Protein 2CPX (pdb70)

Foldseek 3Di:
DDDDDDDDPDDPDDCPCVDDQDDQWQKKKKFFAPPVDDQVVVCVLLVVCQPDPAHGKDWAADDPPGSRIIMIGHRTSVSNSVSDVVCDLPQDPNTRMHMHGDDDDDDDPDDPVDD

InterPro domains:
  IPR000504 RNA recognition motif domain [PF00076] (311-379)
  IPR000504 RNA recognition motif domain [PS50102] (309-387)
  IPR000504 RNA recognition motif domain [SM00360] (310-383)
  IPR012677 Nucleotide-binding alpha-beta plait domain superfamily [G3DSA:3.30.70.330] (303-398)
  IPR035979 RNA-binding domain superfamily [SSF54928] (295-390)
  IPR045164 RNA-binding region-containing protein RBM41/RNPC3 [PTHR16105] (15-390)

Structure (mmCIF, N/CA/C/O backbone):
data_2CPX
#
_entry.id   2CPX
#
loop_
_atom_site.group_PDB
_atom_site.id
_atom_site.type_symbol
_atom_site.label_atom_id
_atom_site.label_alt_id
_atom_site.label_comp_id
_atom_site.label_asym_id
_atom_site.label_entity_id
_atom_site.label_seq_id
_atom_site.pdbx_PDB_ins_code
_atom_site.Cartn_x
_atom_site.Cartn_y
_atom_site.Cartn_z
_atom_site.occupancy
_atom_site.B_iso_or_equiv
_atom_site.auth_seq_id
_atom_site.auth_comp_id
_atom_site.auth_asym_id
_atom_site.auth_atom_id
_atom_site.pdbx_PDB_model_num
ATOM 1 N N . GLY A 1 1 ? -26.980 1.303 38.710 1.00 0.00 284 GLY A N 1
ATOM 2 C CA . GLY A 1 1 ? -25.868 1.319 37.778 1.00 0.00 284 GLY A CA 1
ATOM 3 C C . GLY A 1 1 ? -26.210 0.663 36.455 1.00 0.00 284 GLY A C 1
ATOM 4 O O . GLY A 1 1 ? -25.738 -0.435 36.158 1.00 0.00 284 GLY A O 1
ATOM 8 N N . SER A 1 2 ? -27.034 1.335 35.658 1.00 0.00 285 SER A N 1
ATOM 9 C CA . SER A 1 2 ? -27.445 0.808 34.362 1.00 0.00 285 SER A CA 1
ATOM 10 C C . SER A 1 2 ? -26.410 1.136 33.290 1.00 0.00 285 SER A C 1
ATOM 11 O O . SER A 1 2 ? -25.501 1.937 33.513 1.00 0.00 285 SER A O 1
ATOM 19 N N . SER A 1 3 ? -26.554 0.512 32.126 1.00 0.00 286 SER A N 1
ATOM 20 C CA . SER A 1 3 ? -25.631 0.734 31.020 1.00 0.00 286 SER A CA 1
ATOM 21 C C . SER A 1 3 ? -25.507 2.222 30.705 1.00 0.00 286 SER A C 1
ATOM 22 O O . SER A 1 3 ? -26.386 3.014 31.041 1.00 0.00 286 SER A O 1
ATOM 30 N N . GLY A 1 4 ? -24.406 2.594 30.059 1.00 0.00 287 GLY A N 1
ATOM 31 C CA . GLY A 1 4 ? -24.185 3.985 29.710 1.00 0.00 287 GLY A CA 1
ATOM 32 C C . GLY A 1 4 ? -22.758 4.255 29.274 1.00 0.00 287 GLY A C 1
ATOM 33 O O . GLY A 1 4 ? -22.523 4.787 28.190 1.00 0.00 287 GLY A O 1
ATOM 37 N N . SER A 1 5 ? -21.803 3.887 30.121 1.00 0.00 288 SER A N 1
ATOM 38 C CA . SER A 1 5 ? -20.392 4.096 29.819 1.00 0.00 288 SER A CA 1
ATOM 39 C C . SER A 1 5 ? -19.979 3.313 28.577 1.00 0.00 288 SER A C 1
ATOM 40 O O . SER A 1 5 ? -20.220 2.110 28.480 1.00 0.00 288 SER A O 1
ATOM 48 N N . SER A 1 6 ? -19.356 4.004 27.630 1.00 0.00 289 SER A N 1
ATOM 49 C CA . SER A 1 6 ? -18.912 3.377 26.390 1.00 0.00 289 SER A CA 1
ATOM 50 C C . SER A 1 6 ? -17.847 4.224 25.701 1.00 0.00 289 SER A C 1
ATOM 51 O O . SER A 1 6 ? -18.005 5.435 25.548 1.00 0.00 289 SER A O 1
ATOM 59 N N . GLY A 1 7 ? -16.761 3.578 25.289 1.00 0.00 290 GLY A N 1
ATOM 60 C CA . GLY A 1 7 ? -15.684 4.288 24.622 1.00 0.00 290 GLY A CA 1
ATOM 61 C C . GLY A 1 7 ? -14.575 4.686 25.575 1.00 0.00 290 GLY A C 1
ATOM 62 O O . GLY A 1 7 ? -14.444 5.857 25.929 1.00 0.00 290 GLY A O 1
ATOM 66 N N . GLU A 1 8 ? -13.775 3.710 25.992 1.00 0.00 291 GLU A N 1
ATOM 67 C CA . GLU A 1 8 ? -12.673 3.966 26.912 1.00 0.00 291 GLU A CA 1
ATOM 68 C C . GLU A 1 8 ? -11.497 4.611 26.185 1.00 0.00 291 GLU A C 1
ATOM 69 O O . GLU A 1 8 ? -10.949 5.615 26.639 1.00 0.00 291 GLU A O 1
ATOM 81 N N . GLU A 1 9 ? -11.114 4.026 25.055 1.00 0.00 292 GLU A N 1
ATOM 82 C CA . GLU A 1 9 ? -10.001 4.544 24.266 1.00 0.00 292 GLU A CA 1
ATOM 83 C C . GLU A 1 9 ? -10.472 5.644 23.320 1.00 0.00 292 GLU A C 1
ATOM 84 O O . GLU A 1 9 ? -9.839 6.696 23.210 1.00 0.00 292 GLU A O 1
ATOM 96 N N . ILE A 1 10 ? -11.585 5.395 22.637 1.00 0.00 293 ILE A N 1
ATOM 97 C CA . ILE A 1 10 ? -12.139 6.364 21.700 1.00 0.00 293 ILE A CA 1
ATOM 98 C C . ILE A 1 10 ? -12.770 7.541 22.437 1.00 0.00 293 ILE A C 1
ATOM 99 O O . ILE A 1 10 ? -13.662 7.362 23.265 1.00 0.00 293 ILE A O 1
ATOM 115 N N . ARG A 1 11 ? -12.301 8.746 22.127 1.00 0.00 294 ARG A N 1
ATOM 116 C CA . ARG A 1 11 ? -12.820 9.953 22.758 1.00 0.00 294 ARG A CA 1
ATOM 117 C C . ARG A 1 11 ? -14.054 10.465 22.022 1.00 0.00 294 ARG A C 1
ATOM 118 O O . ARG A 1 11 ? -14.204 11.666 21.799 1.00 0.00 294 ARG A O 1
ATOM 139 N N . LYS A 1 12 ? -14.937 9.544 21.647 1.00 0.00 295 LYS A N 1
ATOM 140 C CA . LYS A 1 12 ? -16.159 9.901 20.937 1.00 0.00 295 LYS A CA 1
ATOM 141 C C . LYS A 1 12 ? -15.838 10.553 19.595 1.00 0.00 295 LYS A C 1
ATOM 142 O O . LYS A 1 12 ? -16.362 11.620 19.272 1.00 0.00 295 LYS A O 1
ATOM 161 N N . ILE A 1 13 ? -14.978 9.905 18.819 1.00 0.00 296 ILE A N 1
ATOM 162 C CA . ILE A 1 13 ? -14.590 10.420 17.511 1.00 0.00 296 ILE A CA 1
ATOM 163 C C . ILE A 1 13 ? -15.734 10.297 16.510 1.00 0.00 296 ILE A C 1
ATOM 164 O O . ILE A 1 13 ? -16.330 9.233 16.340 1.00 0.00 296 ILE A O 1
ATOM 180 N N . PRO A 1 14 ? -16.048 11.409 15.830 1.00 0.00 297 PRO A N 1
ATOM 181 C CA . PRO A 1 14 ? -17.121 11.451 14.833 1.00 0.00 297 PRO A CA 1
ATOM 182 C C . PRO A 1 14 ? -17.112 10.228 13.920 1.00 0.00 297 PRO A C 1
ATOM 183 O O . PRO A 1 14 ? -18.161 9.780 13.457 1.00 0.00 297 PRO A O 1
ATOM 194 N N . MET A 1 15 ? -15.922 9.695 13.666 1.00 0.00 298 MET A N 1
ATOM 195 C CA . MET A 1 15 ? -15.778 8.523 12.810 1.00 0.00 298 MET A CA 1
ATOM 196 C C . MET A 1 15 ? -14.524 7.735 13.175 1.00 0.00 298 MET A C 1
ATOM 197 O O . MET A 1 15 ? -13.406 8.148 12.863 1.00 0.00 298 MET A O 1
ATOM 211 N N . PHE A 1 16 ? -14.715 6.598 13.835 1.00 0.00 299 PHE A N 1
ATOM 212 C CA . PHE A 1 16 ? -13.599 5.752 14.242 1.00 0.00 299 PHE A CA 1
ATOM 213 C C . PHE A 1 16 ? -13.049 4.969 13.054 1.00 0.00 299 PHE A C 1
ATOM 214 O O . PHE A 1 16 ? -12.908 3.747 13.114 1.00 0.00 299 PHE A O 1
ATOM 231 N N . SER A 1 17 ? -12.740 5.680 11.976 1.00 0.00 300 SER A N 1
ATOM 232 C CA . SER A 1 17 ? -12.209 5.052 10.771 1.00 0.00 300 SER A CA 1
ATOM 233 C C . SER A 1 17 ? -10.691 4.916 10.853 1.00 0.00 300 SER A C 1
ATOM 234 O O . SER A 1 17 ? -10.000 5.823 11.316 1.00 0.00 300 SER A O 1
ATOM 242 N N . SER A 1 18 ? -10.180 3.776 10.400 1.00 0.00 301 SER A N 1
ATOM 243 C CA . SER A 1 18 ? -8.745 3.518 10.425 1.00 0.00 301 SER A CA 1
ATOM 244 C C . SER A 1 18 ? -8.004 4.484 9.506 1.00 0.00 301 SER A C 1
ATOM 245 O O . SER A 1 18 ? -8.607 5.372 8.904 1.00 0.00 301 SER A O 1
ATOM 253 N N . TYR A 1 19 ? -6.692 4.304 9.404 1.00 0.00 302 TYR A N 1
ATOM 254 C CA . TYR A 1 19 ? -5.866 5.161 8.561 1.00 0.00 302 TYR A CA 1
ATOM 255 C C . TYR A 1 19 ? -6.562 5.456 7.237 1.00 0.00 302 TYR A C 1
ATOM 256 O O . TYR A 1 19 ? -7.455 4.722 6.814 1.00 0.00 302 TYR A O 1
ATOM 274 N N . ASN A 1 20 ? -6.146 6.537 6.585 1.00 0.00 303 ASN A N 1
ATOM 275 C CA . ASN A 1 20 ? -6.729 6.932 5.308 1.00 0.00 303 ASN A CA 1
ATOM 276 C C . ASN A 1 20 ? -5.690 6.865 4.192 1.00 0.00 303 ASN A C 1
ATOM 277 O O . ASN A 1 20 ? -4.534 7.253 4.363 1.00 0.00 303 ASN A O 1
ATOM 288 N N . PRO A 1 21 ? -6.110 6.362 3.022 1.00 0.00 304 PRO A N 1
ATOM 289 C CA . PRO A 1 21 ? -5.232 6.233 1.855 1.00 0.00 304 PRO A CA 1
ATOM 290 C C . PRO A 1 21 ? -5.017 7.564 1.143 1.00 0.00 304 PRO A C 1
ATOM 291 O O . PRO A 1 21 ? -3.931 7.838 0.632 1.00 0.00 304 PRO A O 1
ATOM 302 N N . GLY A 1 22 ? -6.058 8.391 1.114 1.00 0.00 305 GLY A N 1
ATOM 303 C CA . GLY A 1 22 ? -5.960 9.684 0.461 1.00 0.00 305 GLY A CA 1
ATOM 304 C C . GLY A 1 22 ? -6.269 9.611 -1.021 1.00 0.00 305 GLY A C 1
ATOM 305 O O . GLY A 1 22 ? -7.312 9.093 -1.418 1.00 0.00 305 GLY A O 1
ATOM 309 N N . GLU A 1 23 ? -5.361 10.130 -1.839 1.00 0.00 306 GLU A N 1
ATOM 310 C CA . GLU A 1 23 ? -5.543 10.124 -3.286 1.00 0.00 306 GLU A CA 1
ATOM 311 C C . GLU A 1 23 ? -4.877 8.903 -3.912 1.00 0.00 306 GLU A C 1
ATOM 312 O O . GLU A 1 23 ? -3.787 8.487 -3.517 1.00 0.00 306 GLU A O 1
ATOM 324 N N . PRO A 1 24 ? -5.547 8.312 -4.913 1.00 0.00 307 PRO A N 1
ATOM 325 C CA . PRO A 1 24 ? -5.040 7.129 -5.616 1.00 0.00 307 PRO A CA 1
ATOM 326 C C . PRO A 1 24 ? -3.915 7.470 -6.587 1.00 0.00 307 PRO A C 1
ATOM 327 O O . PRO A 1 24 ? -4.062 8.345 -7.439 1.00 0.00 307 PRO A O 1
ATOM 338 N N . ASN A 1 25 ? -2.791 6.774 -6.451 1.00 0.00 308 ASN A N 1
ATOM 339 C CA . ASN A 1 25 ? -1.640 7.004 -7.316 1.00 0.00 308 ASN A CA 1
ATOM 340 C C . ASN A 1 25 ? -1.182 5.703 -7.970 1.00 0.00 308 ASN A C 1
ATOM 341 O O . ASN A 1 25 ? -1.755 4.640 -7.730 1.00 0.00 308 ASN A O 1
ATOM 352 N N . LYS A 1 26 ? -0.146 5.796 -8.796 1.00 0.00 309 LYS A N 1
ATOM 353 C CA . LYS A 1 26 ? 0.392 4.627 -9.483 1.00 0.00 309 LYS A CA 1
ATOM 354 C C . LYS A 1 26 ? 1.327 3.841 -8.570 1.00 0.00 309 LYS A C 1
ATOM 355 O O . LYS A 1 26 ? 1.441 2.621 -8.681 1.00 0.00 309 LYS A O 1
ATOM 374 N N . VAL A 1 27 ? 1.996 4.550 -7.665 1.00 0.00 310 VAL A N 1
ATOM 375 C CA . VAL A 1 27 ? 2.920 3.918 -6.729 1.00 0.00 310 VAL A CA 1
ATOM 376 C C . VAL A 1 27 ? 2.265 3.704 -5.370 1.00 0.00 310 VAL A C 1
ATOM 377 O O . VAL A 1 27 ? 1.632 4.609 -4.824 1.00 0.00 310 VAL A O 1
ATOM 390 N N . LEU A 1 28 ? 2.421 2.502 -4.826 1.00 0.00 311 LEU A N 1
ATOM 391 C CA . LEU A 1 28 ? 1.846 2.168 -3.528 1.00 0.00 311 LEU A CA 1
ATOM 392 C C . LEU A 1 28 ? 2.939 1.957 -2.485 1.00 0.00 311 LEU A C 1
ATOM 393 O O . LEU A 1 28 ? 4.063 1.577 -2.817 1.00 0.00 311 LEU A O 1
ATOM 409 N N . TYR A 1 29 ? 2.603 2.202 -1.225 1.00 0.00 312 TYR A N 1
ATOM 410 C CA . TYR A 1 29 ? 3.556 2.039 -0.133 1.00 0.00 312 TYR A CA 1
ATOM 411 C C . TYR A 1 29 ? 3.013 1.086 0.927 1.00 0.00 312 TYR A C 1
ATOM 412 O O . TYR A 1 29 ? 2.175 1.462 1.747 1.00 0.00 312 TYR A O 1
ATOM 430 N N . LEU A 1 30 ? 3.496 -0.151 0.903 1.00 0.00 313 LEU A N 1
ATOM 431 C CA . LEU A 1 30 ? 3.061 -1.161 1.862 1.00 0.00 313 LEU A CA 1
ATOM 432 C C . LEU A 1 30 ? 3.953 -1.158 3.099 1.00 0.00 313 LEU A C 1
ATOM 433 O O . LEU A 1 30 ? 5.172 -1.017 2.999 1.00 0.00 313 LEU A O 1
ATOM 449 N N . LYS A 1 31 ? 3.338 -1.315 4.266 1.00 0.00 314 LYS A N 1
ATOM 450 C CA . LYS A 1 31 ? 4.075 -1.335 5.524 1.00 0.00 314 LYS A CA 1
ATOM 451 C C . LYS A 1 31 ? 3.555 -2.436 6.443 1.00 0.00 314 LYS A C 1
ATOM 452 O O . LYS A 1 31 ? 2.636 -3.172 6.087 1.00 0.00 314 LYS A O 1
ATOM 471 N N . ASN A 1 32 ? 4.149 -2.542 7.627 1.00 0.00 315 ASN A N 1
ATOM 472 C CA . ASN A 1 32 ? 3.745 -3.552 8.598 1.00 0.00 315 ASN A CA 1
ATOM 473 C C . ASN A 1 32 ? 4.003 -4.956 8.059 1.00 0.00 315 ASN A C 1
ATOM 474 O O . ASN A 1 32 ? 3.101 -5.795 8.023 1.00 0.00 315 ASN A O 1
ATOM 485 N N . LEU A 1 33 ? 5.239 -5.206 7.644 1.00 0.00 316 LEU A N 1
ATOM 486 C CA . LEU A 1 33 ? 5.618 -6.510 7.108 1.00 0.00 316 LEU A CA 1
ATOM 487 C C . LEU A 1 33 ? 6.663 -7.181 7.993 1.00 0.00 316 LEU A C 1
ATOM 488 O O . LEU A 1 33 ? 7.700 -6.592 8.300 1.00 0.00 316 LEU A O 1
ATOM 504 N N . SER A 1 34 ? 6.384 -8.415 8.398 1.00 0.00 317 SER A N 1
ATOM 505 C CA . SER A 1 34 ? 7.300 -9.165 9.250 1.00 0.00 317 SER A CA 1
ATOM 506 C C . SER A 1 34 ? 8.602 -9.466 8.514 1.00 0.00 317 SER A C 1
ATOM 507 O O . SER A 1 34 ? 8.619 -9.722 7.309 1.00 0.00 317 SER A O 1
ATOM 515 N N . PRO A 1 35 ? 9.719 -9.436 9.254 1.00 0.00 318 PRO A N 1
ATOM 516 C CA . PRO A 1 35 ? 11.048 -9.704 8.694 1.00 0.00 318 PRO A CA 1
ATOM 517 C C . PRO A 1 35 ? 11.057 -10.925 7.782 1.00 0.00 318 PRO A C 1
ATOM 518 O O . PRO A 1 35 ? 11.933 -11.069 6.929 1.00 0.00 318 PRO A O 1
ATOM 529 N N . ARG A 1 36 ? 10.077 -11.803 7.967 1.00 0.00 319 ARG A N 1
ATOM 530 C CA . ARG A 1 36 ? 9.972 -13.014 7.161 1.00 0.00 319 ARG A CA 1
ATOM 531 C C . ARG A 1 36 ? 9.410 -12.699 5.777 1.00 0.00 319 ARG A C 1
ATOM 532 O O . ARG A 1 36 ? 9.845 -13.266 4.775 1.00 0.00 319 ARG A O 1
ATOM 553 N N . VAL A 1 37 ? 8.441 -11.790 5.731 1.00 0.00 320 VAL A N 1
ATOM 554 C CA . VAL A 1 37 ? 7.819 -11.399 4.471 1.00 0.00 320 VAL A CA 1
ATOM 555 C C . VAL A 1 37 ? 8.870 -11.141 3.397 1.00 0.00 320 VAL A C 1
ATOM 556 O O . VAL A 1 37 ? 9.924 -10.565 3.669 1.00 0.00 320 VAL A O 1
ATOM 569 N N . THR A 1 38 ? 8.576 -11.571 2.174 1.00 0.00 321 THR A N 1
ATOM 570 C CA . THR A 1 38 ? 9.494 -11.386 1.058 1.00 0.00 321 THR A CA 1
ATOM 571 C C . THR A 1 38 ? 8.743 -11.034 -0.221 1.00 0.00 321 THR A C 1
ATOM 572 O O . THR A 1 38 ? 7.519 -11.143 -0.281 1.00 0.00 321 THR A O 1
ATOM 583 N N . GLU A 1 39 ? 9.485 -10.611 -1.240 1.00 0.00 322 GLU A N 1
ATOM 584 C CA . GLU A 1 39 ? 8.886 -10.243 -2.518 1.00 0.00 322 GLU A CA 1
ATOM 585 C C . GLU A 1 39 ? 7.784 -11.225 -2.907 1.00 0.00 322 GLU A C 1
ATOM 586 O O . GLU A 1 39 ? 6.689 -10.823 -3.298 1.00 0.00 322 GLU A O 1
ATOM 598 N N . ARG A 1 40 ? 8.085 -12.515 -2.796 1.00 0.00 323 ARG A N 1
ATOM 599 C CA . ARG A 1 40 ? 7.122 -13.556 -3.137 1.00 0.00 323 ARG A CA 1
ATOM 600 C C . ARG A 1 40 ? 5.728 -13.194 -2.632 1.00 0.00 323 ARG A C 1
ATOM 601 O O . ARG A 1 40 ? 4.759 -13.210 -3.390 1.00 0.00 323 ARG A O 1
ATOM 622 N N . ASP A 1 41 ? 5.637 -12.867 -1.347 1.00 0.00 324 ASP A N 1
ATOM 623 C CA . ASP A 1 41 ? 4.363 -12.501 -0.741 1.00 0.00 324 ASP A CA 1
ATOM 624 C C . ASP A 1 41 ? 3.688 -11.381 -1.528 1.00 0.00 324 ASP A C 1
ATOM 625 O O . ASP A 1 41 ? 2.503 -11.461 -1.850 1.00 0.00 324 ASP A O 1
ATOM 634 N N . LEU A 1 42 ? 4.451 -10.337 -1.831 1.00 0.00 325 LEU A N 1
ATOM 635 C CA . LEU A 1 42 ? 3.928 -9.199 -2.580 1.00 0.00 325 LEU A CA 1
ATOM 636 C C . LEU A 1 42 ? 3.381 -9.642 -3.934 1.00 0.00 325 LEU A C 1
ATOM 637 O O . LEU A 1 42 ? 2.281 -9.257 -4.328 1.00 0.00 325 LEU A O 1
ATOM 653 N N . VAL A 1 43 ? 4.158 -10.457 -4.641 1.00 0.00 326 VAL A N 1
ATOM 654 C CA . VAL A 1 43 ? 3.751 -10.956 -5.949 1.00 0.00 326 VAL A CA 1
ATOM 655 C C . VAL A 1 43 ? 2.376 -11.611 -5.884 1.00 0.00 326 VAL A C 1
ATOM 656 O O . VAL A 1 43 ? 1.460 -11.229 -6.611 1.00 0.00 326 VAL A O 1
ATOM 669 N N . SER A 1 44 ? 2.240 -12.600 -5.007 1.00 0.00 327 SER A N 1
ATOM 670 C CA . SER A 1 44 ? 0.978 -13.313 -4.849 1.00 0.00 327 SER A CA 1
ATOM 671 C C . SER A 1 44 ? -0.136 -12.358 -4.429 1.00 0.00 327 SER A C 1
ATOM 672 O O . SER A 1 44 ? -1.253 -12.423 -4.944 1.00 0.00 327 SER A O 1
ATOM 680 N N . LEU A 1 45 ? 0.176 -11.471 -3.490 1.00 0.00 328 LEU A N 1
ATOM 681 C CA . LEU A 1 45 ? -0.796 -10.501 -2.999 1.00 0.00 328 LEU A CA 1
ATOM 682 C C . LEU A 1 45 ? -1.436 -9.739 -4.155 1.00 0.00 328 LEU A C 1
ATOM 683 O O . LEU A 1 45 ? -2.658 -9.610 -4.226 1.00 0.00 328 LEU A O 1
ATOM 699 N N . PHE A 1 46 ? -0.602 -9.238 -5.061 1.00 0.00 329 PHE A N 1
ATOM 700 C CA . PHE A 1 46 ? -1.086 -8.489 -6.215 1.00 0.00 329 PHE A CA 1
ATOM 701 C C . PHE A 1 46 ? -0.705 -9.190 -7.516 1.00 0.00 329 PHE A C 1
ATOM 702 O O . PHE A 1 46 ? -0.293 -8.547 -8.482 1.00 0.00 329 PHE A O 1
ATOM 719 N N . ALA A 1 47 ? -0.846 -10.512 -7.533 1.00 0.00 330 ALA A N 1
ATOM 720 C CA . ALA A 1 47 ? -0.518 -11.299 -8.714 1.00 0.00 330 ALA A CA 1
ATOM 721 C C . ALA A 1 47 ? -1.634 -11.222 -9.752 1.00 0.00 330 ALA A C 1
ATOM 722 O O . ALA A 1 47 ? -1.374 -11.067 -10.945 1.00 0.00 330 ALA A O 1
ATOM 729 N N . ARG A 1 48 ? -2.875 -11.332 -9.289 1.00 0.00 331 ARG A N 1
ATOM 730 C CA . ARG A 1 48 ? -4.029 -11.278 -10.178 1.00 0.00 331 ARG A CA 1
ATOM 731 C C . ARG A 1 48 ? -3.942 -10.071 -11.108 1.00 0.00 331 ARG A C 1
ATOM 732 O O . ARG A 1 48 ? -4.376 -10.129 -12.259 1.00 0.00 331 ARG A O 1
ATOM 753 N N . PHE A 1 49 ? -3.378 -8.980 -10.602 1.00 0.00 332 PHE A N 1
ATOM 754 C CA . PHE A 1 49 ? -3.234 -7.759 -11.387 1.00 0.00 332 PHE A CA 1
ATOM 755 C C . PHE A 1 49 ? -2.128 -7.908 -12.428 1.00 0.00 332 PHE A C 1
ATOM 756 O O . PHE A 1 49 ? -2.248 -7.419 -13.551 1.00 0.00 332 PHE A O 1
ATOM 773 N N . GLN A 1 50 ? -1.052 -8.586 -12.044 1.00 0.00 333 GLN A N 1
ATOM 774 C CA . GLN A 1 50 ? 0.077 -8.799 -12.944 1.00 0.00 333 GLN A CA 1
ATOM 775 C C . GLN A 1 50 ? -0.403 -9.182 -14.338 1.00 0.00 333 GLN A C 1
ATOM 776 O O . GLN A 1 50 ? -0.193 -8.445 -15.302 1.00 0.00 333 GLN A O 1
ATOM 790 N N . GLU A 1 51 ? -1.049 -10.340 -14.440 1.00 0.00 334 GLU A N 1
ATOM 791 C CA . GLU A 1 51 ? -1.557 -10.822 -15.718 1.00 0.00 334 GLU A CA 1
ATOM 792 C C . GLU A 1 51 ? -2.532 -9.818 -16.328 1.00 0.00 334 GLU A C 1
ATOM 793 O O . GLU A 1 51 ? -2.470 -9.522 -17.522 1.00 0.00 334 GLU A O 1
ATOM 805 N N . LYS A 1 52 ? -3.433 -9.299 -15.501 1.00 0.00 335 LYS A N 1
ATOM 806 C CA . LYS A 1 52 ? -4.421 -8.329 -15.956 1.00 0.00 335 LYS A CA 1
ATOM 807 C C . LYS A 1 52 ? -3.809 -7.360 -16.963 1.00 0.00 335 LYS A C 1
ATOM 808 O O . LYS A 1 52 ? -2.614 -7.073 -16.916 1.00 0.00 335 LYS A O 1
ATOM 827 N N . LYS A 1 53 ? -4.637 -6.860 -17.874 1.00 0.00 336 LYS A N 1
ATOM 828 C CA . LYS A 1 53 ? -4.179 -5.922 -18.892 1.00 0.00 336 LYS A CA 1
ATOM 829 C C . LYS A 1 53 ? -3.240 -4.882 -18.290 1.00 0.00 336 LYS A C 1
ATOM 830 O O . LYS A 1 53 ? -3.525 -4.307 -17.240 1.00 0.00 336 LYS A O 1
ATOM 849 N N . GLY A 1 54 ? -2.118 -4.645 -18.962 1.00 0.00 337 GLY A N 1
ATOM 850 C CA . GLY A 1 54 ? -1.154 -3.673 -18.479 1.00 0.00 337 GLY A CA 1
ATOM 851 C C . GLY A 1 54 ? 0.226 -4.270 -18.289 1.00 0.00 337 GLY A C 1
ATOM 852 O O . GLY A 1 54 ? 0.377 -5.424 -17.887 1.00 0.00 337 GLY A O 1
ATOM 856 N N . PRO A 1 55 ? 1.265 -3.475 -18.585 1.00 0.00 338 PRO A N 1
ATOM 857 C CA . PRO A 1 55 ? 2.658 -3.911 -18.453 1.00 0.00 338 PRO A CA 1
ATOM 858 C C . PRO A 1 55 ? 2.929 -4.594 -17.117 1.00 0.00 338 PRO A C 1
ATOM 859 O O . PRO A 1 55 ? 2.246 -4.353 -16.121 1.00 0.00 338 PRO A O 1
ATOM 870 N N . PRO A 1 56 ? 3.947 -5.467 -17.093 1.00 0.00 339 PRO A N 1
ATOM 871 C CA . PRO A 1 56 ? 4.331 -6.201 -15.883 1.00 0.00 339 PRO A CA 1
ATOM 872 C C . PRO A 1 56 ? 4.425 -5.296 -14.661 1.00 0.00 339 PRO A C 1
ATOM 873 O O . PRO A 1 56 ? 4.940 -4.180 -14.740 1.00 0.00 339 PRO A O 1
ATOM 884 N N . ILE A 1 57 ? 3.924 -5.782 -13.529 1.00 0.00 340 ILE A N 1
ATOM 885 C CA . ILE A 1 57 ? 3.954 -5.016 -12.289 1.00 0.00 340 ILE A CA 1
ATOM 886 C C . ILE A 1 57 ? 5.327 -5.089 -11.631 1.00 0.00 340 ILE A C 1
ATOM 887 O O . ILE A 1 57 ? 5.924 -6.161 -11.535 1.00 0.00 340 ILE A O 1
ATOM 903 N N . GLN A 1 58 ? 5.821 -3.941 -11.177 1.00 0.00 341 GLN A N 1
ATOM 904 C CA . GLN A 1 58 ? 7.124 -3.876 -10.526 1.00 0.00 341 GLN A CA 1
ATOM 905 C C . GLN A 1 58 ? 6.976 -3.894 -9.009 1.00 0.00 341 GLN A C 1
ATOM 906 O O . GLN A 1 58 ? 6.098 -3.234 -8.452 1.00 0.00 341 GLN A O 1
ATOM 920 N N . PHE A 1 59 ? 7.840 -4.655 -8.344 1.00 0.00 342 PHE A N 1
ATOM 921 C CA . PHE A 1 59 ? 7.804 -4.760 -6.890 1.00 0.00 342 PHE A CA 1
ATOM 922 C C . PHE A 1 59 ? 9.151 -4.379 -6.283 1.00 0.00 342 PHE A C 1
ATOM 923 O O . PHE A 1 59 ? 10.205 -4.725 -6.819 1.00 0.00 342 PHE A O 1
ATOM 940 N N . ARG A 1 60 ? 9.108 -3.665 -5.164 1.00 0.00 343 ARG A N 1
ATOM 941 C CA . ARG A 1 60 ? 10.326 -3.234 -4.486 1.00 0.00 343 ARG A CA 1
ATOM 942 C C . ARG A 1 60 ? 10.209 -3.440 -2.978 1.00 0.00 343 ARG A C 1
ATOM 943 O O . ARG A 1 60 ? 9.204 -3.077 -2.369 1.00 0.00 343 ARG A O 1
ATOM 964 N N . MET A 1 61 ? 11.244 -4.024 -2.384 1.00 0.00 344 MET A N 1
ATOM 965 C CA . MET A 1 61 ? 11.258 -4.278 -0.947 1.00 0.00 344 MET A CA 1
ATOM 966 C C . MET A 1 61 ? 12.303 -3.411 -0.253 1.00 0.00 344 MET A C 1
ATOM 967 O O . MET A 1 61 ? 13.428 -3.274 -0.733 1.00 0.00 344 MET A O 1
ATOM 981 N N . MET A 1 62 ? 11.922 -2.827 0.879 1.00 0.00 345 MET A N 1
ATOM 982 C CA . MET A 1 62 ? 12.828 -1.974 1.640 1.00 0.00 345 MET A CA 1
ATOM 983 C C . MET A 1 62 ? 13.445 -2.739 2.806 1.00 0.00 345 MET A C 1
ATOM 984 O O . MET A 1 62 ? 12.740 -3.394 3.575 1.00 0.00 345 MET A O 1
ATOM 998 N N . THR A 1 63 ? 14.766 -2.655 2.932 1.00 0.00 346 THR A N 1
ATOM 999 C CA . THR A 1 63 ? 15.478 -3.341 4.003 1.00 0.00 346 THR A CA 1
ATOM 1000 C C . THR A 1 63 ? 16.495 -2.418 4.665 1.00 0.00 346 THR A C 1
ATOM 1001 O O . THR A 1 63 ? 17.689 -2.714 4.693 1.00 0.00 346 THR A O 1
ATOM 1012 N N . GLY A 1 64 ? 16.014 -1.299 5.199 1.00 0.00 347 GLY A N 1
ATOM 1013 C CA . GLY A 1 64 ? 16.896 -0.352 5.854 1.00 0.00 347 GLY A CA 1
ATOM 1014 C C . GLY A 1 64 ? 16.947 -0.550 7.356 1.00 0.00 347 GLY A C 1
ATOM 1015 O O . GLY A 1 64 ? 16.424 -1.536 7.877 1.00 0.00 347 GLY A O 1
ATOM 1019 N N . ARG A 1 65 ? 17.579 0.387 8.055 1.00 0.00 348 ARG A N 1
ATOM 1020 C CA . ARG A 1 65 ? 17.699 0.309 9.505 1.00 0.00 348 ARG A CA 1
ATOM 1021 C C . ARG A 1 65 ? 16.393 -0.169 10.134 1.00 0.00 348 ARG A C 1
ATOM 1022 O O . ARG A 1 65 ? 16.390 -0.744 11.221 1.00 0.00 348 ARG A O 1
ATOM 1043 N N . MET A 1 66 ? 15.285 0.074 9.440 1.00 0.00 349 MET A N 1
ATOM 1044 C CA . MET A 1 66 ? 13.973 -0.332 9.931 1.00 0.00 349 MET A CA 1
ATOM 1045 C C . MET A 1 66 ? 13.195 -1.074 8.848 1.00 0.00 349 MET A C 1
ATOM 1046 O O . MET A 1 66 ? 12.595 -0.457 7.968 1.00 0.00 349 MET A O 1
ATOM 1060 N N . ARG A 1 67 ? 13.208 -2.402 8.922 1.00 0.00 350 ARG A N 1
ATOM 1061 C CA . ARG A 1 67 ? 12.504 -3.227 7.947 1.00 0.00 350 ARG A CA 1
ATOM 1062 C C . ARG A 1 67 ? 11.001 -3.217 8.210 1.00 0.00 350 ARG A C 1
ATOM 1063 O O . ARG A 1 67 ? 10.543 -2.704 9.230 1.00 0.00 350 ARG A O 1
ATOM 1084 N N . GLY A 1 68 ? 10.239 -3.786 7.282 1.00 0.00 351 GLY A N 1
ATOM 1085 C CA . GLY A 1 68 ? 8.796 -3.831 7.431 1.00 0.00 351 GLY A CA 1
ATOM 1086 C C . GLY A 1 68 ? 8.088 -2.856 6.511 1.00 0.00 351 GLY A C 1
ATOM 1087 O O . GLY A 1 68 ? 7.001 -2.373 6.827 1.00 0.00 351 GLY A O 1
ATOM 1091 N N . GLN A 1 69 ? 8.706 -2.566 5.370 1.00 0.00 352 GLN A N 1
ATOM 1092 C CA . GLN A 1 69 ? 8.127 -1.640 4.403 1.00 0.00 352 GLN A CA 1
ATOM 1093 C C . GLN A 1 69 ? 8.496 -2.041 2.979 1.00 0.00 352 GLN A C 1
ATOM 1094 O O . GLN A 1 69 ? 9.532 -2.664 2.747 1.00 0.00 352 GLN A O 1
ATOM 1108 N N . ALA A 1 70 ? 7.642 -1.680 2.027 1.00 0.00 353 ALA A N 1
ATOM 1109 C CA . ALA A 1 70 ? 7.878 -2.000 0.625 1.00 0.00 353 ALA A CA 1
ATOM 1110 C C . ALA A 1 70 ? 7.091 -1.070 -0.291 1.00 0.00 353 ALA A C 1
ATOM 1111 O O . ALA A 1 70 ? 6.199 -0.349 0.157 1.00 0.00 353 ALA A O 1
ATOM 1118 N N . PHE A 1 71 ? 7.426 -1.089 -1.577 1.00 0.00 354 PHE A N 1
ATOM 1119 C CA . PHE A 1 71 ? 6.752 -0.246 -2.557 1.00 0.00 354 PHE A CA 1
ATOM 1120 C C . PHE A 1 71 ? 6.448 -1.029 -3.831 1.00 0.00 354 PHE A C 1
ATOM 1121 O O . PHE A 1 71 ? 7.276 -1.808 -4.305 1.00 0.00 354 PHE A O 1
ATOM 1138 N N . ILE A 1 72 ? 5.256 -0.817 -4.379 1.00 0.00 355 ILE A N 1
ATOM 1139 C CA . ILE A 1 72 ? 4.843 -1.502 -5.598 1.00 0.00 355 ILE A CA 1
ATOM 1140 C C . ILE A 1 72 ? 4.379 -0.507 -6.656 1.00 0.00 355 ILE A C 1
ATOM 1141 O O . ILE A 1 72 ? 3.596 0.400 -6.373 1.00 0.00 355 ILE A O 1
ATOM 1157 N N . THR A 1 73 ? 4.867 -0.684 -7.881 1.00 0.00 356 THR A N 1
ATOM 1158 C CA . THR A 1 73 ? 4.502 0.197 -8.983 1.00 0.00 356 THR A CA 1
ATOM 1159 C C . THR A 1 73 ? 3.583 -0.512 -9.971 1.00 0.00 356 THR A C 1
ATOM 1160 O O . THR A 1 73 ? 3.965 -1.509 -10.583 1.00 0.00 356 THR A O 1
ATOM 1171 N N . PHE A 1 74 ? 2.370 0.011 -10.124 1.00 0.00 357 PHE A N 1
ATOM 1172 C CA . PHE A 1 74 ? 1.397 -0.572 -11.040 1.00 0.00 357 PHE A CA 1
ATOM 1173 C C . PHE A 1 74 ? 1.356 0.201 -12.355 1.00 0.00 357 PHE A C 1
ATOM 1174 O O . PHE A 1 74 ? 1.760 1.360 -12.435 1.00 0.00 357 PHE A O 1
ATOM 1191 N N . PRO A 1 75 ? 0.856 -0.458 -13.412 1.00 0.00 358 PRO A N 1
ATOM 1192 C CA . PRO A 1 75 ? 0.751 0.147 -14.743 1.00 0.00 358 PRO A CA 1
ATOM 1193 C C . PRO A 1 75 ? 0.172 1.557 -14.695 1.00 0.00 358 PRO A C 1
ATOM 1194 O O . PRO A 1 75 ? 0.566 2.426 -15.472 1.00 0.00 358 PRO A O 1
ATOM 1205 N N . ASN A 1 76 ? -0.762 1.778 -13.777 1.00 0.00 359 ASN A N 1
ATOM 1206 C CA . ASN A 1 76 ? -1.394 3.083 -13.627 1.00 0.00 359 ASN A CA 1
ATOM 1207 C C . ASN A 1 76 ? -1.988 3.245 -12.231 1.00 0.00 359 ASN A C 1
ATOM 1208 O O . ASN A 1 76 ? -1.986 2.308 -11.432 1.00 0.00 359 ASN A O 1
ATOM 1219 N N . LYS A 1 77 ? -2.497 4.438 -11.944 1.00 0.00 360 LYS A N 1
ATOM 1220 C CA . LYS A 1 77 ? -3.095 4.723 -10.646 1.00 0.00 360 LYS A CA 1
ATOM 1221 C C . LYS A 1 77 ? -4.362 3.899 -10.438 1.00 0.00 360 LYS A C 1
ATOM 1222 O O . LYS A 1 77 ? -4.567 3.318 -9.374 1.00 0.00 360 LYS A O 1
ATOM 1241 N N . GLU A 1 78 ? -5.208 3.855 -11.463 1.00 0.00 361 GLU A N 1
ATOM 1242 C CA . GLU A 1 78 ? -6.455 3.102 -11.392 1.00 0.00 361 GLU A CA 1
ATOM 1243 C C . GLU A 1 78 ? -6.219 1.713 -10.806 1.00 0.00 361 GLU A C 1
ATOM 1244 O O . GLU A 1 78 ? -6.711 1.393 -9.724 1.00 0.00 361 GLU A O 1
ATOM 1256 N N . ILE A 1 79 ? -5.462 0.893 -11.528 1.00 0.00 362 ILE A N 1
ATOM 1257 C CA . ILE A 1 79 ? -5.160 -0.461 -11.080 1.00 0.00 362 ILE A CA 1
ATOM 1258 C C . ILE A 1 79 ? -4.577 -0.456 -9.670 1.00 0.00 362 ILE A C 1
ATOM 1259 O O . ILE A 1 79 ? -5.081 -1.137 -8.777 1.00 0.00 362 ILE A O 1
ATOM 1275 N N . ALA A 1 80 ? -3.514 0.319 -9.478 1.00 0.00 363 ALA A N 1
ATOM 1276 C CA . ALA A 1 80 ? -2.865 0.415 -8.176 1.00 0.00 363 ALA A CA 1
ATOM 1277 C C . ALA A 1 80 ? -3.895 0.536 -7.057 1.00 0.00 363 ALA A C 1
ATOM 1278 O O . ALA A 1 80 ? -3.943 -0.297 -6.153 1.00 0.00 363 ALA A O 1
ATOM 1285 N N . TRP A 1 81 ? -4.714 1.579 -7.125 1.00 0.00 364 TRP A N 1
ATOM 1286 C CA . TRP A 1 81 ? -5.744 1.808 -6.117 1.00 0.00 364 TRP A CA 1
ATOM 1287 C C . TRP A 1 81 ? -6.575 0.551 -5.890 1.00 0.00 364 TRP A C 1
ATOM 1288 O O . TRP A 1 81 ? -6.583 -0.009 -4.794 1.00 0.00 364 TRP A O 1
ATOM 1309 N N . GLN A 1 82 ? -7.272 0.112 -6.933 1.00 0.00 365 GLN A N 1
ATOM 1310 C CA . GLN A 1 82 ? -8.107 -1.080 -6.845 1.00 0.00 365 GLN A CA 1
ATOM 1311 C C . GLN A 1 82 ? -7.451 -2.141 -5.969 1.00 0.00 365 GLN A C 1
ATOM 1312 O O . GLN A 1 82 ? -8.075 -2.676 -5.052 1.00 0.00 365 GLN A O 1
ATOM 1326 N N . ALA A 1 83 ? -6.188 -2.442 -6.257 1.00 0.00 366 ALA A N 1
ATOM 1327 C CA . ALA A 1 83 ? -5.447 -3.438 -5.493 1.00 0.00 366 ALA A CA 1
ATOM 1328 C C . ALA A 1 83 ? -5.349 -3.042 -4.023 1.00 0.00 366 ALA A C 1
ATOM 1329 O O . ALA A 1 83 ? -5.413 -3.893 -3.135 1.00 0.00 366 ALA A O 1
ATOM 1336 N N . LEU A 1 84 ? -5.192 -1.746 -3.774 1.00 0.00 367 LEU A N 1
ATOM 1337 C CA . LEU A 1 84 ? -5.085 -1.238 -2.412 1.00 0.00 367 LEU A CA 1
ATOM 1338 C C . LEU A 1 84 ? -6.359 -1.519 -1.623 1.00 0.00 367 LEU A C 1
ATOM 1339 O O . LEU A 1 84 ? -6.339 -2.244 -0.627 1.00 0.00 367 LEU A O 1
ATOM 1355 N N . HIS A 1 85 ? -7.469 -0.944 -2.074 1.00 0.00 368 HIS A N 1
ATOM 1356 C CA . HIS A 1 85 ? -8.754 -1.135 -1.413 1.00 0.00 368 HIS A CA 1
ATOM 1357 C C . HIS A 1 85 ? -9.063 -2.621 -1.245 1.00 0.00 368 HIS A C 1
ATOM 1358 O O . HIS A 1 85 ? -9.757 -3.019 -0.308 1.00 0.00 368 HIS A O 1
ATOM 1372 N N . LEU A 1 86 ? -8.546 -3.434 -2.159 1.00 0.00 369 LEU A N 1
ATOM 1373 C CA . LEU A 1 86 ? -8.767 -4.875 -2.113 1.00 0.00 369 LEU A CA 1
ATOM 1374 C C . LEU A 1 86 ? -7.900 -5.525 -1.040 1.00 0.00 369 LEU A C 1
ATOM 1375 O O . LEU A 1 86 ? -8.384 -6.316 -0.230 1.00 0.00 369 LEU A O 1
ATOM 1391 N N . VAL A 1 87 ? -6.614 -5.185 -1.038 1.00 0.00 370 VAL A N 1
ATOM 1392 C CA . VAL A 1 87 ? -5.680 -5.733 -0.062 1.00 0.00 370 VAL A CA 1
ATOM 1393 C C . VAL A 1 87 ? -5.458 -4.761 1.091 1.00 0.00 370 VAL A C 1
ATOM 1394 O O . VAL A 1 87 ? -4.368 -4.694 1.659 1.00 0.00 370 VAL A O 1
ATOM 1407 N N . ASN A 1 88 ? -6.498 -4.007 1.432 1.00 0.00 371 ASN A N 1
ATOM 1408 C CA . ASN A 1 88 ? -6.416 -3.038 2.519 1.00 0.00 371 ASN A CA 1
ATOM 1409 C C . ASN A 1 88 ? -6.623 -3.715 3.870 1.00 0.00 371 ASN A C 1
ATOM 1410 O O . ASN A 1 88 ? -7.756 -3.928 4.302 1.00 0.00 371 ASN A O 1
ATOM 1421 N N . GLY A 1 89 ? -5.521 -4.052 4.532 1.00 0.00 372 GLY A N 1
ATOM 1422 C CA . GLY A 1 89 ? -5.603 -4.702 5.827 1.00 0.00 372 GLY A CA 1
ATOM 1423 C C . GLY A 1 89 ? -5.560 -6.213 5.722 1.00 0.00 372 GLY A C 1
ATOM 1424 O O . GLY A 1 89 ? -6.331 -6.911 6.381 1.00 0.00 372 GLY A O 1
ATOM 1428 N N . TYR A 1 90 ? -4.657 -6.720 4.889 1.00 0.00 373 TYR A N 1
ATOM 1429 C CA . TYR A 1 90 ? -4.519 -8.159 4.696 1.00 0.00 373 TYR A CA 1
ATOM 1430 C C . TYR A 1 90 ? -3.617 -8.768 5.765 1.00 0.00 373 TYR A C 1
ATOM 1431 O O . TYR A 1 90 ? -2.405 -8.554 5.766 1.00 0.00 373 TYR A O 1
ATOM 1449 N N . LYS A 1 91 ? -4.218 -9.530 6.673 1.00 0.00 374 LYS A N 1
ATOM 1450 C CA . LYS A 1 91 ? -3.471 -10.174 7.747 1.00 0.00 374 LYS A CA 1
ATOM 1451 C C . LYS A 1 91 ? -2.463 -11.173 7.187 1.00 0.00 374 LYS A C 1
ATOM 1452 O O . LYS A 1 91 ? -2.838 -12.137 6.518 1.00 0.00 374 LYS A O 1
ATOM 1471 N N . LEU A 1 92 ? -1.186 -10.938 7.464 1.00 0.00 375 LEU A N 1
ATOM 1472 C CA . LEU A 1 92 ? -0.124 -11.818 6.988 1.00 0.00 375 LEU A CA 1
ATOM 1473 C C . LEU A 1 92 ? 0.857 -12.141 8.110 1.00 0.00 375 LEU A C 1
ATOM 1474 O O . LEU A 1 92 ? 1.367 -11.244 8.782 1.00 0.00 375 LEU A O 1
ATOM 1490 N N . TYR A 1 93 ? 1.121 -13.428 8.305 1.00 0.00 376 TYR A N 1
ATOM 1491 C CA . TYR A 1 93 ? 2.042 -13.870 9.345 1.00 0.00 376 TYR A CA 1
ATOM 1492 C C . TYR A 1 93 ? 1.766 -13.150 10.662 1.00 0.00 376 TYR A C 1
ATOM 1493 O O . TYR A 1 93 ? 2.688 -12.749 11.369 1.00 0.00 376 TYR A O 1
ATOM 1511 N N . GLY A 1 94 ? 0.485 -12.989 10.982 1.00 0.00 377 GLY A N 1
ATOM 1512 C CA . GLY A 1 94 ? 0.107 -12.318 12.212 1.00 0.00 377 GLY A CA 1
ATOM 1513 C C . GLY A 1 94 ? 0.476 -10.847 12.207 1.00 0.00 377 GLY A C 1
ATOM 1514 O O . GLY A 1 94 ? 0.948 -10.314 13.211 1.00 0.00 377 GLY A O 1
ATOM 1518 N N . LYS A 1 95 ? 0.261 -10.189 11.072 1.00 0.00 378 LYS A N 1
ATOM 1519 C CA . LYS A 1 95 ? 0.573 -8.772 10.939 1.00 0.00 378 LYS A CA 1
ATOM 1520 C C . LYS A 1 95 ? -0.477 -8.061 10.091 1.00 0.00 378 LYS A C 1
ATOM 1521 O O . LYS A 1 95 ? -0.961 -8.606 9.098 1.00 0.00 378 LYS A O 1
ATOM 1540 N N . ILE A 1 96 ? -0.823 -6.841 10.487 1.00 0.00 379 ILE A N 1
ATOM 1541 C CA . ILE A 1 96 ? -1.813 -6.055 9.761 1.00 0.00 379 ILE A CA 1
ATOM 1542 C C . ILE A 1 96 ? -1.154 -5.193 8.689 1.00 0.00 379 ILE A C 1
ATOM 1543 O O . ILE A 1 96 ? -0.726 -4.069 8.958 1.00 0.00 379 ILE A O 1
ATOM 1559 N N . LEU A 1 97 ? -1.076 -5.725 7.475 1.00 0.00 380 LEU A N 1
ATOM 1560 C CA . LEU A 1 97 ? -0.471 -5.005 6.361 1.00 0.00 380 LEU A CA 1
ATOM 1561 C C . LEU A 1 97 ? -1.233 -3.716 6.067 1.00 0.00 380 LEU A C 1
ATOM 1562 O O . LEU A 1 97 ? -2.457 -3.724 5.929 1.00 0.00 380 LEU A O 1
ATOM 1578 N N . VAL A 1 98 ? -0.502 -2.611 5.971 1.00 0.00 381 VAL A N 1
ATOM 1579 C CA . VAL A 1 98 ? -1.108 -1.315 5.689 1.00 0.00 381 VAL A CA 1
ATOM 1580 C C . VAL A 1 98 ? -0.607 -0.749 4.366 1.00 0.00 381 VAL A C 1
ATOM 1581 O O . VAL A 1 98 ? 0.563 -0.387 4.236 1.00 0.00 381 VAL A O 1
ATOM 1594 N N . ILE A 1 99 ? -1.500 -0.675 3.385 1.00 0.00 382 ILE A N 1
ATOM 1595 C CA . ILE A 1 99 ? -1.149 -0.151 2.070 1.00 0.00 382 ILE A CA 1
ATOM 1596 C C . ILE A 1 99 ? -1.467 1.336 1.968 1.00 0.00 382 ILE A C 1
ATOM 1597 O O . ILE A 1 99 ? -2.516 1.789 2.426 1.00 0.00 382 ILE A O 1
ATOM 1613 N N . GLU A 1 100 ? -0.556 2.090 1.362 1.00 0.00 383 GLU A N 1
ATOM 1614 C CA . GLU A 1 100 ? -0.741 3.528 1.199 1.00 0.00 383 GLU A CA 1
ATOM 1615 C C . GLU A 1 100 ? -0.407 3.961 -0.226 1.00 0.00 383 GLU A C 1
ATOM 1616 O O . GLU A 1 100 ? -0.024 3.142 -1.062 1.00 0.00 383 GLU A O 1
ATOM 1628 N N . PHE A 1 101 ? -0.556 5.254 -0.495 1.00 0.00 384 PHE A N 1
ATOM 1629 C CA . PHE A 1 101 ? -0.272 5.797 -1.819 1.00 0.00 384 PHE A CA 1
ATOM 1630 C C . PHE A 1 101 ? 0.994 6.649 -1.797 1.00 0.00 384 PHE A C 1
ATOM 1631 O O . PHE A 1 101 ? 1.240 7.389 -0.846 1.00 0.00 384 PHE A O 1
ATOM 1648 N N . GLY A 1 102 ? 1.794 6.538 -2.853 1.00 0.00 385 GLY A N 1
ATOM 1649 C CA . GLY A 1 102 ? 3.025 7.301 -2.935 1.00 0.00 385 GLY A CA 1
ATOM 1650 C C . GLY A 1 102 ? 2.775 8.794 -3.024 1.00 0.00 385 GLY A C 1
ATOM 1651 O O . GLY A 1 102 ? 1.857 9.316 -2.392 1.00 0.00 385 GLY A O 1
ATOM 1655 N N . LYS A 1 103 ? 3.596 9.483 -3.810 1.00 0.00 386 LYS A N 1
ATOM 1656 C CA . LYS A 1 103 ? 3.461 10.925 -3.980 1.00 0.00 386 LYS A CA 1
ATOM 1657 C C . LYS A 1 103 ? 4.316 11.418 -5.144 1.00 0.00 386 LYS A C 1
ATOM 1658 O O . LYS A 1 103 ? 5.074 10.652 -5.737 1.00 0.00 386 LYS A O 1
ATOM 1677 N N . ASN A 1 104 ? 4.190 12.702 -5.463 1.00 0.00 387 ASN A N 1
ATOM 1678 C CA . ASN A 1 104 ? 4.953 13.296 -6.555 1.00 0.00 387 ASN A CA 1
ATOM 1679 C C . ASN A 1 104 ? 6.167 14.051 -6.023 1.00 0.00 387 ASN A C 1
ATOM 1680 O O . ASN A 1 104 ? 6.032 15.071 -5.347 1.00 0.00 387 ASN A O 1
ATOM 1691 N N . LYS A 1 105 ? 7.355 13.541 -6.331 1.00 0.00 388 LYS A N 1
ATOM 1692 C CA . LYS A 1 105 ? 8.595 14.167 -5.886 1.00 0.00 388 LYS A CA 1
ATOM 1693 C C . LYS A 1 105 ? 9.659 14.101 -6.977 1.00 0.00 388 LYS A C 1
ATOM 1694 O O . LYS A 1 105 ? 9.623 13.226 -7.843 1.00 0.00 388 LYS A O 1
ATOM 1713 N N . LYS A 1 106 ? 10.607 15.031 -6.929 1.00 0.00 389 LYS A N 1
ATOM 1714 C CA . LYS A 1 106 ? 11.684 15.078 -7.911 1.00 0.00 389 LYS A CA 1
ATOM 1715 C C . LYS A 1 106 ? 11.128 15.258 -9.320 1.00 0.00 389 LYS A C 1
ATOM 1716 O O . LYS A 1 106 ? 11.552 14.580 -10.256 1.00 0.00 389 LYS A O 1
ATOM 1735 N N . GLN A 1 107 ? 10.177 16.176 -9.464 1.00 0.00 390 GLN A N 1
ATOM 1736 C CA . GLN A 1 107 ? 9.564 16.444 -10.760 1.00 0.00 390 GLN A CA 1
ATOM 1737 C C . GLN A 1 107 ? 10.238 17.627 -11.446 1.00 0.00 390 GLN A C 1
ATOM 1738 O O . GLN A 1 107 ? 10.834 18.481 -10.788 1.00 0.00 390 GLN A O 1
ATOM 1752 N N . ARG A 1 108 ? 10.140 17.671 -12.770 1.00 0.00 391 ARG A N 1
ATOM 1753 C CA . ARG A 1 108 ? 10.742 18.750 -13.545 1.00 0.00 391 ARG A CA 1
ATOM 1754 C C . ARG A 1 108 ? 9.672 19.700 -14.078 1.00 0.00 391 ARG A C 1
ATOM 1755 O O . ARG A 1 108 ? 8.559 19.280 -14.396 1.00 0.00 391 ARG A O 1
ATOM 1776 N N . SER A 1 109 ? 10.017 20.979 -14.170 1.00 0.00 392 SER A N 1
ATOM 1777 C CA . SER A 1 109 ? 9.086 21.989 -14.659 1.00 0.00 392 SER A CA 1
ATOM 1778 C C . SER A 1 109 ? 9.443 22.415 -16.079 1.00 0.00 392 SER A C 1
ATOM 1779 O O . SER A 1 109 ? 9.470 23.605 -16.394 1.00 0.00 392 SER A O 1
ATOM 1787 N N . SER A 1 110 ? 9.716 21.434 -16.934 1.00 0.00 393 SER A N 1
ATOM 1788 C CA . SER A 1 110 ? 10.076 21.706 -18.321 1.00 0.00 393 SER A CA 1
ATOM 1789 C C . SER A 1 110 ? 9.196 20.905 -19.276 1.00 0.00 393 SER A C 1
ATOM 1790 O O . SER A 1 110 ? 8.601 19.899 -18.894 1.00 0.00 393 SER A O 1
ATOM 1798 N N . GLY A 1 111 ? 9.120 21.362 -20.523 1.00 0.00 394 GLY A N 1
ATOM 1799 C CA . GLY A 1 111 ? 8.312 20.677 -21.515 1.00 0.00 394 GLY A CA 1
ATOM 1800 C C . GLY A 1 111 ? 8.450 21.285 -22.897 1.00 0.00 394 GLY A C 1
ATOM 1801 O O . GLY A 1 111 ? 7.776 22.256 -23.242 1.00 0.00 394 GLY A O 1
ATOM 1805 N N . PRO A 1 112 ? 9.346 20.711 -23.713 1.00 0.00 395 PRO A N 1
ATOM 1806 C CA . PRO A 1 112 ? 9.595 21.187 -25.077 1.00 0.00 395 PRO A CA 1
ATOM 1807 C C . PRO A 1 112 ? 8.488 20.780 -26.043 1.00 0.00 395 PRO A C 1
ATOM 1808 O O . PRO A 1 112 ? 8.454 21.231 -27.188 1.00 0.00 395 PRO A O 1
ATOM 1819 N N . SER A 1 113 ? 7.585 19.925 -25.574 1.00 0.00 396 SER A N 1
ATOM 1820 C CA . SER A 1 113 ? 6.477 19.454 -26.399 1.00 0.00 396 SER A CA 1
ATOM 1821 C C . SER A 1 113 ? 5.912 20.589 -27.249 1.00 0.00 396 SER A C 1
ATOM 1822 O O . SER A 1 113 ? 6.066 21.763 -26.917 1.00 0.00 396 SER A O 1
ATOM 1830 N N . SER A 1 114 ? 5.258 20.226 -28.348 1.00 0.00 397 SER A N 1
ATOM 1831 C CA . SER A 1 114 ? 4.673 21.212 -29.249 1.00 0.00 397 SER A CA 1
ATOM 1832 C C . SER A 1 114 ? 3.274 20.787 -29.685 1.00 0.00 397 SER A C 1
ATOM 1833 O O . SER A 1 114 ? 2.847 19.663 -29.429 1.00 0.00 397 SER A O 1
ATOM 1841 N N . GLY A 1 115 ? 2.566 21.697 -30.347 1.00 0.00 398 GLY A N 1
ATOM 1842 C CA . GLY A 1 115 ? 1.222 21.400 -30.808 1.00 0.00 398 GLY A CA 1
ATOM 1843 C C . GLY A 1 115 ? 0.899 22.072 -32.127 1.00 0.00 398 GLY A C 1
ATOM 1844 O O . GLY A 1 115 ? 0.942 23.298 -32.233 1.00 0.00 398 GLY A O 1
ATOM 1848 N N . GLY A 1 1 ? -27.899 30.101 25.329 1.00 0.00 284 GLY A N 2
ATOM 1849 C CA . GLY A 1 1 ? -26.973 29.067 25.751 1.00 0.00 284 GLY A CA 2
ATOM 1850 C C . GLY A 1 1 ? -27.057 27.825 24.887 1.00 0.00 284 GLY A C 2
ATOM 1851 O O . GLY A 1 1 ? -28.079 27.137 24.874 1.00 0.00 284 GLY A O 2
ATOM 1855 N N . SER A 1 2 ? -25.982 27.537 24.159 1.00 0.00 285 SER A N 2
ATOM 1856 C CA . SER A 1 2 ? -25.941 26.372 23.283 1.00 0.00 285 SER A CA 2
ATOM 1857 C C . SER A 1 2 ? -25.652 25.104 24.080 1.00 0.00 285 SER A C 2
ATOM 1858 O O . SER A 1 2 ? -25.355 25.160 25.273 1.00 0.00 285 SER A O 2
ATOM 1866 N N . SER A 1 3 ? -25.741 23.959 23.410 1.00 0.00 286 SER A N 2
ATOM 1867 C CA . SER A 1 3 ? -25.492 22.675 24.055 1.00 0.00 286 SER A CA 2
ATOM 1868 C C . SER A 1 3 ? -25.155 21.604 23.021 1.00 0.00 286 SER A C 2
ATOM 1869 O O . SER A 1 3 ? -25.871 21.429 22.035 1.00 0.00 286 SER A O 2
ATOM 1877 N N . GLY A 1 4 ? -24.059 20.889 23.255 1.00 0.00 287 GLY A N 2
ATOM 1878 C CA . GLY A 1 4 ? -23.645 19.844 22.337 1.00 0.00 287 GLY A CA 2
ATOM 1879 C C . GLY A 1 4 ? -22.139 19.772 22.182 1.00 0.00 287 GLY A C 2
ATOM 1880 O O . GLY A 1 4 ? -21.513 20.708 21.684 1.00 0.00 287 GLY A O 2
ATOM 1884 N N . SER A 1 5 ? -21.555 18.658 22.610 1.00 0.00 288 SER A N 2
ATOM 1885 C CA . SER A 1 5 ? -20.111 18.469 22.522 1.00 0.00 288 SER A CA 2
ATOM 1886 C C . SER A 1 5 ? -19.771 17.303 21.598 1.00 0.00 288 SER A C 2
ATOM 1887 O O . SER A 1 5 ? -18.941 16.456 21.929 1.00 0.00 288 SER A O 2
ATOM 1895 N N . SER A 1 6 ? -20.419 17.266 20.438 1.00 0.00 289 SER A N 2
ATOM 1896 C CA . SER A 1 6 ? -20.190 16.203 19.468 1.00 0.00 289 SER A CA 2
ATOM 1897 C C . SER A 1 6 ? -18.705 15.865 19.372 1.00 0.00 289 SER A C 2
ATOM 1898 O O . SER A 1 6 ? -17.851 16.657 19.770 1.00 0.00 289 SER A O 2
ATOM 1906 N N . GLY A 1 7 ? -18.406 14.685 18.840 1.00 0.00 290 GLY A N 2
ATOM 1907 C CA . GLY A 1 7 ? -17.025 14.262 18.701 1.00 0.00 290 GLY A CA 2
ATOM 1908 C C . GLY A 1 7 ? -16.573 13.372 19.842 1.00 0.00 290 GLY A C 2
ATOM 1909 O O . GLY A 1 7 ? -15.537 13.619 20.458 1.00 0.00 290 GLY A O 2
ATOM 1913 N N . GLU A 1 8 ? -17.354 12.333 20.125 1.00 0.00 291 GLU A N 2
ATOM 1914 C CA . GLU A 1 8 ? -17.029 11.405 21.201 1.00 0.00 291 GLU A CA 2
ATOM 1915 C C . GLU A 1 8 ? -15.652 10.783 20.985 1.00 0.00 291 GLU A C 2
ATOM 1916 O O . GLU A 1 8 ? -14.820 10.764 21.892 1.00 0.00 291 GLU A O 2
ATOM 1928 N N . GLU A 1 9 ? -15.422 10.273 19.780 1.00 0.00 292 GLU A N 2
ATOM 1929 C CA . GLU A 1 9 ? -14.148 9.648 19.445 1.00 0.00 292 GLU A CA 2
ATOM 1930 C C . GLU A 1 9 ? -13.453 10.400 18.314 1.00 0.00 292 GLU A C 2
ATOM 1931 O O . GLU A 1 9 ? -12.262 10.209 18.067 1.00 0.00 292 GLU A O 2
ATOM 1943 N N . ILE A 1 10 ? -14.206 11.254 17.630 1.00 0.00 293 ILE A N 2
ATOM 1944 C CA . ILE A 1 10 ? -13.664 12.035 16.524 1.00 0.00 293 ILE A CA 2
ATOM 1945 C C . ILE A 1 10 ? -13.635 13.521 16.864 1.00 0.00 293 ILE A C 2
ATOM 1946 O O . ILE A 1 10 ? -14.339 13.976 17.765 1.00 0.00 293 ILE A O 2
ATOM 1962 N N . ARG A 1 11 ? -12.817 14.273 16.135 1.00 0.00 294 ARG A N 2
ATOM 1963 C CA . ARG A 1 11 ? -12.697 15.709 16.358 1.00 0.00 294 ARG A CA 2
ATOM 1964 C C . ARG A 1 11 ? -13.057 16.488 15.095 1.00 0.00 294 ARG A C 2
ATOM 1965 O O . ARG A 1 11 ? -12.182 17.001 14.398 1.00 0.00 294 ARG A O 2
ATOM 1986 N N . LYS A 1 12 ? -14.351 16.570 14.808 1.00 0.00 295 LYS A N 2
ATOM 1987 C CA . LYS A 1 12 ? -14.828 17.286 13.630 1.00 0.00 295 LYS A CA 2
ATOM 1988 C C . LYS A 1 12 ? -14.175 16.745 12.362 1.00 0.00 295 LYS A C 2
ATOM 1989 O O . LYS A 1 12 ? -13.888 17.498 11.431 1.00 0.00 295 LYS A O 2
ATOM 2008 N N . ILE A 1 13 ? -13.945 15.437 12.333 1.00 0.00 296 ILE A N 2
ATOM 2009 C CA . ILE A 1 13 ? -13.328 14.796 11.177 1.00 0.00 296 ILE A CA 2
ATOM 2010 C C . ILE A 1 13 ? -14.350 13.984 10.389 1.00 0.00 296 ILE A C 2
ATOM 2011 O O . ILE A 1 13 ? -15.164 13.250 10.951 1.00 0.00 296 ILE A O 2
ATOM 2027 N N . PRO A 1 14 ? -14.306 14.114 9.055 1.00 0.00 297 PRO A N 2
ATOM 2028 C CA . PRO A 1 14 ? -15.220 13.397 8.159 1.00 0.00 297 PRO A CA 2
ATOM 2029 C C . PRO A 1 14 ? -14.807 11.944 7.951 1.00 0.00 297 PRO A C 2
ATOM 2030 O O . PRO A 1 14 ? -15.651 11.049 7.907 1.00 0.00 297 PRO A O 2
ATOM 2041 N N . MET A 1 15 ? -13.503 11.717 7.825 1.00 0.00 298 MET A N 2
ATOM 2042 C CA . MET A 1 15 ? -12.979 10.371 7.623 1.00 0.00 298 MET A CA 2
ATOM 2043 C C . MET A 1 15 ? -11.974 10.010 8.713 1.00 0.00 298 MET A C 2
ATOM 2044 O O . MET A 1 15 ? -10.784 10.304 8.597 1.00 0.00 298 MET A O 2
ATOM 2058 N N . PHE A 1 16 ? -12.462 9.373 9.773 1.00 0.00 299 PHE A N 2
ATOM 2059 C CA . PHE A 1 16 ? -11.607 8.973 10.884 1.00 0.00 299 PHE A CA 2
ATOM 2060 C C . PHE A 1 16 ? -11.810 7.499 11.224 1.00 0.00 299 PHE A C 2
ATOM 2061 O O . PHE A 1 16 ? -11.883 7.126 12.395 1.00 0.00 299 PHE A O 2
ATOM 2078 N N . SER A 1 17 ? -11.905 6.667 10.192 1.00 0.00 300 SER A N 2
ATOM 2079 C CA . SER A 1 17 ? -12.105 5.235 10.381 1.00 0.00 300 SER A CA 2
ATOM 2080 C C . SER A 1 17 ? -10.778 4.485 10.303 1.00 0.00 300 SER A C 2
ATOM 2081 O O . SER A 1 17 ? -10.400 3.772 11.232 1.00 0.00 300 SER A O 2
ATOM 2089 N N . SER A 1 18 ? -10.077 4.653 9.186 1.00 0.00 301 SER A N 2
ATOM 2090 C CA . SER A 1 18 ? -8.793 3.990 8.983 1.00 0.00 301 SER A CA 2
ATOM 2091 C C . SER A 1 18 ? -7.721 4.996 8.574 1.00 0.00 301 SER A C 2
ATOM 2092 O O . SER A 1 18 ? -8.007 6.176 8.368 1.00 0.00 301 SER A O 2
ATOM 2100 N N . TYR A 1 19 ? -6.487 4.519 8.459 1.00 0.00 302 TYR A N 2
ATOM 2101 C CA . TYR A 1 19 ? -5.370 5.375 8.078 1.00 0.00 302 TYR A CA 2
ATOM 2102 C C . TYR A 1 19 ? -5.694 6.160 6.810 1.00 0.00 302 TYR A C 2
ATOM 2103 O O . TYR A 1 19 ? -6.692 5.896 6.140 1.00 0.00 302 TYR A O 2
ATOM 2121 N N . ASN A 1 20 ? -4.840 7.126 6.485 1.00 0.00 303 ASN A N 2
ATOM 2122 C CA . ASN A 1 20 ? -5.034 7.950 5.297 1.00 0.00 303 ASN A CA 2
ATOM 2123 C C . ASN A 1 20 ? -4.131 7.484 4.160 1.00 0.00 303 ASN A C 2
ATOM 2124 O O . ASN A 1 20 ? -2.929 7.748 4.140 1.00 0.00 303 ASN A O 2
ATOM 2135 N N . PRO A 1 21 ? -4.723 6.775 3.187 1.00 0.00 304 PRO A N 2
ATOM 2136 C CA . PRO A 1 21 ? -3.991 6.258 2.026 1.00 0.00 304 PRO A CA 2
ATOM 2137 C C . PRO A 1 21 ? -3.641 7.355 1.026 1.00 0.00 304 PRO A C 2
ATOM 2138 O O . PRO A 1 21 ? -2.492 7.484 0.608 1.00 0.00 304 PRO A O 2
ATOM 2149 N N . GLY A 1 22 ? -4.641 8.146 0.647 1.00 0.00 305 GLY A N 2
ATOM 2150 C CA . GLY A 1 22 ? -4.418 9.222 -0.301 1.00 0.00 305 GLY A CA 2
ATOM 2151 C C . GLY A 1 22 ? -5.184 9.023 -1.594 1.00 0.00 305 GLY A C 2
ATOM 2152 O O . GLY A 1 22 ? -6.002 8.110 -1.704 1.00 0.00 305 GLY A O 2
ATOM 2156 N N . GLU A 1 23 ? -4.918 9.881 -2.574 1.00 0.00 306 GLU A N 2
ATOM 2157 C CA . GLU A 1 23 ? -5.590 9.796 -3.866 1.00 0.00 306 GLU A CA 2
ATOM 2158 C C . GLU A 1 23 ? -4.998 8.676 -4.716 1.00 0.00 306 GLU A C 2
ATOM 2159 O O . GLU A 1 23 ? -3.789 8.443 -4.724 1.00 0.00 306 GLU A O 2
ATOM 2171 N N . PRO A 1 24 ? -5.869 7.964 -5.447 1.00 0.00 307 PRO A N 2
ATOM 2172 C CA . PRO A 1 24 ? -5.456 6.857 -6.314 1.00 0.00 307 PRO A CA 2
ATOM 2173 C C . PRO A 1 24 ? -4.259 7.219 -7.187 1.00 0.00 307 PRO A C 2
ATOM 2174 O O . PRO A 1 24 ? -4.399 7.932 -8.181 1.00 0.00 307 PRO A O 2
ATOM 2185 N N . ASN A 1 25 ? -3.085 6.725 -6.810 1.00 0.00 308 ASN A N 2
ATOM 2186 C CA . ASN A 1 25 ? -1.864 6.998 -7.561 1.00 0.00 308 ASN A CA 2
ATOM 2187 C C . ASN A 1 25 ? -1.260 5.706 -8.104 1.00 0.00 308 ASN A C 2
ATOM 2188 O O . ASN A 1 25 ? -1.718 4.610 -7.783 1.00 0.00 308 ASN A O 2
ATOM 2199 N N . LYS A 1 26 ? -0.229 5.844 -8.931 1.00 0.00 309 LYS A N 2
ATOM 2200 C CA . LYS A 1 26 ? 0.440 4.691 -9.519 1.00 0.00 309 LYS A CA 2
ATOM 2201 C C . LYS A 1 26 ? 1.584 4.212 -8.630 1.00 0.00 309 LYS A C 2
ATOM 2202 O O . LYS A 1 26 ? 2.542 3.605 -9.106 1.00 0.00 309 LYS A O 2
ATOM 2221 N N . VAL A 1 27 ? 1.475 4.489 -7.334 1.00 0.00 310 VAL A N 2
ATOM 2222 C CA . VAL A 1 27 ? 2.498 4.085 -6.377 1.00 0.00 310 VAL A CA 2
ATOM 2223 C C . VAL A 1 27 ? 1.875 3.667 -5.050 1.00 0.00 310 VAL A C 2
ATOM 2224 O O . VAL A 1 27 ? 1.147 4.438 -4.423 1.00 0.00 310 VAL A O 2
ATOM 2237 N N . LEU A 1 28 ? 2.165 2.441 -4.627 1.00 0.00 311 LEU A N 2
ATOM 2238 C CA . LEU A 1 28 ? 1.634 1.920 -3.373 1.00 0.00 311 LEU A CA 2
ATOM 2239 C C . LEU A 1 28 ? 2.758 1.627 -2.384 1.00 0.00 311 LEU A C 2
ATOM 2240 O O . LEU A 1 28 ? 3.698 0.895 -2.696 1.00 0.00 311 LEU A O 2
ATOM 2256 N N . TYR A 1 29 ? 2.655 2.202 -1.191 1.00 0.00 312 TYR A N 2
ATOM 2257 C CA . TYR A 1 29 ? 3.663 2.005 -0.157 1.00 0.00 312 TYR A CA 2
ATOM 2258 C C . TYR A 1 29 ? 3.154 1.058 0.925 1.00 0.00 312 TYR A C 2
ATOM 2259 O O . TYR A 1 29 ? 2.347 1.440 1.772 1.00 0.00 312 TYR A O 2
ATOM 2277 N N . LEU A 1 30 ? 3.635 -0.181 0.891 1.00 0.00 313 LEU A N 2
ATOM 2278 C CA . LEU A 1 30 ? 3.230 -1.186 1.869 1.00 0.00 313 LEU A CA 2
ATOM 2279 C C . LEU A 1 30 ? 4.113 -1.122 3.112 1.00 0.00 313 LEU A C 2
ATOM 2280 O O . LEU A 1 30 ? 5.311 -0.850 3.023 1.00 0.00 313 LEU A O 2
ATOM 2296 N N . LYS A 1 31 ? 3.515 -1.377 4.270 1.00 0.00 314 LYS A N 2
ATOM 2297 C CA . LYS A 1 31 ? 4.246 -1.353 5.531 1.00 0.00 314 LYS A CA 2
ATOM 2298 C C . LYS A 1 31 ? 3.788 -2.483 6.448 1.00 0.00 314 LYS A C 2
ATOM 2299 O O . LYS A 1 31 ? 2.892 -3.251 6.100 1.00 0.00 314 LYS A O 2
ATOM 2318 N N . ASN A 1 32 ? 4.407 -2.576 7.620 1.00 0.00 315 ASN A N 2
ATOM 2319 C CA . ASN A 1 32 ? 4.060 -3.611 8.587 1.00 0.00 315 ASN A CA 2
ATOM 2320 C C . ASN A 1 32 ? 4.265 -5.001 7.992 1.00 0.00 315 ASN A C 2
ATOM 2321 O O . ASN A 1 32 ? 3.408 -5.877 8.122 1.00 0.00 315 ASN A O 2
ATOM 2332 N N . LEU A 1 33 ? 5.406 -5.197 7.341 1.00 0.00 316 LEU A N 2
ATOM 2333 C CA . LEU A 1 33 ? 5.724 -6.482 6.726 1.00 0.00 316 LEU A CA 2
ATOM 2334 C C . LEU A 1 33 ? 6.774 -7.229 7.541 1.00 0.00 316 LEU A C 2
ATOM 2335 O O . LEU A 1 33 ? 7.930 -6.811 7.619 1.00 0.00 316 LEU A O 2
ATOM 2351 N N . SER A 1 34 ? 6.366 -8.341 8.145 1.00 0.00 317 SER A N 2
ATOM 2352 C CA . SER A 1 34 ? 7.271 -9.148 8.957 1.00 0.00 317 SER A CA 2
ATOM 2353 C C . SER A 1 34 ? 8.516 -9.530 8.163 1.00 0.00 317 SER A C 2
ATOM 2354 O O . SER A 1 34 ? 8.466 -9.773 6.957 1.00 0.00 317 SER A O 2
ATOM 2362 N N . PRO A 1 35 ? 9.664 -9.584 8.855 1.00 0.00 318 PRO A N 2
ATOM 2363 C CA . PRO A 1 35 ? 10.946 -9.936 8.236 1.00 0.00 318 PRO A CA 2
ATOM 2364 C C . PRO A 1 35 ? 10.831 -11.144 7.312 1.00 0.00 318 PRO A C 2
ATOM 2365 O O . PRO A 1 35 ? 11.543 -11.243 6.313 1.00 0.00 318 PRO A O 2
ATOM 2376 N N . ARG A 1 36 ? 9.931 -12.060 7.654 1.00 0.00 319 ARG A N 2
ATOM 2377 C CA . ARG A 1 36 ? 9.724 -13.263 6.855 1.00 0.00 319 ARG A CA 2
ATOM 2378 C C . ARG A 1 36 ? 9.143 -12.914 5.489 1.00 0.00 319 ARG A C 2
ATOM 2379 O O . ARG A 1 36 ? 9.524 -13.498 4.474 1.00 0.00 319 ARG A O 2
ATOM 2400 N N . VAL A 1 37 ? 8.220 -11.959 5.470 1.00 0.00 320 VAL A N 2
ATOM 2401 C CA . VAL A 1 37 ? 7.586 -11.532 4.227 1.00 0.00 320 VAL A CA 2
ATOM 2402 C C . VAL A 1 37 ? 8.622 -11.306 3.132 1.00 0.00 320 VAL A C 2
ATOM 2403 O O . VAL A 1 37 ? 9.443 -10.392 3.216 1.00 0.00 320 VAL A O 2
ATOM 2416 N N . THR A 1 38 ? 8.579 -12.147 2.103 1.00 0.00 321 THR A N 2
ATOM 2417 C CA . THR A 1 38 ? 9.514 -12.040 0.990 1.00 0.00 321 THR A CA 2
ATOM 2418 C C . THR A 1 38 ? 8.815 -11.539 -0.269 1.00 0.00 321 THR A C 2
ATOM 2419 O O . THR A 1 38 ? 7.588 -11.528 -0.345 1.00 0.00 321 THR A O 2
ATOM 2430 N N . GLU A 1 39 ? 9.606 -11.126 -1.255 1.00 0.00 322 GLU A N 2
ATOM 2431 C CA . GLU A 1 39 ? 9.062 -10.624 -2.511 1.00 0.00 322 GLU A CA 2
ATOM 2432 C C . GLU A 1 39 ? 7.890 -11.484 -2.978 1.00 0.00 322 GLU A C 2
ATOM 2433 O O . GLU A 1 39 ? 6.820 -10.968 -3.304 1.00 0.00 322 GLU A O 2
ATOM 2445 N N . ARG A 1 40 ? 8.102 -12.795 -3.009 1.00 0.00 323 ARG A N 2
ATOM 2446 C CA . ARG A 1 40 ? 7.066 -13.726 -3.438 1.00 0.00 323 ARG A CA 2
ATOM 2447 C C . ARG A 1 40 ? 5.715 -13.351 -2.835 1.00 0.00 323 ARG A C 2
ATOM 2448 O O . ARG A 1 40 ? 4.714 -13.248 -3.544 1.00 0.00 323 ARG A O 2
ATOM 2469 N N . ASP A 1 41 ? 5.694 -13.150 -1.522 1.00 0.00 324 ASP A N 2
ATOM 2470 C CA . ASP A 1 41 ? 4.468 -12.786 -0.823 1.00 0.00 324 ASP A CA 2
ATOM 2471 C C . ASP A 1 41 ? 3.770 -11.623 -1.520 1.00 0.00 324 ASP A C 2
ATOM 2472 O O . ASP A 1 41 ? 2.551 -11.635 -1.704 1.00 0.00 324 ASP A O 2
ATOM 2481 N N . LEU A 1 42 ? 4.549 -10.618 -1.905 1.00 0.00 325 LEU A N 2
ATOM 2482 C CA . LEU A 1 42 ? 4.005 -9.443 -2.581 1.00 0.00 325 LEU A CA 2
ATOM 2483 C C . LEU A 1 42 ? 3.419 -9.820 -3.937 1.00 0.00 325 LEU A C 2
ATOM 2484 O O . LEU A 1 42 ? 2.274 -9.490 -4.245 1.00 0.00 325 LEU A O 2
ATOM 2500 N N . VAL A 1 43 ? 4.213 -10.515 -4.747 1.00 0.00 326 VAL A N 2
ATOM 2501 C CA . VAL A 1 43 ? 3.771 -10.940 -6.070 1.00 0.00 326 VAL A CA 2
ATOM 2502 C C . VAL A 1 43 ? 2.396 -11.594 -6.008 1.00 0.00 326 VAL A C 2
ATOM 2503 O O . VAL A 1 43 ? 1.484 -11.219 -6.744 1.00 0.00 326 VAL A O 2
ATOM 2516 N N . SER A 1 44 ? 2.254 -12.576 -5.122 1.00 0.00 327 SER A N 2
ATOM 2517 C CA . SER A 1 44 ? 0.990 -13.285 -4.965 1.00 0.00 327 SER A CA 2
ATOM 2518 C C . SER A 1 44 ? -0.111 -12.339 -4.495 1.00 0.00 327 SER A C 2
ATOM 2519 O O . SER A 1 44 ? -1.250 -12.415 -4.956 1.00 0.00 327 SER A O 2
ATOM 2527 N N . LEU A 1 45 ? 0.238 -11.447 -3.576 1.00 0.00 328 LEU A N 2
ATOM 2528 C CA . LEU A 1 45 ? -0.719 -10.483 -3.042 1.00 0.00 328 LEU A CA 2
ATOM 2529 C C . LEU A 1 45 ? -1.356 -9.670 -4.165 1.00 0.00 328 LEU A C 2
ATOM 2530 O O . LEU A 1 45 ? -2.564 -9.434 -4.164 1.00 0.00 328 LEU A O 2
ATOM 2546 N N . PHE A 1 46 ? -0.536 -9.247 -5.120 1.00 0.00 329 PHE A N 2
ATOM 2547 C CA . PHE A 1 46 ? -1.019 -8.461 -6.250 1.00 0.00 329 PHE A CA 2
ATOM 2548 C C . PHE A 1 46 ? -0.715 -9.163 -7.570 1.00 0.00 329 PHE A C 2
ATOM 2549 O O . PHE A 1 46 ? -0.312 -8.528 -8.544 1.00 0.00 329 PHE A O 2
ATOM 2566 N N . ALA A 1 47 ? -0.912 -10.477 -7.594 1.00 0.00 330 ALA A N 2
ATOM 2567 C CA . ALA A 1 47 ? -0.660 -11.265 -8.794 1.00 0.00 330 ALA A CA 2
ATOM 2568 C C . ALA A 1 47 ? -1.846 -11.201 -9.751 1.00 0.00 330 ALA A C 2
ATOM 2569 O O . ALA A 1 47 ? -1.672 -11.191 -10.970 1.00 0.00 330 ALA A O 2
ATOM 2576 N N . ARG A 1 48 ? -3.050 -11.158 -9.192 1.00 0.00 331 ARG A N 2
ATOM 2577 C CA . ARG A 1 48 ? -4.265 -11.097 -9.997 1.00 0.00 331 ARG A CA 2
ATOM 2578 C C . ARG A 1 48 ? -4.228 -9.903 -10.947 1.00 0.00 331 ARG A C 2
ATOM 2579 O O . ARG A 1 48 ? -4.899 -9.896 -11.978 1.00 0.00 331 ARG A O 2
ATOM 2600 N N . PHE A 1 49 ? -3.438 -8.895 -10.591 1.00 0.00 332 PHE A N 2
ATOM 2601 C CA . PHE A 1 49 ? -3.314 -7.696 -11.411 1.00 0.00 332 PHE A CA 2
ATOM 2602 C C . PHE A 1 49 ? -1.974 -7.672 -12.142 1.00 0.00 332 PHE A C 2
ATOM 2603 O O . PHE A 1 49 ? -1.367 -6.615 -12.311 1.00 0.00 332 PHE A O 2
ATOM 2620 N N . GLN A 1 50 ? -1.520 -8.845 -12.570 1.00 0.00 333 GLN A N 2
ATOM 2621 C CA . GLN A 1 50 ? -0.252 -8.960 -13.282 1.00 0.00 333 GLN A CA 2
ATOM 2622 C C . GLN A 1 50 ? -0.421 -9.756 -14.571 1.00 0.00 333 GLN A C 2
ATOM 2623 O O . GLN A 1 50 ? 0.130 -9.396 -15.610 1.00 0.00 333 GLN A O 2
ATOM 2637 N N . GLU A 1 51 ? -1.186 -10.841 -14.496 1.00 0.00 334 GLU A N 2
ATOM 2638 C CA . GLU A 1 51 ? -1.426 -11.689 -15.657 1.00 0.00 334 GLU A CA 2
ATOM 2639 C C . GLU A 1 51 ? -2.378 -11.010 -16.639 1.00 0.00 334 GLU A C 2
ATOM 2640 O O . GLU A 1 51 ? -3.580 -11.273 -16.636 1.00 0.00 334 GLU A O 2
ATOM 2652 N N . LYS A 1 52 ? -1.831 -10.137 -17.476 1.00 0.00 335 LYS A N 2
ATOM 2653 C CA . LYS A 1 52 ? -2.629 -9.420 -18.464 1.00 0.00 335 LYS A CA 2
ATOM 2654 C C . LYS A 1 52 ? -1.737 -8.618 -19.406 1.00 0.00 335 LYS A C 2
ATOM 2655 O O . LYS A 1 52 ? -0.510 -8.687 -19.326 1.00 0.00 335 LYS A O 2
ATOM 2674 N N . LYS A 1 53 ? -2.360 -7.856 -20.299 1.00 0.00 336 LYS A N 2
ATOM 2675 C CA . LYS A 1 53 ? -1.624 -7.038 -21.254 1.00 0.00 336 LYS A CA 2
ATOM 2676 C C . LYS A 1 53 ? -0.605 -6.154 -20.543 1.00 0.00 336 LYS A C 2
ATOM 2677 O O . LYS A 1 53 ? 0.586 -6.194 -20.848 1.00 0.00 336 LYS A O 2
ATOM 2696 N N . GLY A 1 54 ? -1.082 -5.356 -19.592 1.00 0.00 337 GLY A N 2
ATOM 2697 C CA . GLY A 1 54 ? -0.198 -4.475 -18.851 1.00 0.00 337 GLY A CA 2
ATOM 2698 C C . GLY A 1 54 ? 1.163 -5.093 -18.603 1.00 0.00 337 GLY A C 2
ATOM 2699 O O . GLY A 1 54 ? 1.315 -6.315 -18.557 1.00 0.00 337 GLY A O 2
ATOM 2703 N N . PRO A 1 55 ? 2.185 -4.239 -18.440 1.00 0.00 338 PRO A N 2
ATOM 2704 C CA . PRO A 1 55 ? 3.559 -4.687 -18.195 1.00 0.00 338 PRO A CA 2
ATOM 2705 C C . PRO A 1 55 ? 3.761 -5.181 -16.767 1.00 0.00 338 PRO A C 2
ATOM 2706 O O . PRO A 1 55 ? 3.065 -4.771 -15.838 1.00 0.00 338 PRO A O 2
ATOM 2717 N N . PRO A 1 56 ? 4.736 -6.084 -16.585 1.00 0.00 339 PRO A N 2
ATOM 2718 C CA . PRO A 1 56 ? 5.052 -6.654 -15.271 1.00 0.00 339 PRO A CA 2
ATOM 2719 C C . PRO A 1 56 ? 5.137 -5.589 -14.183 1.00 0.00 339 PRO A C 2
ATOM 2720 O O . PRO A 1 56 ? 5.891 -4.624 -14.304 1.00 0.00 339 PRO A O 2
ATOM 2731 N N . ILE A 1 57 ? 4.360 -5.773 -13.121 1.00 0.00 340 ILE A N 2
ATOM 2732 C CA . ILE A 1 57 ? 4.349 -4.828 -12.011 1.00 0.00 340 ILE A CA 2
ATOM 2733 C C . ILE A 1 57 ? 5.730 -4.710 -11.376 1.00 0.00 340 ILE A C 2
ATOM 2734 O O . ILE A 1 57 ? 6.417 -5.712 -11.173 1.00 0.00 340 ILE A O 2
ATOM 2750 N N . GLN A 1 58 ? 6.129 -3.482 -11.064 1.00 0.00 341 GLN A N 2
ATOM 2751 C CA . GLN A 1 58 ? 7.428 -3.233 -10.450 1.00 0.00 341 GLN A CA 2
ATOM 2752 C C . GLN A 1 58 ? 7.324 -3.253 -8.929 1.00 0.00 341 GLN A C 2
ATOM 2753 O O . GLN A 1 58 ? 6.631 -2.430 -8.333 1.00 0.00 341 GLN A O 2
ATOM 2767 N N . PHE A 1 59 ? 8.019 -4.200 -8.305 1.00 0.00 342 PHE A N 2
ATOM 2768 C CA . PHE A 1 59 ? 8.004 -4.327 -6.853 1.00 0.00 342 PHE A CA 2
ATOM 2769 C C . PHE A 1 59 ? 9.316 -3.835 -6.250 1.00 0.00 342 PHE A C 2
ATOM 2770 O O . PHE A 1 59 ? 10.382 -3.984 -6.848 1.00 0.00 342 PHE A O 2
ATOM 2787 N N . ARG A 1 60 ? 9.230 -3.246 -5.062 1.00 0.00 343 ARG A N 2
ATOM 2788 C CA . ARG A 1 60 ? 10.411 -2.730 -4.378 1.00 0.00 343 ARG A CA 2
ATOM 2789 C C . ARG A 1 60 ? 10.326 -2.991 -2.877 1.00 0.00 343 ARG A C 2
ATOM 2790 O O . ARG A 1 60 ? 9.344 -2.629 -2.229 1.00 0.00 343 ARG A O 2
ATOM 2811 N N . MET A 1 61 ? 11.362 -3.620 -2.332 1.00 0.00 344 MET A N 2
ATOM 2812 C CA . MET A 1 61 ? 11.405 -3.927 -0.906 1.00 0.00 344 MET A CA 2
ATOM 2813 C C . MET A 1 61 ? 12.564 -3.204 -0.229 1.00 0.00 344 MET A C 2
ATOM 2814 O O . MET A 1 61 ? 13.682 -3.185 -0.744 1.00 0.00 344 MET A O 2
ATOM 2828 N N . MET A 1 62 ? 12.290 -2.610 0.927 1.00 0.00 345 MET A N 2
ATOM 2829 C CA . MET A 1 62 ? 13.312 -1.886 1.676 1.00 0.00 345 MET A CA 2
ATOM 2830 C C . MET A 1 62 ? 13.559 -2.541 3.031 1.00 0.00 345 MET A C 2
ATOM 2831 O O . MET A 1 62 ? 12.706 -3.265 3.548 1.00 0.00 345 MET A O 2
ATOM 2845 N N . THR A 1 63 ? 14.729 -2.281 3.604 1.00 0.00 346 THR A N 2
ATOM 2846 C CA . THR A 1 63 ? 15.089 -2.846 4.899 1.00 0.00 346 THR A CA 2
ATOM 2847 C C . THR A 1 63 ? 15.544 -1.759 5.866 1.00 0.00 346 THR A C 2
ATOM 2848 O O . THR A 1 63 ? 14.914 -1.528 6.898 1.00 0.00 346 THR A O 2
ATOM 2859 N N . GLY A 1 64 ? 16.642 -1.091 5.524 1.00 0.00 347 GLY A N 2
ATOM 2860 C CA . GLY A 1 64 ? 17.162 -0.035 6.372 1.00 0.00 347 GLY A CA 2
ATOM 2861 C C . GLY A 1 64 ? 16.954 -0.320 7.847 1.00 0.00 347 GLY A C 2
ATOM 2862 O O . GLY A 1 64 ? 17.462 -1.310 8.372 1.00 0.00 347 GLY A O 2
ATOM 2866 N N . ARG A 1 65 ? 16.205 0.551 8.517 1.00 0.00 348 ARG A N 2
ATOM 2867 C CA . ARG A 1 65 ? 15.935 0.389 9.940 1.00 0.00 348 ARG A CA 2
ATOM 2868 C C . ARG A 1 65 ? 14.887 -0.695 10.174 1.00 0.00 348 ARG A C 2
ATOM 2869 O O . ARG A 1 65 ? 15.066 -1.573 11.017 1.00 0.00 348 ARG A O 2
ATOM 2890 N N . MET A 1 66 ? 13.794 -0.627 9.421 1.00 0.00 349 MET A N 2
ATOM 2891 C CA . MET A 1 66 ? 12.718 -1.605 9.546 1.00 0.00 349 MET A CA 2
ATOM 2892 C C . MET A 1 66 ? 12.414 -2.254 8.199 1.00 0.00 349 MET A C 2
ATOM 2893 O O . MET A 1 66 ? 12.320 -1.571 7.178 1.00 0.00 349 MET A O 2
ATOM 2907 N N . ARG A 1 67 ? 12.261 -3.573 8.204 1.00 0.00 350 ARG A N 2
ATOM 2908 C CA . ARG A 1 67 ? 11.968 -4.313 6.983 1.00 0.00 350 ARG A CA 2
ATOM 2909 C C . ARG A 1 67 ? 10.473 -4.298 6.682 1.00 0.00 350 ARG A C 2
ATOM 2910 O O . ARG A 1 67 ? 10.025 -4.846 5.677 1.00 0.00 350 ARG A O 2
ATOM 2931 N N . GLY A 1 68 ? 9.704 -3.666 7.565 1.00 0.00 351 GLY A N 2
ATOM 2932 C CA . GLY A 1 68 ? 8.266 -3.593 7.377 1.00 0.00 351 GLY A CA 2
ATOM 2933 C C . GLY A 1 68 ? 7.860 -2.456 6.460 1.00 0.00 351 GLY A C 2
ATOM 2934 O O . GLY A 1 68 ? 6.930 -1.709 6.764 1.00 0.00 351 GLY A O 2
ATOM 2938 N N . GLN A 1 69 ? 8.557 -2.325 5.337 1.00 0.00 352 GLN A N 2
ATOM 2939 C CA . GLN A 1 69 ? 8.264 -1.270 4.374 1.00 0.00 352 GLN A CA 2
ATOM 2940 C C . GLN A 1 69 ? 8.709 -1.672 2.973 1.00 0.00 352 GLN A C 2
ATOM 2941 O O . GLN A 1 69 ? 9.841 -2.112 2.772 1.00 0.00 352 GLN A O 2
ATOM 2955 N N . ALA A 1 70 ? 7.811 -1.519 2.005 1.00 0.00 353 ALA A N 2
ATOM 2956 C CA . ALA A 1 70 ? 8.111 -1.864 0.621 1.00 0.00 353 ALA A CA 2
ATOM 2957 C C . ALA A 1 70 ? 7.258 -1.051 -0.345 1.00 0.00 353 ALA A C 2
ATOM 2958 O O . ALA A 1 70 ? 6.081 -0.795 -0.087 1.00 0.00 353 ALA A O 2
ATOM 2965 N N . PHE A 1 71 ? 7.857 -0.647 -1.460 1.00 0.00 354 PHE A N 2
ATOM 2966 C CA . PHE A 1 71 ? 7.152 0.139 -2.465 1.00 0.00 354 PHE A CA 2
ATOM 2967 C C . PHE A 1 71 ? 6.765 -0.727 -3.661 1.00 0.00 354 PHE A C 2
ATOM 2968 O O . PHE A 1 71 ? 7.422 -1.725 -3.956 1.00 0.00 354 PHE A O 2
ATOM 2985 N N . ILE A 1 72 ? 5.693 -0.339 -4.344 1.00 0.00 355 ILE A N 2
ATOM 2986 C CA . ILE A 1 72 ? 5.219 -1.079 -5.506 1.00 0.00 355 ILE A CA 2
ATOM 2987 C C . ILE A 1 72 ? 4.559 -0.148 -6.518 1.00 0.00 355 ILE A C 2
ATOM 2988 O O . ILE A 1 72 ? 3.757 0.713 -6.157 1.00 0.00 355 ILE A O 2
ATOM 3004 N N . THR A 1 73 ? 4.901 -0.328 -7.791 1.00 0.00 356 THR A N 2
ATOM 3005 C CA . THR A 1 73 ? 4.342 0.494 -8.856 1.00 0.00 356 THR A CA 2
ATOM 3006 C C . THR A 1 73 ? 3.551 -0.353 -9.847 1.00 0.00 356 THR A C 2
ATOM 3007 O O . THR A 1 73 ? 4.055 -1.348 -10.369 1.00 0.00 356 THR A O 2
ATOM 3018 N N . PHE A 1 74 ? 2.310 0.047 -10.102 1.00 0.00 357 PHE A N 2
ATOM 3019 C CA . PHE A 1 74 ? 1.449 -0.676 -11.030 1.00 0.00 357 PHE A CA 2
ATOM 3020 C C . PHE A 1 74 ? 1.333 0.069 -12.357 1.00 0.00 357 PHE A C 2
ATOM 3021 O O . PHE A 1 74 ? 1.555 1.277 -12.441 1.00 0.00 357 PHE A O 2
ATOM 3038 N N . PRO A 1 75 ? 0.977 -0.668 -13.419 1.00 0.00 358 PRO A N 2
ATOM 3039 C CA . PRO A 1 75 ? 0.824 -0.099 -14.762 1.00 0.00 358 PRO A CA 2
ATOM 3040 C C . PRO A 1 75 ? 0.076 1.229 -14.746 1.00 0.00 358 PRO A C 2
ATOM 3041 O O . PRO A 1 75 ? 0.508 2.201 -15.364 1.00 0.00 358 PRO A O 2
ATOM 3052 N N . ASN A 1 76 ? -1.047 1.263 -14.036 1.00 0.00 359 ASN A N 2
ATOM 3053 C CA . ASN A 1 76 ? -1.855 2.473 -13.940 1.00 0.00 359 ASN A CA 2
ATOM 3054 C C . ASN A 1 76 ? -2.432 2.633 -12.537 1.00 0.00 359 ASN A C 2
ATOM 3055 O O . ASN A 1 76 ? -2.879 1.663 -11.924 1.00 0.00 359 ASN A O 2
ATOM 3066 N N . LYS A 1 77 ? -2.419 3.862 -12.033 1.00 0.00 360 LYS A N 2
ATOM 3067 C CA . LYS A 1 77 ? -2.943 4.151 -10.704 1.00 0.00 360 LYS A CA 2
ATOM 3068 C C . LYS A 1 77 ? -4.294 3.475 -10.493 1.00 0.00 360 LYS A C 2
ATOM 3069 O O . LYS A 1 77 ? -4.669 3.158 -9.365 1.00 0.00 360 LYS A O 2
ATOM 3088 N N . GLU A 1 78 ? -5.019 3.258 -11.585 1.00 0.00 361 GLU A N 2
ATOM 3089 C CA . GLU A 1 78 ? -6.328 2.619 -11.518 1.00 0.00 361 GLU A CA 2
ATOM 3090 C C . GLU A 1 78 ? -6.223 1.227 -10.903 1.00 0.00 361 GLU A C 2
ATOM 3091 O O . GLU A 1 78 ? -6.854 0.938 -9.885 1.00 0.00 361 GLU A O 2
ATOM 3103 N N . ILE A 1 79 ? -5.423 0.369 -11.526 1.00 0.00 362 ILE A N 2
ATOM 3104 C CA . ILE A 1 79 ? -5.236 -0.992 -11.039 1.00 0.00 362 ILE A CA 2
ATOM 3105 C C . ILE A 1 79 ? -4.721 -0.996 -9.604 1.00 0.00 362 ILE A C 2
ATOM 3106 O O . ILE A 1 79 ? -5.355 -1.552 -8.708 1.00 0.00 362 ILE A O 2
ATOM 3122 N N . ALA A 1 80 ? -3.567 -0.371 -9.393 1.00 0.00 363 ALA A N 2
ATOM 3123 C CA . ALA A 1 80 ? -2.969 -0.298 -8.066 1.00 0.00 363 ALA A CA 2
ATOM 3124 C C . ALA A 1 80 ? -4.004 0.094 -7.018 1.00 0.00 363 ALA A C 2
ATOM 3125 O O . ALA A 1 80 ? -4.084 -0.516 -5.951 1.00 0.00 363 ALA A O 2
ATOM 3132 N N . TRP A 1 81 ? -4.794 1.117 -7.326 1.00 0.00 364 TRP A N 2
ATOM 3133 C CA . TRP A 1 81 ? -5.824 1.590 -6.410 1.00 0.00 364 TRP A CA 2
ATOM 3134 C C . TRP A 1 81 ? -6.757 0.455 -6.004 1.00 0.00 364 TRP A C 2
ATOM 3135 O O . TRP A 1 81 ? -6.852 0.109 -4.828 1.00 0.00 364 TRP A O 2
ATOM 3156 N N . GLN A 1 82 ? -7.443 -0.121 -6.986 1.00 0.00 365 GLN A N 2
ATOM 3157 C CA . GLN A 1 82 ? -8.370 -1.218 -6.730 1.00 0.00 365 GLN A CA 2
ATOM 3158 C C . GLN A 1 82 ? -7.705 -2.305 -5.890 1.00 0.00 365 GLN A C 2
ATOM 3159 O O . GLN A 1 82 ? -8.340 -2.911 -5.028 1.00 0.00 365 GLN A O 2
ATOM 3173 N N . ALA A 1 83 ? -6.425 -2.547 -6.150 1.00 0.00 366 ALA A N 2
ATOM 3174 C CA . ALA A 1 83 ? -5.675 -3.560 -5.418 1.00 0.00 366 ALA A CA 2
ATOM 3175 C C . ALA A 1 83 ? -5.448 -3.136 -3.971 1.00 0.00 366 ALA A C 2
ATOM 3176 O O . ALA A 1 83 ? -5.635 -3.927 -3.046 1.00 0.00 366 ALA A O 2
ATOM 3183 N N . LEU A 1 84 ? -5.043 -1.885 -3.783 1.00 0.00 367 LEU A N 2
ATOM 3184 C CA . LEU A 1 84 ? -4.790 -1.356 -2.447 1.00 0.00 367 LEU A CA 2
ATOM 3185 C C . LEU A 1 84 ? -6.020 -1.510 -1.558 1.00 0.00 367 LEU A C 2
ATOM 3186 O O . LEU A 1 84 ? -5.933 -2.031 -0.445 1.00 0.00 367 LEU A O 2
ATOM 3202 N N . HIS A 1 85 ? -7.165 -1.056 -2.057 1.00 0.00 368 HIS A N 2
ATOM 3203 C CA . HIS A 1 85 ? -8.414 -1.147 -1.308 1.00 0.00 368 HIS A CA 2
ATOM 3204 C C . HIS A 1 85 ? -8.804 -2.604 -1.076 1.00 0.00 368 HIS A C 2
ATOM 3205 O O . HIS A 1 85 ? -9.347 -2.952 -0.027 1.00 0.00 368 HIS A O 2
ATOM 3219 N N . LEU A 1 86 ? -8.525 -3.450 -2.062 1.00 0.00 369 LEU A N 2
ATOM 3220 C CA . LEU A 1 86 ? -8.848 -4.869 -1.965 1.00 0.00 369 LEU A CA 2
ATOM 3221 C C . LEU A 1 86 ? -7.883 -5.583 -1.022 1.00 0.00 369 LEU A C 2
ATOM 3222 O O . LEU A 1 86 ? -8.235 -6.588 -0.403 1.00 0.00 369 LEU A O 2
ATOM 3238 N N . VAL A 1 87 ? -6.668 -5.057 -0.917 1.00 0.00 370 VAL A N 2
ATOM 3239 C CA . VAL A 1 87 ? -5.654 -5.642 -0.048 1.00 0.00 370 VAL A CA 2
ATOM 3240 C C . VAL A 1 87 ? -5.518 -4.851 1.248 1.00 0.00 370 VAL A C 2
ATOM 3241 O O . VAL A 1 87 ? -4.770 -5.234 2.145 1.00 0.00 370 VAL A O 2
ATOM 3254 N N . ASN A 1 88 ? -6.247 -3.743 1.337 1.00 0.00 371 ASN A N 2
ATOM 3255 C CA . ASN A 1 88 ? -6.207 -2.895 2.523 1.00 0.00 371 ASN A CA 2
ATOM 3256 C C . ASN A 1 88 ? -6.533 -3.700 3.778 1.00 0.00 371 ASN A C 2
ATOM 3257 O O . ASN A 1 88 ? -7.554 -4.385 3.842 1.00 0.00 371 ASN A O 2
ATOM 3268 N N . GLY A 1 89 ? -5.658 -3.614 4.775 1.00 0.00 372 GLY A N 2
ATOM 3269 C CA . GLY A 1 89 ? -5.869 -4.338 6.014 1.00 0.00 372 GLY A CA 2
ATOM 3270 C C . GLY A 1 89 ? -5.854 -5.841 5.816 1.00 0.00 372 GLY A C 2
ATOM 3271 O O . GLY A 1 89 ? -6.754 -6.544 6.277 1.00 0.00 372 GLY A O 2
ATOM 3275 N N . TYR A 1 90 ? -4.831 -6.335 5.129 1.00 0.00 373 TYR A N 2
ATOM 3276 C CA . TYR A 1 90 ? -4.704 -7.764 4.868 1.00 0.00 373 TYR A CA 2
ATOM 3277 C C . TYR A 1 90 ? -3.840 -8.437 5.931 1.00 0.00 373 TYR A C 2
ATOM 3278 O O . TYR A 1 90 ? -2.636 -8.192 6.018 1.00 0.00 373 TYR A O 2
ATOM 3296 N N . LYS A 1 91 ? -4.463 -9.288 6.739 1.00 0.00 374 LYS A N 2
ATOM 3297 C CA . LYS A 1 91 ? -3.755 -10.000 7.795 1.00 0.00 374 LYS A CA 2
ATOM 3298 C C . LYS A 1 91 ? -2.773 -11.009 7.207 1.00 0.00 374 LYS A C 2
ATOM 3299 O O . LYS A 1 91 ? -3.173 -12.060 6.704 1.00 0.00 374 LYS A O 2
ATOM 3318 N N . LEU A 1 92 ? -1.487 -10.684 7.275 1.00 0.00 375 LEU A N 2
ATOM 3319 C CA . LEU A 1 92 ? -0.447 -11.564 6.752 1.00 0.00 375 LEU A CA 2
ATOM 3320 C C . LEU A 1 92 ? 0.503 -12.004 7.860 1.00 0.00 375 LEU A C 2
ATOM 3321 O O . LEU A 1 92 ? 1.178 -11.180 8.477 1.00 0.00 375 LEU A O 2
ATOM 3337 N N . TYR A 1 93 ? 0.551 -13.309 8.106 1.00 0.00 376 TYR A N 2
ATOM 3338 C CA . TYR A 1 93 ? 1.419 -13.859 9.140 1.00 0.00 376 TYR A CA 2
ATOM 3339 C C . TYR A 1 93 ? 1.141 -13.204 10.490 1.00 0.00 376 TYR A C 2
ATOM 3340 O O . TYR A 1 93 ? 2.052 -12.997 11.291 1.00 0.00 376 TYR A O 2
ATOM 3358 N N . GLY A 1 94 ? -0.125 -12.880 10.735 1.00 0.00 377 GLY A N 2
ATOM 3359 C CA . GLY A 1 94 ? -0.501 -12.253 11.988 1.00 0.00 377 GLY A CA 2
ATOM 3360 C C . GLY A 1 94 ? -0.065 -10.803 12.064 1.00 0.00 377 GLY A C 2
ATOM 3361 O O . GLY A 1 94 ? 0.204 -10.283 13.147 1.00 0.00 377 GLY A O 2
ATOM 3365 N N . LYS A 1 95 ? 0.008 -10.147 10.910 1.00 0.00 378 LYS A N 2
ATOM 3366 C CA . LYS A 1 95 ? 0.416 -8.749 10.849 1.00 0.00 378 LYS A CA 2
ATOM 3367 C C . LYS A 1 95 ? -0.527 -7.946 9.959 1.00 0.00 378 LYS A C 2
ATOM 3368 O O . LYS A 1 95 ? -0.804 -8.333 8.824 1.00 0.00 378 LYS A O 2
ATOM 3387 N N . ILE A 1 96 ? -1.015 -6.825 10.481 1.00 0.00 379 ILE A N 2
ATOM 3388 C CA . ILE A 1 96 ? -1.923 -5.966 9.731 1.00 0.00 379 ILE A CA 2
ATOM 3389 C C . ILE A 1 96 ? -1.167 -5.128 8.705 1.00 0.00 379 ILE A C 2
ATOM 3390 O O . ILE A 1 96 ? -0.727 -4.016 8.998 1.00 0.00 379 ILE A O 2
ATOM 3406 N N . LEU A 1 97 ? -1.022 -5.668 7.500 1.00 0.00 380 LEU A N 2
ATOM 3407 C CA . LEU A 1 97 ? -0.321 -4.971 6.428 1.00 0.00 380 LEU A CA 2
ATOM 3408 C C . LEU A 1 97 ? -0.996 -3.640 6.112 1.00 0.00 380 LEU A C 2
ATOM 3409 O O . LEU A 1 97 ? -2.154 -3.604 5.692 1.00 0.00 380 LEU A O 2
ATOM 3425 N N . VAL A 1 98 ? -0.267 -2.549 6.313 1.00 0.00 381 VAL A N 2
ATOM 3426 C CA . VAL A 1 98 ? -0.794 -1.216 6.046 1.00 0.00 381 VAL A CA 2
ATOM 3427 C C . VAL A 1 98 ? -0.251 -0.663 4.734 1.00 0.00 381 VAL A C 2
ATOM 3428 O O . VAL A 1 98 ? 0.962 -0.559 4.546 1.00 0.00 381 VAL A O 2
ATOM 3441 N N . ILE A 1 99 ? -1.156 -0.309 3.829 1.00 0.00 382 ILE A N 2
ATOM 3442 C CA . ILE A 1 99 ? -0.768 0.236 2.532 1.00 0.00 382 ILE A CA 2
ATOM 3443 C C . ILE A 1 99 ? -1.102 1.721 2.438 1.00 0.00 382 ILE A C 2
ATOM 3444 O O . ILE A 1 99 ? -2.161 2.158 2.887 1.00 0.00 382 ILE A O 2
ATOM 3460 N N . GLU A 1 100 ? -0.193 2.490 1.848 1.00 0.00 383 GLU A N 2
ATOM 3461 C CA . GLU A 1 100 ? -0.392 3.926 1.693 1.00 0.00 383 GLU A CA 2
ATOM 3462 C C . GLU A 1 100 ? 0.067 4.394 0.316 1.00 0.00 383 GLU A C 2
ATOM 3463 O O . GLU A 1 100 ? 1.211 4.166 -0.080 1.00 0.00 383 GLU A O 2
ATOM 3475 N N . PHE A 1 101 ? -0.832 5.050 -0.410 1.00 0.00 384 PHE A N 2
ATOM 3476 C CA . PHE A 1 101 ? -0.520 5.550 -1.745 1.00 0.00 384 PHE A CA 2
ATOM 3477 C C . PHE A 1 101 ? 0.751 6.392 -1.727 1.00 0.00 384 PHE A C 2
ATOM 3478 O O . PHE A 1 101 ? 1.152 6.910 -0.685 1.00 0.00 384 PHE A O 2
ATOM 3495 N N . GLY A 1 102 ? 1.383 6.524 -2.889 1.00 0.00 385 GLY A N 2
ATOM 3496 C CA . GLY A 1 102 ? 2.604 7.303 -2.986 1.00 0.00 385 GLY A CA 2
ATOM 3497 C C . GLY A 1 102 ? 2.333 8.784 -3.162 1.00 0.00 385 GLY A C 2
ATOM 3498 O O . GLY A 1 102 ? 1.180 9.215 -3.177 1.00 0.00 385 GLY A O 2
ATOM 3502 N N . LYS A 1 103 ? 3.399 9.567 -3.293 1.00 0.00 386 LYS A N 2
ATOM 3503 C CA . LYS A 1 103 ? 3.272 11.009 -3.467 1.00 0.00 386 LYS A CA 2
ATOM 3504 C C . LYS A 1 103 ? 3.652 11.421 -4.887 1.00 0.00 386 LYS A C 2
ATOM 3505 O O . LYS A 1 103 ? 4.490 10.784 -5.524 1.00 0.00 386 LYS A O 2
ATOM 3524 N N . ASN A 1 104 ? 3.030 12.489 -5.375 1.00 0.00 387 ASN A N 2
ATOM 3525 C CA . ASN A 1 104 ? 3.305 12.986 -6.719 1.00 0.00 387 ASN A CA 2
ATOM 3526 C C . ASN A 1 104 ? 3.892 14.393 -6.670 1.00 0.00 387 ASN A C 2
ATOM 3527 O O . ASN A 1 104 ? 3.417 15.251 -5.924 1.00 0.00 387 ASN A O 2
ATOM 3538 N N . LYS A 1 105 ? 4.928 14.624 -7.469 1.00 0.00 388 LYS A N 2
ATOM 3539 C CA . LYS A 1 105 ? 5.580 15.927 -7.520 1.00 0.00 388 LYS A CA 2
ATOM 3540 C C . LYS A 1 105 ? 5.305 16.622 -8.849 1.00 0.00 388 LYS A C 2
ATOM 3541 O O . LYS A 1 105 ? 5.107 17.836 -8.898 1.00 0.00 388 LYS A O 2
ATOM 3560 N N . LYS A 1 106 ? 5.293 15.845 -9.926 1.00 0.00 389 LYS A N 2
ATOM 3561 C CA . LYS A 1 106 ? 5.040 16.383 -11.257 1.00 0.00 389 LYS A CA 2
ATOM 3562 C C . LYS A 1 106 ? 3.599 16.868 -11.383 1.00 0.00 389 LYS A C 2
ATOM 3563 O O . LYS A 1 106 ? 2.669 16.064 -11.454 1.00 0.00 389 LYS A O 2
ATOM 3582 N N . GLN A 1 107 ? 3.422 18.185 -11.411 1.00 0.00 390 GLN A N 2
ATOM 3583 C CA . GLN A 1 107 ? 2.094 18.774 -11.529 1.00 0.00 390 GLN A CA 2
ATOM 3584 C C . GLN A 1 107 ? 1.688 18.913 -12.993 1.00 0.00 390 GLN A C 2
ATOM 3585 O O . GLN A 1 107 ? 1.920 19.949 -13.615 1.00 0.00 390 GLN A O 2
ATOM 3599 N N . ARG A 1 108 ? 1.081 17.863 -13.536 1.00 0.00 391 ARG A N 2
ATOM 3600 C CA . ARG A 1 108 ? 0.645 17.867 -14.927 1.00 0.00 391 ARG A CA 2
ATOM 3601 C C . ARG A 1 108 ? -0.100 19.157 -15.259 1.00 0.00 391 ARG A C 2
ATOM 3602 O O . ARG A 1 108 ? -1.008 19.565 -14.536 1.00 0.00 391 ARG A O 2
ATOM 3623 N N . SER A 1 109 ? 0.293 19.795 -16.357 1.00 0.00 392 SER A N 2
ATOM 3624 C CA . SER A 1 109 ? -0.334 21.041 -16.782 1.00 0.00 392 SER A CA 2
ATOM 3625 C C . SER A 1 109 ? -1.577 20.765 -17.623 1.00 0.00 392 SER A C 2
ATOM 3626 O O . SER A 1 109 ? -1.569 19.896 -18.495 1.00 0.00 392 SER A O 2
ATOM 3634 N N . SER A 1 110 ? -2.643 21.510 -17.354 1.00 0.00 393 SER A N 2
ATOM 3635 C CA . SER A 1 110 ? -3.896 21.343 -18.082 1.00 0.00 393 SER A CA 2
ATOM 3636 C C . SER A 1 110 ? -4.573 22.692 -18.313 1.00 0.00 393 SER A C 2
ATOM 3637 O O . SER A 1 110 ? -4.390 23.631 -17.540 1.00 0.00 393 SER A O 2
ATOM 3645 N N . GLY A 1 111 ? -5.358 22.777 -19.383 1.00 0.00 394 GLY A N 2
ATOM 3646 C CA . GLY A 1 111 ? -6.050 24.012 -19.697 1.00 0.00 394 GLY A CA 2
ATOM 3647 C C . GLY A 1 111 ? -6.511 24.068 -21.140 1.00 0.00 394 GLY A C 2
ATOM 3648 O O . GLY A 1 111 ? -5.748 24.407 -22.046 1.00 0.00 394 GLY A O 2
ATOM 3652 N N . PRO A 1 112 ? -7.787 23.726 -21.373 1.00 0.00 395 PRO A N 2
ATOM 3653 C CA . PRO A 1 112 ? -8.376 23.729 -22.716 1.00 0.00 395 PRO A CA 2
ATOM 3654 C C . PRO A 1 112 ? -8.665 25.139 -23.218 1.00 0.00 395 PRO A C 2
ATOM 3655 O O . PRO A 1 112 ? -8.817 26.071 -22.428 1.00 0.00 395 PRO A O 2
ATOM 3666 N N . SER A 1 113 ? -8.741 25.288 -24.537 1.00 0.00 396 SER A N 2
ATOM 3667 C CA . SER A 1 113 ? -9.009 26.586 -25.144 1.00 0.00 396 SER A CA 2
ATOM 3668 C C . SER A 1 113 ? -10.505 26.780 -25.374 1.00 0.00 396 SER A C 2
ATOM 3669 O O . SER A 1 113 ? -11.124 27.667 -24.787 1.00 0.00 396 SER A O 2
ATOM 3677 N N . SER A 1 114 ? -11.079 25.943 -26.233 1.00 0.00 397 SER A N 2
ATOM 3678 C CA . SER A 1 114 ? -12.501 26.023 -26.544 1.00 0.00 397 SER A CA 2
ATOM 3679 C C . SER A 1 114 ? -13.289 24.978 -25.760 1.00 0.00 397 SER A C 2
ATOM 3680 O O . SER A 1 114 ? -12.733 23.982 -25.299 1.00 0.00 397 SER A O 2
ATOM 3688 N N . GLY A 1 115 ? -14.589 25.213 -25.614 1.00 0.00 398 GLY A N 2
ATOM 3689 C CA . GLY A 1 115 ? -15.433 24.284 -24.886 1.00 0.00 398 GLY A CA 2
ATOM 3690 C C . GLY A 1 115 ? -16.632 24.963 -24.253 1.00 0.00 398 GLY A C 2
ATOM 3691 O O . GLY A 1 115 ? -16.563 26.131 -23.873 1.00 0.00 398 GLY A O 2
ATOM 3695 N N . GLY A 1 1 ? -26.748 6.571 30.551 1.00 0.00 284 GLY A N 3
ATOM 3696 C CA . GLY A 1 1 ? -25.323 6.841 30.509 1.00 0.00 284 GLY A CA 3
ATOM 3697 C C . GLY A 1 1 ? -24.739 6.658 29.122 1.00 0.00 284 GLY A C 3
ATOM 3698 O O . GLY A 1 1 ? -25.388 6.964 28.122 1.00 0.00 284 GLY A O 3
ATOM 3702 N N . SER A 1 2 ? -23.509 6.157 29.061 1.00 0.00 285 SER A N 3
ATOM 3703 C CA . SER A 1 2 ? -22.836 5.937 27.787 1.00 0.00 285 SER A CA 3
ATOM 3704 C C . SER A 1 2 ? -22.811 7.218 26.957 1.00 0.00 285 SER A C 3
ATOM 3705 O O . SER A 1 2 ? -23.032 7.191 25.746 1.00 0.00 285 SER A O 3
ATOM 3713 N N . SER A 1 3 ? -22.542 8.339 27.619 1.00 0.00 286 SER A N 3
ATOM 3714 C CA . SER A 1 3 ? -22.493 9.631 26.946 1.00 0.00 286 SER A CA 3
ATOM 3715 C C . SER A 1 3 ? -21.633 9.554 25.687 1.00 0.00 286 SER A C 3
ATOM 3716 O O . SER A 1 3 ? -20.951 8.560 25.446 1.00 0.00 286 SER A O 3
ATOM 3724 N N . GLY A 1 4 ? -21.673 10.615 24.885 1.00 0.00 287 GLY A N 3
ATOM 3725 C CA . GLY A 1 4 ? -20.895 10.649 23.662 1.00 0.00 287 GLY A CA 3
ATOM 3726 C C . GLY A 1 4 ? -20.855 9.305 22.961 1.00 0.00 287 GLY A C 3
ATOM 3727 O O . GLY A 1 4 ? -21.818 8.541 23.016 1.00 0.00 287 GLY A O 3
ATOM 3731 N N . SER A 1 5 ? -19.738 9.016 22.302 1.00 0.00 288 SER A N 3
ATOM 3732 C CA . SER A 1 5 ? -19.578 7.756 21.584 1.00 0.00 288 SER A CA 3
ATOM 3733 C C . SER A 1 5 ? -20.528 7.688 20.391 1.00 0.00 288 SER A C 3
ATOM 3734 O O . SER A 1 5 ? -21.101 6.638 20.099 1.00 0.00 288 SER A O 3
ATOM 3742 N N . SER A 1 6 ? -20.688 8.814 19.705 1.00 0.00 289 SER A N 3
ATOM 3743 C CA . SER A 1 6 ? -21.569 8.884 18.546 1.00 0.00 289 SER A CA 3
ATOM 3744 C C . SER A 1 6 ? -20.861 8.378 17.292 1.00 0.00 289 SER A C 3
ATOM 3745 O O . SER A 1 6 ? -19.679 8.645 17.084 1.00 0.00 289 SER A O 3
ATOM 3753 N N . GLY A 1 7 ? -21.595 7.644 16.461 1.00 0.00 290 GLY A N 3
ATOM 3754 C CA . GLY A 1 7 ? -21.022 7.112 15.239 1.00 0.00 290 GLY A CA 3
ATOM 3755 C C . GLY A 1 7 ? -22.035 6.351 14.406 1.00 0.00 290 GLY A C 3
ATOM 3756 O O . GLY A 1 7 ? -22.412 5.230 14.748 1.00 0.00 290 GLY A O 3
ATOM 3760 N N . GLU A 1 8 ? -22.478 6.963 13.312 1.00 0.00 291 GLU A N 3
ATOM 3761 C CA . GLU A 1 8 ? -23.455 6.336 12.431 1.00 0.00 291 GLU A CA 3
ATOM 3762 C C . GLU A 1 8 ? -22.858 5.116 11.735 1.00 0.00 291 GLU A C 3
ATOM 3763 O O . GLU A 1 8 ? -23.410 4.018 11.804 1.00 0.00 291 GLU A O 3
ATOM 3775 N N . GLU A 1 9 ? -21.727 5.317 11.067 1.00 0.00 292 GLU A N 3
ATOM 3776 C CA . GLU A 1 9 ? -21.056 4.234 10.358 1.00 0.00 292 GLU A CA 3
ATOM 3777 C C . GLU A 1 9 ? -20.586 3.156 11.331 1.00 0.00 292 GLU A C 3
ATOM 3778 O O . GLU A 1 9 ? -20.818 1.966 11.115 1.00 0.00 292 GLU A O 3
ATOM 3790 N N . ILE A 1 10 ? -19.924 3.582 12.401 1.00 0.00 293 ILE A N 3
ATOM 3791 C CA . ILE A 1 10 ? -19.421 2.656 13.408 1.00 0.00 293 ILE A CA 3
ATOM 3792 C C . ILE A 1 10 ? -20.507 2.295 14.415 1.00 0.00 293 ILE A C 3
ATOM 3793 O O . ILE A 1 10 ? -20.228 2.080 15.595 1.00 0.00 293 ILE A O 3
ATOM 3809 N N . ARG A 1 11 ? -21.747 2.229 13.941 1.00 0.00 294 ARG A N 3
ATOM 3810 C CA . ARG A 1 11 ? -22.877 1.894 14.800 1.00 0.00 294 ARG A CA 3
ATOM 3811 C C . ARG A 1 11 ? -23.100 0.385 14.841 1.00 0.00 294 ARG A C 3
ATOM 3812 O O . ARG A 1 11 ? -23.154 -0.217 15.913 1.00 0.00 294 ARG A O 3
ATOM 3833 N N . LYS A 1 12 ? -23.231 -0.220 13.664 1.00 0.00 295 LYS A N 3
ATOM 3834 C CA . LYS A 1 12 ? -23.448 -1.658 13.563 1.00 0.00 295 LYS A CA 3
ATOM 3835 C C . LYS A 1 12 ? -22.176 -2.426 13.910 1.00 0.00 295 LYS A C 3
ATOM 3836 O O . LYS A 1 12 ? -22.161 -3.234 14.840 1.00 0.00 295 LYS A O 3
ATOM 3855 N N . ILE A 1 13 ? -21.111 -2.168 13.159 1.00 0.00 296 ILE A N 3
ATOM 3856 C CA . ILE A 1 13 ? -19.835 -2.833 13.389 1.00 0.00 296 ILE A CA 3
ATOM 3857 C C . ILE A 1 13 ? -18.714 -1.818 13.589 1.00 0.00 296 ILE A C 3
ATOM 3858 O O . ILE A 1 13 ? -18.230 -1.198 12.643 1.00 0.00 296 ILE A O 3
ATOM 3874 N N . PRO A 1 14 ? -18.291 -1.645 14.849 1.00 0.00 297 PRO A N 3
ATOM 3875 C CA . PRO A 1 14 ? -17.220 -0.707 15.203 1.00 0.00 297 PRO A CA 3
ATOM 3876 C C . PRO A 1 14 ? -16.025 -0.813 14.263 1.00 0.00 297 PRO A C 3
ATOM 3877 O O . PRO A 1 14 ? -15.404 0.193 13.919 1.00 0.00 297 PRO A O 3
ATOM 3888 N N . MET A 1 15 ? -15.707 -2.035 13.851 1.00 0.00 298 MET A N 3
ATOM 3889 C CA . MET A 1 15 ? -14.585 -2.270 12.948 1.00 0.00 298 MET A CA 3
ATOM 3890 C C . MET A 1 15 ? -15.026 -2.157 11.492 1.00 0.00 298 MET A C 3
ATOM 3891 O O . MET A 1 15 ? -14.830 -3.079 10.700 1.00 0.00 298 MET A O 3
ATOM 3905 N N . PHE A 1 16 ? -15.623 -1.022 11.146 1.00 0.00 299 PHE A N 3
ATOM 3906 C CA . PHE A 1 16 ? -16.093 -0.788 9.785 1.00 0.00 299 PHE A CA 3
ATOM 3907 C C . PHE A 1 16 ? -14.975 -0.228 8.912 1.00 0.00 299 PHE A C 3
ATOM 3908 O O . PHE A 1 16 ? -14.779 -0.666 7.778 1.00 0.00 299 PHE A O 3
ATOM 3925 N N . SER A 1 17 ? -14.244 0.745 9.449 1.00 0.00 300 SER A N 3
ATOM 3926 C CA . SER A 1 17 ? -13.148 1.369 8.718 1.00 0.00 300 SER A CA 3
ATOM 3927 C C . SER A 1 17 ? -11.874 1.386 9.558 1.00 0.00 300 SER A C 3
ATOM 3928 O O . SER A 1 17 ? -11.729 2.202 10.469 1.00 0.00 300 SER A O 3
ATOM 3936 N N . SER A 1 18 ? -10.955 0.480 9.245 1.00 0.00 301 SER A N 3
ATOM 3937 C CA . SER A 1 18 ? -9.694 0.386 9.973 1.00 0.00 301 SER A CA 3
ATOM 3938 C C . SER A 1 18 ? -8.827 1.615 9.718 1.00 0.00 301 SER A C 3
ATOM 3939 O O . SER A 1 18 ? -8.418 2.306 10.651 1.00 0.00 301 SER A O 3
ATOM 3947 N N . TYR A 1 19 ? -8.549 1.880 8.446 1.00 0.00 302 TYR A N 3
ATOM 3948 C CA . TYR A 1 19 ? -7.729 3.024 8.065 1.00 0.00 302 TYR A CA 3
ATOM 3949 C C . TYR A 1 19 ? -7.979 3.416 6.612 1.00 0.00 302 TYR A C 3
ATOM 3950 O O . TYR A 1 19 ? -8.338 2.578 5.785 1.00 0.00 302 TYR A O 3
ATOM 3968 N N . ASN A 1 20 ? -7.789 4.695 6.310 1.00 0.00 303 ASN A N 3
ATOM 3969 C CA . ASN A 1 20 ? -7.994 5.201 4.957 1.00 0.00 303 ASN A CA 3
ATOM 3970 C C . ASN A 1 20 ? -6.676 5.657 4.341 1.00 0.00 303 ASN A C 3
ATOM 3971 O O . ASN A 1 20 ? -5.847 6.296 4.990 1.00 0.00 303 ASN A O 3
ATOM 3982 N N . PRO A 1 21 ? -6.475 5.325 3.057 1.00 0.00 304 PRO A N 3
ATOM 3983 C CA . PRO A 1 21 ? -5.259 5.691 2.324 1.00 0.00 304 PRO A CA 3
ATOM 3984 C C . PRO A 1 21 ? -5.281 7.143 1.857 1.00 0.00 304 PRO A C 3
ATOM 3985 O O . PRO A 1 21 ? -4.268 7.838 1.914 1.00 0.00 304 PRO A O 3
ATOM 3996 N N . GLY A 1 22 ? -6.443 7.594 1.394 1.00 0.00 305 GLY A N 3
ATOM 3997 C CA . GLY A 1 22 ? -6.573 8.961 0.924 1.00 0.00 305 GLY A CA 3
ATOM 3998 C C . GLY A 1 22 ? -7.003 9.036 -0.527 1.00 0.00 305 GLY A C 3
ATOM 3999 O O . GLY A 1 22 ? -8.113 8.632 -0.874 1.00 0.00 305 GLY A O 3
ATOM 4003 N N . GLU A 1 23 ? -6.124 9.556 -1.378 1.00 0.00 306 GLU A N 3
ATOM 4004 C CA . GLU A 1 23 ? -6.420 9.684 -2.800 1.00 0.00 306 GLU A CA 3
ATOM 4005 C C . GLU A 1 23 ? -5.636 8.659 -3.614 1.00 0.00 306 GLU A C 3
ATOM 4006 O O . GLU A 1 23 ? -4.440 8.451 -3.409 1.00 0.00 306 GLU A O 3
ATOM 4018 N N . PRO A 1 24 ? -6.325 8.005 -4.560 1.00 0.00 307 PRO A N 3
ATOM 4019 C CA . PRO A 1 24 ? -5.713 6.990 -5.425 1.00 0.00 307 PRO A CA 3
ATOM 4020 C C . PRO A 1 24 ? -4.388 7.457 -6.017 1.00 0.00 307 PRO A C 3
ATOM 4021 O O . PRO A 1 24 ? -4.189 8.646 -6.258 1.00 0.00 307 PRO A O 3
ATOM 4032 N N . ASN A 1 25 ? -3.483 6.510 -6.249 1.00 0.00 308 ASN A N 3
ATOM 4033 C CA . ASN A 1 25 ? -2.175 6.825 -6.813 1.00 0.00 308 ASN A CA 3
ATOM 4034 C C . ASN A 1 25 ? -1.605 5.626 -7.564 1.00 0.00 308 ASN A C 3
ATOM 4035 O O . ASN A 1 25 ? -2.091 4.504 -7.426 1.00 0.00 308 ASN A O 3
ATOM 4046 N N . LYS A 1 26 ? -0.570 5.872 -8.360 1.00 0.00 309 LYS A N 3
ATOM 4047 C CA . LYS A 1 26 ? 0.070 4.814 -9.133 1.00 0.00 309 LYS A CA 3
ATOM 4048 C C . LYS A 1 26 ? 1.117 4.086 -8.296 1.00 0.00 309 LYS A C 3
ATOM 4049 O O . LYS A 1 26 ? 1.574 3.003 -8.662 1.00 0.00 309 LYS A O 3
ATOM 4068 N N . VAL A 1 27 ? 1.490 4.686 -7.170 1.00 0.00 310 VAL A N 3
ATOM 4069 C CA . VAL A 1 27 ? 2.480 4.092 -6.280 1.00 0.00 310 VAL A CA 3
ATOM 4070 C C . VAL A 1 27 ? 1.842 3.643 -4.969 1.00 0.00 310 VAL A C 3
ATOM 4071 O O . VAL A 1 27 ? 1.058 4.377 -4.365 1.00 0.00 310 VAL A O 3
ATOM 4084 N N . LEU A 1 28 ? 2.184 2.436 -4.535 1.00 0.00 311 LEU A N 3
ATOM 4085 C CA . LEU A 1 28 ? 1.645 1.889 -3.294 1.00 0.00 311 LEU A CA 3
ATOM 4086 C C . LEU A 1 28 ? 2.762 1.603 -2.295 1.00 0.00 311 LEU A C 3
ATOM 4087 O O . LEU A 1 28 ? 3.671 0.820 -2.571 1.00 0.00 311 LEU A O 3
ATOM 4103 N N . TYR A 1 29 ? 2.686 2.242 -1.132 1.00 0.00 312 TYR A N 3
ATOM 4104 C CA . TYR A 1 29 ? 3.691 2.057 -0.092 1.00 0.00 312 TYR A CA 3
ATOM 4105 C C . TYR A 1 29 ? 3.139 1.213 1.053 1.00 0.00 312 TYR A C 3
ATOM 4106 O O . TYR A 1 29 ? 2.378 1.701 1.890 1.00 0.00 312 TYR A O 3
ATOM 4124 N N . LEU A 1 30 ? 3.529 -0.057 1.086 1.00 0.00 313 LEU A N 3
ATOM 4125 C CA . LEU A 1 30 ? 3.076 -0.970 2.128 1.00 0.00 313 LEU A CA 3
ATOM 4126 C C . LEU A 1 30 ? 4.009 -0.927 3.334 1.00 0.00 313 LEU A C 3
ATOM 4127 O O . LEU A 1 30 ? 5.208 -0.680 3.197 1.00 0.00 313 LEU A O 3
ATOM 4143 N N . LYS A 1 31 ? 3.452 -1.169 4.516 1.00 0.00 314 LYS A N 3
ATOM 4144 C CA . LYS A 1 31 ? 4.234 -1.162 5.746 1.00 0.00 314 LYS A CA 3
ATOM 4145 C C . LYS A 1 31 ? 3.839 -2.326 6.649 1.00 0.00 314 LYS A C 3
ATOM 4146 O O . LYS A 1 31 ? 3.006 -3.154 6.282 1.00 0.00 314 LYS A O 3
ATOM 4165 N N . ASN A 1 32 ? 4.441 -2.382 7.832 1.00 0.00 315 ASN A N 3
ATOM 4166 C CA . ASN A 1 32 ? 4.152 -3.446 8.788 1.00 0.00 315 ASN A CA 3
ATOM 4167 C C . ASN A 1 32 ? 4.370 -4.818 8.158 1.00 0.00 315 ASN A C 3
ATOM 4168 O O . ASN A 1 32 ? 3.482 -5.671 8.175 1.00 0.00 315 ASN A O 3
ATOM 4179 N N . LEU A 1 33 ? 5.560 -5.024 7.604 1.00 0.00 316 LEU A N 3
ATOM 4180 C CA . LEU A 1 33 ? 5.898 -6.293 6.968 1.00 0.00 316 LEU A CA 3
ATOM 4181 C C . LEU A 1 33 ? 6.919 -7.064 7.800 1.00 0.00 316 LEU A C 3
ATOM 4182 O O . LEU A 1 33 ? 8.041 -6.602 8.007 1.00 0.00 316 LEU A O 3
ATOM 4198 N N . SER A 1 34 ? 6.523 -8.242 8.272 1.00 0.00 317 SER A N 3
ATOM 4199 C CA . SER A 1 34 ? 7.403 -9.076 9.082 1.00 0.00 317 SER A CA 3
ATOM 4200 C C . SER A 1 34 ? 8.649 -9.474 8.297 1.00 0.00 317 SER A C 3
ATOM 4201 O O . SER A 1 34 ? 8.592 -9.782 7.107 1.00 0.00 317 SER A O 3
ATOM 4209 N N . PRO A 1 35 ? 9.804 -9.466 8.979 1.00 0.00 318 PRO A N 3
ATOM 4210 C CA . PRO A 1 35 ? 11.088 -9.823 8.367 1.00 0.00 318 PRO A CA 3
ATOM 4211 C C . PRO A 1 35 ? 10.980 -11.056 7.475 1.00 0.00 318 PRO A C 3
ATOM 4212 O O . PRO A 1 35 ? 11.747 -11.214 6.524 1.00 0.00 318 PRO A O 3
ATOM 4223 N N . ARG A 1 36 ? 10.026 -11.926 7.787 1.00 0.00 319 ARG A N 3
ATOM 4224 C CA . ARG A 1 36 ? 9.820 -13.145 7.015 1.00 0.00 319 ARG A CA 3
ATOM 4225 C C . ARG A 1 36 ? 9.263 -12.824 5.631 1.00 0.00 319 ARG A C 3
ATOM 4226 O O . ARG A 1 36 ? 9.692 -13.395 4.629 1.00 0.00 319 ARG A O 3
ATOM 4247 N N . VAL A 1 37 ? 8.304 -11.904 5.584 1.00 0.00 320 VAL A N 3
ATOM 4248 C CA . VAL A 1 37 ? 7.687 -11.507 4.324 1.00 0.00 320 VAL A CA 3
ATOM 4249 C C . VAL A 1 37 ? 8.737 -11.304 3.238 1.00 0.00 320 VAL A C 3
ATOM 4250 O O . VAL A 1 37 ? 9.786 -10.702 3.476 1.00 0.00 320 VAL A O 3
ATOM 4263 N N . THR A 1 38 ? 8.451 -11.810 2.042 1.00 0.00 321 THR A N 3
ATOM 4264 C CA . THR A 1 38 ? 9.371 -11.686 0.919 1.00 0.00 321 THR A CA 3
ATOM 4265 C C . THR A 1 38 ? 8.632 -11.296 -0.355 1.00 0.00 321 THR A C 3
ATOM 4266 O O . THR A 1 38 ? 7.406 -11.367 -0.418 1.00 0.00 321 THR A O 3
ATOM 4277 N N . GLU A 1 39 ? 9.387 -10.886 -1.370 1.00 0.00 322 GLU A N 3
ATOM 4278 C CA . GLU A 1 39 ? 8.802 -10.485 -2.644 1.00 0.00 322 GLU A CA 3
ATOM 4279 C C . GLU A 1 39 ? 7.677 -11.433 -3.048 1.00 0.00 322 GLU A C 3
ATOM 4280 O O . GLU A 1 39 ? 6.564 -11.001 -3.349 1.00 0.00 322 GLU A O 3
ATOM 4292 N N . ARG A 1 40 ? 7.977 -12.728 -3.054 1.00 0.00 323 ARG A N 3
ATOM 4293 C CA . ARG A 1 40 ? 6.992 -13.738 -3.423 1.00 0.00 323 ARG A CA 3
ATOM 4294 C C . ARG A 1 40 ? 5.626 -13.408 -2.830 1.00 0.00 323 ARG A C 3
ATOM 4295 O O . ARG A 1 40 ? 4.599 -13.550 -3.493 1.00 0.00 323 ARG A O 3
ATOM 4316 N N . ASP A 1 41 ? 5.622 -12.967 -1.577 1.00 0.00 324 ASP A N 3
ATOM 4317 C CA . ASP A 1 41 ? 4.382 -12.615 -0.894 1.00 0.00 324 ASP A CA 3
ATOM 4318 C C . ASP A 1 41 ? 3.687 -11.451 -1.594 1.00 0.00 324 ASP A C 3
ATOM 4319 O O . ASP A 1 41 ? 2.480 -11.488 -1.835 1.00 0.00 324 ASP A O 3
ATOM 4328 N N . LEU A 1 42 ? 4.457 -10.417 -1.915 1.00 0.00 325 LEU A N 3
ATOM 4329 C CA . LEU A 1 42 ? 3.916 -9.240 -2.587 1.00 0.00 325 LEU A CA 3
ATOM 4330 C C . LEU A 1 42 ? 3.311 -9.613 -3.936 1.00 0.00 325 LEU A C 3
ATOM 4331 O O . LEU A 1 42 ? 2.217 -9.166 -4.282 1.00 0.00 325 LEU A O 3
ATOM 4347 N N . VAL A 1 43 ? 4.029 -10.436 -4.694 1.00 0.00 326 VAL A N 3
ATOM 4348 C CA . VAL A 1 43 ? 3.561 -10.872 -6.005 1.00 0.00 326 VAL A CA 3
ATOM 4349 C C . VAL A 1 43 ? 2.180 -11.510 -5.911 1.00 0.00 326 VAL A C 3
ATOM 4350 O O . VAL A 1 43 ? 1.222 -11.031 -6.519 1.00 0.00 326 VAL A O 3
ATOM 4363 N N . SER A 1 44 ? 2.083 -12.591 -5.144 1.00 0.00 327 SER A N 3
ATOM 4364 C CA . SER A 1 44 ? 0.819 -13.296 -4.973 1.00 0.00 327 SER A CA 3
ATOM 4365 C C . SER A 1 44 ? -0.277 -12.343 -4.506 1.00 0.00 327 SER A C 3
ATOM 4366 O O . SER A 1 44 ? -1.419 -12.419 -4.961 1.00 0.00 327 SER A O 3
ATOM 4374 N N . LEU A 1 45 ? 0.079 -11.443 -3.595 1.00 0.00 328 LEU A N 3
ATOM 4375 C CA . LEU A 1 45 ? -0.873 -10.473 -3.065 1.00 0.00 328 LEU A CA 3
ATOM 4376 C C . LEU A 1 45 ? -1.495 -9.650 -4.190 1.00 0.00 328 LEU A C 3
ATOM 4377 O O . LEU A 1 45 ? -2.707 -9.435 -4.219 1.00 0.00 328 LEU A O 3
ATOM 4393 N N . PHE A 1 46 ? -0.658 -9.194 -5.116 1.00 0.00 329 PHE A N 3
ATOM 4394 C CA . PHE A 1 46 ? -1.125 -8.397 -6.244 1.00 0.00 329 PHE A CA 3
ATOM 4395 C C . PHE A 1 46 ? -0.787 -9.076 -7.567 1.00 0.00 329 PHE A C 3
ATOM 4396 O O . PHE A 1 46 ? -0.298 -8.436 -8.498 1.00 0.00 329 PHE A O 3
ATOM 4413 N N . ALA A 1 47 ? -1.050 -10.376 -7.643 1.00 0.00 330 ALA A N 3
ATOM 4414 C CA . ALA A 1 47 ? -0.776 -11.142 -8.852 1.00 0.00 330 ALA A CA 3
ATOM 4415 C C . ALA A 1 47 ? -1.920 -11.019 -9.852 1.00 0.00 330 ALA A C 3
ATOM 4416 O O . ALA A 1 47 ? -1.694 -10.913 -11.057 1.00 0.00 330 ALA A O 3
ATOM 4423 N N . ARG A 1 48 ? -3.147 -11.032 -9.344 1.00 0.00 331 ARG A N 3
ATOM 4424 C CA . ARG A 1 48 ? -4.327 -10.923 -10.193 1.00 0.00 331 ARG A CA 3
ATOM 4425 C C . ARG A 1 48 ? -4.151 -9.816 -11.229 1.00 0.00 331 ARG A C 3
ATOM 4426 O O . ARG A 1 48 ? -4.588 -9.946 -12.372 1.00 0.00 331 ARG A O 3
ATOM 4447 N N . PHE A 1 49 ? -3.508 -8.727 -10.819 1.00 0.00 332 PHE A N 3
ATOM 4448 C CA . PHE A 1 49 ? -3.275 -7.597 -11.711 1.00 0.00 332 PHE A CA 3
ATOM 4449 C C . PHE A 1 49 ? -1.905 -7.700 -12.373 1.00 0.00 332 PHE A C 3
ATOM 4450 O O . PHE A 1 49 ? -1.265 -6.688 -12.660 1.00 0.00 332 PHE A O 3
ATOM 4467 N N . GLN A 1 50 ? -1.461 -8.929 -12.613 1.00 0.00 333 GLN A N 3
ATOM 4468 C CA . GLN A 1 50 ? -0.166 -9.165 -13.240 1.00 0.00 333 GLN A CA 3
ATOM 4469 C C . GLN A 1 50 ? -0.332 -9.860 -14.587 1.00 0.00 333 GLN A C 3
ATOM 4470 O O . GLN A 1 50 ? 0.108 -9.350 -15.617 1.00 0.00 333 GLN A O 3
ATOM 4484 N N . GLU A 1 51 ? -0.969 -11.027 -14.571 1.00 0.00 334 GLU A N 3
ATOM 4485 C CA . GLU A 1 51 ? -1.191 -11.791 -15.793 1.00 0.00 334 GLU A CA 3
ATOM 4486 C C . GLU A 1 51 ? -1.969 -10.969 -16.815 1.00 0.00 334 GLU A C 3
ATOM 4487 O O . GLU A 1 51 ? -1.757 -11.094 -18.021 1.00 0.00 334 GLU A O 3
ATOM 4499 N N . LYS A 1 52 ? -2.873 -10.128 -16.325 1.00 0.00 335 LYS A N 3
ATOM 4500 C CA . LYS A 1 52 ? -3.685 -9.284 -17.194 1.00 0.00 335 LYS A CA 3
ATOM 4501 C C . LYS A 1 52 ? -2.810 -8.532 -18.193 1.00 0.00 335 LYS A C 3
ATOM 4502 O O . LYS A 1 52 ? -1.626 -8.302 -17.947 1.00 0.00 335 LYS A O 3
ATOM 4521 N N . LYS A 1 53 ? -3.401 -8.151 -19.320 1.00 0.00 336 LYS A N 3
ATOM 4522 C CA . LYS A 1 53 ? -2.679 -7.423 -20.356 1.00 0.00 336 LYS A CA 3
ATOM 4523 C C . LYS A 1 53 ? -2.083 -6.133 -19.800 1.00 0.00 336 LYS A C 3
ATOM 4524 O O . LYS A 1 53 ? -2.739 -5.093 -19.784 1.00 0.00 336 LYS A O 3
ATOM 4543 N N . GLY A 1 54 ? -0.835 -6.209 -19.347 1.00 0.00 337 GLY A N 3
ATOM 4544 C CA . GLY A 1 54 ? -0.173 -5.040 -18.798 1.00 0.00 337 GLY A CA 3
ATOM 4545 C C . GLY A 1 54 ? 1.268 -5.317 -18.417 1.00 0.00 337 GLY A C 3
ATOM 4546 O O . GLY A 1 54 ? 1.639 -6.440 -18.078 1.00 0.00 337 GLY A O 3
ATOM 4550 N N . PRO A 1 55 ? 2.109 -4.273 -18.472 1.00 0.00 338 PRO A N 3
ATOM 4551 C CA . PRO A 1 55 ? 3.531 -4.384 -18.134 1.00 0.00 338 PRO A CA 3
ATOM 4552 C C . PRO A 1 55 ? 3.762 -5.175 -16.851 1.00 0.00 338 PRO A C 3
ATOM 4553 O O . PRO A 1 55 ? 2.843 -5.418 -16.069 1.00 0.00 338 PRO A O 3
ATOM 4564 N N . PRO A 1 56 ? 5.018 -5.588 -16.627 1.00 0.00 339 PRO A N 3
ATOM 4565 C CA . PRO A 1 56 ? 5.400 -6.358 -15.439 1.00 0.00 339 PRO A CA 3
ATOM 4566 C C . PRO A 1 56 ? 5.482 -5.490 -14.189 1.00 0.00 339 PRO A C 3
ATOM 4567 O O . PRO A 1 56 ? 6.450 -4.753 -13.996 1.00 0.00 339 PRO A O 3
ATOM 4578 N N . ILE A 1 57 ? 4.463 -5.582 -13.341 1.00 0.00 340 ILE A N 3
ATOM 4579 C CA . ILE A 1 57 ? 4.423 -4.806 -12.109 1.00 0.00 340 ILE A CA 3
ATOM 4580 C C . ILE A 1 57 ? 5.789 -4.780 -11.430 1.00 0.00 340 ILE A C 3
ATOM 4581 O O . ILE A 1 57 ? 6.424 -5.818 -11.254 1.00 0.00 340 ILE A O 3
ATOM 4597 N N . GLN A 1 58 ? 6.232 -3.585 -11.052 1.00 0.00 341 GLN A N 3
ATOM 4598 C CA . GLN A 1 58 ? 7.522 -3.424 -10.392 1.00 0.00 341 GLN A CA 3
ATOM 4599 C C . GLN A 1 58 ? 7.363 -3.438 -8.875 1.00 0.00 341 GLN A C 3
ATOM 4600 O O . GLN A 1 58 ? 6.716 -2.563 -8.300 1.00 0.00 341 GLN A O 3
ATOM 4614 N N . PHE A 1 59 ? 7.958 -4.438 -8.233 1.00 0.00 342 PHE A N 3
ATOM 4615 C CA . PHE A 1 59 ? 7.882 -4.566 -6.782 1.00 0.00 342 PHE A CA 3
ATOM 4616 C C . PHE A 1 59 ? 9.188 -4.124 -6.127 1.00 0.00 342 PHE A C 3
ATOM 4617 O O . PHE A 1 59 ? 10.264 -4.264 -6.708 1.00 0.00 342 PHE A O 3
ATOM 4634 N N . ARG A 1 60 ? 9.082 -3.591 -4.915 1.00 0.00 343 ARG A N 3
ATOM 4635 C CA . ARG A 1 60 ? 10.253 -3.125 -4.181 1.00 0.00 343 ARG A CA 3
ATOM 4636 C C . ARG A 1 60 ? 10.131 -3.457 -2.696 1.00 0.00 343 ARG A C 3
ATOM 4637 O O . ARG A 1 60 ? 9.150 -3.093 -2.048 1.00 0.00 343 ARG A O 3
ATOM 4658 N N . MET A 1 61 ? 11.134 -4.148 -2.165 1.00 0.00 344 MET A N 3
ATOM 4659 C CA . MET A 1 61 ? 11.139 -4.527 -0.757 1.00 0.00 344 MET A CA 3
ATOM 4660 C C . MET A 1 61 ? 12.270 -3.829 -0.010 1.00 0.00 344 MET A C 3
ATOM 4661 O O . MET A 1 61 ? 13.400 -3.765 -0.495 1.00 0.00 344 MET A O 3
ATOM 4675 N N . MET A 1 62 ? 11.960 -3.308 1.173 1.00 0.00 345 MET A N 3
ATOM 4676 C CA . MET A 1 62 ? 12.953 -2.615 1.987 1.00 0.00 345 MET A CA 3
ATOM 4677 C C . MET A 1 62 ? 13.662 -3.588 2.923 1.00 0.00 345 MET A C 3
ATOM 4678 O O . MET A 1 62 ? 13.231 -4.730 3.093 1.00 0.00 345 MET A O 3
ATOM 4692 N N . THR A 1 63 ? 14.753 -3.130 3.531 1.00 0.00 346 THR A N 3
ATOM 4693 C CA . THR A 1 63 ? 15.521 -3.960 4.449 1.00 0.00 346 THR A CA 3
ATOM 4694 C C . THR A 1 63 ? 16.610 -3.148 5.143 1.00 0.00 346 THR A C 3
ATOM 4695 O O . THR A 1 63 ? 17.055 -2.122 4.631 1.00 0.00 346 THR A O 3
ATOM 4706 N N . GLY A 1 64 ? 17.036 -3.616 6.313 1.00 0.00 347 GLY A N 3
ATOM 4707 C CA . GLY A 1 64 ? 18.070 -2.922 7.058 1.00 0.00 347 GLY A CA 3
ATOM 4708 C C . GLY A 1 64 ? 17.636 -2.578 8.469 1.00 0.00 347 GLY A C 3
ATOM 4709 O O . GLY A 1 64 ? 16.727 -3.204 9.015 1.00 0.00 347 GLY A O 3
ATOM 4713 N N . ARG A 1 65 ? 18.287 -1.582 9.060 1.00 0.00 348 ARG A N 3
ATOM 4714 C CA . ARG A 1 65 ? 17.966 -1.158 10.418 1.00 0.00 348 ARG A CA 3
ATOM 4715 C C . ARG A 1 65 ? 16.458 -1.005 10.596 1.00 0.00 348 ARG A C 3
ATOM 4716 O O . ARG A 1 65 ? 15.897 -1.424 11.608 1.00 0.00 348 ARG A O 3
ATOM 4737 N N . MET A 1 66 ? 15.809 -0.401 9.607 1.00 0.00 349 MET A N 3
ATOM 4738 C CA . MET A 1 66 ? 14.366 -0.193 9.655 1.00 0.00 349 MET A CA 3
ATOM 4739 C C . MET A 1 66 ? 13.658 -1.046 8.608 1.00 0.00 349 MET A C 3
ATOM 4740 O O . MET A 1 66 ? 13.721 -0.758 7.413 1.00 0.00 349 MET A O 3
ATOM 4754 N N . ARG A 1 67 ? 12.986 -2.098 9.065 1.00 0.00 350 ARG A N 3
ATOM 4755 C CA . ARG A 1 67 ? 12.267 -2.995 8.167 1.00 0.00 350 ARG A CA 3
ATOM 4756 C C . ARG A 1 67 ? 10.759 -2.845 8.341 1.00 0.00 350 ARG A C 3
ATOM 4757 O O . ARG A 1 67 ? 10.294 -2.128 9.226 1.00 0.00 350 ARG A O 3
ATOM 4778 N N . GLY A 1 68 ? 10.000 -3.528 7.491 1.00 0.00 351 GLY A N 3
ATOM 4779 C CA . GLY A 1 68 ? 8.552 -3.457 7.567 1.00 0.00 351 GLY A CA 3
ATOM 4780 C C . GLY A 1 68 ? 7.968 -2.450 6.596 1.00 0.00 351 GLY A C 3
ATOM 4781 O O . GLY A 1 68 ? 6.935 -1.841 6.872 1.00 0.00 351 GLY A O 3
ATOM 4785 N N . GLN A 1 69 ? 8.633 -2.273 5.459 1.00 0.00 352 GLN A N 3
ATOM 4786 C CA . GLN A 1 69 ? 8.173 -1.329 4.446 1.00 0.00 352 GLN A CA 3
ATOM 4787 C C . GLN A 1 69 ? 8.544 -1.810 3.047 1.00 0.00 352 GLN A C 3
ATOM 4788 O O . GLN A 1 69 ? 9.626 -2.357 2.834 1.00 0.00 352 GLN A O 3
ATOM 4802 N N . ALA A 1 70 ? 7.639 -1.603 2.096 1.00 0.00 353 ALA A N 3
ATOM 4803 C CA . ALA A 1 70 ? 7.872 -2.013 0.718 1.00 0.00 353 ALA A CA 3
ATOM 4804 C C . ALA A 1 70 ? 7.143 -1.095 -0.259 1.00 0.00 353 ALA A C 3
ATOM 4805 O O . ALA A 1 70 ? 6.107 -0.518 0.071 1.00 0.00 353 ALA A O 3
ATOM 4812 N N . PHE A 1 71 ? 7.692 -0.965 -1.462 1.00 0.00 354 PHE A N 3
ATOM 4813 C CA . PHE A 1 71 ? 7.095 -0.115 -2.486 1.00 0.00 354 PHE A CA 3
ATOM 4814 C C . PHE A 1 71 ? 6.644 -0.945 -3.685 1.00 0.00 354 PHE A C 3
ATOM 4815 O O . PHE A 1 71 ? 7.297 -1.919 -4.060 1.00 0.00 354 PHE A O 3
ATOM 4832 N N . ILE A 1 72 ? 5.524 -0.550 -4.281 1.00 0.00 355 ILE A N 3
ATOM 4833 C CA . ILE A 1 72 ? 4.985 -1.256 -5.438 1.00 0.00 355 ILE A CA 3
ATOM 4834 C C . ILE A 1 72 ? 4.527 -0.278 -6.515 1.00 0.00 355 ILE A C 3
ATOM 4835 O O . ILE A 1 72 ? 3.930 0.757 -6.216 1.00 0.00 355 ILE A O 3
ATOM 4851 N N . THR A 1 73 ? 4.809 -0.614 -7.770 1.00 0.00 356 THR A N 3
ATOM 4852 C CA . THR A 1 73 ? 4.426 0.234 -8.892 1.00 0.00 356 THR A CA 3
ATOM 4853 C C . THR A 1 73 ? 3.587 -0.539 -9.904 1.00 0.00 356 THR A C 3
ATOM 4854 O O . THR A 1 73 ? 4.055 -1.509 -10.500 1.00 0.00 356 THR A O 3
ATOM 4865 N N . PHE A 1 74 ? 2.346 -0.104 -10.091 1.00 0.00 357 PHE A N 3
ATOM 4866 C CA . PHE A 1 74 ? 1.442 -0.756 -11.031 1.00 0.00 357 PHE A CA 3
ATOM 4867 C C . PHE A 1 74 ? 1.440 -0.033 -12.375 1.00 0.00 357 PHE A C 3
ATOM 4868 O O . PHE A 1 74 ? 1.793 1.143 -12.477 1.00 0.00 357 PHE A O 3
ATOM 4885 N N . PRO A 1 75 ? 1.035 -0.751 -13.433 1.00 0.00 358 PRO A N 3
ATOM 4886 C CA . PRO A 1 75 ? 0.978 -0.200 -14.790 1.00 0.00 358 PRO A CA 3
ATOM 4887 C C . PRO A 1 75 ? 0.290 1.160 -14.834 1.00 0.00 358 PRO A C 3
ATOM 4888 O O . PRO A 1 75 ? 0.667 2.031 -15.616 1.00 0.00 358 PRO A O 3
ATOM 4899 N N . ASN A 1 76 ? -0.723 1.334 -13.990 1.00 0.00 359 ASN A N 3
ATOM 4900 C CA . ASN A 1 76 ? -1.464 2.589 -13.934 1.00 0.00 359 ASN A CA 3
ATOM 4901 C C . ASN A 1 76 ? -1.999 2.841 -12.528 1.00 0.00 359 ASN A C 3
ATOM 4902 O O . ASN A 1 76 ? -1.811 2.027 -11.624 1.00 0.00 359 ASN A O 3
ATOM 4913 N N . LYS A 1 77 ? -2.670 3.974 -12.352 1.00 0.00 360 LYS A N 3
ATOM 4914 C CA . LYS A 1 77 ? -3.236 4.335 -11.057 1.00 0.00 360 LYS A CA 3
ATOM 4915 C C . LYS A 1 77 ? -4.482 3.507 -10.758 1.00 0.00 360 LYS A C 3
ATOM 4916 O O . LYS A 1 77 ? -4.607 2.925 -9.682 1.00 0.00 360 LYS A O 3
ATOM 4935 N N . GLU A 1 78 ? -5.400 3.460 -11.718 1.00 0.00 361 GLU A N 3
ATOM 4936 C CA . GLU A 1 78 ? -6.635 2.702 -11.557 1.00 0.00 361 GLU A CA 3
ATOM 4937 C C . GLU A 1 78 ? -6.367 1.363 -10.876 1.00 0.00 361 GLU A C 3
ATOM 4938 O O . GLU A 1 78 ? -6.851 1.108 -9.772 1.00 0.00 361 GLU A O 3
ATOM 4950 N N . ILE A 1 79 ? -5.594 0.512 -11.541 1.00 0.00 362 ILE A N 3
ATOM 4951 C CA . ILE A 1 79 ? -5.261 -0.800 -11.001 1.00 0.00 362 ILE A CA 3
ATOM 4952 C C . ILE A 1 79 ? -4.712 -0.687 -9.582 1.00 0.00 362 ILE A C 3
ATOM 4953 O O . ILE A 1 79 ? -5.293 -1.220 -8.637 1.00 0.00 362 ILE A O 3
ATOM 4969 N N . ALA A 1 80 ? -3.591 0.012 -9.442 1.00 0.00 363 ALA A N 3
ATOM 4970 C CA . ALA A 1 80 ? -2.966 0.199 -8.138 1.00 0.00 363 ALA A CA 3
ATOM 4971 C C . ALA A 1 80 ? -4.014 0.416 -7.052 1.00 0.00 363 ALA A C 3
ATOM 4972 O O . ALA A 1 80 ? -4.108 -0.362 -6.104 1.00 0.00 363 ALA A O 3
ATOM 4979 N N . TRP A 1 81 ? -4.798 1.477 -7.198 1.00 0.00 364 TRP A N 3
ATOM 4980 C CA . TRP A 1 81 ? -5.839 1.797 -6.228 1.00 0.00 364 TRP A CA 3
ATOM 4981 C C . TRP A 1 81 ? -6.682 0.567 -5.909 1.00 0.00 364 TRP A C 3
ATOM 4982 O O . TRP A 1 81 ? -6.798 0.167 -4.751 1.00 0.00 364 TRP A O 3
ATOM 5003 N N . GLN A 1 82 ? -7.268 -0.028 -6.943 1.00 0.00 365 GLN A N 3
ATOM 5004 C CA . GLN A 1 82 ? -8.100 -1.212 -6.771 1.00 0.00 365 GLN A CA 3
ATOM 5005 C C . GLN A 1 82 ? -7.376 -2.271 -5.947 1.00 0.00 365 GLN A C 3
ATOM 5006 O O . GLN A 1 82 ? -7.944 -2.843 -5.016 1.00 0.00 365 GLN A O 3
ATOM 5020 N N . ALA A 1 83 ? -6.120 -2.529 -6.296 1.00 0.00 366 ALA A N 3
ATOM 5021 C CA . ALA A 1 83 ? -5.317 -3.518 -5.587 1.00 0.00 366 ALA A CA 3
ATOM 5022 C C . ALA A 1 83 ? -5.204 -3.173 -4.106 1.00 0.00 366 ALA A C 3
ATOM 5023 O O . ALA A 1 83 ? -5.118 -4.061 -3.256 1.00 0.00 366 ALA A O 3
ATOM 5030 N N . LEU A 1 84 ? -5.204 -1.880 -3.802 1.00 0.00 367 LEU A N 3
ATOM 5031 C CA . LEU A 1 84 ? -5.100 -1.418 -2.422 1.00 0.00 367 LEU A CA 3
ATOM 5032 C C . LEU A 1 84 ? -6.377 -1.724 -1.648 1.00 0.00 367 LEU A C 3
ATOM 5033 O O . LEU A 1 84 ? -6.390 -2.583 -0.765 1.00 0.00 367 LEU A O 3
ATOM 5049 N N . HIS A 1 85 ? -7.451 -1.018 -1.986 1.00 0.00 368 HIS A N 3
ATOM 5050 C CA . HIS A 1 85 ? -8.736 -1.216 -1.324 1.00 0.00 368 HIS A CA 3
ATOM 5051 C C . HIS A 1 85 ? -9.083 -2.699 -1.245 1.00 0.00 368 HIS A C 3
ATOM 5052 O O . HIS A 1 85 ? -9.725 -3.147 -0.294 1.00 0.00 368 HIS A O 3
ATOM 5066 N N . LEU A 1 86 ? -8.657 -3.455 -2.250 1.00 0.00 369 LEU A N 3
ATOM 5067 C CA . LEU A 1 86 ? -8.924 -4.889 -2.297 1.00 0.00 369 LEU A CA 3
ATOM 5068 C C . LEU A 1 86 ? -8.042 -5.638 -1.303 1.00 0.00 369 LEU A C 3
ATOM 5069 O O . LEU A 1 86 ? -8.499 -6.556 -0.621 1.00 0.00 369 LEU A O 3
ATOM 5085 N N . VAL A 1 87 ? -6.777 -5.241 -1.224 1.00 0.00 370 VAL A N 3
ATOM 5086 C CA . VAL A 1 87 ? -5.832 -5.872 -0.311 1.00 0.00 370 VAL A CA 3
ATOM 5087 C C . VAL A 1 87 ? -5.572 -4.993 0.907 1.00 0.00 370 VAL A C 3
ATOM 5088 O O . VAL A 1 87 ? -4.471 -4.984 1.455 1.00 0.00 370 VAL A O 3
ATOM 5101 N N . ASN A 1 88 ? -6.596 -4.256 1.326 1.00 0.00 371 ASN A N 3
ATOM 5102 C CA . ASN A 1 88 ? -6.479 -3.372 2.480 1.00 0.00 371 ASN A CA 3
ATOM 5103 C C . ASN A 1 88 ? -6.591 -4.159 3.782 1.00 0.00 371 ASN A C 3
ATOM 5104 O O . ASN A 1 88 ? -7.408 -5.073 3.898 1.00 0.00 371 ASN A O 3
ATOM 5115 N N . GLY A 1 89 ? -5.767 -3.798 4.760 1.00 0.00 372 GLY A N 3
ATOM 5116 C CA . GLY A 1 89 ? -5.790 -4.480 6.041 1.00 0.00 372 GLY A CA 3
ATOM 5117 C C . GLY A 1 89 ? -5.667 -5.985 5.898 1.00 0.00 372 GLY A C 3
ATOM 5118 O O . GLY A 1 89 ? -6.335 -6.738 6.606 1.00 0.00 372 GLY A O 3
ATOM 5122 N N . TYR A 1 90 ? -4.812 -6.423 4.982 1.00 0.00 373 TYR A N 3
ATOM 5123 C CA . TYR A 1 90 ? -4.606 -7.847 4.746 1.00 0.00 373 TYR A CA 3
ATOM 5124 C C . TYR A 1 90 ? -3.668 -8.442 5.791 1.00 0.00 373 TYR A C 3
ATOM 5125 O O . TYR A 1 90 ? -2.517 -8.025 5.921 1.00 0.00 373 TYR A O 3
ATOM 5143 N N . LYS A 1 91 ? -4.169 -9.423 6.535 1.00 0.00 374 LYS A N 3
ATOM 5144 C CA . LYS A 1 91 ? -3.377 -10.079 7.570 1.00 0.00 374 LYS A CA 3
ATOM 5145 C C . LYS A 1 91 ? -2.184 -10.807 6.960 1.00 0.00 374 LYS A C 3
ATOM 5146 O O . LYS A 1 91 ? -2.345 -11.800 6.249 1.00 0.00 374 LYS A O 3
ATOM 5165 N N . LEU A 1 92 ? -0.985 -10.308 7.244 1.00 0.00 375 LEU A N 3
ATOM 5166 C CA . LEU A 1 92 ? 0.237 -10.911 6.725 1.00 0.00 375 LEU A CA 3
ATOM 5167 C C . LEU A 1 92 ? 1.164 -11.328 7.863 1.00 0.00 375 LEU A C 3
ATOM 5168 O O . LEU A 1 92 ? 1.488 -10.525 8.737 1.00 0.00 375 LEU A O 3
ATOM 5184 N N . TYR A 1 93 ? 1.589 -12.587 7.843 1.00 0.00 376 TYR A N 3
ATOM 5185 C CA . TYR A 1 93 ? 2.479 -13.109 8.873 1.00 0.00 376 TYR A CA 3
ATOM 5186 C C . TYR A 1 93 ? 2.067 -12.608 10.254 1.00 0.00 376 TYR A C 3
ATOM 5187 O O . TYR A 1 93 ? 2.903 -12.164 11.040 1.00 0.00 376 TYR A O 3
ATOM 5205 N N . GLY A 1 94 ? 0.772 -12.683 10.542 1.00 0.00 377 GLY A N 3
ATOM 5206 C CA . GLY A 1 94 ? 0.270 -12.235 11.829 1.00 0.00 377 GLY A CA 3
ATOM 5207 C C . GLY A 1 94 ? 0.556 -10.768 12.083 1.00 0.00 377 GLY A C 3
ATOM 5208 O O . GLY A 1 94 ? 0.985 -10.391 13.173 1.00 0.00 377 GLY A O 3
ATOM 5212 N N . LYS A 1 95 ? 0.320 -9.937 11.073 1.00 0.00 378 LYS A N 3
ATOM 5213 C CA . LYS A 1 95 ? 0.555 -8.503 11.190 1.00 0.00 378 LYS A CA 3
ATOM 5214 C C . LYS A 1 95 ? -0.301 -7.728 10.194 1.00 0.00 378 LYS A C 3
ATOM 5215 O O . LYS A 1 95 ? -0.119 -7.847 8.982 1.00 0.00 378 LYS A O 3
ATOM 5234 N N . ILE A 1 96 ? -1.232 -6.934 10.712 1.00 0.00 379 ILE A N 3
ATOM 5235 C CA . ILE A 1 96 ? -2.113 -6.138 9.867 1.00 0.00 379 ILE A CA 3
ATOM 5236 C C . ILE A 1 96 ? -1.316 -5.339 8.841 1.00 0.00 379 ILE A C 3
ATOM 5237 O O . ILE A 1 96 ? -0.597 -4.401 9.190 1.00 0.00 379 ILE A O 3
ATOM 5253 N N . LEU A 1 97 ? -1.449 -5.714 7.574 1.00 0.00 380 LEU A N 3
ATOM 5254 C CA . LEU A 1 97 ? -0.743 -5.032 6.495 1.00 0.00 380 LEU A CA 3
ATOM 5255 C C . LEU A 1 97 ? -1.462 -3.745 6.102 1.00 0.00 380 LEU A C 3
ATOM 5256 O O . LEU A 1 97 ? -2.622 -3.771 5.691 1.00 0.00 380 LEU A O 3
ATOM 5272 N N . VAL A 1 98 ? -0.765 -2.621 6.229 1.00 0.00 381 VAL A N 3
ATOM 5273 C CA . VAL A 1 98 ? -1.335 -1.324 5.884 1.00 0.00 381 VAL A CA 3
ATOM 5274 C C . VAL A 1 98 ? -0.763 -0.804 4.571 1.00 0.00 381 VAL A C 3
ATOM 5275 O O . VAL A 1 98 ? 0.441 -0.573 4.455 1.00 0.00 381 VAL A O 3
ATOM 5288 N N . ILE A 1 99 ? -1.634 -0.621 3.584 1.00 0.00 382 ILE A N 3
ATOM 5289 C CA . ILE A 1 99 ? -1.216 -0.127 2.278 1.00 0.00 382 ILE A CA 3
ATOM 5290 C C . ILE A 1 99 ? -1.482 1.370 2.146 1.00 0.00 382 ILE A C 3
ATOM 5291 O O . ILE A 1 99 ? -2.539 1.858 2.542 1.00 0.00 382 ILE A O 3
ATOM 5307 N N . GLU A 1 100 ? -0.514 2.090 1.586 1.00 0.00 383 GLU A N 3
ATOM 5308 C CA . GLU A 1 100 ? -0.646 3.530 1.400 1.00 0.00 383 GLU A CA 3
ATOM 5309 C C . GLU A 1 100 ? -0.295 3.929 -0.030 1.00 0.00 383 GLU A C 3
ATOM 5310 O O . GLU A 1 100 ? 0.087 3.088 -0.844 1.00 0.00 383 GLU A O 3
ATOM 5322 N N . PHE A 1 101 ? -0.427 5.217 -0.328 1.00 0.00 384 PHE A N 3
ATOM 5323 C CA . PHE A 1 101 ? -0.126 5.729 -1.660 1.00 0.00 384 PHE A CA 3
ATOM 5324 C C . PHE A 1 101 ? 1.137 6.585 -1.641 1.00 0.00 384 PHE A C 3
ATOM 5325 O O . PHE A 1 101 ? 1.321 7.420 -0.757 1.00 0.00 384 PHE A O 3
ATOM 5342 N N . GLY A 1 102 ? 2.007 6.368 -2.624 1.00 0.00 385 GLY A N 3
ATOM 5343 C CA . GLY A 1 102 ? 3.241 7.126 -2.702 1.00 0.00 385 GLY A CA 3
ATOM 5344 C C . GLY A 1 102 ? 3.005 8.624 -2.675 1.00 0.00 385 GLY A C 3
ATOM 5345 O O . GLY A 1 102 ? 2.004 9.111 -3.199 1.00 0.00 385 GLY A O 3
ATOM 5349 N N . LYS A 1 103 ? 3.929 9.356 -2.062 1.00 0.00 386 LYS A N 3
ATOM 5350 C CA . LYS A 1 103 ? 3.819 10.807 -1.967 1.00 0.00 386 LYS A CA 3
ATOM 5351 C C . LYS A 1 103 ? 4.890 11.491 -2.811 1.00 0.00 386 LYS A C 3
ATOM 5352 O O . LYS A 1 103 ? 4.631 12.508 -3.453 1.00 0.00 386 LYS A O 3
ATOM 5371 N N . ASN A 1 104 ? 6.092 10.924 -2.805 1.00 0.00 387 ASN A N 3
ATOM 5372 C CA . ASN A 1 104 ? 7.202 11.479 -3.571 1.00 0.00 387 ASN A CA 3
ATOM 5373 C C . ASN A 1 104 ? 7.542 10.587 -4.761 1.00 0.00 387 ASN A C 3
ATOM 5374 O O . ASN A 1 104 ? 7.559 9.361 -4.648 1.00 0.00 387 ASN A O 3
ATOM 5385 N N . LYS A 1 105 ? 7.813 11.210 -5.903 1.00 0.00 388 LYS A N 3
ATOM 5386 C CA . LYS A 1 105 ? 8.153 10.475 -7.115 1.00 0.00 388 LYS A CA 3
ATOM 5387 C C . LYS A 1 105 ? 9.315 11.141 -7.846 1.00 0.00 388 LYS A C 3
ATOM 5388 O O . LYS A 1 105 ? 9.441 12.365 -7.848 1.00 0.00 388 LYS A O 3
ATOM 5407 N N . LYS A 1 106 ? 10.161 10.326 -8.468 1.00 0.00 389 LYS A N 3
ATOM 5408 C CA . LYS A 1 106 ? 11.311 10.836 -9.205 1.00 0.00 389 LYS A CA 3
ATOM 5409 C C . LYS A 1 106 ? 11.209 10.480 -10.686 1.00 0.00 389 LYS A C 3
ATOM 5410 O O . LYS A 1 106 ? 10.480 9.563 -11.063 1.00 0.00 389 LYS A O 3
ATOM 5429 N N . GLN A 1 107 ? 11.944 11.211 -11.517 1.00 0.00 390 GLN A N 3
ATOM 5430 C CA . GLN A 1 107 ? 11.937 10.970 -12.955 1.00 0.00 390 GLN A CA 3
ATOM 5431 C C . GLN A 1 107 ? 12.138 9.491 -13.262 1.00 0.00 390 GLN A C 3
ATOM 5432 O O . GLN A 1 107 ? 11.291 8.856 -13.892 1.00 0.00 390 GLN A O 3
ATOM 5446 N N . ARG A 1 108 ? 13.264 8.946 -12.812 1.00 0.00 391 ARG A N 3
ATOM 5447 C CA . ARG A 1 108 ? 13.576 7.540 -13.039 1.00 0.00 391 ARG A CA 3
ATOM 5448 C C . ARG A 1 108 ? 13.586 7.220 -14.531 1.00 0.00 391 ARG A C 3
ATOM 5449 O O . ARG A 1 108 ? 13.061 6.192 -14.959 1.00 0.00 391 ARG A O 3
ATOM 5470 N N . SER A 1 109 ? 14.188 8.106 -15.317 1.00 0.00 392 SER A N 3
ATOM 5471 C CA . SER A 1 109 ? 14.263 7.920 -16.761 1.00 0.00 392 SER A CA 3
ATOM 5472 C C . SER A 1 109 ? 15.714 7.827 -17.222 1.00 0.00 392 SER A C 3
ATOM 5473 O O . SER A 1 109 ? 16.567 8.600 -16.785 1.00 0.00 392 SER A O 3
ATOM 5481 N N . SER A 1 110 ? 15.988 6.876 -18.109 1.00 0.00 393 SER A N 3
ATOM 5482 C CA . SER A 1 110 ? 17.336 6.677 -18.628 1.00 0.00 393 SER A CA 3
ATOM 5483 C C . SER A 1 110 ? 17.436 7.151 -20.074 1.00 0.00 393 SER A C 3
ATOM 5484 O O . SER A 1 110 ? 18.389 7.831 -20.452 1.00 0.00 393 SER A O 3
ATOM 5492 N N . GLY A 1 111 ? 16.444 6.786 -20.881 1.00 0.00 394 GLY A N 3
ATOM 5493 C CA . GLY A 1 111 ? 16.439 7.180 -22.277 1.00 0.00 394 GLY A CA 3
ATOM 5494 C C . GLY A 1 111 ? 17.136 6.172 -23.168 1.00 0.00 394 GLY A C 3
ATOM 5495 O O . GLY A 1 111 ? 18.192 6.442 -23.740 1.00 0.00 394 GLY A O 3
ATOM 5499 N N . PRO A 1 112 ? 16.541 4.977 -23.294 1.00 0.00 395 PRO A N 3
ATOM 5500 C CA . PRO A 1 112 ? 17.094 3.899 -24.119 1.00 0.00 395 PRO A CA 3
ATOM 5501 C C . PRO A 1 112 ? 16.852 4.126 -25.607 1.00 0.00 395 PRO A C 3
ATOM 5502 O O . PRO A 1 112 ? 16.098 5.018 -25.995 1.00 0.00 395 PRO A O 3
ATOM 5513 N N . SER A 1 113 ? 17.498 3.313 -26.439 1.00 0.00 396 SER A N 3
ATOM 5514 C CA . SER A 1 113 ? 17.356 3.428 -27.884 1.00 0.00 396 SER A CA 3
ATOM 5515 C C . SER A 1 113 ? 15.936 3.077 -28.320 1.00 0.00 396 SER A C 3
ATOM 5516 O O . SER A 1 113 ? 15.220 2.361 -27.621 1.00 0.00 396 SER A O 3
ATOM 5524 N N . SER A 1 114 ? 15.536 3.589 -29.481 1.00 0.00 397 SER A N 3
ATOM 5525 C CA . SER A 1 114 ? 14.201 3.333 -30.008 1.00 0.00 397 SER A CA 3
ATOM 5526 C C . SER A 1 114 ? 14.216 3.311 -31.534 1.00 0.00 397 SER A C 3
ATOM 5527 O O . SER A 1 114 ? 14.846 4.153 -32.172 1.00 0.00 397 SER A O 3
ATOM 5535 N N . GLY A 1 115 ? 13.516 2.340 -32.112 1.00 0.00 398 GLY A N 3
ATOM 5536 C CA . GLY A 1 115 ? 13.461 2.225 -33.558 1.00 0.00 398 GLY A CA 3
ATOM 5537 C C . GLY A 1 115 ? 13.477 0.782 -34.025 1.00 0.00 398 GLY A C 3
ATOM 5538 O O . GLY A 1 115 ? 14.522 0.263 -34.418 1.00 0.00 398 GLY A O 3
ATOM 5542 N N . GLY A 1 1 ? -39.835 -2.292 19.829 1.00 0.00 284 GLY A N 4
ATOM 5543 C CA . GLY A 1 1 ? -39.237 -2.443 18.516 1.00 0.00 284 GLY A CA 4
ATOM 5544 C C . GLY A 1 1 ? -37.731 -2.269 18.542 1.00 0.00 284 GLY A C 4
ATOM 5545 O O . GLY A 1 1 ? -37.087 -2.523 19.559 1.00 0.00 284 GLY A O 4
ATOM 5549 N N . SER A 1 2 ? -37.168 -1.837 17.418 1.00 0.00 285 SER A N 4
ATOM 5550 C CA . SER A 1 2 ? -35.726 -1.635 17.314 1.00 0.00 285 SER A CA 4
ATOM 5551 C C . SER A 1 2 ? -35.371 -0.161 17.488 1.00 0.00 285 SER A C 4
ATOM 5552 O O . SER A 1 2 ? -35.745 0.679 16.670 1.00 0.00 285 SER A O 4
ATOM 5560 N N . SER A 1 3 ? -34.646 0.144 18.559 1.00 0.00 286 SER A N 4
ATOM 5561 C CA . SER A 1 3 ? -34.243 1.516 18.843 1.00 0.00 286 SER A CA 4
ATOM 5562 C C . SER A 1 3 ? -32.734 1.682 18.689 1.00 0.00 286 SER A C 4
ATOM 5563 O O . SER A 1 3 ? -31.972 1.443 19.624 1.00 0.00 286 SER A O 4
ATOM 5571 N N . GLY A 1 4 ? -32.308 2.094 17.497 1.00 0.00 287 GLY A N 4
ATOM 5572 C CA . GLY A 1 4 ? -30.893 2.284 17.240 1.00 0.00 287 GLY A CA 4
ATOM 5573 C C . GLY A 1 4 ? -30.637 3.123 16.004 1.00 0.00 287 GLY A C 4
ATOM 5574 O O . GLY A 1 4 ? -30.641 4.352 16.067 1.00 0.00 287 GLY A O 4
ATOM 5578 N N . SER A 1 5 ? -30.410 2.457 14.876 1.00 0.00 288 SER A N 4
ATOM 5579 C CA . SER A 1 5 ? -30.144 3.149 13.620 1.00 0.00 288 SER A CA 4
ATOM 5580 C C . SER A 1 5 ? -29.076 4.222 13.807 1.00 0.00 288 SER A C 4
ATOM 5581 O O . SER A 1 5 ? -29.195 5.330 13.282 1.00 0.00 288 SER A O 4
ATOM 5589 N N . SER A 1 6 ? -28.032 3.885 14.557 1.00 0.00 289 SER A N 4
ATOM 5590 C CA . SER A 1 6 ? -26.943 4.820 14.817 1.00 0.00 289 SER A CA 4
ATOM 5591 C C . SER A 1 6 ? -25.788 4.591 13.847 1.00 0.00 289 SER A C 4
ATOM 5592 O O . SER A 1 6 ? -24.762 4.019 14.212 1.00 0.00 289 SER A O 4
ATOM 5600 N N . GLY A 1 7 ? -25.964 5.043 12.609 1.00 0.00 290 GLY A N 4
ATOM 5601 C CA . GLY A 1 7 ? -24.928 4.880 11.606 1.00 0.00 290 GLY A CA 4
ATOM 5602 C C . GLY A 1 7 ? -25.398 4.066 10.416 1.00 0.00 290 GLY A C 4
ATOM 5603 O O . GLY A 1 7 ? -25.684 2.877 10.544 1.00 0.00 290 GLY A O 4
ATOM 5607 N N . GLU A 1 8 ? -25.480 4.711 9.256 1.00 0.00 291 GLU A N 4
ATOM 5608 C CA . GLU A 1 8 ? -25.921 4.039 8.039 1.00 0.00 291 GLU A CA 4
ATOM 5609 C C . GLU A 1 8 ? -25.164 2.730 7.835 1.00 0.00 291 GLU A C 4
ATOM 5610 O O . GLU A 1 8 ? -25.753 1.650 7.868 1.00 0.00 291 GLU A O 4
ATOM 5622 N N . GLU A 1 9 ? -23.856 2.836 7.623 1.00 0.00 292 GLU A N 4
ATOM 5623 C CA . GLU A 1 9 ? -23.019 1.662 7.413 1.00 0.00 292 GLU A CA 4
ATOM 5624 C C . GLU A 1 9 ? -22.352 1.227 8.715 1.00 0.00 292 GLU A C 4
ATOM 5625 O O . GLU A 1 9 ? -22.231 0.035 8.994 1.00 0.00 292 GLU A O 4
ATOM 5637 N N . ILE A 1 10 ? -21.922 2.204 9.507 1.00 0.00 293 ILE A N 4
ATOM 5638 C CA . ILE A 1 10 ? -21.268 1.923 10.779 1.00 0.00 293 ILE A CA 4
ATOM 5639 C C . ILE A 1 10 ? -22.292 1.610 11.865 1.00 0.00 293 ILE A C 4
ATOM 5640 O O . ILE A 1 10 ? -21.967 1.597 13.052 1.00 0.00 293 ILE A O 4
ATOM 5656 N N . ARG A 1 11 ? -23.529 1.357 11.450 1.00 0.00 294 ARG A N 4
ATOM 5657 C CA . ARG A 1 11 ? -24.600 1.043 12.387 1.00 0.00 294 ARG A CA 4
ATOM 5658 C C . ARG A 1 11 ? -24.083 0.183 13.537 1.00 0.00 294 ARG A C 4
ATOM 5659 O O . ARG A 1 11 ? -24.017 0.631 14.681 1.00 0.00 294 ARG A O 4
ATOM 5680 N N . LYS A 1 12 ? -23.717 -1.055 13.223 1.00 0.00 295 LYS A N 4
ATOM 5681 C CA . LYS A 1 12 ? -23.205 -1.980 14.228 1.00 0.00 295 LYS A CA 4
ATOM 5682 C C . LYS A 1 12 ? -21.694 -1.834 14.381 1.00 0.00 295 LYS A C 4
ATOM 5683 O O . LYS A 1 12 ? -20.941 -2.772 14.116 1.00 0.00 295 LYS A O 4
ATOM 5702 N N . ILE A 1 13 ? -21.258 -0.654 14.809 1.00 0.00 296 ILE A N 4
ATOM 5703 C CA . ILE A 1 13 ? -19.838 -0.389 15.000 1.00 0.00 296 ILE A CA 4
ATOM 5704 C C . ILE A 1 13 ? -19.616 0.680 16.065 1.00 0.00 296 ILE A C 4
ATOM 5705 O O . ILE A 1 13 ? -19.828 1.871 15.838 1.00 0.00 296 ILE A O 4
ATOM 5721 N N . PRO A 1 14 ? -19.178 0.246 17.256 1.00 0.00 297 PRO A N 4
ATOM 5722 C CA . PRO A 1 14 ? -18.915 1.149 18.380 1.00 0.00 297 PRO A CA 4
ATOM 5723 C C . PRO A 1 14 ? -17.624 1.941 18.199 1.00 0.00 297 PRO A C 4
ATOM 5724 O O . PRO A 1 14 ? -17.532 3.098 18.609 1.00 0.00 297 PRO A O 4
ATOM 5735 N N . MET A 1 15 ? -16.631 1.311 17.580 1.00 0.00 298 MET A N 4
ATOM 5736 C CA . MET A 1 15 ? -15.346 1.958 17.343 1.00 0.00 298 MET A CA 4
ATOM 5737 C C . MET A 1 15 ? -14.884 1.739 15.907 1.00 0.00 298 MET A C 4
ATOM 5738 O O . MET A 1 15 ? -14.447 0.645 15.545 1.00 0.00 298 MET A O 4
ATOM 5752 N N . PHE A 1 16 ? -14.983 2.783 15.091 1.00 0.00 299 PHE A N 4
ATOM 5753 C CA . PHE A 1 16 ? -14.575 2.703 13.693 1.00 0.00 299 PHE A CA 4
ATOM 5754 C C . PHE A 1 16 ? -13.473 3.714 13.389 1.00 0.00 299 PHE A C 4
ATOM 5755 O O . PHE A 1 16 ? -13.732 4.911 13.265 1.00 0.00 299 PHE A O 4
ATOM 5772 N N . SER A 1 17 ? -12.244 3.222 13.270 1.00 0.00 300 SER A N 4
ATOM 5773 C CA . SER A 1 17 ? -11.101 4.081 12.986 1.00 0.00 300 SER A CA 4
ATOM 5774 C C . SER A 1 17 ? -9.945 3.274 12.403 1.00 0.00 300 SER A C 4
ATOM 5775 O O . SER A 1 17 ? -9.695 2.141 12.817 1.00 0.00 300 SER A O 4
ATOM 5783 N N . SER A 1 18 ? -9.245 3.864 11.440 1.00 0.00 301 SER A N 4
ATOM 5784 C CA . SER A 1 18 ? -8.117 3.199 10.798 1.00 0.00 301 SER A CA 4
ATOM 5785 C C . SER A 1 18 ? -7.318 4.183 9.949 1.00 0.00 301 SER A C 4
ATOM 5786 O O . SER A 1 18 ? -7.822 5.236 9.559 1.00 0.00 301 SER A O 4
ATOM 5794 N N . TYR A 1 19 ? -6.068 3.831 9.667 1.00 0.00 302 TYR A N 4
ATOM 5795 C CA . TYR A 1 19 ? -5.197 4.684 8.867 1.00 0.00 302 TYR A CA 4
ATOM 5796 C C . TYR A 1 19 ? -5.898 5.132 7.588 1.00 0.00 302 TYR A C 4
ATOM 5797 O O . TYR A 1 19 ? -6.978 4.646 7.257 1.00 0.00 302 TYR A O 4
ATOM 5815 N N . ASN A 1 20 ? -5.273 6.063 6.874 1.00 0.00 303 ASN A N 4
ATOM 5816 C CA . ASN A 1 20 ? -5.836 6.578 5.631 1.00 0.00 303 ASN A CA 4
ATOM 5817 C C . ASN A 1 20 ? -4.865 6.381 4.471 1.00 0.00 303 ASN A C 4
ATOM 5818 O O . ASN A 1 20 ? -3.658 6.593 4.596 1.00 0.00 303 ASN A O 4
ATOM 5829 N N . PRO A 1 21 ? -5.401 5.966 3.314 1.00 0.00 304 PRO A N 4
ATOM 5830 C CA . PRO A 1 21 ? -4.601 5.732 2.109 1.00 0.00 304 PRO A CA 4
ATOM 5831 C C . PRO A 1 21 ? -4.265 7.027 1.376 1.00 0.00 304 PRO A C 4
ATOM 5832 O O . PRO A 1 21 ? -3.148 7.205 0.889 1.00 0.00 304 PRO A O 4
ATOM 5843 N N . GLY A 1 22 ? -5.238 7.929 1.300 1.00 0.00 305 GLY A N 4
ATOM 5844 C CA . GLY A 1 22 ? -5.024 9.196 0.625 1.00 0.00 305 GLY A CA 4
ATOM 5845 C C . GLY A 1 22 ? -5.762 9.280 -0.696 1.00 0.00 305 GLY A C 4
ATOM 5846 O O . GLY A 1 22 ? -6.989 9.201 -0.735 1.00 0.00 305 GLY A O 4
ATOM 5850 N N . GLU A 1 23 ? -5.012 9.442 -1.782 1.00 0.00 306 GLU A N 4
ATOM 5851 C CA . GLU A 1 23 ? -5.603 9.539 -3.111 1.00 0.00 306 GLU A CA 4
ATOM 5852 C C . GLU A 1 23 ? -5.047 8.457 -4.034 1.00 0.00 306 GLU A C 4
ATOM 5853 O O . GLU A 1 23 ? -3.866 8.115 -3.990 1.00 0.00 306 GLU A O 4
ATOM 5865 N N . PRO A 1 24 ? -5.920 7.906 -4.890 1.00 0.00 307 PRO A N 4
ATOM 5866 C CA . PRO A 1 24 ? -5.541 6.855 -5.840 1.00 0.00 307 PRO A CA 4
ATOM 5867 C C . PRO A 1 24 ? -4.256 7.189 -6.591 1.00 0.00 307 PRO A C 4
ATOM 5868 O O . PRO A 1 24 ? -4.245 8.050 -7.468 1.00 0.00 307 PRO A O 4
ATOM 5879 N N . ASN A 1 25 ? -3.175 6.500 -6.240 1.00 0.00 308 ASN A N 4
ATOM 5880 C CA . ASN A 1 25 ? -1.884 6.723 -6.880 1.00 0.00 308 ASN A CA 4
ATOM 5881 C C . ASN A 1 25 ? -1.406 5.463 -7.594 1.00 0.00 308 ASN A C 4
ATOM 5882 O O . ASN A 1 25 ? -2.038 4.410 -7.509 1.00 0.00 308 ASN A O 4
ATOM 5893 N N . LYS A 1 26 ? -0.284 5.577 -8.296 1.00 0.00 309 LYS A N 4
ATOM 5894 C CA . LYS A 1 26 ? 0.284 4.447 -9.023 1.00 0.00 309 LYS A CA 4
ATOM 5895 C C . LYS A 1 26 ? 1.195 3.622 -8.121 1.00 0.00 309 LYS A C 4
ATOM 5896 O O . LYS A 1 26 ? 1.238 2.396 -8.220 1.00 0.00 309 LYS A O 4
ATOM 5915 N N . VAL A 1 27 ? 1.923 4.302 -7.240 1.00 0.00 310 VAL A N 4
ATOM 5916 C CA . VAL A 1 27 ? 2.832 3.632 -6.319 1.00 0.00 310 VAL A CA 4
ATOM 5917 C C . VAL A 1 27 ? 2.170 3.401 -4.965 1.00 0.00 310 VAL A C 4
ATOM 5918 O O . VAL A 1 27 ? 1.673 4.336 -4.337 1.00 0.00 310 VAL A O 4
ATOM 5931 N N . LEU A 1 28 ? 2.169 2.149 -4.519 1.00 0.00 311 LEU A N 4
ATOM 5932 C CA . LEU A 1 28 ? 1.569 1.794 -3.237 1.00 0.00 311 LEU A CA 4
ATOM 5933 C C . LEU A 1 28 ? 2.643 1.444 -2.213 1.00 0.00 311 LEU A C 4
ATOM 5934 O O . LEU A 1 28 ? 3.326 0.428 -2.338 1.00 0.00 311 LEU A O 4
ATOM 5950 N N . TYR A 1 29 ? 2.783 2.288 -1.198 1.00 0.00 312 TYR A N 4
ATOM 5951 C CA . TYR A 1 29 ? 3.773 2.068 -0.150 1.00 0.00 312 TYR A CA 4
ATOM 5952 C C . TYR A 1 29 ? 3.238 1.115 0.914 1.00 0.00 312 TYR A C 4
ATOM 5953 O O . TYR A 1 29 ? 2.414 1.496 1.748 1.00 0.00 312 TYR A O 4
ATOM 5971 N N . LEU A 1 30 ? 3.711 -0.126 0.879 1.00 0.00 313 LEU A N 4
ATOM 5972 C CA . LEU A 1 30 ? 3.281 -1.135 1.840 1.00 0.00 313 LEU A CA 4
ATOM 5973 C C . LEU A 1 30 ? 4.191 -1.143 3.065 1.00 0.00 313 LEU A C 4
ATOM 5974 O O . LEU A 1 30 ? 5.414 -1.070 2.944 1.00 0.00 313 LEU A O 4
ATOM 5990 N N . LYS A 1 31 ? 3.587 -1.236 4.244 1.00 0.00 314 LYS A N 4
ATOM 5991 C CA . LYS A 1 31 ? 4.341 -1.257 5.492 1.00 0.00 314 LYS A CA 4
ATOM 5992 C C . LYS A 1 31 ? 3.863 -2.387 6.398 1.00 0.00 314 LYS A C 4
ATOM 5993 O O . LYS A 1 31 ? 2.988 -3.166 6.024 1.00 0.00 314 LYS A O 4
ATOM 6012 N N . ASN A 1 32 ? 4.440 -2.466 7.593 1.00 0.00 315 ASN A N 4
ATOM 6013 C CA . ASN A 1 32 ? 4.071 -3.501 8.552 1.00 0.00 315 ASN A CA 4
ATOM 6014 C C . ASN A 1 32 ? 4.297 -4.892 7.967 1.00 0.00 315 ASN A C 4
ATOM 6015 O O . ASN A 1 32 ? 3.429 -5.762 8.053 1.00 0.00 315 ASN A O 4
ATOM 6026 N N . LEU A 1 33 ? 5.467 -5.095 7.372 1.00 0.00 316 LEU A N 4
ATOM 6027 C CA . LEU A 1 33 ? 5.808 -6.380 6.773 1.00 0.00 316 LEU A CA 4
ATOM 6028 C C . LEU A 1 33 ? 6.830 -7.124 7.625 1.00 0.00 316 LEU A C 4
ATOM 6029 O O . LEU A 1 33 ? 7.986 -6.712 7.728 1.00 0.00 316 LEU A O 4
ATOM 6045 N N . SER A 1 34 ? 6.398 -8.224 8.233 1.00 0.00 317 SER A N 4
ATOM 6046 C CA . SER A 1 34 ? 7.276 -9.025 9.079 1.00 0.00 317 SER A CA 4
ATOM 6047 C C . SER A 1 34 ? 8.625 -9.249 8.403 1.00 0.00 317 SER A C 4
ATOM 6048 O O . SER A 1 34 ? 8.717 -9.442 7.190 1.00 0.00 317 SER A O 4
ATOM 6056 N N . PRO A 1 35 ? 9.700 -9.223 9.206 1.00 0.00 318 PRO A N 4
ATOM 6057 C CA . PRO A 1 35 ? 11.064 -9.420 8.708 1.00 0.00 318 PRO A CA 4
ATOM 6058 C C . PRO A 1 35 ? 11.172 -10.619 7.773 1.00 0.00 318 PRO A C 4
ATOM 6059 O O . PRO A 1 35 ? 12.121 -10.730 6.997 1.00 0.00 318 PRO A O 4
ATOM 6070 N N . ARG A 1 36 ? 10.194 -11.515 7.851 1.00 0.00 319 ARG A N 4
ATOM 6071 C CA . ARG A 1 36 ? 10.179 -12.707 7.011 1.00 0.00 319 ARG A CA 4
ATOM 6072 C C . ARG A 1 36 ? 9.603 -12.394 5.633 1.00 0.00 319 ARG A C 4
ATOM 6073 O O . ARG A 1 36 ? 10.070 -12.915 4.621 1.00 0.00 319 ARG A O 4
ATOM 6094 N N . VAL A 1 37 ? 8.584 -11.541 5.604 1.00 0.00 320 VAL A N 4
ATOM 6095 C CA . VAL A 1 37 ? 7.944 -11.159 4.351 1.00 0.00 320 VAL A CA 4
ATOM 6096 C C . VAL A 1 37 ? 8.975 -10.945 3.249 1.00 0.00 320 VAL A C 4
ATOM 6097 O O . VAL A 1 37 ? 10.025 -10.340 3.474 1.00 0.00 320 VAL A O 4
ATOM 6110 N N . THR A 1 38 ? 8.671 -11.446 2.056 1.00 0.00 321 THR A N 4
ATOM 6111 C CA . THR A 1 38 ? 9.572 -11.311 0.918 1.00 0.00 321 THR A CA 4
ATOM 6112 C C . THR A 1 38 ? 8.810 -10.915 -0.342 1.00 0.00 321 THR A C 4
ATOM 6113 O O . THR A 1 38 ? 7.581 -10.960 -0.374 1.00 0.00 321 THR A O 4
ATOM 6124 N N . GLU A 1 39 ? 9.550 -10.529 -1.378 1.00 0.00 322 GLU A N 4
ATOM 6125 C CA . GLU A 1 39 ? 8.943 -10.126 -2.641 1.00 0.00 322 GLU A CA 4
ATOM 6126 C C . GLU A 1 39 ? 7.860 -11.114 -3.065 1.00 0.00 322 GLU A C 4
ATOM 6127 O O . GLU A 1 39 ? 6.771 -10.720 -3.478 1.00 0.00 322 GLU A O 4
ATOM 6139 N N . ARG A 1 40 ? 8.172 -12.403 -2.960 1.00 0.00 323 ARG A N 4
ATOM 6140 C CA . ARG A 1 40 ? 7.227 -13.449 -3.335 1.00 0.00 323 ARG A CA 4
ATOM 6141 C C . ARG A 1 40 ? 5.838 -13.152 -2.778 1.00 0.00 323 ARG A C 4
ATOM 6142 O O . ARG A 1 40 ? 4.872 -13.028 -3.529 1.00 0.00 323 ARG A O 4
ATOM 6163 N N . ASP A 1 41 ? 5.747 -13.041 -1.457 1.00 0.00 324 ASP A N 4
ATOM 6164 C CA . ASP A 1 41 ? 4.476 -12.759 -0.800 1.00 0.00 324 ASP A CA 4
ATOM 6165 C C . ASP A 1 41 ? 3.719 -11.655 -1.532 1.00 0.00 324 ASP A C 4
ATOM 6166 O O . ASP A 1 41 ? 2.539 -11.804 -1.852 1.00 0.00 324 ASP A O 4
ATOM 6175 N N . LEU A 1 42 ? 4.405 -10.547 -1.791 1.00 0.00 325 LEU A N 4
ATOM 6176 C CA . LEU A 1 42 ? 3.798 -9.417 -2.485 1.00 0.00 325 LEU A CA 4
ATOM 6177 C C . LEU A 1 42 ? 3.207 -9.851 -3.822 1.00 0.00 325 LEU A C 4
ATOM 6178 O O . LEU A 1 42 ? 2.111 -9.431 -4.195 1.00 0.00 325 LEU A O 4
ATOM 6194 N N . VAL A 1 43 ? 3.939 -10.697 -4.540 1.00 0.00 326 VAL A N 4
ATOM 6195 C CA . VAL A 1 43 ? 3.486 -11.192 -5.834 1.00 0.00 326 VAL A CA 4
ATOM 6196 C C . VAL A 1 43 ? 2.128 -11.875 -5.717 1.00 0.00 326 VAL A C 4
ATOM 6197 O O . VAL A 1 43 ? 1.168 -11.488 -6.383 1.00 0.00 326 VAL A O 4
ATOM 6210 N N . SER A 1 44 ? 2.056 -12.893 -4.866 1.00 0.00 327 SER A N 4
ATOM 6211 C CA . SER A 1 44 ? 0.816 -13.633 -4.663 1.00 0.00 327 SER A CA 4
ATOM 6212 C C . SER A 1 44 ? -0.292 -12.712 -4.161 1.00 0.00 327 SER A C 4
ATOM 6213 O O . SER A 1 44 ? -1.477 -12.993 -4.340 1.00 0.00 327 SER A O 4
ATOM 6221 N N . LEU A 1 45 ? 0.105 -11.610 -3.533 1.00 0.00 328 LEU A N 4
ATOM 6222 C CA . LEU A 1 45 ? -0.853 -10.645 -3.004 1.00 0.00 328 LEU A CA 4
ATOM 6223 C C . LEU A 1 45 ? -1.450 -9.800 -4.124 1.00 0.00 328 LEU A C 4
ATOM 6224 O O . LEU A 1 45 ? -2.646 -9.509 -4.128 1.00 0.00 328 LEU A O 4
ATOM 6240 N N . PHE A 1 46 ? -0.609 -9.410 -5.077 1.00 0.00 329 PHE A N 4
ATOM 6241 C CA . PHE A 1 46 ? -1.052 -8.599 -6.204 1.00 0.00 329 PHE A CA 4
ATOM 6242 C C . PHE A 1 46 ? -0.721 -9.281 -7.528 1.00 0.00 329 PHE A C 4
ATOM 6243 O O . PHE A 1 46 ? -0.316 -8.629 -8.490 1.00 0.00 329 PHE A O 4
ATOM 6260 N N . ALA A 1 47 ? -0.895 -10.598 -7.569 1.00 0.00 330 ALA A N 4
ATOM 6261 C CA . ALA A 1 47 ? -0.616 -11.369 -8.774 1.00 0.00 330 ALA A CA 4
ATOM 6262 C C . ALA A 1 47 ? -1.841 -11.432 -9.681 1.00 0.00 330 ALA A C 4
ATOM 6263 O O . ALA A 1 47 ? -1.722 -11.361 -10.905 1.00 0.00 330 ALA A O 4
ATOM 6270 N N . ARG A 1 48 ? -3.015 -11.565 -9.073 1.00 0.00 331 ARG A N 4
ATOM 6271 C CA . ARG A 1 48 ? -4.261 -11.640 -9.827 1.00 0.00 331 ARG A CA 4
ATOM 6272 C C . ARG A 1 48 ? -4.417 -10.428 -10.741 1.00 0.00 331 ARG A C 4
ATOM 6273 O O . ARG A 1 48 ? -5.219 -10.440 -11.674 1.00 0.00 331 ARG A O 4
ATOM 6294 N N . PHE A 1 49 ? -3.647 -9.380 -10.463 1.00 0.00 332 PHE A N 4
ATOM 6295 C CA . PHE A 1 49 ? -3.701 -8.160 -11.258 1.00 0.00 332 PHE A CA 4
ATOM 6296 C C . PHE A 1 49 ? -2.808 -8.273 -12.490 1.00 0.00 332 PHE A C 4
ATOM 6297 O O . PHE A 1 49 ? -3.269 -8.106 -13.620 1.00 0.00 332 PHE A O 4
ATOM 6314 N N . GLN A 1 50 ? -1.529 -8.558 -12.263 1.00 0.00 333 GLN A N 4
ATOM 6315 C CA . GLN A 1 50 ? -0.572 -8.693 -13.354 1.00 0.00 333 GLN A CA 4
ATOM 6316 C C . GLN A 1 50 ? -0.909 -9.897 -14.228 1.00 0.00 333 GLN A C 4
ATOM 6317 O O . GLN A 1 50 ? -0.949 -9.794 -15.454 1.00 0.00 333 GLN A O 4
ATOM 6331 N N . GLU A 1 51 ? -1.146 -11.037 -13.588 1.00 0.00 334 GLU A N 4
ATOM 6332 C CA . GLU A 1 51 ? -1.477 -12.261 -14.308 1.00 0.00 334 GLU A CA 4
ATOM 6333 C C . GLU A 1 51 ? -2.630 -12.027 -15.279 1.00 0.00 334 GLU A C 4
ATOM 6334 O O . GLU A 1 51 ? -2.602 -12.493 -16.419 1.00 0.00 334 GLU A O 4
ATOM 6346 N N . LYS A 1 52 ? -3.644 -11.300 -14.822 1.00 0.00 335 LYS A N 4
ATOM 6347 C CA . LYS A 1 52 ? -4.807 -11.002 -15.648 1.00 0.00 335 LYS A CA 4
ATOM 6348 C C . LYS A 1 52 ? -4.439 -10.050 -16.781 1.00 0.00 335 LYS A C 4
ATOM 6349 O O . LYS A 1 52 ? -4.385 -10.445 -17.946 1.00 0.00 335 LYS A O 4
ATOM 6368 N N . LYS A 1 53 ? -4.184 -8.793 -16.433 1.00 0.00 336 LYS A N 4
ATOM 6369 C CA . LYS A 1 53 ? -3.819 -7.784 -17.420 1.00 0.00 336 LYS A CA 4
ATOM 6370 C C . LYS A 1 53 ? -2.821 -6.789 -16.836 1.00 0.00 336 LYS A C 4
ATOM 6371 O O . LYS A 1 53 ? -2.505 -6.837 -15.648 1.00 0.00 336 LYS A O 4
ATOM 6390 N N . GLY A 1 54 ? -2.329 -5.886 -17.680 1.00 0.00 337 GLY A N 4
ATOM 6391 C CA . GLY A 1 54 ? -1.373 -4.892 -17.228 1.00 0.00 337 GLY A CA 4
ATOM 6392 C C . GLY A 1 54 ? 0.043 -5.427 -17.183 1.00 0.00 337 GLY A C 4
ATOM 6393 O O . GLY A 1 54 ? 0.298 -6.528 -16.695 1.00 0.00 337 GLY A O 4
ATOM 6397 N N . PRO A 1 55 ? 0.995 -4.638 -17.705 1.00 0.00 338 PRO A N 4
ATOM 6398 C CA . PRO A 1 55 ? 2.410 -5.020 -17.734 1.00 0.00 338 PRO A CA 4
ATOM 6399 C C . PRO A 1 55 ? 2.901 -5.536 -16.386 1.00 0.00 338 PRO A C 4
ATOM 6400 O O . PRO A 1 55 ? 2.327 -5.245 -15.336 1.00 0.00 338 PRO A O 4
ATOM 6411 N N . PRO A 1 56 ? 3.987 -6.321 -16.412 1.00 0.00 339 PRO A N 4
ATOM 6412 C CA . PRO A 1 56 ? 4.579 -6.893 -15.199 1.00 0.00 339 PRO A CA 4
ATOM 6413 C C . PRO A 1 56 ? 4.742 -5.860 -14.090 1.00 0.00 339 PRO A C 4
ATOM 6414 O O . PRO A 1 56 ? 5.625 -5.003 -14.152 1.00 0.00 339 PRO A O 4
ATOM 6425 N N . ILE A 1 57 ? 3.886 -5.946 -13.077 1.00 0.00 340 ILE A N 4
ATOM 6426 C CA . ILE A 1 57 ? 3.938 -5.019 -11.953 1.00 0.00 340 ILE A CA 4
ATOM 6427 C C . ILE A 1 57 ? 5.327 -4.990 -11.327 1.00 0.00 340 ILE A C 4
ATOM 6428 O O . ILE A 1 57 ? 5.968 -6.029 -11.168 1.00 0.00 340 ILE A O 4
ATOM 6444 N N . GLN A 1 58 ? 5.786 -3.794 -10.971 1.00 0.00 341 GLN A N 4
ATOM 6445 C CA . GLN A 1 58 ? 7.100 -3.631 -10.361 1.00 0.00 341 GLN A CA 4
ATOM 6446 C C . GLN A 1 58 ? 7.001 -3.658 -8.839 1.00 0.00 341 GLN A C 4
ATOM 6447 O O . GLN A 1 58 ? 6.212 -2.923 -8.245 1.00 0.00 341 GLN A O 4
ATOM 6461 N N . PHE A 1 59 ? 7.805 -4.510 -8.213 1.00 0.00 342 PHE A N 4
ATOM 6462 C CA . PHE A 1 59 ? 7.806 -4.634 -6.761 1.00 0.00 342 PHE A CA 4
ATOM 6463 C C . PHE A 1 59 ? 9.173 -4.271 -6.185 1.00 0.00 342 PHE A C 4
ATOM 6464 O O . PHE A 1 59 ? 10.208 -4.582 -6.772 1.00 0.00 342 PHE A O 4
ATOM 6481 N N . ARG A 1 60 ? 9.165 -3.609 -5.033 1.00 0.00 343 ARG A N 4
ATOM 6482 C CA . ARG A 1 60 ? 10.402 -3.200 -4.378 1.00 0.00 343 ARG A CA 4
ATOM 6483 C C . ARG A 1 60 ? 10.295 -3.362 -2.865 1.00 0.00 343 ARG A C 4
ATOM 6484 O O . ARG A 1 60 ? 9.370 -2.846 -2.239 1.00 0.00 343 ARG A O 4
ATOM 6505 N N . MET A 1 61 ? 11.248 -4.084 -2.283 1.00 0.00 344 MET A N 4
ATOM 6506 C CA . MET A 1 61 ? 11.262 -4.313 -0.843 1.00 0.00 344 MET A CA 4
ATOM 6507 C C . MET A 1 61 ? 12.484 -3.666 -0.200 1.00 0.00 344 MET A C 4
ATOM 6508 O O . MET A 1 61 ? 13.617 -3.917 -0.610 1.00 0.00 344 MET A O 4
ATOM 6522 N N . MET A 1 62 ? 12.246 -2.832 0.807 1.00 0.00 345 MET A N 4
ATOM 6523 C CA . MET A 1 62 ? 13.329 -2.150 1.505 1.00 0.00 345 MET A CA 4
ATOM 6524 C C . MET A 1 62 ? 13.586 -2.789 2.867 1.00 0.00 345 MET A C 4
ATOM 6525 O O . MET A 1 62 ? 12.713 -3.454 3.426 1.00 0.00 345 MET A O 4
ATOM 6539 N N . THR A 1 63 ? 14.788 -2.585 3.395 1.00 0.00 346 THR A N 4
ATOM 6540 C CA . THR A 1 63 ? 15.160 -3.142 4.689 1.00 0.00 346 THR A CA 4
ATOM 6541 C C . THR A 1 63 ? 16.082 -2.197 5.450 1.00 0.00 346 THR A C 4
ATOM 6542 O O . THR A 1 63 ? 16.713 -1.320 4.861 1.00 0.00 346 THR A O 4
ATOM 6553 N N . GLY A 1 64 ? 16.156 -2.381 6.766 1.00 0.00 347 GLY A N 4
ATOM 6554 C CA . GLY A 1 64 ? 17.004 -1.537 7.586 1.00 0.00 347 GLY A CA 4
ATOM 6555 C C . GLY A 1 64 ? 16.492 -1.406 9.006 1.00 0.00 347 GLY A C 4
ATOM 6556 O O . GLY A 1 64 ? 15.642 -2.183 9.441 1.00 0.00 347 GLY A O 4
ATOM 6560 N N . ARG A 1 65 ? 17.010 -0.421 9.732 1.00 0.00 348 ARG A N 4
ATOM 6561 C CA . ARG A 1 65 ? 16.601 -0.192 11.113 1.00 0.00 348 ARG A CA 4
ATOM 6562 C C . ARG A 1 65 ? 15.086 -0.297 11.257 1.00 0.00 348 ARG A C 4
ATOM 6563 O O . ARG A 1 65 ? 14.582 -1.009 12.125 1.00 0.00 348 ARG A O 4
ATOM 6584 N N . MET A 1 66 ? 14.365 0.416 10.398 1.00 0.00 349 MET A N 4
ATOM 6585 C CA . MET A 1 66 ? 12.907 0.403 10.428 1.00 0.00 349 MET A CA 4
ATOM 6586 C C . MET A 1 66 ? 12.348 -0.484 9.321 1.00 0.00 349 MET A C 4
ATOM 6587 O O . MET A 1 66 ? 11.385 -0.119 8.647 1.00 0.00 349 MET A O 4
ATOM 6601 N N . ARG A 1 67 ? 12.960 -1.649 9.136 1.00 0.00 350 ARG A N 4
ATOM 6602 C CA . ARG A 1 67 ? 12.524 -2.587 8.109 1.00 0.00 350 ARG A CA 4
ATOM 6603 C C . ARG A 1 67 ? 11.014 -2.799 8.170 1.00 0.00 350 ARG A C 4
ATOM 6604 O O . ARG A 1 67 ? 10.334 -2.242 9.032 1.00 0.00 350 ARG A O 4
ATOM 6625 N N . GLY A 1 68 ? 10.496 -3.606 7.250 1.00 0.00 351 GLY A N 4
ATOM 6626 C CA . GLY A 1 68 ? 9.071 -3.875 7.217 1.00 0.00 351 GLY A CA 4
ATOM 6627 C C . GLY A 1 68 ? 8.327 -2.948 6.277 1.00 0.00 351 GLY A C 4
ATOM 6628 O O . GLY A 1 68 ? 7.125 -2.735 6.428 1.00 0.00 351 GLY A O 4
ATOM 6632 N N . GLN A 1 69 ? 9.044 -2.392 5.305 1.00 0.00 352 GLN A N 4
ATOM 6633 C CA . GLN A 1 69 ? 8.445 -1.481 4.339 1.00 0.00 352 GLN A CA 4
ATOM 6634 C C . GLN A 1 69 ? 8.792 -1.894 2.912 1.00 0.00 352 GLN A C 4
ATOM 6635 O O . GLN A 1 69 ? 9.843 -2.483 2.665 1.00 0.00 352 GLN A O 4
ATOM 6649 N N . ALA A 1 70 ? 7.900 -1.580 1.977 1.00 0.00 353 ALA A N 4
ATOM 6650 C CA . ALA A 1 70 ? 8.113 -1.917 0.575 1.00 0.00 353 ALA A CA 4
ATOM 6651 C C . ALA A 1 70 ? 7.343 -0.971 -0.340 1.00 0.00 353 ALA A C 4
ATOM 6652 O O . ALA A 1 70 ? 6.308 -0.427 0.043 1.00 0.00 353 ALA A O 4
ATOM 6659 N N . PHE A 1 71 ? 7.857 -0.779 -1.550 1.00 0.00 354 PHE A N 4
ATOM 6660 C CA . PHE A 1 71 ? 7.218 0.104 -2.520 1.00 0.00 354 PHE A CA 4
ATOM 6661 C C . PHE A 1 71 ? 6.861 -0.656 -3.795 1.00 0.00 354 PHE A C 4
ATOM 6662 O O . PHE A 1 71 ? 7.712 -1.306 -4.401 1.00 0.00 354 PHE A O 4
ATOM 6679 N N . ILE A 1 72 ? 5.596 -0.570 -4.193 1.00 0.00 355 ILE A N 4
ATOM 6680 C CA . ILE A 1 72 ? 5.125 -1.248 -5.393 1.00 0.00 355 ILE A CA 4
ATOM 6681 C C . ILE A 1 72 ? 4.611 -0.248 -6.424 1.00 0.00 355 ILE A C 4
ATOM 6682 O O . ILE A 1 72 ? 3.994 0.758 -6.074 1.00 0.00 355 ILE A O 4
ATOM 6698 N N . THR A 1 73 ? 4.869 -0.533 -7.697 1.00 0.00 356 THR A N 4
ATOM 6699 C CA . THR A 1 73 ? 4.432 0.340 -8.779 1.00 0.00 356 THR A CA 4
ATOM 6700 C C . THR A 1 73 ? 3.572 -0.417 -9.783 1.00 0.00 356 THR A C 4
ATOM 6701 O O . THR A 1 73 ? 4.010 -1.407 -10.370 1.00 0.00 356 THR A O 4
ATOM 6712 N N . PHE A 1 74 ? 2.344 0.052 -9.978 1.00 0.00 357 PHE A N 4
ATOM 6713 C CA . PHE A 1 74 ? 1.421 -0.581 -10.912 1.00 0.00 357 PHE A CA 4
ATOM 6714 C C . PHE A 1 74 ? 1.389 0.172 -12.239 1.00 0.00 357 PHE A C 4
ATOM 6715 O O . PHE A 1 74 ? 1.751 1.345 -12.325 1.00 0.00 357 PHE A O 4
ATOM 6732 N N . PRO A 1 75 ? 0.943 -0.519 -13.299 1.00 0.00 358 PRO A N 4
ATOM 6733 C CA . PRO A 1 75 ? 0.852 0.062 -14.641 1.00 0.00 358 PRO A CA 4
ATOM 6734 C C . PRO A 1 75 ? 0.229 1.454 -14.628 1.00 0.00 358 PRO A C 4
ATOM 6735 O O . PRO A 1 75 ? 0.697 2.360 -15.317 1.00 0.00 358 PRO A O 4
ATOM 6746 N N . ASN A 1 76 ? -0.829 1.616 -13.841 1.00 0.00 359 ASN A N 4
ATOM 6747 C CA . ASN A 1 76 ? -1.516 2.899 -13.739 1.00 0.00 359 ASN A CA 4
ATOM 6748 C C . ASN A 1 76 ? -2.221 3.033 -12.392 1.00 0.00 359 ASN A C 4
ATOM 6749 O O . ASN A 1 76 ? -2.543 2.036 -11.744 1.00 0.00 359 ASN A O 4
ATOM 6760 N N . LYS A 1 77 ? -2.457 4.272 -11.975 1.00 0.00 360 LYS A N 4
ATOM 6761 C CA . LYS A 1 77 ? -3.125 4.539 -10.707 1.00 0.00 360 LYS A CA 4
ATOM 6762 C C . LYS A 1 77 ? -4.391 3.699 -10.571 1.00 0.00 360 LYS A C 4
ATOM 6763 O O . LYS A 1 77 ? -4.636 3.096 -9.527 1.00 0.00 360 LYS A O 4
ATOM 6782 N N . GLU A 1 78 ? -5.189 3.664 -11.633 1.00 0.00 361 GLU A N 4
ATOM 6783 C CA . GLU A 1 78 ? -6.430 2.897 -11.630 1.00 0.00 361 GLU A CA 4
ATOM 6784 C C . GLU A 1 78 ? -6.233 1.548 -10.946 1.00 0.00 361 GLU A C 4
ATOM 6785 O O . GLU A 1 78 ? -6.813 1.284 -9.892 1.00 0.00 361 GLU A O 4
ATOM 6797 N N . ILE A 1 79 ? -5.413 0.696 -11.554 1.00 0.00 362 ILE A N 4
ATOM 6798 C CA . ILE A 1 79 ? -5.140 -0.625 -11.004 1.00 0.00 362 ILE A CA 4
ATOM 6799 C C . ILE A 1 79 ? -4.657 -0.531 -9.561 1.00 0.00 362 ILE A C 4
ATOM 6800 O O . ILE A 1 79 ? -5.326 -0.998 -8.640 1.00 0.00 362 ILE A O 4
ATOM 6816 N N . ALA A 1 80 ? -3.492 0.079 -9.372 1.00 0.00 363 ALA A N 4
ATOM 6817 C CA . ALA A 1 80 ? -2.920 0.239 -8.039 1.00 0.00 363 ALA A CA 4
ATOM 6818 C C . ALA A 1 80 ? -4.009 0.490 -7.002 1.00 0.00 363 ALA A C 4
ATOM 6819 O O . ALA A 1 80 ? -4.137 -0.254 -6.029 1.00 0.00 363 ALA A O 4
ATOM 6826 N N . TRP A 1 81 ? -4.790 1.543 -7.215 1.00 0.00 364 TRP A N 4
ATOM 6827 C CA . TRP A 1 81 ? -5.868 1.893 -6.297 1.00 0.00 364 TRP A CA 4
ATOM 6828 C C . TRP A 1 81 ? -6.729 0.676 -5.979 1.00 0.00 364 TRP A C 4
ATOM 6829 O O . TRP A 1 81 ? -6.864 0.287 -4.820 1.00 0.00 364 TRP A O 4
ATOM 6850 N N . GLN A 1 82 ? -7.308 0.079 -7.016 1.00 0.00 365 GLN A N 4
ATOM 6851 C CA . GLN A 1 82 ? -8.157 -1.094 -6.845 1.00 0.00 365 GLN A CA 4
ATOM 6852 C C . GLN A 1 82 ? -7.462 -2.149 -5.991 1.00 0.00 365 GLN A C 4
ATOM 6853 O O . GLN A 1 82 ? -8.048 -2.685 -5.051 1.00 0.00 365 GLN A O 4
ATOM 6867 N N . ALA A 1 83 ? -6.209 -2.442 -6.324 1.00 0.00 366 ALA A N 4
ATOM 6868 C CA . ALA A 1 83 ? -5.434 -3.432 -5.587 1.00 0.00 366 ALA A CA 4
ATOM 6869 C C . ALA A 1 83 ? -5.338 -3.065 -4.110 1.00 0.00 366 ALA A C 4
ATOM 6870 O O . ALA A 1 83 ? -5.403 -3.933 -3.238 1.00 0.00 366 ALA A O 4
ATOM 6877 N N . LEU A 1 84 ? -5.183 -1.774 -3.835 1.00 0.00 367 LEU A N 4
ATOM 6878 C CA . LEU A 1 84 ? -5.078 -1.292 -2.462 1.00 0.00 367 LEU A CA 4
ATOM 6879 C C . LEU A 1 84 ? -6.371 -1.546 -1.695 1.00 0.00 367 LEU A C 4
ATOM 6880 O O . LEU A 1 84 ? -6.381 -2.260 -0.691 1.00 0.00 367 LEU A O 4
ATOM 6896 N N . HIS A 1 85 ? -7.462 -0.958 -2.175 1.00 0.00 368 HIS A N 4
ATOM 6897 C CA . HIS A 1 85 ? -8.764 -1.123 -1.536 1.00 0.00 368 HIS A CA 4
ATOM 6898 C C . HIS A 1 85 ? -9.132 -2.599 -1.426 1.00 0.00 368 HIS A C 4
ATOM 6899 O O . HIS A 1 85 ? -9.876 -2.999 -0.528 1.00 0.00 368 HIS A O 4
ATOM 6913 N N . LEU A 1 86 ? -8.607 -3.404 -2.343 1.00 0.00 369 LEU A N 4
ATOM 6914 C CA . LEU A 1 86 ? -8.881 -4.838 -2.349 1.00 0.00 369 LEU A CA 4
ATOM 6915 C C . LEU A 1 86 ? -8.016 -5.561 -1.321 1.00 0.00 369 LEU A C 4
ATOM 6916 O O . LEU A 1 86 ? -8.464 -6.508 -0.675 1.00 0.00 369 LEU A O 4
ATOM 6932 N N . VAL A 1 87 ? -6.777 -5.108 -1.174 1.00 0.00 370 VAL A N 4
ATOM 6933 C CA . VAL A 1 87 ? -5.850 -5.710 -0.222 1.00 0.00 370 VAL A CA 4
ATOM 6934 C C . VAL A 1 87 ? -5.576 -4.772 0.948 1.00 0.00 370 VAL A C 4
ATOM 6935 O O . VAL A 1 87 ? -4.463 -4.720 1.468 1.00 0.00 370 VAL A O 4
ATOM 6948 N N . ASN A 1 88 ? -6.602 -4.032 1.357 1.00 0.00 371 ASN A N 4
ATOM 6949 C CA . ASN A 1 88 ? -6.472 -3.094 2.467 1.00 0.00 371 ASN A CA 4
ATOM 6950 C C . ASN A 1 88 ? -6.745 -3.788 3.799 1.00 0.00 371 ASN A C 4
ATOM 6951 O O . ASN A 1 88 ? -7.888 -4.106 4.123 1.00 0.00 371 ASN A O 4
ATOM 6962 N N . GLY A 1 89 ? -5.685 -4.018 4.567 1.00 0.00 372 GLY A N 4
ATOM 6963 C CA . GLY A 1 89 ? -5.830 -4.670 5.856 1.00 0.00 372 GLY A CA 4
ATOM 6964 C C . GLY A 1 89 ? -5.705 -6.178 5.759 1.00 0.00 372 GLY A C 4
ATOM 6965 O O . GLY A 1 89 ? -6.330 -6.910 6.526 1.00 0.00 372 GLY A O 4
ATOM 6969 N N . TYR A 1 90 ? -4.897 -6.643 4.813 1.00 0.00 373 TYR A N 4
ATOM 6970 C CA . TYR A 1 90 ? -4.695 -8.073 4.616 1.00 0.00 373 TYR A CA 4
ATOM 6971 C C . TYR A 1 90 ? -3.775 -8.648 5.689 1.00 0.00 373 TYR A C 4
ATOM 6972 O O . TYR A 1 90 ? -2.618 -8.243 5.812 1.00 0.00 373 TYR A O 4
ATOM 6990 N N . LYS A 1 91 ? -4.296 -9.593 6.463 1.00 0.00 374 LYS A N 4
ATOM 6991 C CA . LYS A 1 91 ? -3.523 -10.226 7.525 1.00 0.00 374 LYS A CA 4
ATOM 6992 C C . LYS A 1 91 ? -2.382 -11.057 6.946 1.00 0.00 374 LYS A C 4
ATOM 6993 O O . LYS A 1 91 ? -2.605 -12.126 6.379 1.00 0.00 374 LYS A O 4
ATOM 7012 N N . LEU A 1 92 ? -1.160 -10.558 7.095 1.00 0.00 375 LEU A N 4
ATOM 7013 C CA . LEU A 1 92 ? 0.018 -11.255 6.590 1.00 0.00 375 LEU A CA 4
ATOM 7014 C C . LEU A 1 92 ? 0.887 -11.759 7.736 1.00 0.00 375 LEU A C 4
ATOM 7015 O O . LEU A 1 92 ? 1.454 -10.969 8.493 1.00 0.00 375 LEU A O 4
ATOM 7031 N N . TYR A 1 93 ? 0.991 -13.077 7.858 1.00 0.00 376 TYR A N 4
ATOM 7032 C CA . TYR A 1 93 ? 1.792 -13.687 8.913 1.00 0.00 376 TYR A CA 4
ATOM 7033 C C . TYR A 1 93 ? 1.378 -13.161 10.285 1.00 0.00 376 TYR A C 4
ATOM 7034 O O . TYR A 1 93 ? 2.219 -12.911 11.146 1.00 0.00 376 TYR A O 4
ATOM 7052 N N . GLY A 1 94 ? 0.073 -12.997 10.478 1.00 0.00 377 GLY A N 4
ATOM 7053 C CA . GLY A 1 94 ? -0.432 -12.503 11.747 1.00 0.00 377 GLY A CA 4
ATOM 7054 C C . GLY A 1 94 ? -0.094 -11.043 11.976 1.00 0.00 377 GLY A C 4
ATOM 7055 O O . GLY A 1 94 ? 0.065 -10.607 13.116 1.00 0.00 377 GLY A O 4
ATOM 7059 N N . LYS A 1 95 ? 0.017 -10.286 10.890 1.00 0.00 378 LYS A N 4
ATOM 7060 C CA . LYS A 1 95 ? 0.340 -8.867 10.977 1.00 0.00 378 LYS A CA 4
ATOM 7061 C C . LYS A 1 95 ? -0.415 -8.072 9.915 1.00 0.00 378 LYS A C 4
ATOM 7062 O O . LYS A 1 95 ? -0.169 -8.226 8.719 1.00 0.00 378 LYS A O 4
ATOM 7081 N N . ILE A 1 96 ? -1.333 -7.221 10.361 1.00 0.00 379 ILE A N 4
ATOM 7082 C CA . ILE A 1 96 ? -2.121 -6.401 9.449 1.00 0.00 379 ILE A CA 4
ATOM 7083 C C . ILE A 1 96 ? -1.221 -5.605 8.510 1.00 0.00 379 ILE A C 4
ATOM 7084 O O . ILE A 1 96 ? -0.306 -4.908 8.951 1.00 0.00 379 ILE A O 4
ATOM 7100 N N . LEU A 1 97 ? -1.489 -5.711 7.213 1.00 0.00 380 LEU A N 4
ATOM 7101 C CA . LEU A 1 97 ? -0.705 -5.000 6.210 1.00 0.00 380 LEU A CA 4
ATOM 7102 C C . LEU A 1 97 ? -1.357 -3.668 5.853 1.00 0.00 380 LEU A C 4
ATOM 7103 O O . LEU A 1 97 ? -2.473 -3.631 5.335 1.00 0.00 380 LEU A O 4
ATOM 7119 N N . VAL A 1 98 ? -0.652 -2.577 6.131 1.00 0.00 381 VAL A N 4
ATOM 7120 C CA . VAL A 1 98 ? -1.160 -1.242 5.836 1.00 0.00 381 VAL A CA 4
ATOM 7121 C C . VAL A 1 98 ? -0.585 -0.711 4.528 1.00 0.00 381 VAL A C 4
ATOM 7122 O O . VAL A 1 98 ? 0.628 -0.722 4.322 1.00 0.00 381 VAL A O 4
ATOM 7135 N N . ILE A 1 99 ? -1.465 -0.246 3.647 1.00 0.00 382 ILE A N 4
ATOM 7136 C CA . ILE A 1 99 ? -1.044 0.291 2.359 1.00 0.00 382 ILE A CA 4
ATOM 7137 C C . ILE A 1 99 ? -1.261 1.799 2.295 1.00 0.00 382 ILE A C 4
ATOM 7138 O O . ILE A 1 99 ? -2.330 2.297 2.645 1.00 0.00 382 ILE A O 4
ATOM 7154 N N . GLU A 1 100 ? -0.239 2.520 1.844 1.00 0.00 383 GLU A N 4
ATOM 7155 C CA . GLU A 1 100 ? -0.319 3.971 1.732 1.00 0.00 383 GLU A CA 4
ATOM 7156 C C . GLU A 1 100 ? 0.222 4.444 0.387 1.00 0.00 383 GLU A C 4
ATOM 7157 O O . GLU A 1 100 ? 1.362 4.152 0.026 1.00 0.00 383 GLU A O 4
ATOM 7169 N N . PHE A 1 101 ? -0.604 5.178 -0.352 1.00 0.00 384 PHE A N 4
ATOM 7170 C CA . PHE A 1 101 ? -0.211 5.691 -1.659 1.00 0.00 384 PHE A CA 4
ATOM 7171 C C . PHE A 1 101 ? 1.074 6.509 -1.557 1.00 0.00 384 PHE A C 4
ATOM 7172 O O . PHE A 1 101 ? 1.362 7.107 -0.522 1.00 0.00 384 PHE A O 4
ATOM 7189 N N . GLY A 1 102 ? 1.842 6.529 -2.642 1.00 0.00 385 GLY A N 4
ATOM 7190 C CA . GLY A 1 102 ? 3.087 7.275 -2.655 1.00 0.00 385 GLY A CA 4
ATOM 7191 C C . GLY A 1 102 ? 2.911 8.704 -2.185 1.00 0.00 385 GLY A C 4
ATOM 7192 O O . GLY A 1 102 ? 1.787 9.166 -1.982 1.00 0.00 385 GLY A O 4
ATOM 7196 N N . LYS A 1 103 ? 4.024 9.409 -2.009 1.00 0.00 386 LYS A N 4
ATOM 7197 C CA . LYS A 1 103 ? 3.989 10.795 -1.557 1.00 0.00 386 LYS A CA 4
ATOM 7198 C C . LYS A 1 103 ? 4.688 11.710 -2.559 1.00 0.00 386 LYS A C 4
ATOM 7199 O O . LYS A 1 103 ? 5.915 11.777 -2.600 1.00 0.00 386 LYS A O 4
ATOM 7218 N N . ASN A 1 104 ? 3.898 12.415 -3.362 1.00 0.00 387 ASN A N 4
ATOM 7219 C CA . ASN A 1 104 ? 4.441 13.327 -4.361 1.00 0.00 387 ASN A CA 4
ATOM 7220 C C . ASN A 1 104 ? 3.836 14.720 -4.214 1.00 0.00 387 ASN A C 4
ATOM 7221 O O . ASN A 1 104 ? 2.719 14.975 -4.665 1.00 0.00 387 ASN A O 4
ATOM 7232 N N . LYS A 1 105 ? 4.581 15.618 -3.578 1.00 0.00 388 LYS A N 4
ATOM 7233 C CA . LYS A 1 105 ? 4.122 16.986 -3.371 1.00 0.00 388 LYS A CA 4
ATOM 7234 C C . LYS A 1 105 ? 4.816 17.945 -4.334 1.00 0.00 388 LYS A C 4
ATOM 7235 O O . LYS A 1 105 ? 5.496 18.880 -3.912 1.00 0.00 388 LYS A O 4
ATOM 7254 N N . LYS A 1 106 ? 4.637 17.708 -5.629 1.00 0.00 389 LYS A N 4
ATOM 7255 C CA . LYS A 1 106 ? 5.244 18.551 -6.652 1.00 0.00 389 LYS A CA 4
ATOM 7256 C C . LYS A 1 106 ? 4.177 19.164 -7.555 1.00 0.00 389 LYS A C 4
ATOM 7257 O O . LYS A 1 106 ? 3.746 18.547 -8.528 1.00 0.00 389 LYS A O 4
ATOM 7276 N N . GLN A 1 107 ? 3.756 20.380 -7.224 1.00 0.00 390 GLN A N 4
ATOM 7277 C CA . GLN A 1 107 ? 2.741 21.076 -8.006 1.00 0.00 390 GLN A CA 4
ATOM 7278 C C . GLN A 1 107 ? 3.360 21.753 -9.224 1.00 0.00 390 GLN A C 4
ATOM 7279 O O . GLN A 1 107 ? 4.100 22.729 -9.095 1.00 0.00 390 GLN A O 4
ATOM 7293 N N . ARG A 1 108 ? 3.054 21.229 -10.406 1.00 0.00 391 ARG A N 4
ATOM 7294 C CA . ARG A 1 108 ? 3.582 21.782 -11.647 1.00 0.00 391 ARG A CA 4
ATOM 7295 C C . ARG A 1 108 ? 3.049 23.191 -11.885 1.00 0.00 391 ARG A C 4
ATOM 7296 O O . ARG A 1 108 ? 1.933 23.520 -11.481 1.00 0.00 391 ARG A O 4
ATOM 7317 N N . SER A 1 109 ? 3.853 24.019 -12.542 1.00 0.00 392 SER A N 4
ATOM 7318 C CA . SER A 1 109 ? 3.464 25.395 -12.830 1.00 0.00 392 SER A CA 4
ATOM 7319 C C . SER A 1 109 ? 2.281 25.436 -13.793 1.00 0.00 392 SER A C 4
ATOM 7320 O O . SER A 1 109 ? 2.457 25.443 -15.011 1.00 0.00 392 SER A O 4
ATOM 7328 N N . SER A 1 110 ? 1.075 25.462 -13.236 1.00 0.00 393 SER A N 4
ATOM 7329 C CA . SER A 1 110 ? -0.139 25.497 -14.044 1.00 0.00 393 SER A CA 4
ATOM 7330 C C . SER A 1 110 ? -0.067 26.609 -15.086 1.00 0.00 393 SER A C 4
ATOM 7331 O O . SER A 1 110 ? 0.831 27.450 -15.051 1.00 0.00 393 SER A O 4
ATOM 7339 N N . GLY A 1 111 ? -1.020 26.606 -16.013 1.00 0.00 394 GLY A N 4
ATOM 7340 C CA . GLY A 1 111 ? -1.045 27.619 -17.053 1.00 0.00 394 GLY A CA 4
ATOM 7341 C C . GLY A 1 111 ? -0.494 27.110 -18.370 1.00 0.00 394 GLY A C 4
ATOM 7342 O O . GLY A 1 111 ? 0.707 27.177 -18.632 1.00 0.00 394 GLY A O 4
ATOM 7346 N N . PRO A 1 112 ? -1.383 26.587 -19.227 1.00 0.00 395 PRO A N 4
ATOM 7347 C CA . PRO A 1 112 ? -1.002 26.055 -20.538 1.00 0.00 395 PRO A CA 4
ATOM 7348 C C . PRO A 1 112 ? -0.739 27.158 -21.558 1.00 0.00 395 PRO A C 4
ATOM 7349 O O . PRO A 1 112 ? -1.615 27.977 -21.839 1.00 0.00 395 PRO A O 4
ATOM 7360 N N . SER A 1 113 ? 0.470 27.173 -22.108 1.00 0.00 396 SER A N 4
ATOM 7361 C CA . SER A 1 113 ? 0.848 28.178 -23.095 1.00 0.00 396 SER A CA 4
ATOM 7362 C C . SER A 1 113 ? 0.064 27.991 -24.390 1.00 0.00 396 SER A C 4
ATOM 7363 O O . SER A 1 113 ? 0.242 26.999 -25.098 1.00 0.00 396 SER A O 4
ATOM 7371 N N . SER A 1 114 ? -0.805 28.950 -24.692 1.00 0.00 397 SER A N 4
ATOM 7372 C CA . SER A 1 114 ? -1.621 28.889 -25.900 1.00 0.00 397 SER A CA 4
ATOM 7373 C C . SER A 1 114 ? -0.896 29.535 -27.077 1.00 0.00 397 SER A C 4
ATOM 7374 O O . SER A 1 114 ? -0.033 30.394 -26.895 1.00 0.00 397 SER A O 4
ATOM 7382 N N . GLY A 1 115 ? -1.254 29.115 -28.287 1.00 0.00 398 GLY A N 4
ATOM 7383 C CA . GLY A 1 115 ? -0.629 29.662 -29.476 1.00 0.00 398 GLY A CA 4
ATOM 7384 C C . GLY A 1 115 ? -1.438 30.786 -30.092 1.00 0.00 398 GLY A C 4
ATOM 7385 O O . GLY A 1 115 ? -1.026 31.385 -31.086 1.00 0.00 398 GLY A O 4
ATOM 7389 N N . GLY A 1 1 ? -27.756 14.501 14.723 1.00 0.00 284 GLY A N 5
ATOM 7390 C CA . GLY A 1 1 ? -28.885 13.900 15.408 1.00 0.00 284 GLY A CA 5
ATOM 7391 C C . GLY A 1 1 ? -28.476 13.180 16.678 1.00 0.00 284 GLY A C 5
ATOM 7392 O O . GLY A 1 1 ? -27.756 13.734 17.509 1.00 0.00 284 GLY A O 5
ATOM 7396 N N . SER A 1 2 ? -28.937 11.943 16.830 1.00 0.00 285 SER A N 5
ATOM 7397 C CA . SER A 1 2 ? -28.619 11.148 18.010 1.00 0.00 285 SER A CA 5
ATOM 7398 C C . SER A 1 2 ? -28.191 9.738 17.617 1.00 0.00 285 SER A C 5
ATOM 7399 O O . SER A 1 2 ? -27.063 9.323 17.880 1.00 0.00 285 SER A O 5
ATOM 7407 N N . SER A 1 3 ? -29.103 9.005 16.984 1.00 0.00 286 SER A N 5
ATOM 7408 C CA . SER A 1 3 ? -28.823 7.639 16.556 1.00 0.00 286 SER A CA 5
ATOM 7409 C C . SER A 1 3 ? -27.490 7.563 15.819 1.00 0.00 286 SER A C 5
ATOM 7410 O O . SER A 1 3 ? -27.110 8.488 15.103 1.00 0.00 286 SER A O 5
ATOM 7418 N N . GLY A 1 4 ? -26.783 6.451 15.999 1.00 0.00 287 GLY A N 5
ATOM 7419 C CA . GLY A 1 4 ? -25.500 6.273 15.345 1.00 0.00 287 GLY A CA 5
ATOM 7420 C C . GLY A 1 4 ? -25.140 4.812 15.163 1.00 0.00 287 GLY A C 5
ATOM 7421 O O . GLY A 1 4 ? -26.020 3.960 15.042 1.00 0.00 287 GLY A O 5
ATOM 7425 N N . SER A 1 5 ? -23.843 4.522 15.140 1.00 0.00 288 SER A N 5
ATOM 7426 C CA . SER A 1 5 ? -23.368 3.155 14.966 1.00 0.00 288 SER A CA 5
ATOM 7427 C C . SER A 1 5 ? -22.543 2.707 16.169 1.00 0.00 288 SER A C 5
ATOM 7428 O O . SER A 1 5 ? -21.670 3.436 16.641 1.00 0.00 288 SER A O 5
ATOM 7436 N N . SER A 1 6 ? -22.826 1.506 16.659 1.00 0.00 289 SER A N 5
ATOM 7437 C CA . SER A 1 6 ? -22.114 0.961 17.809 1.00 0.00 289 SER A CA 5
ATOM 7438 C C . SER A 1 6 ? -20.614 0.894 17.537 1.00 0.00 289 SER A C 5
ATOM 7439 O O . SER A 1 6 ? -20.133 -0.022 16.871 1.00 0.00 289 SER A O 5
ATOM 7447 N N . GLY A 1 7 ? -19.880 1.873 18.058 1.00 0.00 290 GLY A N 5
ATOM 7448 C CA . GLY A 1 7 ? -18.443 1.908 17.862 1.00 0.00 290 GLY A CA 5
ATOM 7449 C C . GLY A 1 7 ? -17.722 2.635 18.979 1.00 0.00 290 GLY A C 5
ATOM 7450 O O . GLY A 1 7 ? -17.841 3.852 19.112 1.00 0.00 290 GLY A O 5
ATOM 7454 N N . GLU A 1 8 ? -16.974 1.886 19.785 1.00 0.00 291 GLU A N 5
ATOM 7455 C CA . GLU A 1 8 ? -16.234 2.469 20.898 1.00 0.00 291 GLU A CA 5
ATOM 7456 C C . GLU A 1 8 ? -15.191 3.464 20.397 1.00 0.00 291 GLU A C 5
ATOM 7457 O O . GLU A 1 8 ? -15.037 4.551 20.954 1.00 0.00 291 GLU A O 5
ATOM 7469 N N . GLU A 1 9 ? -14.478 3.084 19.341 1.00 0.00 292 GLU A N 5
ATOM 7470 C CA . GLU A 1 9 ? -13.450 3.942 18.765 1.00 0.00 292 GLU A CA 5
ATOM 7471 C C . GLU A 1 9 ? -14.059 4.938 17.783 1.00 0.00 292 GLU A C 5
ATOM 7472 O O . GLU A 1 9 ? -13.768 6.134 17.835 1.00 0.00 292 GLU A O 5
ATOM 7484 N N . ILE A 1 10 ? -14.905 4.437 16.889 1.00 0.00 293 ILE A N 5
ATOM 7485 C CA . ILE A 1 10 ? -15.555 5.282 15.895 1.00 0.00 293 ILE A CA 5
ATOM 7486 C C . ILE A 1 10 ? -16.976 5.638 16.321 1.00 0.00 293 ILE A C 5
ATOM 7487 O O . ILE A 1 10 ? -17.713 4.790 16.823 1.00 0.00 293 ILE A O 5
ATOM 7503 N N . ARG A 1 11 ? -17.351 6.895 16.115 1.00 0.00 294 ARG A N 5
ATOM 7504 C CA . ARG A 1 11 ? -18.684 7.363 16.478 1.00 0.00 294 ARG A CA 5
ATOM 7505 C C . ARG A 1 11 ? -19.301 8.177 15.344 1.00 0.00 294 ARG A C 5
ATOM 7506 O O . ARG A 1 11 ? -20.318 7.789 14.768 1.00 0.00 294 ARG A O 5
ATOM 7527 N N . LYS A 1 12 ? -18.679 9.308 15.029 1.00 0.00 295 LYS A N 5
ATOM 7528 C CA . LYS A 1 12 ? -19.165 10.178 13.965 1.00 0.00 295 LYS A CA 5
ATOM 7529 C C . LYS A 1 12 ? -18.882 9.571 12.594 1.00 0.00 295 LYS A C 5
ATOM 7530 O O . LYS A 1 12 ? -19.804 9.234 11.852 1.00 0.00 295 LYS A O 5
ATOM 7549 N N . ILE A 1 13 ? -17.601 9.434 12.266 1.00 0.00 296 ILE A N 5
ATOM 7550 C CA . ILE A 1 13 ? -17.198 8.864 10.986 1.00 0.00 296 ILE A CA 5
ATOM 7551 C C . ILE A 1 13 ? -16.635 7.459 11.162 1.00 0.00 296 ILE A C 5
ATOM 7552 O O . ILE A 1 13 ? -15.890 7.175 12.101 1.00 0.00 296 ILE A O 5
ATOM 7568 N N . PRO A 1 14 ? -16.997 6.556 10.238 1.00 0.00 297 PRO A N 5
ATOM 7569 C CA . PRO A 1 14 ? -16.536 5.164 10.268 1.00 0.00 297 PRO A CA 5
ATOM 7570 C C . PRO A 1 14 ? -15.114 5.013 9.740 1.00 0.00 297 PRO A C 5
ATOM 7571 O O . PRO A 1 14 ? -14.669 5.790 8.897 1.00 0.00 297 PRO A O 5
ATOM 7582 N N . MET A 1 15 ? -14.407 4.006 10.242 1.00 0.00 298 MET A N 5
ATOM 7583 C CA . MET A 1 15 ? -13.034 3.751 9.818 1.00 0.00 298 MET A CA 5
ATOM 7584 C C . MET A 1 15 ? -12.158 4.979 10.046 1.00 0.00 298 MET A C 5
ATOM 7585 O O . MET A 1 15 ? -11.359 5.352 9.188 1.00 0.00 298 MET A O 5
ATOM 7599 N N . PHE A 1 16 ? -12.315 5.605 11.208 1.00 0.00 299 PHE A N 5
ATOM 7600 C CA . PHE A 1 16 ? -11.539 6.792 11.548 1.00 0.00 299 PHE A CA 5
ATOM 7601 C C . PHE A 1 16 ? -10.464 6.461 12.578 1.00 0.00 299 PHE A C 5
ATOM 7602 O O . PHE A 1 16 ? -10.418 5.352 13.109 1.00 0.00 299 PHE A O 5
ATOM 7619 N N . SER A 1 17 ? -9.600 7.433 12.855 1.00 0.00 300 SER A N 5
ATOM 7620 C CA . SER A 1 17 ? -8.522 7.245 13.819 1.00 0.00 300 SER A CA 5
ATOM 7621 C C . SER A 1 17 ? -7.540 6.182 13.335 1.00 0.00 300 SER A C 5
ATOM 7622 O O . SER A 1 17 ? -7.100 5.330 14.107 1.00 0.00 300 SER A O 5
ATOM 7630 N N . SER A 1 18 ? -7.202 6.239 12.051 1.00 0.00 301 SER A N 5
ATOM 7631 C CA . SER A 1 18 ? -6.276 5.279 11.462 1.00 0.00 301 SER A CA 5
ATOM 7632 C C . SER A 1 18 ? -5.539 5.893 10.276 1.00 0.00 301 SER A C 5
ATOM 7633 O O . SER A 1 18 ? -5.921 6.950 9.772 1.00 0.00 301 SER A O 5
ATOM 7641 N N . TYR A 1 19 ? -4.479 5.224 9.836 1.00 0.00 302 TYR A N 5
ATOM 7642 C CA . TYR A 1 19 ? -3.685 5.704 8.711 1.00 0.00 302 TYR A CA 5
ATOM 7643 C C . TYR A 1 19 ? -4.579 6.068 7.528 1.00 0.00 302 TYR A C 5
ATOM 7644 O O . TYR A 1 19 ? -5.733 5.646 7.455 1.00 0.00 302 TYR A O 5
ATOM 7662 N N . ASN A 1 20 ? -4.037 6.855 6.604 1.00 0.00 303 ASN A N 5
ATOM 7663 C CA . ASN A 1 20 ? -4.784 7.277 5.425 1.00 0.00 303 ASN A CA 5
ATOM 7664 C C . ASN A 1 20 ? -4.042 6.898 4.148 1.00 0.00 303 ASN A C 5
ATOM 7665 O O . ASN A 1 20 ? -2.820 7.014 4.052 1.00 0.00 303 ASN A O 5
ATOM 7676 N N . PRO A 1 21 ? -4.797 6.433 3.141 1.00 0.00 304 PRO A N 5
ATOM 7677 C CA . PRO A 1 21 ? -4.233 6.029 1.849 1.00 0.00 304 PRO A CA 5
ATOM 7678 C C . PRO A 1 21 ? -3.914 7.224 0.956 1.00 0.00 304 PRO A C 5
ATOM 7679 O O . PRO A 1 21 ? -2.880 7.255 0.291 1.00 0.00 304 PRO A O 5
ATOM 7690 N N . GLY A 1 22 ? -4.810 8.206 0.947 1.00 0.00 305 GLY A N 5
ATOM 7691 C CA . GLY A 1 22 ? -4.605 9.390 0.133 1.00 0.00 305 GLY A CA 5
ATOM 7692 C C . GLY A 1 22 ? -5.362 9.328 -1.179 1.00 0.00 305 GLY A C 5
ATOM 7693 O O . GLY A 1 22 ? -6.469 8.795 -1.240 1.00 0.00 305 GLY A O 5
ATOM 7697 N N . GLU A 1 23 ? -4.764 9.878 -2.232 1.00 0.00 306 GLU A N 5
ATOM 7698 C CA . GLU A 1 23 ? -5.391 9.885 -3.548 1.00 0.00 306 GLU A CA 5
ATOM 7699 C C . GLU A 1 23 ? -4.879 8.728 -4.401 1.00 0.00 306 GLU A C 5
ATOM 7700 O O . GLU A 1 23 ? -3.690 8.411 -4.410 1.00 0.00 306 GLU A O 5
ATOM 7712 N N . PRO A 1 24 ? -5.798 8.083 -5.134 1.00 0.00 307 PRO A N 5
ATOM 7713 C CA . PRO A 1 24 ? -5.464 6.951 -6.005 1.00 0.00 307 PRO A CA 5
ATOM 7714 C C . PRO A 1 24 ? -4.244 7.23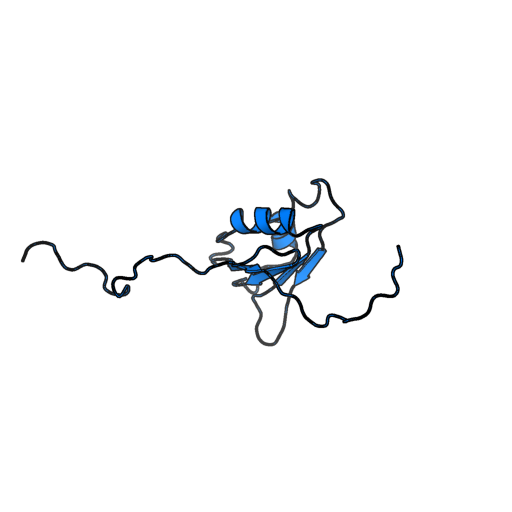0 -6.875 1.00 0.00 307 PRO A C 5
ATOM 7715 O O . PRO A 1 24 ? -4.345 7.891 -7.908 1.00 0.00 307 PRO A O 5
ATOM 7726 N N . ASN A 1 25 ? -3.092 6.721 -6.451 1.00 0.00 308 ASN A N 5
ATOM 7727 C CA . ASN A 1 25 ? -1.851 6.917 -7.194 1.00 0.00 308 ASN A CA 5
ATOM 7728 C C . ASN A 1 25 ? -1.382 5.607 -7.824 1.00 0.00 308 ASN A C 5
ATOM 7729 O O . ASN A 1 25 ? -1.996 4.558 -7.630 1.00 0.00 308 ASN A O 5
ATOM 7740 N N . LYS A 1 26 ? -0.291 5.679 -8.578 1.00 0.00 309 LYS A N 5
ATOM 7741 C CA . LYS A 1 26 ? 0.262 4.500 -9.236 1.00 0.00 309 LYS A CA 5
ATOM 7742 C C . LYS A 1 26 ? 1.242 3.776 -8.319 1.00 0.00 309 LYS A C 5
ATOM 7743 O O . LYS A 1 26 ? 1.464 2.573 -8.457 1.00 0.00 309 LYS A O 5
ATOM 7762 N N . VAL A 1 27 ? 1.826 4.515 -7.382 1.00 0.00 310 VAL A N 5
ATOM 7763 C CA . VAL A 1 27 ? 2.781 3.942 -6.440 1.00 0.00 310 VAL A CA 5
ATOM 7764 C C . VAL A 1 27 ? 2.109 3.607 -5.113 1.00 0.00 310 VAL A C 5
ATOM 7765 O O . VAL A 1 27 ? 1.433 4.446 -4.517 1.00 0.00 310 VAL A O 5
ATOM 7778 N N . LEU A 1 28 ? 2.301 2.375 -4.654 1.00 0.00 311 LEU A N 5
ATOM 7779 C CA . LEU A 1 28 ? 1.716 1.927 -3.396 1.00 0.00 311 LEU A CA 5
ATOM 7780 C C . LEU A 1 28 ? 2.800 1.602 -2.374 1.00 0.00 311 LEU A C 5
ATOM 7781 O O . LEU A 1 28 ? 3.622 0.710 -2.590 1.00 0.00 311 LEU A O 5
ATOM 7797 N N . TYR A 1 29 ? 2.796 2.328 -1.262 1.00 0.00 312 TYR A N 5
ATOM 7798 C CA . TYR A 1 29 ? 3.780 2.117 -0.208 1.00 0.00 312 TYR A CA 5
ATOM 7799 C C . TYR A 1 29 ? 3.207 1.247 0.907 1.00 0.00 312 TYR A C 5
ATOM 7800 O O . TYR A 1 29 ? 2.434 1.717 1.743 1.00 0.00 312 TYR A O 5
ATOM 7818 N N . LEU A 1 30 ? 3.590 -0.024 0.913 1.00 0.00 313 LEU A N 5
ATOM 7819 C CA . LEU A 1 30 ? 3.116 -0.963 1.924 1.00 0.00 313 LEU A CA 5
ATOM 7820 C C . LEU A 1 30 ? 4.025 -0.949 3.149 1.00 0.00 313 LEU A C 5
ATOM 7821 O O . LEU A 1 30 ? 5.236 -0.755 3.034 1.00 0.00 313 LEU A O 5
ATOM 7837 N N . LYS A 1 31 ? 3.435 -1.158 4.320 1.00 0.00 314 LYS A N 5
ATOM 7838 C CA . LYS A 1 31 ? 4.191 -1.175 5.567 1.00 0.00 314 LYS A CA 5
ATOM 7839 C C . LYS A 1 31 ? 3.720 -2.306 6.474 1.00 0.00 314 LYS A C 5
ATOM 7840 O O . LYS A 1 31 ? 2.861 -3.101 6.096 1.00 0.00 314 LYS A O 5
ATOM 7859 N N . ASN A 1 32 ? 4.289 -2.372 7.674 1.00 0.00 315 ASN A N 5
ATOM 7860 C CA . ASN A 1 32 ? 3.926 -3.407 8.636 1.00 0.00 315 ASN A CA 5
ATOM 7861 C C . ASN A 1 32 ? 4.197 -4.797 8.068 1.00 0.00 315 ASN A C 5
ATOM 7862 O O . ASN A 1 32 ? 3.312 -5.654 8.043 1.00 0.00 315 ASN A O 5
ATOM 7873 N N . LEU A 1 33 ? 5.426 -5.015 7.612 1.00 0.00 316 LEU A N 5
ATOM 7874 C CA . LEU A 1 33 ? 5.815 -6.301 7.045 1.00 0.00 316 LEU A CA 5
ATOM 7875 C C . LEU A 1 33 ? 6.889 -6.970 7.896 1.00 0.00 316 LEU A C 5
ATOM 7876 O O . LEU A 1 33 ? 7.954 -6.400 8.130 1.00 0.00 316 LEU A O 5
ATOM 7892 N N . SER A 1 34 ? 6.601 -8.184 8.357 1.00 0.00 317 SER A N 5
ATOM 7893 C CA . SER A 1 34 ? 7.542 -8.930 9.184 1.00 0.00 317 SER A CA 5
ATOM 7894 C C . SER A 1 34 ? 8.806 -9.267 8.400 1.00 0.00 317 SER A C 5
ATOM 7895 O O . SER A 1 34 ? 8.768 -9.549 7.202 1.00 0.00 317 SER A O 5
ATOM 7903 N N . PRO A 1 35 ? 9.956 -9.239 9.091 1.00 0.00 318 PRO A N 5
ATOM 7904 C CA . PRO A 1 35 ? 11.253 -9.540 8.481 1.00 0.00 318 PRO A CA 5
ATOM 7905 C C . PRO A 1 35 ? 11.214 -10.802 7.627 1.00 0.00 318 PRO A C 5
ATOM 7906 O O . PRO A 1 35 ? 12.076 -11.012 6.773 1.00 0.00 318 PRO A O 5
ATOM 7917 N N . ARG A 1 36 ? 10.210 -11.639 7.863 1.00 0.00 319 ARG A N 5
ATOM 7918 C CA . ARG A 1 36 ? 10.059 -12.882 7.115 1.00 0.00 319 ARG A CA 5
ATOM 7919 C C . ARG A 1 36 ? 9.490 -12.614 5.724 1.00 0.00 319 ARG A C 5
ATOM 7920 O O . ARG A 1 36 ? 9.848 -13.286 4.756 1.00 0.00 319 ARG A O 5
ATOM 7941 N N . VAL A 1 37 ? 8.604 -11.628 5.632 1.00 0.00 320 VAL A N 5
ATOM 7942 C CA . VAL A 1 37 ? 7.987 -11.271 4.360 1.00 0.00 320 VAL A CA 5
ATOM 7943 C C . VAL A 1 37 ? 9.035 -11.124 3.263 1.00 0.00 320 VAL A C 5
ATOM 7944 O O . VAL A 1 37 ? 10.163 -10.702 3.519 1.00 0.00 320 VAL A O 5
ATOM 7957 N N . THR A 1 38 ? 8.654 -11.473 2.038 1.00 0.00 321 THR A N 5
ATOM 7958 C CA . THR A 1 38 ? 9.561 -11.381 0.901 1.00 0.00 321 THR A CA 5
ATOM 7959 C C . THR A 1 38 ? 8.812 -10.993 -0.369 1.00 0.00 321 THR A C 5
ATOM 7960 O O . THR A 1 38 ? 7.587 -10.885 -0.369 1.00 0.00 321 THR A O 5
ATOM 7971 N N . GLU A 1 39 ? 9.557 -10.786 -1.450 1.00 0.00 322 GLU A N 5
ATOM 7972 C CA . GLU A 1 39 ? 8.962 -10.410 -2.727 1.00 0.00 322 GLU A CA 5
ATOM 7973 C C . GLU A 1 39 ? 7.788 -11.322 -3.069 1.00 0.00 322 GLU A C 5
ATOM 7974 O O . GLU A 1 39 ? 6.717 -10.854 -3.458 1.00 0.00 322 GLU A O 5
ATOM 7986 N N . ARG A 1 40 ? 7.996 -12.626 -2.921 1.00 0.00 323 ARG A N 5
ATOM 7987 C CA . ARG A 1 40 ? 6.955 -13.605 -3.216 1.00 0.00 323 ARG A CA 5
ATOM 7988 C C . ARG A 1 40 ? 5.613 -13.161 -2.641 1.00 0.00 323 ARG A C 5
ATOM 7989 O O . ARG A 1 40 ? 4.616 -13.078 -3.358 1.00 0.00 323 ARG A O 5
ATOM 8010 N N . ASP A 1 41 ? 5.597 -12.878 -1.343 1.00 0.00 324 ASP A N 5
ATOM 8011 C CA . ASP A 1 41 ? 4.378 -12.442 -0.671 1.00 0.00 324 ASP A CA 5
ATOM 8012 C C . ASP A 1 41 ? 3.691 -11.330 -1.458 1.00 0.00 324 ASP A C 5
ATOM 8013 O O . ASP A 1 41 ? 2.497 -11.408 -1.751 1.00 0.00 324 ASP A O 5
ATOM 8022 N N . LEU A 1 42 ? 4.453 -10.296 -1.798 1.00 0.00 325 LEU A N 5
ATOM 8023 C CA . LEU A 1 42 ? 3.918 -9.166 -2.550 1.00 0.00 325 LEU A CA 5
ATOM 8024 C C . LEU A 1 42 ? 3.312 -9.629 -3.871 1.00 0.00 325 LEU A C 5
ATOM 8025 O O . LEU A 1 42 ? 2.197 -9.243 -4.224 1.00 0.00 325 LEU A O 5
ATOM 8041 N N . VAL A 1 43 ? 4.052 -10.462 -4.596 1.00 0.00 326 VAL A N 5
ATOM 8042 C CA . VAL A 1 43 ? 3.586 -10.981 -5.876 1.00 0.00 326 VAL A CA 5
ATOM 8043 C C . VAL A 1 43 ? 2.231 -11.664 -5.733 1.00 0.00 326 VAL A C 5
ATOM 8044 O O . VAL A 1 43 ? 1.243 -11.240 -6.332 1.00 0.00 326 VAL A O 5
ATOM 8057 N N . SER A 1 44 ? 2.190 -12.723 -4.931 1.00 0.00 327 SER A N 5
ATOM 8058 C CA . SER A 1 44 ? 0.956 -13.468 -4.709 1.00 0.00 327 SER A CA 5
ATOM 8059 C C . SER A 1 44 ? -0.170 -12.535 -4.271 1.00 0.00 327 SER A C 5
ATOM 8060 O O . SER A 1 44 ? -1.325 -12.712 -4.661 1.00 0.00 327 SER A O 5
ATOM 8068 N N . LEU A 1 45 ? 0.176 -11.543 -3.458 1.00 0.00 328 LEU A N 5
ATOM 8069 C CA . LEU A 1 45 ? -0.804 -10.582 -2.965 1.00 0.00 328 LEU A CA 5
ATOM 8070 C C . LEU A 1 45 ? -1.406 -9.780 -4.115 1.00 0.00 328 LEU A C 5
ATOM 8071 O O . LEU A 1 45 ? -2.607 -9.510 -4.136 1.00 0.00 328 LEU A O 5
ATOM 8087 N N . PHE A 1 46 ? -0.563 -9.403 -5.072 1.00 0.00 329 PHE A N 5
ATOM 8088 C CA . PHE A 1 46 ? -1.011 -8.632 -6.226 1.00 0.00 329 PHE A CA 5
ATOM 8089 C C . PHE A 1 46 ? -0.721 -9.379 -7.524 1.00 0.00 329 PHE A C 5
ATOM 8090 O O . PHE A 1 46 ? -0.306 -8.782 -8.516 1.00 0.00 329 PHE A O 5
ATOM 8107 N N . ALA A 1 47 ? -0.941 -10.690 -7.507 1.00 0.00 330 ALA A N 5
ATOM 8108 C CA . ALA A 1 47 ? -0.704 -11.519 -8.683 1.00 0.00 330 ALA A CA 5
ATOM 8109 C C . ALA A 1 47 ? -1.891 -11.466 -9.640 1.00 0.00 330 ALA A C 5
ATOM 8110 O O . ALA A 1 47 ? -1.755 -11.762 -10.827 1.00 0.00 330 ALA A O 5
ATOM 8117 N N . ARG A 1 48 ? -3.051 -11.090 -9.114 1.00 0.00 331 ARG A N 5
ATOM 8118 C CA . ARG A 1 48 ? -4.263 -11.000 -9.922 1.00 0.00 331 ARG A CA 5
ATOM 8119 C C . ARG A 1 48 ? -4.175 -9.838 -10.906 1.00 0.00 331 ARG A C 5
ATOM 8120 O O . ARG A 1 48 ? -4.650 -9.933 -12.038 1.00 0.00 331 ARG A O 5
ATOM 8141 N N . PHE A 1 49 ? -3.567 -8.741 -10.466 1.00 0.00 332 PHE A N 5
ATOM 8142 C CA . PHE A 1 49 ? -3.419 -7.559 -11.306 1.00 0.00 332 PHE A CA 5
ATOM 8143 C C . PHE A 1 49 ? -2.097 -7.593 -12.066 1.00 0.00 332 PHE A C 5
ATOM 8144 O O . PHE A 1 49 ? -1.659 -6.584 -12.616 1.00 0.00 332 PHE A O 5
ATOM 8161 N N . GLN A 1 50 ? -1.467 -8.764 -12.091 1.00 0.00 333 GLN A N 5
ATOM 8162 C CA . GLN A 1 50 ? -0.193 -8.930 -12.782 1.00 0.00 333 GLN A CA 5
ATOM 8163 C C . GLN A 1 50 ? -0.397 -8.986 -14.293 1.00 0.00 333 GLN A C 5
ATOM 8164 O O . GLN A 1 50 ? 0.320 -8.334 -15.049 1.00 0.00 333 GLN A O 5
ATOM 8178 N N . GLU A 1 51 ? -1.380 -9.772 -14.724 1.00 0.00 334 GLU A N 5
ATOM 8179 C CA . GLU A 1 51 ? -1.677 -9.914 -16.144 1.00 0.00 334 GLU A CA 5
ATOM 8180 C C . GLU A 1 51 ? -2.860 -9.038 -16.543 1.00 0.00 334 GLU A C 5
ATOM 8181 O O . GLU A 1 51 ? -4.010 -9.479 -16.521 1.00 0.00 334 GLU A O 5
ATOM 8193 N N . LYS A 1 52 ? -2.571 -7.793 -16.907 1.00 0.00 335 LYS A N 5
ATOM 8194 C CA . LYS A 1 52 ? -3.610 -6.853 -17.313 1.00 0.00 335 LYS A CA 5
ATOM 8195 C C . LYS A 1 52 ? -3.035 -5.762 -18.211 1.00 0.00 335 LYS A C 5
ATOM 8196 O O . LYS A 1 52 ? -1.826 -5.535 -18.234 1.00 0.00 335 LYS A O 5
ATOM 8215 N N . LYS A 1 53 ? -3.911 -5.089 -18.950 1.00 0.00 336 LYS A N 5
ATOM 8216 C CA . LYS A 1 53 ? -3.492 -4.020 -19.849 1.00 0.00 336 LYS A CA 5
ATOM 8217 C C . LYS A 1 53 ? -2.374 -3.191 -19.225 1.00 0.00 336 LYS A C 5
ATOM 8218 O O . LYS A 1 53 ? -2.619 -2.355 -18.356 1.00 0.00 336 LYS A O 5
ATOM 8237 N N . GLY A 1 54 ? -1.146 -3.428 -19.675 1.00 0.00 337 GLY A N 5
ATOM 8238 C CA . GLY A 1 54 ? -0.009 -2.694 -19.151 1.00 0.00 337 GLY A CA 5
ATOM 8239 C C . GLY A 1 54 ? 1.129 -3.606 -18.737 1.00 0.00 337 GLY A C 5
ATOM 8240 O O . GLY A 1 54 ? 0.918 -4.712 -18.242 1.00 0.00 337 GLY A O 5
ATOM 8244 N N . PRO A 1 55 ? 2.370 -3.140 -18.943 1.00 0.00 338 PRO A N 5
ATOM 8245 C CA . PRO A 1 55 ? 3.571 -3.907 -18.596 1.00 0.00 338 PRO A CA 5
ATOM 8246 C C . PRO A 1 55 ? 3.497 -4.496 -17.193 1.00 0.00 338 PRO A C 5
ATOM 8247 O O . PRO A 1 55 ? 2.770 -4.009 -16.326 1.00 0.00 338 PRO A O 5
ATOM 8258 N N . PRO A 1 56 ? 4.265 -5.571 -16.960 1.00 0.00 339 PRO A N 5
ATOM 8259 C CA . PRO A 1 56 ? 4.305 -6.249 -15.660 1.00 0.00 339 PRO A CA 5
ATOM 8260 C C . PRO A 1 56 ? 4.429 -5.270 -14.498 1.00 0.00 339 PRO A C 5
ATOM 8261 O O . PRO A 1 56 ? 4.770 -4.103 -14.692 1.00 0.00 339 PRO A O 5
ATOM 8272 N N . ILE A 1 57 ? 4.150 -5.752 -13.292 1.00 0.00 340 ILE A N 5
ATOM 8273 C CA . ILE A 1 57 ? 4.233 -4.918 -12.099 1.00 0.00 340 ILE A CA 5
ATOM 8274 C C . ILE A 1 57 ? 5.630 -4.965 -11.490 1.00 0.00 340 ILE A C 5
ATOM 8275 O O . ILE A 1 57 ? 6.262 -6.021 -11.446 1.00 0.00 340 ILE A O 5
ATOM 8291 N N . GLN A 1 58 ? 6.105 -3.816 -11.021 1.00 0.00 341 GLN A N 5
ATOM 8292 C CA . GLN A 1 58 ? 7.427 -3.728 -10.413 1.00 0.00 341 GLN A CA 5
ATOM 8293 C C . GLN A 1 58 ? 7.327 -3.713 -8.891 1.00 0.00 341 GLN A C 5
ATOM 8294 O O . GLN A 1 58 ? 6.739 -2.803 -8.307 1.00 0.00 341 GLN A O 5
ATOM 8308 N N . PHE A 1 59 ? 7.905 -4.726 -8.256 1.00 0.00 342 PHE A N 5
ATOM 8309 C CA . PHE A 1 59 ? 7.880 -4.830 -6.801 1.00 0.00 342 PHE A CA 5
ATOM 8310 C C . PHE A 1 59 ? 9.218 -4.405 -6.202 1.00 0.00 342 PHE A C 5
ATOM 8311 O O . PHE A 1 59 ? 10.279 -4.740 -6.728 1.00 0.00 342 PHE A O 5
ATOM 8328 N N . ARG A 1 60 ? 9.157 -3.665 -5.100 1.00 0.00 343 ARG A N 5
ATOM 8329 C CA . ARG A 1 60 ? 10.363 -3.193 -4.430 1.00 0.00 343 ARG A CA 5
ATOM 8330 C C . ARG A 1 60 ? 10.267 -3.410 -2.923 1.00 0.00 343 ARG A C 5
ATOM 8331 O O . ARG A 1 60 ? 9.284 -3.026 -2.291 1.00 0.00 343 ARG A O 5
ATOM 8352 N N . MET A 1 61 ? 11.298 -4.027 -2.352 1.00 0.00 344 MET A N 5
ATOM 8353 C CA . MET A 1 61 ? 11.329 -4.294 -0.919 1.00 0.00 344 MET A CA 5
ATOM 8354 C C . MET A 1 61 ? 12.419 -3.472 -0.238 1.00 0.00 344 MET A C 5
ATOM 8355 O O . MET A 1 61 ? 13.480 -3.233 -0.813 1.00 0.00 344 MET A O 5
ATOM 8369 N N . MET A 1 62 ? 12.148 -3.043 0.991 1.00 0.00 345 MET A N 5
ATOM 8370 C CA . MET A 1 62 ? 13.106 -2.248 1.750 1.00 0.00 345 MET A CA 5
ATOM 8371 C C . MET A 1 62 ? 14.166 -3.140 2.390 1.00 0.00 345 MET A C 5
ATOM 8372 O O . MET A 1 62 ? 13.874 -4.253 2.830 1.00 0.00 345 MET A O 5
ATOM 8386 N N . THR A 1 63 ? 15.398 -2.645 2.439 1.00 0.00 346 THR A N 5
ATOM 8387 C CA . THR A 1 63 ? 16.502 -3.397 3.025 1.00 0.00 346 THR A CA 5
ATOM 8388 C C . THR A 1 63 ? 17.017 -2.723 4.290 1.00 0.00 346 THR A C 5
ATOM 8389 O O . THR A 1 63 ? 16.951 -3.292 5.379 1.00 0.00 346 THR A O 5
ATOM 8400 N N . GLY A 1 64 ? 17.530 -1.506 4.140 1.00 0.00 347 GLY A N 5
ATOM 8401 C CA . GLY A 1 64 ? 18.049 -0.774 5.281 1.00 0.00 347 GLY A CA 5
ATOM 8402 C C . GLY A 1 64 ? 17.045 -0.677 6.413 1.00 0.00 347 GLY A C 5
ATOM 8403 O O . GLY A 1 64 ? 16.001 -1.328 6.383 1.00 0.00 347 GLY A O 5
ATOM 8407 N N . ARG A 1 65 ? 17.362 0.136 7.415 1.00 0.00 348 ARG A N 5
ATOM 8408 C CA . ARG A 1 65 ? 16.482 0.313 8.563 1.00 0.00 348 ARG A CA 5
ATOM 8409 C C . ARG A 1 65 ? 15.017 0.234 8.143 1.00 0.00 348 ARG A C 5
ATOM 8410 O O . ARG A 1 65 ? 14.666 0.580 7.015 1.00 0.00 348 ARG A O 5
ATOM 8431 N N . MET A 1 66 ? 14.169 -0.223 9.057 1.00 0.00 349 MET A N 5
ATOM 8432 C CA . MET A 1 66 ? 12.742 -0.347 8.781 1.00 0.00 349 MET A CA 5
ATOM 8433 C C . MET A 1 66 ? 12.500 -1.194 7.535 1.00 0.00 349 MET A C 5
ATOM 8434 O O . MET A 1 66 ? 11.773 -0.789 6.629 1.00 0.00 349 MET A O 5
ATOM 8448 N N . ARG A 1 67 ? 13.115 -2.372 7.498 1.00 0.00 350 ARG A N 5
ATOM 8449 C CA . ARG A 1 67 ? 12.968 -3.275 6.364 1.00 0.00 350 ARG A CA 5
ATOM 8450 C C . ARG A 1 67 ? 11.568 -3.881 6.329 1.00 0.00 350 ARG A C 5
ATOM 8451 O O . ARG A 1 67 ? 11.245 -4.674 5.444 1.00 0.00 350 ARG A O 5
ATOM 8472 N N . GLY A 1 68 ? 10.742 -3.504 7.299 1.00 0.00 351 GLY A N 5
ATOM 8473 C CA . GLY A 1 68 ? 9.386 -4.020 7.362 1.00 0.00 351 GLY A CA 5
ATOM 8474 C C . GLY A 1 68 ? 8.438 -3.271 6.448 1.00 0.00 351 GLY A C 5
ATOM 8475 O O . GLY A 1 68 ? 7.252 -3.138 6.749 1.00 0.00 351 GLY A O 5
ATOM 8479 N N . GLN A 1 69 ? 8.961 -2.778 5.330 1.00 0.00 352 GLN A N 5
ATOM 8480 C CA . GLN A 1 69 ? 8.151 -2.035 4.371 1.00 0.00 352 GLN A CA 5
ATOM 8481 C C . GLN A 1 69 ? 8.525 -2.407 2.940 1.00 0.00 352 GLN A C 5
ATOM 8482 O O . GLN A 1 69 ? 9.553 -3.040 2.701 1.00 0.00 352 GLN A O 5
ATOM 8496 N N . ALA A 1 70 ? 7.684 -2.009 1.991 1.00 0.00 353 ALA A N 5
ATOM 8497 C CA . ALA A 1 70 ? 7.927 -2.299 0.584 1.00 0.00 353 ALA A CA 5
ATOM 8498 C C . ALA A 1 70 ? 7.161 -1.335 -0.316 1.00 0.00 353 ALA A C 5
ATOM 8499 O O . ALA A 1 70 ? 6.084 -0.858 0.043 1.00 0.00 353 ALA A O 5
ATOM 8506 N N . PHE A 1 71 ? 7.724 -1.052 -1.486 1.00 0.00 354 PHE A N 5
ATOM 8507 C CA . PHE A 1 71 ? 7.094 -0.142 -2.437 1.00 0.00 354 PHE A CA 5
ATOM 8508 C C . PHE A 1 71 ? 6.795 -0.854 -3.753 1.00 0.00 354 PHE A C 5
ATOM 8509 O O . PHE A 1 71 ? 7.696 -1.384 -4.404 1.00 0.00 354 PHE A O 5
ATOM 8526 N N . ILE A 1 72 ? 5.523 -0.861 -4.139 1.00 0.00 355 ILE A N 5
ATOM 8527 C CA . ILE A 1 72 ? 5.105 -1.506 -5.377 1.00 0.00 355 ILE A CA 5
ATOM 8528 C C . ILE A 1 72 ? 4.678 -0.476 -6.417 1.00 0.00 355 ILE A C 5
ATOM 8529 O O . ILE A 1 72 ? 4.094 0.556 -6.083 1.00 0.00 355 ILE A O 5
ATOM 8545 N N . THR A 1 73 ? 4.971 -0.762 -7.682 1.00 0.00 356 THR A N 5
ATOM 8546 C CA . THR A 1 73 ? 4.618 0.139 -8.772 1.00 0.00 356 THR A CA 5
ATOM 8547 C C . THR A 1 73 ? 3.709 -0.551 -9.783 1.00 0.00 356 THR A C 5
ATOM 8548 O O . THR A 1 73 ? 4.099 -1.535 -10.412 1.00 0.00 356 THR A O 5
ATOM 8559 N N . PHE A 1 74 ? 2.497 -0.029 -9.934 1.00 0.00 357 PHE A N 5
ATOM 8560 C CA . PHE A 1 74 ? 1.532 -0.596 -10.869 1.00 0.00 357 PHE A CA 5
ATOM 8561 C C . PHE A 1 74 ? 1.515 0.191 -12.176 1.00 0.00 357 PHE A C 5
ATOM 8562 O O . PHE A 1 74 ? 1.875 1.367 -12.226 1.00 0.00 357 PHE A O 5
ATOM 8579 N N . PRO A 1 75 ? 1.087 -0.472 -13.260 1.00 0.00 358 PRO A N 5
ATOM 8580 C CA . PRO A 1 75 ? 1.012 0.144 -14.588 1.00 0.00 358 PRO A CA 5
ATOM 8581 C C . PRO A 1 75 ? 0.381 1.532 -14.548 1.00 0.00 358 PRO A C 5
ATOM 8582 O O . PRO A 1 75 ? 0.849 2.456 -15.211 1.00 0.00 358 PRO A O 5
ATOM 8593 N N . ASN A 1 76 ? -0.684 1.670 -13.765 1.00 0.00 359 ASN A N 5
ATOM 8594 C CA . ASN A 1 76 ? -1.379 2.946 -13.639 1.00 0.00 359 ASN A CA 5
ATOM 8595 C C . ASN A 1 76 ? -2.030 3.077 -12.264 1.00 0.00 359 ASN A C 5
ATOM 8596 O O . ASN A 1 76 ? -2.066 2.123 -11.489 1.00 0.00 359 ASN A O 5
ATOM 8607 N N . LYS A 1 77 ? -2.543 4.267 -11.971 1.00 0.00 360 LYS A N 5
ATOM 8608 C CA . LYS A 1 77 ? -3.194 4.524 -10.691 1.00 0.00 360 LYS A CA 5
ATOM 8609 C C . LYS A 1 77 ? -4.458 3.684 -10.545 1.00 0.00 360 LYS A C 5
ATOM 8610 O O . LYS A 1 77 ? -4.665 3.030 -9.524 1.00 0.00 360 LYS A O 5
ATOM 8629 N N . GLU A 1 78 ? -5.301 3.707 -11.574 1.00 0.00 361 GLU A N 5
ATOM 8630 C CA . GLU A 1 78 ? -6.545 2.946 -11.559 1.00 0.00 361 GLU A CA 5
ATOM 8631 C C . GLU A 1 78 ? -6.335 1.573 -10.926 1.00 0.00 361 GLU A C 5
ATOM 8632 O O . GLU A 1 78 ? -6.918 1.262 -9.887 1.00 0.00 361 GLU A O 5
ATOM 8644 N N . ILE A 1 79 ? -5.499 0.757 -11.559 1.00 0.00 362 ILE A N 5
ATOM 8645 C CA . ILE A 1 79 ? -5.212 -0.581 -11.058 1.00 0.00 362 ILE A CA 5
ATOM 8646 C C . ILE A 1 79 ? -4.761 -0.538 -9.602 1.00 0.00 362 ILE A C 5
ATOM 8647 O O . ILE A 1 79 ? -5.448 -1.039 -8.713 1.00 0.00 362 ILE A O 5
ATOM 8663 N N . ALA A 1 80 ? -3.600 0.066 -9.365 1.00 0.00 363 ALA A N 5
ATOM 8664 C CA . ALA A 1 80 ? -3.059 0.179 -8.017 1.00 0.00 363 ALA A CA 5
ATOM 8665 C C . ALA A 1 80 ? -4.168 0.415 -6.997 1.00 0.00 363 ALA A C 5
ATOM 8666 O O . ALA A 1 80 ? -4.306 -0.334 -6.031 1.00 0.00 363 ALA A O 5
ATOM 8673 N N . TRP A 1 81 ? -4.957 1.460 -7.220 1.00 0.00 364 TRP A N 5
ATOM 8674 C CA . TRP A 1 81 ? -6.054 1.795 -6.320 1.00 0.00 364 TRP A CA 5
ATOM 8675 C C . TRP A 1 81 ? -6.896 0.563 -6.006 1.00 0.00 364 TRP A C 5
ATOM 8676 O O . TRP A 1 81 ? -6.972 0.130 -4.857 1.00 0.00 364 TRP A O 5
ATOM 8697 N N . GLN A 1 82 ? -7.527 0.006 -7.035 1.00 0.00 365 GLN A N 5
ATOM 8698 C CA . GLN A 1 82 ? -8.364 -1.177 -6.866 1.00 0.00 365 GLN A CA 5
ATOM 8699 C C . GLN A 1 82 ? -7.668 -2.216 -5.994 1.00 0.00 365 GLN A C 5
ATOM 8700 O O . GLN A 1 82 ? -8.257 -2.743 -5.051 1.00 0.00 365 GLN A O 5
ATOM 8714 N N . ALA A 1 83 ? -6.412 -2.507 -6.315 1.00 0.00 366 ALA A N 5
ATOM 8715 C CA . ALA A 1 83 ? -5.635 -3.482 -5.559 1.00 0.00 366 ALA A CA 5
ATOM 8716 C C . ALA A 1 83 ? -5.497 -3.061 -4.099 1.00 0.00 366 ALA A C 5
ATOM 8717 O O . ALA A 1 83 ? -5.460 -3.903 -3.201 1.00 0.00 366 ALA A O 5
ATOM 8724 N N . LEU A 1 84 ? -5.420 -1.755 -3.870 1.00 0.00 367 LEU A N 5
ATOM 8725 C CA . LEU A 1 84 ? -5.285 -1.222 -2.520 1.00 0.00 367 LEU A CA 5
ATOM 8726 C C . LEU A 1 84 ? -6.556 -1.460 -1.710 1.00 0.00 367 LEU A C 5
ATOM 8727 O O . LEU A 1 84 ? -6.541 -2.175 -0.707 1.00 0.00 367 LEU A O 5
ATOM 8743 N N . HIS A 1 85 ? -7.654 -0.857 -2.153 1.00 0.00 368 HIS A N 5
ATOM 8744 C CA . HIS A 1 85 ? -8.935 -1.005 -1.472 1.00 0.00 368 HIS A CA 5
ATOM 8745 C C . HIS A 1 85 ? -9.255 -2.477 -1.229 1.00 0.00 368 HIS A C 5
ATOM 8746 O O . HIS A 1 85 ? -9.863 -2.833 -0.219 1.00 0.00 368 HIS A O 5
ATOM 8760 N N . LEU A 1 86 ? -8.841 -3.328 -2.162 1.00 0.00 369 LEU A N 5
ATOM 8761 C CA . LEU A 1 86 ? -9.083 -4.763 -2.050 1.00 0.00 369 LEU A CA 5
ATOM 8762 C C . LEU A 1 86 ? -8.146 -5.396 -1.027 1.00 0.00 369 LEU A C 5
ATOM 8763 O O . LEU A 1 86 ? -8.590 -6.011 -0.058 1.00 0.00 369 LEU A O 5
ATOM 8779 N N . VAL A 1 87 ? -6.844 -5.239 -1.250 1.00 0.00 370 VAL A N 5
ATOM 8780 C CA . VAL A 1 87 ? -5.842 -5.792 -0.345 1.00 0.00 370 VAL A CA 5
ATOM 8781 C C . VAL A 1 87 ? -5.587 -4.855 0.831 1.00 0.00 370 VAL A C 5
ATOM 8782 O O . VAL A 1 87 ? -4.476 -4.790 1.355 1.00 0.00 370 VAL A O 5
ATOM 8795 N N . ASN A 1 88 ? -6.624 -4.132 1.241 1.00 0.00 371 ASN A N 5
ATOM 8796 C CA . ASN A 1 88 ? -6.512 -3.199 2.356 1.00 0.00 371 ASN A CA 5
ATOM 8797 C C . ASN A 1 88 ? -6.770 -3.904 3.684 1.00 0.00 371 ASN A C 5
ATOM 8798 O O . ASN A 1 88 ? -7.912 -4.199 4.031 1.00 0.00 371 ASN A O 5
ATOM 8809 N N . GLY A 1 89 ? -5.698 -4.172 4.423 1.00 0.00 372 GLY A N 5
ATOM 8810 C CA . GLY A 1 89 ? -5.829 -4.840 5.705 1.00 0.00 372 GLY A CA 5
ATOM 8811 C C . GLY A 1 89 ? -5.736 -6.349 5.585 1.00 0.00 372 GLY A C 5
ATOM 8812 O O . GLY A 1 89 ? -6.441 -7.078 6.282 1.00 0.00 372 GLY A O 5
ATOM 8816 N N . TYR A 1 90 ? -4.866 -6.817 4.696 1.00 0.00 373 TYR A N 5
ATOM 8817 C CA . TYR A 1 90 ? -4.687 -8.249 4.484 1.00 0.00 373 TYR A CA 5
ATOM 8818 C C . TYR A 1 90 ? -3.748 -8.842 5.529 1.00 0.00 373 TYR A C 5
ATOM 8819 O O . TYR A 1 90 ? -2.538 -8.612 5.496 1.00 0.00 373 TYR A O 5
ATOM 8837 N N . LYS A 1 91 ? -4.312 -9.607 6.457 1.00 0.00 374 LYS A N 5
ATOM 8838 C CA . LYS A 1 91 ? -3.527 -10.237 7.512 1.00 0.00 374 LYS A CA 5
ATOM 8839 C C . LYS A 1 91 ? -2.460 -11.154 6.923 1.00 0.00 374 LYS A C 5
ATOM 8840 O O . LYS A 1 91 ? -2.759 -12.032 6.113 1.00 0.00 374 LYS A O 5
ATOM 8859 N N . LEU A 1 92 ? -1.214 -10.945 7.336 1.00 0.00 375 LEU A N 5
ATOM 8860 C CA . LEU A 1 92 ? -0.102 -11.754 6.850 1.00 0.00 375 LEU A CA 5
ATOM 8861 C C . LEU A 1 92 ? 0.869 -12.080 7.981 1.00 0.00 375 LEU A C 5
ATOM 8862 O O . LEU A 1 92 ? 1.372 -11.183 8.659 1.00 0.00 375 LEU A O 5
ATOM 8878 N N . TYR A 1 93 ? 1.129 -13.368 8.177 1.00 0.00 376 TYR A N 5
ATOM 8879 C CA . TYR A 1 93 ? 2.040 -13.812 9.226 1.00 0.00 376 TYR A CA 5
ATOM 8880 C C . TYR A 1 93 ? 1.695 -13.158 10.561 1.00 0.00 376 TYR A C 5
ATOM 8881 O O . TYR A 1 93 ? 2.577 -12.857 11.363 1.00 0.00 376 TYR A O 5
ATOM 8899 N N . GLY A 1 94 ? 0.403 -12.942 10.790 1.00 0.00 377 GLY A N 5
ATOM 8900 C CA . GLY A 1 94 ? -0.038 -12.327 12.028 1.00 0.00 377 GLY A CA 5
ATOM 8901 C C . GLY A 1 94 ? 0.268 -10.843 12.078 1.00 0.00 377 GLY A C 5
ATOM 8902 O O . GLY A 1 94 ? 0.632 -10.311 13.127 1.00 0.00 377 GLY A O 5
ATOM 8906 N N . LYS A 1 95 ? 0.122 -10.172 10.941 1.00 0.00 378 LYS A N 5
ATOM 8907 C CA . LYS A 1 95 ? 0.387 -8.740 10.858 1.00 0.00 378 LYS A CA 5
ATOM 8908 C C . LYS A 1 95 ? -0.691 -8.035 10.040 1.00 0.00 378 LYS A C 5
ATOM 8909 O O . LYS A 1 95 ? -1.283 -8.625 9.137 1.00 0.00 378 LYS A O 5
ATOM 8928 N N . ILE A 1 96 ? -0.939 -6.770 10.363 1.00 0.00 379 ILE A N 5
ATOM 8929 C CA . ILE A 1 96 ? -1.943 -5.984 9.656 1.00 0.00 379 ILE A CA 5
ATOM 8930 C C . ILE A 1 96 ? -1.304 -5.121 8.574 1.00 0.00 379 ILE A C 5
ATOM 8931 O O . ILE A 1 96 ? -0.953 -3.965 8.812 1.00 0.00 379 ILE A O 5
ATOM 8947 N N . LEU A 1 97 ? -1.156 -5.690 7.382 1.00 0.00 380 LEU A N 5
ATOM 8948 C CA . LEU A 1 97 ? -0.561 -4.971 6.260 1.00 0.00 380 LEU A CA 5
ATOM 8949 C C . LEU A 1 97 ? -1.250 -3.628 6.046 1.00 0.00 380 LEU A C 5
ATOM 8950 O O . LEU A 1 97 ? -2.479 -3.542 6.040 1.00 0.00 380 LEU A O 5
ATOM 8966 N N . VAL A 1 98 ? -0.452 -2.579 5.868 1.00 0.00 381 VAL A N 5
ATOM 8967 C CA . VAL A 1 98 ? -0.984 -1.240 5.650 1.00 0.00 381 VAL A CA 5
ATOM 8968 C C . VAL A 1 98 ? -0.518 -0.674 4.314 1.00 0.00 381 VAL A C 5
ATOM 8969 O O . VAL A 1 98 ? 0.682 -0.575 4.056 1.00 0.00 381 VAL A O 5
ATOM 8982 N N . ILE A 1 99 ? -1.474 -0.303 3.469 1.00 0.00 382 ILE A N 5
ATOM 8983 C CA . ILE A 1 99 ? -1.160 0.255 2.160 1.00 0.00 382 ILE A CA 5
ATOM 8984 C C . ILE A 1 99 ? -1.385 1.764 2.137 1.00 0.00 382 ILE A C 5
ATOM 8985 O O . ILE A 1 99 ? -2.423 2.253 2.583 1.00 0.00 382 ILE A O 5
ATOM 9001 N N . GLU A 1 100 ? -0.406 2.495 1.612 1.00 0.00 383 GLU A N 5
ATOM 9002 C CA . GLU A 1 100 ? -0.499 3.948 1.531 1.00 0.00 383 GLU A CA 5
ATOM 9003 C C . GLU A 1 100 ? 0.062 4.455 0.206 1.00 0.00 383 GLU A C 5
ATOM 9004 O O . GLU A 1 100 ? 1.238 4.256 -0.100 1.00 0.00 383 GLU A O 5
ATOM 9016 N N . PHE A 1 101 ? -0.788 5.112 -0.578 1.00 0.00 384 PHE A N 5
ATOM 9017 C CA . PHE A 1 101 ? -0.378 5.646 -1.871 1.00 0.00 384 PHE A CA 5
ATOM 9018 C C . PHE A 1 101 ? 0.888 6.487 -1.736 1.00 0.00 384 PHE A C 5
ATOM 9019 O O . PHE A 1 101 ? 1.147 7.075 -0.686 1.00 0.00 384 PHE A O 5
ATOM 9036 N N . GLY A 1 102 ? 1.675 6.539 -2.806 1.00 0.00 385 GLY A N 5
ATOM 9037 C CA . GLY A 1 102 ? 2.904 7.310 -2.787 1.00 0.00 385 GLY A CA 5
ATOM 9038 C C . GLY A 1 102 ? 2.654 8.797 -2.636 1.00 0.00 385 GLY A C 5
ATOM 9039 O O . GLY A 1 102 ? 1.575 9.214 -2.215 1.00 0.00 385 GLY A O 5
ATOM 9043 N N . LYS A 1 103 ? 3.655 9.601 -2.979 1.00 0.00 386 LYS A N 5
ATOM 9044 C CA . LYS A 1 103 ? 3.540 11.051 -2.880 1.00 0.00 386 LYS A CA 5
ATOM 9045 C C . LYS A 1 103 ? 3.827 11.713 -4.224 1.00 0.00 386 LYS A C 5
ATOM 9046 O O . LYS A 1 103 ? 4.962 12.094 -4.510 1.00 0.00 386 LYS A O 5
ATOM 9065 N N . ASN A 1 104 ? 2.791 11.849 -5.046 1.00 0.00 387 ASN A N 5
ATOM 9066 C CA . ASN A 1 104 ? 2.933 12.465 -6.359 1.00 0.00 387 ASN A CA 5
ATOM 9067 C C . ASN A 1 104 ? 2.301 13.853 -6.379 1.00 0.00 387 ASN A C 5
ATOM 9068 O O . ASN A 1 104 ? 1.102 14.000 -6.623 1.00 0.00 387 ASN A O 5
ATOM 9079 N N . LYS A 1 105 ? 3.114 14.872 -6.120 1.00 0.00 388 LYS A N 5
ATOM 9080 C CA . LYS A 1 105 ? 2.637 16.250 -6.110 1.00 0.00 388 LYS A CA 5
ATOM 9081 C C . LYS A 1 105 ? 3.536 17.143 -6.960 1.00 0.00 388 LYS A C 5
ATOM 9082 O O . LYS A 1 105 ? 4.565 17.630 -6.491 1.00 0.00 388 LYS A O 5
ATOM 9101 N N . LYS A 1 106 ? 3.140 17.356 -8.209 1.00 0.00 389 LYS A N 5
ATOM 9102 C CA . LYS A 1 106 ? 3.907 18.192 -9.124 1.00 0.00 389 LYS A CA 5
ATOM 9103 C C . LYS A 1 106 ? 3.359 19.616 -9.148 1.00 0.00 389 LYS A C 5
ATOM 9104 O O . LYS A 1 106 ? 2.162 19.833 -8.960 1.00 0.00 389 LYS A O 5
ATOM 9123 N N . GLN A 1 107 ? 4.242 20.581 -9.381 1.00 0.00 390 GLN A N 5
ATOM 9124 C CA . GLN A 1 107 ? 3.846 21.984 -9.430 1.00 0.00 390 GLN A CA 5
ATOM 9125 C C . GLN A 1 107 ? 3.842 22.498 -10.865 1.00 0.00 390 GLN A C 5
ATOM 9126 O O . GLN A 1 107 ? 4.890 22.826 -11.420 1.00 0.00 390 GLN A O 5
ATOM 9140 N N . ARG A 1 108 ? 2.655 22.567 -11.461 1.00 0.00 391 ARG A N 5
ATOM 9141 C CA . ARG A 1 108 ? 2.516 23.040 -12.832 1.00 0.00 391 ARG A CA 5
ATOM 9142 C C . ARG A 1 108 ? 1.046 23.249 -13.188 1.00 0.00 391 ARG A C 5
ATOM 9143 O O . ARG A 1 108 ? 0.156 22.691 -12.546 1.00 0.00 391 ARG A O 5
ATOM 9164 N N . SER A 1 109 ? 0.800 24.059 -14.214 1.00 0.00 392 SER A N 5
ATOM 9165 C CA . SER A 1 109 ? -0.560 24.345 -14.652 1.00 0.00 392 SER A CA 5
ATOM 9166 C C . SER A 1 109 ? -0.673 24.253 -16.171 1.00 0.00 392 SER A C 5
ATOM 9167 O O . SER A 1 109 ? -0.010 24.991 -16.899 1.00 0.00 392 SER A O 5
ATOM 9175 N N . SER A 1 110 ? -1.517 23.341 -16.640 1.00 0.00 393 SER A N 5
ATOM 9176 C CA . SER A 1 110 ? -1.716 23.148 -18.072 1.00 0.00 393 SER A CA 5
ATOM 9177 C C . SER A 1 110 ? -3.116 22.615 -18.361 1.00 0.00 393 SER A C 5
ATOM 9178 O O . SER A 1 110 ? -3.493 21.542 -17.890 1.00 0.00 393 SER A O 5
ATOM 9186 N N . GLY A 1 111 ? -3.884 23.374 -19.137 1.00 0.00 394 GLY A N 5
ATOM 9187 C CA . GLY A 1 111 ? -5.234 22.963 -19.474 1.00 0.00 394 GLY A CA 5
ATOM 9188 C C . GLY A 1 111 ? -5.833 23.799 -20.588 1.00 0.00 394 GLY A C 5
ATOM 9189 O O . GLY A 1 111 ? -6.233 24.946 -20.386 1.00 0.00 394 GLY A O 5
ATOM 9193 N N . PRO A 1 112 ? -5.898 23.221 -21.797 1.00 0.00 395 PRO A N 5
ATOM 9194 C CA . PRO A 1 112 ? -6.451 23.903 -22.971 1.00 0.00 395 PRO A CA 5
ATOM 9195 C C . PRO A 1 112 ? -7.974 23.976 -22.936 1.00 0.00 395 PRO A C 5
ATOM 9196 O O . PRO A 1 112 ? -8.602 23.569 -21.960 1.00 0.00 395 PRO A O 5
ATOM 9207 N N . SER A 1 113 ? -8.561 24.496 -24.009 1.00 0.00 396 SER A N 5
ATOM 9208 C CA . SER A 1 113 ? -10.011 24.625 -24.100 1.00 0.00 396 SER A CA 5
ATOM 9209 C C . SER A 1 113 ? -10.594 23.561 -25.023 1.00 0.00 396 SER A C 5
ATOM 9210 O O . SER A 1 113 ? -10.112 23.358 -26.138 1.00 0.00 396 SER A O 5
ATOM 9218 N N . SER A 1 114 ? -11.635 22.883 -24.551 1.00 0.00 397 SER A N 5
ATOM 9219 C CA . SER A 1 114 ? -12.283 21.836 -25.332 1.00 0.00 397 SER A CA 5
ATOM 9220 C C . SER A 1 114 ? -13.546 22.363 -26.007 1.00 0.00 397 SER A C 5
ATOM 9221 O O . SER A 1 114 ? -14.429 22.915 -25.353 1.00 0.00 397 SER A O 5
ATOM 9229 N N . GLY A 1 115 ? -13.622 22.189 -27.323 1.00 0.00 398 GLY A N 5
ATOM 9230 C CA . GLY A 1 115 ? -14.779 22.653 -28.067 1.00 0.00 398 GLY A CA 5
ATOM 9231 C C . GLY A 1 115 ? -15.026 24.138 -27.888 1.00 0.00 398 GLY A C 5
ATOM 9232 O O . GLY A 1 115 ? -14.178 24.856 -27.356 1.00 0.00 398 GLY A O 5
ATOM 9236 N N . GLY A 1 1 ? -39.434 15.341 20.258 1.00 0.00 284 GLY A N 6
ATOM 9237 C CA . GLY A 1 1 ? -37.999 15.328 20.475 1.00 0.00 284 GLY A CA 6
ATOM 9238 C C . GLY A 1 1 ? -37.422 13.927 20.454 1.00 0.00 284 GLY A C 6
ATOM 9239 O O . GLY A 1 1 ? -37.887 13.046 21.177 1.00 0.00 284 GLY A O 6
ATOM 9243 N N . SER A 1 2 ? -36.408 13.718 19.620 1.00 0.00 285 SER A N 6
ATOM 9244 C CA . SER A 1 2 ? -35.771 12.412 19.503 1.00 0.00 285 SER A CA 6
ATOM 9245 C C . SER A 1 2 ? -34.318 12.554 19.061 1.00 0.00 285 SER A C 6
ATOM 9246 O O . SER A 1 2 ? -33.939 13.553 18.449 1.00 0.00 285 SER A O 6
ATOM 9254 N N . SER A 1 3 ? -33.509 11.548 19.375 1.00 0.00 286 SER A N 6
ATOM 9255 C CA . SER A 1 3 ? -32.096 11.561 19.016 1.00 0.00 286 SER A CA 6
ATOM 9256 C C . SER A 1 3 ? -31.736 10.334 18.182 1.00 0.00 286 SER A C 6
ATOM 9257 O O . SER A 1 3 ? -32.389 9.296 18.273 1.00 0.00 286 SER A O 6
ATOM 9265 N N . GLY A 1 4 ? -30.691 10.463 17.370 1.00 0.00 287 GLY A N 6
ATOM 9266 C CA . GLY A 1 4 ? -30.262 9.359 16.532 1.00 0.00 287 GLY A CA 6
ATOM 9267 C C . GLY A 1 4 ? -29.340 9.804 15.415 1.00 0.00 287 GLY A C 6
ATOM 9268 O O . GLY A 1 4 ? -28.490 10.672 15.611 1.00 0.00 287 GLY A O 6
ATOM 9272 N N . SER A 1 5 ? -29.504 9.205 14.240 1.00 0.00 288 SER A N 6
ATOM 9273 C CA . SER A 1 5 ? -28.675 9.541 13.088 1.00 0.00 288 SER A CA 6
ATOM 9274 C C . SER A 1 5 ? -27.195 9.382 13.420 1.00 0.00 288 SER A C 6
ATOM 9275 O O . SER A 1 5 ? -26.360 10.174 12.980 1.00 0.00 288 SER A O 6
ATOM 9283 N N . SER A 1 6 ? -26.876 8.354 14.199 1.00 0.00 289 SER A N 6
ATOM 9284 C CA . SER A 1 6 ? -25.497 8.093 14.595 1.00 0.00 289 SER A CA 6
ATOM 9285 C C . SER A 1 6 ? -24.998 6.784 13.991 1.00 0.00 289 SER A C 6
ATOM 9286 O O . SER A 1 6 ? -25.769 5.846 13.790 1.00 0.00 289 SER A O 6
ATOM 9294 N N . GLY A 1 7 ? -23.701 6.728 13.703 1.00 0.00 290 GLY A N 6
ATOM 9295 C CA . GLY A 1 7 ? -23.120 5.531 13.125 1.00 0.00 290 GLY A CA 6
ATOM 9296 C C . GLY A 1 7 ? -23.515 4.274 13.875 1.00 0.00 290 GLY A C 6
ATOM 9297 O O . GLY A 1 7 ? -23.665 4.295 15.095 1.00 0.00 290 GLY A O 6
ATOM 9301 N N . GLU A 1 8 ? -23.685 3.178 13.142 1.00 0.00 291 GLU A N 6
ATOM 9302 C CA . GLU A 1 8 ? -24.069 1.908 13.746 1.00 0.00 291 GLU A CA 6
ATOM 9303 C C . GLU A 1 8 ? -22.972 1.394 14.676 1.00 0.00 291 GLU A C 6
ATOM 9304 O O . GLU A 1 8 ? -23.247 0.939 15.785 1.00 0.00 291 GLU A O 6
ATOM 9316 N N . GLU A 1 9 ? -21.728 1.472 14.213 1.00 0.00 292 GLU A N 6
ATOM 9317 C CA . GLU A 1 9 ? -20.591 1.014 15.001 1.00 0.00 292 GLU A CA 6
ATOM 9318 C C . GLU A 1 9 ? -19.857 2.193 15.633 1.00 0.00 292 GLU A C 6
ATOM 9319 O O . GLU A 1 9 ? -19.689 2.253 16.852 1.00 0.00 292 GLU A O 6
ATOM 9331 N N . ILE A 1 10 ? -19.421 3.128 14.795 1.00 0.00 293 ILE A N 6
ATOM 9332 C CA . ILE A 1 10 ? -18.707 4.306 15.272 1.00 0.00 293 ILE A CA 6
ATOM 9333 C C . ILE A 1 10 ? -19.660 5.304 15.920 1.00 0.00 293 ILE A C 6
ATOM 9334 O O . ILE A 1 10 ? -20.031 6.307 15.312 1.00 0.00 293 ILE A O 6
ATOM 9350 N N . ARG A 1 11 ? -20.051 5.021 17.159 1.00 0.00 294 ARG A N 6
ATOM 9351 C CA . ARG A 1 11 ? -20.961 5.894 17.890 1.00 0.00 294 ARG A CA 6
ATOM 9352 C C . ARG A 1 11 ? -20.187 6.930 18.701 1.00 0.00 294 ARG A C 6
ATOM 9353 O O . ARG A 1 11 ? -20.342 8.135 18.499 1.00 0.00 294 ARG A O 6
ATOM 9374 N N . LYS A 1 12 ? -19.353 6.452 19.618 1.00 0.00 295 LYS A N 6
ATOM 9375 C CA . LYS A 1 12 ? -18.553 7.335 20.459 1.00 0.00 295 LYS A CA 6
ATOM 9376 C C . LYS A 1 12 ? -17.968 8.482 19.643 1.00 0.00 295 LYS A C 6
ATOM 9377 O O . LYS A 1 12 ? -18.192 9.653 19.951 1.00 0.00 295 LYS A O 6
ATOM 9396 N N . ILE A 1 13 ? -17.219 8.138 18.601 1.00 0.00 296 ILE A N 6
ATOM 9397 C CA . ILE A 1 13 ? -16.604 9.140 17.739 1.00 0.00 296 ILE A CA 6
ATOM 9398 C C . ILE A 1 13 ? -17.021 8.945 16.285 1.00 0.00 296 ILE A C 6
ATOM 9399 O O . ILE A 1 13 ? -17.088 7.825 15.777 1.00 0.00 296 ILE A O 6
ATOM 9415 N N . PRO A 1 14 ? -17.307 10.060 15.597 1.00 0.00 297 PRO A N 6
ATOM 9416 C CA . PRO A 1 14 ? -17.720 10.038 14.190 1.00 0.00 297 PRO A CA 6
ATOM 9417 C C . PRO A 1 14 ? -16.544 9.833 13.243 1.00 0.00 297 PRO A C 6
ATOM 9418 O O . PRO A 1 14 ? -16.594 8.988 12.349 1.00 0.00 297 PRO A O 6
ATOM 9429 N N . MET A 1 15 ? -15.484 10.609 13.446 1.00 0.00 298 MET A N 6
ATOM 9430 C CA . MET A 1 15 ? -14.293 10.510 12.611 1.00 0.00 298 MET A CA 6
ATOM 9431 C C . MET A 1 15 ? -13.318 9.481 13.173 1.00 0.00 298 MET A C 6
ATOM 9432 O O . MET A 1 15 ? -12.383 9.826 13.896 1.00 0.00 298 MET A O 6
ATOM 9446 N N . PHE A 1 16 ? -13.542 8.215 12.838 1.00 0.00 299 PHE A N 6
ATOM 9447 C CA . PHE A 1 16 ? -12.684 7.135 13.311 1.00 0.00 299 PHE A CA 6
ATOM 9448 C C . PHE A 1 16 ? -12.038 6.400 12.140 1.00 0.00 299 PHE A C 6
ATOM 9449 O O . PHE A 1 16 ? -12.727 5.809 11.309 1.00 0.00 299 PHE A O 6
ATOM 9466 N N . SER A 1 17 ? -10.711 6.442 12.082 1.00 0.00 300 SER A N 6
ATOM 9467 C CA . SER A 1 17 ? -9.972 5.784 11.011 1.00 0.00 300 SER A CA 6
ATOM 9468 C C . SER A 1 17 ? -8.705 5.127 11.550 1.00 0.00 300 SER A C 6
ATOM 9469 O O . SER A 1 17 ? -8.083 5.627 12.487 1.00 0.00 300 SER A O 6
ATOM 9477 N N . SER A 1 18 ? -8.328 4.003 10.950 1.00 0.00 301 SER A N 6
ATOM 9478 C CA . SER A 1 18 ? -7.137 3.273 11.370 1.00 0.00 301 SER A CA 6
ATOM 9479 C C . SER A 1 18 ? -5.897 3.797 10.652 1.00 0.00 301 SER A C 6
ATOM 9480 O O . SER A 1 18 ? -4.943 4.248 11.286 1.00 0.00 301 SER A O 6
ATOM 9488 N N . TYR A 1 19 ? -5.920 3.733 9.326 1.00 0.00 302 TYR A N 6
ATOM 9489 C CA . TYR A 1 19 ? -4.797 4.199 8.519 1.00 0.00 302 TYR A CA 6
ATOM 9490 C C . TYR A 1 19 ? -5.257 5.216 7.480 1.00 0.00 302 TYR A C 6
ATOM 9491 O O . TYR A 1 19 ? -6.452 5.357 7.219 1.00 0.00 302 TYR A O 6
ATOM 9509 N N . ASN A 1 20 ? -4.300 5.924 6.889 1.00 0.00 303 ASN A N 6
ATOM 9510 C CA . ASN A 1 20 ? -4.605 6.929 5.877 1.00 0.00 303 ASN A CA 6
ATOM 9511 C C . ASN A 1 20 ? -3.855 6.641 4.580 1.00 0.00 303 ASN A C 6
ATOM 9512 O O . ASN A 1 20 ? -2.672 6.949 4.437 1.00 0.00 303 ASN A O 6
ATOM 9523 N N . PRO A 1 21 ? -4.558 6.036 3.612 1.00 0.00 304 PRO A N 6
ATOM 9524 C CA . PRO A 1 21 ? -3.980 5.694 2.308 1.00 0.00 304 PRO A CA 6
ATOM 9525 C C . PRO A 1 21 ? -3.790 6.918 1.419 1.00 0.00 304 PRO A C 6
ATOM 9526 O O . PRO A 1 21 ? -2.859 6.976 0.617 1.00 0.00 304 PRO A O 6
ATOM 9537 N N . GLY A 1 22 ? -4.678 7.896 1.569 1.00 0.00 305 GLY A N 6
ATOM 9538 C CA . GLY A 1 22 ? -4.590 9.106 0.773 1.00 0.00 305 GLY A CA 6
ATOM 9539 C C . GLY A 1 22 ? -5.496 9.069 -0.441 1.00 0.00 305 GLY A C 6
ATOM 9540 O O . GLY A 1 22 ? -6.697 8.827 -0.320 1.00 0.00 305 GLY A O 6
ATOM 9544 N N . GLU A 1 23 ? -4.921 9.311 -1.615 1.00 0.00 306 GLU A N 6
ATOM 9545 C CA . GLU A 1 23 ? -5.686 9.306 -2.856 1.00 0.00 306 GLU A CA 6
ATOM 9546 C C . GLU A 1 23 ? -5.135 8.270 -3.831 1.00 0.00 306 GLU A C 6
ATOM 9547 O O . GLU A 1 23 ? -3.948 7.944 -3.825 1.00 0.00 306 GLU A O 6
ATOM 9559 N N . PRO A 1 24 ? -6.017 7.740 -4.692 1.00 0.00 307 PRO A N 6
ATOM 9560 C CA . PRO A 1 24 ? -5.643 6.733 -5.690 1.00 0.00 307 PRO A CA 6
ATOM 9561 C C . PRO A 1 24 ? -4.419 7.148 -6.501 1.00 0.00 307 PRO A C 6
ATOM 9562 O O . PRO A 1 24 ? -4.446 8.151 -7.212 1.00 0.00 307 PRO A O 6
ATOM 9573 N N . ASN A 1 25 ? -3.349 6.368 -6.390 1.00 0.00 308 ASN A N 6
ATOM 9574 C CA . ASN A 1 25 ? -2.115 6.655 -7.112 1.00 0.00 308 ASN A CA 6
ATOM 9575 C C . ASN A 1 25 ? -1.507 5.376 -7.679 1.00 0.00 308 ASN A C 6
ATOM 9576 O O . ASN A 1 25 ? -1.815 4.274 -7.224 1.00 0.00 308 ASN A O 6
ATOM 9587 N N . LYS A 1 26 ? -0.641 5.530 -8.675 1.00 0.00 309 LYS A N 6
ATOM 9588 C CA . LYS A 1 26 ? 0.014 4.389 -9.303 1.00 0.00 309 LYS A CA 6
ATOM 9589 C C . LYS A 1 26 ? 1.003 3.733 -8.345 1.00 0.00 309 LYS A C 6
ATOM 9590 O O . LYS A 1 26 ? 1.262 2.533 -8.430 1.00 0.00 309 LYS A O 6
ATOM 9609 N N . VAL A 1 27 ? 1.551 4.528 -7.431 1.00 0.00 310 VAL A N 6
ATOM 9610 C CA . VAL A 1 27 ? 2.509 4.024 -6.454 1.00 0.00 310 VAL A CA 6
ATOM 9611 C C . VAL A 1 27 ? 1.821 3.675 -5.139 1.00 0.00 310 VAL A C 6
ATOM 9612 O O . VAL A 1 27 ? 1.005 4.444 -4.630 1.00 0.00 310 VAL A O 6
ATOM 9625 N N . LEU A 1 28 ? 2.157 2.511 -4.594 1.00 0.00 311 LEU A N 6
ATOM 9626 C CA . LEU A 1 28 ? 1.572 2.060 -3.335 1.00 0.00 311 LEU A CA 6
ATOM 9627 C C . LEU A 1 28 ? 2.658 1.766 -2.305 1.00 0.00 311 LEU A C 6
ATOM 9628 O O . LEU A 1 28 ? 3.534 0.932 -2.534 1.00 0.00 311 LEU A O 6
ATOM 9644 N N . TYR A 1 29 ? 2.590 2.452 -1.171 1.00 0.00 312 TYR A N 6
ATOM 9645 C CA . TYR A 1 29 ? 3.567 2.266 -0.104 1.00 0.00 312 TYR A CA 6
ATOM 9646 C C . TYR A 1 29 ? 3.040 1.301 0.954 1.00 0.00 312 TYR A C 6
ATOM 9647 O O . TYR A 1 29 ? 2.078 1.602 1.661 1.00 0.00 312 TYR A O 6
ATOM 9665 N N . LEU A 1 30 ? 3.679 0.141 1.057 1.00 0.00 313 LEU A N 6
ATOM 9666 C CA . LEU A 1 30 ? 3.277 -0.870 2.029 1.00 0.00 313 LEU A CA 6
ATOM 9667 C C . LEU A 1 30 ? 4.227 -0.886 3.222 1.00 0.00 313 LEU A C 6
ATOM 9668 O O . LEU A 1 30 ? 5.426 -0.646 3.079 1.00 0.00 313 LEU A O 6
ATOM 9684 N N . LYS A 1 31 ? 3.684 -1.171 4.401 1.00 0.00 314 LYS A N 6
ATOM 9685 C CA . LYS A 1 31 ? 4.482 -1.223 5.620 1.00 0.00 314 LYS A CA 6
ATOM 9686 C C . LYS A 1 31 ? 3.972 -2.311 6.560 1.00 0.00 314 LYS A C 6
ATOM 9687 O O . LYS A 1 31 ? 3.008 -3.009 6.249 1.00 0.00 314 LYS A O 6
ATOM 9706 N N . ASN A 1 32 ? 4.623 -2.446 7.711 1.00 0.00 315 ASN A N 6
ATOM 9707 C CA . ASN A 1 32 ? 4.234 -3.448 8.695 1.00 0.00 315 ASN A CA 6
ATOM 9708 C C . ASN A 1 32 ? 4.343 -4.855 8.114 1.00 0.00 315 ASN A C 6
ATOM 9709 O O . ASN A 1 32 ? 3.399 -5.642 8.184 1.00 0.00 315 ASN A O 6
ATOM 9720 N N . LEU A 1 33 ? 5.501 -5.163 7.541 1.00 0.00 316 LEU A N 6
ATOM 9721 C CA . LEU A 1 33 ? 5.735 -6.475 6.947 1.00 0.00 316 LEU A CA 6
ATOM 9722 C C . LEU A 1 33 ? 6.793 -7.246 7.729 1.00 0.00 316 LEU A C 6
ATOM 9723 O O . LEU A 1 33 ? 7.953 -6.837 7.792 1.00 0.00 316 LEU A O 6
ATOM 9739 N N . SER A 1 34 ? 6.386 -8.363 8.323 1.00 0.00 317 SER A N 6
ATOM 9740 C CA . SER A 1 34 ? 7.298 -9.191 9.102 1.00 0.00 317 SER A CA 6
ATOM 9741 C C . SER A 1 34 ? 8.569 -9.491 8.313 1.00 0.00 317 SER A C 6
ATOM 9742 O O . SER A 1 34 ? 8.552 -9.632 7.091 1.00 0.00 317 SER A O 6
ATOM 9750 N N . PRO A 1 35 ? 9.699 -9.591 9.029 1.00 0.00 318 PRO A N 6
ATOM 9751 C CA . PRO A 1 35 ? 11.001 -9.875 8.417 1.00 0.00 318 PRO A CA 6
ATOM 9752 C C . PRO A 1 35 ? 10.939 -11.046 7.443 1.00 0.00 318 PRO A C 6
ATOM 9753 O O . PRO A 1 35 ? 11.740 -11.134 6.512 1.00 0.00 318 PRO A O 6
ATOM 9764 N N . ARG A 1 36 ? 9.985 -11.945 7.664 1.00 0.00 319 ARG A N 6
ATOM 9765 C CA . ARG A 1 36 ? 9.820 -13.112 6.805 1.00 0.00 319 ARG A CA 6
ATOM 9766 C C . ARG A 1 36 ? 9.252 -12.711 5.447 1.00 0.00 319 ARG A C 6
ATOM 9767 O O . ARG A 1 36 ? 9.552 -13.335 4.428 1.00 0.00 319 ARG A O 6
ATOM 9788 N N . VAL A 1 37 ? 8.431 -11.666 5.439 1.00 0.00 320 VAL A N 6
ATOM 9789 C CA . VAL A 1 37 ? 7.823 -11.181 4.206 1.00 0.00 320 VAL A CA 6
ATOM 9790 C C . VAL A 1 37 ? 8.879 -10.913 3.140 1.00 0.00 320 VAL A C 6
ATOM 9791 O O . VAL A 1 37 ? 9.896 -10.271 3.404 1.00 0.00 320 VAL A O 6
ATOM 9804 N N . THR A 1 38 ? 8.631 -11.408 1.931 1.00 0.00 321 THR A N 6
ATOM 9805 C CA . THR A 1 38 ? 9.561 -11.222 0.823 1.00 0.00 321 THR A CA 6
ATOM 9806 C C . THR A 1 38 ? 8.817 -10.921 -0.473 1.00 0.00 321 THR A C 6
ATOM 9807 O O . THR A 1 38 ? 7.599 -11.070 -0.548 1.00 0.00 321 THR A O 6
ATOM 9818 N N . GLU A 1 39 ? 9.561 -10.499 -1.491 1.00 0.00 322 GLU A N 6
ATOM 9819 C CA . GLU A 1 39 ? 8.970 -10.178 -2.785 1.00 0.00 322 GLU A CA 6
ATOM 9820 C C . GLU A 1 39 ? 7.835 -11.140 -3.119 1.00 0.00 322 GLU A C 6
ATOM 9821 O O . GLU A 1 39 ? 6.756 -10.722 -3.540 1.00 0.00 322 GLU A O 6
ATOM 9833 N N . ARG A 1 40 ? 8.086 -12.431 -2.929 1.00 0.00 323 ARG A N 6
ATOM 9834 C CA . ARG A 1 40 ? 7.086 -13.454 -3.212 1.00 0.00 323 ARG A CA 6
ATOM 9835 C C . ARG A 1 40 ? 5.736 -13.074 -2.611 1.00 0.00 323 ARG A C 6
ATOM 9836 O O . ARG A 1 40 ? 4.754 -12.894 -3.331 1.00 0.00 323 ARG A O 6
ATOM 9857 N N . ASP A 1 41 ? 5.694 -12.957 -1.289 1.00 0.00 324 ASP A N 6
ATOM 9858 C CA . ASP A 1 41 ? 4.465 -12.598 -0.590 1.00 0.00 324 ASP A CA 6
ATOM 9859 C C . ASP A 1 41 ? 3.672 -11.564 -1.383 1.00 0.00 324 ASP A C 6
ATOM 9860 O O . ASP A 1 41 ? 2.477 -11.735 -1.627 1.00 0.00 324 ASP A O 6
ATOM 9869 N N . LEU A 1 42 ? 4.345 -10.490 -1.783 1.00 0.00 325 LEU A N 6
ATOM 9870 C CA . LEU A 1 42 ? 3.702 -9.427 -2.548 1.00 0.00 325 LEU A CA 6
ATOM 9871 C C . LEU A 1 42 ? 3.134 -9.964 -3.857 1.00 0.00 325 LEU A C 6
ATOM 9872 O O . LEU A 1 42 ? 1.986 -9.692 -4.207 1.00 0.00 325 LEU A O 6
ATOM 9888 N N . VAL A 1 43 ? 3.945 -10.732 -4.577 1.00 0.00 326 VAL A N 6
ATOM 9889 C CA . VAL A 1 43 ? 3.522 -11.311 -5.847 1.00 0.00 326 VAL A CA 6
ATOM 9890 C C . VAL A 1 43 ? 2.139 -11.940 -5.730 1.00 0.00 326 VAL A C 6
ATOM 9891 O O . VAL A 1 43 ? 1.243 -11.645 -6.520 1.00 0.00 326 VAL A O 6
ATOM 9904 N N . SER A 1 44 ? 1.972 -12.809 -4.738 1.00 0.00 327 SER A N 6
ATOM 9905 C CA . SER A 1 44 ? 0.697 -13.483 -4.519 1.00 0.00 327 SER A CA 6
ATOM 9906 C C . SER A 1 44 ? -0.392 -12.480 -4.153 1.00 0.00 327 SER A C 6
ATOM 9907 O O . SER A 1 44 ? -1.522 -12.567 -4.636 1.00 0.00 327 SER A O 6
ATOM 9915 N N . LEU A 1 45 ? -0.045 -11.527 -3.295 1.00 0.00 328 LEU A N 6
ATOM 9916 C CA . LEU A 1 45 ? -0.991 -10.505 -2.863 1.00 0.00 328 LEU A CA 6
ATOM 9917 C C . LEU A 1 45 ? -1.570 -9.756 -4.059 1.00 0.00 328 LEU A C 6
ATOM 9918 O O . LEU A 1 45 ? -2.785 -9.593 -4.175 1.00 0.00 328 LEU A O 6
ATOM 9934 N N . PHE A 1 46 ? -0.692 -9.304 -4.947 1.00 0.00 329 PHE A N 6
ATOM 9935 C CA . PHE A 1 46 ? -1.114 -8.573 -6.137 1.00 0.00 329 PHE A CA 6
ATOM 9936 C C . PHE A 1 46 ? -0.812 -9.371 -7.402 1.00 0.00 329 PHE A C 6
ATOM 9937 O O . PHE A 1 46 ? -0.473 -8.803 -8.440 1.00 0.00 329 PHE A O 6
ATOM 9954 N N . ALA A 1 47 ? -0.937 -10.690 -7.306 1.00 0.00 330 ALA A N 6
ATOM 9955 C CA . ALA A 1 47 ? -0.679 -11.566 -8.442 1.00 0.00 330 ALA A CA 6
ATOM 9956 C C . ALA A 1 47 ? -1.765 -11.424 -9.502 1.00 0.00 330 ALA A C 6
ATOM 9957 O O . ALA A 1 47 ? -1.475 -11.371 -10.698 1.00 0.00 330 ALA A O 6
ATOM 9964 N N . ARG A 1 48 ? -3.016 -11.363 -9.058 1.00 0.00 331 ARG A N 6
ATOM 9965 C CA . ARG A 1 48 ? -4.146 -11.229 -9.970 1.00 0.00 331 ARG A CA 6
ATOM 9966 C C . ARG A 1 48 ? -3.823 -10.247 -11.093 1.00 0.00 331 ARG A C 6
ATOM 9967 O O . ARG A 1 48 ? -3.977 -10.563 -12.273 1.00 0.00 331 ARG A O 6
ATOM 9988 N N . PHE A 1 49 ? -3.378 -9.052 -10.716 1.00 0.00 332 PHE A N 6
ATOM 9989 C CA . PHE A 1 49 ? -3.036 -8.023 -11.691 1.00 0.00 332 PHE A CA 6
ATOM 9990 C C . PHE A 1 49 ? -1.786 -8.409 -12.475 1.00 0.00 332 PHE A C 6
ATOM 9991 O O . PHE A 1 49 ? -1.618 -8.016 -13.630 1.00 0.00 332 PHE A O 6
ATOM 10008 N N . GLN A 1 50 ? -0.911 -9.182 -11.839 1.00 0.00 333 GLN A N 6
ATOM 10009 C CA . GLN A 1 50 ? 0.325 -9.621 -12.477 1.00 0.00 333 GLN A CA 6
ATOM 10010 C C . GLN A 1 50 ? 0.063 -10.102 -13.900 1.00 0.00 333 GLN A C 6
ATOM 10011 O O . GLN A 1 50 ? 0.918 -9.975 -14.775 1.00 0.00 333 GLN A O 6
ATOM 10025 N N . GLU A 1 51 ? -1.126 -10.652 -14.123 1.00 0.00 334 GLU A N 6
ATOM 10026 C CA . GLU A 1 51 ? -1.500 -11.154 -15.440 1.00 0.00 334 GLU A CA 6
ATOM 10027 C C . GLU A 1 51 ? -1.262 -10.094 -16.513 1.00 0.00 334 GLU A C 6
ATOM 10028 O O . GLU A 1 51 ? -0.746 -9.013 -16.231 1.00 0.00 334 GLU A O 6
ATOM 10040 N N . LYS A 1 52 ? -1.643 -10.413 -17.745 1.00 0.00 335 LYS A N 6
ATOM 10041 C CA . LYS A 1 52 ? -1.473 -9.490 -18.862 1.00 0.00 335 LYS A CA 6
ATOM 10042 C C . LYS A 1 52 ? -2.591 -8.453 -18.886 1.00 0.00 335 LYS A C 6
ATOM 10043 O O . LYS A 1 52 ? -3.179 -8.183 -19.933 1.00 0.00 335 LYS A O 6
ATOM 10062 N N . LYS A 1 53 ? -2.879 -7.874 -17.726 1.00 0.00 336 LYS A N 6
ATOM 10063 C CA . LYS A 1 53 ? -3.925 -6.864 -17.612 1.00 0.00 336 LYS A CA 6
ATOM 10064 C C . LYS A 1 53 ? -3.345 -5.462 -17.758 1.00 0.00 336 LYS A C 6
ATOM 10065 O O . LYS A 1 53 ? -3.794 -4.522 -17.104 1.00 0.00 336 LYS A O 6
ATOM 10084 N N . GLY A 1 54 ? -2.345 -5.326 -18.625 1.00 0.00 337 GLY A N 6
ATOM 10085 C CA . GLY A 1 54 ? -1.721 -4.035 -18.842 1.00 0.00 337 GLY A CA 6
ATOM 10086 C C . GLY A 1 54 ? -0.226 -4.063 -18.593 1.00 0.00 337 GLY A C 6
ATOM 10087 O O . GLY A 1 54 ? 0.391 -5.126 -18.513 1.00 0.00 337 GLY A O 6
ATOM 10091 N N . PRO A 1 55 ? 0.380 -2.874 -18.469 1.00 0.00 338 PRO A N 6
ATOM 10092 C CA . PRO A 1 55 ? 1.820 -2.740 -18.227 1.00 0.00 338 PRO A CA 6
ATOM 10093 C C . PRO A 1 55 ? 2.325 -3.720 -17.172 1.00 0.00 338 PRO A C 6
ATOM 10094 O O . PRO A 1 55 ? 1.554 -4.288 -16.400 1.00 0.00 338 PRO A O 6
ATOM 10105 N N . PRO A 1 56 ? 3.650 -3.922 -17.137 1.00 0.00 339 PRO A N 6
ATOM 10106 C CA . PRO A 1 56 ? 4.286 -4.833 -16.181 1.00 0.00 339 PRO A CA 6
ATOM 10107 C C . PRO A 1 56 ? 4.339 -4.251 -14.773 1.00 0.00 339 PRO A C 6
ATOM 10108 O O . PRO A 1 56 ? 4.534 -3.048 -14.595 1.00 0.00 339 PRO A O 6
ATOM 10119 N N . ILE A 1 57 ? 4.161 -5.110 -13.775 1.00 0.00 340 ILE A N 6
ATOM 10120 C CA . ILE A 1 57 ? 4.190 -4.680 -12.383 1.00 0.00 340 ILE A CA 6
ATOM 10121 C C . ILE A 1 57 ? 5.591 -4.809 -11.796 1.00 0.00 340 ILE A C 6
ATOM 10122 O O . ILE A 1 57 ? 6.304 -5.773 -12.073 1.00 0.00 340 ILE A O 6
ATOM 10138 N N . GLN A 1 58 ? 5.979 -3.830 -10.985 1.00 0.00 341 GLN A N 6
ATOM 10139 C CA . GLN A 1 58 ? 7.296 -3.835 -10.358 1.00 0.00 341 GLN A CA 6
ATOM 10140 C C . GLN A 1 58 ? 7.176 -3.789 -8.839 1.00 0.00 341 GLN A C 6
ATOM 10141 O O . GLN A 1 58 ? 6.494 -2.924 -8.286 1.00 0.00 341 GLN A O 6
ATOM 10155 N N . PHE A 1 59 ? 7.840 -4.724 -8.168 1.00 0.00 342 PHE A N 6
ATOM 10156 C CA . PHE A 1 59 ? 7.807 -4.790 -6.711 1.00 0.00 342 PHE A CA 6
ATOM 10157 C C . PHE A 1 59 ? 9.169 -4.439 -6.119 1.00 0.00 342 PHE A C 6
ATOM 10158 O O . PHE A 1 59 ? 10.208 -4.847 -6.641 1.00 0.00 342 PHE A O 6
ATOM 10175 N N . ARG A 1 60 ? 9.156 -3.683 -5.027 1.00 0.00 343 ARG A N 6
ATOM 10176 C CA . ARG A 1 60 ? 10.389 -3.275 -4.365 1.00 0.00 343 ARG A CA 6
ATOM 10177 C C . ARG A 1 60 ? 10.275 -3.442 -2.852 1.00 0.00 343 ARG A C 6
ATOM 10178 O O . ARG A 1 60 ? 9.377 -2.885 -2.223 1.00 0.00 343 ARG A O 6
ATOM 10199 N N . MET A 1 61 ? 11.191 -4.215 -2.277 1.00 0.00 344 MET A N 6
ATOM 10200 C CA . MET A 1 61 ? 11.193 -4.455 -0.839 1.00 0.00 344 MET A CA 6
ATOM 10201 C C . MET A 1 61 ? 12.463 -3.907 -0.198 1.00 0.00 344 MET A C 6
ATOM 10202 O O . MET A 1 61 ? 13.571 -4.186 -0.656 1.00 0.00 344 MET A O 6
ATOM 10216 N N . MET A 1 62 ? 12.297 -3.126 0.864 1.00 0.00 345 MET A N 6
ATOM 10217 C CA . MET A 1 62 ? 13.432 -2.540 1.568 1.00 0.00 345 MET A CA 6
ATOM 10218 C C . MET A 1 62 ? 13.964 -3.495 2.631 1.00 0.00 345 MET A C 6
ATOM 10219 O O . MET A 1 62 ? 13.198 -4.068 3.407 1.00 0.00 345 MET A O 6
ATOM 10233 N N . THR A 1 63 ? 15.282 -3.664 2.662 1.00 0.00 346 THR A N 6
ATOM 10234 C CA . THR A 1 63 ? 15.917 -4.551 3.628 1.00 0.00 346 THR A CA 6
ATOM 10235 C C . THR A 1 63 ? 17.321 -4.070 3.977 1.00 0.00 346 THR A C 6
ATOM 10236 O O . THR A 1 63 ? 17.957 -3.362 3.197 1.00 0.00 346 THR A O 6
ATOM 10247 N N . GLY A 1 64 ? 17.800 -4.461 5.155 1.00 0.00 347 GLY A N 6
ATOM 10248 C CA . GLY A 1 64 ? 19.127 -4.060 5.585 1.00 0.00 347 GLY A CA 6
ATOM 10249 C C . GLY A 1 64 ? 19.126 -2.720 6.293 1.00 0.00 347 GLY A C 6
ATOM 10250 O O . GLY A 1 64 ? 19.868 -2.517 7.255 1.00 0.00 347 GLY A O 6
ATOM 10254 N N . ARG A 1 65 ? 18.293 -1.801 5.816 1.00 0.00 348 ARG A N 6
ATOM 10255 C CA . ARG A 1 65 ? 18.201 -0.471 6.408 1.00 0.00 348 ARG A CA 6
ATOM 10256 C C . ARG A 1 65 ? 16.770 -0.168 6.843 1.00 0.00 348 ARG A C 6
ATOM 10257 O O . ARG A 1 65 ? 16.538 0.321 7.949 1.00 0.00 348 ARG A O 6
ATOM 10278 N N . MET A 1 66 ? 15.816 -0.459 5.966 1.00 0.00 349 MET A N 6
ATOM 10279 C CA . MET A 1 66 ? 14.408 -0.218 6.260 1.00 0.00 349 MET A CA 6
ATOM 10280 C C . MET A 1 66 ? 13.584 -1.485 6.055 1.00 0.00 349 MET A C 6
ATOM 10281 O O . MET A 1 66 ? 13.047 -1.718 4.972 1.00 0.00 349 MET A O 6
ATOM 10295 N N . ARG A 1 67 ? 13.490 -2.299 7.101 1.00 0.00 350 ARG A N 6
ATOM 10296 C CA . ARG A 1 67 ? 12.733 -3.543 7.034 1.00 0.00 350 ARG A CA 6
ATOM 10297 C C . ARG A 1 67 ? 11.264 -3.305 7.368 1.00 0.00 350 ARG A C 6
ATOM 10298 O O . ARG A 1 67 ? 10.935 -2.457 8.198 1.00 0.00 350 ARG A O 6
ATOM 10319 N N . GLY A 1 68 ? 10.383 -4.058 6.717 1.00 0.00 351 GLY A N 6
ATOM 10320 C CA . GLY A 1 68 ? 8.960 -3.913 6.958 1.00 0.00 351 GLY A CA 6
ATOM 10321 C C . GLY A 1 68 ? 8.301 -2.957 5.984 1.00 0.00 351 GLY A C 6
ATOM 10322 O O . GLY A 1 68 ? 7.079 -2.954 5.838 1.00 0.00 351 GLY A O 6
ATOM 10326 N N . GLN A 1 69 ? 9.112 -2.142 5.317 1.00 0.00 352 GLN A N 6
ATOM 10327 C CA . GLN A 1 69 ? 8.600 -1.175 4.353 1.00 0.00 352 GLN A CA 6
ATOM 10328 C C . GLN A 1 69 ? 8.932 -1.599 2.926 1.00 0.00 352 GLN A C 6
ATOM 10329 O O . GLN A 1 69 ? 10.026 -2.093 2.654 1.00 0.00 352 GLN A O 6
ATOM 10343 N N . ALA A 1 70 ? 7.981 -1.405 2.019 1.00 0.00 353 ALA A N 6
ATOM 10344 C CA . ALA A 1 70 ? 8.173 -1.766 0.620 1.00 0.00 353 ALA A CA 6
ATOM 10345 C C . ALA A 1 70 ? 7.398 -0.830 -0.300 1.00 0.00 353 ALA A C 6
ATOM 10346 O O . ALA A 1 70 ? 6.441 -0.181 0.122 1.00 0.00 353 ALA A O 6
ATOM 10353 N N . PHE A 1 71 ? 7.817 -0.765 -1.560 1.00 0.00 354 PHE A N 6
ATOM 10354 C CA . PHE A 1 71 ? 7.162 0.093 -2.539 1.00 0.00 354 PHE A CA 6
ATOM 10355 C C . PHE A 1 71 ? 6.887 -0.669 -3.832 1.00 0.00 354 PHE A C 6
ATOM 10356 O O . PHE A 1 71 ? 7.776 -1.320 -4.383 1.00 0.00 354 PHE A O 6
ATOM 10373 N N . ILE A 1 72 ? 5.651 -0.582 -4.311 1.00 0.00 355 ILE A N 6
ATOM 10374 C CA . ILE A 1 72 ? 5.258 -1.263 -5.539 1.00 0.00 355 ILE A CA 6
ATOM 10375 C C . ILE A 1 72 ? 4.805 -0.265 -6.599 1.00 0.00 355 ILE A C 6
ATOM 10376 O O . ILE A 1 72 ? 4.126 0.716 -6.296 1.00 0.00 355 ILE A O 6
ATOM 10392 N N . THR A 1 73 ? 5.183 -0.524 -7.848 1.00 0.00 356 THR A N 6
ATOM 10393 C CA . THR A 1 73 ? 4.816 0.350 -8.955 1.00 0.00 356 THR A CA 6
ATOM 10394 C C . THR A 1 73 ? 3.860 -0.350 -9.914 1.00 0.00 356 THR A C 6
ATOM 10395 O O . THR A 1 73 ? 4.265 -1.219 -10.686 1.00 0.00 356 THR A O 6
ATOM 10406 N N . PHE A 1 74 ? 2.589 0.034 -9.861 1.00 0.00 357 PHE A N 6
ATOM 10407 C CA . PHE A 1 74 ? 1.575 -0.557 -10.726 1.00 0.00 357 PHE A CA 6
ATOM 10408 C C . PHE A 1 74 ? 1.456 0.220 -12.035 1.00 0.00 357 PHE A C 6
ATOM 10409 O O . PHE A 1 74 ? 1.840 1.385 -12.132 1.00 0.00 357 PHE A O 6
ATOM 10426 N N . PRO A 1 75 ? 0.910 -0.442 -13.066 1.00 0.00 358 PRO A N 6
ATOM 10427 C CA . PRO A 1 75 ? 0.727 0.166 -14.387 1.00 0.00 358 PRO A CA 6
ATOM 10428 C C . PRO A 1 75 ? 0.215 1.599 -14.301 1.00 0.00 358 PRO A C 6
ATOM 10429 O O . PRO A 1 75 ? 0.826 2.521 -14.840 1.00 0.00 358 PRO A O 6
ATOM 10440 N N . ASN A 1 76 ? -0.911 1.780 -13.617 1.00 0.00 359 ASN A N 6
ATOM 10441 C CA . ASN A 1 76 ? -1.506 3.103 -13.460 1.00 0.00 359 ASN A CA 6
ATOM 10442 C C . ASN A 1 76 ? -2.204 3.228 -12.110 1.00 0.00 359 ASN A C 6
ATOM 10443 O O . ASN A 1 76 ? -2.164 2.310 -11.289 1.00 0.00 359 ASN A O 6
ATOM 10454 N N . LYS A 1 77 ? -2.846 4.370 -11.886 1.00 0.00 360 LYS A N 6
ATOM 10455 C CA . LYS A 1 77 ? -3.555 4.616 -10.636 1.00 0.00 360 LYS A CA 6
ATOM 10456 C C . LYS A 1 77 ? -4.770 3.701 -10.511 1.00 0.00 360 LYS A C 6
ATOM 10457 O O . LYS A 1 77 ? -4.950 3.029 -9.496 1.00 0.00 360 LYS A O 6
ATOM 10476 N N . GLU A 1 78 ? -5.601 3.682 -11.550 1.00 0.00 361 GLU A N 6
ATOM 10477 C CA . GLU A 1 78 ? -6.797 2.849 -11.555 1.00 0.00 361 GLU A CA 6
ATOM 10478 C C . GLU A 1 78 ? -6.519 1.494 -10.911 1.00 0.00 361 GLU A C 6
ATOM 10479 O O . GLU A 1 78 ? -7.064 1.174 -9.854 1.00 0.00 361 GLU A O 6
ATOM 10491 N N . ILE A 1 79 ? -5.670 0.703 -11.557 1.00 0.00 362 ILE A N 6
ATOM 10492 C CA . ILE A 1 79 ? -5.319 -0.617 -11.047 1.00 0.00 362 ILE A CA 6
ATOM 10493 C C . ILE A 1 79 ? -4.785 -0.533 -9.622 1.00 0.00 362 ILE A C 6
ATOM 10494 O O . ILE A 1 79 ? -5.406 -1.035 -8.685 1.00 0.00 362 ILE A O 6
ATOM 10510 N N . ALA A 1 80 ? -3.631 0.106 -9.465 1.00 0.00 363 ALA A N 6
ATOM 10511 C CA . ALA A 1 80 ? -3.016 0.260 -8.152 1.00 0.00 363 ALA A CA 6
ATOM 10512 C C . ALA A 1 80 ? -4.072 0.429 -7.067 1.00 0.00 363 ALA A C 6
ATOM 10513 O O . ALA A 1 80 ? -4.110 -0.332 -6.099 1.00 0.00 363 ALA A O 6
ATOM 10520 N N . TRP A 1 81 ? -4.929 1.431 -7.232 1.00 0.00 364 TRP A N 6
ATOM 10521 C CA . TRP A 1 81 ? -5.987 1.699 -6.264 1.00 0.00 364 TRP A CA 6
ATOM 10522 C C . TRP A 1 81 ? -6.777 0.432 -5.956 1.00 0.00 364 TRP A C 6
ATOM 10523 O O . TRP A 1 81 ? -6.890 0.027 -4.799 1.00 0.00 364 TRP A O 6
ATOM 10544 N N . GLN A 1 82 ? -7.322 -0.189 -6.997 1.00 0.00 365 GLN A N 6
ATOM 10545 C CA . GLN A 1 82 ? -8.102 -1.411 -6.834 1.00 0.00 365 GLN A CA 6
ATOM 10546 C C . GLN A 1 82 ? -7.336 -2.439 -6.009 1.00 0.00 365 GLN A C 6
ATOM 10547 O O . GLN A 1 82 ? -7.902 -3.089 -5.130 1.00 0.00 365 GLN A O 6
ATOM 10561 N N . ALA A 1 83 ? -6.047 -2.582 -6.297 1.00 0.00 366 ALA A N 6
ATOM 10562 C CA . ALA A 1 83 ? -5.204 -3.531 -5.580 1.00 0.00 366 ALA A CA 6
ATOM 10563 C C . ALA A 1 83 ? -5.110 -3.172 -4.100 1.00 0.00 366 ALA A C 6
ATOM 10564 O O . ALA A 1 83 ? -5.160 -4.048 -3.235 1.00 0.00 366 ALA A O 6
ATOM 10571 N N . LEU A 1 84 ? -4.974 -1.882 -3.816 1.00 0.00 367 LEU A N 6
ATOM 10572 C CA . LEU A 1 84 ? -4.874 -1.407 -2.441 1.00 0.00 367 LEU A CA 6
ATOM 10573 C C . LEU A 1 84 ? -6.148 -1.716 -1.663 1.00 0.00 367 LEU A C 6
ATOM 10574 O O . LEU A 1 84 ? -6.130 -2.480 -0.697 1.00 0.00 367 LEU A O 6
ATOM 10590 N N . HIS A 1 85 ? -7.256 -1.120 -2.092 1.00 0.00 368 HIS A N 6
ATOM 10591 C CA . HIS A 1 85 ? -8.542 -1.334 -1.437 1.00 0.00 368 HIS A CA 6
ATOM 10592 C C . HIS A 1 85 ? -8.886 -2.820 -1.387 1.00 0.00 368 HIS A C 6
ATOM 10593 O O . HIS A 1 85 ? -9.541 -3.285 -0.454 1.00 0.00 368 HIS A O 6
ATOM 10607 N N . LEU A 1 86 ? -8.441 -3.559 -2.398 1.00 0.00 369 LEU A N 6
ATOM 10608 C CA . LEU A 1 86 ? -8.703 -4.992 -2.470 1.00 0.00 369 LEU A CA 6
ATOM 10609 C C . LEU A 1 86 ? -7.835 -5.754 -1.474 1.00 0.00 369 LEU A C 6
ATOM 10610 O O . LEU A 1 86 ? -8.249 -6.778 -0.930 1.00 0.00 369 LEU A O 6
ATOM 10626 N N . VAL A 1 87 ? -6.629 -5.249 -1.240 1.00 0.00 370 VAL A N 6
ATOM 10627 C CA . VAL A 1 87 ? -5.703 -5.880 -0.305 1.00 0.00 370 VAL A CA 6
ATOM 10628 C C . VAL A 1 87 ? -5.459 -4.993 0.910 1.00 0.00 370 VAL A C 6
ATOM 10629 O O . VAL A 1 87 ? -4.419 -5.086 1.560 1.00 0.00 370 VAL A O 6
ATOM 10642 N N . ASN A 1 88 ? -6.427 -4.133 1.212 1.00 0.00 371 ASN A N 6
ATOM 10643 C CA . ASN A 1 88 ? -6.317 -3.229 2.352 1.00 0.00 371 ASN A CA 6
ATOM 10644 C C . ASN A 1 88 ? -6.396 -3.999 3.666 1.00 0.00 371 ASN A C 6
ATOM 10645 O O . ASN A 1 88 ? -7.207 -4.911 3.817 1.00 0.00 371 ASN A O 6
ATOM 10656 N N . GLY A 1 89 ? -5.546 -3.624 4.617 1.00 0.00 372 GLY A N 6
ATOM 10657 C CA . GLY A 1 89 ? -5.534 -4.288 5.907 1.00 0.00 372 GLY A CA 6
ATOM 10658 C C . GLY A 1 89 ? -5.562 -5.799 5.782 1.00 0.00 372 GLY A C 6
ATOM 10659 O O . GLY A 1 89 ? -6.364 -6.468 6.433 1.00 0.00 372 GLY A O 6
ATOM 10663 N N . TYR A 1 90 ? -4.685 -6.337 4.940 1.00 0.00 373 TYR A N 6
ATOM 10664 C CA . TYR A 1 90 ? -4.615 -7.777 4.729 1.00 0.00 373 TYR A CA 6
ATOM 10665 C C . TYR A 1 90 ? -3.771 -8.446 5.809 1.00 0.00 373 TYR A C 6
ATOM 10666 O O . TYR A 1 90 ? -2.582 -8.164 5.950 1.00 0.00 373 TYR A O 6
ATOM 10684 N N . LYS A 1 91 ? -4.396 -9.337 6.572 1.00 0.00 374 LYS A N 6
ATOM 10685 C CA . LYS A 1 91 ? -3.705 -10.051 7.639 1.00 0.00 374 LYS A CA 6
ATOM 10686 C C . LYS A 1 91 ? -2.682 -11.026 7.068 1.00 0.00 374 LYS A C 6
ATOM 10687 O O . LYS A 1 91 ? -3.042 -12.041 6.471 1.00 0.00 374 LYS A O 6
ATOM 10706 N N . LEU A 1 92 ? -1.404 -10.714 7.255 1.00 0.00 375 LEU A N 6
ATOM 10707 C CA . LEU A 1 92 ? -0.327 -11.565 6.759 1.00 0.00 375 LEU A CA 6
ATOM 10708 C C . LEU A 1 92 ? 0.642 -11.924 7.882 1.00 0.00 375 LEU A C 6
ATOM 10709 O O . LEU A 1 92 ? 1.169 -11.046 8.565 1.00 0.00 375 LEU A O 6
ATOM 10725 N N . TYR A 1 93 ? 0.873 -13.220 8.063 1.00 0.00 376 TYR A N 6
ATOM 10726 C CA . TYR A 1 93 ? 1.779 -13.697 9.101 1.00 0.00 376 TYR A CA 6
ATOM 10727 C C . TYR A 1 93 ? 1.429 -13.082 10.453 1.00 0.00 376 TYR A C 6
ATOM 10728 O O . TYR A 1 93 ? 2.311 -12.743 11.241 1.00 0.00 376 TYR A O 6
ATOM 10746 N N . GLY A 1 94 ? 0.133 -12.943 10.715 1.00 0.00 377 GLY A N 6
ATOM 10747 C CA . GLY A 1 94 ? -0.314 -12.371 11.972 1.00 0.00 377 GLY A CA 6
ATOM 10748 C C . GLY A 1 94 ? 0.022 -10.898 12.090 1.00 0.00 377 GLY A C 6
ATOM 10749 O O . GLY A 1 94 ? 0.335 -10.409 13.175 1.00 0.00 377 GLY A O 6
ATOM 10753 N N . LYS A 1 95 ? -0.042 -10.186 10.969 1.00 0.00 378 LYS A N 6
ATOM 10754 C CA . LYS A 1 95 ? 0.257 -8.760 10.950 1.00 0.00 378 LYS A CA 6
ATOM 10755 C C . LYS A 1 95 ? -0.699 -8.016 10.022 1.00 0.00 378 LYS A C 6
ATOM 10756 O O . LYS A 1 95 ? -0.947 -8.448 8.897 1.00 0.00 378 LYS A O 6
ATOM 10775 N N . ILE A 1 96 ? -1.231 -6.898 10.502 1.00 0.00 379 ILE A N 6
ATOM 10776 C CA . ILE A 1 96 ? -2.157 -6.093 9.715 1.00 0.00 379 ILE A CA 6
ATOM 10777 C C . ILE A 1 96 ? -1.412 -5.227 8.705 1.00 0.00 379 ILE A C 6
ATOM 10778 O O . ILE A 1 96 ? -1.062 -4.081 8.991 1.00 0.00 379 ILE A O 6
ATOM 10794 N N . LEU A 1 97 ? -1.173 -5.781 7.521 1.00 0.00 380 LEU A N 6
ATOM 10795 C CA . LEU A 1 97 ? -0.470 -5.059 6.466 1.00 0.00 380 LEU A CA 6
ATOM 10796 C C . LEU A 1 97 ? -1.209 -3.775 6.100 1.00 0.00 380 LEU A C 6
ATOM 10797 O O . LEU A 1 97 ? -2.405 -3.798 5.806 1.00 0.00 380 LEU A O 6
ATOM 10813 N N . VAL A 1 98 ? -0.490 -2.658 6.117 1.00 0.00 381 VAL A N 6
ATOM 10814 C CA . VAL A 1 98 ? -1.076 -1.366 5.783 1.00 0.00 381 VAL A CA 6
ATOM 10815 C C . VAL A 1 98 ? -0.589 -0.877 4.423 1.00 0.00 381 VAL A C 6
ATOM 10816 O O . VAL A 1 98 ? 0.611 -0.871 4.147 1.00 0.00 381 VAL A O 6
ATOM 10829 N N . ILE A 1 99 ? -1.529 -0.467 3.577 1.00 0.00 382 ILE A N 6
ATOM 10830 C CA . ILE A 1 99 ? -1.196 0.025 2.247 1.00 0.00 382 ILE A CA 6
ATOM 10831 C C . ILE A 1 99 ? -1.498 1.514 2.120 1.00 0.00 382 ILE A C 6
ATOM 10832 O O . ILE A 1 99 ? -2.517 1.995 2.616 1.00 0.00 382 ILE A O 6
ATOM 10848 N N . GLU A 1 100 ? -0.607 2.239 1.450 1.00 0.00 383 GLU A N 6
ATOM 10849 C CA . GLU A 1 100 ? -0.780 3.674 1.258 1.00 0.00 383 GLU A CA 6
ATOM 10850 C C . GLU A 1 100 ? -0.469 4.071 -0.183 1.00 0.00 383 GLU A C 6
ATOM 10851 O O . GLU A 1 100 ? -0.107 3.230 -1.005 1.00 0.00 383 GLU A O 6
ATOM 10863 N N . PHE A 1 101 ? -0.614 5.358 -0.480 1.00 0.00 384 PHE A N 6
ATOM 10864 C CA . PHE A 1 101 ? -0.350 5.868 -1.820 1.00 0.00 384 PHE A CA 6
ATOM 10865 C C . PHE A 1 101 ? 0.884 6.764 -1.829 1.00 0.00 384 PHE A C 6
ATOM 10866 O O . PHE A 1 101 ? 1.005 7.681 -1.019 1.00 0.00 384 PHE A O 6
ATOM 10883 N N . GLY A 1 102 ? 1.801 6.490 -2.753 1.00 0.00 385 GLY A N 6
ATOM 10884 C CA . GLY A 1 102 ? 3.015 7.279 -2.850 1.00 0.00 385 GLY A CA 6
ATOM 10885 C C . GLY A 1 102 ? 2.746 8.768 -2.769 1.00 0.00 385 GLY A C 6
ATOM 10886 O O . GLY A 1 102 ? 1.633 9.222 -3.037 1.00 0.00 385 GLY A O 6
ATOM 10890 N N . LYS A 1 103 ? 3.767 9.533 -2.396 1.00 0.00 386 LYS A N 6
ATOM 10891 C CA . LYS A 1 103 ? 3.638 10.981 -2.279 1.00 0.00 386 LYS A CA 6
ATOM 10892 C C . LYS A 1 103 ? 4.256 11.680 -3.485 1.00 0.00 386 LYS A C 6
ATOM 10893 O O . LYS A 1 103 ? 5.474 11.824 -3.574 1.00 0.00 386 LYS A O 6
ATOM 10912 N N . ASN A 1 104 ? 3.407 12.116 -4.410 1.00 0.00 387 ASN A N 6
ATOM 10913 C CA . ASN A 1 104 ? 3.870 12.803 -5.611 1.00 0.00 387 ASN A CA 6
ATOM 10914 C C . ASN A 1 104 ? 2.960 13.979 -5.951 1.00 0.00 387 ASN A C 6
ATOM 10915 O O . ASN A 1 104 ? 1.736 13.846 -5.965 1.00 0.00 387 ASN A O 6
ATOM 10926 N N . LYS A 1 105 ? 3.566 15.129 -6.225 1.00 0.00 388 LYS A N 6
ATOM 10927 C CA . LYS A 1 105 ? 2.811 16.329 -6.567 1.00 0.00 388 LYS A CA 6
ATOM 10928 C C . LYS A 1 105 ? 2.951 16.655 -8.051 1.00 0.00 388 LYS A C 6
ATOM 10929 O O . LYS A 1 105 ? 1.957 16.814 -8.759 1.00 0.00 388 LYS A O 6
ATOM 10948 N N . LYS A 1 106 ? 4.192 16.751 -8.517 1.00 0.00 389 LYS A N 6
ATOM 10949 C CA . LYS A 1 106 ? 4.463 17.054 -9.918 1.00 0.00 389 LYS A CA 6
ATOM 10950 C C . LYS A 1 106 ? 3.861 15.991 -10.831 1.00 0.00 389 LYS A C 6
ATOM 10951 O O . LYS A 1 106 ? 3.968 14.795 -10.559 1.00 0.00 389 LYS A O 6
ATOM 10970 N N . GLN A 1 107 ? 3.232 16.434 -11.914 1.00 0.00 390 GLN A N 6
ATOM 10971 C CA . GLN A 1 107 ? 2.615 15.519 -12.868 1.00 0.00 390 GLN A CA 6
ATOM 10972 C C . GLN A 1 107 ? 3.589 15.160 -13.985 1.00 0.00 390 GLN A C 6
ATOM 10973 O O . GLN A 1 107 ? 3.981 14.002 -14.131 1.00 0.00 390 GLN A O 6
ATOM 10987 N N . ARG A 1 108 ? 3.975 16.160 -14.770 1.00 0.00 391 ARG A N 6
ATOM 10988 C CA . ARG A 1 108 ? 4.901 15.949 -15.876 1.00 0.00 391 ARG A CA 6
ATOM 10989 C C . ARG A 1 108 ? 5.882 17.112 -15.994 1.00 0.00 391 ARG A C 6
ATOM 10990 O O . ARG A 1 108 ? 5.806 18.080 -15.237 1.00 0.00 391 ARG A O 6
ATOM 11011 N N . SER A 1 109 ? 6.802 17.010 -16.948 1.00 0.00 392 SER A N 6
ATOM 11012 C CA . SER A 1 109 ? 7.801 18.051 -17.162 1.00 0.00 392 SER A CA 6
ATOM 11013 C C . SER A 1 109 ? 7.616 18.707 -18.527 1.00 0.00 392 SER A C 6
ATOM 11014 O O . SER A 1 109 ? 7.696 18.047 -19.562 1.00 0.00 392 SER A O 6
ATOM 11022 N N . SER A 1 110 ? 7.371 20.014 -18.520 1.00 0.00 393 SER A N 6
ATOM 11023 C CA . SER A 1 110 ? 7.171 20.761 -19.756 1.00 0.00 393 SER A CA 6
ATOM 11024 C C . SER A 1 110 ? 8.054 20.211 -20.871 1.00 0.00 393 SER A C 6
ATOM 11025 O O . SER A 1 110 ? 9.257 20.023 -20.691 1.00 0.00 393 SER A O 6
ATOM 11033 N N . GLY A 1 111 ? 7.447 19.954 -22.026 1.00 0.00 394 GLY A N 6
ATOM 11034 C CA . GLY A 1 111 ? 8.193 19.428 -23.156 1.00 0.00 394 GLY A CA 6
ATOM 11035 C C . GLY A 1 111 ? 7.716 19.993 -24.479 1.00 0.00 394 GLY A C 6
ATOM 11036 O O . GLY A 1 111 ? 6.538 20.302 -24.658 1.00 0.00 394 GLY A O 6
ATOM 11040 N N . PRO A 1 112 ? 8.647 20.138 -25.435 1.00 0.00 395 PRO A N 6
ATOM 11041 C CA . PRO A 1 112 ? 8.340 20.671 -26.764 1.00 0.00 395 PRO A CA 6
ATOM 11042 C C . PRO A 1 112 ? 7.090 20.038 -27.368 1.00 0.00 395 PRO A C 6
ATOM 11043 O O . PRO A 1 112 ? 6.952 18.815 -27.392 1.00 0.00 395 PRO A O 6
ATOM 11054 N N . SER A 1 113 ? 6.183 20.879 -27.856 1.00 0.00 396 SER A N 6
ATOM 11055 C CA . SER A 1 113 ? 4.944 20.401 -28.458 1.00 0.00 396 SER A CA 6
ATOM 11056 C C . SER A 1 113 ? 5.191 19.141 -29.282 1.00 0.00 396 SER A C 6
ATOM 11057 O O . SER A 1 113 ? 4.451 18.162 -29.178 1.00 0.00 396 SER A O 6
ATOM 11065 N N . SER A 1 114 ? 6.237 19.173 -30.103 1.00 0.00 397 SER A N 6
ATOM 11066 C CA . SER A 1 114 ? 6.580 18.036 -30.948 1.00 0.00 397 SER A CA 6
ATOM 11067 C C . SER A 1 114 ? 7.994 17.547 -30.653 1.00 0.00 397 SER A C 6
ATOM 11068 O O . SER A 1 114 ? 8.935 18.338 -30.587 1.00 0.00 397 SER A O 6
ATOM 11076 N N . GLY A 1 115 ? 8.137 16.237 -30.476 1.00 0.00 398 GLY A N 6
ATOM 11077 C CA . GLY A 1 115 ? 9.439 15.663 -30.191 1.00 0.00 398 GLY A CA 6
ATOM 11078 C C . GLY A 1 115 ? 9.405 14.150 -30.127 1.00 0.00 398 GLY A C 6
ATOM 11079 O O . GLY A 1 115 ? 8.392 13.531 -30.454 1.00 0.00 398 GLY A O 6
ATOM 11083 N N . GLY A 1 1 ? -29.347 -2.362 28.278 1.00 0.00 284 GLY A N 7
ATOM 11084 C CA . GLY A 1 1 ? -29.467 -1.001 28.770 1.00 0.00 284 GLY A CA 7
ATOM 11085 C C . GLY A 1 1 ? -28.136 -0.278 28.805 1.00 0.00 284 GLY A C 7
ATOM 11086 O O . GLY A 1 1 ? -27.253 -0.627 29.587 1.00 0.00 284 GLY A O 7
ATOM 11090 N N . SER A 1 2 ? -27.991 0.734 27.955 1.00 0.00 285 SER A N 7
ATOM 11091 C CA . SER A 1 2 ? -26.755 1.505 27.888 1.00 0.00 285 SER A CA 7
ATOM 11092 C C . SER A 1 2 ? -27.040 2.998 28.018 1.00 0.00 285 SER A C 7
ATOM 11093 O O . SER A 1 2 ? -28.195 3.422 28.045 1.00 0.00 285 SER A O 7
ATOM 11101 N N . SER A 1 3 ? -25.977 3.793 28.098 1.00 0.00 286 SER A N 7
ATOM 11102 C CA . SER A 1 3 ? -26.111 5.238 28.229 1.00 0.00 286 SER A CA 7
ATOM 11103 C C . SER A 1 3 ? -25.146 5.960 27.294 1.00 0.00 286 SER A C 7
ATOM 11104 O O . SER A 1 3 ? -23.985 5.575 27.162 1.00 0.00 286 SER A O 7
ATOM 11112 N N . GLY A 1 4 ? -25.637 7.011 26.644 1.00 0.00 287 GLY A N 7
ATOM 11113 C CA . GLY A 1 4 ? -24.807 7.770 25.728 1.00 0.00 287 GLY A CA 7
ATOM 11114 C C . GLY A 1 4 ? -24.218 6.909 24.628 1.00 0.00 287 GLY A C 7
ATOM 11115 O O . GLY A 1 4 ? -24.948 6.329 23.826 1.00 0.00 287 GLY A O 7
ATOM 11119 N N . SER A 1 5 ? -22.891 6.826 24.590 1.00 0.00 288 SER A N 7
ATOM 11120 C CA . SER A 1 5 ? -22.204 6.033 23.578 1.00 0.00 288 SER A CA 7
ATOM 11121 C C . SER A 1 5 ? -22.538 6.534 22.176 1.00 0.00 288 SER A C 7
ATOM 11122 O O . SER A 1 5 ? -22.794 5.744 21.267 1.00 0.00 288 SER A O 7
ATOM 11130 N N . SER A 1 6 ? -22.536 7.852 22.009 1.00 0.00 289 SER A N 7
ATOM 11131 C CA . SER A 1 6 ? -22.843 8.461 20.720 1.00 0.00 289 SER A CA 7
ATOM 11132 C C . SER A 1 6 ? -21.750 8.153 19.701 1.00 0.00 289 SER A C 7
ATOM 11133 O O . SER A 1 6 ? -22.002 7.520 18.677 1.00 0.00 289 SER A O 7
ATOM 11141 N N . GLY A 1 7 ? -20.534 8.608 19.989 1.00 0.00 290 GLY A N 7
ATOM 11142 C CA . GLY A 1 7 ? -19.421 8.372 19.089 1.00 0.00 290 GLY A CA 7
ATOM 11143 C C . GLY A 1 7 ? -19.374 9.372 17.951 1.00 0.00 290 GLY A C 7
ATOM 11144 O O . GLY A 1 7 ? -20.262 10.214 17.820 1.00 0.00 290 GLY A O 7
ATOM 11148 N N . GLU A 1 8 ? -18.334 9.280 17.127 1.00 0.00 291 GLU A N 7
ATOM 11149 C CA . GLU A 1 8 ? -18.174 10.187 15.997 1.00 0.00 291 GLU A CA 7
ATOM 11150 C C . GLU A 1 8 ? -18.103 9.411 14.684 1.00 0.00 291 GLU A C 7
ATOM 11151 O O . GLU A 1 8 ? -17.099 8.765 14.387 1.00 0.00 291 GLU A O 7
ATOM 11163 N N . GLU A 1 9 ? -19.176 9.483 13.902 1.00 0.00 292 GLU A N 7
ATOM 11164 C CA . GLU A 1 9 ? -19.235 8.787 12.622 1.00 0.00 292 GLU A CA 7
ATOM 11165 C C . GLU A 1 9 ? -18.944 7.299 12.798 1.00 0.00 292 GLU A C 7
ATOM 11166 O O . GLU A 1 9 ? -18.187 6.709 12.027 1.00 0.00 292 GLU A O 7
ATOM 11178 N N . ILE A 1 10 ? -19.551 6.699 13.817 1.00 0.00 293 ILE A N 7
ATOM 11179 C CA . ILE A 1 10 ? -19.359 5.281 14.094 1.00 0.00 293 ILE A CA 7
ATOM 11180 C C . ILE A 1 10 ? -20.574 4.468 13.664 1.00 0.00 293 ILE A C 7
ATOM 11181 O O . ILE A 1 10 ? -21.713 4.914 13.801 1.00 0.00 293 ILE A O 7
ATOM 11197 N N . ARG A 1 11 ? -20.324 3.270 13.146 1.00 0.00 294 ARG A N 7
ATOM 11198 C CA . ARG A 1 11 ? -21.398 2.392 12.697 1.00 0.00 294 ARG A CA 7
ATOM 11199 C C . ARG A 1 11 ? -21.664 1.291 13.720 1.00 0.00 294 ARG A C 7
ATOM 11200 O O . ARG A 1 11 ? -21.472 0.108 13.438 1.00 0.00 294 ARG A O 7
ATOM 11221 N N . LYS A 1 12 ? -22.106 1.688 14.907 1.00 0.00 295 LYS A N 7
ATOM 11222 C CA . LYS A 1 12 ? -22.399 0.736 15.972 1.00 0.00 295 LYS A CA 7
ATOM 11223 C C . LYS A 1 12 ? -21.195 -0.159 16.249 1.00 0.00 295 LYS A C 7
ATOM 11224 O O . LYS A 1 12 ? -21.343 -1.357 16.489 1.00 0.00 295 LYS A O 7
ATOM 11243 N N . ILE A 1 13 ? -20.005 0.432 16.215 1.00 0.00 296 ILE A N 7
ATOM 11244 C CA . ILE A 1 13 ? -18.777 -0.313 16.465 1.00 0.00 296 ILE A CA 7
ATOM 11245 C C . ILE A 1 13 ? -17.857 0.447 17.415 1.00 0.00 296 ILE A C 7
ATOM 11246 O O . ILE A 1 13 ? -17.506 1.604 17.186 1.00 0.00 296 ILE A O 7
ATOM 11262 N N . PRO A 1 14 ? -17.455 -0.220 18.507 1.00 0.00 297 PRO A N 7
ATOM 11263 C CA . PRO A 1 14 ? -16.567 0.373 19.513 1.00 0.00 297 PRO A CA 7
ATOM 11264 C C . PRO A 1 14 ? -15.382 1.098 18.886 1.00 0.00 297 PRO A C 7
ATOM 11265 O O . PRO A 1 14 ? -15.153 2.278 19.153 1.00 0.00 297 PRO A O 7
ATOM 11276 N N . MET A 1 15 ? -14.632 0.387 18.051 1.00 0.00 298 MET A N 7
ATOM 11277 C CA . MET A 1 15 ? -13.471 0.965 17.384 1.00 0.00 298 MET A CA 7
ATOM 11278 C C . MET A 1 15 ? -13.677 1.006 15.873 1.00 0.00 298 MET A C 7
ATOM 11279 O O . MET A 1 15 ? -13.618 -0.024 15.200 1.00 0.00 298 MET A O 7
ATOM 11293 N N . PHE A 1 16 ? -13.918 2.201 15.345 1.00 0.00 299 PHE A N 7
ATOM 11294 C CA . PHE A 1 16 ? -14.133 2.376 13.913 1.00 0.00 299 PHE A CA 7
ATOM 11295 C C . PHE A 1 16 ? -13.223 3.465 13.355 1.00 0.00 299 PHE A C 7
ATOM 11296 O O . PHE A 1 16 ? -13.643 4.281 12.536 1.00 0.00 299 PHE A O 7
ATOM 11313 N N . SER A 1 17 ? -11.972 3.472 13.807 1.00 0.00 300 SER A N 7
ATOM 11314 C CA . SER A 1 17 ? -11.002 4.463 13.356 1.00 0.00 300 SER A CA 7
ATOM 11315 C C . SER A 1 17 ? -9.769 3.786 12.764 1.00 0.00 300 SER A C 7
ATOM 11316 O O . SER A 1 17 ? -9.158 2.923 13.394 1.00 0.00 300 SER A O 7
ATOM 11324 N N . SER A 1 18 ? -9.410 4.185 11.548 1.00 0.00 301 SER A N 7
ATOM 11325 C CA . SER A 1 18 ? -8.252 3.615 10.867 1.00 0.00 301 SER A CA 7
ATOM 11326 C C . SER A 1 18 ? -7.608 4.642 9.941 1.00 0.00 301 SER A C 7
ATOM 11327 O O . SER A 1 18 ? -8.126 5.745 9.760 1.00 0.00 301 SER A O 7
ATOM 11335 N N . TYR A 1 19 ? -6.475 4.272 9.355 1.00 0.00 302 TYR A N 7
ATOM 11336 C CA . TYR A 1 19 ? -5.757 5.160 8.449 1.00 0.00 302 TYR A CA 7
ATOM 11337 C C . TYR A 1 19 ? -6.553 5.390 7.167 1.00 0.00 302 TYR A C 7
ATOM 11338 O O . TYR A 1 19 ? -7.582 4.755 6.940 1.00 0.00 302 TYR A O 7
ATOM 11356 N N . ASN A 1 20 ? -6.068 6.303 6.333 1.00 0.00 303 ASN A N 7
ATOM 11357 C CA . ASN A 1 20 ? -6.732 6.619 5.074 1.00 0.00 303 ASN A CA 7
ATOM 11358 C C . ASN A 1 20 ? -5.743 6.585 3.913 1.00 0.00 303 ASN A C 7
ATOM 11359 O O . ASN A 1 20 ? -4.590 7.001 4.036 1.00 0.00 303 ASN A O 7
ATOM 11370 N N . PRO A 1 21 ? -6.202 6.082 2.758 1.00 0.00 304 PRO A N 7
ATOM 11371 C CA . PRO A 1 21 ? -5.374 5.984 1.552 1.00 0.00 304 PRO A CA 7
ATOM 11372 C C . PRO A 1 21 ? -5.250 7.318 0.824 1.00 0.00 304 PRO A C 7
ATOM 11373 O O . PRO A 1 21 ? -4.148 7.766 0.513 1.00 0.00 304 PRO A O 7
ATOM 11384 N N . GLY A 1 22 ? -6.389 7.948 0.555 1.00 0.00 305 GLY A N 7
ATOM 11385 C CA . GLY A 1 22 ? -6.386 9.224 -0.134 1.00 0.00 305 GLY A CA 7
ATOM 11386 C C . GLY A 1 22 ? -6.460 9.070 -1.641 1.00 0.00 305 GLY A C 7
ATOM 11387 O O . GLY A 1 22 ? -6.823 8.008 -2.145 1.00 0.00 305 GLY A O 7
ATOM 11391 N N . GLU A 1 23 ? -6.116 10.134 -2.361 1.00 0.00 306 GLU A N 7
ATOM 11392 C CA . GLU A 1 23 ? -6.147 10.111 -3.819 1.00 0.00 306 GLU A CA 7
ATOM 11393 C C . GLU A 1 23 ? -5.391 8.902 -4.360 1.00 0.00 306 GLU A C 7
ATOM 11394 O O . GLU A 1 23 ? -4.364 8.487 -3.822 1.00 0.00 306 GLU A O 7
ATOM 11406 N N . PRO A 1 24 ? -5.910 8.320 -5.451 1.00 0.00 307 PRO A N 7
ATOM 11407 C CA . PRO A 1 24 ? -5.301 7.150 -6.091 1.00 0.00 307 PRO A CA 7
ATOM 11408 C C . PRO A 1 24 ? -4.050 7.509 -6.885 1.00 0.00 307 PRO A C 7
ATOM 11409 O O . PRO A 1 24 ? -4.129 8.163 -7.925 1.00 0.00 307 PRO A O 7
ATOM 11420 N N . ASN A 1 25 ? -2.895 7.079 -6.388 1.00 0.00 308 ASN A N 7
ATOM 11421 C CA . ASN A 1 25 ? -1.627 7.355 -7.052 1.00 0.00 308 ASN A CA 7
ATOM 11422 C C . ASN A 1 25 ? -1.120 6.121 -7.793 1.00 0.00 308 ASN A C 7
ATOM 11423 O O . ASN A 1 25 ? -1.719 5.049 -7.717 1.00 0.00 308 ASN A O 7
ATOM 11434 N N . LYS A 1 26 ? -0.011 6.281 -8.509 1.00 0.00 309 LYS A N 7
ATOM 11435 C CA . LYS A 1 26 ? 0.578 5.181 -9.263 1.00 0.00 309 LYS A CA 7
ATOM 11436 C C . LYS A 1 26 ? 1.609 4.436 -8.420 1.00 0.00 309 LYS A C 7
ATOM 11437 O O . LYS A 1 26 ? 2.295 3.539 -8.911 1.00 0.00 309 LYS A O 7
ATOM 11456 N N . VAL A 1 27 ? 1.711 4.812 -7.149 1.00 0.00 310 VAL A N 7
ATOM 11457 C CA . VAL A 1 27 ? 2.656 4.177 -6.239 1.00 0.00 310 VAL A CA 7
ATOM 11458 C C . VAL A 1 27 ? 1.972 3.752 -4.944 1.00 0.00 310 VAL A C 7
ATOM 11459 O O . VAL A 1 27 ? 1.191 4.508 -4.365 1.00 0.00 310 VAL A O 7
ATOM 11472 N N . LEU A 1 28 ? 2.268 2.538 -4.496 1.00 0.00 311 LEU A N 7
ATOM 11473 C CA . LEU A 1 28 ? 1.681 2.010 -3.269 1.00 0.00 311 LEU A CA 7
ATOM 11474 C C . LEU A 1 28 ? 2.755 1.765 -2.213 1.00 0.00 311 LEU A C 7
ATOM 11475 O O . LEU A 1 28 ? 3.687 0.990 -2.430 1.00 0.00 311 LEU A O 7
ATOM 11491 N N . TYR A 1 29 ? 2.615 2.427 -1.070 1.00 0.00 312 TYR A N 7
ATOM 11492 C CA . TYR A 1 29 ? 3.573 2.281 0.019 1.00 0.00 312 TYR A CA 7
ATOM 11493 C C . TYR A 1 29 ? 3.028 1.358 1.104 1.00 0.00 312 TYR A C 7
ATOM 11494 O O . TYR A 1 29 ? 2.197 1.760 1.920 1.00 0.00 312 TYR A O 7
ATOM 11512 N N . LEU A 1 30 ? 3.501 0.116 1.108 1.00 0.00 313 LEU A N 7
ATOM 11513 C CA . LEU A 1 30 ? 3.063 -0.867 2.093 1.00 0.00 313 LEU A CA 7
ATOM 11514 C C . LEU A 1 30 ? 3.996 -0.881 3.301 1.00 0.00 313 LEU A C 7
ATOM 11515 O O . LEU A 1 30 ? 5.199 -0.656 3.172 1.00 0.00 313 LEU A O 7
ATOM 11531 N N . LYS A 1 31 ? 3.431 -1.148 4.474 1.00 0.00 314 LYS A N 7
ATOM 11532 C CA . LYS A 1 31 ? 4.211 -1.197 5.705 1.00 0.00 314 LYS A CA 7
ATOM 11533 C C . LYS A 1 31 ? 3.682 -2.277 6.642 1.00 0.00 314 LYS A C 7
ATOM 11534 O O . LYS A 1 31 ? 2.762 -3.015 6.296 1.00 0.00 314 LYS A O 7
ATOM 11553 N N . ASN A 1 32 ? 4.270 -2.361 7.831 1.00 0.00 315 ASN A N 7
ATOM 11554 C CA . ASN A 1 32 ? 3.856 -3.352 8.819 1.00 0.00 315 ASN A CA 7
ATOM 11555 C C . ASN A 1 32 ? 4.057 -4.767 8.288 1.00 0.00 315 ASN A C 7
ATOM 11556 O O . ASN A 1 32 ? 3.155 -5.603 8.360 1.00 0.00 315 ASN A O 7
ATOM 11567 N N . LEU A 1 33 ? 5.246 -5.030 7.754 1.00 0.00 316 LEU A N 7
ATOM 11568 C CA . LEU A 1 33 ? 5.566 -6.346 7.212 1.00 0.00 316 LEU A CA 7
ATOM 11569 C C . LEU A 1 33 ? 6.682 -7.008 8.012 1.00 0.00 316 LEU A C 7
ATOM 11570 O O . LEU A 1 33 ? 7.666 -6.364 8.375 1.00 0.00 316 LEU A O 7
ATOM 11586 N N . SER A 1 34 ? 6.523 -8.300 8.282 1.00 0.00 317 SER A N 7
ATOM 11587 C CA . SER A 1 34 ? 7.517 -9.050 9.041 1.00 0.00 317 SER A CA 7
ATOM 11588 C C . SER A 1 34 ? 8.785 -9.257 8.219 1.00 0.00 317 SER A C 7
ATOM 11589 O O . SER A 1 34 ? 8.740 -9.523 7.017 1.00 0.00 317 SER A O 7
ATOM 11597 N N . PRO A 1 35 ? 9.945 -9.135 8.881 1.00 0.00 318 PRO A N 7
ATOM 11598 C CA . PRO A 1 35 ? 11.249 -9.304 8.233 1.00 0.00 318 PRO A CA 7
ATOM 11599 C C . PRO A 1 35 ? 11.278 -10.508 7.296 1.00 0.00 318 PRO A C 7
ATOM 11600 O O . PRO A 1 35 ? 12.109 -10.581 6.390 1.00 0.00 318 PRO A O 7
ATOM 11611 N N . ARG A 1 36 ? 10.365 -11.447 7.518 1.00 0.00 319 ARG A N 7
ATOM 11612 C CA . ARG A 1 36 ? 10.286 -12.647 6.694 1.00 0.00 319 ARG A CA 7
ATOM 11613 C C . ARG A 1 36 ? 9.636 -12.340 5.348 1.00 0.00 319 ARG A C 7
ATOM 11614 O O . ARG A 1 36 ? 10.075 -12.831 4.308 1.00 0.00 319 ARG A O 7
ATOM 11635 N N . VAL A 1 37 ? 8.585 -11.526 5.376 1.00 0.00 320 VAL A N 7
ATOM 11636 C CA . VAL A 1 37 ? 7.874 -11.154 4.160 1.00 0.00 320 VAL A CA 7
ATOM 11637 C C . VAL A 1 37 ? 8.846 -10.846 3.027 1.00 0.00 320 VAL A C 7
ATOM 11638 O O . VAL A 1 37 ? 9.722 -9.990 3.159 1.00 0.00 320 VAL A O 7
ATOM 11651 N N . THR A 1 38 ? 8.688 -11.551 1.910 1.00 0.00 321 THR A N 7
ATOM 11652 C CA . THR A 1 38 ? 9.552 -11.354 0.753 1.00 0.00 321 THR A CA 7
ATOM 11653 C C . THR A 1 38 ? 8.740 -10.999 -0.486 1.00 0.00 321 THR A C 7
ATOM 11654 O O . THR A 1 38 ? 7.510 -11.052 -0.469 1.00 0.00 321 THR A O 7
ATOM 11665 N N . GLU A 1 39 ? 9.434 -10.636 -1.560 1.00 0.00 322 GLU A N 7
ATOM 11666 C CA . GLU A 1 39 ? 8.774 -10.271 -2.808 1.00 0.00 322 GLU A CA 7
ATOM 11667 C C . GLU A 1 39 ? 7.660 -11.258 -3.143 1.00 0.00 322 GLU A C 7
ATOM 11668 O O . GLU A 1 39 ? 6.526 -10.862 -3.413 1.00 0.00 322 GLU A O 7
ATOM 11680 N N . ARG A 1 40 ? 7.991 -12.545 -3.124 1.00 0.00 323 ARG A N 7
ATOM 11681 C CA . ARG A 1 40 ? 7.020 -13.589 -3.427 1.00 0.00 323 ARG A CA 7
ATOM 11682 C C . ARG A 1 40 ? 5.668 -13.274 -2.795 1.00 0.00 323 ARG A C 7
ATOM 11683 O O . ARG A 1 40 ? 4.635 -13.315 -3.462 1.00 0.00 323 ARG A O 7
ATOM 11704 N N . ASP A 1 41 ? 5.684 -12.960 -1.504 1.00 0.00 324 ASP A N 7
ATOM 11705 C CA . ASP A 1 41 ? 4.459 -12.637 -0.781 1.00 0.00 324 ASP A CA 7
ATOM 11706 C C . ASP A 1 41 ? 3.686 -11.528 -1.488 1.00 0.00 324 ASP A C 7
ATOM 11707 O O . ASP A 1 41 ? 2.466 -11.605 -1.638 1.00 0.00 324 ASP A O 7
ATOM 11716 N N . LEU A 1 42 ? 4.404 -10.497 -1.920 1.00 0.00 325 LEU A N 7
ATOM 11717 C CA . LEU A 1 42 ? 3.786 -9.370 -2.611 1.00 0.00 325 LEU A CA 7
ATOM 11718 C C . LEU A 1 42 ? 3.186 -9.811 -3.943 1.00 0.00 325 LEU A C 7
ATOM 11719 O O . LEU A 1 42 ? 2.038 -9.494 -4.254 1.00 0.00 325 LEU A O 7
ATOM 11735 N N . VAL A 1 43 ? 3.972 -10.546 -4.725 1.00 0.00 326 VAL A N 7
ATOM 11736 C CA . VAL A 1 43 ? 3.518 -11.033 -6.022 1.00 0.00 326 VAL A CA 7
ATOM 11737 C C . VAL A 1 43 ? 2.158 -11.714 -5.909 1.00 0.00 326 VAL A C 7
ATOM 11738 O O . VAL A 1 43 ? 1.212 -11.356 -6.609 1.00 0.00 326 VAL A O 7
ATOM 11751 N N . SER A 1 44 ? 2.068 -12.698 -5.019 1.00 0.00 327 SER A N 7
ATOM 11752 C CA . SER A 1 44 ? 0.825 -13.432 -4.814 1.00 0.00 327 SER A CA 7
ATOM 11753 C C . SER A 1 44 ? -0.299 -12.490 -4.391 1.00 0.00 327 SER A C 7
ATOM 11754 O O . SER A 1 44 ? -1.434 -12.610 -4.855 1.00 0.00 327 SER A O 7
ATOM 11762 N N . LEU A 1 45 ? 0.025 -11.554 -3.506 1.00 0.00 328 LEU A N 7
ATOM 11763 C CA . LEU A 1 45 ? -0.956 -10.591 -3.018 1.00 0.00 328 LEU A CA 7
ATOM 11764 C C . LEU A 1 45 ? -1.570 -9.806 -4.173 1.00 0.00 328 LEU A C 7
ATOM 11765 O O . LEU A 1 45 ? -2.786 -9.630 -4.241 1.00 0.00 328 LEU A O 7
ATOM 11781 N N . PHE A 1 46 ? -0.720 -9.338 -5.081 1.00 0.00 329 PHE A N 7
ATOM 11782 C CA . PHE A 1 46 ? -1.178 -8.572 -6.235 1.00 0.00 329 PHE A CA 7
ATOM 11783 C C . PHE A 1 46 ? -0.781 -9.261 -7.537 1.00 0.00 329 PHE A C 7
ATOM 11784 O O . PHE A 1 46 ? -0.226 -8.634 -8.439 1.00 0.00 329 PHE A O 7
ATOM 11801 N N . ALA A 1 47 ? -1.067 -10.555 -7.626 1.00 0.00 330 ALA A N 7
ATOM 11802 C CA . ALA A 1 47 ? -0.742 -11.330 -8.818 1.00 0.00 330 ALA A CA 7
ATOM 11803 C C . ALA A 1 47 ? -1.903 -11.332 -9.806 1.00 0.00 330 ALA A C 7
ATOM 11804 O O . ALA A 1 47 ? -1.727 -11.029 -10.986 1.00 0.00 330 ALA A O 7
ATOM 11811 N N . ARG A 1 48 ? -3.090 -11.676 -9.316 1.00 0.00 331 ARG A N 7
ATOM 11812 C CA . ARG A 1 48 ? -4.279 -11.719 -10.157 1.00 0.00 331 ARG A CA 7
ATOM 11813 C C . ARG A 1 48 ? -4.333 -10.509 -11.086 1.00 0.00 331 ARG A C 7
ATOM 11814 O O . ARG A 1 48 ? -4.537 -10.647 -12.292 1.00 0.00 331 ARG A O 7
ATOM 11835 N N . PHE A 1 49 ? -4.150 -9.324 -10.514 1.00 0.00 332 PHE A N 7
ATOM 11836 C CA . PHE A 1 49 ? -4.178 -8.089 -11.290 1.00 0.00 332 PHE A CA 7
ATOM 11837 C C . PHE A 1 49 ? -3.348 -8.227 -12.563 1.00 0.00 332 PHE A C 7
ATOM 11838 O O . PHE A 1 49 ? -3.727 -7.726 -13.621 1.00 0.00 332 PHE A O 7
ATOM 11855 N N . GLN A 1 50 ? -2.212 -8.908 -12.450 1.00 0.00 333 GLN A N 7
ATOM 11856 C CA . GLN A 1 50 ? -1.327 -9.110 -13.591 1.00 0.00 333 GLN A CA 7
ATOM 11857 C C . GLN A 1 50 ? -1.824 -10.253 -14.469 1.00 0.00 333 GLN A C 7
ATOM 11858 O O . GLN A 1 50 ? -1.263 -11.349 -14.454 1.00 0.00 333 GLN A O 7
ATOM 11872 N N . GLU A 1 51 ? -2.879 -9.990 -15.234 1.00 0.00 334 GLU A N 7
ATOM 11873 C CA . GLU A 1 51 ? -3.452 -10.999 -16.117 1.00 0.00 334 GLU A CA 7
ATOM 11874 C C . GLU A 1 51 ? -3.465 -10.510 -17.563 1.00 0.00 334 GLU A C 7
ATOM 11875 O O . GLU A 1 51 ? -4.435 -9.901 -18.015 1.00 0.00 334 GLU A O 7
ATOM 11887 N N . LYS A 1 52 ? -2.382 -10.782 -18.283 1.00 0.00 335 LYS A N 7
ATOM 11888 C CA . LYS A 1 52 ? -2.267 -10.371 -19.678 1.00 0.00 335 LYS A CA 7
ATOM 11889 C C . LYS A 1 52 ? -2.962 -9.032 -19.910 1.00 0.00 335 LYS A C 7
ATOM 11890 O O . LYS A 1 52 ? -3.645 -8.842 -20.916 1.00 0.00 335 LYS A O 7
ATOM 11909 N N . LYS A 1 53 ? -2.781 -8.108 -18.973 1.00 0.00 336 LYS A N 7
ATOM 11910 C CA . LYS A 1 53 ? -3.387 -6.786 -19.077 1.00 0.00 336 LYS A CA 7
ATOM 11911 C C . LYS A 1 53 ? -2.340 -5.734 -19.432 1.00 0.00 336 LYS A C 7
ATOM 11912 O O . LYS A 1 53 ? -2.513 -4.968 -20.379 1.00 0.00 336 LYS A O 7
ATOM 11931 N N . GLY A 1 54 ? -1.253 -5.704 -18.667 1.00 0.00 337 GLY A N 7
ATOM 11932 C CA . GLY A 1 54 ? -0.195 -4.744 -18.919 1.00 0.00 337 GLY A CA 7
ATOM 11933 C C . GLY A 1 54 ? 1.182 -5.312 -18.639 1.00 0.00 337 GLY A C 7
ATOM 11934 O O . GLY A 1 54 ? 1.399 -6.523 -18.690 1.00 0.00 337 GLY A O 7
ATOM 11938 N N . PRO A 1 55 ? 2.143 -4.426 -18.336 1.00 0.00 338 PRO A N 7
ATOM 11939 C CA . PRO A 1 55 ? 3.523 -4.823 -18.042 1.00 0.00 338 PRO A CA 7
ATOM 11940 C C . PRO A 1 55 ? 3.671 -5.413 -16.644 1.00 0.00 338 PRO A C 7
ATOM 11941 O O . PRO A 1 55 ? 2.975 -5.026 -15.704 1.00 0.00 338 PRO A O 7
ATOM 11952 N N . PRO A 1 56 ? 4.598 -6.371 -16.501 1.00 0.00 339 PRO A N 7
ATOM 11953 C CA . PRO A 1 56 ? 4.860 -7.035 -15.220 1.00 0.00 339 PRO A CA 7
ATOM 11954 C C . PRO A 1 56 ? 5.000 -6.042 -14.071 1.00 0.00 339 PRO A C 7
ATOM 11955 O O . PRO A 1 56 ? 5.968 -5.285 -14.008 1.00 0.00 339 PRO A O 7
ATOM 11966 N N . ILE A 1 57 ? 4.028 -6.051 -13.165 1.00 0.00 340 ILE A N 7
ATOM 11967 C CA . ILE A 1 57 ? 4.045 -5.152 -12.018 1.00 0.00 340 ILE A CA 7
ATOM 11968 C C . ILE A 1 57 ? 5.414 -5.145 -11.346 1.00 0.00 340 ILE A C 7
ATOM 11969 O O . ILE A 1 57 ? 6.028 -6.194 -11.155 1.00 0.00 340 ILE A O 7
ATOM 11985 N N . GLN A 1 58 ? 5.885 -3.954 -10.989 1.00 0.00 341 GLN A N 7
ATOM 11986 C CA . GLN A 1 58 ? 7.181 -3.810 -10.336 1.00 0.00 341 GLN A CA 7
ATOM 11987 C C . GLN A 1 58 ? 7.037 -3.871 -8.820 1.00 0.00 341 GLN A C 7
ATOM 11988 O O . GLN A 1 58 ? 6.170 -3.218 -8.241 1.00 0.00 341 GLN A O 7
ATOM 12002 N N . PHE A 1 59 ? 7.893 -4.663 -8.181 1.00 0.00 342 PHE A N 7
ATOM 12003 C CA . PHE A 1 59 ? 7.861 -4.811 -6.730 1.00 0.00 342 PHE A CA 7
ATOM 12004 C C . PHE A 1 59 ? 9.224 -4.497 -6.121 1.00 0.00 342 PHE A C 7
ATOM 12005 O O . PHE A 1 59 ? 10.260 -4.893 -6.653 1.00 0.00 342 PHE A O 7
ATOM 12022 N N . ARG A 1 60 ? 9.214 -3.782 -5.001 1.00 0.00 343 ARG A N 7
ATOM 12023 C CA . ARG A 1 60 ? 10.448 -3.412 -4.319 1.00 0.00 343 ARG A CA 7
ATOM 12024 C C . ARG A 1 60 ? 10.296 -3.548 -2.807 1.00 0.00 343 ARG A C 7
ATOM 12025 O O . ARG A 1 60 ? 9.348 -3.028 -2.219 1.00 0.00 343 ARG A O 7
ATOM 12046 N N . MET A 1 61 ? 11.236 -4.251 -2.183 1.00 0.00 344 MET A N 7
ATOM 12047 C CA . MET A 1 61 ? 11.206 -4.455 -0.740 1.00 0.00 344 MET A CA 7
ATOM 12048 C C . MET A 1 61 ? 12.369 -3.734 -0.065 1.00 0.00 344 MET A C 7
ATOM 12049 O O . MET A 1 61 ? 13.480 -3.699 -0.594 1.00 0.00 344 MET A O 7
ATOM 12063 N N . MET A 1 62 ? 12.105 -3.160 1.105 1.00 0.00 345 MET A N 7
ATOM 12064 C CA . MET A 1 62 ? 13.131 -2.441 1.851 1.00 0.00 345 MET A CA 7
ATOM 12065 C C . MET A 1 62 ? 13.641 -3.278 3.020 1.00 0.00 345 MET A C 7
ATOM 12066 O O . MET A 1 62 ? 13.002 -4.250 3.426 1.00 0.00 345 MET A O 7
ATOM 12080 N N . THR A 1 63 ? 14.795 -2.896 3.557 1.00 0.00 346 THR A N 7
ATOM 12081 C CA . THR A 1 63 ? 15.390 -3.613 4.678 1.00 0.00 346 THR A CA 7
ATOM 12082 C C . THR A 1 63 ? 16.364 -2.725 5.444 1.00 0.00 346 THR A C 7
ATOM 12083 O O . THR A 1 63 ? 16.890 -1.754 4.903 1.00 0.00 346 THR A O 7
ATOM 12094 N N . GLY A 1 64 ? 16.599 -3.064 6.708 1.00 0.00 347 GLY A N 7
ATOM 12095 C CA . GLY A 1 64 ? 17.510 -2.287 7.527 1.00 0.00 347 GLY A CA 7
ATOM 12096 C C . GLY A 1 64 ? 16.797 -1.532 8.632 1.00 0.00 347 GLY A C 7
ATOM 12097 O O . GLY A 1 64 ? 15.855 -2.047 9.235 1.00 0.00 347 GLY A O 7
ATOM 12101 N N . ARG A 1 65 ? 17.247 -0.311 8.898 1.00 0.00 348 ARG A N 7
ATOM 12102 C CA . ARG A 1 65 ? 16.646 0.514 9.939 1.00 0.00 348 ARG A CA 7
ATOM 12103 C C . ARG A 1 65 ? 15.146 0.672 9.711 1.00 0.00 348 ARG A C 7
ATOM 12104 O O . ARG A 1 65 ? 14.708 1.013 8.613 1.00 0.00 348 ARG A O 7
ATOM 12125 N N . MET A 1 66 ? 14.364 0.421 10.755 1.00 0.00 349 MET A N 7
ATOM 12126 C CA . MET A 1 66 ? 12.913 0.536 10.668 1.00 0.00 349 MET A CA 7
ATOM 12127 C C . MET A 1 66 ? 12.382 -0.193 9.438 1.00 0.00 349 MET A C 7
ATOM 12128 O O . MET A 1 66 ? 11.629 0.373 8.646 1.00 0.00 349 MET A O 7
ATOM 12142 N N . ARG A 1 67 ? 12.782 -1.451 9.284 1.00 0.00 350 ARG A N 7
ATOM 12143 C CA . ARG A 1 67 ? 12.348 -2.256 8.149 1.00 0.00 350 ARG A CA 7
ATOM 12144 C C . ARG A 1 67 ? 10.878 -2.644 8.287 1.00 0.00 350 ARG A C 7
ATOM 12145 O O . ARG A 1 67 ? 10.204 -2.233 9.229 1.00 0.00 350 ARG A O 7
ATOM 12166 N N . GLY A 1 68 ? 10.389 -3.440 7.341 1.00 0.00 351 GLY A N 7
ATOM 12167 C CA . GLY A 1 68 ? 9.004 -3.869 7.376 1.00 0.00 351 GLY A CA 7
ATOM 12168 C C . GLY A 1 68 ? 8.131 -3.090 6.411 1.00 0.00 351 GLY A C 7
ATOM 12169 O O . GLY A 1 68 ? 6.913 -3.032 6.577 1.00 0.00 351 GLY A O 7
ATOM 12173 N N . GLN A 1 69 ? 8.755 -2.490 5.403 1.00 0.00 352 GLN A N 7
ATOM 12174 C CA . GLN A 1 69 ? 8.026 -1.708 4.411 1.00 0.00 352 GLN A CA 7
ATOM 12175 C C . GLN A 1 69 ? 8.454 -2.089 2.997 1.00 0.00 352 GLN A C 7
ATOM 12176 O O . GLN A 1 69 ? 9.581 -2.532 2.777 1.00 0.00 352 GLN A O 7
ATOM 12190 N N . ALA A 1 70 ? 7.547 -1.912 2.043 1.00 0.00 353 ALA A N 7
ATOM 12191 C CA . ALA A 1 70 ? 7.832 -2.235 0.650 1.00 0.00 353 ALA A CA 7
ATOM 12192 C C . ALA A 1 70 ? 7.129 -1.265 -0.294 1.00 0.00 353 ALA A C 7
ATOM 12193 O O . ALA A 1 70 ? 6.063 -0.736 0.023 1.00 0.00 353 ALA A O 7
ATOM 12200 N N . PHE A 1 71 ? 7.734 -1.033 -1.454 1.00 0.00 354 PHE A N 7
ATOM 12201 C CA . PHE A 1 71 ? 7.166 -0.123 -2.443 1.00 0.00 354 PHE A CA 7
ATOM 12202 C C . PHE A 1 71 ? 6.808 -0.870 -3.725 1.00 0.00 354 PHE A C 7
ATOM 12203 O O . PHE A 1 71 ? 7.666 -1.485 -4.358 1.00 0.00 354 PHE A O 7
ATOM 12220 N N . ILE A 1 72 ? 5.536 -0.811 -4.101 1.00 0.00 355 ILE A N 7
ATOM 12221 C CA . ILE A 1 72 ? 5.063 -1.479 -5.308 1.00 0.00 355 ILE A CA 7
ATOM 12222 C C . ILE A 1 72 ? 4.594 -0.469 -6.349 1.00 0.00 355 ILE A C 7
ATOM 12223 O O . ILE A 1 72 ? 3.854 0.464 -6.036 1.00 0.00 355 ILE A O 7
ATOM 12239 N N . THR A 1 73 ? 5.029 -0.662 -7.591 1.00 0.00 356 THR A N 7
ATOM 12240 C CA . THR A 1 73 ? 4.652 0.232 -8.679 1.00 0.00 356 THR A CA 7
ATOM 12241 C C . THR A 1 73 ? 3.798 -0.491 -9.713 1.00 0.00 356 THR A C 7
ATOM 12242 O O . THR A 1 73 ? 4.267 -1.406 -10.392 1.00 0.00 356 THR A O 7
ATOM 12253 N N . PHE A 1 74 ? 2.541 -0.075 -9.830 1.00 0.00 357 PHE A N 7
ATOM 12254 C CA . PHE A 1 74 ? 1.620 -0.684 -10.783 1.00 0.00 357 PHE A CA 7
ATOM 12255 C C . PHE A 1 74 ? 1.646 0.061 -12.115 1.00 0.00 357 PHE A C 7
ATOM 12256 O O . PHE A 1 74 ? 2.032 1.226 -12.197 1.00 0.00 357 PHE A O 7
ATOM 12273 N N . PRO A 1 75 ? 1.225 -0.630 -13.186 1.00 0.00 358 PRO A N 7
ATOM 12274 C CA . PRO A 1 75 ? 1.189 -0.055 -14.534 1.00 0.00 358 PRO A CA 7
ATOM 12275 C C . PRO A 1 75 ? 0.590 1.348 -14.551 1.00 0.00 358 PRO A C 7
ATOM 12276 O O . PRO A 1 75 ? 1.153 2.265 -15.147 1.00 0.00 358 PRO A O 7
ATOM 12287 N N . ASN A 1 76 ? -0.552 1.507 -13.891 1.00 0.00 359 ASN A N 7
ATOM 12288 C CA . ASN A 1 76 ? -1.226 2.799 -13.831 1.00 0.00 359 ASN A CA 7
ATOM 12289 C C . ASN A 1 76 ? -1.776 3.061 -12.432 1.00 0.00 359 ASN A C 7
ATOM 12290 O O . ASN A 1 76 ? -1.716 2.196 -11.558 1.00 0.00 359 ASN A O 7
ATOM 12301 N N . LYS A 1 77 ? -2.311 4.260 -12.228 1.00 0.00 360 LYS A N 7
ATOM 12302 C CA . LYS A 1 77 ? -2.874 4.637 -10.936 1.00 0.00 360 LYS A CA 7
ATOM 12303 C C . LYS A 1 77 ? -4.163 3.869 -10.660 1.00 0.00 360 LYS A C 7
ATOM 12304 O O . LYS A 1 77 ? -4.374 3.373 -9.553 1.00 0.00 360 LYS A O 7
ATOM 12323 N N . GLU A 1 78 ? -5.020 3.775 -11.672 1.00 0.00 361 GLU A N 7
ATOM 12324 C CA . GLU A 1 78 ? -6.287 3.067 -11.535 1.00 0.00 361 GLU A CA 7
ATOM 12325 C C . GLU A 1 78 ? -6.070 1.671 -10.957 1.00 0.00 361 GLU A C 7
ATOM 12326 O O . GLU A 1 78 ? -6.625 1.329 -9.913 1.00 0.00 361 GLU A O 7
ATOM 12338 N N . ILE A 1 79 ? -5.263 0.872 -11.644 1.00 0.00 362 ILE A N 7
ATOM 12339 C CA . ILE A 1 79 ? -4.973 -0.486 -11.199 1.00 0.00 362 ILE A CA 7
ATOM 12340 C C . ILE A 1 79 ? -4.479 -0.498 -9.757 1.00 0.00 362 ILE A C 7
ATOM 12341 O O . ILE A 1 79 ? -5.009 -1.220 -8.913 1.00 0.00 362 ILE A O 7
ATOM 12357 N N . ALA A 1 80 ? -3.459 0.308 -9.479 1.00 0.00 363 ALA A N 7
ATOM 12358 C CA . ALA A 1 80 ? -2.896 0.395 -8.138 1.00 0.00 363 ALA A CA 7
ATOM 12359 C C . ALA A 1 80 ? -3.995 0.512 -7.087 1.00 0.00 363 ALA A C 7
ATOM 12360 O O . ALA A 1 80 ? -4.127 -0.346 -6.215 1.00 0.00 363 ALA A O 7
ATOM 12367 N N . TRP A 1 81 ? -4.780 1.579 -7.176 1.00 0.00 364 TRP A N 7
ATOM 12368 C CA . TRP A 1 81 ? -5.867 1.810 -6.232 1.00 0.00 364 TRP A CA 7
ATOM 12369 C C . TRP A 1 81 ? -6.676 0.535 -6.012 1.00 0.00 364 TRP A C 7
ATOM 12370 O O . TRP A 1 81 ? -6.839 0.082 -4.880 1.00 0.00 364 TRP A O 7
ATOM 12391 N N . GLN A 1 82 ? -7.179 -0.037 -7.101 1.00 0.00 365 GLN A N 7
ATOM 12392 C CA . GLN A 1 82 ? -7.971 -1.259 -7.025 1.00 0.00 365 GLN A CA 7
ATOM 12393 C C . GLN A 1 82 ? -7.332 -2.263 -6.071 1.00 0.00 365 GLN A C 7
ATOM 12394 O O . GLN A 1 82 ? -7.978 -2.748 -5.143 1.00 0.00 365 GLN A O 7
ATOM 12408 N N . ALA A 1 83 ? -6.061 -2.569 -6.306 1.00 0.00 366 ALA A N 7
ATOM 12409 C CA . ALA A 1 83 ? -5.335 -3.514 -5.466 1.00 0.00 366 ALA A CA 7
ATOM 12410 C C . ALA A 1 83 ? -5.278 -3.033 -4.020 1.00 0.00 366 ALA A C 7
ATOM 12411 O O . ALA A 1 83 ? -5.201 -3.836 -3.091 1.00 0.00 366 ALA A O 7
ATOM 12418 N N . LEU A 1 84 ? -5.316 -1.717 -3.838 1.00 0.00 367 LEU A N 7
ATOM 12419 C CA . LEU A 1 84 ? -5.268 -1.129 -2.505 1.00 0.00 367 LEU A CA 7
ATOM 12420 C C . LEU A 1 84 ? -6.562 -1.400 -1.743 1.00 0.00 367 LEU A C 7
ATOM 12421 O O . LEU A 1 84 ? -6.567 -2.116 -0.742 1.00 0.00 367 LEU A O 7
ATOM 12437 N N . HIS A 1 85 ? -7.658 -0.823 -2.225 1.00 0.00 368 HIS A N 7
ATOM 12438 C CA . HIS A 1 85 ? -8.959 -1.005 -1.591 1.00 0.00 368 HIS A CA 7
ATOM 12439 C C . HIS A 1 85 ? -9.284 -2.487 -1.432 1.00 0.00 368 HIS A C 7
ATOM 12440 O O . HIS A 1 85 ? -10.006 -2.880 -0.514 1.00 0.00 368 HIS A O 7
ATOM 12454 N N . LEU A 1 86 ? -8.746 -3.305 -2.330 1.00 0.00 369 LEU A N 7
ATOM 12455 C CA . LEU A 1 86 ? -8.979 -4.745 -2.289 1.00 0.00 369 LEU A CA 7
ATOM 12456 C C . LEU A 1 86 ? -8.108 -5.407 -1.226 1.00 0.00 369 LEU A C 7
ATOM 12457 O O . LEU A 1 86 ? -8.594 -6.190 -0.410 1.00 0.00 369 LEU A O 7
ATOM 12473 N N . VAL A 1 87 ? -6.818 -5.086 -1.240 1.00 0.00 370 VAL A N 7
ATOM 12474 C CA . VAL A 1 87 ? -5.880 -5.646 -0.276 1.00 0.00 370 VAL A CA 7
ATOM 12475 C C . VAL A 1 87 ? -5.648 -4.688 0.887 1.00 0.00 370 VAL A C 7
ATOM 12476 O O . VAL A 1 87 ? -4.572 -4.669 1.483 1.00 0.00 370 VAL A O 7
ATOM 12489 N N . ASN A 1 88 ? -6.666 -3.893 1.203 1.00 0.00 371 ASN A N 7
ATOM 12490 C CA . ASN A 1 88 ? -6.573 -2.932 2.296 1.00 0.00 371 ASN A CA 7
ATOM 12491 C C . ASN A 1 88 ? -6.855 -3.602 3.637 1.00 0.00 371 ASN A C 7
ATOM 12492 O O . ASN A 1 88 ? -7.986 -3.594 4.119 1.00 0.00 371 ASN A O 7
ATOM 12503 N N . GLY A 1 89 ? -5.817 -4.181 4.233 1.00 0.00 372 GLY A N 7
ATOM 12504 C CA . GLY A 1 89 ? -5.974 -4.846 5.513 1.00 0.00 372 GLY A CA 7
ATOM 12505 C C . GLY A 1 89 ? -5.871 -6.354 5.398 1.00 0.00 372 GLY A C 7
ATOM 12506 O O . GLY A 1 89 ? -6.750 -7.080 5.863 1.00 0.00 372 GLY A O 7
ATOM 12510 N N . TYR A 1 90 ? -4.797 -6.827 4.776 1.00 0.00 373 TYR A N 7
ATOM 12511 C CA . TYR A 1 90 ? -4.585 -8.259 4.598 1.00 0.00 373 TYR A CA 7
ATOM 12512 C C . TYR A 1 90 ? -3.616 -8.800 5.645 1.00 0.00 373 TYR A C 7
ATOM 12513 O O . TYR A 1 90 ? -2.420 -8.506 5.614 1.00 0.00 373 TYR A O 7
ATOM 12531 N N . LYS A 1 91 ? -4.140 -9.594 6.571 1.00 0.00 374 LYS A N 7
ATOM 12532 C CA . LYS A 1 91 ? -3.325 -10.181 7.628 1.00 0.00 374 LYS A CA 7
ATOM 12533 C C . LYS A 1 91 ? -2.245 -11.086 7.043 1.00 0.00 374 LYS A C 7
ATOM 12534 O O . LYS A 1 91 ? -2.540 -12.005 6.277 1.00 0.00 374 LYS A O 7
ATOM 12553 N N . LEU A 1 92 ? -0.996 -10.824 7.410 1.00 0.00 375 LEU A N 7
ATOM 12554 C CA . LEU A 1 92 ? 0.128 -11.617 6.923 1.00 0.00 375 LEU A CA 7
ATOM 12555 C C . LEU A 1 92 ? 1.123 -11.897 8.044 1.00 0.00 375 LEU A C 7
ATOM 12556 O O . LEU A 1 92 ? 1.567 -10.981 8.737 1.00 0.00 375 LEU A O 7
ATOM 12572 N N . TYR A 1 93 ? 1.470 -13.167 8.216 1.00 0.00 376 TYR A N 7
ATOM 12573 C CA . TYR A 1 93 ? 2.413 -13.569 9.253 1.00 0.00 376 TYR A CA 7
ATOM 12574 C C . TYR A 1 93 ? 2.048 -12.940 10.594 1.00 0.00 376 TYR A C 7
ATOM 12575 O O . TYR A 1 93 ? 2.915 -12.466 11.327 1.00 0.00 376 TYR A O 7
ATOM 12593 N N . GLY A 1 94 ? 0.756 -12.941 10.910 1.00 0.00 377 GLY A N 7
ATOM 12594 C CA . GLY A 1 94 ? 0.298 -12.369 12.161 1.00 0.00 377 GLY A CA 7
ATOM 12595 C C . GLY A 1 94 ? 0.608 -10.890 12.272 1.00 0.00 377 GLY A C 7
ATOM 12596 O O . GLY A 1 94 ? 0.939 -10.396 13.349 1.00 0.00 377 GLY A O 7
ATOM 12600 N N . LYS A 1 95 ? 0.502 -10.181 11.153 1.00 0.00 378 LYS A N 7
ATOM 12601 C CA . LYS A 1 95 ? 0.773 -8.749 11.126 1.00 0.00 378 LYS A CA 7
ATOM 12602 C C . LYS A 1 95 ? -0.095 -8.049 10.087 1.00 0.00 378 LYS A C 7
ATOM 12603 O O . LYS A 1 95 ? 0.046 -8.284 8.886 1.00 0.00 378 LYS A O 7
ATOM 12622 N N . ILE A 1 96 ? -0.993 -7.187 10.554 1.00 0.00 379 ILE A N 7
ATOM 12623 C CA . ILE A 1 96 ? -1.882 -6.452 9.665 1.00 0.00 379 ILE A CA 7
ATOM 12624 C C . ILE A 1 96 ? -1.090 -5.618 8.663 1.00 0.00 379 ILE A C 7
ATOM 12625 O O . ILE A 1 96 ? -0.179 -4.878 9.037 1.00 0.00 379 ILE A O 7
ATOM 12641 N N . LEU A 1 97 ? -1.446 -5.740 7.388 1.00 0.00 380 LEU A N 7
ATOM 12642 C CA . LEU A 1 97 ? -0.770 -4.996 6.331 1.00 0.00 380 LEU A CA 7
ATOM 12643 C C . LEU A 1 97 ? -1.461 -3.660 6.078 1.00 0.00 380 LEU A C 7
ATOM 12644 O O . LEU A 1 97 ? -2.689 -3.588 6.012 1.00 0.00 380 LEU A O 7
ATOM 12660 N N . VAL A 1 98 ? -0.666 -2.605 5.936 1.00 0.00 381 VAL A N 7
ATOM 12661 C CA . VAL A 1 98 ? -1.200 -1.271 5.687 1.00 0.00 381 VAL A CA 7
ATOM 12662 C C . VAL A 1 98 ? -0.654 -0.695 4.387 1.00 0.00 381 VAL A C 7
ATOM 12663 O O . VAL A 1 98 ? 0.559 -0.626 4.187 1.00 0.00 381 VAL A O 7
ATOM 12676 N N . ILE A 1 99 ? -1.557 -0.279 3.504 1.00 0.00 382 ILE A N 7
ATOM 12677 C CA . ILE A 1 99 ? -1.165 0.294 2.223 1.00 0.00 382 ILE A CA 7
ATOM 12678 C C . ILE A 1 99 ? -1.501 1.780 2.160 1.00 0.00 382 ILE A C 7
ATOM 12679 O O . ILE A 1 99 ? -2.572 2.203 2.593 1.00 0.00 382 ILE A O 7
ATOM 12695 N N . GLU A 1 100 ? -0.580 2.567 1.615 1.00 0.00 383 GLU A N 7
ATOM 12696 C CA . GLU A 1 100 ? -0.780 4.007 1.493 1.00 0.00 383 GLU A CA 7
ATOM 12697 C C . GLU A 1 100 ? -0.131 4.541 0.221 1.00 0.00 383 GLU A C 7
ATOM 12698 O O . GLU A 1 100 ? 1.073 4.388 0.013 1.00 0.00 383 GLU A O 7
ATOM 12710 N N . PHE A 1 101 ? -0.936 5.169 -0.630 1.00 0.00 384 PHE A N 7
ATOM 12711 C CA . PHE A 1 101 ? -0.442 5.725 -1.884 1.00 0.00 384 PHE A CA 7
ATOM 12712 C C . PHE A 1 101 ? 0.835 6.529 -1.656 1.00 0.00 384 PHE A C 7
ATOM 12713 O O . PHE A 1 101 ? 1.050 7.080 -0.578 1.00 0.00 384 PHE A O 7
ATOM 12730 N N . GLY A 1 102 ? 1.680 6.590 -2.681 1.00 0.00 385 GLY A N 7
ATOM 12731 C CA . GLY A 1 102 ? 2.924 7.327 -2.574 1.00 0.00 385 GLY A CA 7
ATOM 12732 C C . GLY A 1 102 ? 2.719 8.741 -2.068 1.00 0.00 385 GLY A C 7
ATOM 12733 O O . GLY A 1 102 ? 1.879 9.478 -2.585 1.00 0.00 385 GLY A O 7
ATOM 12737 N N . LYS A 1 103 ? 3.488 9.123 -1.054 1.00 0.00 386 LYS A N 7
ATOM 12738 C CA . LYS A 1 103 ? 3.388 10.457 -0.476 1.00 0.00 386 LYS A CA 7
ATOM 12739 C C . LYS A 1 103 ? 4.145 11.475 -1.324 1.00 0.00 386 LYS A C 7
ATOM 12740 O O . LYS A 1 103 ? 3.618 12.537 -1.652 1.00 0.00 386 LYS A O 7
ATOM 12759 N N . ASN A 1 104 ? 5.382 11.142 -1.674 1.00 0.00 387 ASN A N 7
ATOM 12760 C CA . ASN A 1 104 ? 6.211 12.027 -2.485 1.00 0.00 387 ASN A CA 7
ATOM 12761 C C . ASN A 1 104 ? 5.471 12.462 -3.746 1.00 0.00 387 ASN A C 7
ATOM 12762 O O . ASN A 1 104 ? 4.920 11.635 -4.473 1.00 0.00 387 ASN A O 7
ATOM 12773 N N . LYS A 1 105 ? 5.462 13.767 -4.000 1.00 0.00 388 LYS A N 7
ATOM 12774 C CA . LYS A 1 105 ? 4.793 14.313 -5.174 1.00 0.00 388 LYS A CA 7
ATOM 12775 C C . LYS A 1 105 ? 5.770 15.098 -6.042 1.00 0.00 388 LYS A C 7
ATOM 12776 O O . LYS A 1 105 ? 6.245 16.165 -5.652 1.00 0.00 388 LYS A O 7
ATOM 12795 N N . LYS A 1 106 ? 6.067 14.564 -7.223 1.00 0.00 389 LYS A N 7
ATOM 12796 C CA . LYS A 1 106 ? 6.985 15.215 -8.149 1.00 0.00 389 LYS A CA 7
ATOM 12797 C C . LYS A 1 106 ? 6.394 16.517 -8.677 1.00 0.00 389 LYS A C 7
ATOM 12798 O O . LYS A 1 106 ? 5.192 16.604 -8.933 1.00 0.00 389 LYS A O 7
ATOM 12817 N N . GLN A 1 107 ? 7.244 17.526 -8.839 1.00 0.00 390 GLN A N 7
ATOM 12818 C CA . GLN A 1 107 ? 6.803 18.823 -9.339 1.00 0.00 390 GLN A CA 7
ATOM 12819 C C . GLN A 1 107 ? 6.226 18.697 -10.745 1.00 0.00 390 GLN A C 7
ATOM 12820 O O . GLN A 1 107 ? 5.063 19.022 -10.981 1.00 0.00 390 GLN A O 7
ATOM 12834 N N . ARG A 1 108 ? 7.048 18.225 -11.677 1.00 0.00 391 ARG A N 7
ATOM 12835 C CA . ARG A 1 108 ? 6.620 18.058 -13.060 1.00 0.00 391 ARG A CA 7
ATOM 12836 C C . ARG A 1 108 ? 6.932 16.651 -13.560 1.00 0.00 391 ARG A C 7
ATOM 12837 O O . ARG A 1 108 ? 8.022 16.128 -13.332 1.00 0.00 391 ARG A O 7
ATOM 12858 N N . SER A 1 109 ? 5.966 16.043 -14.242 1.00 0.00 392 SER A N 7
ATOM 12859 C CA . SER A 1 109 ? 6.136 14.695 -14.770 1.00 0.00 392 SER A CA 7
ATOM 12860 C C . SER A 1 109 ? 7.434 14.581 -15.563 1.00 0.00 392 SER A C 7
ATOM 12861 O O . SER A 1 109 ? 7.885 15.547 -16.180 1.00 0.00 392 SER A O 7
ATOM 12869 N N . SER A 1 110 ? 8.032 13.394 -15.542 1.00 0.00 393 SER A N 7
ATOM 12870 C CA . SER A 1 110 ? 9.281 13.154 -16.255 1.00 0.00 393 SER A CA 7
ATOM 12871 C C . SER A 1 110 ? 9.109 13.399 -17.750 1.00 0.00 393 SER A C 7
ATOM 12872 O O . SER A 1 110 ? 7.994 13.374 -18.270 1.00 0.00 393 SER A O 7
ATOM 12880 N N . GLY A 1 111 ? 10.222 13.637 -18.437 1.00 0.00 394 GLY A N 7
ATOM 12881 C CA . GLY A 1 111 ? 10.174 13.883 -19.867 1.00 0.00 394 GLY A CA 7
ATOM 12882 C C . GLY A 1 111 ? 11.217 14.887 -20.317 1.00 0.00 394 GLY A C 7
ATOM 12883 O O . GLY A 1 111 ? 11.036 16.099 -20.197 1.00 0.00 394 GLY A O 7
ATOM 12887 N N . PRO A 1 112 ? 12.339 14.381 -20.850 1.00 0.00 395 PRO A N 7
ATOM 12888 C CA . PRO A 1 112 ? 13.437 15.225 -21.329 1.00 0.00 395 PRO A CA 7
ATOM 12889 C C . PRO A 1 112 ? 13.116 15.894 -22.661 1.00 0.00 395 PRO A C 7
ATOM 12890 O O . PRO A 1 112 ? 12.142 15.539 -23.325 1.00 0.00 395 PRO A O 7
ATOM 12901 N N . SER A 1 113 ? 13.941 16.863 -23.046 1.00 0.00 396 SER A N 7
ATOM 12902 C CA . SER A 1 113 ? 13.741 17.583 -24.298 1.00 0.00 396 SER A CA 7
ATOM 12903 C C . SER A 1 113 ? 14.902 17.337 -25.257 1.00 0.00 396 SER A C 7
ATOM 12904 O O . SER A 1 113 ? 14.698 16.980 -26.418 1.00 0.00 396 SER A O 7
ATOM 12912 N N . SER A 1 114 ? 16.121 17.529 -24.763 1.00 0.00 397 SER A N 7
ATOM 12913 C CA . SER A 1 114 ? 17.315 17.332 -25.577 1.00 0.00 397 SER A CA 7
ATOM 12914 C C . SER A 1 114 ? 17.575 15.846 -25.809 1.00 0.00 397 SER A C 7
ATOM 12915 O O . SER A 1 114 ? 17.789 15.087 -24.865 1.00 0.00 397 SER A O 7
ATOM 12923 N N . GLY A 1 115 ? 17.554 15.439 -27.075 1.00 0.00 398 GLY A N 7
ATOM 12924 C CA . GLY A 1 115 ? 17.789 14.047 -27.410 1.00 0.00 398 GLY A CA 7
ATOM 12925 C C . GLY A 1 115 ? 17.132 13.648 -28.717 1.00 0.00 398 GLY A C 7
ATOM 12926 O O . GLY A 1 115 ? 17.812 13.424 -29.718 1.00 0.00 398 GLY A O 7
ATOM 12930 N N . GLY A 1 1 ? -35.624 14.696 28.594 1.00 0.00 284 GLY A N 8
ATOM 12931 C CA . GLY A 1 1 ? -35.216 15.016 27.239 1.00 0.00 284 GLY A CA 8
ATOM 12932 C C . GLY A 1 1 ? -33.709 15.092 27.090 1.00 0.00 284 GLY A C 8
ATOM 12933 O O . GLY A 1 1 ? -33.095 16.104 27.427 1.00 0.00 284 GLY A O 8
ATOM 12937 N N . SER A 1 2 ? -33.111 14.017 26.587 1.00 0.00 285 SER A N 8
ATOM 12938 C CA . SER A 1 2 ? -31.666 13.963 26.400 1.00 0.00 285 SER A CA 8
ATOM 12939 C C . SER A 1 2 ? -31.294 12.937 25.334 1.00 0.00 285 SER A C 8
ATOM 12940 O O . SER A 1 2 ? -32.015 11.964 25.115 1.00 0.00 285 SER A O 8
ATOM 12948 N N . SER A 1 3 ? -30.162 13.162 24.674 1.00 0.00 286 SER A N 8
ATOM 12949 C CA . SER A 1 3 ? -29.694 12.260 23.628 1.00 0.00 286 SER A CA 8
ATOM 12950 C C . SER A 1 3 ? -28.262 11.813 23.897 1.00 0.00 286 SER A C 8
ATOM 12951 O O . SER A 1 3 ? -27.930 10.635 23.760 1.00 0.00 286 SER A O 8
ATOM 12959 N N . GLY A 1 4 ? -27.413 12.762 24.282 1.00 0.00 287 GLY A N 8
ATOM 12960 C CA . GLY A 1 4 ? -26.025 12.446 24.564 1.00 0.00 287 GLY A CA 8
ATOM 12961 C C . GLY A 1 4 ? -25.066 13.183 23.651 1.00 0.00 287 GLY A C 8
ATOM 12962 O O . GLY A 1 4 ? -25.381 14.261 23.148 1.00 0.00 287 GLY A O 8
ATOM 12966 N N . SER A 1 5 ? -23.890 12.601 23.437 1.00 0.00 288 SER A N 8
ATOM 12967 C CA . SER A 1 5 ? -22.879 13.211 22.582 1.00 0.00 288 SER A CA 8
ATOM 12968 C C . SER A 1 5 ? -21.793 12.204 22.220 1.00 0.00 288 SER A C 8
ATOM 12969 O O . SER A 1 5 ? -21.099 11.683 23.093 1.00 0.00 288 SER A O 8
ATOM 12977 N N . SER A 1 6 ? -21.652 11.933 20.926 1.00 0.00 289 SER A N 8
ATOM 12978 C CA . SER A 1 6 ? -20.653 10.985 20.448 1.00 0.00 289 SER A CA 8
ATOM 12979 C C . SER A 1 6 ? -20.438 11.135 18.945 1.00 0.00 289 SER A C 8
ATOM 12980 O O . SER A 1 6 ? -21.323 10.832 18.146 1.00 0.00 289 SER A O 8
ATOM 12988 N N . GLY A 1 7 ? -19.253 11.606 18.567 1.00 0.00 290 GLY A N 8
ATOM 12989 C CA . GLY A 1 7 ? -18.942 11.788 17.162 1.00 0.00 290 GLY A CA 8
ATOM 12990 C C . GLY A 1 7 ? -19.196 13.206 16.690 1.00 0.00 290 GLY A C 8
ATOM 12991 O O . GLY A 1 7 ? -19.825 13.419 15.654 1.00 0.00 290 GLY A O 8
ATOM 12995 N N . GLU A 1 8 ? -18.708 14.178 17.454 1.00 0.00 291 GLU A N 8
ATOM 12996 C CA . GLU A 1 8 ? -18.889 15.583 17.110 1.00 0.00 291 GLU A CA 8
ATOM 12997 C C . GLU A 1 8 ? -18.707 15.804 15.610 1.00 0.00 291 GLU A C 8
ATOM 12998 O O . GLU A 1 8 ? -19.535 16.444 14.963 1.00 0.00 291 GLU A O 8
ATOM 13010 N N . GLU A 1 9 ? -17.617 15.270 15.068 1.00 0.00 292 GLU A N 8
ATOM 13011 C CA . GLU A 1 9 ? -17.326 15.409 13.646 1.00 0.00 292 GLU A CA 8
ATOM 13012 C C . GLU A 1 9 ? -17.421 14.062 12.936 1.00 0.00 292 GLU A C 8
ATOM 13013 O O . GLU A 1 9 ? -18.071 13.941 11.898 1.00 0.00 292 GLU A O 8
ATOM 13025 N N . ILE A 1 10 ? -16.769 13.054 13.504 1.00 0.00 293 ILE A N 8
ATOM 13026 C CA . ILE A 1 10 ? -16.781 11.715 12.927 1.00 0.00 293 ILE A CA 8
ATOM 13027 C C . ILE A 1 10 ? -18.149 11.061 13.082 1.00 0.00 293 ILE A C 8
ATOM 13028 O O . ILE A 1 10 ? -18.962 11.486 13.904 1.00 0.00 293 ILE A O 8
ATOM 13044 N N . ARG A 1 11 ? -18.398 10.024 12.289 1.00 0.00 294 ARG A N 8
ATOM 13045 C CA . ARG A 1 11 ? -19.668 9.311 12.339 1.00 0.00 294 ARG A CA 8
ATOM 13046 C C . ARG A 1 11 ? -19.461 7.865 12.781 1.00 0.00 294 ARG A C 8
ATOM 13047 O O . ARG A 1 11 ? -18.337 7.436 13.038 1.00 0.00 294 ARG A O 8
ATOM 13068 N N . LYS A 1 12 ? -20.557 7.116 12.870 1.00 0.00 295 LYS A N 8
ATOM 13069 C CA . LYS A 1 12 ? -20.498 5.719 13.280 1.00 0.00 295 LYS A CA 8
ATOM 13070 C C . LYS A 1 12 ? -19.403 4.975 12.522 1.00 0.00 295 LYS A C 8
ATOM 13071 O O . LYS A 1 12 ? -19.606 4.536 11.390 1.00 0.00 295 LYS A O 8
ATOM 13090 N N . ILE A 1 13 ? -18.242 4.837 13.155 1.00 0.00 296 ILE A N 8
ATOM 13091 C CA . ILE A 1 13 ? -17.116 4.143 12.542 1.00 0.00 296 ILE A CA 8
ATOM 13092 C C . ILE A 1 13 ? -16.292 3.401 13.587 1.00 0.00 296 ILE A C 8
ATOM 13093 O O . ILE A 1 13 ? -16.042 3.899 14.685 1.00 0.00 296 ILE A O 8
ATOM 13109 N N . PRO A 1 14 ? -15.857 2.180 13.240 1.00 0.00 297 PRO A N 8
ATOM 13110 C CA . PRO A 1 14 ? -15.051 1.343 14.134 1.00 0.00 297 PRO A CA 8
ATOM 13111 C C . PRO A 1 14 ? -13.594 1.789 14.190 1.00 0.00 297 PRO A C 8
ATOM 13112 O O . PRO A 1 14 ? -13.032 1.969 15.269 1.00 0.00 297 PRO A O 8
ATOM 13123 N N . MET A 1 15 ? -12.989 1.964 13.020 1.00 0.00 298 MET A N 8
ATOM 13124 C CA . MET A 1 15 ? -11.597 2.390 12.936 1.00 0.00 298 MET A CA 8
ATOM 13125 C C . MET A 1 15 ? -11.473 3.688 12.145 1.00 0.00 298 MET A C 8
ATOM 13126 O O . MET A 1 15 ? -11.104 3.678 10.970 1.00 0.00 298 MET A O 8
ATOM 13140 N N . PHE A 1 16 ? -11.783 4.805 12.795 1.00 0.00 299 PHE A N 8
ATOM 13141 C CA . PHE A 1 16 ? -11.707 6.112 12.152 1.00 0.00 299 PHE A CA 8
ATOM 13142 C C . PHE A 1 16 ? -10.270 6.626 12.134 1.00 0.00 299 PHE A C 8
ATOM 13143 O O . PHE A 1 16 ? -9.800 7.151 11.125 1.00 0.00 299 PHE A O 8
ATOM 13160 N N . SER A 1 17 ? -9.581 6.474 13.260 1.00 0.00 300 SER A N 8
ATOM 13161 C CA . SER A 1 17 ? -8.200 6.927 13.377 1.00 0.00 300 SER A CA 8
ATOM 13162 C C . SER A 1 17 ? -7.232 5.848 12.903 1.00 0.00 300 SER A C 8
ATOM 13163 O O . SER A 1 17 ? -6.785 5.011 13.688 1.00 0.00 300 SER A O 8
ATOM 13171 N N . SER A 1 18 ? -6.911 5.875 11.613 1.00 0.00 301 SER A N 8
ATOM 13172 C CA . SER A 1 18 ? -5.998 4.897 11.032 1.00 0.00 301 SER A CA 8
ATOM 13173 C C . SER A 1 18 ? -5.280 5.478 9.819 1.00 0.00 301 SER A C 8
ATOM 13174 O O . SER A 1 18 ? -5.563 6.598 9.393 1.00 0.00 301 SER A O 8
ATOM 13182 N N . TYR A 1 19 ? -4.348 4.709 9.266 1.00 0.00 302 TYR A N 8
ATOM 13183 C CA . TYR A 1 19 ? -3.586 5.148 8.103 1.00 0.00 302 TYR A CA 8
ATOM 13184 C C . TYR A 1 19 ? -4.505 5.747 7.043 1.00 0.00 302 TYR A C 8
ATOM 13185 O O . TYR A 1 19 ? -5.691 5.426 6.982 1.00 0.00 302 TYR A O 8
ATOM 13203 N N . ASN A 1 20 ? -3.946 6.618 6.209 1.00 0.00 303 ASN A N 8
ATOM 13204 C CA . ASN A 1 20 ? -4.715 7.263 5.151 1.00 0.00 303 ASN A CA 8
ATOM 13205 C C . ASN A 1 20 ? -3.997 7.146 3.810 1.00 0.00 303 ASN A C 8
ATOM 13206 O O . ASN A 1 20 ? -3.066 7.893 3.509 1.00 0.00 303 ASN A O 8
ATOM 13217 N N . PRO A 1 21 ? -4.440 6.186 2.984 1.00 0.00 304 PRO A N 8
ATOM 13218 C CA . PRO A 1 21 ? -3.855 5.950 1.660 1.00 0.00 304 PRO A CA 8
ATOM 13219 C C . PRO A 1 21 ? -3.611 7.245 0.893 1.00 0.00 304 PRO A C 8
ATOM 13220 O O . PRO A 1 21 ? -2.549 7.437 0.303 1.00 0.00 304 PRO A O 8
ATOM 13231 N N . GLY A 1 22 ? -4.602 8.132 0.908 1.00 0.00 305 GLY A N 8
ATOM 13232 C CA . GLY A 1 22 ? -4.474 9.398 0.212 1.00 0.00 305 GLY A CA 8
ATOM 13233 C C . GLY A 1 22 ? -5.255 9.426 -1.088 1.00 0.00 305 GLY A C 8
ATOM 13234 O O . GLY A 1 22 ? -6.463 9.192 -1.098 1.00 0.00 305 GLY A O 8
ATOM 13238 N N . GLU A 1 23 ? -4.564 9.716 -2.186 1.00 0.00 306 GLU A N 8
ATOM 13239 C CA . GLU A 1 23 ? -5.202 9.776 -3.496 1.00 0.00 306 GLU A CA 8
ATOM 13240 C C . GLU A 1 23 ? -4.744 8.618 -4.377 1.00 0.00 306 GLU A C 8
ATOM 13241 O O . GLU A 1 23 ? -3.559 8.296 -4.457 1.00 0.00 306 GLU A O 8
ATOM 13253 N N . PRO A 1 24 ? -5.707 7.975 -5.056 1.00 0.00 307 PRO A N 8
ATOM 13254 C CA . PRO A 1 24 ? -5.428 6.844 -5.945 1.00 0.00 307 PRO A CA 8
ATOM 13255 C C . PRO A 1 24 ? -4.261 7.121 -6.887 1.00 0.00 307 PRO A C 8
ATOM 13256 O O . PRO A 1 24 ? -4.432 7.734 -7.938 1.00 0.00 307 PRO A O 8
ATOM 13267 N N . ASN A 1 25 ? -3.074 6.662 -6.501 1.00 0.00 308 ASN A N 8
ATOM 13268 C CA . ASN A 1 25 ? -1.878 6.861 -7.311 1.00 0.00 308 ASN A CA 8
ATOM 13269 C C . ASN A 1 25 ? -1.436 5.552 -7.959 1.00 0.00 308 ASN A C 8
ATOM 13270 O O . ASN A 1 25 ? -1.979 4.487 -7.665 1.00 0.00 308 ASN A O 8
ATOM 13281 N N . LYS A 1 26 ? -0.446 5.639 -8.841 1.00 0.00 309 LYS A N 8
ATOM 13282 C CA . LYS A 1 26 ? 0.071 4.463 -9.530 1.00 0.00 309 LYS A CA 8
ATOM 13283 C C . LYS A 1 26 ? 1.189 3.808 -8.724 1.00 0.00 309 LYS A C 8
ATOM 13284 O O . LYS A 1 26 ? 1.848 2.882 -9.196 1.00 0.00 309 LYS A O 8
ATOM 13303 N N . VAL A 1 27 ? 1.395 4.294 -7.503 1.00 0.00 310 VAL A N 8
ATOM 13304 C CA . VAL A 1 27 ? 2.431 3.755 -6.631 1.00 0.00 310 VAL A CA 8
ATOM 13305 C C . VAL A 1 27 ? 1.858 3.363 -5.274 1.00 0.00 310 VAL A C 8
ATOM 13306 O O . VAL A 1 27 ? 1.255 4.185 -4.583 1.00 0.00 310 VAL A O 8
ATOM 13319 N N . LEU A 1 28 ? 2.050 2.104 -4.898 1.00 0.00 311 LEU A N 8
ATOM 13320 C CA . LEU A 1 28 ? 1.551 1.602 -3.621 1.00 0.00 311 LEU A CA 8
ATOM 13321 C C . LEU A 1 28 ? 2.701 1.334 -2.656 1.00 0.00 311 LEU A C 8
ATOM 13322 O O . LEU A 1 28 ? 3.668 0.653 -3.000 1.00 0.00 311 LEU A O 8
ATOM 13338 N N . TYR A 1 29 ? 2.588 1.870 -1.446 1.00 0.00 312 TYR A N 8
ATOM 13339 C CA . TYR A 1 29 ? 3.619 1.690 -0.430 1.00 0.00 312 TYR A CA 8
ATOM 13340 C C . TYR A 1 29 ? 3.120 0.791 0.697 1.00 0.00 312 TYR A C 8
ATOM 13341 O O . TYR A 1 29 ? 2.373 1.230 1.573 1.00 0.00 312 TYR A O 8
ATOM 13359 N N . LEU A 1 30 ? 3.539 -0.469 0.670 1.00 0.00 313 LEU A N 8
ATOM 13360 C CA . LEU A 1 30 ? 3.136 -1.432 1.689 1.00 0.00 313 LEU A CA 8
ATOM 13361 C C . LEU A 1 30 ? 4.068 -1.369 2.895 1.00 0.00 313 LEU A C 8
ATOM 13362 O O . LEU A 1 30 ? 5.271 -1.150 2.754 1.00 0.00 313 LEU A O 8
ATOM 13378 N N . LYS A 1 31 ? 3.505 -1.565 4.082 1.00 0.00 314 LYS A N 8
ATOM 13379 C CA . LYS A 1 31 ? 4.284 -1.535 5.314 1.00 0.00 314 LYS A CA 8
ATOM 13380 C C . LYS A 1 31 ? 3.784 -2.585 6.301 1.00 0.00 314 LYS A C 8
ATOM 13381 O O . LYS A 1 31 ? 2.829 -3.309 6.020 1.00 0.00 314 LYS A O 8
ATOM 13400 N N . ASN A 1 32 ? 4.435 -2.661 7.457 1.00 0.00 315 ASN A N 8
ATOM 13401 C CA . ASN A 1 32 ? 4.054 -3.623 8.486 1.00 0.00 315 ASN A CA 8
ATOM 13402 C C . ASN A 1 32 ? 4.182 -5.053 7.969 1.00 0.00 315 ASN A C 8
ATOM 13403 O O . ASN A 1 32 ? 3.227 -5.830 8.017 1.00 0.00 315 ASN A O 8
ATOM 13414 N N . LEU A 1 33 ? 5.367 -5.393 7.474 1.00 0.00 316 LEU A N 8
ATOM 13415 C CA . LEU A 1 33 ? 5.621 -6.730 6.948 1.00 0.00 316 LEU A CA 8
ATOM 13416 C C . LEU A 1 33 ? 6.740 -7.417 7.724 1.00 0.00 316 LEU A C 8
ATOM 13417 O O . LEU A 1 33 ? 7.906 -7.040 7.615 1.00 0.00 316 LEU A O 8
ATOM 13433 N N . SER A 1 34 ? 6.375 -8.428 8.507 1.00 0.00 317 SER A N 8
ATOM 13434 C CA . SER A 1 34 ? 7.348 -9.168 9.302 1.00 0.00 317 SER A CA 8
ATOM 13435 C C . SER A 1 34 ? 8.578 -9.516 8.470 1.00 0.00 317 SER A C 8
ATOM 13436 O O . SER A 1 34 ? 8.494 -9.782 7.271 1.00 0.00 317 SER A O 8
ATOM 13444 N N . PRO A 1 35 ? 9.751 -9.514 9.121 1.00 0.00 318 PRO A N 8
ATOM 13445 C CA . PRO A 1 35 ? 11.023 -9.828 8.462 1.00 0.00 318 PRO A CA 8
ATOM 13446 C C . PRO A 1 35 ? 10.932 -11.075 7.590 1.00 0.00 318 PRO A C 8
ATOM 13447 O O . PRO A 1 35 ? 11.747 -11.276 6.690 1.00 0.00 318 PRO A O 8
ATOM 13458 N N . ARG A 1 36 ? 9.934 -11.910 7.863 1.00 0.00 319 ARG A N 8
ATOM 13459 C CA . ARG A 1 36 ? 9.737 -13.138 7.102 1.00 0.00 319 ARG A CA 8
ATOM 13460 C C . ARG A 1 36 ? 9.190 -12.836 5.710 1.00 0.00 319 ARG A C 8
ATOM 13461 O O . ARG A 1 36 ? 9.561 -13.484 4.731 1.00 0.00 319 ARG A O 8
ATOM 13482 N N . VAL A 1 37 ? 8.306 -11.846 5.630 1.00 0.00 320 VAL A N 8
ATOM 13483 C CA . VAL A 1 37 ? 7.708 -11.456 4.359 1.00 0.00 320 VAL A CA 8
ATOM 13484 C C . VAL A 1 37 ? 8.780 -11.187 3.308 1.00 0.00 320 VAL A C 8
ATOM 13485 O O . VAL A 1 37 ? 9.694 -10.391 3.526 1.00 0.00 320 VAL A O 8
ATOM 13498 N N . THR A 1 38 ? 8.661 -11.856 2.165 1.00 0.00 321 THR A N 8
ATOM 13499 C CA . THR A 1 38 ? 9.619 -11.690 1.079 1.00 0.00 321 THR A CA 8
ATOM 13500 C C . THR A 1 38 ? 8.929 -11.216 -0.195 1.00 0.00 321 THR A C 8
ATOM 13501 O O . THR A 1 38 ? 7.702 -11.168 -0.266 1.00 0.00 321 THR A O 8
ATOM 13512 N N . GLU A 1 39 ? 9.727 -10.868 -1.200 1.00 0.00 322 GLU A N 8
ATOM 13513 C CA . GLU A 1 39 ? 9.191 -10.398 -2.472 1.00 0.00 322 GLU A CA 8
ATOM 13514 C C . GLU A 1 39 ? 8.037 -11.281 -2.936 1.00 0.00 322 GLU A C 8
ATOM 13515 O O . GLU A 1 39 ? 7.018 -10.787 -3.418 1.00 0.00 322 GLU A O 8
ATOM 13527 N N . ARG A 1 40 ? 8.205 -12.592 -2.787 1.00 0.00 323 ARG A N 8
ATOM 13528 C CA . ARG A 1 40 ? 7.178 -13.544 -3.192 1.00 0.00 323 ARG A CA 8
ATOM 13529 C C . ARG A 1 40 ? 5.817 -13.149 -2.627 1.00 0.00 323 ARG A C 8
ATOM 13530 O O . ARG A 1 40 ? 4.816 -13.142 -3.344 1.00 0.00 323 ARG A O 8
ATOM 13551 N N . ASP A 1 41 ? 5.788 -12.823 -1.340 1.00 0.00 324 ASP A N 8
ATOM 13552 C CA . ASP A 1 41 ? 4.549 -12.426 -0.680 1.00 0.00 324 ASP A CA 8
ATOM 13553 C C . ASP A 1 41 ? 3.861 -11.300 -1.446 1.00 0.00 324 ASP A C 8
ATOM 13554 O O . ASP A 1 41 ? 2.665 -11.368 -1.729 1.00 0.00 324 ASP A O 8
ATOM 13563 N N . LEU A 1 42 ? 4.626 -10.264 -1.776 1.00 0.00 325 LEU A N 8
ATOM 13564 C CA . LEU A 1 42 ? 4.090 -9.122 -2.509 1.00 0.00 325 LEU A CA 8
ATOM 13565 C C . LEU A 1 42 ? 3.518 -9.558 -3.855 1.00 0.00 325 LEU A C 8
ATOM 13566 O O . LEU A 1 42 ? 2.359 -9.282 -4.167 1.00 0.00 325 LEU A O 8
ATOM 13582 N N . VAL A 1 43 ? 4.337 -10.241 -4.647 1.00 0.00 326 VAL A N 8
ATOM 13583 C CA . VAL A 1 43 ? 3.911 -10.719 -5.957 1.00 0.00 326 VAL A CA 8
ATOM 13584 C C . VAL A 1 43 ? 2.537 -11.374 -5.883 1.00 0.00 326 VAL A C 8
ATOM 13585 O O . VAL A 1 43 ? 1.628 -11.021 -6.634 1.00 0.00 326 VAL A O 8
ATOM 13598 N N . SER A 1 44 ? 2.392 -12.333 -4.973 1.00 0.00 327 SER A N 8
ATOM 13599 C CA . SER A 1 44 ? 1.130 -13.042 -4.804 1.00 0.00 327 SER A CA 8
ATOM 13600 C C . SER A 1 44 ? 0.017 -12.080 -4.395 1.00 0.00 327 SER A C 8
ATOM 13601 O O . SER A 1 44 ? -1.098 -12.147 -4.912 1.00 0.00 327 SER A O 8
ATOM 13609 N N . LEU A 1 45 ? 0.330 -11.186 -3.463 1.00 0.00 328 LEU A N 8
ATOM 13610 C CA . LEU A 1 45 ? -0.641 -10.210 -2.984 1.00 0.00 328 LEU A CA 8
ATOM 13611 C C . LEU A 1 45 ? -1.239 -9.421 -4.145 1.00 0.00 328 LEU A C 8
ATOM 13612 O O . LEU A 1 45 ? -2.438 -9.143 -4.167 1.00 0.00 328 LEU A O 8
ATOM 13628 N N . PHE A 1 46 ? -0.395 -9.064 -5.107 1.00 0.00 329 PHE A N 8
ATOM 13629 C CA . PHE A 1 46 ? -0.840 -8.308 -6.272 1.00 0.00 329 PHE A CA 8
ATOM 13630 C C . PHE A 1 46 ? -0.443 -9.016 -7.564 1.00 0.00 329 PHE A C 8
ATOM 13631 O O . PHE A 1 46 ? 0.040 -8.389 -8.505 1.00 0.00 329 PHE A O 8
ATOM 13648 N N . ALA A 1 47 ? -0.653 -10.329 -7.600 1.00 0.00 330 ALA A N 8
ATOM 13649 C CA . ALA A 1 47 ? -0.319 -11.123 -8.775 1.00 0.00 330 ALA A CA 8
ATOM 13650 C C . ALA A 1 47 ? -1.495 -11.190 -9.744 1.00 0.00 330 ALA A C 8
ATOM 13651 O O . ALA A 1 47 ? -1.346 -10.917 -10.936 1.00 0.00 330 ALA A O 8
ATOM 13658 N N . ARG A 1 48 ? -2.661 -11.557 -9.226 1.00 0.00 331 ARG A N 8
ATOM 13659 C CA . ARG A 1 48 ? -3.863 -11.663 -10.046 1.00 0.00 331 ARG A CA 8
ATOM 13660 C C . ARG A 1 48 ? -3.992 -10.462 -10.978 1.00 0.00 331 ARG A C 8
ATOM 13661 O O . ARG A 1 48 ? -4.263 -10.614 -12.170 1.00 0.00 331 ARG A O 8
ATOM 13682 N N . PHE A 1 49 ? -3.796 -9.269 -10.428 1.00 0.00 332 PHE A N 8
ATOM 13683 C CA . PHE A 1 49 ? -3.892 -8.041 -11.210 1.00 0.00 332 PHE A CA 8
ATOM 13684 C C . PHE A 1 49 ? -2.878 -8.042 -12.350 1.00 0.00 332 PHE A C 8
ATOM 13685 O O . PHE A 1 49 ? -3.204 -7.695 -13.485 1.00 0.00 332 PHE A O 8
ATOM 13702 N N . GLN A 1 50 ? -1.646 -8.434 -12.038 1.00 0.00 333 GLN A N 8
ATOM 13703 C CA . GLN A 1 50 ? -0.583 -8.479 -13.036 1.00 0.00 333 GLN A CA 8
ATOM 13704 C C . GLN A 1 50 ? -0.947 -9.426 -14.175 1.00 0.00 333 GLN A C 8
ATOM 13705 O O . GLN A 1 50 ? -0.917 -10.645 -14.013 1.00 0.00 333 GLN A O 8
ATOM 13719 N N . GLU A 1 51 ? -1.288 -8.856 -15.326 1.00 0.00 334 GLU A N 8
ATOM 13720 C CA . GLU A 1 51 ? -1.657 -9.651 -16.492 1.00 0.00 334 GLU A CA 8
ATOM 13721 C C . GLU A 1 51 ? -1.043 -9.071 -17.763 1.00 0.00 334 GLU A C 8
ATOM 13722 O O . GLU A 1 51 ? -0.344 -8.058 -17.722 1.00 0.00 334 GLU A O 8
ATOM 13734 N N . LYS A 1 52 ? -1.310 -9.720 -18.891 1.00 0.00 335 LYS A N 8
ATOM 13735 C CA . LYS A 1 52 ? -0.785 -9.270 -20.174 1.00 0.00 335 LYS A CA 8
ATOM 13736 C C . LYS A 1 52 ? -1.396 -7.931 -20.572 1.00 0.00 335 LYS A C 8
ATOM 13737 O O . LYS A 1 52 ? -0.774 -7.140 -21.285 1.00 0.00 335 LYS A O 8
ATOM 13756 N N . LYS A 1 53 ? -2.615 -7.680 -20.108 1.00 0.00 336 LYS A N 8
ATOM 13757 C CA . LYS A 1 53 ? -3.308 -6.434 -20.412 1.00 0.00 336 LYS A CA 8
ATOM 13758 C C . LYS A 1 53 ? -2.386 -5.235 -20.215 1.00 0.00 336 LYS A C 8
ATOM 13759 O O . LYS A 1 53 ? -2.299 -4.360 -21.075 1.00 0.00 336 LYS A O 8
ATOM 13778 N N . GLY A 1 54 ? -1.699 -5.203 -19.078 1.00 0.00 337 GLY A N 8
ATOM 13779 C CA . GLY A 1 54 ? -0.791 -4.107 -18.790 1.00 0.00 337 GLY A CA 8
ATOM 13780 C C . GLY A 1 54 ? 0.599 -4.589 -18.424 1.00 0.00 337 GLY A C 8
ATOM 13781 O O . GLY A 1 54 ? 0.800 -5.739 -18.036 1.00 0.00 337 GLY A O 8
ATOM 13785 N N . PRO A 1 55 ? 1.591 -3.693 -18.550 1.00 0.00 338 PRO A N 8
ATOM 13786 C CA . PRO A 1 55 ? 2.988 -4.010 -18.235 1.00 0.00 338 PRO A CA 8
ATOM 13787 C C . PRO A 1 55 ? 3.127 -4.777 -16.925 1.00 0.00 338 PRO A C 8
ATOM 13788 O O . PRO A 1 55 ? 2.183 -4.895 -16.143 1.00 0.00 338 PRO A O 8
ATOM 13799 N N . PRO A 1 56 ? 4.333 -5.310 -16.676 1.00 0.00 339 PRO A N 8
ATOM 13800 C CA . PRO A 1 56 ? 4.624 -6.073 -15.459 1.00 0.00 339 PRO A CA 8
ATOM 13801 C C . PRO A 1 56 ? 4.824 -5.174 -14.244 1.00 0.00 339 PRO A C 8
ATOM 13802 O O . PRO A 1 56 ? 5.775 -4.395 -14.187 1.00 0.00 339 PRO A O 8
ATOM 13813 N N . ILE A 1 57 ? 3.922 -5.289 -13.275 1.00 0.00 340 ILE A N 8
ATOM 13814 C CA . ILE A 1 57 ? 4.002 -4.487 -12.060 1.00 0.00 340 ILE A CA 8
ATOM 13815 C C . ILE A 1 57 ? 5.375 -4.609 -11.409 1.00 0.00 340 ILE A C 8
ATOM 13816 O O . ILE A 1 57 ? 5.886 -5.712 -11.222 1.00 0.00 340 ILE A O 8
ATOM 13832 N N . GLN A 1 58 ? 5.964 -3.469 -11.064 1.00 0.00 341 GLN A N 8
ATOM 13833 C CA . GLN A 1 58 ? 7.278 -3.449 -10.431 1.00 0.00 341 GLN A CA 8
ATOM 13834 C C . GLN A 1 58 ? 7.153 -3.537 -8.914 1.00 0.00 341 GLN A C 8
ATOM 13835 O O . GLN A 1 58 ? 6.302 -2.883 -8.312 1.00 0.00 341 GLN A O 8
ATOM 13849 N N . PHE A 1 59 ? 8.007 -4.351 -8.302 1.00 0.00 342 PHE A N 8
ATOM 13850 C CA . PHE A 1 59 ? 7.992 -4.526 -6.854 1.00 0.00 342 PHE A CA 8
ATOM 13851 C C . PHE A 1 59 ? 9.358 -4.210 -6.253 1.00 0.00 342 PHE A C 8
ATOM 13852 O O . PHE A 1 59 ? 10.393 -4.569 -6.817 1.00 0.00 342 PHE A O 8
ATOM 13869 N N . ARG A 1 60 ? 9.353 -3.538 -5.108 1.00 0.00 343 ARG A N 8
ATOM 13870 C CA . ARG A 1 60 ? 10.592 -3.172 -4.431 1.00 0.00 343 ARG A CA 8
ATOM 13871 C C . ARG A 1 60 ? 10.448 -3.315 -2.919 1.00 0.00 343 ARG A C 8
ATOM 13872 O O . ARG A 1 60 ? 9.446 -2.896 -2.338 1.00 0.00 343 ARG A O 8
ATOM 13893 N N . MET A 1 61 ? 11.454 -3.909 -2.287 1.00 0.00 344 MET A N 8
ATOM 13894 C CA . MET A 1 61 ? 11.439 -4.107 -0.842 1.00 0.00 344 MET A CA 8
ATOM 13895 C C . MET A 1 61 ? 12.514 -3.262 -0.167 1.00 0.00 344 MET A C 8
ATOM 13896 O O . MET A 1 61 ? 13.628 -3.133 -0.677 1.00 0.00 344 MET A O 8
ATOM 13910 N N . MET A 1 62 ? 12.175 -2.686 0.983 1.00 0.00 345 MET A N 8
ATOM 13911 C CA . MET A 1 62 ? 13.112 -1.854 1.727 1.00 0.00 345 MET A CA 8
ATOM 13912 C C . MET A 1 62 ? 14.095 -2.714 2.516 1.00 0.00 345 MET A C 8
ATOM 13913 O O . MET A 1 62 ? 13.697 -3.647 3.214 1.00 0.00 345 MET A O 8
ATOM 13927 N N . THR A 1 63 ? 15.380 -2.394 2.400 1.00 0.00 346 THR A N 8
ATOM 13928 C CA . THR A 1 63 ? 16.419 -3.138 3.101 1.00 0.00 346 THR A CA 8
ATOM 13929 C C . THR A 1 63 ? 17.424 -2.196 3.753 1.00 0.00 346 THR A C 8
ATOM 13930 O O . THR A 1 63 ? 17.811 -2.386 4.906 1.00 0.00 346 THR A O 8
ATOM 13941 N N . GLY A 1 64 ? 17.845 -1.178 3.009 1.00 0.00 347 GLY A N 8
ATOM 13942 C CA . GLY A 1 64 ? 18.802 -0.221 3.532 1.00 0.00 347 GLY A CA 8
ATOM 13943 C C . GLY A 1 64 ? 18.382 0.342 4.876 1.00 0.00 347 GLY A C 8
ATOM 13944 O O . GLY A 1 64 ? 17.402 1.083 4.967 1.00 0.00 347 GLY A O 8
ATOM 13948 N N . ARG A 1 65 ? 19.124 -0.009 5.921 1.00 0.00 348 ARG A N 8
ATOM 13949 C CA . ARG A 1 65 ? 18.821 0.465 7.267 1.00 0.00 348 ARG A CA 8
ATOM 13950 C C . ARG A 1 65 ? 17.315 0.600 7.469 1.00 0.00 348 ARG A C 8
ATOM 13951 O O . ARG A 1 65 ? 16.851 1.506 8.160 1.00 0.00 348 ARG A O 8
ATOM 13972 N N . MET A 1 66 ? 16.558 -0.307 6.862 1.00 0.00 349 MET A N 8
ATOM 13973 C CA . MET A 1 66 ? 15.104 -0.289 6.976 1.00 0.00 349 MET A CA 8
ATOM 13974 C C . MET A 1 66 ? 14.491 -1.519 6.314 1.00 0.00 349 MET A C 8
ATOM 13975 O O . MET A 1 66 ? 14.752 -1.802 5.145 1.00 0.00 349 MET A O 8
ATOM 13989 N N . ARG A 1 67 ? 13.675 -2.248 7.070 1.00 0.00 350 ARG A N 8
ATOM 13990 C CA . ARG A 1 67 ? 13.026 -3.448 6.557 1.00 0.00 350 ARG A CA 8
ATOM 13991 C C . ARG A 1 67 ? 11.562 -3.500 6.983 1.00 0.00 350 ARG A C 8
ATOM 13992 O O . ARG A 1 67 ? 11.153 -2.814 7.918 1.00 0.00 350 ARG A O 8
ATOM 14013 N N . GLY A 1 68 ? 10.777 -4.319 6.289 1.00 0.00 351 GLY A N 8
ATOM 14014 C CA . GLY A 1 68 ? 9.368 -4.445 6.610 1.00 0.00 351 GLY A CA 8
ATOM 14015 C C . GLY A 1 68 ? 8.481 -3.721 5.616 1.00 0.00 351 GLY A C 8
ATOM 14016 O O . GLY A 1 68 ? 7.354 -4.146 5.358 1.00 0.00 351 GLY A O 8
ATOM 14020 N N . GLN A 1 69 ? 8.987 -2.626 5.060 1.00 0.00 352 GLN A N 8
ATOM 14021 C CA . GLN A 1 69 ? 8.231 -1.842 4.092 1.00 0.00 352 GLN A CA 8
ATOM 14022 C C . GLN A 1 69 ? 8.656 -2.180 2.666 1.00 0.00 352 GLN A C 8
ATOM 14023 O O . GLN A 1 69 ? 9.755 -2.686 2.439 1.00 0.00 352 GLN A O 8
ATOM 14037 N N . ALA A 1 70 ? 7.777 -1.897 1.710 1.00 0.00 353 ALA A N 8
ATOM 14038 C CA . ALA A 1 70 ? 8.062 -2.171 0.307 1.00 0.00 353 ALA A CA 8
ATOM 14039 C C . ALA A 1 70 ? 7.325 -1.194 -0.603 1.00 0.00 353 ALA A C 8
ATOM 14040 O O . ALA A 1 70 ? 6.225 -0.743 -0.284 1.00 0.00 353 ALA A O 8
ATOM 14047 N N . PHE A 1 71 ? 7.939 -0.870 -1.737 1.00 0.00 354 PHE A N 8
ATOM 14048 C CA . PHE A 1 71 ? 7.340 0.054 -2.693 1.00 0.00 354 PHE A CA 8
ATOM 14049 C C . PHE A 1 71 ? 6.989 -0.660 -3.994 1.00 0.00 354 PHE A C 8
ATOM 14050 O O . PHE A 1 71 ? 7.862 -1.201 -4.674 1.00 0.00 354 PHE A O 8
ATOM 14067 N N . ILE A 1 72 ? 5.704 -0.658 -4.334 1.00 0.00 355 ILE A N 8
ATOM 14068 C CA . ILE A 1 72 ? 5.236 -1.305 -5.553 1.00 0.00 355 ILE A CA 8
ATOM 14069 C C . ILE A 1 72 ? 4.689 -0.282 -6.543 1.00 0.00 355 ILE A C 8
ATOM 14070 O O . ILE A 1 72 ? 4.022 0.678 -6.157 1.00 0.00 355 ILE A O 8
ATOM 14086 N N . THR A 1 73 ? 4.974 -0.496 -7.824 1.00 0.00 356 THR A N 8
ATOM 14087 C CA . THR A 1 73 ? 4.510 0.406 -8.870 1.00 0.00 356 THR A CA 8
ATOM 14088 C C . THR A 1 73 ? 3.595 -0.315 -9.853 1.00 0.00 356 THR A C 8
ATOM 14089 O O . THR A 1 73 ? 3.924 -1.394 -10.346 1.00 0.00 356 THR A O 8
ATOM 14100 N N . PHE A 1 74 ? 2.444 0.287 -10.134 1.00 0.00 357 PHE A N 8
ATOM 14101 C CA . PHE A 1 74 ? 1.481 -0.299 -11.059 1.00 0.00 357 PHE A CA 8
ATOM 14102 C C . PHE A 1 74 ? 1.427 0.492 -12.362 1.00 0.00 357 PHE A C 8
ATOM 14103 O O . PHE A 1 74 ? 1.760 1.676 -12.414 1.00 0.00 357 PHE A O 8
ATOM 14120 N N . PRO A 1 75 ? 0.999 -0.178 -13.443 1.00 0.00 358 PRO A N 8
ATOM 14121 C CA . PRO A 1 75 ? 0.891 0.441 -14.767 1.00 0.00 358 PRO A CA 8
ATOM 14122 C C . PRO A 1 75 ? 0.178 1.788 -14.722 1.00 0.00 358 PRO A C 8
ATOM 14123 O O . PRO A 1 75 ? 0.565 2.731 -15.411 1.00 0.00 358 PRO A O 8
ATOM 14134 N N . ASN A 1 76 ? -0.867 1.872 -13.903 1.00 0.00 359 ASN A N 8
ATOM 14135 C CA . ASN A 1 76 ? -1.635 3.104 -13.768 1.00 0.00 359 ASN A CA 8
ATOM 14136 C C . ASN A 1 76 ? -2.116 3.289 -12.331 1.00 0.00 359 ASN A C 8
ATOM 14137 O O . ASN A 1 76 ? -1.856 2.455 -11.465 1.00 0.00 359 ASN A O 8
ATOM 14148 N N . LYS A 1 77 ? -2.820 4.389 -12.087 1.00 0.00 360 LYS A N 8
ATOM 14149 C CA . LYS A 1 77 ? -3.340 4.686 -10.758 1.00 0.00 360 LYS A CA 8
ATOM 14150 C C . LYS A 1 77 ? -4.619 3.901 -10.486 1.00 0.00 360 LYS A C 8
ATOM 14151 O O . LYS A 1 77 ? -4.901 3.530 -9.348 1.00 0.00 360 LYS A O 8
ATOM 14170 N N . GLU A 1 78 ? -5.390 3.652 -11.542 1.00 0.00 361 GLU A N 8
ATOM 14171 C CA . GLU A 1 78 ? -6.639 2.911 -11.415 1.00 0.00 361 GLU A CA 8
ATOM 14172 C C . GLU A 1 78 ? -6.395 1.531 -10.810 1.00 0.00 361 GLU A C 8
ATOM 14173 O O . GLU A 1 78 ? -6.865 1.232 -9.713 1.00 0.00 361 GLU A O 8
ATOM 14185 N N . ILE A 1 79 ? -5.658 0.696 -11.535 1.00 0.00 362 ILE A N 8
ATOM 14186 C CA . ILE A 1 79 ? -5.351 -0.651 -11.070 1.00 0.00 362 ILE A CA 8
ATOM 14187 C C . ILE A 1 79 ? -4.865 -0.636 -9.625 1.00 0.00 362 ILE A C 8
ATOM 14188 O O . ILE A 1 79 ? -5.524 -1.169 -8.733 1.00 0.00 362 ILE A O 8
ATOM 14204 N N . ALA A 1 80 ? -3.709 -0.021 -9.401 1.00 0.00 363 ALA A N 8
ATOM 14205 C CA . ALA A 1 80 ? -3.136 0.067 -8.064 1.00 0.00 363 ALA A CA 8
ATOM 14206 C C . ALA A 1 80 ? -4.221 0.289 -7.016 1.00 0.00 363 ALA A C 8
ATOM 14207 O O . ALA A 1 80 ? -4.343 -0.481 -6.063 1.00 0.00 363 ALA A O 8
ATOM 14214 N N . TRP A 1 81 ? -5.006 1.345 -7.198 1.00 0.00 364 TRP A N 8
ATOM 14215 C CA . TRP A 1 81 ? -6.081 1.668 -6.266 1.00 0.00 364 TRP A CA 8
ATOM 14216 C C . TRP A 1 81 ? -6.937 0.440 -5.977 1.00 0.00 364 TRP A C 8
ATOM 14217 O O . TRP A 1 81 ? -7.033 -0.004 -4.833 1.00 0.00 364 TRP A O 8
ATOM 14238 N N . GLN A 1 82 ? -7.555 -0.104 -7.020 1.00 0.00 365 GLN A N 8
ATOM 14239 C CA . GLN A 1 82 ? -8.405 -1.281 -6.875 1.00 0.00 365 GLN A CA 8
ATOM 14240 C C . GLN A 1 82 ? -7.735 -2.330 -5.993 1.00 0.00 365 GLN A C 8
ATOM 14241 O O . GLN A 1 82 ? -8.309 -2.780 -5.001 1.00 0.00 365 GLN A O 8
ATOM 14255 N N . ALA A 1 83 ? -6.517 -2.716 -6.360 1.00 0.00 366 ALA A N 8
ATOM 14256 C CA . ALA A 1 83 ? -5.769 -3.710 -5.602 1.00 0.00 366 ALA A CA 8
ATOM 14257 C C . ALA A 1 83 ? -5.581 -3.268 -4.154 1.00 0.00 366 ALA A C 8
ATOM 14258 O O . ALA A 1 83 ? -5.726 -4.066 -3.227 1.00 0.00 366 ALA A O 8
ATOM 14265 N N . LEU A 1 84 ? -5.255 -1.994 -3.968 1.00 0.00 367 LEU A N 8
ATOM 14266 C CA . LEU A 1 84 ? -5.045 -1.446 -2.632 1.00 0.00 367 LEU A CA 8
ATOM 14267 C C . LEU A 1 84 ? -6.294 -1.615 -1.773 1.00 0.00 367 LEU A C 8
ATOM 14268 O O . LEU A 1 84 ? -6.239 -2.192 -0.686 1.00 0.00 367 LEU A O 8
ATOM 14284 N N . HIS A 1 85 ? -7.418 -1.107 -2.266 1.00 0.00 368 HIS A N 8
ATOM 14285 C CA . HIS A 1 85 ? -8.682 -1.204 -1.544 1.00 0.00 368 HIS A CA 8
ATOM 14286 C C . HIS A 1 85 ? -9.044 -2.661 -1.275 1.00 0.00 368 HIS A C 8
ATOM 14287 O O . HIS A 1 85 ? -9.722 -2.972 -0.295 1.00 0.00 368 HIS A O 8
ATOM 14301 N N . LEU A 1 86 ? -8.590 -3.549 -2.151 1.00 0.00 369 LEU A N 8
ATOM 14302 C CA . LEU A 1 86 ? -8.867 -4.974 -2.009 1.00 0.00 369 LEU A CA 8
ATOM 14303 C C . LEU A 1 86 ? -7.931 -5.612 -0.987 1.00 0.00 369 LEU A C 8
ATOM 14304 O O . LEU A 1 86 ? -8.330 -6.498 -0.231 1.00 0.00 369 LEU A O 8
ATOM 14320 N N . VAL A 1 87 ? -6.683 -5.153 -0.968 1.00 0.00 370 VAL A N 8
ATOM 14321 C CA . VAL A 1 87 ? -5.690 -5.675 -0.036 1.00 0.00 370 VAL A CA 8
ATOM 14322 C C . VAL A 1 87 ? -5.671 -4.867 1.257 1.00 0.00 370 VAL A C 8
ATOM 14323 O O . VAL A 1 87 ? -4.982 -5.223 2.212 1.00 0.00 370 VAL A O 8
ATOM 14336 N N . ASN A 1 88 ? -6.434 -3.779 1.278 1.00 0.00 371 ASN A N 8
ATOM 14337 C CA . ASN A 1 88 ? -6.504 -2.919 2.455 1.00 0.00 371 ASN A CA 8
ATOM 14338 C C . ASN A 1 88 ? -6.764 -3.741 3.714 1.00 0.00 371 ASN A C 8
ATOM 14339 O O . ASN A 1 88 ? -7.760 -4.458 3.805 1.00 0.00 371 ASN A O 8
ATOM 14350 N N . GLY A 1 89 ? -5.862 -3.630 4.684 1.00 0.00 372 GLY A N 8
ATOM 14351 C CA . GLY A 1 89 ? -6.012 -4.367 5.925 1.00 0.00 372 GLY A CA 8
ATOM 14352 C C . GLY A 1 89 ? -5.867 -5.863 5.732 1.00 0.00 372 GLY A C 8
ATOM 14353 O O . GLY A 1 89 ? -6.690 -6.641 6.215 1.00 0.00 372 GLY A O 8
ATOM 14357 N N . TYR A 1 90 ? -4.820 -6.269 5.022 1.00 0.00 373 TYR A N 8
ATOM 14358 C CA . TYR A 1 90 ? -4.574 -7.682 4.762 1.00 0.00 373 TYR A CA 8
ATOM 14359 C C . TYR A 1 90 ? -3.704 -8.293 5.856 1.00 0.00 373 TYR A C 8
ATOM 14360 O O . TYR A 1 90 ? -2.515 -7.988 5.964 1.00 0.00 373 TYR A O 8
ATOM 14378 N N . LYS A 1 91 ? -4.304 -9.157 6.666 1.00 0.00 374 LYS A N 8
ATOM 14379 C CA . LYS A 1 91 ? -3.586 -9.815 7.752 1.00 0.00 374 LYS A CA 8
ATOM 14380 C C . LYS A 1 91 ? -2.556 -10.798 7.206 1.00 0.00 374 LYS A C 8
ATOM 14381 O O . LYS A 1 91 ? -2.909 -11.806 6.591 1.00 0.00 374 LYS A O 8
ATOM 14400 N N . LEU A 1 92 ? -1.282 -10.501 7.435 1.00 0.00 375 LEU A N 8
ATOM 14401 C CA . LEU A 1 92 ? -0.200 -11.361 6.968 1.00 0.00 375 LEU A CA 8
ATOM 14402 C C . LEU A 1 92 ? 0.666 -11.828 8.133 1.00 0.00 375 LEU A C 8
ATOM 14403 O O . LEU A 1 92 ? 1.184 -11.017 8.901 1.00 0.00 375 LEU A O 8
ATOM 14419 N N . TYR A 1 93 ? 0.819 -13.142 8.258 1.00 0.00 376 TYR A N 8
ATOM 14420 C CA . TYR A 1 93 ? 1.622 -13.719 9.330 1.00 0.00 376 TYR A CA 8
ATOM 14421 C C . TYR A 1 93 ? 1.246 -13.113 10.679 1.00 0.00 376 TYR A C 8
ATOM 14422 O O . TYR A 1 93 ? 2.112 -12.818 11.502 1.00 0.00 376 TYR A O 8
ATOM 14440 N N . GLY A 1 94 ? -0.052 -12.930 10.897 1.00 0.00 377 GLY A N 8
ATOM 14441 C CA . GLY A 1 94 ? -0.522 -12.361 12.147 1.00 0.00 377 GLY A CA 8
ATOM 14442 C C . GLY A 1 94 ? -0.096 -10.916 12.321 1.00 0.00 377 GLY A C 8
ATOM 14443 O O . GLY A 1 94 ? 0.237 -10.488 13.427 1.00 0.00 377 GLY A O 8
ATOM 14447 N N . LYS A 1 95 ? -0.105 -10.162 11.228 1.00 0.00 378 LYS A N 8
ATOM 14448 C CA . LYS A 1 95 ? 0.283 -8.757 11.263 1.00 0.00 378 LYS A CA 8
ATOM 14449 C C . LYS A 1 95 ? -0.481 -7.955 10.215 1.00 0.00 378 LYS A C 8
ATOM 14450 O O . LYS A 1 95 ? -0.312 -8.165 9.014 1.00 0.00 378 LYS A O 8
ATOM 14469 N N . ILE A 1 96 ? -1.321 -7.034 10.678 1.00 0.00 379 ILE A N 8
ATOM 14470 C CA . ILE A 1 96 ? -2.109 -6.199 9.780 1.00 0.00 379 ILE A CA 8
ATOM 14471 C C . ILE A 1 96 ? -1.211 -5.418 8.827 1.00 0.00 379 ILE A C 8
ATOM 14472 O O . ILE A 1 96 ? -0.344 -4.657 9.257 1.00 0.00 379 ILE A O 8
ATOM 14488 N N . LEU A 1 97 ? -1.426 -5.611 7.530 1.00 0.00 380 LEU A N 8
ATOM 14489 C CA . LEU A 1 97 ? -0.637 -4.923 6.514 1.00 0.00 380 LEU A CA 8
ATOM 14490 C C . LEU A 1 97 ? -1.216 -3.542 6.218 1.00 0.00 380 LEU A C 8
ATOM 14491 O O . LEU A 1 97 ? -2.410 -3.402 5.953 1.00 0.00 380 LEU A O 8
ATOM 14507 N N . VAL A 1 98 ? -0.360 -2.526 6.263 1.00 0.00 381 VAL A N 8
ATOM 14508 C CA . VAL A 1 98 ? -0.785 -1.157 5.997 1.00 0.00 381 VAL A CA 8
ATOM 14509 C C . VAL A 1 98 ? -0.356 -0.709 4.604 1.00 0.00 381 VAL A C 8
ATOM 14510 O O . VAL A 1 98 ? 0.834 -0.682 4.289 1.00 0.00 381 VAL A O 8
ATOM 14523 N N . ILE A 1 99 ? -1.332 -0.358 3.775 1.00 0.00 382 ILE A N 8
ATOM 14524 C CA . ILE A 1 99 ? -1.055 0.090 2.415 1.00 0.00 382 ILE A CA 8
ATOM 14525 C C . ILE A 1 99 ? -1.319 1.584 2.264 1.00 0.00 382 ILE A C 8
ATOM 14526 O O . ILE A 1 99 ? -2.379 2.078 2.647 1.00 0.00 382 ILE A O 8
ATOM 14542 N N . GLU A 1 100 ? -0.349 2.298 1.703 1.00 0.00 383 GLU A N 8
ATOM 14543 C CA . GLU A 1 100 ? -0.478 3.736 1.500 1.00 0.00 383 GLU A CA 8
ATOM 14544 C C . GLU A 1 100 ? 0.094 4.149 0.148 1.00 0.00 383 GLU A C 8
ATOM 14545 O O . GLU A 1 100 ? 1.207 3.766 -0.212 1.00 0.00 383 GLU A O 8
ATOM 14557 N N . PHE A 1 101 ? -0.676 4.933 -0.600 1.00 0.00 384 PHE A N 8
ATOM 14558 C CA . PHE A 1 101 ? -0.248 5.397 -1.914 1.00 0.00 384 PHE A CA 8
ATOM 14559 C C . PHE A 1 101 ? 1.049 6.193 -1.814 1.00 0.00 384 PHE A C 8
ATOM 14560 O O . PHE A 1 101 ? 1.129 7.183 -1.088 1.00 0.00 384 PHE A O 8
ATOM 14577 N N . GLY A 1 102 ? 2.066 5.753 -2.549 1.00 0.00 385 GLY A N 8
ATOM 14578 C CA . GLY A 1 102 ? 3.347 6.435 -2.529 1.00 0.00 385 GLY A CA 8
ATOM 14579 C C . GLY A 1 102 ? 3.213 7.927 -2.761 1.00 0.00 385 GLY A C 8
ATOM 14580 O O . GLY A 1 102 ? 2.156 8.407 -3.172 1.00 0.00 385 GLY A O 8
ATOM 14584 N N . LYS A 1 103 ? 4.286 8.665 -2.494 1.00 0.00 386 LYS A N 8
ATOM 14585 C CA . LYS A 1 103 ? 4.284 10.111 -2.675 1.00 0.00 386 LYS A CA 8
ATOM 14586 C C . LYS A 1 103 ? 4.637 10.479 -4.112 1.00 0.00 386 LYS A C 8
ATOM 14587 O O . LYS A 1 103 ? 5.536 9.892 -4.711 1.00 0.00 386 LYS A O 8
ATOM 14606 N N . ASN A 1 104 ? 3.921 11.457 -4.660 1.00 0.00 387 ASN A N 8
ATOM 14607 C CA . ASN A 1 104 ? 4.159 11.904 -6.027 1.00 0.00 387 ASN A CA 8
ATOM 14608 C C . ASN A 1 104 ? 3.291 13.114 -6.363 1.00 0.00 387 ASN A C 8
ATOM 14609 O O . ASN A 1 104 ? 2.070 13.075 -6.216 1.00 0.00 387 ASN A O 8
ATOM 14620 N N . LYS A 1 105 ? 3.930 14.187 -6.815 1.00 0.00 388 LYS A N 8
ATOM 14621 C CA . LYS A 1 105 ? 3.219 15.407 -7.175 1.00 0.00 388 LYS A CA 8
ATOM 14622 C C . LYS A 1 105 ? 2.454 15.226 -8.482 1.00 0.00 388 LYS A C 8
ATOM 14623 O O . LYS A 1 105 ? 1.264 15.528 -8.564 1.00 0.00 388 LYS A O 8
ATOM 14642 N N . LYS A 1 106 ? 3.146 14.732 -9.503 1.00 0.00 389 LYS A N 8
ATOM 14643 C CA . LYS A 1 106 ? 2.533 14.509 -10.806 1.00 0.00 389 LYS A CA 8
ATOM 14644 C C . LYS A 1 106 ? 3.472 13.731 -11.723 1.00 0.00 389 LYS A C 8
ATOM 14645 O O . LYS A 1 106 ? 4.693 13.841 -11.613 1.00 0.00 389 LYS A O 8
ATOM 14664 N N . GLN A 1 107 ? 2.893 12.946 -12.627 1.00 0.00 390 GLN A N 8
ATOM 14665 C CA . GLN A 1 107 ? 3.680 12.152 -13.563 1.00 0.00 390 GLN A CA 8
ATOM 14666 C C . GLN A 1 107 ? 3.903 12.909 -14.868 1.00 0.00 390 GLN A C 8
ATOM 14667 O O . GLN A 1 107 ? 2.958 13.171 -15.614 1.00 0.00 390 GLN A O 8
ATOM 14681 N N . ARG A 1 108 ? 5.156 13.260 -15.136 1.00 0.00 391 ARG A N 8
ATOM 14682 C CA . ARG A 1 108 ? 5.502 13.989 -16.350 1.00 0.00 391 ARG A CA 8
ATOM 14683 C C . ARG A 1 108 ? 6.901 13.614 -16.830 1.00 0.00 391 ARG A C 8
ATOM 14684 O O . ARG A 1 108 ? 7.902 14.038 -16.252 1.00 0.00 391 ARG A O 8
ATOM 14705 N N . SER A 1 109 ? 6.963 12.815 -17.890 1.00 0.00 392 SER A N 8
ATOM 14706 C CA . SER A 1 109 ? 8.237 12.378 -18.446 1.00 0.00 392 SER A CA 8
ATOM 14707 C C . SER A 1 109 ? 8.470 12.992 -19.822 1.00 0.00 392 SER A C 8
ATOM 14708 O O . SER A 1 109 ? 8.066 12.431 -20.841 1.00 0.00 392 SER A O 8
ATOM 14716 N N . SER A 1 110 ? 9.123 14.149 -19.845 1.00 0.00 393 SER A N 8
ATOM 14717 C CA . SER A 1 110 ? 9.406 14.843 -21.096 1.00 0.00 393 SER A CA 8
ATOM 14718 C C . SER A 1 110 ? 9.828 13.857 -22.181 1.00 0.00 393 SER A C 8
ATOM 14719 O O . SER A 1 110 ? 10.453 12.836 -21.899 1.00 0.00 393 SER A O 8
ATOM 14727 N N . GLY A 1 111 ? 9.480 14.172 -23.425 1.00 0.00 394 GLY A N 8
ATOM 14728 C CA . GLY A 1 111 ? 9.830 13.305 -24.535 1.00 0.00 394 GLY A CA 8
ATOM 14729 C C . GLY A 1 111 ? 9.011 13.593 -25.777 1.00 0.00 394 GLY A C 8
ATOM 14730 O O . GLY A 1 111 ? 7.915 13.063 -25.960 1.00 0.00 394 GLY A O 8
ATOM 14734 N N . PRO A 1 112 ? 9.544 14.455 -26.655 1.00 0.00 395 PRO A N 8
ATOM 14735 C CA . PRO A 1 112 ? 8.870 14.834 -27.902 1.00 0.00 395 PRO A CA 8
ATOM 14736 C C . PRO A 1 112 ? 8.985 13.755 -28.974 1.00 0.00 395 PRO A C 8
ATOM 14737 O O . PRO A 1 112 ? 8.718 14.004 -30.149 1.00 0.00 395 PRO A O 8
ATOM 14748 N N . SER A 1 113 ? 9.383 12.556 -28.560 1.00 0.00 396 SER A N 8
ATOM 14749 C CA . SER A 1 113 ? 9.536 11.440 -29.486 1.00 0.00 396 SER A CA 8
ATOM 14750 C C . SER A 1 113 ? 8.346 11.358 -30.439 1.00 0.00 396 SER A C 8
ATOM 14751 O O . SER A 1 113 ? 7.200 11.553 -30.036 1.00 0.00 396 SER A O 8
ATOM 14759 N N . SER A 1 114 ? 8.630 11.068 -31.704 1.00 0.00 397 SER A N 8
ATOM 14760 C CA . SER A 1 114 ? 7.585 10.964 -32.717 1.00 0.00 397 SER A CA 8
ATOM 14761 C C . SER A 1 114 ? 7.962 9.938 -33.782 1.00 0.00 397 SER A C 8
ATOM 14762 O O . SER A 1 114 ? 9.138 9.732 -34.073 1.00 0.00 397 SER A O 8
ATOM 14770 N N . GLY A 1 115 ? 6.950 9.297 -34.360 1.00 0.00 398 GLY A N 8
ATOM 14771 C CA . GLY A 1 115 ? 7.195 8.300 -35.386 1.00 0.00 398 GLY A CA 8
ATOM 14772 C C . GLY A 1 115 ? 6.516 6.978 -35.084 1.00 0.00 398 GLY A C 8
ATOM 14773 O O . GLY A 1 115 ? 5.600 6.566 -35.796 1.00 0.00 398 GLY A O 8
ATOM 14777 N N . GLY A 1 1 ? -20.726 22.154 37.106 1.00 0.00 284 GLY A N 9
ATOM 14778 C CA . GLY A 1 1 ? -20.338 22.570 35.771 1.00 0.00 284 GLY A CA 9
ATOM 14779 C C . GLY A 1 1 ? -19.402 21.581 35.104 1.00 0.00 284 GLY A C 9
ATOM 14780 O O . GLY A 1 1 ? -18.568 20.963 35.766 1.00 0.00 284 GLY A O 9
ATOM 14784 N N . SER A 1 2 ? -19.542 21.428 33.792 1.00 0.00 285 SER A N 9
ATOM 14785 C CA . SER A 1 2 ? -18.706 20.502 33.037 1.00 0.00 285 SER A CA 9
ATOM 14786 C C . SER A 1 2 ? -18.697 20.864 31.554 1.00 0.00 285 SER A C 9
ATOM 14787 O O . SER A 1 2 ? -19.750 20.988 30.929 1.00 0.00 285 SER A O 9
ATOM 14795 N N . SER A 1 3 ? -17.502 21.032 31.000 1.00 0.00 286 SER A N 9
ATOM 14796 C CA . SER A 1 3 ? -17.355 21.384 29.591 1.00 0.00 286 SER A CA 9
ATOM 14797 C C . SER A 1 3 ? -16.618 20.284 28.831 1.00 0.00 286 SER A C 9
ATOM 14798 O O . SER A 1 3 ? -16.035 19.383 29.432 1.00 0.00 286 SER A O 9
ATOM 14806 N N . GLY A 1 4 ? -16.651 20.367 27.504 1.00 0.00 287 GLY A N 9
ATOM 14807 C CA . GLY A 1 4 ? -15.983 19.374 26.684 1.00 0.00 287 GLY A CA 9
ATOM 14808 C C . GLY A 1 4 ? -16.420 19.434 25.233 1.00 0.00 287 GLY A C 9
ATOM 14809 O O . GLY A 1 4 ? -17.342 20.171 24.885 1.00 0.00 287 GLY A O 9
ATOM 14813 N N . SER A 1 5 ? -15.754 18.656 24.384 1.00 0.00 288 SER A N 9
ATOM 14814 C CA . SER A 1 5 ? -16.075 18.628 22.962 1.00 0.00 288 SER A CA 9
ATOM 14815 C C . SER A 1 5 ? -15.769 17.258 22.363 1.00 0.00 288 SER A C 9
ATOM 14816 O O . SER A 1 5 ? -14.650 16.757 22.475 1.00 0.00 288 SER A O 9
ATOM 14824 N N . SER A 1 6 ? -16.770 16.660 21.726 1.00 0.00 289 SER A N 9
ATOM 14825 C CA . SER A 1 6 ? -16.609 15.347 21.113 1.00 0.00 289 SER A CA 9
ATOM 14826 C C . SER A 1 6 ? -17.437 15.240 19.836 1.00 0.00 289 SER A C 9
ATOM 14827 O O . SER A 1 6 ? -18.611 15.606 19.810 1.00 0.00 289 SER A O 9
ATOM 14835 N N . GLY A 1 7 ? -16.815 14.733 18.776 1.00 0.00 290 GLY A N 9
ATOM 14836 C CA . GLY A 1 7 ? -17.507 14.586 17.509 1.00 0.00 290 GLY A CA 9
ATOM 14837 C C . GLY A 1 7 ? -18.891 13.989 17.671 1.00 0.00 290 GLY A C 9
ATOM 14838 O O . GLY A 1 7 ? -19.150 13.256 18.624 1.00 0.00 290 GLY A O 9
ATOM 14842 N N . GLU A 1 8 ? -19.783 14.304 16.736 1.00 0.00 291 GLU A N 9
ATOM 14843 C CA . GLU A 1 8 ? -21.148 13.795 16.782 1.00 0.00 291 GLU A CA 9
ATOM 14844 C C . GLU A 1 8 ? -21.181 12.298 16.487 1.00 0.00 291 GLU A C 9
ATOM 14845 O O . GLU A 1 8 ? -21.917 11.546 17.124 1.00 0.00 291 GLU A O 9
ATOM 14857 N N . GLU A 1 9 ? -20.378 11.875 15.515 1.00 0.00 292 GLU A N 9
ATOM 14858 C CA . GLU A 1 9 ? -20.316 10.468 15.135 1.00 0.00 292 GLU A CA 9
ATOM 14859 C C . GLU A 1 9 ? -19.155 9.766 15.833 1.00 0.00 292 GLU A C 9
ATOM 14860 O O . GLU A 1 9 ? -19.306 8.659 16.350 1.00 0.00 292 GLU A O 9
ATOM 14872 N N . ILE A 1 10 ? -17.996 10.418 15.841 1.00 0.00 293 ILE A N 9
ATOM 14873 C CA . ILE A 1 10 ? -16.810 9.857 16.475 1.00 0.00 293 ILE A CA 9
ATOM 14874 C C . ILE A 1 10 ? -16.801 10.140 17.973 1.00 0.00 293 ILE A C 9
ATOM 14875 O O . ILE A 1 10 ? -15.765 10.478 18.546 1.00 0.00 293 ILE A O 9
ATOM 14891 N N . ARG A 1 11 ? -17.963 9.997 18.603 1.00 0.00 294 ARG A N 9
ATOM 14892 C CA . ARG A 1 11 ? -18.089 10.237 20.036 1.00 0.00 294 ARG A CA 9
ATOM 14893 C C . ARG A 1 11 ? -17.152 9.326 20.824 1.00 0.00 294 ARG A C 9
ATOM 14894 O O . ARG A 1 11 ? -16.215 9.791 21.471 1.00 0.00 294 ARG A O 9
ATOM 14915 N N . LYS A 1 12 ? -17.414 8.024 20.766 1.00 0.00 295 LYS A N 9
ATOM 14916 C CA . LYS A 1 12 ? -16.596 7.046 21.473 1.00 0.00 295 LYS A CA 9
ATOM 14917 C C . LYS A 1 12 ? -15.286 6.796 20.732 1.00 0.00 295 LYS A C 9
ATOM 14918 O O . LYS A 1 12 ? -14.220 7.220 21.178 1.00 0.00 295 LYS A O 9
ATOM 14937 N N . ILE A 1 13 ? -15.375 6.107 19.600 1.00 0.00 296 ILE A N 9
ATOM 14938 C CA . ILE A 1 13 ? -14.196 5.803 18.797 1.00 0.00 296 ILE A CA 9
ATOM 14939 C C . ILE A 1 13 ? -13.770 7.010 17.968 1.00 0.00 296 ILE A C 9
ATOM 14940 O O . ILE A 1 13 ? -14.515 7.510 17.125 1.00 0.00 296 ILE A O 9
ATOM 14956 N N . PRO A 1 14 ? -12.542 7.491 18.211 1.00 0.00 297 PRO A N 9
ATOM 14957 C CA . PRO A 1 14 ? -11.987 8.644 17.495 1.00 0.00 297 PRO A CA 9
ATOM 14958 C C . PRO A 1 14 ? -11.505 8.279 16.095 1.00 0.00 297 PRO A C 9
ATOM 14959 O O . PRO A 1 14 ? -11.877 8.921 15.113 1.00 0.00 297 PRO A O 9
ATOM 14970 N N . MET A 1 15 ? -10.675 7.245 16.010 1.00 0.00 298 MET A N 9
ATOM 14971 C CA . MET A 1 15 ? -10.143 6.794 14.728 1.00 0.00 298 MET A CA 9
ATOM 14972 C C . MET A 1 15 ? -11.271 6.510 13.742 1.00 0.00 298 MET A C 9
ATOM 14973 O O . MET A 1 15 ? -11.340 7.113 12.672 1.00 0.00 298 MET A O 9
ATOM 14987 N N . PHE A 1 16 ? -12.153 5.586 14.110 1.00 0.00 299 PHE A N 9
ATOM 14988 C CA . PHE A 1 16 ? -13.278 5.220 13.256 1.00 0.00 299 PHE A CA 9
ATOM 14989 C C . PHE A 1 16 ? -12.847 5.136 11.795 1.00 0.00 299 PHE A C 9
ATOM 14990 O O . PHE A 1 16 ? -13.548 5.610 10.902 1.00 0.00 299 PHE A O 9
ATOM 15007 N N . SER A 1 17 ? -11.688 4.529 11.560 1.00 0.00 300 SER A N 9
ATOM 15008 C CA . SER A 1 17 ? -11.160 4.386 10.209 1.00 0.00 300 SER A CA 9
ATOM 15009 C C . SER A 1 17 ? -9.889 3.542 10.208 1.00 0.00 300 SER A C 9
ATOM 15010 O O . SER A 1 17 ? -9.279 3.318 11.253 1.00 0.00 300 SER A O 9
ATOM 15018 N N . SER A 1 18 ? -9.495 3.076 9.026 1.00 0.00 301 SER A N 9
ATOM 15019 C CA . SER A 1 18 ? -8.299 2.254 8.888 1.00 0.00 301 SER A CA 9
ATOM 15020 C C . SER A 1 18 ? -7.043 3.120 8.876 1.00 0.00 301 SER A C 9
ATOM 15021 O O . SER A 1 18 ? -6.288 3.153 9.848 1.00 0.00 301 SER A O 9
ATOM 15029 N N . TYR A 1 19 ? -6.826 3.820 7.768 1.00 0.00 302 TYR A N 9
ATOM 15030 C CA . TYR A 1 19 ? -5.661 4.685 7.626 1.00 0.00 302 TYR A CA 9
ATOM 15031 C C . TYR A 1 19 ? -5.867 5.697 6.503 1.00 0.00 302 TYR A C 9
ATOM 15032 O O . TYR A 1 19 ? -6.921 5.732 5.870 1.00 0.00 302 TYR A O 9
ATOM 15050 N N . ASN A 1 20 ? -4.851 6.519 6.263 1.00 0.00 303 ASN A N 9
ATOM 15051 C CA . ASN A 1 20 ? -4.919 7.533 5.217 1.00 0.00 303 ASN A CA 9
ATOM 15052 C C . ASN A 1 20 ? -4.082 7.125 4.008 1.00 0.00 303 ASN A C 9
ATOM 15053 O O . ASN A 1 20 ? -2.870 7.333 3.962 1.00 0.00 303 ASN A O 9
ATOM 15064 N N . PRO A 1 21 ? -4.743 6.529 3.005 1.00 0.00 304 PRO A N 9
ATOM 15065 C CA . PRO A 1 21 ? -4.080 6.080 1.776 1.00 0.00 304 PRO A CA 9
ATOM 15066 C C . PRO A 1 21 ? -3.725 7.240 0.852 1.00 0.00 304 PRO A C 9
ATOM 15067 O O . PRO A 1 21 ? -2.624 7.296 0.307 1.00 0.00 304 PRO A O 9
ATOM 15078 N N . GLY A 1 22 ? -4.665 8.164 0.682 1.00 0.00 305 GLY A N 9
ATOM 15079 C CA . GLY A 1 22 ? -4.431 9.311 -0.177 1.00 0.00 305 GLY A CA 9
ATOM 15080 C C . GLY A 1 22 ? -5.087 9.162 -1.534 1.00 0.00 305 GLY A C 9
ATOM 15081 O O . GLY A 1 22 ? -5.769 8.171 -1.796 1.00 0.00 305 GLY A O 9
ATOM 15085 N N . GLU A 1 23 ? -4.883 10.149 -2.401 1.00 0.00 306 GLU A N 9
ATOM 15086 C CA . GLU A 1 23 ? -5.464 10.124 -3.739 1.00 0.00 306 GLU A CA 9
ATOM 15087 C C . GLU A 1 23 ? -4.908 8.957 -4.550 1.00 0.00 306 GLU A C 9
ATOM 15088 O O . GLU A 1 23 ? -3.721 8.637 -4.492 1.00 0.00 306 GLU A O 9
ATOM 15100 N N . PRO A 1 24 ? -5.787 8.305 -5.325 1.00 0.00 307 PRO A N 9
ATOM 15101 C CA . PRO A 1 24 ? -5.409 7.163 -6.164 1.00 0.00 307 PRO A CA 9
ATOM 15102 C C . PRO A 1 24 ? -4.144 7.432 -6.973 1.00 0.00 307 PRO A C 9
ATOM 15103 O O . PRO A 1 24 ? -4.204 7.997 -8.065 1.00 0.00 307 PRO A O 9
ATOM 15114 N N . ASN A 1 25 ? -3.001 7.026 -6.430 1.00 0.00 308 ASN A N 9
ATOM 15115 C CA . ASN A 1 25 ? -1.723 7.223 -7.102 1.00 0.00 308 ASN A CA 9
ATOM 15116 C C . ASN A 1 25 ? -1.257 5.936 -7.774 1.00 0.00 308 ASN A C 9
ATOM 15117 O O . ASN A 1 25 ? -1.857 4.876 -7.595 1.00 0.00 308 ASN A O 9
ATOM 15128 N N . LYS A 1 26 ? -0.182 6.035 -8.550 1.00 0.00 309 LYS A N 9
ATOM 15129 C CA . LYS A 1 26 ? 0.367 4.879 -9.249 1.00 0.00 309 LYS A CA 9
ATOM 15130 C C . LYS A 1 26 ? 1.422 4.179 -8.397 1.00 0.00 309 LYS A C 9
ATOM 15131 O O . LYS A 1 26 ? 2.029 3.198 -8.826 1.00 0.00 309 LYS A O 9
ATOM 15150 N N . VAL A 1 27 ? 1.633 4.689 -7.188 1.00 0.00 310 VAL A N 9
ATOM 15151 C CA . VAL A 1 27 ? 2.613 4.111 -6.276 1.00 0.00 310 VAL A CA 9
ATOM 15152 C C . VAL A 1 27 ? 1.958 3.678 -4.969 1.00 0.00 310 VAL A C 9
ATOM 15153 O O . VAL A 1 27 ? 1.245 4.455 -4.331 1.00 0.00 310 VAL A O 9
ATOM 15166 N N . LEU A 1 28 ? 2.203 2.434 -4.574 1.00 0.00 311 LEU A N 9
ATOM 15167 C CA . LEU A 1 28 ? 1.638 1.896 -3.341 1.00 0.00 311 LEU A CA 9
ATOM 15168 C C . LEU A 1 28 ? 2.734 1.597 -2.324 1.00 0.00 311 LEU A C 9
ATOM 15169 O O . LEU A 1 28 ? 3.634 0.797 -2.583 1.00 0.00 311 LEU A O 9
ATOM 15185 N N . TYR A 1 29 ? 2.652 2.243 -1.166 1.00 0.00 312 TYR A N 9
ATOM 15186 C CA . TYR A 1 29 ? 3.638 2.046 -0.110 1.00 0.00 312 TYR A CA 9
ATOM 15187 C C . TYR A 1 29 ? 3.061 1.201 1.023 1.00 0.00 312 TYR A C 9
ATOM 15188 O O . TYR A 1 29 ? 2.243 1.674 1.811 1.00 0.00 312 TYR A O 9
ATOM 15206 N N . LEU A 1 30 ? 3.496 -0.052 1.096 1.00 0.00 313 LEU A N 9
ATOM 15207 C CA . LEU A 1 30 ? 3.024 -0.964 2.132 1.00 0.00 313 LEU A CA 9
ATOM 15208 C C . LEU A 1 30 ? 3.931 -0.912 3.359 1.00 0.00 313 LEU A C 9
ATOM 15209 O O . LEU A 1 30 ? 5.101 -0.540 3.264 1.00 0.00 313 LEU A O 9
ATOM 15225 N N . LYS A 1 31 ? 3.382 -1.285 4.510 1.00 0.00 314 LYS A N 9
ATOM 15226 C CA . LYS A 1 31 ? 4.140 -1.284 5.755 1.00 0.00 314 LYS A CA 9
ATOM 15227 C C . LYS A 1 31 ? 3.727 -2.451 6.645 1.00 0.00 314 LYS A C 9
ATOM 15228 O O . LYS A 1 31 ? 2.904 -3.279 6.256 1.00 0.00 314 LYS A O 9
ATOM 15247 N N . ASN A 1 32 ? 4.304 -2.511 7.841 1.00 0.00 315 ASN A N 9
ATOM 15248 C CA . ASN A 1 32 ? 3.994 -3.577 8.787 1.00 0.00 315 ASN A CA 9
ATOM 15249 C C . ASN A 1 32 ? 4.258 -4.946 8.167 1.00 0.00 315 ASN A C 9
ATOM 15250 O O . ASN A 1 32 ? 3.390 -5.820 8.172 1.00 0.00 315 ASN A O 9
ATOM 15261 N N . LEU A 1 33 ? 5.462 -5.127 7.636 1.00 0.00 316 LEU A N 9
ATOM 15262 C CA . LEU A 1 33 ? 5.842 -6.391 7.013 1.00 0.00 316 LEU A CA 9
ATOM 15263 C C . LEU A 1 33 ? 6.980 -7.056 7.781 1.00 0.00 316 LEU A C 9
ATOM 15264 O O . LEU A 1 33 ? 8.101 -6.546 7.813 1.00 0.00 316 LEU A O 9
ATOM 15280 N N . SER A 1 34 ? 6.686 -8.196 8.396 1.00 0.00 317 SER A N 9
ATOM 15281 C CA . SER A 1 34 ? 7.685 -8.930 9.165 1.00 0.00 317 SER A CA 9
ATOM 15282 C C . SER A 1 34 ? 8.906 -9.244 8.308 1.00 0.00 317 SER A C 9
ATOM 15283 O O . SER A 1 34 ? 8.807 -9.497 7.107 1.00 0.00 317 SER A O 9
ATOM 15291 N N . PRO A 1 35 ? 10.091 -9.226 8.938 1.00 0.00 318 PRO A N 9
ATOM 15292 C CA . PRO A 1 35 ? 11.356 -9.506 8.254 1.00 0.00 318 PRO A CA 9
ATOM 15293 C C . PRO A 1 35 ? 11.272 -10.739 7.362 1.00 0.00 318 PRO A C 9
ATOM 15294 O O . PRO A 1 35 ? 12.016 -10.865 6.388 1.00 0.00 318 PRO A O 9
ATOM 15305 N N . ARG A 1 36 ? 10.362 -11.647 7.698 1.00 0.00 319 ARG A N 9
ATOM 15306 C CA . ARG A 1 36 ? 10.182 -12.871 6.927 1.00 0.00 319 ARG A CA 9
ATOM 15307 C C . ARG A 1 36 ? 9.576 -12.567 5.560 1.00 0.00 319 ARG A C 9
ATOM 15308 O O . ARG A 1 36 ? 9.989 -13.132 4.547 1.00 0.00 319 ARG A O 9
ATOM 15329 N N . VAL A 1 37 ? 8.594 -11.671 5.537 1.00 0.00 320 VAL A N 9
ATOM 15330 C CA . VAL A 1 37 ? 7.933 -11.292 4.295 1.00 0.00 320 VAL A CA 9
ATOM 15331 C C . VAL A 1 37 ? 8.946 -11.069 3.179 1.00 0.00 320 VAL A C 9
ATOM 15332 O O . VAL A 1 37 ? 9.972 -10.416 3.376 1.00 0.00 320 VAL A O 9
ATOM 15345 N N . THR A 1 38 ? 8.653 -11.615 2.002 1.00 0.00 321 THR A N 9
ATOM 15346 C CA . THR A 1 38 ? 9.539 -11.476 0.853 1.00 0.00 321 THR A CA 9
ATOM 15347 C C . THR A 1 38 ? 8.752 -11.143 -0.410 1.00 0.00 321 THR A C 9
ATOM 15348 O O . THR A 1 38 ? 7.524 -11.221 -0.426 1.00 0.00 321 THR A O 9
ATOM 15359 N N . GLU A 1 39 ? 9.468 -10.773 -1.467 1.00 0.00 322 GLU A N 9
ATOM 15360 C CA . GLU A 1 39 ? 8.835 -10.428 -2.734 1.00 0.00 322 GLU A CA 9
ATOM 15361 C C . GLU A 1 39 ? 7.693 -11.389 -3.052 1.00 0.00 322 GLU A C 9
ATOM 15362 O O . GLU A 1 39 ? 6.589 -10.965 -3.395 1.00 0.00 322 GLU A O 9
ATOM 15374 N N . ARG A 1 40 ? 7.967 -12.683 -2.934 1.00 0.00 323 ARG A N 9
ATOM 15375 C CA . ARG A 1 40 ? 6.963 -13.704 -3.209 1.00 0.00 323 ARG A CA 9
ATOM 15376 C C . ARG A 1 40 ? 5.599 -13.287 -2.666 1.00 0.00 323 ARG A C 9
ATOM 15377 O O . ARG A 1 40 ? 4.610 -13.258 -3.400 1.00 0.00 323 ARG A O 9
ATOM 15398 N N . ASP A 1 41 ? 5.554 -12.964 -1.379 1.00 0.00 324 ASP A N 9
ATOM 15399 C CA . ASP A 1 41 ? 4.312 -12.548 -0.738 1.00 0.00 324 ASP A CA 9
ATOM 15400 C C . ASP A 1 41 ? 3.607 -11.476 -1.563 1.00 0.00 324 ASP A C 9
ATOM 15401 O O . ASP A 1 41 ? 2.473 -11.664 -2.006 1.00 0.00 324 ASP A O 9
ATOM 15410 N N . LEU A 1 42 ? 4.286 -10.353 -1.768 1.00 0.00 325 LEU A N 9
ATOM 15411 C CA . LEU A 1 42 ? 3.725 -9.249 -2.540 1.00 0.00 325 LEU A CA 9
ATOM 15412 C C . LEU A 1 42 ? 3.156 -9.746 -3.865 1.00 0.00 325 LEU A C 9
ATOM 15413 O O . LEU A 1 42 ? 2.003 -9.472 -4.199 1.00 0.00 325 LEU A O 9
ATOM 15429 N N . VAL A 1 43 ? 3.971 -10.480 -4.615 1.00 0.00 326 VAL A N 9
ATOM 15430 C CA . VAL A 1 43 ? 3.549 -11.019 -5.903 1.00 0.00 326 VAL A CA 9
ATOM 15431 C C . VAL A 1 43 ? 2.169 -11.659 -5.804 1.00 0.00 326 VAL A C 9
ATOM 15432 O O . VAL A 1 43 ? 1.239 -11.266 -6.508 1.00 0.00 326 VAL A O 9
ATOM 15445 N N . SER A 1 44 ? 2.042 -12.648 -4.924 1.00 0.00 327 SER A N 9
ATOM 15446 C CA . SER A 1 44 ? 0.776 -13.345 -4.735 1.00 0.00 327 SER A CA 9
ATOM 15447 C C . SER A 1 44 ? -0.329 -12.369 -4.345 1.00 0.00 327 SER A C 9
ATOM 15448 O O . SER A 1 44 ? -1.448 -12.442 -4.855 1.00 0.00 327 SER A O 9
ATOM 15456 N N . LEU A 1 45 ? -0.008 -11.455 -3.436 1.00 0.00 328 LEU A N 9
ATOM 15457 C CA . LEU A 1 45 ? -0.974 -10.462 -2.975 1.00 0.00 328 LEU A CA 9
ATOM 15458 C C . LEU A 1 45 ? -1.539 -9.667 -4.148 1.00 0.00 328 LEU A C 9
ATOM 15459 O O . LEU A 1 45 ? -2.737 -9.391 -4.204 1.00 0.00 328 LEU A O 9
ATOM 15475 N N . PHE A 1 46 ? -0.668 -9.303 -5.083 1.00 0.00 329 PHE A N 9
ATOM 15476 C CA . PHE A 1 46 ? -1.079 -8.541 -6.256 1.00 0.00 329 PHE A CA 9
ATOM 15477 C C . PHE A 1 46 ? -0.645 -9.242 -7.540 1.00 0.00 329 PHE A C 9
ATOM 15478 O O . PHE A 1 46 ? -0.108 -8.612 -8.452 1.00 0.00 329 PHE A O 9
ATOM 15495 N N . ALA A 1 47 ? -0.881 -10.548 -7.604 1.00 0.00 330 ALA A N 9
ATOM 15496 C CA . ALA A 1 47 ? -0.516 -11.334 -8.776 1.00 0.00 330 ALA A CA 9
ATOM 15497 C C . ALA A 1 47 ? -1.636 -11.331 -9.810 1.00 0.00 330 ALA A C 9
ATOM 15498 O O . ALA A 1 47 ? -1.387 -11.211 -11.009 1.00 0.00 330 ALA A O 9
ATOM 15505 N N . ARG A 1 48 ? -2.871 -11.465 -9.336 1.00 0.00 331 ARG A N 9
ATOM 15506 C CA . ARG A 1 48 ? -4.031 -11.479 -10.221 1.00 0.00 331 ARG A CA 9
ATOM 15507 C C . ARG A 1 48 ? -4.021 -10.269 -11.150 1.00 0.00 331 ARG A C 9
ATOM 15508 O O . ARG A 1 48 ? -4.698 -10.257 -12.178 1.00 0.00 331 ARG A O 9
ATOM 15529 N N . PHE A 1 49 ? -3.250 -9.252 -10.780 1.00 0.00 332 PHE A N 9
ATOM 15530 C CA . PHE A 1 49 ? -3.154 -8.035 -11.579 1.00 0.00 332 PHE A CA 9
ATOM 15531 C C . PHE A 1 49 ? -1.963 -8.104 -12.531 1.00 0.00 332 PHE A C 9
ATOM 15532 O O . PHE A 1 49 ? -2.077 -7.763 -13.708 1.00 0.00 332 PHE A O 9
ATOM 15549 N N . GLN A 1 50 ? -0.822 -8.545 -12.012 1.00 0.00 333 GLN A N 9
ATOM 15550 C CA . GLN A 1 50 ? 0.390 -8.656 -12.815 1.00 0.00 333 GLN A CA 9
ATOM 15551 C C . GLN A 1 50 ? 0.115 -9.409 -14.113 1.00 0.00 333 GLN A C 9
ATOM 15552 O O . GLN A 1 50 ? 0.593 -9.020 -15.179 1.00 0.00 333 GLN A O 9
ATOM 15566 N N . GLU A 1 51 ? -0.657 -10.485 -14.015 1.00 0.00 334 GLU A N 9
ATOM 15567 C CA . GLU A 1 51 ? -0.994 -11.293 -15.183 1.00 0.00 334 GLU A CA 9
ATOM 15568 C C . GLU A 1 51 ? -2.358 -10.899 -15.741 1.00 0.00 334 GLU A C 9
ATOM 15569 O O . GLU A 1 51 ? -3.097 -11.739 -16.255 1.00 0.00 334 GLU A O 9
ATOM 15581 N N . LYS A 1 52 ? -2.687 -9.616 -15.635 1.00 0.00 335 LYS A N 9
ATOM 15582 C CA . LYS A 1 52 ? -3.961 -9.108 -16.129 1.00 0.00 335 LYS A CA 9
ATOM 15583 C C . LYS A 1 52 ? -3.765 -8.295 -17.405 1.00 0.00 335 LYS A C 9
ATOM 15584 O O . LYS A 1 52 ? -4.180 -8.709 -18.488 1.00 0.00 335 LYS A O 9
ATOM 15603 N N . LYS A 1 53 ? -3.129 -7.136 -17.271 1.00 0.00 336 LYS A N 9
ATOM 15604 C CA . LYS A 1 53 ? -2.875 -6.264 -18.412 1.00 0.00 336 LYS A CA 9
ATOM 15605 C C . LYS A 1 53 ? -1.694 -5.340 -18.139 1.00 0.00 336 LYS A C 9
ATOM 15606 O O . LYS A 1 53 ? -1.258 -5.194 -16.997 1.00 0.00 336 LYS A O 9
ATOM 15625 N N . GLY A 1 54 ? -1.179 -4.717 -19.194 1.00 0.00 337 GLY A N 9
ATOM 15626 C CA . GLY A 1 54 ? -0.053 -3.814 -19.046 1.00 0.00 337 GLY A CA 9
ATOM 15627 C C . GLY A 1 54 ? 1.198 -4.521 -18.562 1.00 0.00 337 GLY A C 9
ATOM 15628 O O . GLY A 1 54 ? 1.171 -5.696 -18.196 1.00 0.00 337 GLY A O 9
ATOM 15632 N N . PRO A 1 55 ? 2.327 -3.796 -18.557 1.00 0.00 338 PRO A N 9
ATOM 15633 C CA . PRO A 1 55 ? 3.615 -4.342 -18.119 1.00 0.00 338 PRO A CA 9
ATOM 15634 C C . PRO A 1 55 ? 3.501 -5.118 -16.811 1.00 0.00 338 PRO A C 9
ATOM 15635 O O . PRO A 1 55 ? 2.472 -5.095 -16.136 1.00 0.00 338 PRO A O 9
ATOM 15646 N N . PRO A 1 56 ? 4.582 -5.822 -16.444 1.00 0.00 339 PRO A N 9
ATOM 15647 C CA . PRO A 1 56 ? 4.627 -6.618 -15.213 1.00 0.00 339 PRO A CA 9
ATOM 15648 C C . PRO A 1 56 ? 4.870 -5.761 -13.976 1.00 0.00 339 PRO A C 9
ATOM 15649 O O . PRO A 1 56 ? 5.965 -5.233 -13.781 1.00 0.00 339 PRO A O 9
ATOM 15660 N N . ILE A 1 57 ? 3.843 -5.627 -13.144 1.00 0.00 340 ILE A N 9
ATOM 15661 C CA . ILE A 1 57 ? 3.947 -4.833 -11.925 1.00 0.00 340 ILE A CA 9
ATOM 15662 C C . ILE A 1 57 ? 5.346 -4.927 -11.326 1.00 0.00 340 ILE A C 9
ATOM 15663 O O . ILE A 1 57 ? 5.937 -6.005 -11.270 1.00 0.00 340 ILE A O 9
ATOM 15679 N N . GLN A 1 58 ? 5.869 -3.790 -10.879 1.00 0.00 341 GLN A N 9
ATOM 15680 C CA . GLN A 1 58 ? 7.199 -3.744 -10.282 1.00 0.00 341 GLN A CA 9
ATOM 15681 C C . GLN A 1 58 ? 7.112 -3.700 -8.760 1.00 0.00 341 GLN A C 9
ATOM 15682 O O . GLN A 1 58 ? 6.592 -2.744 -8.185 1.00 0.00 341 GLN A O 9
ATOM 15696 N N . PHE A 1 59 ? 7.624 -4.741 -8.112 1.00 0.00 342 PHE A N 9
ATOM 15697 C CA . PHE A 1 59 ? 7.604 -4.822 -6.657 1.00 0.00 342 PHE A CA 9
ATOM 15698 C C . PHE A 1 59 ? 8.977 -4.500 -6.074 1.00 0.00 342 PHE A C 9
ATOM 15699 O O . PHE A 1 59 ? 10.005 -4.866 -6.642 1.00 0.00 342 PHE A O 9
ATOM 15716 N N . ARG A 1 60 ? 8.983 -3.812 -4.937 1.00 0.00 343 ARG A N 9
ATOM 15717 C CA . ARG A 1 60 ? 10.229 -3.437 -4.277 1.00 0.00 343 ARG A CA 9
ATOM 15718 C C . ARG A 1 60 ? 10.101 -3.565 -2.762 1.00 0.00 343 ARG A C 9
ATOM 15719 O O . ARG A 1 60 ? 9.155 -3.054 -2.165 1.00 0.00 343 ARG A O 9
ATOM 15740 N N . MET A 1 61 ? 11.060 -4.249 -2.148 1.00 0.00 344 MET A N 9
ATOM 15741 C CA . MET A 1 61 ? 11.055 -4.442 -0.703 1.00 0.00 344 MET A CA 9
ATOM 15742 C C . MET A 1 61 ? 12.156 -3.620 -0.040 1.00 0.00 344 MET A C 9
ATOM 15743 O O . MET A 1 61 ? 13.234 -3.440 -0.607 1.00 0.00 344 MET A O 9
ATOM 15757 N N . MET A 1 62 ? 11.878 -3.126 1.161 1.00 0.00 345 MET A N 9
ATOM 15758 C CA . MET A 1 62 ? 12.847 -2.324 1.900 1.00 0.00 345 MET A CA 9
ATOM 15759 C C . MET A 1 62 ? 13.586 -3.176 2.928 1.00 0.00 345 MET A C 9
ATOM 15760 O O . MET A 1 62 ? 13.072 -4.194 3.392 1.00 0.00 345 MET A O 9
ATOM 15774 N N . THR A 1 63 ? 14.796 -2.753 3.280 1.00 0.00 346 THR A N 9
ATOM 15775 C CA . THR A 1 63 ? 15.606 -3.476 4.251 1.00 0.00 346 THR A CA 9
ATOM 15776 C C . THR A 1 63 ? 16.600 -2.548 4.940 1.00 0.00 346 THR A C 9
ATOM 15777 O O . THR A 1 63 ? 16.956 -1.498 4.405 1.00 0.00 346 THR A O 9
ATOM 15788 N N . GLY A 1 64 ? 17.046 -2.941 6.129 1.00 0.00 347 GLY A N 9
ATOM 15789 C CA . GLY A 1 64 ? 17.995 -2.133 6.870 1.00 0.00 347 GLY A CA 9
ATOM 15790 C C . GLY A 1 64 ? 17.428 -1.629 8.183 1.00 0.00 347 GLY A C 9
ATOM 15791 O O . GLY A 1 64 ? 17.317 -2.385 9.148 1.00 0.00 347 GLY A O 9
ATOM 15795 N N . ARG A 1 65 ? 17.069 -0.351 8.219 1.00 0.00 348 ARG A N 9
ATOM 15796 C CA . ARG A 1 65 ? 16.514 0.253 9.424 1.00 0.00 348 ARG A CA 9
ATOM 15797 C C . ARG A 1 65 ? 14.993 0.344 9.335 1.00 0.00 348 ARG A C 9
ATOM 15798 O O . ARG A 1 65 ? 14.423 0.323 8.244 1.00 0.00 348 ARG A O 9
ATOM 15819 N N . MET A 1 66 ? 14.342 0.443 10.490 1.00 0.00 349 MET A N 9
ATOM 15820 C CA . MET A 1 66 ? 12.888 0.537 10.542 1.00 0.00 349 MET A CA 9
ATOM 15821 C C . MET A 1 66 ? 12.249 -0.306 9.444 1.00 0.00 349 MET A C 9
ATOM 15822 O O . MET A 1 66 ? 11.333 0.144 8.755 1.00 0.00 349 MET A O 9
ATOM 15836 N N . ARG A 1 67 ? 12.739 -1.532 9.284 1.00 0.00 350 ARG A N 9
ATOM 15837 C CA . ARG A 1 67 ? 12.216 -2.437 8.268 1.00 0.00 350 ARG A CA 9
ATOM 15838 C C . ARG A 1 67 ? 10.694 -2.513 8.339 1.00 0.00 350 ARG A C 9
ATOM 15839 O O . ARG A 1 67 ? 10.068 -1.867 9.178 1.00 0.00 350 ARG A O 9
ATOM 15860 N N . GLY A 1 68 ? 10.104 -3.307 7.450 1.00 0.00 351 GLY A N 9
ATOM 15861 C CA . GLY A 1 68 ? 8.660 -3.452 7.429 1.00 0.00 351 GLY A CA 9
ATOM 15862 C C . GLY A 1 68 ? 7.992 -2.467 6.488 1.00 0.00 351 GLY A C 9
ATOM 15863 O O . GLY A 1 68 ? 6.960 -1.886 6.820 1.00 0.00 351 GLY A O 9
ATOM 15867 N N . GLN A 1 69 ? 8.585 -2.279 5.314 1.00 0.00 352 GLN A N 9
ATOM 15868 C CA . GLN A 1 69 ? 8.042 -1.355 4.325 1.00 0.00 352 GLN A CA 9
ATOM 15869 C C . GLN A 1 69 ? 8.428 -1.782 2.912 1.00 0.00 352 GLN A C 9
ATOM 15870 O O . GLN A 1 69 ? 9.586 -2.097 2.643 1.00 0.00 352 GLN A O 9
ATOM 15884 N N . ALA A 1 70 ? 7.448 -1.789 2.013 1.00 0.00 353 ALA A N 9
ATOM 15885 C CA . ALA A 1 70 ? 7.686 -2.175 0.628 1.00 0.00 353 ALA A CA 9
ATOM 15886 C C . ALA A 1 70 ? 6.998 -1.214 -0.335 1.00 0.00 353 ALA A C 9
ATOM 15887 O O . ALA A 1 70 ? 5.934 -0.673 -0.034 1.00 0.00 353 ALA A O 9
ATOM 15894 N N . PHE A 1 71 ? 7.614 -1.005 -1.494 1.00 0.00 354 PHE A N 9
ATOM 15895 C CA . PHE A 1 71 ? 7.062 -0.105 -2.502 1.00 0.00 354 PHE A CA 9
ATOM 15896 C C . PHE A 1 71 ? 6.681 -0.873 -3.765 1.00 0.00 354 PHE A C 9
ATOM 15897 O O . PHE A 1 71 ? 7.476 -1.649 -4.296 1.00 0.00 354 PHE A O 9
ATOM 15914 N N . ILE A 1 72 ? 5.461 -0.650 -4.239 1.00 0.00 355 ILE A N 9
ATOM 15915 C CA . ILE A 1 72 ? 4.974 -1.319 -5.439 1.00 0.00 355 ILE A CA 9
ATOM 15916 C C . ILE A 1 72 ? 4.571 -0.309 -6.508 1.00 0.00 355 ILE A C 9
ATOM 15917 O O . ILE A 1 72 ? 4.007 0.743 -6.203 1.00 0.00 355 ILE A O 9
ATOM 15933 N N . THR A 1 73 ? 4.863 -0.634 -7.763 1.00 0.00 356 THR A N 9
ATOM 15934 C CA . THR A 1 73 ? 4.532 0.244 -8.877 1.00 0.00 356 THR A CA 9
ATOM 15935 C C . THR A 1 73 ? 3.620 -0.456 -9.878 1.00 0.00 356 THR A C 9
ATOM 15936 O O . THR A 1 73 ? 4.049 -1.356 -10.600 1.00 0.00 356 THR A O 9
ATOM 15947 N N . PHE A 1 74 ? 2.359 -0.038 -9.915 1.00 0.00 357 PHE A N 9
ATOM 15948 C CA . PHE A 1 74 ? 1.385 -0.627 -10.828 1.00 0.00 357 PHE A CA 9
ATOM 15949 C C . PHE A 1 74 ? 1.396 0.092 -12.173 1.00 0.00 357 PHE A C 9
ATOM 15950 O O . PHE A 1 74 ? 1.804 1.249 -12.283 1.00 0.00 357 PHE A O 9
ATOM 15967 N N . PRO A 1 75 ? 0.940 -0.608 -13.221 1.00 0.00 358 PRO A N 9
ATOM 15968 C CA . PRO A 1 75 ? 0.887 -0.057 -14.579 1.00 0.00 358 PRO A CA 9
ATOM 15969 C C . PRO A 1 75 ? 0.279 1.341 -14.613 1.00 0.00 358 PRO A C 9
ATOM 15970 O O . PRO A 1 75 ? 0.826 2.250 -15.237 1.00 0.00 358 PRO A O 9
ATOM 15981 N N . ASN A 1 76 ? -0.854 1.506 -13.939 1.00 0.00 359 ASN A N 9
ATOM 15982 C CA . ASN A 1 76 ? -1.536 2.794 -13.893 1.00 0.00 359 ASN A CA 9
ATOM 15983 C C . ASN A 1 76 ? -2.275 2.972 -12.570 1.00 0.00 359 ASN A C 9
ATOM 15984 O O . ASN A 1 76 ? -2.781 2.009 -11.994 1.00 0.00 359 ASN A O 9
ATOM 15995 N N . LYS A 1 77 ? -2.332 4.210 -12.093 1.00 0.00 360 LYS A N 9
ATOM 15996 C CA . LYS A 1 77 ? -3.010 4.517 -10.839 1.00 0.00 360 LYS A CA 9
ATOM 15997 C C . LYS A 1 77 ? -4.307 3.726 -10.714 1.00 0.00 360 LYS A C 9
ATOM 15998 O O . LYS A 1 77 ? -4.631 3.212 -9.643 1.00 0.00 360 LYS A O 9
ATOM 16017 N N . GLU A 1 78 ? -5.046 3.631 -11.815 1.00 0.00 361 GLU A N 9
ATOM 16018 C CA . GLU A 1 78 ? -6.309 2.902 -11.828 1.00 0.00 361 GLU A CA 9
ATOM 16019 C C . GLU A 1 78 ? -6.172 1.566 -11.102 1.00 0.00 361 GLU A C 9
ATOM 16020 O O . GLU A 1 78 ? -6.790 1.348 -10.061 1.00 0.00 361 GLU A O 9
ATOM 16032 N N . ILE A 1 79 ? -5.358 0.677 -11.662 1.00 0.00 362 ILE A N 9
ATOM 16033 C CA . ILE A 1 79 ? -5.141 -0.637 -11.069 1.00 0.00 362 ILE A CA 9
ATOM 16034 C C . ILE A 1 79 ? -4.620 -0.515 -9.641 1.00 0.00 362 ILE A C 9
ATOM 16035 O O . ILE A 1 79 ? -5.223 -1.036 -8.703 1.00 0.00 362 ILE A O 9
ATOM 16051 N N . ALA A 1 80 ? -3.496 0.176 -9.483 1.00 0.00 363 ALA A N 9
ATOM 16052 C CA . ALA A 1 80 ? -2.896 0.370 -8.169 1.00 0.00 363 ALA A CA 9
ATOM 16053 C C . ALA A 1 80 ? -3.961 0.653 -7.116 1.00 0.00 363 ALA A C 9
ATOM 16054 O O . ALA A 1 80 ? -3.973 0.035 -6.050 1.00 0.00 363 ALA A O 9
ATOM 16061 N N . TRP A 1 81 ? -4.853 1.588 -7.419 1.00 0.00 364 TRP A N 9
ATOM 16062 C CA . TRP A 1 81 ? -5.923 1.953 -6.497 1.00 0.00 364 TRP A CA 9
ATOM 16063 C C . TRP A 1 81 ? -6.788 0.745 -6.162 1.00 0.00 364 TRP A C 9
ATOM 16064 O O . TRP A 1 81 ? -6.864 0.326 -5.007 1.00 0.00 364 TRP A O 9
ATOM 16085 N N . GLN A 1 82 ? -7.440 0.189 -7.178 1.00 0.00 365 GLN A N 9
ATOM 16086 C CA . GLN A 1 82 ? -8.301 -0.972 -6.990 1.00 0.00 365 GLN A CA 9
ATOM 16087 C C . GLN A 1 82 ? -7.597 -2.045 -6.165 1.00 0.00 365 GLN A C 9
ATOM 16088 O O . GLN A 1 82 ? -8.179 -2.614 -5.241 1.00 0.00 365 GLN A O 9
ATOM 16102 N N . ALA A 1 83 ? -6.341 -2.316 -6.505 1.00 0.00 366 ALA A N 9
ATOM 16103 C CA . ALA A 1 83 ? -5.557 -3.318 -5.794 1.00 0.00 366 ALA A CA 9
ATOM 16104 C C . ALA A 1 83 ? -5.435 -2.973 -4.314 1.00 0.00 366 ALA A C 9
ATOM 16105 O O . ALA A 1 83 ? -5.517 -3.850 -3.453 1.00 0.00 366 ALA A O 9
ATOM 16112 N N . LEU A 1 84 ? -5.240 -1.691 -4.025 1.00 0.00 367 LEU A N 9
ATOM 16113 C CA . LEU A 1 84 ? -5.107 -1.230 -2.647 1.00 0.00 367 LEU A CA 9
ATOM 16114 C C . LEU A 1 84 ? -6.391 -1.480 -1.863 1.00 0.00 367 LEU A C 9
ATOM 16115 O O . LEU A 1 84 ? -6.414 -2.282 -0.928 1.00 0.00 367 LEU A O 9
ATOM 16131 N N . HIS A 1 85 ? -7.459 -0.790 -2.250 1.00 0.00 368 HIS A N 9
ATOM 16132 C CA . HIS A 1 85 ? -8.748 -0.939 -1.585 1.00 0.00 368 HIS A CA 9
ATOM 16133 C C . HIS A 1 85 ? -9.088 -2.413 -1.383 1.00 0.00 368 HIS A C 9
ATOM 16134 O O . HIS A 1 85 ? -9.720 -2.785 -0.393 1.00 0.00 368 HIS A O 9
ATOM 16148 N N . LEU A 1 86 ? -8.665 -3.247 -2.326 1.00 0.00 369 LEU A N 9
ATOM 16149 C CA . LEU A 1 86 ? -8.924 -4.681 -2.252 1.00 0.00 369 LEU A CA 9
ATOM 16150 C C . LEU A 1 86 ? -8.111 -5.325 -1.134 1.00 0.00 369 LEU A C 9
ATOM 16151 O O . LEU A 1 86 ? -8.657 -6.013 -0.271 1.00 0.00 369 LEU A O 9
ATOM 16167 N N . VAL A 1 87 ? -6.803 -5.094 -1.152 1.00 0.00 370 VAL A N 9
ATOM 16168 C CA . VAL A 1 87 ? -5.914 -5.649 -0.139 1.00 0.00 370 VAL A CA 9
ATOM 16169 C C . VAL A 1 87 ? -5.668 -4.647 0.984 1.00 0.00 370 VAL A C 9
ATOM 16170 O O . VAL A 1 87 ? -4.566 -4.566 1.527 1.00 0.00 370 VAL A O 9
ATOM 16183 N N . ASN A 1 88 ? -6.701 -3.885 1.327 1.00 0.00 371 ASN A N 9
ATOM 16184 C CA . ASN A 1 88 ? -6.598 -2.887 2.386 1.00 0.00 371 ASN A CA 9
ATOM 16185 C C . ASN A 1 88 ? -6.805 -3.525 3.756 1.00 0.00 371 ASN A C 9
ATOM 16186 O O . ASN A 1 88 ? -7.916 -3.535 4.285 1.00 0.00 371 ASN A O 9
ATOM 16197 N N . GLY A 1 89 ? -5.728 -4.055 4.326 1.00 0.00 372 GLY A N 9
ATOM 16198 C CA . GLY A 1 89 ? -5.814 -4.687 5.630 1.00 0.00 372 GLY A CA 9
ATOM 16199 C C . GLY A 1 89 ? -5.726 -6.197 5.549 1.00 0.00 372 GLY A C 9
ATOM 16200 O O . GLY A 1 89 ? -6.516 -6.906 6.175 1.00 0.00 372 GLY A O 9
ATOM 16204 N N . TYR A 1 90 ? -4.766 -6.692 4.777 1.00 0.00 373 TYR A N 9
ATOM 16205 C CA . TYR A 1 90 ? -4.581 -8.129 4.613 1.00 0.00 373 TYR A CA 9
ATOM 16206 C C . TYR A 1 90 ? -3.624 -8.678 5.666 1.00 0.00 373 TYR A C 9
ATOM 16207 O O . TYR A 1 90 ? -2.468 -8.261 5.752 1.00 0.00 373 TYR A O 9
ATOM 16225 N N . LYS A 1 91 ? -4.113 -9.619 6.468 1.00 0.00 374 LYS A N 9
ATOM 16226 C CA . LYS A 1 91 ? -3.303 -10.229 7.516 1.00 0.00 374 LYS A CA 9
ATOM 16227 C C . LYS A 1 91 ? -2.222 -11.124 6.917 1.00 0.00 374 LYS A C 9
ATOM 16228 O O . LYS A 1 91 ? -2.486 -11.904 6.000 1.00 0.00 374 LYS A O 9
ATOM 16247 N N . LEU A 1 92 ? -1.007 -11.007 7.440 1.00 0.00 375 LEU A N 9
ATOM 16248 C CA . LEU A 1 92 ? 0.114 -11.808 6.958 1.00 0.00 375 LEU A CA 9
ATOM 16249 C C . LEU A 1 92 ? 1.097 -12.104 8.085 1.00 0.00 375 LEU A C 9
ATOM 16250 O O . LEU A 1 92 ? 1.711 -11.193 8.643 1.00 0.00 375 LEU A O 9
ATOM 16266 N N . TYR A 1 93 ? 1.242 -13.382 8.416 1.00 0.00 376 TYR A N 9
ATOM 16267 C CA . TYR A 1 93 ? 2.152 -13.799 9.477 1.00 0.00 376 TYR A CA 9
ATOM 16268 C C . TYR A 1 93 ? 1.860 -13.044 10.771 1.00 0.00 376 TYR A C 9
ATOM 16269 O O . TYR A 1 93 ? 2.774 -12.614 11.472 1.00 0.00 376 TYR A O 9
ATOM 16287 N N . GLY A 1 94 ? 0.576 -12.889 11.081 1.00 0.00 377 GLY A N 9
ATOM 16288 C CA . GLY A 1 94 ? 0.184 -12.188 12.290 1.00 0.00 377 GLY A CA 9
ATOM 16289 C C . GLY A 1 94 ? 0.538 -10.714 12.246 1.00 0.00 377 GLY A C 9
ATOM 16290 O O . GLY A 1 94 ? 0.811 -10.103 13.278 1.00 0.00 377 GLY A O 9
ATOM 16294 N N . LYS A 1 95 ? 0.533 -10.142 11.047 1.00 0.00 378 LYS A N 9
ATOM 16295 C CA . LYS A 1 95 ? 0.856 -8.732 10.870 1.00 0.00 378 LYS A CA 9
ATOM 16296 C C . LYS A 1 95 ? -0.149 -8.056 9.942 1.00 0.00 378 LYS A C 9
ATOM 16297 O O . LYS A 1 95 ? -0.352 -8.493 8.808 1.00 0.00 378 LYS A O 9
ATOM 16316 N N . ILE A 1 96 ? -0.772 -6.988 10.429 1.00 0.00 379 ILE A N 9
ATOM 16317 C CA . ILE A 1 96 ? -1.753 -6.251 9.641 1.00 0.00 379 ILE A CA 9
ATOM 16318 C C . ILE A 1 96 ? -1.074 -5.409 8.567 1.00 0.00 379 ILE A C 9
ATOM 16319 O O . ILE A 1 96 ? -0.444 -4.393 8.864 1.00 0.00 379 ILE A O 9
ATOM 16335 N N . LEU A 1 97 ? -1.208 -5.836 7.316 1.00 0.00 380 LEU A N 9
ATOM 16336 C CA . LEU A 1 97 ? -0.610 -5.120 6.195 1.00 0.00 380 LEU A CA 9
ATOM 16337 C C . LEU A 1 97 ? -1.323 -3.794 5.952 1.00 0.00 380 LEU A C 9
ATOM 16338 O O . LEU A 1 97 ? -2.546 -3.750 5.822 1.00 0.00 380 LEU A O 9
ATOM 16354 N N . VAL A 1 98 ? -0.550 -2.714 5.892 1.00 0.00 381 VAL A N 9
ATOM 16355 C CA . VAL A 1 98 ? -1.107 -1.387 5.662 1.00 0.00 381 VAL A CA 9
ATOM 16356 C C . VAL A 1 98 ? -0.603 -0.799 4.349 1.00 0.00 381 VAL A C 9
ATOM 16357 O O . VAL A 1 98 ? 0.604 -0.727 4.112 1.00 0.00 381 VAL A O 9
ATOM 16370 N N . ILE A 1 99 ? -1.533 -0.379 3.498 1.00 0.00 382 ILE A N 9
ATOM 16371 C CA . ILE A 1 99 ? -1.182 0.205 2.209 1.00 0.00 382 ILE A CA 9
ATOM 16372 C C . ILE A 1 99 ? -1.405 1.712 2.209 1.00 0.00 382 ILE A C 9
ATOM 16373 O O . ILE A 1 99 ? -2.412 2.201 2.722 1.00 0.00 382 ILE A O 9
ATOM 16389 N N . GLU A 1 100 ? -0.459 2.445 1.630 1.00 0.00 383 GLU A N 9
ATOM 16390 C CA . GLU A 1 100 ? -0.554 3.899 1.562 1.00 0.00 383 GLU A CA 9
ATOM 16391 C C . GLU A 1 100 ? 0.071 4.426 0.274 1.00 0.00 383 GLU A C 9
ATOM 16392 O O . GLU A 1 100 ? 1.251 4.199 0.005 1.00 0.00 383 GLU A O 9
ATOM 16404 N N . PHE A 1 101 ? -0.729 5.130 -0.521 1.00 0.00 384 PHE A N 9
ATOM 16405 C CA . PHE A 1 101 ? -0.256 5.688 -1.782 1.00 0.00 384 PHE A CA 9
ATOM 16406 C C . PHE A 1 101 ? 1.010 6.513 -1.570 1.00 0.00 384 PHE A C 9
ATOM 16407 O O . PHE A 1 101 ? 1.132 7.243 -0.588 1.00 0.00 384 PHE A O 9
ATOM 16424 N N . GLY A 1 102 ? 1.952 6.389 -2.501 1.00 0.00 385 GLY A N 9
ATOM 16425 C CA . GLY A 1 102 ? 3.197 7.127 -2.398 1.00 0.00 385 GLY A CA 9
ATOM 16426 C C . GLY A 1 102 ? 2.993 8.540 -1.890 1.00 0.00 385 GLY A C 9
ATOM 16427 O O . GLY A 1 102 ? 2.387 9.372 -2.567 1.00 0.00 385 GLY A O 9
ATOM 16431 N N . LYS A 1 103 ? 3.498 8.815 -0.691 1.00 0.00 386 LYS A N 9
ATOM 16432 C CA . LYS A 1 103 ? 3.368 10.137 -0.090 1.00 0.00 386 LYS A CA 9
ATOM 16433 C C . LYS A 1 103 ? 4.355 11.119 -0.715 1.00 0.00 386 LYS A C 9
ATOM 16434 O O . LYS A 1 103 ? 4.002 12.256 -1.024 1.00 0.00 386 LYS A O 9
ATOM 16453 N N . ASN A 1 104 ? 5.592 10.669 -0.900 1.00 0.00 387 ASN A N 9
ATOM 16454 C CA . ASN A 1 104 ? 6.630 11.509 -1.490 1.00 0.00 387 ASN A CA 9
ATOM 16455 C C . ASN A 1 104 ? 7.275 10.815 -2.686 1.00 0.00 387 ASN A C 9
ATOM 16456 O O . ASN A 1 104 ? 7.202 9.594 -2.824 1.00 0.00 387 ASN A O 9
ATOM 16467 N N . LYS A 1 105 ? 7.908 11.604 -3.548 1.00 0.00 388 LYS A N 9
ATOM 16468 C CA . LYS A 1 105 ? 8.569 11.067 -4.733 1.00 0.00 388 LYS A CA 9
ATOM 16469 C C . LYS A 1 105 ? 10.083 11.046 -4.548 1.00 0.00 388 LYS A C 9
ATOM 16470 O O . LYS A 1 105 ? 10.682 12.039 -4.134 1.00 0.00 388 LYS A O 9
ATOM 16489 N N . LYS A 1 106 ? 10.696 9.910 -4.859 1.00 0.00 389 LYS A N 9
ATOM 16490 C CA . LYS A 1 106 ? 12.141 9.760 -4.730 1.00 0.00 389 LYS A CA 9
ATOM 16491 C C . LYS A 1 106 ? 12.826 9.916 -6.083 1.00 0.00 389 LYS A C 9
ATOM 16492 O O . LYS A 1 106 ? 12.504 9.207 -7.038 1.00 0.00 389 LYS A O 9
ATOM 16511 N N . GLN A 1 107 ? 13.773 10.846 -6.159 1.00 0.00 390 GLN A N 9
ATOM 16512 C CA . GLN A 1 107 ? 14.504 11.092 -7.396 1.00 0.00 390 GLN A CA 9
ATOM 16513 C C . GLN A 1 107 ? 15.906 10.497 -7.328 1.00 0.00 390 GLN A C 9
ATOM 16514 O O . GLN A 1 107 ? 16.797 11.056 -6.686 1.00 0.00 390 GLN A O 9
ATOM 16528 N N . ARG A 1 108 ? 16.096 9.362 -7.992 1.00 0.00 391 ARG A N 9
ATOM 16529 C CA . ARG A 1 108 ? 17.390 8.691 -8.006 1.00 0.00 391 ARG A CA 9
ATOM 16530 C C . ARG A 1 108 ? 17.474 7.692 -9.156 1.00 0.00 391 ARG A C 9
ATOM 16531 O O . ARG A 1 108 ? 16.477 7.070 -9.524 1.00 0.00 391 ARG A O 9
ATOM 16552 N N . SER A 1 109 ? 18.667 7.546 -9.721 1.00 0.00 392 SER A N 9
ATOM 16553 C CA . SER A 1 109 ? 18.879 6.626 -10.833 1.00 0.00 392 SER A CA 9
ATOM 16554 C C . SER A 1 109 ? 20.228 5.924 -10.706 1.00 0.00 392 SER A C 9
ATOM 16555 O O . SER A 1 109 ? 21.179 6.476 -10.154 1.00 0.00 392 SER A O 9
ATOM 16563 N N . SER A 1 110 ? 20.301 4.700 -11.222 1.00 0.00 393 SER A N 9
ATOM 16564 C CA . SER A 1 110 ? 21.531 3.919 -11.164 1.00 0.00 393 SER A CA 9
ATOM 16565 C C . SER A 1 110 ? 22.645 4.599 -11.952 1.00 0.00 393 SER A C 9
ATOM 16566 O O . SER A 1 110 ? 22.387 5.438 -12.816 1.00 0.00 393 SER A O 9
ATOM 16574 N N . GLY A 1 111 ? 23.886 4.233 -11.649 1.00 0.00 394 GLY A N 9
ATOM 16575 C CA . GLY A 1 111 ? 25.022 4.818 -12.337 1.00 0.00 394 GLY A CA 9
ATOM 16576 C C . GLY A 1 111 ? 26.260 4.877 -11.465 1.00 0.00 394 GLY A C 9
ATOM 16577 O O . GLY A 1 111 ? 26.687 5.946 -11.027 1.00 0.00 394 GLY A O 9
ATOM 16581 N N . PRO A 1 112 ? 26.859 3.707 -11.199 1.00 0.00 395 PRO A N 9
ATOM 16582 C CA . PRO A 1 112 ? 28.064 3.604 -10.371 1.00 0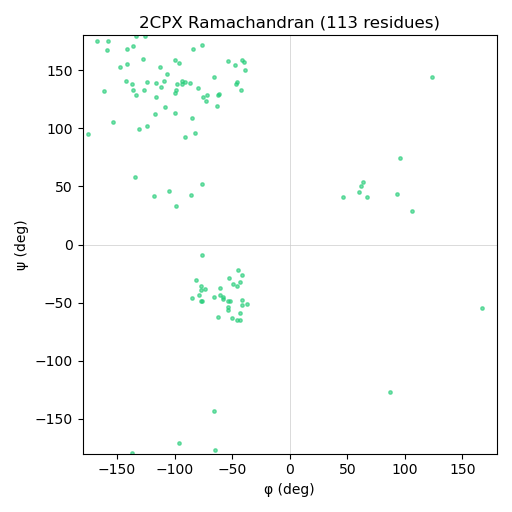.00 395 PRO A CA 9
ATOM 16583 C C . PRO A 1 112 ? 29.318 4.048 -11.114 1.00 0.00 395 PRO A C 9
ATOM 16584 O O . PRO A 1 112 ? 29.558 3.635 -12.248 1.00 0.00 395 PRO A O 9
ATOM 16595 N N . SER A 1 113 ? 30.116 4.892 -10.468 1.00 0.00 396 SER A N 9
ATOM 16596 C CA . SER A 1 113 ? 31.346 5.394 -11.070 1.00 0.00 396 SER A CA 9
ATOM 16597 C C . SER A 1 113 ? 32.471 4.371 -10.945 1.00 0.00 396 SER A C 9
ATOM 16598 O O . SER A 1 113 ? 33.030 4.175 -9.867 1.00 0.00 396 SER A O 9
ATOM 16606 N N . SER A 1 114 ? 32.794 3.719 -12.057 1.00 0.00 397 SER A N 9
ATOM 16607 C CA . SER A 1 114 ? 33.850 2.712 -12.074 1.00 0.00 397 SER A CA 9
ATOM 16608 C C . SER A 1 114 ? 35.174 3.304 -11.600 1.00 0.00 397 SER A C 9
ATOM 16609 O O . SER A 1 114 ? 35.835 2.750 -10.723 1.00 0.00 397 SER A O 9
ATOM 16617 N N . GLY A 1 115 ? 35.553 4.435 -12.187 1.00 0.00 398 GLY A N 9
ATOM 16618 C CA . GLY A 1 115 ? 36.795 5.084 -11.813 1.00 0.00 398 GLY A CA 9
ATOM 16619 C C . GLY A 1 115 ? 36.981 6.423 -12.499 1.00 0.00 398 GLY A C 9
ATOM 16620 O O . GLY A 1 115 ? 36.369 6.686 -13.534 1.00 0.00 398 GLY A O 9
ATOM 16624 N N . GLY A 1 1 ? -27.809 23.907 24.756 1.00 0.00 284 GLY A N 10
ATOM 16625 C CA . GLY A 1 1 ? -28.087 22.796 23.866 1.00 0.00 284 GLY A CA 10
ATOM 16626 C C . GLY A 1 1 ? -26.968 21.774 23.847 1.00 0.00 284 GLY A C 10
ATOM 16627 O O . GLY A 1 1 ? -25.879 22.044 23.342 1.00 0.00 284 GLY A O 10
ATOM 16631 N N . SER A 1 2 ? -27.236 20.595 24.401 1.00 0.00 285 SER A N 10
ATOM 16632 C CA . SER A 1 2 ? -26.241 19.530 24.451 1.00 0.00 285 SER A CA 10
ATOM 16633 C C . SER A 1 2 ? -26.911 18.167 24.600 1.00 0.00 285 SER A C 10
ATOM 16634 O O . SER A 1 2 ? -27.892 18.022 25.329 1.00 0.00 285 SER A O 10
ATOM 16642 N N . SER A 1 3 ? -26.374 17.171 23.903 1.00 0.00 286 SER A N 10
ATOM 16643 C CA . SER A 1 3 ? -26.921 15.821 23.953 1.00 0.00 286 SER A CA 10
ATOM 16644 C C . SER A 1 3 ? -26.383 15.062 25.162 1.00 0.00 286 SER A C 10
ATOM 16645 O O . SER A 1 3 ? -25.453 15.513 25.828 1.00 0.00 286 SER A O 10
ATOM 16653 N N . GLY A 1 4 ? -26.976 13.904 25.438 1.00 0.00 287 GLY A N 10
ATOM 16654 C CA . GLY A 1 4 ? -26.545 13.100 26.567 1.00 0.00 287 GLY A CA 10
ATOM 16655 C C . GLY A 1 4 ? -25.752 11.880 26.140 1.00 0.00 287 GLY A C 10
ATOM 16656 O O . GLY A 1 4 ? -25.975 10.779 26.643 1.00 0.00 287 GLY A O 10
ATOM 16660 N N . SER A 1 5 ? -24.826 12.075 25.207 1.00 0.00 288 SER A N 10
ATOM 16661 C CA . SER A 1 5 ? -24.001 10.980 24.709 1.00 0.00 288 SER A CA 10
ATOM 16662 C C . SER A 1 5 ? -22.933 11.499 23.750 1.00 0.00 288 SER A C 10
ATOM 16663 O O . SER A 1 5 ? -23.244 12.095 22.720 1.00 0.00 288 SER A O 10
ATOM 16671 N N . SER A 1 6 ? -21.671 11.265 24.098 1.00 0.00 289 SER A N 10
ATOM 16672 C CA . SER A 1 6 ? -20.555 11.710 23.272 1.00 0.00 289 SER A CA 10
ATOM 16673 C C . SER A 1 6 ? -20.416 10.836 22.029 1.00 0.00 289 SER A C 10
ATOM 16674 O O . SER A 1 6 ? -20.037 9.669 22.117 1.00 0.00 289 SER A O 10
ATOM 16682 N N . GLY A 1 7 ? -20.727 11.411 20.871 1.00 0.00 290 GLY A N 10
ATOM 16683 C CA . GLY A 1 7 ? -20.631 10.671 19.627 1.00 0.00 290 GLY A CA 10
ATOM 16684 C C . GLY A 1 7 ? -21.761 9.675 19.456 1.00 0.00 290 GLY A C 10
ATOM 16685 O O . GLY A 1 7 ? -22.100 8.946 20.387 1.00 0.00 290 GLY A O 10
ATOM 16689 N N . GLU A 1 8 ? -22.346 9.647 18.262 1.00 0.00 291 GLU A N 10
ATOM 16690 C CA . GLU A 1 8 ? -23.447 8.735 17.974 1.00 0.00 291 GLU A CA 10
ATOM 16691 C C . GLU A 1 8 ? -22.922 7.363 17.557 1.00 0.00 291 GLU A C 10
ATOM 16692 O O . GLU A 1 8 ? -23.623 6.359 17.673 1.00 0.00 291 GLU A O 10
ATOM 16704 N N . GLU A 1 9 ? -21.686 7.332 17.071 1.00 0.00 292 GLU A N 10
ATOM 16705 C CA . GLU A 1 9 ? -21.068 6.085 16.635 1.00 0.00 292 GLU A CA 10
ATOM 16706 C C . GLU A 1 9 ? -19.766 5.830 17.389 1.00 0.00 292 GLU A C 10
ATOM 16707 O O . GLU A 1 9 ? -19.464 4.697 17.763 1.00 0.00 292 GLU A O 10
ATOM 16719 N N . ILE A 1 10 ? -18.998 6.893 17.607 1.00 0.00 293 ILE A N 10
ATOM 16720 C CA . ILE A 1 10 ? -17.729 6.784 18.317 1.00 0.00 293 ILE A CA 10
ATOM 16721 C C . ILE A 1 10 ? -17.944 6.761 19.826 1.00 0.00 293 ILE A C 10
ATOM 16722 O O . ILE A 1 10 ? -17.178 7.360 20.582 1.00 0.00 293 ILE A O 10
ATOM 16738 N N . ARG A 1 11 ? -18.988 6.063 20.260 1.00 0.00 294 ARG A N 10
ATOM 16739 C CA . ARG A 1 11 ? -19.304 5.960 21.679 1.00 0.00 294 ARG A CA 10
ATOM 16740 C C . ARG A 1 11 ? -18.339 5.010 22.382 1.00 0.00 294 ARG A C 10
ATOM 16741 O O . ARG A 1 11 ? -17.845 5.302 23.471 1.00 0.00 294 ARG A O 10
ATOM 16762 N N . LYS A 1 12 ? -18.075 3.870 21.752 1.00 0.00 295 LYS A N 10
ATOM 16763 C CA . LYS A 1 12 ? -17.170 2.875 22.316 1.00 0.00 295 LYS A CA 10
ATOM 16764 C C . LYS A 1 12 ? -16.173 2.392 21.268 1.00 0.00 295 LYS A C 10
ATOM 16765 O O . LYS A 1 12 ? -16.264 1.261 20.787 1.00 0.00 295 LYS A O 10
ATOM 16784 N N . ILE A 1 13 ? -15.223 3.252 20.920 1.00 0.00 296 ILE A N 10
ATOM 16785 C CA . ILE A 1 13 ? -14.208 2.910 19.930 1.00 0.00 296 ILE A CA 10
ATOM 16786 C C . ILE A 1 13 ? -12.844 3.467 20.327 1.00 0.00 296 ILE A C 10
ATOM 16787 O O . ILE A 1 13 ? -12.664 4.673 20.495 1.00 0.00 296 ILE A O 10
ATOM 16803 N N . PRO A 1 14 ? -11.860 2.569 20.477 1.00 0.00 297 PRO A N 10
ATOM 16804 C CA . PRO A 1 14 ? -10.494 2.947 20.852 1.00 0.00 297 PRO A CA 10
ATOM 16805 C C . PRO A 1 14 ? -9.723 3.562 19.690 1.00 0.00 297 PRO A C 10
ATOM 16806 O O . PRO A 1 14 ? -8.967 4.516 19.871 1.00 0.00 297 PRO A O 10
ATOM 16817 N N . MET A 1 15 ? -9.919 3.009 18.498 1.00 0.00 298 MET A N 10
ATOM 16818 C CA . MET A 1 15 ? -9.241 3.506 17.305 1.00 0.00 298 MET A CA 10
ATOM 16819 C C . MET A 1 15 ? -10.250 3.884 16.226 1.00 0.00 298 MET A C 10
ATOM 16820 O O . MET A 1 15 ? -10.617 3.059 15.388 1.00 0.00 298 MET A O 10
ATOM 16834 N N . PHE A 1 16 ? -10.695 5.136 16.251 1.00 0.00 299 PHE A N 10
ATOM 16835 C CA . PHE A 1 16 ? -11.662 5.623 15.274 1.00 0.00 299 PHE A CA 10
ATOM 16836 C C . PHE A 1 16 ? -11.034 5.721 13.887 1.00 0.00 299 PHE A C 10
ATOM 16837 O O . PHE A 1 16 ? -11.626 5.300 12.895 1.00 0.00 299 PHE A O 10
ATOM 16854 N N . SER A 1 17 ? -9.829 6.281 13.829 1.00 0.00 300 SER A N 10
ATOM 16855 C CA . SER A 1 17 ? -9.121 6.439 12.564 1.00 0.00 300 SER A CA 10
ATOM 16856 C C . SER A 1 17 ? -7.764 5.744 12.611 1.00 0.00 300 SER A C 10
ATOM 16857 O O . SER A 1 17 ? -6.810 6.257 13.198 1.00 0.00 300 SER A O 10
ATOM 16865 N N . SER A 1 18 ? -7.684 4.572 11.989 1.00 0.00 301 SER A N 10
ATOM 16866 C CA . SER A 1 18 ? -6.445 3.803 11.962 1.00 0.00 301 SER A CA 10
ATOM 16867 C C . SER A 1 18 ? -5.461 4.394 10.958 1.00 0.00 301 SER A C 10
ATOM 16868 O O . SER A 1 18 ? -4.312 4.687 11.296 1.00 0.00 301 SER A O 10
ATOM 16876 N N . TYR A 1 19 ? -5.917 4.567 9.723 1.00 0.00 302 TYR A N 10
ATOM 16877 C CA . TYR A 1 19 ? -5.077 5.121 8.668 1.00 0.00 302 TYR A CA 10
ATOM 16878 C C . TYR A 1 19 ? -5.877 5.328 7.386 1.00 0.00 302 TYR A C 10
ATOM 16879 O O . TYR A 1 19 ? -6.972 4.789 7.230 1.00 0.00 302 TYR A O 10
ATOM 16897 N N . ASN A 1 20 ? -5.321 6.114 6.470 1.00 0.00 303 ASN A N 10
ATOM 16898 C CA . ASN A 1 20 ? -5.982 6.394 5.200 1.00 0.00 303 ASN A CA 10
ATOM 16899 C C . ASN A 1 20 ? -4.982 6.367 4.048 1.00 0.00 303 ASN A C 10
ATOM 16900 O O . ASN A 1 20 ? -3.833 6.790 4.181 1.00 0.00 303 ASN A O 10
ATOM 16911 N N . PRO A 1 21 ? -5.426 5.860 2.890 1.00 0.00 304 PRO A N 10
ATOM 16912 C CA . PRO A 1 21 ? -4.587 5.767 1.691 1.00 0.00 304 PRO A CA 10
ATOM 16913 C C . PRO A 1 21 ? -4.442 7.108 0.980 1.00 0.00 304 PRO A C 10
ATOM 16914 O O . PRO A 1 21 ? -3.331 7.552 0.693 1.00 0.00 304 PRO A O 10
ATOM 16925 N N . GLY A 1 22 ? -5.572 7.749 0.699 1.00 0.00 305 GLY A N 10
ATOM 16926 C CA . GLY A 1 22 ? -5.548 9.033 0.024 1.00 0.00 305 GLY A CA 10
ATOM 16927 C C . GLY A 1 22 ? -5.818 8.912 -1.463 1.00 0.00 305 GLY A C 10
ATOM 16928 O O . GLY A 1 22 ? -6.358 7.906 -1.922 1.00 0.00 305 GLY A O 10
ATOM 16932 N N . GLU A 1 23 ? -5.442 9.941 -2.217 1.00 0.00 306 GLU A N 10
ATOM 16933 C CA . GLU A 1 23 ? -5.650 9.945 -3.660 1.00 0.00 306 GLU A CA 10
ATOM 16934 C C . GLU A 1 23 ? -4.977 8.738 -4.310 1.00 0.00 306 GLU A C 10
ATOM 16935 O O . GLU A 1 23 ? -3.911 8.290 -3.890 1.00 0.00 306 GLU A O 10
ATOM 16947 N N . PRO A 1 24 ? -5.615 8.199 -5.359 1.00 0.00 307 PRO A N 10
ATOM 16948 C CA . PRO A 1 24 ? -5.098 7.038 -6.089 1.00 0.00 307 PRO A CA 10
ATOM 16949 C C . PRO A 1 24 ? -3.900 7.392 -6.964 1.00 0.00 307 PRO A C 10
ATOM 16950 O O . PRO A 1 24 ? -3.944 8.345 -7.740 1.00 0.00 307 PRO A O 10
ATOM 16961 N N . ASN A 1 25 ? -2.829 6.615 -6.833 1.00 0.00 308 ASN A N 10
ATOM 16962 C CA . ASN A 1 25 ? -1.618 6.845 -7.613 1.00 0.00 308 ASN A CA 10
ATOM 16963 C C . ASN A 1 25 ? -1.135 5.553 -8.263 1.00 0.00 308 ASN A C 10
ATOM 16964 O O . ASN A 1 25 ? -1.754 4.499 -8.112 1.00 0.00 308 ASN A O 10
ATOM 16975 N N . LYS A 1 26 ? -0.024 5.640 -8.985 1.00 0.00 309 LYS A N 10
ATOM 16976 C CA . LYS A 1 26 ? 0.546 4.478 -9.658 1.00 0.00 309 LYS A CA 10
ATOM 16977 C C . LYS A 1 26 ? 1.438 3.683 -8.709 1.00 0.00 309 LYS A C 10
ATOM 16978 O O . LYS A 1 26 ? 1.614 2.476 -8.873 1.00 0.00 309 LYS A O 10
ATOM 16997 N N . VAL A 1 27 ? 1.996 4.368 -7.716 1.00 0.00 310 VAL A N 10
ATOM 16998 C CA . VAL A 1 27 ? 2.867 3.725 -6.740 1.00 0.00 310 VAL A CA 10
ATOM 16999 C C . VAL A 1 27 ? 2.136 3.488 -5.424 1.00 0.00 310 VAL A C 10
ATOM 17000 O O . VAL A 1 27 ? 1.295 4.290 -5.015 1.00 0.00 310 VAL A O 10
ATOM 17013 N N . LEU A 1 28 ? 2.463 2.383 -4.762 1.00 0.00 311 LEU A N 10
ATOM 17014 C CA . LEU A 1 28 ? 1.838 2.040 -3.491 1.00 0.00 311 LEU A CA 10
ATOM 17015 C C . LEU A 1 28 ? 2.891 1.797 -2.414 1.00 0.00 311 LEU A C 10
ATOM 17016 O O . LEU A 1 28 ? 3.890 1.119 -2.651 1.00 0.00 311 LEU A O 10
ATOM 17032 N N . TYR A 1 29 ? 2.658 2.356 -1.230 1.00 0.00 312 TYR A N 10
ATOM 17033 C CA . TYR A 1 29 ? 3.588 2.201 -0.118 1.00 0.00 312 TYR A CA 10
ATOM 17034 C C . TYR A 1 29 ? 3.068 1.176 0.887 1.00 0.00 312 TYR A C 10
ATOM 17035 O O . TYR A 1 29 ? 2.194 1.475 1.700 1.00 0.00 312 TYR A O 10
ATOM 17053 N N . LEU A 1 30 ? 3.615 -0.033 0.824 1.00 0.00 313 LEU A N 10
ATOM 17054 C CA . LEU A 1 30 ? 3.209 -1.104 1.728 1.00 0.00 313 LEU A CA 10
ATOM 17055 C C . LEU A 1 30 ? 4.077 -1.116 2.982 1.00 0.00 313 LEU A C 10
ATOM 17056 O O . LEU A 1 30 ? 5.287 -0.897 2.914 1.00 0.00 313 LEU A O 10
ATOM 17072 N N . LYS A 1 31 ? 3.453 -1.378 4.125 1.00 0.00 314 LYS A N 10
ATOM 17073 C CA . LYS A 1 31 ? 4.168 -1.423 5.395 1.00 0.00 314 LYS A CA 10
ATOM 17074 C C . LYS A 1 31 ? 3.668 -2.576 6.259 1.00 0.00 314 LYS A C 10
ATOM 17075 O O . LYS A 1 31 ? 2.789 -3.335 5.852 1.00 0.00 314 LYS A O 10
ATOM 17094 N N . ASN A 1 32 ? 4.233 -2.701 7.456 1.00 0.00 315 ASN A N 10
ATOM 17095 C CA . ASN A 1 32 ? 3.843 -3.761 8.379 1.00 0.00 315 ASN A CA 10
ATOM 17096 C C . ASN A 1 32 ? 4.099 -5.135 7.768 1.00 0.00 315 ASN A C 10
ATOM 17097 O O . ASN A 1 32 ? 3.237 -6.014 7.806 1.00 0.00 315 ASN A O 10
ATOM 17108 N N . LEU A 1 33 ? 5.290 -5.314 7.208 1.00 0.00 316 LEU A N 10
ATOM 17109 C CA . LEU A 1 33 ? 5.662 -6.582 6.589 1.00 0.00 316 LEU A CA 10
ATOM 17110 C C . LEU A 1 33 ? 6.642 -7.350 7.469 1.00 0.00 316 LEU A C 10
ATOM 17111 O O . LEU A 1 33 ? 7.842 -7.070 7.471 1.00 0.00 316 LEU A O 10
ATOM 17127 N N . SER A 1 34 ? 6.125 -8.321 8.215 1.00 0.00 317 SER A N 10
ATOM 17128 C CA . SER A 1 34 ? 6.955 -9.129 9.100 1.00 0.00 317 SER A CA 10
ATOM 17129 C C . SER A 1 34 ? 8.307 -9.425 8.459 1.00 0.00 317 SER A C 10
ATOM 17130 O O . SER A 1 34 ? 8.419 -9.621 7.248 1.00 0.00 317 SER A O 10
ATOM 17138 N N . PRO A 1 35 ? 9.361 -9.457 9.288 1.00 0.00 318 PRO A N 10
ATOM 17139 C CA . PRO A 1 35 ? 10.725 -9.729 8.824 1.00 0.00 318 PRO A CA 10
ATOM 17140 C C . PRO A 1 35 ? 10.783 -10.895 7.844 1.00 0.00 318 PRO A C 10
ATOM 17141 O O . PRO A 1 35 ? 11.600 -10.904 6.923 1.00 0.00 318 PRO A O 10
ATOM 17152 N N . ARG A 1 36 ? 9.911 -11.878 8.048 1.00 0.00 319 ARG A N 10
ATOM 17153 C CA . ARG A 1 36 ? 9.865 -13.049 7.182 1.00 0.00 319 ARG A CA 10
ATOM 17154 C C . ARG A 1 36 ? 9.364 -12.677 5.790 1.00 0.00 319 ARG A C 10
ATOM 17155 O O . ARG A 1 36 ? 9.860 -13.183 4.783 1.00 0.00 319 ARG A O 10
ATOM 17176 N N . VAL A 1 37 ? 8.376 -11.787 5.740 1.00 0.00 320 VAL A N 10
ATOM 17177 C CA . VAL A 1 37 ? 7.808 -11.346 4.471 1.00 0.00 320 VAL A CA 10
ATOM 17178 C C . VAL A 1 37 ? 8.898 -11.126 3.428 1.00 0.00 320 VAL A C 10
ATOM 17179 O O . VAL A 1 37 ? 9.960 -10.579 3.728 1.00 0.00 320 VAL A O 10
ATOM 17192 N N . THR A 1 38 ? 8.629 -11.557 2.199 1.00 0.00 321 THR A N 10
ATOM 17193 C CA . THR A 1 38 ? 9.586 -11.409 1.111 1.00 0.00 321 THR A CA 10
ATOM 17194 C C . THR A 1 38 ? 8.892 -10.974 -0.175 1.00 0.00 321 THR A C 10
ATOM 17195 O O . THR A 1 38 ? 7.668 -10.863 -0.224 1.00 0.00 321 THR A O 10
ATOM 17206 N N . GLU A 1 39 ? 9.684 -10.730 -1.216 1.00 0.00 322 GLU A N 10
ATOM 17207 C CA . GLU A 1 39 ? 9.144 -10.307 -2.503 1.00 0.00 322 GLU A CA 10
ATOM 17208 C C . GLU A 1 39 ? 7.934 -11.153 -2.890 1.00 0.00 322 GLU A C 10
ATOM 17209 O O . GLU A 1 39 ? 6.859 -10.625 -3.175 1.00 0.00 322 GLU A O 10
ATOM 17221 N N . ARG A 1 40 ? 8.119 -12.470 -2.898 1.00 0.00 323 ARG A N 10
ATOM 17222 C CA . ARG A 1 40 ? 7.044 -13.389 -3.251 1.00 0.00 323 ARG A CA 10
ATOM 17223 C C . ARG A 1 40 ? 5.726 -12.955 -2.618 1.00 0.00 323 ARG A C 10
ATOM 17224 O O . ARG A 1 40 ? 4.778 -12.596 -3.317 1.00 0.00 323 ARG A O 10
ATOM 17245 N N . ASP A 1 41 ? 5.673 -12.989 -1.291 1.00 0.00 324 ASP A N 10
ATOM 17246 C CA . ASP A 1 41 ? 4.471 -12.597 -0.563 1.00 0.00 324 ASP A CA 10
ATOM 17247 C C . ASP A 1 41 ? 3.768 -11.437 -1.260 1.00 0.00 324 ASP A C 10
ATOM 17248 O O . ASP A 1 41 ? 2.553 -11.464 -1.461 1.00 0.00 324 ASP A O 10
ATOM 17257 N N . LEU A 1 42 ? 4.538 -10.417 -1.624 1.00 0.00 325 LEU A N 10
ATOM 17258 C CA . LEU A 1 42 ? 3.989 -9.246 -2.298 1.00 0.00 325 LEU A CA 10
ATOM 17259 C C . LEU A 1 42 ? 3.449 -9.614 -3.676 1.00 0.00 325 LEU A C 10
ATOM 17260 O O . LEU A 1 42 ? 2.321 -9.263 -4.025 1.00 0.00 325 LEU A O 10
ATOM 17276 N N . VAL A 1 43 ? 4.259 -10.323 -4.454 1.00 0.00 326 VAL A N 10
ATOM 17277 C CA . VAL A 1 43 ? 3.862 -10.741 -5.792 1.00 0.00 326 VAL A CA 10
ATOM 17278 C C . VAL A 1 43 ? 2.477 -11.380 -5.781 1.00 0.00 326 VAL A C 10
ATOM 17279 O O . VAL A 1 43 ? 1.558 -10.906 -6.448 1.00 0.00 326 VAL A O 10
ATOM 17292 N N . SER A 1 44 ? 2.335 -12.457 -5.016 1.00 0.00 327 SER A N 10
ATOM 17293 C CA . SER A 1 44 ? 1.063 -13.164 -4.919 1.00 0.00 327 SER A CA 10
ATOM 17294 C C . SER A 1 44 ? -0.050 -12.220 -4.477 1.00 0.00 327 SER A C 10
ATOM 17295 O O . SER A 1 44 ? -1.160 -12.256 -5.010 1.00 0.00 327 SER A O 10
ATOM 17303 N N . LEU A 1 45 ? 0.255 -11.374 -3.499 1.00 0.00 328 LEU A N 10
ATOM 17304 C CA . LEU A 1 45 ? -0.719 -10.418 -2.983 1.00 0.00 328 LEU A CA 10
ATOM 17305 C C . LEU A 1 45 ? -1.247 -9.522 -4.100 1.00 0.00 328 LEU A C 10
ATOM 17306 O O . LEU A 1 45 ? -2.396 -9.082 -4.066 1.00 0.00 328 LEU A O 10
ATOM 17322 N N . PHE A 1 46 ? -0.400 -9.257 -5.089 1.00 0.00 329 PHE A N 10
ATOM 17323 C CA . PHE A 1 46 ? -0.781 -8.415 -6.216 1.00 0.00 329 PHE A CA 10
ATOM 17324 C C . PHE A 1 46 ? -0.456 -9.099 -7.540 1.00 0.00 329 PHE A C 10
ATOM 17325 O O . PHE A 1 46 ? -0.053 -8.449 -8.505 1.00 0.00 329 PHE A O 10
ATOM 17342 N N . ALA A 1 47 ? -0.635 -10.416 -7.579 1.00 0.00 330 ALA A N 10
ATOM 17343 C CA . ALA A 1 47 ? -0.362 -11.189 -8.785 1.00 0.00 330 ALA A CA 10
ATOM 17344 C C . ALA A 1 47 ? -1.567 -11.193 -9.718 1.00 0.00 330 ALA A C 10
ATOM 17345 O O . ALA A 1 47 ? -1.438 -10.938 -10.915 1.00 0.00 330 ALA A O 10
ATOM 17352 N N . ARG A 1 48 ? -2.739 -11.486 -9.162 1.00 0.00 331 ARG A N 10
ATOM 17353 C CA . ARG A 1 48 ? -3.967 -11.526 -9.946 1.00 0.00 331 ARG A CA 10
ATOM 17354 C C . ARG A 1 48 ? -4.030 -10.352 -10.919 1.00 0.00 331 ARG A C 10
ATOM 17355 O O . ARG A 1 48 ? -4.429 -10.510 -12.073 1.00 0.00 331 ARG A O 10
ATOM 17376 N N . PHE A 1 49 ? -3.633 -9.176 -10.446 1.00 0.00 332 PHE A N 10
ATOM 17377 C CA . PHE A 1 49 ? -3.645 -7.975 -11.273 1.00 0.00 332 PHE A CA 10
ATOM 17378 C C . PHE A 1 49 ? -2.661 -8.103 -12.432 1.00 0.00 332 PHE A C 10
ATOM 17379 O O . PHE A 1 49 ? -2.917 -7.617 -13.533 1.00 0.00 332 PHE A O 10
ATOM 17396 N N . GLN A 1 50 ? -1.536 -8.762 -12.175 1.00 0.00 333 GLN A N 10
ATOM 17397 C CA . GLN A 1 50 ? -0.513 -8.953 -13.196 1.00 0.00 333 GLN A CA 10
ATOM 17398 C C . GLN A 1 50 ? -1.140 -9.363 -14.525 1.00 0.00 333 GLN A C 10
ATOM 17399 O O . GLN A 1 50 ? -0.967 -8.686 -15.538 1.00 0.00 333 GLN A O 10
ATOM 17413 N N . GLU A 1 51 ? -1.869 -10.475 -14.512 1.00 0.00 334 GLU A N 10
ATOM 17414 C CA . GLU A 1 51 ? -2.521 -10.975 -15.717 1.00 0.00 334 GLU A CA 10
ATOM 17415 C C . GLU A 1 51 ? -3.630 -10.029 -16.167 1.00 0.00 334 GLU A C 10
ATOM 17416 O O . GLU A 1 51 ? -4.815 -10.335 -16.034 1.00 0.00 334 GLU A O 10
ATOM 17428 N N . LYS A 1 52 ? -3.237 -8.877 -16.701 1.00 0.00 335 LYS A N 10
ATOM 17429 C CA . LYS A 1 52 ? -4.196 -7.886 -17.174 1.00 0.00 335 LYS A CA 10
ATOM 17430 C C . LYS A 1 52 ? -3.515 -6.849 -18.062 1.00 0.00 335 LYS A C 10
ATOM 17431 O O . LYS A 1 52 ? -2.341 -6.532 -17.875 1.00 0.00 335 LYS A O 10
ATOM 17450 N N . LYS A 1 53 ? -4.259 -6.327 -19.030 1.00 0.00 336 LYS A N 10
ATOM 17451 C CA . LYS A 1 53 ? -3.729 -5.325 -19.948 1.00 0.00 336 LYS A CA 10
ATOM 17452 C C . LYS A 1 53 ? -2.865 -4.311 -19.205 1.00 0.00 336 LYS A C 10
ATOM 17453 O O . LYS A 1 53 ? -3.368 -3.508 -18.421 1.00 0.00 336 LYS A O 10
ATOM 17472 N N . GLY A 1 54 ? -1.560 -4.353 -19.460 1.00 0.00 337 GLY A N 10
ATOM 17473 C CA . GLY A 1 54 ? -0.647 -3.431 -18.808 1.00 0.00 337 GLY A CA 10
ATOM 17474 C C . GLY A 1 54 ? 0.704 -4.056 -18.527 1.00 0.00 337 GLY A C 10
ATOM 17475 O O . GLY A 1 54 ? 0.808 -5.230 -18.171 1.00 0.00 337 GLY A O 10
ATOM 17479 N N . PRO A 1 55 ? 1.773 -3.261 -18.690 1.00 0.00 338 PRO A N 10
ATOM 17480 C CA . PRO A 1 55 ? 3.145 -3.723 -18.457 1.00 0.00 338 PRO A CA 10
ATOM 17481 C C . PRO A 1 55 ? 3.293 -4.456 -17.128 1.00 0.00 338 PRO A C 10
ATOM 17482 O O . PRO A 1 55 ? 2.556 -4.213 -16.173 1.00 0.00 338 PRO A O 10
ATOM 17493 N N . PRO A 1 56 ? 4.269 -5.375 -17.064 1.00 0.00 339 PRO A N 10
ATOM 17494 C CA . PRO A 1 56 ? 4.537 -6.161 -15.856 1.00 0.00 339 PRO A CA 10
ATOM 17495 C C . PRO A 1 56 ? 4.636 -5.291 -14.608 1.00 0.00 339 PRO A C 10
ATOM 17496 O O . PRO A 1 56 ? 5.240 -4.218 -14.635 1.00 0.00 339 PRO A O 10
ATOM 17507 N N . ILE A 1 57 ? 4.041 -5.760 -13.516 1.00 0.00 340 ILE A N 10
ATOM 17508 C CA . ILE A 1 57 ? 4.065 -5.025 -12.259 1.00 0.00 340 ILE A CA 10
ATOM 17509 C C . ILE A 1 57 ? 5.472 -4.990 -11.669 1.00 0.00 340 ILE A C 10
ATOM 17510 O O . ILE A 1 57 ? 6.217 -5.965 -11.760 1.00 0.00 340 ILE A O 10
ATOM 17526 N N . GLN A 1 58 ? 5.825 -3.862 -11.063 1.00 0.00 341 GLN A N 10
ATOM 17527 C CA . GLN A 1 58 ? 7.142 -3.700 -10.456 1.00 0.00 341 GLN A CA 10
ATOM 17528 C C . GLN A 1 58 ? 7.040 -3.672 -8.935 1.00 0.00 341 GLN A C 10
ATOM 17529 O O . GLN A 1 58 ? 6.268 -2.899 -8.368 1.00 0.00 341 GLN A O 10
ATOM 17543 N N . PHE A 1 59 ? 7.825 -4.521 -8.279 1.00 0.00 342 PHE A N 10
ATOM 17544 C CA . PHE A 1 59 ? 7.823 -4.594 -6.822 1.00 0.00 342 PHE A CA 10
ATOM 17545 C C . PHE A 1 59 ? 9.175 -4.172 -6.255 1.00 0.00 342 PHE A C 10
ATOM 17546 O O . PHE A 1 59 ? 10.223 -4.487 -6.819 1.00 0.00 342 PHE A O 10
ATOM 17563 N N . ARG A 1 60 ? 9.143 -3.456 -5.136 1.00 0.00 343 ARG A N 10
ATOM 17564 C CA . ARG A 1 60 ? 10.366 -2.989 -4.491 1.00 0.00 343 ARG A CA 10
ATOM 17565 C C . ARG A 1 60 ? 10.289 -3.176 -2.979 1.00 0.00 343 ARG A C 10
ATOM 17566 O O . ARG A 1 60 ? 9.336 -2.734 -2.337 1.00 0.00 343 ARG A O 10
ATOM 17587 N N . MET A 1 61 ? 11.297 -3.834 -2.417 1.00 0.00 344 MET A N 10
ATOM 17588 C CA . MET A 1 61 ? 11.343 -4.079 -0.980 1.00 0.00 344 MET A CA 10
ATOM 17589 C C . MET A 1 61 ? 12.549 -3.387 -0.350 1.00 0.00 344 MET A C 10
ATOM 17590 O O . MET A 1 61 ? 13.651 -3.421 -0.896 1.00 0.00 344 MET A O 10
ATOM 17604 N N . MET A 1 62 ? 12.330 -2.762 0.802 1.00 0.00 345 MET A N 10
ATOM 17605 C CA . MET A 1 62 ? 13.399 -2.063 1.506 1.00 0.00 345 MET A CA 10
ATOM 17606 C C . MET A 1 62 ? 13.791 -2.810 2.776 1.00 0.00 345 MET A C 10
ATOM 17607 O O . MET A 1 62 ? 12.939 -3.148 3.599 1.00 0.00 345 MET A O 10
ATOM 17621 N N . THR A 1 63 ? 15.087 -3.064 2.933 1.00 0.00 346 THR A N 10
ATOM 17622 C CA . THR A 1 63 ? 15.591 -3.772 4.103 1.00 0.00 346 THR A CA 10
ATOM 17623 C C . THR A 1 63 ? 16.671 -2.962 4.811 1.00 0.00 346 THR A C 10
ATOM 17624 O O . THR A 1 63 ? 17.716 -2.662 4.236 1.00 0.00 346 THR A O 10
ATOM 17635 N N . GLY A 1 64 ? 16.411 -2.610 6.067 1.00 0.00 347 GLY A N 10
ATOM 17636 C CA . GLY A 1 64 ? 17.370 -1.838 6.835 1.00 0.00 347 GLY A CA 10
ATOM 17637 C C . GLY A 1 64 ? 16.784 -1.302 8.126 1.00 0.00 347 GLY A C 10
ATOM 17638 O O . GLY A 1 64 ? 16.050 -2.005 8.821 1.00 0.00 347 GLY A O 10
ATOM 17642 N N . ARG A 1 65 ? 17.108 -0.055 8.450 1.00 0.00 348 ARG A N 10
ATOM 17643 C CA . ARG A 1 65 ? 16.611 0.573 9.668 1.00 0.00 348 ARG A CA 10
ATOM 17644 C C . ARG A 1 65 ? 15.086 0.612 9.674 1.00 0.00 348 ARG A C 10
ATOM 17645 O O . ARG A 1 65 ? 14.453 0.340 10.695 1.00 0.00 348 ARG A O 10
ATOM 17666 N N . MET A 1 66 ? 14.503 0.951 8.530 1.00 0.00 349 MET A N 10
ATOM 17667 C CA . MET A 1 66 ? 13.051 1.025 8.406 1.00 0.00 349 MET A CA 10
ATOM 17668 C C . MET A 1 66 ? 12.504 -0.207 7.692 1.00 0.00 349 MET A C 10
ATOM 17669 O O . MET A 1 66 ? 11.698 -0.094 6.768 1.00 0.00 349 MET A O 10
ATOM 17683 N N . ARG A 1 67 ? 12.947 -1.383 8.127 1.00 0.00 350 ARG A N 10
ATOM 17684 C CA . ARG A 1 67 ? 12.501 -2.635 7.528 1.00 0.00 350 ARG A CA 10
ATOM 17685 C C . ARG A 1 67 ? 10.988 -2.789 7.649 1.00 0.00 350 ARG A C 10
ATOM 17686 O O . ARG A 1 67 ? 10.329 -2.015 8.343 1.00 0.00 350 ARG A O 10
ATOM 17707 N N . GLY A 1 68 ? 10.444 -3.793 6.971 1.00 0.00 351 GLY A N 10
ATOM 17708 C CA . GLY A 1 68 ? 9.012 -4.029 7.015 1.00 0.00 351 GLY A CA 10
ATOM 17709 C C . GLY A 1 68 ? 8.248 -3.135 6.060 1.00 0.00 351 GLY A C 10
ATOM 17710 O O . GLY A 1 68 ? 7.017 -3.136 6.051 1.00 0.00 351 GLY A O 10
ATOM 17714 N N . GLN A 1 69 ? 8.977 -2.370 5.255 1.00 0.00 352 GLN A N 10
ATOM 17715 C CA . GLN A 1 69 ? 8.359 -1.465 4.293 1.00 0.00 352 GLN A CA 10
ATOM 17716 C C . GLN A 1 69 ? 8.711 -1.864 2.865 1.00 0.00 352 GLN A C 10
ATOM 17717 O O . GLN A 1 69 ? 9.769 -2.442 2.614 1.00 0.00 352 GLN A O 10
ATOM 17731 N N . ALA A 1 70 ? 7.819 -1.552 1.930 1.00 0.00 353 ALA A N 10
ATOM 17732 C CA . ALA A 1 70 ? 8.038 -1.876 0.526 1.00 0.00 353 ALA A CA 10
ATOM 17733 C C . ALA A 1 70 ? 7.093 -1.087 -0.373 1.00 0.00 353 ALA A C 10
ATOM 17734 O O . ALA A 1 70 ? 6.036 -0.633 0.066 1.00 0.00 353 ALA A O 10
ATOM 17741 N N . PHE A 1 71 ? 7.481 -0.925 -1.634 1.00 0.00 354 PHE A N 10
ATOM 17742 C CA . PHE A 1 71 ? 6.670 -0.187 -2.595 1.00 0.00 354 PHE A CA 10
ATOM 17743 C C . PHE A 1 71 ? 6.245 -1.088 -3.751 1.00 0.00 354 PHE A C 10
ATOM 17744 O O . PHE A 1 71 ? 6.870 -2.115 -4.015 1.00 0.00 354 PHE A O 10
ATOM 17761 N N . ILE A 1 72 ? 5.176 -0.695 -4.437 1.00 0.00 355 ILE A N 10
ATOM 17762 C CA . ILE A 1 72 ? 4.667 -1.464 -5.565 1.00 0.00 355 ILE A CA 10
ATOM 17763 C C . ILE A 1 72 ? 4.108 -0.549 -6.648 1.00 0.00 355 ILE A C 10
ATOM 17764 O O . ILE A 1 72 ? 3.142 0.181 -6.423 1.00 0.00 355 ILE A O 10
ATOM 17780 N N . THR A 1 73 ? 4.722 -0.593 -7.827 1.00 0.00 356 THR A N 10
ATOM 17781 C CA . THR A 1 73 ? 4.286 0.232 -8.947 1.00 0.00 356 THR A CA 10
ATOM 17782 C C . THR A 1 73 ? 3.385 -0.556 -9.891 1.00 0.00 356 THR A C 10
ATOM 17783 O O . THR A 1 73 ? 3.712 -1.674 -10.289 1.00 0.00 356 THR A O 10
ATOM 17794 N N . PHE A 1 74 ? 2.249 0.035 -10.249 1.00 0.00 357 PHE A N 10
ATOM 17795 C CA . PHE A 1 74 ? 1.301 -0.612 -11.148 1.00 0.00 357 PHE A CA 10
ATOM 17796 C C . PHE A 1 74 ? 1.246 0.109 -12.491 1.00 0.00 357 PHE A C 10
ATOM 17797 O O . PHE A 1 74 ? 1.555 1.295 -12.600 1.00 0.00 357 PHE A O 10
ATOM 17814 N N . PRO A 1 75 ? 0.844 -0.624 -13.540 1.00 0.00 358 PRO A N 10
ATOM 17815 C CA . PRO A 1 75 ? 0.739 -0.076 -14.895 1.00 0.00 358 PRO A CA 10
ATOM 17816 C C . PRO A 1 75 ? 0.078 1.297 -14.916 1.00 0.00 358 PRO A C 10
ATOM 17817 O O . PRO A 1 75 ? 0.388 2.133 -15.763 1.00 0.00 358 PRO A O 10
ATOM 17828 N N . ASN A 1 76 ? -0.835 1.523 -13.977 1.00 0.00 359 ASN A N 10
ATOM 17829 C CA . ASN A 1 76 ? -1.541 2.796 -13.887 1.00 0.00 359 ASN A CA 10
ATOM 17830 C C . ASN A 1 76 ? -2.035 3.046 -12.466 1.00 0.00 359 ASN A C 10
ATOM 17831 O O . ASN A 1 76 ? -1.865 2.206 -11.581 1.00 0.00 359 ASN A O 10
ATOM 17842 N N . LYS A 1 77 ? -2.646 4.206 -12.253 1.00 0.00 360 LYS A N 10
ATOM 17843 C CA . LYS A 1 77 ? -3.166 4.568 -10.939 1.00 0.00 360 LYS A CA 10
ATOM 17844 C C . LYS A 1 77 ? -4.413 3.755 -10.605 1.00 0.00 360 LYS A C 10
ATOM 17845 O O . LYS A 1 77 ? -4.510 3.167 -9.529 1.00 0.00 360 LYS A O 10
ATOM 17864 N N . GLU A 1 78 ? -5.361 3.725 -11.536 1.00 0.00 361 GLU A N 10
ATOM 17865 C CA . GLU A 1 78 ? -6.600 2.982 -11.338 1.00 0.00 361 GLU A CA 10
ATOM 17866 C C . GLU A 1 78 ? -6.322 1.610 -10.733 1.00 0.00 361 GLU A C 10
ATOM 17867 O O . GLU A 1 78 ? -6.744 1.316 -9.613 1.00 0.00 361 GLU A O 10
ATOM 17879 N N . ILE A 1 79 ? -5.610 0.773 -11.481 1.00 0.00 362 ILE A N 10
ATOM 17880 C CA . ILE A 1 79 ? -5.275 -0.568 -11.018 1.00 0.00 362 ILE A CA 10
ATOM 17881 C C . ILE A 1 79 ? -4.657 -0.530 -9.624 1.00 0.00 362 ILE A C 10
ATOM 17882 O O . ILE A 1 79 ? -5.177 -1.134 -8.687 1.00 0.00 362 ILE A O 10
ATOM 17898 N N . ALA A 1 80 ? -3.544 0.185 -9.495 1.00 0.00 363 ALA A N 10
ATOM 17899 C CA . ALA A 1 80 ? -2.857 0.305 -8.216 1.00 0.00 363 ALA A CA 10
ATOM 17900 C C . ALA A 1 80 ? -3.845 0.569 -7.085 1.00 0.00 363 ALA A C 10
ATOM 17901 O O . ALA A 1 80 ? -3.772 -0.056 -6.027 1.00 0.00 363 ALA A O 10
ATOM 17908 N N . TRP A 1 81 ? -4.765 1.498 -7.314 1.00 0.00 364 TRP A N 10
ATOM 17909 C CA . TRP A 1 81 ? -5.768 1.844 -6.313 1.00 0.00 364 TRP A CA 10
ATOM 17910 C C . TRP A 1 81 ? -6.603 0.627 -5.936 1.00 0.00 364 TRP A C 10
ATOM 17911 O O . TRP A 1 81 ? -6.521 0.131 -4.812 1.00 0.00 364 TRP A O 10
ATOM 17932 N N . GLN A 1 82 ? -7.406 0.149 -6.881 1.00 0.00 365 GLN A N 10
ATOM 17933 C CA . GLN A 1 82 ? -8.257 -1.011 -6.646 1.00 0.00 365 GLN A CA 10
ATOM 17934 C C . GLN A 1 82 ? -7.544 -2.043 -5.778 1.00 0.00 365 GLN A C 10
ATOM 17935 O O . GLN A 1 82 ? -8.077 -2.492 -4.765 1.00 0.00 365 GLN A O 10
ATOM 17949 N N . ALA A 1 83 ? -6.334 -2.414 -6.184 1.00 0.00 366 ALA A N 10
ATOM 17950 C CA . ALA A 1 83 ? -5.546 -3.392 -5.443 1.00 0.00 366 ALA A CA 10
ATOM 17951 C C . ALA A 1 83 ? -5.357 -2.958 -3.993 1.00 0.00 366 ALA A C 10
ATOM 17952 O O . ALA A 1 83 ? -5.488 -3.765 -3.071 1.00 0.00 366 ALA A O 10
ATOM 17959 N N . LEU A 1 84 ? -5.047 -1.681 -3.797 1.00 0.00 367 LEU A N 10
ATOM 17960 C CA . LEU A 1 84 ? -4.839 -1.141 -2.458 1.00 0.00 367 LEU A CA 10
ATOM 17961 C C . LEU A 1 84 ? -6.078 -1.342 -1.592 1.00 0.00 367 LEU A C 10
ATOM 17962 O O . LEU A 1 84 ? -6.004 -1.926 -0.510 1.00 0.00 367 LEU A O 10
ATOM 17978 N N . HIS A 1 85 ? -7.217 -0.856 -2.075 1.00 0.00 368 HIS A N 10
ATOM 17979 C CA . HIS A 1 85 ? -8.473 -0.985 -1.345 1.00 0.00 368 HIS A CA 10
ATOM 17980 C C . HIS A 1 85 ? -8.914 -2.443 -1.275 1.00 0.00 368 HIS A C 10
ATOM 17981 O O . HIS A 1 85 ? -9.810 -2.797 -0.506 1.00 0.00 368 HIS A O 10
ATOM 17995 N N . LEU A 1 86 ? -8.280 -3.287 -2.082 1.00 0.00 369 LEU A N 10
ATOM 17996 C CA . LEU A 1 86 ? -8.606 -4.709 -2.112 1.00 0.00 369 LEU A CA 10
ATOM 17997 C C . LEU A 1 86 ? -7.709 -5.494 -1.162 1.00 0.00 369 LEU A C 10
ATOM 17998 O O . LEU A 1 86 ? -8.109 -6.525 -0.621 1.00 0.00 369 LEU A O 10
ATOM 18014 N N . VAL A 1 87 ? -6.492 -4.998 -0.960 1.00 0.00 370 VAL A N 10
ATOM 18015 C CA . VAL A 1 87 ? -5.537 -5.651 -0.072 1.00 0.00 370 VAL A CA 10
ATOM 18016 C C . VAL A 1 87 ? -5.329 -4.840 1.202 1.00 0.00 370 VAL A C 10
ATOM 18017 O O . VAL A 1 87 ? -4.354 -5.042 1.925 1.00 0.00 370 VAL A O 10
ATOM 18030 N N . ASN A 1 88 ? -6.252 -3.923 1.471 1.00 0.00 371 ASN A N 10
ATOM 18031 C CA . ASN A 1 88 ? -6.169 -3.081 2.659 1.00 0.00 371 ASN A CA 10
ATOM 18032 C C . ASN A 1 88 ? -6.546 -3.868 3.910 1.00 0.00 371 ASN A C 10
ATOM 18033 O O . ASN A 1 88 ? -7.675 -4.335 4.046 1.00 0.00 371 ASN A O 10
ATOM 18044 N N . GLY A 1 89 ? -5.590 -4.009 4.824 1.00 0.00 372 GLY A N 10
ATOM 18045 C CA . GLY A 1 89 ? -5.841 -4.739 6.053 1.00 0.00 372 GLY A CA 10
ATOM 18046 C C . GLY A 1 89 ? -5.726 -6.239 5.870 1.00 0.00 372 GLY A C 10
ATOM 18047 O O . GLY A 1 89 ? -6.479 -7.004 6.475 1.00 0.00 372 GLY A O 10
ATOM 18051 N N . TYR A 1 90 ? -4.784 -6.661 5.035 1.00 0.00 373 TYR A N 10
ATOM 18052 C CA . TYR A 1 90 ? -4.577 -8.080 4.771 1.00 0.00 373 TYR A CA 10
ATOM 18053 C C . TYR A 1 90 ? -3.733 -8.721 5.869 1.00 0.00 373 TYR A C 10
ATOM 18054 O O . TYR A 1 90 ? -2.557 -8.399 6.033 1.00 0.00 373 TYR A O 10
ATOM 18072 N N . LYS A 1 91 ? -4.344 -9.632 6.620 1.00 0.00 374 LYS A N 10
ATOM 18073 C CA . LYS A 1 91 ? -3.651 -10.322 7.701 1.00 0.00 374 LYS A CA 10
ATOM 18074 C C . LYS A 1 91 ? -2.609 -11.289 7.151 1.00 0.00 374 LYS A C 10
ATOM 18075 O O . LYS A 1 91 ? -2.945 -12.365 6.654 1.00 0.00 374 LYS A O 10
ATOM 18094 N N . LEU A 1 92 ? -1.341 -10.900 7.243 1.00 0.00 375 LEU A N 10
ATOM 18095 C CA . LEU A 1 92 ? -0.249 -11.734 6.755 1.00 0.00 375 LEU A CA 10
ATOM 18096 C C . LEU A 1 92 ? 0.734 -12.056 7.876 1.00 0.00 375 LEU A C 10
ATOM 18097 O O . LEU A 1 92 ? 1.257 -11.155 8.534 1.00 0.00 375 LEU A O 10
ATOM 18113 N N . TYR A 1 93 ? 0.983 -13.342 8.088 1.00 0.00 376 TYR A N 10
ATOM 18114 C CA . TYR A 1 93 ? 1.902 -13.782 9.129 1.00 0.00 376 TYR A CA 10
ATOM 18115 C C . TYR A 1 93 ? 1.467 -13.262 10.497 1.00 0.00 376 TYR A C 10
ATOM 18116 O O . TYR A 1 93 ? 2.288 -13.078 11.394 1.00 0.00 376 TYR A O 10
ATOM 18134 N N . GLY A 1 94 ? 0.167 -13.027 10.646 1.00 0.00 377 GLY A N 10
ATOM 18135 C CA . GLY A 1 94 ? -0.357 -12.529 11.905 1.00 0.00 377 GLY A CA 10
ATOM 18136 C C . GLY A 1 94 ? -0.130 -11.041 12.080 1.00 0.00 377 GLY A C 10
ATOM 18137 O O . GLY A 1 94 ? -0.070 -10.543 13.204 1.00 0.00 377 GLY A O 10
ATOM 18141 N N . LYS A 1 95 ? -0.001 -10.329 10.966 1.00 0.00 378 LYS A N 10
ATOM 18142 C CA . LYS A 1 95 ? 0.221 -8.888 11.000 1.00 0.00 378 LYS A CA 10
ATOM 18143 C C . LYS A 1 95 ? -0.713 -8.170 10.032 1.00 0.00 378 LYS A C 10
ATOM 18144 O O . LYS A 1 95 ? -0.954 -8.644 8.920 1.00 0.00 378 LYS A O 10
ATOM 18163 N N . ILE A 1 96 ? -1.235 -7.025 10.458 1.00 0.00 379 ILE A N 10
ATOM 18164 C CA . ILE A 1 96 ? -2.140 -6.242 9.627 1.00 0.00 379 ILE A CA 10
ATOM 18165 C C . ILE A 1 96 ? -1.367 -5.342 8.670 1.00 0.00 379 ILE A C 10
ATOM 18166 O O . ILE A 1 96 ? -0.974 -4.230 9.027 1.00 0.00 379 ILE A O 10
ATOM 18182 N N . LEU A 1 97 ? -1.153 -5.828 7.452 1.00 0.00 380 LEU A N 10
ATOM 18183 C CA . LEU A 1 97 ? -0.427 -5.066 6.441 1.00 0.00 380 LEU A CA 10
ATOM 18184 C C . LEU A 1 97 ? -1.100 -3.721 6.185 1.00 0.00 380 LEU A C 10
ATOM 18185 O O . LEU A 1 97 ? -2.308 -3.653 5.960 1.00 0.00 380 LEU A O 10
ATOM 18201 N N . VAL A 1 98 ? -0.310 -2.653 6.219 1.00 0.00 381 VAL A N 10
ATOM 18202 C CA . VAL A 1 98 ? -0.828 -1.310 5.987 1.00 0.00 381 VAL A CA 10
ATOM 18203 C C . VAL A 1 98 ? -0.326 -0.748 4.662 1.00 0.00 381 VAL A C 10
ATOM 18204 O O . VAL A 1 98 ? 0.881 -0.682 4.423 1.00 0.00 381 VAL A O 10
ATOM 18217 N N . ILE A 1 99 ? -1.257 -0.344 3.806 1.00 0.00 382 ILE A N 10
ATOM 18218 C CA . ILE A 1 99 ? -0.908 0.215 2.505 1.00 0.00 382 ILE A CA 10
ATOM 18219 C C . ILE A 1 99 ? -1.188 1.713 2.457 1.00 0.00 382 ILE A C 10
ATOM 18220 O O . ILE A 1 99 ? -2.163 2.189 3.037 1.00 0.00 382 ILE A O 10
ATOM 18236 N N . GLU A 1 100 ? -0.327 2.448 1.762 1.00 0.00 383 GLU A N 10
ATOM 18237 C CA . GLU A 1 100 ? -0.484 3.892 1.637 1.00 0.00 383 GLU A CA 10
ATOM 18238 C C . GLU A 1 100 ? 0.045 4.384 0.293 1.00 0.00 383 GLU A C 10
ATOM 18239 O O . GLU A 1 100 ? 1.216 4.191 -0.035 1.00 0.00 383 GLU A O 10
ATOM 18251 N N . PHE A 1 101 ? -0.828 5.018 -0.483 1.00 0.00 384 PHE A N 10
ATOM 18252 C CA . PHE A 1 101 ? -0.451 5.535 -1.794 1.00 0.00 384 PHE A CA 10
ATOM 18253 C C . PHE A 1 101 ? 0.870 6.296 -1.718 1.00 0.00 384 PHE A C 10
ATOM 18254 O O . PHE A 1 101 ? 1.195 6.897 -0.696 1.00 0.00 384 PHE A O 10
ATOM 18271 N N . GLY A 1 102 ? 1.627 6.265 -2.811 1.00 0.00 385 GLY A N 10
ATOM 18272 C CA . GLY A 1 102 ? 2.904 6.954 -2.849 1.00 0.00 385 GLY A CA 10
ATOM 18273 C C . GLY A 1 102 ? 2.754 8.458 -2.736 1.00 0.00 385 GLY A C 10
ATOM 18274 O O . GLY A 1 102 ? 1.707 8.957 -2.321 1.00 0.00 385 GLY A O 10
ATOM 18278 N N . LYS A 1 103 ? 3.804 9.186 -3.104 1.00 0.00 386 LYS A N 10
ATOM 18279 C CA . LYS A 1 103 ? 3.786 10.643 -3.041 1.00 0.00 386 LYS A CA 10
ATOM 18280 C C . LYS A 1 103 ? 3.980 11.249 -4.427 1.00 0.00 386 LYS A C 10
ATOM 18281 O O . LYS A 1 103 ? 5.082 11.233 -4.973 1.00 0.00 386 LYS A O 10
ATOM 18300 N N . ASN A 1 104 ? 2.901 11.784 -4.990 1.00 0.00 387 ASN A N 10
ATOM 18301 C CA . ASN A 1 104 ? 2.953 12.396 -6.312 1.00 0.00 387 ASN A CA 10
ATOM 18302 C C . ASN A 1 104 ? 3.607 13.773 -6.249 1.00 0.00 387 ASN A C 10
ATOM 18303 O O . ASN A 1 104 ? 3.522 14.467 -5.235 1.00 0.00 387 ASN A O 10
ATOM 18314 N N . LYS A 1 105 ? 4.258 14.163 -7.339 1.00 0.00 388 LYS A N 10
ATOM 18315 C CA . LYS A 1 105 ? 4.926 15.458 -7.410 1.00 0.00 388 LYS A CA 10
ATOM 18316 C C . LYS A 1 105 ? 4.076 16.467 -8.177 1.00 0.00 388 LYS A C 10
ATOM 18317 O O . LYS A 1 105 ? 3.555 17.421 -7.599 1.00 0.00 388 LYS A O 10
ATOM 18336 N N . LYS A 1 106 ? 3.939 16.248 -9.480 1.00 0.00 389 LYS A N 10
ATOM 18337 C CA . LYS A 1 106 ? 3.151 17.137 -10.326 1.00 0.00 389 LYS A CA 10
ATOM 18338 C C . LYS A 1 106 ? 2.370 16.343 -11.369 1.00 0.00 389 LYS A C 10
ATOM 18339 O O . LYS A 1 106 ? 2.958 15.675 -12.220 1.00 0.00 389 LYS A O 10
ATOM 18358 N N . GLN A 1 107 ? 1.046 16.422 -11.298 1.00 0.00 390 GLN A N 10
ATOM 18359 C CA . GLN A 1 107 ? 0.187 15.711 -12.237 1.00 0.00 390 GLN A CA 10
ATOM 18360 C C . GLN A 1 107 ? 0.505 16.110 -13.674 1.00 0.00 390 GLN A C 10
ATOM 18361 O O . GLN A 1 107 ? 1.166 17.120 -13.917 1.00 0.00 390 GLN A O 10
ATOM 18375 N N . ARG A 1 108 ? 0.031 15.310 -14.624 1.00 0.00 391 ARG A N 10
ATOM 18376 C CA . ARG A 1 108 ? 0.265 15.579 -16.037 1.00 0.00 391 ARG A CA 10
ATOM 18377 C C . ARG A 1 108 ? -0.942 15.171 -16.877 1.00 0.00 391 ARG A C 10
ATOM 18378 O O . ARG A 1 108 ? -1.936 14.672 -16.350 1.00 0.00 391 ARG A O 10
ATOM 18399 N N . SER A 1 109 ? -0.847 15.387 -18.185 1.00 0.00 392 SER A N 10
ATOM 18400 C CA . SER A 1 109 ? -1.933 15.047 -19.097 1.00 0.00 392 SER A CA 10
ATOM 18401 C C . SER A 1 109 ? -1.486 13.991 -20.103 1.00 0.00 392 SER A C 10
ATOM 18402 O O . SER A 1 109 ? -0.587 14.228 -20.909 1.00 0.00 392 SER A O 10
ATOM 18410 N N . SER A 1 110 ? -2.120 12.824 -20.050 1.00 0.00 393 SER A N 10
ATOM 18411 C CA . SER A 1 110 ? -1.787 11.730 -20.954 1.00 0.00 393 SER A CA 10
ATOM 18412 C C . SER A 1 110 ? -2.969 11.390 -21.856 1.00 0.00 393 SER A C 10
ATOM 18413 O O . SER A 1 110 ? -4.121 11.650 -21.511 1.00 0.00 393 SER A O 10
ATOM 18421 N N . GLY A 1 111 ? -2.674 10.807 -23.013 1.00 0.00 394 GLY A N 10
ATOM 18422 C CA . GLY A 1 111 ? -3.723 10.440 -23.948 1.00 0.00 394 GLY A CA 10
ATOM 18423 C C . GLY A 1 111 ? -3.186 10.144 -25.333 1.00 0.00 394 GLY A C 10
ATOM 18424 O O . GLY A 1 111 ? -2.076 10.538 -25.691 1.00 0.00 394 GLY A O 10
ATOM 18428 N N . PRO A 1 112 ? -3.985 9.431 -26.141 1.00 0.00 395 PRO A N 10
ATOM 18429 C CA . PRO A 1 112 ? -3.605 9.065 -27.510 1.00 0.00 395 PRO A CA 10
ATOM 18430 C C . PRO A 1 112 ? -3.743 10.231 -28.482 1.00 0.00 395 PRO A C 10
ATOM 18431 O O . PRO A 1 112 ? -4.840 10.749 -28.692 1.00 0.00 395 PRO A O 10
ATOM 18442 N N . SER A 1 113 ? -2.626 10.639 -29.073 1.00 0.00 396 SER A N 10
ATOM 18443 C CA . SER A 1 113 ? -2.622 11.747 -30.021 1.00 0.00 396 SER A CA 10
ATOM 18444 C C . SER A 1 113 ? -2.872 11.247 -31.441 1.00 0.00 396 SER A C 10
ATOM 18445 O O . SER A 1 113 ? -1.950 10.806 -32.127 1.00 0.00 396 SER A O 10
ATOM 18453 N N . SER A 1 114 ? -4.126 11.321 -31.876 1.00 0.00 397 SER A N 10
ATOM 18454 C CA . SER A 1 114 ? -4.499 10.873 -33.212 1.00 0.00 397 SER A CA 10
ATOM 18455 C C . SER A 1 114 ? -3.539 11.429 -34.259 1.00 0.00 397 SER A C 10
ATOM 18456 O O . SER A 1 114 ? -2.917 12.471 -34.057 1.00 0.00 397 SER A O 10
ATOM 18464 N N . GLY A 1 115 ? -3.424 10.725 -35.382 1.00 0.00 398 GLY A N 10
ATOM 18465 C CA . GLY A 1 115 ? -2.538 11.162 -36.444 1.00 0.00 398 GLY A CA 10
ATOM 18466 C C . GLY A 1 115 ? -1.199 10.452 -36.412 1.00 0.00 398 GLY A C 10
ATOM 18467 O O . GLY A 1 115 ? -0.888 9.743 -35.455 1.00 0.00 398 GLY A O 10
ATOM 18471 N N . GLY A 1 1 ? -30.512 8.782 25.730 1.00 0.00 284 GLY A N 11
ATOM 18472 C CA . GLY A 1 1 ? -30.256 7.524 26.405 1.00 0.00 284 GLY A CA 11
ATOM 18473 C C . GLY A 1 1 ? -30.703 6.327 25.590 1.00 0.00 284 GLY A C 11
ATOM 18474 O O . GLY A 1 1 ? -31.900 6.074 25.453 1.00 0.00 284 GLY A O 11
ATOM 18478 N N . SER A 1 2 ? -29.740 5.590 25.045 1.00 0.00 285 SER A N 11
ATOM 18479 C CA . SER A 1 2 ? -30.042 4.417 24.234 1.00 0.00 285 SER A CA 11
ATOM 18480 C C . SER A 1 2 ? -29.191 3.225 24.664 1.00 0.00 285 SER A C 11
ATOM 18481 O O . SER A 1 2 ? -28.127 3.392 25.259 1.00 0.00 285 SER A O 11
ATOM 18489 N N . SER A 1 3 ? -29.669 2.023 24.359 1.00 0.00 286 SER A N 11
ATOM 18490 C CA . SER A 1 3 ? -28.955 0.803 24.716 1.00 0.00 286 SER A CA 11
ATOM 18491 C C . SER A 1 3 ? -27.516 0.848 24.210 1.00 0.00 286 SER A C 11
ATOM 18492 O O . SER A 1 3 ? -27.222 1.483 23.199 1.00 0.00 286 SER A O 11
ATOM 18500 N N . GLY A 1 4 ? -26.624 0.166 24.922 1.00 0.00 287 GLY A N 11
ATOM 18501 C CA . GLY A 1 4 ? -25.226 0.139 24.530 1.00 0.00 287 GLY A CA 11
ATOM 18502 C C . GLY A 1 4 ? -24.483 1.391 24.951 1.00 0.00 287 GLY A C 11
ATOM 18503 O O . GLY A 1 4 ? -24.844 2.499 24.554 1.00 0.00 287 GLY A O 11
ATOM 18507 N N . SER A 1 5 ? -23.442 1.216 25.759 1.00 0.00 288 SER A N 11
ATOM 18508 C CA . SER A 1 5 ? -22.649 2.342 26.238 1.00 0.00 288 SER A CA 11
ATOM 18509 C C . SER A 1 5 ? -21.464 2.605 25.315 1.00 0.00 288 SER A C 11
ATOM 18510 O O . SER A 1 5 ? -21.337 3.687 24.741 1.00 0.00 288 SER A O 11
ATOM 18518 N N . SER A 1 6 ? -20.598 1.606 25.175 1.00 0.00 289 SER A N 11
ATOM 18519 C CA . SER A 1 6 ? -19.420 1.729 24.324 1.00 0.00 289 SER A CA 11
ATOM 18520 C C . SER A 1 6 ? -19.822 1.993 22.877 1.00 0.00 289 SER A C 11
ATOM 18521 O O . SER A 1 6 ? -20.648 1.280 22.309 1.00 0.00 289 SER A O 11
ATOM 18529 N N . GLY A 1 7 ? -19.229 3.026 22.283 1.00 0.00 290 GLY A N 11
ATOM 18530 C CA . GLY A 1 7 ? -19.536 3.366 20.907 1.00 0.00 290 GLY A CA 11
ATOM 18531 C C . GLY A 1 7 ? -21.018 3.599 20.684 1.00 0.00 290 GLY A C 11
ATOM 18532 O O . GLY A 1 7 ? -21.774 2.653 20.468 1.00 0.00 290 GLY A O 11
ATOM 18536 N N . GLU A 1 8 ? -21.433 4.860 20.739 1.00 0.00 291 GLU A N 11
ATOM 18537 C CA . GLU A 1 8 ? -22.834 5.212 20.544 1.00 0.00 291 GLU A CA 11
ATOM 18538 C C . GLU A 1 8 ? -23.300 4.834 19.141 1.00 0.00 291 GLU A C 11
ATOM 18539 O O . GLU A 1 8 ? -24.445 4.428 18.944 1.00 0.00 291 GLU A O 11
ATOM 18551 N N . GLU A 1 9 ? -22.403 4.970 18.169 1.00 0.00 292 GLU A N 11
ATOM 18552 C CA . GLU A 1 9 ? -22.723 4.643 16.784 1.00 0.00 292 GLU A CA 11
ATOM 18553 C C . GLU A 1 9 ? -21.636 3.768 16.166 1.00 0.00 292 GLU A C 11
ATOM 18554 O O . GLU A 1 9 ? -21.927 2.822 15.436 1.00 0.00 292 GLU A O 11
ATOM 18566 N N . ILE A 1 10 ? -20.382 4.094 16.465 1.00 0.00 293 ILE A N 11
ATOM 18567 C CA . ILE A 1 10 ? -19.251 3.339 15.940 1.00 0.00 293 ILE A CA 11
ATOM 18568 C C . ILE A 1 10 ? -19.409 1.848 16.219 1.00 0.00 293 ILE A C 11
ATOM 18569 O O . ILE A 1 10 ? -18.796 1.013 15.554 1.00 0.00 293 ILE A O 11
ATOM 18585 N N . ARG A 1 11 ? -20.237 1.520 17.206 1.00 0.00 294 ARG A N 11
ATOM 18586 C CA . ARG A 1 11 ? -20.476 0.130 17.574 1.00 0.00 294 ARG A CA 11
ATOM 18587 C C . ARG A 1 11 ? -21.052 -0.652 16.396 1.00 0.00 294 ARG A C 11
ATOM 18588 O O . ARG A 1 11 ? -20.856 -1.862 16.286 1.00 0.00 294 ARG A O 11
ATOM 18609 N N . LYS A 1 12 ? -21.764 0.048 15.519 1.00 0.00 295 LYS A N 11
ATOM 18610 C CA . LYS A 1 12 ? -22.368 -0.578 14.349 1.00 0.00 295 LYS A CA 11
ATOM 18611 C C . LYS A 1 12 ? -21.372 -0.654 13.197 1.00 0.00 295 LYS A C 11
ATOM 18612 O O . LYS A 1 12 ? -21.160 -1.719 12.615 1.00 0.00 295 LYS A O 11
ATOM 18631 N N . ILE A 1 13 ? -20.763 0.482 12.872 1.00 0.00 296 ILE A N 11
ATOM 18632 C CA . ILE A 1 13 ? -19.787 0.543 11.791 1.00 0.00 296 ILE A CA 11
ATOM 18633 C C . ILE A 1 13 ? -18.654 -0.453 12.014 1.00 0.00 296 ILE A C 11
ATOM 18634 O O . ILE A 1 13 ? -17.817 -0.288 12.902 1.00 0.00 296 ILE A O 11
ATOM 18650 N N . PRO A 1 14 ? -18.625 -1.511 11.191 1.00 0.00 297 PRO A N 11
ATOM 18651 C CA . PRO A 1 14 ? -17.599 -2.554 11.278 1.00 0.00 297 PRO A CA 11
ATOM 18652 C C . PRO A 1 14 ? -16.191 -1.975 11.379 1.00 0.00 297 PRO A C 11
ATOM 18653 O O . PRO A 1 14 ? -15.368 -2.454 12.157 1.00 0.00 297 PRO A O 11
ATOM 18664 N N . MET A 1 15 ? -15.924 -0.941 10.587 1.00 0.00 298 MET A N 11
ATOM 18665 C CA . MET A 1 15 ? -14.616 -0.297 10.589 1.00 0.00 298 MET A CA 11
ATOM 18666 C C . MET A 1 15 ? -14.731 1.165 11.008 1.00 0.00 298 MET A C 11
ATOM 18667 O O . MET A 1 15 ? -14.687 2.067 10.171 1.00 0.00 298 MET A O 11
ATOM 18681 N N . PHE A 1 16 ? -14.881 1.393 12.309 1.00 0.00 299 PHE A N 11
ATOM 18682 C CA . PHE A 1 16 ? -15.004 2.746 12.839 1.00 0.00 299 PHE A CA 11
ATOM 18683 C C . PHE A 1 16 ? -14.154 3.725 12.035 1.00 0.00 299 PHE A C 11
ATOM 18684 O O . PHE A 1 16 ? -14.678 4.633 11.390 1.00 0.00 299 PHE A O 11
ATOM 18701 N N . SER A 1 17 ? -12.840 3.532 12.078 1.00 0.00 300 SER A N 11
ATOM 18702 C CA . SER A 1 17 ? -11.916 4.401 11.357 1.00 0.00 300 SER A CA 11
ATOM 18703 C C . SER A 1 17 ? -10.524 3.779 11.292 1.00 0.00 300 SER A C 11
ATOM 18704 O O . SER A 1 17 ? -10.077 3.131 12.239 1.00 0.00 300 SER A O 11
ATOM 18712 N N . SER A 1 18 ? -9.845 3.980 10.168 1.00 0.00 301 SER A N 11
ATOM 18713 C CA . SER A 1 18 ? -8.505 3.437 9.977 1.00 0.00 301 SER A CA 11
ATOM 18714 C C . SER A 1 18 ? -7.723 4.263 8.960 1.00 0.00 301 SER A C 11
ATOM 18715 O O . SER A 1 18 ? -8.297 5.067 8.224 1.00 0.00 301 SER A O 11
ATOM 18723 N N . TYR A 1 19 ? -6.411 4.060 8.925 1.00 0.00 302 TYR A N 11
ATOM 18724 C CA . TYR A 1 19 ? -5.549 4.787 8.001 1.00 0.00 302 TYR A CA 11
ATOM 18725 C C . TYR A 1 19 ? -6.253 5.018 6.668 1.00 0.00 302 TYR A C 11
ATOM 18726 O O . TYR A 1 19 ? -7.010 4.171 6.197 1.00 0.00 302 TYR A O 11
ATOM 18744 N N . ASN A 1 20 ? -5.995 6.174 6.063 1.00 0.00 303 ASN A N 11
ATOM 18745 C CA . ASN A 1 20 ? -6.604 6.519 4.783 1.00 0.00 303 ASN A CA 11
ATOM 18746 C C . ASN A 1 20 ? -5.555 6.560 3.676 1.00 0.00 303 ASN A C 11
ATOM 18747 O O . ASN A 1 20 ? -4.434 7.034 3.865 1.00 0.00 303 ASN A O 11
ATOM 18758 N N . PRO A 1 21 ? -5.924 6.051 2.491 1.00 0.00 304 PRO A N 11
ATOM 18759 C CA . PRO A 1 21 ? -5.031 6.019 1.329 1.00 0.00 304 PRO A CA 11
ATOM 18760 C C . PRO A 1 21 ? -4.942 7.371 0.629 1.00 0.00 304 PRO A C 11
ATOM 18761 O O . PRO A 1 21 ? -3.851 7.859 0.337 1.00 0.00 304 PRO A O 11
ATOM 18772 N N . GLY A 1 22 ? -6.098 7.971 0.361 1.00 0.00 305 GLY A N 11
ATOM 18773 C CA . GLY A 1 22 ? -6.127 9.261 -0.303 1.00 0.00 305 GLY A CA 11
ATOM 18774 C C . GLY A 1 22 ? -6.116 9.136 -1.814 1.00 0.00 305 GLY A C 11
ATOM 18775 O O . GLY A 1 22 ? -6.300 8.045 -2.353 1.00 0.00 305 GLY A O 11
ATOM 18779 N N . GLU A 1 23 ? -5.901 10.255 -2.497 1.00 0.00 306 GLU A N 11
ATOM 18780 C CA . GLU A 1 23 ? -5.868 10.265 -3.955 1.00 0.00 306 GLU A CA 11
ATOM 18781 C C . GLU A 1 23 ? -5.152 9.030 -4.492 1.00 0.00 306 GLU A C 11
ATOM 18782 O O . GLU A 1 23 ? -4.115 8.609 -3.977 1.00 0.00 306 GLU A O 11
ATOM 18794 N N . PRO A 1 24 ? -5.717 8.432 -5.551 1.00 0.00 307 PRO A N 11
ATOM 18795 C CA . PRO A 1 24 ? -5.150 7.236 -6.182 1.00 0.00 307 PRO A CA 11
ATOM 18796 C C . PRO A 1 24 ? -3.903 7.549 -7.001 1.00 0.00 307 PRO A C 11
ATOM 18797 O O . PRO A 1 24 ? -3.786 8.626 -7.583 1.00 0.00 307 PRO A O 11
ATOM 18808 N N . ASN A 1 25 ? -2.974 6.599 -7.043 1.00 0.00 308 ASN A N 11
ATOM 18809 C CA . ASN A 1 25 ? -1.735 6.774 -7.792 1.00 0.00 308 ASN A CA 11
ATOM 18810 C C . ASN A 1 25 ? -1.171 5.426 -8.232 1.00 0.00 308 ASN A C 11
ATOM 18811 O O . ASN A 1 25 ? -1.593 4.376 -7.749 1.00 0.00 308 ASN A O 11
ATOM 18822 N N . LYS A 1 26 ? -0.212 5.465 -9.151 1.00 0.00 309 LYS A N 11
ATOM 18823 C CA . LYS A 1 26 ? 0.413 4.248 -9.657 1.00 0.00 309 LYS A CA 11
ATOM 18824 C C . LYS A 1 26 ? 1.543 3.795 -8.738 1.00 0.00 309 LYS A C 11
ATOM 18825 O O . LYS A 1 26 ? 2.513 3.183 -9.185 1.00 0.00 309 LYS A O 11
ATOM 18844 N N . VAL A 1 27 ? 1.411 4.099 -7.451 1.00 0.00 310 VAL A N 11
ATOM 18845 C CA . VAL A 1 27 ? 2.419 3.720 -6.468 1.00 0.00 310 VAL A CA 11
ATOM 18846 C C . VAL A 1 27 ? 1.783 3.416 -5.116 1.00 0.00 310 VAL A C 11
ATOM 18847 O O . VAL A 1 27 ? 1.086 4.254 -4.542 1.00 0.00 310 VAL A O 11
ATOM 18860 N N . LEU A 1 28 ? 2.026 2.211 -4.613 1.00 0.00 311 LEU A N 11
ATOM 18861 C CA . LEU A 1 28 ? 1.477 1.794 -3.327 1.00 0.00 311 LEU A CA 11
ATOM 18862 C C . LEU A 1 28 ? 2.592 1.520 -2.322 1.00 0.00 311 LEU A C 11
ATOM 18863 O O . LEU A 1 28 ? 3.507 0.744 -2.592 1.00 0.00 311 LEU A O 11
ATOM 18879 N N . TYR A 1 29 ? 2.506 2.161 -1.162 1.00 0.00 312 TYR A N 11
ATOM 18880 C CA . TYR A 1 29 ? 3.507 1.987 -0.117 1.00 0.00 312 TYR A CA 11
ATOM 18881 C C . TYR A 1 29 ? 2.978 1.092 1.000 1.00 0.00 312 TYR A C 11
ATOM 18882 O O . TYR A 1 29 ? 2.207 1.533 1.853 1.00 0.00 312 TYR A O 11
ATOM 18900 N N . LEU A 1 30 ? 3.400 -0.167 0.988 1.00 0.00 313 LEU A N 11
ATOM 18901 C CA . LEU A 1 30 ? 2.972 -1.127 2.000 1.00 0.00 313 LEU A CA 11
ATOM 18902 C C . LEU A 1 30 ? 3.914 -1.112 3.199 1.00 0.00 313 LEU A C 11
ATOM 18903 O O . LEU A 1 30 ? 5.131 -1.004 3.045 1.00 0.00 313 LEU A O 11
ATOM 18919 N N . LYS A 1 31 ? 3.344 -1.223 4.394 1.00 0.00 314 LYS A N 11
ATOM 18920 C CA . LYS A 1 31 ? 4.134 -1.226 5.621 1.00 0.00 314 LYS A CA 11
ATOM 18921 C C . LYS A 1 31 ? 3.716 -2.376 6.533 1.00 0.00 314 LYS A C 11
ATOM 18922 O O . LYS A 1 31 ? 2.871 -3.193 6.170 1.00 0.00 314 LYS A O 11
ATOM 18941 N N . ASN A 1 32 ? 4.313 -2.431 7.719 1.00 0.00 315 ASN A N 11
ATOM 18942 C CA . ASN A 1 32 ? 4.003 -3.480 8.683 1.00 0.00 315 ASN A CA 11
ATOM 18943 C C . ASN A 1 32 ? 4.206 -4.861 8.069 1.00 0.00 315 ASN A C 11
ATOM 18944 O O . ASN A 1 32 ? 3.310 -5.705 8.102 1.00 0.00 315 ASN A O 11
ATOM 18955 N N . LEU A 1 33 ? 5.390 -5.085 7.508 1.00 0.00 316 LEU A N 11
ATOM 18956 C CA . LEU A 1 33 ? 5.712 -6.364 6.887 1.00 0.00 316 LEU A CA 11
ATOM 18957 C C . LEU A 1 33 ? 6.773 -7.109 7.691 1.00 0.00 316 LEU A C 11
ATOM 18958 O O . LEU A 1 33 ? 7.922 -6.676 7.772 1.00 0.00 316 LEU A O 11
ATOM 18974 N N . SER A 1 34 ? 6.379 -8.231 8.283 1.00 0.00 317 SER A N 11
ATOM 18975 C CA . SER A 1 34 ? 7.295 -9.036 9.083 1.00 0.00 317 SER A CA 11
ATOM 18976 C C . SER A 1 34 ? 8.544 -9.393 8.284 1.00 0.00 317 SER A C 11
ATOM 18977 O O . SER A 1 34 ? 8.482 -9.712 7.096 1.00 0.00 317 SER A O 11
ATOM 18985 N N . PRO A 1 35 ? 9.707 -9.340 8.949 1.00 0.00 318 PRO A N 11
ATOM 18986 C CA . PRO A 1 35 ? 10.994 -9.655 8.321 1.00 0.00 318 PRO A CA 11
ATOM 18987 C C . PRO A 1 35 ? 10.915 -10.883 7.422 1.00 0.00 318 PRO A C 11
ATOM 18988 O O . PRO A 1 35 ? 11.669 -11.007 6.457 1.00 0.00 318 PRO A O 11
ATOM 18999 N N . ARG A 1 36 ? 9.997 -11.789 7.743 1.00 0.00 319 ARG A N 11
ATOM 19000 C CA . ARG A 1 36 ? 9.820 -13.008 6.964 1.00 0.00 319 ARG A CA 11
ATOM 19001 C C . ARG A 1 36 ? 9.256 -12.692 5.581 1.00 0.00 319 ARG A C 11
ATOM 19002 O O . ARG A 1 36 ? 9.666 -13.282 4.582 1.00 0.00 319 ARG A O 11
ATOM 19023 N N . VAL A 1 37 ? 8.311 -11.758 5.533 1.00 0.00 320 VAL A N 11
ATOM 19024 C CA . VAL A 1 37 ? 7.690 -11.363 4.274 1.00 0.00 320 VAL A CA 11
ATOM 19025 C C . VAL A 1 37 ? 8.739 -11.142 3.190 1.00 0.00 320 VAL A C 11
ATOM 19026 O O . VAL A 1 37 ? 9.660 -10.341 3.355 1.00 0.00 320 VAL A O 11
ATOM 19039 N N . THR A 1 38 ? 8.593 -11.856 2.078 1.00 0.00 321 THR A N 11
ATOM 19040 C CA . THR A 1 38 ? 9.528 -11.739 0.966 1.00 0.00 321 THR A CA 11
ATOM 19041 C C . THR A 1 38 ? 8.810 -11.330 -0.315 1.00 0.00 321 THR A C 11
ATOM 19042 O O . THR A 1 38 ? 7.581 -11.348 -0.381 1.00 0.00 321 THR A O 11
ATOM 19053 N N . GLU A 1 39 ? 9.584 -10.964 -1.331 1.00 0.00 322 GLU A N 11
ATOM 19054 C CA . GLU A 1 39 ? 9.019 -10.551 -2.610 1.00 0.00 322 GLU A CA 11
ATOM 19055 C C . GLU A 1 39 ? 7.842 -11.440 -2.997 1.00 0.00 322 GLU A C 11
ATOM 19056 O O . GLU A 1 39 ? 6.757 -10.949 -3.314 1.00 0.00 322 GLU A O 11
ATOM 19068 N N . ARG A 1 40 ? 8.062 -12.750 -2.970 1.00 0.00 323 ARG A N 11
ATOM 19069 C CA . ARG A 1 40 ? 7.020 -13.708 -3.319 1.00 0.00 323 ARG A CA 11
ATOM 19070 C C . ARG A 1 40 ? 5.687 -13.314 -2.691 1.00 0.00 323 ARG A C 11
ATOM 19071 O O . ARG A 1 40 ? 4.662 -13.259 -3.370 1.00 0.00 323 ARG A O 11
ATOM 19092 N N . ASP A 1 41 ? 5.708 -13.042 -1.390 1.00 0.00 324 ASP A N 11
ATOM 19093 C CA . ASP A 1 41 ? 4.502 -12.653 -0.670 1.00 0.00 324 ASP A CA 11
ATOM 19094 C C . ASP A 1 41 ? 3.774 -11.528 -1.398 1.00 0.00 324 ASP A C 11
ATOM 19095 O O . ASP A 1 41 ? 2.559 -11.583 -1.592 1.00 0.00 324 ASP A O 11
ATOM 19104 N N . LEU A 1 42 ? 4.523 -10.506 -1.798 1.00 0.00 325 LEU A N 11
ATOM 19105 C CA . LEU A 1 42 ? 3.950 -9.366 -2.505 1.00 0.00 325 LEU A CA 11
ATOM 19106 C C . LEU A 1 42 ? 3.322 -9.803 -3.825 1.00 0.00 325 LEU A C 11
ATOM 19107 O O . LEU A 1 42 ? 2.158 -9.510 -4.097 1.00 0.00 325 LEU A O 11
ATOM 19123 N N . VAL A 1 43 ? 4.101 -10.506 -4.640 1.00 0.00 326 VAL A N 11
ATOM 19124 C CA . VAL A 1 43 ? 3.620 -10.987 -5.930 1.00 0.00 326 VAL A CA 11
ATOM 19125 C C . VAL A 1 43 ? 2.263 -11.667 -5.793 1.00 0.00 326 VAL A C 11
ATOM 19126 O O . VAL A 1 43 ? 1.329 -11.367 -6.535 1.00 0.00 326 VAL A O 11
ATOM 19139 N N . SER A 1 44 ? 2.161 -12.585 -4.836 1.00 0.00 327 SER A N 11
ATOM 19140 C CA . SER A 1 44 ? 0.919 -13.312 -4.603 1.00 0.00 327 SER A CA 11
ATOM 19141 C C . SER A 1 44 ? -0.193 -12.361 -4.168 1.00 0.00 327 SER A C 11
ATOM 19142 O O . SER A 1 44 ? -1.341 -12.494 -4.594 1.00 0.00 327 SER A O 11
ATOM 19150 N N . LEU A 1 45 ? 0.157 -11.401 -3.318 1.00 0.00 328 LEU A N 11
ATOM 19151 C CA . LEU A 1 45 ? -0.810 -10.427 -2.824 1.00 0.00 328 LEU A CA 11
ATOM 19152 C C . LEU A 1 45 ? -1.445 -9.658 -3.979 1.00 0.00 328 LEU A C 11
ATOM 19153 O O . LEU A 1 45 ? -2.646 -9.385 -3.969 1.00 0.00 328 LEU A O 11
ATOM 19169 N N . PHE A 1 46 ? -0.632 -9.312 -4.971 1.00 0.00 329 PHE A N 11
ATOM 19170 C CA . PHE A 1 46 ? -1.115 -8.575 -6.133 1.00 0.00 329 PHE A CA 11
ATOM 19171 C C . PHE A 1 46 ? -0.800 -9.327 -7.423 1.00 0.00 329 PHE A C 11
ATOM 19172 O O . PHE A 1 46 ? -0.419 -8.727 -8.427 1.00 0.00 329 PHE A O 11
ATOM 19189 N N . ALA A 1 47 ? -0.962 -10.646 -7.386 1.00 0.00 330 ALA A N 11
ATOM 19190 C CA . ALA A 1 47 ? -0.697 -11.481 -8.552 1.00 0.00 330 ALA A CA 11
ATOM 1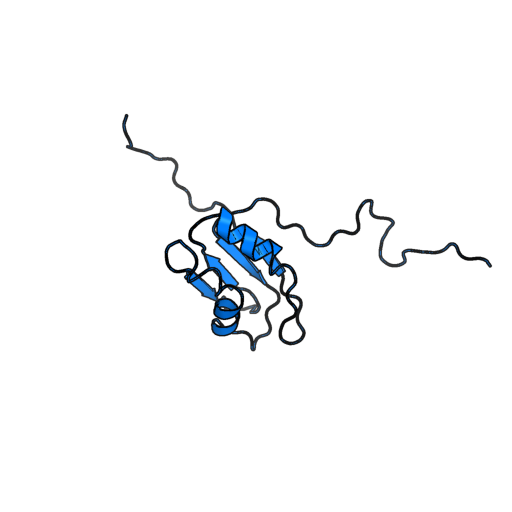9191 C C . ALA A 1 47 ? -1.923 -11.567 -9.455 1.00 0.00 330 ALA A C 11
ATOM 19192 O O . ALA A 1 47 ? -1.800 -11.641 -10.679 1.00 0.00 330 ALA A O 11
ATOM 19199 N N . ARG A 1 48 ? -3.103 -11.557 -8.846 1.00 0.00 331 ARG A N 11
ATOM 19200 C CA . ARG A 1 48 ? -4.352 -11.635 -9.596 1.00 0.00 331 ARG A CA 11
ATOM 19201 C C . ARG A 1 48 ? -4.429 -10.526 -10.640 1.00 0.00 331 ARG A C 11
ATOM 19202 O O . ARG A 1 48 ? -4.892 -10.746 -11.760 1.00 0.00 331 ARG A O 11
ATOM 19223 N N . PHE A 1 49 ? -3.972 -9.336 -10.267 1.00 0.00 332 PHE A N 11
ATOM 19224 C CA . PHE A 1 49 ? -3.991 -8.192 -11.172 1.00 0.00 332 PHE A CA 11
ATOM 19225 C C . PHE A 1 49 ? -3.019 -8.398 -12.330 1.00 0.00 332 PHE A C 11
ATOM 19226 O O . PHE A 1 49 ? -3.279 -7.971 -13.455 1.00 0.00 332 PHE A O 11
ATOM 19243 N N . GLN A 1 50 ? -1.899 -9.054 -12.044 1.00 0.00 333 GLN A N 11
ATOM 19244 C CA . GLN A 1 50 ? -0.888 -9.316 -13.061 1.00 0.00 333 GLN A CA 11
ATOM 19245 C C . GLN A 1 50 ? -1.505 -9.986 -14.284 1.00 0.00 333 GLN A C 11
ATOM 19246 O O . GLN A 1 50 ? -1.653 -11.207 -14.325 1.00 0.00 333 GLN A O 11
ATOM 19260 N N . GLU A 1 51 ? -1.863 -9.179 -15.277 1.00 0.00 334 GLU A N 11
ATOM 19261 C CA . GLU A 1 51 ? -2.466 -9.695 -16.501 1.00 0.00 334 GLU A CA 11
ATOM 19262 C C . GLU A 1 51 ? -1.951 -8.939 -17.722 1.00 0.00 334 GLU A C 11
ATOM 19263 O O . GLU A 1 51 ? -1.300 -7.902 -17.597 1.00 0.00 334 GLU A O 11
ATOM 19275 N N . LYS A 1 52 ? -2.247 -9.467 -18.905 1.00 0.00 335 LYS A N 11
ATOM 19276 C CA . LYS A 1 52 ? -1.815 -8.845 -20.151 1.00 0.00 335 LYS A CA 11
ATOM 19277 C C . LYS A 1 52 ? -2.588 -7.556 -20.411 1.00 0.00 335 LYS A C 11
ATOM 19278 O O . LYS A 1 52 ? -3.558 -7.543 -21.170 1.00 0.00 335 LYS A O 11
ATOM 19297 N N . LYS A 1 53 ? -2.152 -6.471 -19.778 1.00 0.00 336 LYS A N 11
ATOM 19298 C CA . LYS A 1 53 ? -2.800 -5.177 -19.943 1.00 0.00 336 LYS A CA 11
ATOM 19299 C C . LYS A 1 53 ? -1.775 -4.091 -20.256 1.00 0.00 336 LYS A C 11
ATOM 19300 O O . LYS A 1 53 ? -1.775 -3.520 -21.347 1.00 0.00 336 LYS A O 11
ATOM 19319 N N . GLY A 1 54 ? -0.903 -3.811 -19.293 1.00 0.00 337 GLY A N 11
ATOM 19320 C CA . GLY A 1 54 ? 0.116 -2.795 -19.487 1.00 0.00 337 GLY A CA 11
ATOM 19321 C C . GLY A 1 54 ? 1.465 -3.216 -18.941 1.00 0.00 337 GLY A C 11
ATOM 19322 O O . GLY A 1 54 ? 1.753 -4.404 -18.786 1.00 0.00 337 GLY A O 11
ATOM 19326 N N . PRO A 1 55 ? 2.321 -2.229 -18.640 1.00 0.00 338 PRO A N 11
ATOM 19327 C CA . PRO A 1 55 ? 3.662 -2.478 -18.104 1.00 0.00 338 PRO A CA 11
ATOM 19328 C C . PRO A 1 55 ? 3.665 -3.558 -17.027 1.00 0.00 338 PRO A C 11
ATOM 19329 O O . PRO A 1 55 ? 2.628 -3.903 -16.459 1.00 0.00 338 PRO A O 11
ATOM 19340 N N . PRO A 1 56 ? 4.855 -4.102 -16.736 1.00 0.00 339 PRO A N 11
ATOM 19341 C CA . PRO A 1 56 ? 5.021 -5.150 -15.724 1.00 0.00 339 PRO A CA 11
ATOM 19342 C C . PRO A 1 56 ? 5.031 -4.589 -14.306 1.00 0.00 339 PRO A C 11
ATOM 19343 O O . PRO A 1 56 ? 5.863 -3.746 -13.967 1.00 0.00 339 PRO A O 11
ATOM 19354 N N . ILE A 1 57 ? 4.101 -5.060 -13.482 1.00 0.00 340 ILE A N 11
ATOM 19355 C CA . ILE A 1 57 ? 4.004 -4.607 -12.101 1.00 0.00 340 ILE A CA 11
ATOM 19356 C C . ILE A 1 57 ? 5.355 -4.694 -11.398 1.00 0.00 340 ILE A C 11
ATOM 19357 O O . ILE A 1 57 ? 5.849 -5.785 -11.117 1.00 0.00 340 ILE A O 11
ATOM 19373 N N . GLN A 1 58 ? 5.944 -3.536 -11.115 1.00 0.00 341 GLN A N 11
ATOM 19374 C CA . GLN A 1 58 ? 7.238 -3.482 -10.444 1.00 0.00 341 GLN A CA 11
ATOM 19375 C C . GLN A 1 58 ? 7.072 -3.612 -8.933 1.00 0.00 341 GLN A C 11
ATOM 19376 O O . GLN A 1 58 ? 6.146 -3.048 -8.349 1.00 0.00 341 GLN A O 11
ATOM 19390 N N . PHE A 1 59 ? 7.975 -4.358 -8.306 1.00 0.00 342 PHE A N 11
ATOM 19391 C CA . PHE A 1 59 ? 7.929 -4.563 -6.863 1.00 0.00 342 PHE A CA 11
ATOM 19392 C C . PHE A 1 59 ? 9.254 -4.174 -6.215 1.00 0.00 342 PHE A C 11
ATOM 19393 O O . PHE A 1 59 ? 10.326 -4.507 -6.722 1.00 0.00 342 PHE A O 11
ATOM 19410 N N . ARG A 1 60 ? 9.173 -3.466 -5.093 1.00 0.00 343 ARG A N 11
ATOM 19411 C CA . ARG A 1 60 ? 10.365 -3.029 -4.377 1.00 0.00 343 ARG A CA 11
ATOM 19412 C C . ARG A 1 60 ? 10.212 -3.259 -2.876 1.00 0.00 343 ARG A C 11
ATOM 19413 O O . ARG A 1 60 ? 9.169 -2.961 -2.296 1.00 0.00 343 ARG A O 11
ATOM 19434 N N . MET A 1 61 ? 11.259 -3.792 -2.255 1.00 0.00 344 MET A N 11
ATOM 19435 C CA . MET A 1 61 ? 11.241 -4.060 -0.822 1.00 0.00 344 MET A CA 11
ATOM 19436 C C . MET A 1 61 ? 12.292 -3.224 -0.098 1.00 0.00 344 MET A C 11
ATOM 19437 O O . MET A 1 61 ? 13.376 -2.983 -0.626 1.00 0.00 344 MET A O 11
ATOM 19451 N N . MET A 1 62 ? 11.962 -2.785 1.112 1.00 0.00 345 MET A N 11
ATOM 19452 C CA . MET A 1 62 ? 12.878 -1.976 1.908 1.00 0.00 345 MET A CA 11
ATOM 19453 C C . MET A 1 62 ? 13.797 -2.861 2.744 1.00 0.00 345 MET A C 11
ATOM 19454 O O . MET A 1 62 ? 13.521 -4.044 2.948 1.00 0.00 345 MET A O 11
ATOM 19468 N N . THR A 1 63 ? 14.890 -2.280 3.229 1.00 0.00 346 THR A N 11
ATOM 19469 C CA . THR A 1 63 ? 15.850 -3.015 4.043 1.00 0.00 346 THR A CA 11
ATOM 19470 C C . THR A 1 63 ? 16.929 -2.089 4.592 1.00 0.00 346 THR A C 11
ATOM 19471 O O . THR A 1 63 ? 17.356 -1.151 3.920 1.00 0.00 346 THR A O 11
ATOM 19482 N N . GLY A 1 64 ? 17.367 -2.360 5.818 1.00 0.00 347 GLY A N 11
ATOM 19483 C CA . GLY A 1 64 ? 18.394 -1.542 6.436 1.00 0.00 347 GLY A CA 11
ATOM 19484 C C . GLY A 1 64 ? 17.819 -0.355 7.182 1.00 0.00 347 GLY A C 11
ATOM 19485 O O . GLY A 1 64 ? 17.304 -0.500 8.290 1.00 0.00 347 GLY A O 11
ATOM 19489 N N . ARG A 1 65 ? 17.908 0.824 6.575 1.00 0.00 348 ARG A N 11
ATOM 19490 C CA . ARG A 1 65 ? 17.394 2.042 7.190 1.00 0.00 348 ARG A CA 11
ATOM 19491 C C . ARG A 1 65 ? 16.000 1.812 7.768 1.00 0.00 348 ARG A C 11
ATOM 19492 O O . ARG A 1 65 ? 15.789 1.943 8.973 1.00 0.00 348 ARG A O 11
ATOM 19513 N N . MET A 1 66 ? 15.054 1.471 6.899 1.00 0.00 349 MET A N 11
ATOM 19514 C CA . MET A 1 66 ? 13.682 1.224 7.324 1.00 0.00 349 MET A CA 11
ATOM 19515 C C . MET A 1 66 ? 13.192 -0.130 6.820 1.00 0.00 349 MET A C 11
ATOM 19516 O O . MET A 1 66 ? 12.712 -0.247 5.692 1.00 0.00 349 MET A O 11
ATOM 19530 N N . ARG A 1 67 ? 13.319 -1.151 7.662 1.00 0.00 350 ARG A N 11
ATOM 19531 C CA . ARG A 1 67 ? 12.891 -2.497 7.300 1.00 0.00 350 ARG A CA 11
ATOM 19532 C C . ARG A 1 67 ? 11.402 -2.686 7.572 1.00 0.00 350 ARG A C 11
ATOM 19533 O O . ARG A 1 67 ? 10.788 -1.901 8.294 1.00 0.00 350 ARG A O 11
ATOM 19554 N N . GLY A 1 68 ? 10.827 -3.733 6.988 1.00 0.00 351 GLY A N 11
ATOM 19555 C CA . GLY A 1 68 ? 9.414 -4.005 7.179 1.00 0.00 351 GLY A CA 11
ATOM 19556 C C . GLY A 1 68 ? 8.535 -3.177 6.263 1.00 0.00 351 GLY A C 11
ATOM 19557 O O . GLY A 1 68 ? 7.315 -3.147 6.424 1.00 0.00 351 GLY A O 11
ATOM 19561 N N . GLN A 1 69 ? 9.156 -2.501 5.302 1.00 0.00 352 GLN A N 11
ATOM 19562 C CA . GLN A 1 69 ? 8.421 -1.667 4.358 1.00 0.00 352 GLN A CA 11
ATOM 19563 C C . GLN A 1 69 ? 8.686 -2.105 2.921 1.00 0.00 352 GLN A C 11
ATOM 19564 O O . GLN A 1 69 ? 9.726 -2.693 2.623 1.00 0.00 352 GLN A O 11
ATOM 19578 N N . ALA A 1 70 ? 7.738 -1.817 2.035 1.00 0.00 353 ALA A N 11
ATOM 19579 C CA . ALA A 1 70 ? 7.872 -2.180 0.630 1.00 0.00 353 ALA A CA 11
ATOM 19580 C C . ALA A 1 70 ? 7.143 -1.184 -0.265 1.00 0.00 353 ALA A C 11
ATOM 19581 O O . ALA A 1 70 ? 6.089 -0.662 0.098 1.00 0.00 353 ALA A O 11
ATOM 19588 N N . PHE A 1 71 ? 7.713 -0.922 -1.437 1.00 0.00 354 PHE A N 11
ATOM 19589 C CA . PHE A 1 71 ? 7.119 0.014 -2.385 1.00 0.00 354 PHE A CA 11
ATOM 19590 C C . PHE A 1 71 ? 6.806 -0.677 -3.708 1.00 0.00 354 PHE A C 11
ATOM 19591 O O . PHE A 1 71 ? 7.703 -1.185 -4.382 1.00 0.00 354 PHE A O 11
ATOM 19608 N N . ILE A 1 72 ? 5.529 -0.691 -4.074 1.00 0.00 355 ILE A N 11
ATOM 19609 C CA . ILE A 1 72 ? 5.098 -1.319 -5.318 1.00 0.00 355 ILE A CA 11
ATOM 19610 C C . ILE A 1 72 ? 4.688 -0.273 -6.348 1.00 0.00 355 ILE A C 11
ATOM 19611 O O . ILE A 1 72 ? 4.093 0.751 -6.008 1.00 0.00 355 ILE A O 11
ATOM 19627 N N . THR A 1 73 ? 5.009 -0.536 -7.612 1.00 0.00 356 THR A N 11
ATOM 19628 C CA . THR A 1 73 ? 4.673 0.382 -8.692 1.00 0.00 356 THR A CA 11
ATOM 19629 C C . THR A 1 73 ? 3.831 -0.309 -9.759 1.00 0.00 356 THR A C 11
ATOM 19630 O O . THR A 1 73 ? 4.347 -1.083 -10.565 1.00 0.00 356 THR A O 11
ATOM 19641 N N . PHE A 1 74 ? 2.533 -0.023 -9.758 1.00 0.00 357 PHE A N 11
ATOM 19642 C CA . PHE A 1 74 ? 1.619 -0.618 -10.726 1.00 0.00 357 PHE A CA 11
ATOM 19643 C C . PHE A 1 74 ? 1.637 0.159 -12.039 1.00 0.00 357 PHE A C 11
ATOM 19644 O O . PHE A 1 74 ? 1.980 1.340 -12.087 1.00 0.00 357 PHE A O 11
ATOM 19661 N N . PRO A 1 75 ? 1.259 -0.520 -13.133 1.00 0.00 358 PRO A N 11
ATOM 19662 C CA . PRO A 1 75 ? 1.224 0.085 -14.468 1.00 0.00 358 PRO A CA 11
ATOM 19663 C C . PRO A 1 75 ? 0.579 1.467 -14.460 1.00 0.00 358 PRO A C 11
ATOM 19664 O O . PRO A 1 75 ? 1.161 2.437 -14.945 1.00 0.00 358 PRO A O 11
ATOM 19675 N N . ASN A 1 76 ? -0.626 1.550 -13.905 1.00 0.00 359 ASN A N 11
ATOM 19676 C CA . ASN A 1 76 ? -1.350 2.814 -13.835 1.00 0.00 359 ASN A CA 11
ATOM 19677 C C . ASN A 1 76 ? -1.938 3.028 -12.443 1.00 0.00 359 ASN A C 11
ATOM 19678 O O . ASN A 1 76 ? -2.064 2.087 -11.658 1.00 0.00 359 ASN A O 11
ATOM 19689 N N . LYS A 1 77 ? -2.298 4.271 -12.142 1.00 0.00 360 LYS A N 11
ATOM 19690 C CA . LYS A 1 77 ? -2.875 4.610 -10.847 1.00 0.00 360 LYS A CA 11
ATOM 19691 C C . LYS A 1 77 ? -4.182 3.857 -10.620 1.00 0.00 360 LYS A C 11
ATOM 19692 O O . LYS A 1 77 ? -4.432 3.346 -9.529 1.00 0.00 360 LYS A O 11
ATOM 19711 N N . GLU A 1 78 ? -5.009 3.790 -11.658 1.00 0.00 361 GLU A N 11
ATOM 19712 C CA . GLU A 1 78 ? -6.290 3.099 -11.569 1.00 0.00 361 GLU A CA 11
ATOM 19713 C C . GLU A 1 78 ? -6.108 1.685 -11.024 1.00 0.00 361 GLU A C 11
ATOM 19714 O O . GLU A 1 78 ? -6.691 1.323 -10.001 1.00 0.00 361 GLU A O 11
ATOM 19726 N N . ILE A 1 79 ? -5.297 0.891 -11.715 1.00 0.00 362 ILE A N 11
ATOM 19727 C CA . ILE A 1 79 ? -5.039 -0.482 -11.300 1.00 0.00 362 ILE A CA 11
ATOM 19728 C C . ILE A 1 79 ? -4.580 -0.540 -9.847 1.00 0.00 362 ILE A C 11
ATOM 19729 O O . ILE A 1 79 ? -5.231 -1.156 -9.003 1.00 0.00 362 ILE A O 11
ATOM 19745 N N . ALA A 1 80 ? -3.453 0.106 -9.562 1.00 0.00 363 ALA A N 11
ATOM 19746 C CA . ALA A 1 80 ? -2.908 0.132 -8.210 1.00 0.00 363 ALA A CA 11
ATOM 19747 C C . ALA A 1 80 ? -4.009 0.360 -7.179 1.00 0.00 363 ALA A C 11
ATOM 19748 O O . ALA A 1 80 ? -4.226 -0.468 -6.295 1.00 0.00 363 ALA A O 11
ATOM 19755 N N . TRP A 1 81 ? -4.699 1.488 -7.299 1.00 0.00 364 TRP A N 11
ATOM 19756 C CA . TRP A 1 81 ? -5.777 1.827 -6.375 1.00 0.00 364 TRP A CA 11
ATOM 19757 C C . TRP A 1 81 ? -6.654 0.611 -6.094 1.00 0.00 364 TRP A C 11
ATOM 19758 O O . TRP A 1 81 ? -6.773 0.175 -4.949 1.00 0.00 364 TRP A O 11
ATOM 19779 N N . GLN A 1 82 ? -7.262 0.070 -7.143 1.00 0.00 365 GLN A N 11
ATOM 19780 C CA . GLN A 1 82 ? -8.127 -1.095 -7.007 1.00 0.00 365 GLN A CA 11
ATOM 19781 C C . GLN A 1 82 ? -7.501 -2.134 -6.083 1.00 0.00 365 GLN A C 11
ATOM 19782 O O . GLN A 1 82 ? -8.167 -2.681 -5.205 1.00 0.00 365 GLN A O 11
ATOM 19796 N N . ALA A 1 83 ? -6.215 -2.403 -6.290 1.00 0.00 366 ALA A N 11
ATOM 19797 C CA . ALA A 1 83 ? -5.498 -3.375 -5.474 1.00 0.00 366 ALA A CA 11
ATOM 19798 C C . ALA A 1 83 ? -5.418 -2.921 -4.021 1.00 0.00 366 ALA A C 11
ATOM 19799 O O . ALA A 1 83 ? -5.444 -3.741 -3.102 1.00 0.00 366 ALA A O 11
ATOM 19806 N N . LEU A 1 84 ? -5.322 -1.612 -3.820 1.00 0.00 367 LEU A N 11
ATOM 19807 C CA . LEU A 1 84 ? -5.238 -1.048 -2.477 1.00 0.00 367 LEU A CA 11
ATOM 19808 C C . LEU A 1 84 ? -6.514 -1.327 -1.688 1.00 0.00 367 LEU A C 11
ATOM 19809 O O . LEU A 1 84 ? -6.484 -1.999 -0.656 1.00 0.00 367 LEU A O 11
ATOM 19825 N N . HIS A 1 85 ? -7.634 -0.810 -2.182 1.00 0.00 368 HIS A N 11
ATOM 19826 C CA . HIS A 1 85 ? -8.921 -1.005 -1.526 1.00 0.00 368 HIS A CA 11
ATOM 19827 C C . HIS A 1 85 ? -9.231 -2.491 -1.369 1.00 0.00 368 HIS A C 11
ATOM 19828 O O . HIS A 1 85 ? -9.824 -2.911 -0.375 1.00 0.00 368 HIS A O 11
ATOM 19842 N N . LEU A 1 86 ? -8.826 -3.282 -2.356 1.00 0.00 369 LEU A N 11
ATOM 19843 C CA . LEU A 1 86 ? -9.060 -4.722 -2.329 1.00 0.00 369 LEU A CA 11
ATOM 19844 C C . LEU A 1 86 ? -8.179 -5.397 -1.283 1.00 0.00 369 LEU A C 11
ATOM 19845 O O . LEU A 1 86 ? -8.633 -6.268 -0.542 1.00 0.00 369 LEU A O 11
ATOM 19861 N N . VAL A 1 87 ? -6.916 -4.987 -1.227 1.00 0.00 370 VAL A N 11
ATOM 19862 C CA . VAL A 1 87 ? -5.970 -5.549 -0.270 1.00 0.00 370 VAL A CA 11
ATOM 19863 C C . VAL A 1 87 ? -5.701 -4.576 0.872 1.00 0.00 370 VAL A C 11
ATOM 19864 O O . VAL A 1 87 ? -4.563 -4.426 1.317 1.00 0.00 370 VAL A O 11
ATOM 19877 N N . ASN A 1 88 ? -6.755 -3.919 1.343 1.00 0.00 371 ASN A N 11
ATOM 19878 C CA . ASN A 1 88 ? -6.632 -2.959 2.435 1.00 0.00 371 ASN A CA 11
ATOM 19879 C C . ASN A 1 88 ? -6.869 -3.634 3.782 1.00 0.00 371 ASN A C 11
ATOM 19880 O O . ASN A 1 88 ? -8.007 -3.771 4.228 1.00 0.00 371 ASN A O 11
ATOM 19891 N N . GLY A 1 89 ? -5.784 -4.055 4.426 1.00 0.00 372 GLY A N 11
ATOM 19892 C CA . GLY A 1 89 ? -5.894 -4.711 5.716 1.00 0.00 372 GLY A CA 11
ATOM 19893 C C . GLY A 1 89 ? -5.781 -6.219 5.612 1.00 0.00 372 GLY A C 11
ATOM 19894 O O . GLY A 1 89 ? -6.509 -6.951 6.281 1.00 0.00 372 GLY A O 11
ATOM 19898 N N . TYR A 1 90 ? -4.864 -6.684 4.769 1.00 0.00 373 TYR A N 11
ATOM 19899 C CA . TYR A 1 90 ? -4.660 -8.114 4.577 1.00 0.00 373 TYR A CA 11
ATOM 19900 C C . TYR A 1 90 ? -3.663 -8.664 5.594 1.00 0.00 373 TYR A C 11
ATOM 19901 O O . TYR A 1 90 ? -2.466 -8.388 5.520 1.00 0.00 373 TYR A O 11
ATOM 19919 N N . LYS A 1 91 ? -4.168 -9.445 6.543 1.00 0.00 374 LYS A N 11
ATOM 19920 C CA . LYS A 1 91 ? -3.326 -10.037 7.575 1.00 0.00 374 LYS A CA 11
ATOM 19921 C C . LYS A 1 91 ? -2.263 -10.940 6.958 1.00 0.00 374 LYS A C 11
ATOM 19922 O O . LYS A 1 91 ? -2.580 -11.882 6.232 1.00 0.00 374 LYS A O 11
ATOM 19941 N N . LEU A 1 92 ? -1.001 -10.648 7.254 1.00 0.00 375 LEU A N 11
ATOM 19942 C CA . LEU A 1 92 ? 0.109 -11.435 6.729 1.00 0.00 375 LEU A CA 11
ATOM 19943 C C . LEU A 1 92 ? 1.138 -11.719 7.818 1.00 0.00 375 LEU A C 11
ATOM 19944 O O . LEU A 1 92 ? 1.541 -10.819 8.555 1.00 0.00 375 LEU A O 11
ATOM 19960 N N . TYR A 1 93 ? 1.562 -12.975 7.912 1.00 0.00 376 TYR A N 11
ATOM 19961 C CA . TYR A 1 93 ? 2.544 -13.378 8.912 1.00 0.00 376 TYR A CA 11
ATOM 19962 C C . TYR A 1 93 ? 2.162 -12.852 10.293 1.00 0.00 376 TYR A C 11
ATOM 19963 O O . TYR A 1 93 ? 3.000 -12.319 11.019 1.00 0.00 376 TYR A O 11
ATOM 19981 N N . GLY A 1 94 ? 0.890 -13.009 10.648 1.00 0.00 377 GLY A N 11
ATOM 19982 C CA . GLY A 1 94 ? 0.419 -12.547 11.940 1.00 0.00 377 GLY A CA 11
ATOM 19983 C C . GLY A 1 94 ? 0.661 -11.066 12.150 1.00 0.00 377 GLY A C 11
ATOM 19984 O O . GLY A 1 94 ? 0.930 -10.624 13.268 1.00 0.00 377 GLY A O 11
ATOM 19988 N N . LYS A 1 95 ? 0.568 -10.294 11.072 1.00 0.00 378 LYS A N 11
ATOM 19989 C CA . LYS A 1 95 ? 0.778 -8.853 11.141 1.00 0.00 378 LYS A CA 11
ATOM 19990 C C . LYS A 1 95 ? -0.038 -8.132 10.074 1.00 0.00 378 LYS A C 11
ATOM 19991 O O . LYS A 1 95 ? 0.208 -8.290 8.878 1.00 0.00 378 LYS A O 11
ATOM 20010 N N . ILE A 1 96 ? -1.009 -7.339 10.514 1.00 0.00 379 ILE A N 11
ATOM 20011 C CA . ILE A 1 96 ? -1.860 -6.592 9.595 1.00 0.00 379 ILE A CA 11
ATOM 20012 C C . ILE A 1 96 ? -1.026 -5.807 8.589 1.00 0.00 379 ILE A C 11
ATOM 20013 O O . ILE A 1 96 ? 0.061 -5.325 8.909 1.00 0.00 379 ILE A O 11
ATOM 20029 N N . LEU A 1 97 ? -1.543 -5.681 7.372 1.00 0.00 380 LEU A N 11
ATOM 20030 C CA . LEU A 1 97 ? -0.847 -4.952 6.317 1.00 0.00 380 LEU A CA 11
ATOM 20031 C C . LEU A 1 97 ? -1.489 -3.587 6.083 1.00 0.00 380 LEU A C 11
ATOM 20032 O O . LEU A 1 97 ? -2.712 -3.453 6.107 1.00 0.00 380 LEU A O 11
ATOM 20048 N N . VAL A 1 98 ? -0.655 -2.578 5.854 1.00 0.00 381 VAL A N 11
ATOM 20049 C CA . VAL A 1 98 ? -1.140 -1.225 5.612 1.00 0.00 381 VAL A CA 11
ATOM 20050 C C . VAL A 1 98 ? -0.622 -0.685 4.284 1.00 0.00 381 VAL A C 11
ATOM 20051 O O . VAL A 1 98 ? 0.585 -0.661 4.040 1.00 0.00 381 VAL A O 11
ATOM 20064 N N . ILE A 1 99 ? -1.542 -0.252 3.428 1.00 0.00 382 ILE A N 11
ATOM 20065 C CA . ILE A 1 99 ? -1.179 0.290 2.125 1.00 0.00 382 ILE A CA 11
ATOM 20066 C C . ILE A 1 99 ? -1.427 1.793 2.066 1.00 0.00 382 ILE A C 11
ATOM 20067 O O . ILE A 1 99 ? -2.491 2.271 2.459 1.00 0.00 382 ILE A O 11
ATOM 20083 N N . GLU A 1 100 ? -0.439 2.531 1.570 1.00 0.00 383 GLU A N 11
ATOM 20084 C CA . GLU A 1 100 ? -0.552 3.980 1.459 1.00 0.00 383 GLU A CA 11
ATOM 20085 C C . GLU A 1 100 ? -0.010 4.467 0.118 1.00 0.00 383 GLU A C 11
ATOM 20086 O O . GLU A 1 100 ? 1.162 4.265 -0.202 1.00 0.00 383 GLU A O 11
ATOM 20098 N N . PHE A 1 101 ? -0.873 5.108 -0.665 1.00 0.00 384 PHE A N 11
ATOM 20099 C CA . PHE A 1 101 ? -0.483 5.621 -1.973 1.00 0.00 384 PHE A CA 11
ATOM 20100 C C . PHE A 1 101 ? 0.818 6.413 -1.880 1.00 0.00 384 PHE A C 11
ATOM 20101 O O . PHE A 1 101 ? 0.871 7.471 -1.254 1.00 0.00 384 PHE A O 11
ATOM 20118 N N . GLY A 1 102 ? 1.867 5.892 -2.510 1.00 0.00 385 GLY A N 11
ATOM 20119 C CA . GLY A 1 102 ? 3.154 6.562 -2.487 1.00 0.00 385 GLY A CA 11
ATOM 20120 C C . GLY A 1 102 ? 3.027 8.066 -2.627 1.00 0.00 385 GLY A C 11
ATOM 20121 O O . GLY A 1 102 ? 2.674 8.570 -3.693 1.00 0.00 385 GLY A O 11
ATOM 20125 N N . LYS A 1 103 ? 3.314 8.786 -1.547 1.00 0.00 386 LYS A N 11
ATOM 20126 C CA . LYS A 1 103 ? 3.231 10.241 -1.554 1.00 0.00 386 LYS A CA 11
ATOM 20127 C C . LYS A 1 103 ? 3.669 10.806 -2.902 1.00 0.00 386 LYS A C 11
ATOM 20128 O O . LYS A 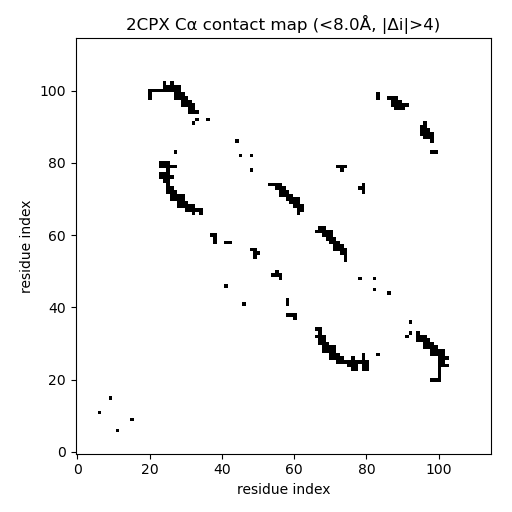1 103 ? 4.480 10.204 -3.602 1.00 0.00 386 LYS A O 11
ATOM 20147 N N . ASN A 1 104 ? 3.126 11.967 -3.256 1.00 0.00 387 ASN A N 11
ATOM 20148 C CA . ASN A 1 104 ? 3.462 12.612 -4.520 1.00 0.00 387 ASN A CA 11
ATOM 20149 C C . ASN A 1 104 ? 4.276 13.881 -4.283 1.00 0.00 387 ASN A C 11
ATOM 20150 O O . ASN A 1 104 ? 3.770 14.866 -3.746 1.00 0.00 387 ASN A O 11
ATOM 20161 N N . LYS A 1 105 ? 5.542 13.849 -4.686 1.00 0.00 388 LYS A N 11
ATOM 20162 C CA . LYS A 1 105 ? 6.427 14.996 -4.521 1.00 0.00 388 LYS A CA 11
ATOM 20163 C C . LYS A 1 105 ? 6.535 15.792 -5.817 1.00 0.00 388 LYS A C 11
ATOM 20164 O O . LYS A 1 105 ? 7.620 16.231 -6.200 1.00 0.00 388 LYS A O 11
ATOM 20183 N N . LYS A 1 106 ? 5.403 15.978 -6.488 1.00 0.00 389 LYS A N 11
ATOM 20184 C CA . LYS A 1 106 ? 5.368 16.724 -7.740 1.00 0.00 389 LYS A CA 11
ATOM 20185 C C . LYS A 1 106 ? 4.364 17.870 -7.663 1.00 0.00 389 LYS A C 11
ATOM 20186 O O . LYS A 1 106 ? 3.651 18.147 -8.627 1.00 0.00 389 LYS A O 11
ATOM 20205 N N . GLN A 1 107 ? 4.315 18.532 -6.512 1.00 0.00 390 GLN A N 11
ATOM 20206 C CA . GLN A 1 107 ? 3.399 19.648 -6.311 1.00 0.00 390 GLN A CA 11
ATOM 20207 C C . GLN A 1 107 ? 4.165 20.947 -6.081 1.00 0.00 390 GLN A C 11
ATOM 20208 O O . GLN A 1 107 ? 5.001 21.035 -5.182 1.00 0.00 390 GLN A O 11
ATOM 20222 N N . ARG A 1 108 ? 3.873 21.953 -6.899 1.00 0.00 391 ARG A N 11
ATOM 20223 C CA . ARG A 1 108 ? 4.535 23.246 -6.787 1.00 0.00 391 ARG A CA 11
ATOM 20224 C C . ARG A 1 108 ? 3.869 24.278 -7.691 1.00 0.00 391 ARG A C 11
ATOM 20225 O O . ARG A 1 108 ? 3.590 24.007 -8.859 1.00 0.00 391 ARG A O 11
ATOM 20246 N N . SER A 1 109 ? 3.617 25.463 -7.143 1.00 0.00 392 SER A N 11
ATOM 20247 C CA . SER A 1 109 ? 2.980 26.535 -7.900 1.00 0.00 392 SER A CA 11
ATOM 20248 C C . SER A 1 109 ? 4.012 27.320 -8.704 1.00 0.00 392 SER A C 11
ATOM 20249 O O . SER A 1 109 ? 3.778 27.670 -9.861 1.00 0.00 392 SER A O 11
ATOM 20257 N N . SER A 1 110 ? 5.155 27.593 -8.083 1.00 0.00 393 SER A N 11
ATOM 20258 C CA . SER A 1 110 ? 6.222 28.340 -8.738 1.00 0.00 393 SER A CA 11
ATOM 20259 C C . SER A 1 110 ? 7.472 27.478 -8.893 1.00 0.00 393 SER A C 11
ATOM 20260 O O . SER A 1 110 ? 7.731 26.588 -8.084 1.00 0.00 393 SER A O 11
ATOM 20268 N N . GLY A 1 111 ? 8.245 27.751 -9.940 1.00 0.00 394 GLY A N 11
ATOM 20269 C CA . GLY A 1 111 ? 9.459 26.993 -10.183 1.00 0.00 394 GLY A CA 11
ATOM 20270 C C . GLY A 1 111 ? 10.283 27.566 -11.319 1.00 0.00 394 GLY A C 11
ATOM 20271 O O . GLY A 1 111 ? 10.134 27.180 -12.478 1.00 0.00 394 GLY A O 11
ATOM 20275 N N . PRO A 1 112 ? 11.174 28.512 -10.989 1.00 0.00 395 PRO A N 11
ATOM 20276 C CA . PRO A 1 112 ? 12.041 29.161 -11.977 1.00 0.00 395 PRO A CA 11
ATOM 20277 C C . PRO A 1 112 ? 13.213 28.277 -12.389 1.00 0.00 395 PRO A C 11
ATOM 20278 O O . PRO A 1 112 ? 13.975 27.806 -11.544 1.00 0.00 395 PRO A O 11
ATOM 20289 N N . SER A 1 113 ? 13.352 28.056 -13.692 1.00 0.00 396 SER A N 11
ATOM 20290 C CA . SER A 1 113 ? 14.431 27.226 -14.216 1.00 0.00 396 SER A CA 11
ATOM 20291 C C . SER A 1 113 ? 15.463 28.074 -14.952 1.00 0.00 396 SER A C 11
ATOM 20292 O O . SER A 1 113 ? 15.122 29.070 -15.590 1.00 0.00 396 SER A O 11
ATOM 20300 N N . SER A 1 114 ? 16.727 27.674 -14.857 1.00 0.00 397 SER A N 11
ATOM 20301 C CA . SER A 1 114 ? 17.810 28.398 -15.510 1.00 0.00 397 SER A CA 11
ATOM 20302 C C . SER A 1 114 ? 18.658 27.458 -16.361 1.00 0.00 397 SER A C 11
ATOM 20303 O O . SER A 1 114 ? 18.844 27.681 -17.557 1.00 0.00 397 SER A O 11
ATOM 20311 N N . GLY A 1 115 ? 19.171 26.404 -15.734 1.00 0.00 398 GLY A N 11
ATOM 20312 C CA . GLY A 1 115 ? 19.993 25.444 -16.447 1.00 0.00 398 GLY A CA 11
ATOM 20313 C C . GLY A 1 115 ? 21.227 25.041 -15.664 1.00 0.00 398 GLY A C 11
ATOM 20314 O O . GLY A 1 115 ? 22.353 25.297 -16.090 1.00 0.00 398 GLY A O 11
ATOM 20318 N N . GLY A 1 1 ? -18.958 3.165 39.337 1.00 0.00 284 GLY A N 12
ATOM 20319 C CA . GLY A 1 1 ? -18.707 3.301 37.914 1.00 0.00 284 GLY A CA 12
ATOM 20320 C C . GLY A 1 1 ? -17.581 4.271 37.614 1.00 0.00 284 GLY A C 12
ATOM 20321 O O . GLY A 1 1 ? -17.470 5.319 38.249 1.00 0.00 284 GLY A O 12
ATOM 20325 N N . SER A 1 2 ? -16.743 3.921 36.644 1.00 0.00 285 SER A N 12
ATOM 20326 C CA . SER A 1 2 ? -15.617 4.765 36.265 1.00 0.00 285 SER A CA 12
ATOM 20327 C C . SER A 1 2 ? -16.094 5.991 35.489 1.00 0.00 285 SER A C 12
ATOM 20328 O O . SER A 1 2 ? -17.003 5.901 34.665 1.00 0.00 285 SER A O 12
ATOM 20336 N N . SER A 1 3 ? -15.471 7.134 35.760 1.00 0.00 286 SER A N 12
ATOM 20337 C CA . SER A 1 3 ? -15.834 8.378 35.093 1.00 0.00 286 SER A CA 12
ATOM 20338 C C . SER A 1 3 ? -14.753 8.796 34.100 1.00 0.00 286 SER A C 12
ATOM 20339 O O . SER A 1 3 ? -13.838 9.545 34.440 1.00 0.00 286 SER A O 12
ATOM 20347 N N . GLY A 1 4 ? -14.867 8.306 32.869 1.00 0.00 287 GLY A N 12
ATOM 20348 C CA . GLY A 1 4 ? -13.894 8.638 31.846 1.00 0.00 287 GLY A CA 12
ATOM 20349 C C . GLY A 1 4 ? -14.242 8.037 30.498 1.00 0.00 287 GLY A C 12
ATOM 20350 O O . GLY A 1 4 ? -14.235 6.817 30.334 1.00 0.00 287 GLY A O 12
ATOM 20354 N N . SER A 1 5 ? -14.550 8.896 29.530 1.00 0.00 288 SER A N 12
ATOM 20355 C CA . SER A 1 5 ? -14.908 8.442 28.192 1.00 0.00 288 SER A CA 12
ATOM 20356 C C . SER A 1 5 ? -13.889 8.924 27.164 1.00 0.00 288 SER A C 12
ATOM 20357 O O . SER A 1 5 ? -13.597 10.116 27.073 1.00 0.00 288 SER A O 12
ATOM 20365 N N . SER A 1 6 ? -13.348 7.986 26.391 1.00 0.00 289 SER A N 12
ATOM 20366 C CA . SER A 1 6 ? -12.358 8.313 25.372 1.00 0.00 289 SER A CA 12
ATOM 20367 C C . SER A 1 6 ? -12.891 8.002 23.977 1.00 0.00 289 SER A C 12
ATOM 20368 O O . SER A 1 6 ? -13.635 7.041 23.784 1.00 0.00 289 SER A O 12
ATOM 20376 N N . GLY A 1 7 ? -12.505 8.825 23.005 1.00 0.00 290 GLY A N 12
ATOM 20377 C CA . GLY A 1 7 ? -12.953 8.622 21.641 1.00 0.00 290 GLY A CA 12
ATOM 20378 C C . GLY A 1 7 ? -14.124 9.513 21.276 1.00 0.00 290 GLY A C 12
ATOM 20379 O O . GLY A 1 7 ? -15.034 9.712 22.080 1.00 0.00 290 GLY A O 12
ATOM 20383 N N . GLU A 1 8 ? -14.099 10.052 20.061 1.00 0.00 291 GLU A N 12
ATOM 20384 C CA . GLU A 1 8 ? -15.166 10.930 19.594 1.00 0.00 291 GLU A CA 12
ATOM 20385 C C . GLU A 1 8 ? -16.026 10.230 18.545 1.00 0.00 291 GLU A C 12
ATOM 20386 O O . GLU A 1 8 ? -15.555 9.346 17.831 1.00 0.00 291 GLU A O 12
ATOM 20398 N N . GLU A 1 9 ? -17.291 10.633 18.462 1.00 0.00 292 GLU A N 12
ATOM 20399 C CA . GLU A 1 9 ? -18.217 10.042 17.502 1.00 0.00 292 GLU A CA 12
ATOM 20400 C C . GLU A 1 9 ? -18.090 8.523 17.486 1.00 0.00 292 GLU A C 12
ATOM 20401 O O . GLU A 1 9 ? -18.160 7.894 16.430 1.00 0.00 292 GLU A O 12
ATOM 20413 N N . ILE A 1 10 ? -17.902 7.938 18.665 1.00 0.00 293 ILE A N 12
ATOM 20414 C CA . ILE A 1 10 ? -17.765 6.492 18.787 1.00 0.00 293 ILE A CA 12
ATOM 20415 C C . ILE A 1 10 ? -19.120 5.829 19.012 1.00 0.00 293 ILE A C 12
ATOM 20416 O O . ILE A 1 10 ? -19.241 4.897 19.806 1.00 0.00 293 ILE A O 12
ATOM 20432 N N . ARG A 1 11 ? -20.135 6.316 18.306 1.00 0.00 294 ARG A N 12
ATOM 20433 C CA . ARG A 1 11 ? -21.481 5.770 18.428 1.00 0.00 294 ARG A CA 12
ATOM 20434 C C . ARG A 1 11 ? -21.474 4.257 18.231 1.00 0.00 294 ARG A C 12
ATOM 20435 O O . ARG A 1 11 ? -22.135 3.522 18.964 1.00 0.00 294 ARG A O 12
ATOM 20456 N N . LYS A 1 12 ? -20.724 3.799 17.235 1.00 0.00 295 LYS A N 12
ATOM 20457 C CA . LYS A 1 12 ? -20.630 2.375 16.940 1.00 0.00 295 LYS A CA 12
ATOM 20458 C C . LYS A 1 12 ? -19.184 1.896 17.025 1.00 0.00 295 LYS A C 12
ATOM 20459 O O . LYS A 1 12 ? -18.855 1.029 17.835 1.00 0.00 295 LYS A O 12
ATOM 20478 N N . ILE A 1 13 ? -18.326 2.466 16.186 1.00 0.00 296 ILE A N 12
ATOM 20479 C CA . ILE A 1 13 ? -16.915 2.099 16.169 1.00 0.00 296 ILE A CA 12
ATOM 20480 C C . ILE A 1 13 ? -16.117 2.940 17.159 1.00 0.00 296 ILE A C 12
ATOM 20481 O O . ILE A 1 13 ? -16.249 4.163 17.221 1.00 0.00 296 ILE A O 12
ATOM 20497 N N . PRO A 1 14 ? -15.265 2.273 17.950 1.00 0.00 297 PRO A N 12
ATOM 20498 C CA . PRO A 1 14 ? -14.425 2.940 18.950 1.00 0.00 297 PRO A CA 12
ATOM 20499 C C . PRO A 1 14 ? -13.223 3.639 18.324 1.00 0.00 297 PRO A C 12
ATOM 20500 O O . PRO A 1 14 ? -12.971 4.815 18.586 1.00 0.00 297 PRO A O 12
ATOM 20511 N N . MET A 1 15 ? -12.485 2.909 17.494 1.00 0.00 298 MET A N 12
ATOM 20512 C CA . MET A 1 15 ? -11.310 3.461 16.830 1.00 0.00 298 MET A CA 12
ATOM 20513 C C . MET A 1 15 ? -11.684 4.674 15.984 1.00 0.00 298 MET A C 12
ATOM 20514 O O . MET A 1 15 ? -11.332 5.806 16.316 1.00 0.00 298 MET A O 12
ATOM 20528 N N . PHE A 1 16 ? -12.399 4.430 14.891 1.00 0.00 299 PHE A N 12
ATOM 20529 C CA . PHE A 1 16 ? -12.819 5.503 13.997 1.00 0.00 299 PHE A CA 12
ATOM 20530 C C . PHE A 1 16 ? -11.616 6.301 13.503 1.00 0.00 299 PHE A C 12
ATOM 20531 O O . PHE A 1 16 ? -11.701 7.514 13.306 1.00 0.00 299 PHE A O 12
ATOM 20548 N N . SER A 1 17 ? -10.496 5.613 13.306 1.00 0.00 300 SER A N 12
ATOM 20549 C CA . SER A 1 17 ? -9.274 6.259 12.841 1.00 0.00 300 SER A CA 12
ATOM 20550 C C . SER A 1 17 ? -8.325 5.239 12.219 1.00 0.00 300 SER A C 12
ATOM 20551 O O . SER A 1 17 ? -7.792 4.369 12.909 1.00 0.00 300 SER A O 12
ATOM 20559 N N . SER A 1 18 ? -8.117 5.352 10.912 1.00 0.00 301 SER A N 12
ATOM 20560 C CA . SER A 1 18 ? -7.236 4.438 10.196 1.00 0.00 301 SER A CA 12
ATOM 20561 C C . SER A 1 18 ? -6.219 5.208 9.358 1.00 0.00 301 SER A C 12
ATOM 20562 O O . SER A 1 18 ? -6.305 6.429 9.224 1.00 0.00 301 SER A O 12
ATOM 20570 N N . TYR A 1 19 ? -5.257 4.486 8.795 1.00 0.00 302 TYR A N 12
ATOM 20571 C CA . TYR A 1 19 ? -4.222 5.101 7.972 1.00 0.00 302 TYR A CA 12
ATOM 20572 C C . TYR A 1 19 ? -4.838 5.955 6.869 1.00 0.00 302 TYR A C 12
ATOM 20573 O O . TYR A 1 19 ? -6.036 5.871 6.600 1.00 0.00 302 TYR A O 12
ATOM 20591 N N . ASN A 1 20 ? -4.010 6.775 6.232 1.00 0.00 303 ASN A N 12
ATOM 20592 C CA . ASN A 1 20 ? -4.472 7.645 5.156 1.00 0.00 303 ASN A CA 12
ATOM 20593 C C . ASN A 1 20 ? -3.737 7.339 3.855 1.00 0.00 303 ASN A C 12
ATOM 20594 O O . ASN A 1 20 ? -2.540 7.593 3.714 1.00 0.00 303 ASN A O 12
ATOM 20605 N N . PRO A 1 21 ? -4.469 6.779 2.879 1.00 0.00 304 PRO A N 12
ATOM 20606 C CA . PRO A 1 21 ? -3.907 6.429 1.572 1.00 0.00 304 PRO A CA 12
ATOM 20607 C C . PRO A 1 21 ? -3.648 7.655 0.703 1.00 0.00 304 PRO A C 12
ATOM 20608 O O . PRO A 1 21 ? -2.635 7.733 0.010 1.00 0.00 304 PRO A O 12
ATOM 20619 N N . GLY A 1 22 ? -4.571 8.611 0.746 1.00 0.00 305 GLY A N 12
ATOM 20620 C CA . GLY A 1 22 ? -4.423 9.821 -0.041 1.00 0.00 305 GLY A CA 12
ATOM 20621 C C . GLY A 1 22 ? -5.177 9.754 -1.354 1.00 0.00 305 GLY A C 12
ATOM 20622 O O . GLY A 1 22 ? -6.359 9.418 -1.381 1.00 0.00 305 GLY A O 12
ATOM 20626 N N . GLU A 1 23 ? -4.490 10.076 -2.447 1.00 0.00 306 GLU A N 12
ATOM 20627 C CA . GLU A 1 23 ? -5.104 10.054 -3.769 1.00 0.00 306 GLU A CA 12
ATOM 20628 C C . GLU A 1 23 ? -4.590 8.873 -4.586 1.00 0.00 306 GLU A C 12
ATOM 20629 O O . GLU A 1 23 ? -3.393 8.590 -4.633 1.00 0.00 306 GLU A O 12
ATOM 20641 N N . PRO A 1 24 ? -5.516 8.163 -5.249 1.00 0.00 307 PRO A N 12
ATOM 20642 C CA . PRO A 1 24 ? -5.182 7.001 -6.077 1.00 0.00 307 PRO A CA 12
ATOM 20643 C C . PRO A 1 24 ? -4.002 7.271 -7.005 1.00 0.00 307 PRO A C 12
ATOM 20644 O O . PRO A 1 24 ? -4.095 8.089 -7.920 1.00 0.00 307 PRO A O 12
ATOM 20655 N N . ASN A 1 25 ? -2.895 6.578 -6.764 1.00 0.00 308 ASN A N 12
ATOM 20656 C CA . ASN A 1 25 ? -1.696 6.744 -7.579 1.00 0.00 308 ASN A CA 12
ATOM 20657 C C . ASN A 1 25 ? -1.212 5.400 -8.113 1.00 0.00 308 ASN A C 12
ATOM 20658 O O . ASN A 1 25 ? -1.797 4.357 -7.823 1.00 0.00 308 ASN A O 12
ATOM 20669 N N . LYS A 1 26 ? -0.138 5.433 -8.896 1.00 0.00 309 LYS A N 12
ATOM 20670 C CA . LYS A 1 26 ? 0.427 4.219 -9.471 1.00 0.00 309 LYS A CA 12
ATOM 20671 C C . LYS A 1 26 ? 1.320 3.503 -8.461 1.00 0.00 309 LYS A C 12
ATOM 20672 O O . LYS A 1 26 ? 1.477 2.283 -8.510 1.00 0.00 309 LYS A O 12
ATOM 20691 N N . VAL A 1 27 ? 1.904 4.272 -7.546 1.00 0.00 310 VAL A N 12
ATOM 20692 C CA . VAL A 1 27 ? 2.778 3.712 -6.523 1.00 0.00 310 VAL A CA 12
ATOM 20693 C C . VAL A 1 27 ? 2.013 3.440 -5.233 1.00 0.00 310 VAL A C 12
ATOM 20694 O O . VAL A 1 27 ? 1.181 4.244 -4.811 1.00 0.00 310 VAL A O 12
ATOM 20707 N N . LEU A 1 28 ? 2.300 2.303 -4.610 1.00 0.00 311 LEU A N 12
ATOM 20708 C CA . LEU A 1 28 ? 1.639 1.924 -3.366 1.00 0.00 311 LEU A CA 12
ATOM 20709 C C . LEU A 1 28 ? 2.661 1.628 -2.274 1.00 0.00 311 LEU A C 12
ATOM 20710 O O . LEU A 1 28 ? 3.425 0.668 -2.369 1.00 0.00 311 LEU A O 12
ATOM 20726 N N . TYR A 1 29 ? 2.667 2.459 -1.237 1.00 0.00 312 TYR A N 12
ATOM 20727 C CA . TYR A 1 29 ? 3.596 2.286 -0.126 1.00 0.00 312 TYR A CA 12
ATOM 20728 C C . TYR A 1 29 ? 3.006 1.369 0.940 1.00 0.00 312 TYR A C 12
ATOM 20729 O O . TYR A 1 29 ? 2.137 1.774 1.713 1.00 0.00 312 TYR A O 12
ATOM 20747 N N . LEU A 1 30 ? 3.486 0.130 0.976 1.00 0.00 313 LEU A N 12
ATOM 20748 C CA . LEU A 1 30 ? 3.008 -0.847 1.948 1.00 0.00 313 LEU A CA 12
ATOM 20749 C C . LEU A 1 30 ? 3.876 -0.838 3.202 1.00 0.00 313 LEU A C 12
ATOM 20750 O O . LEU A 1 30 ? 5.067 -0.529 3.144 1.00 0.00 313 LEU A O 12
ATOM 20766 N N . LYS A 1 31 ? 3.273 -1.180 4.335 1.00 0.00 314 LYS A N 12
ATOM 20767 C CA . LYS A 1 31 ? 3.991 -1.216 5.604 1.00 0.00 314 LYS A CA 12
ATOM 20768 C C . LYS A 1 31 ? 3.549 -2.408 6.446 1.00 0.00 314 LYS A C 12
ATOM 20769 O O . LYS A 1 31 ? 2.760 -3.238 5.998 1.00 0.00 314 LYS A O 12
ATOM 20788 N N . ASN A 1 32 ? 4.062 -2.485 7.669 1.00 0.00 315 ASN A N 12
ATOM 20789 C CA . ASN A 1 32 ? 3.720 -3.577 8.574 1.00 0.00 315 ASN A CA 12
ATOM 20790 C C . ASN A 1 32 ? 4.062 -4.928 7.952 1.00 0.00 315 ASN A C 12
ATOM 20791 O O . ASN A 1 32 ? 3.244 -5.848 7.955 1.00 0.00 315 ASN A O 12
ATOM 20802 N N . LEU A 1 33 ? 5.274 -5.038 7.421 1.00 0.00 316 LEU A N 12
ATOM 20803 C CA . LEU A 1 33 ? 5.726 -6.276 6.796 1.00 0.00 316 LEU A CA 12
ATOM 20804 C C . LEU A 1 33 ? 6.694 -7.025 7.707 1.00 0.00 316 LEU A C 12
ATOM 20805 O O . LEU A 1 33 ? 7.707 -6.474 8.139 1.00 0.00 316 LEU A O 12
ATOM 20821 N N . SER A 1 34 ? 6.376 -8.283 7.993 1.00 0.00 317 SER A N 12
ATOM 20822 C CA . SER A 1 34 ? 7.217 -9.107 8.854 1.00 0.00 317 SER A CA 12
ATOM 20823 C C . SER A 1 34 ? 8.552 -9.409 8.180 1.00 0.00 317 SER A C 12
ATOM 20824 O O . SER A 1 34 ? 8.638 -9.579 6.963 1.00 0.00 317 SER A O 12
ATOM 20832 N N . PRO A 1 35 ? 9.620 -9.479 8.989 1.00 0.00 318 PRO A N 12
ATOM 20833 C CA . PRO A 1 35 ? 10.970 -9.760 8.495 1.00 0.00 318 PRO A CA 12
ATOM 20834 C C . PRO A 1 35 ? 10.994 -10.918 7.503 1.00 0.00 318 PRO A C 12
ATOM 20835 O O . PRO A 1 35 ? 11.864 -10.985 6.633 1.00 0.00 318 PRO A O 12
ATOM 20846 N N . ARG A 1 36 ? 10.034 -11.827 7.637 1.00 0.00 319 ARG A N 12
ATOM 20847 C CA . ARG A 1 36 ? 9.946 -12.982 6.753 1.00 0.00 319 ARG A CA 12
ATOM 20848 C C . ARG A 1 36 ? 9.429 -12.574 5.375 1.00 0.00 319 ARG A C 12
ATOM 20849 O O . ARG A 1 36 ? 9.883 -13.088 4.353 1.00 0.00 319 ARG A O 12
ATOM 20870 N N . VAL A 1 37 ? 8.476 -11.648 5.357 1.00 0.00 320 VAL A N 12
ATOM 20871 C CA . VAL A 1 37 ? 7.897 -11.171 4.107 1.00 0.00 320 VAL A CA 12
ATOM 20872 C C . VAL A 1 37 ? 8.971 -10.977 3.043 1.00 0.00 320 VAL A C 12
ATOM 20873 O O . VAL A 1 37 ? 10.104 -10.602 3.350 1.00 0.00 320 VAL A O 12
ATOM 20886 N N . THR A 1 38 ? 8.609 -11.232 1.791 1.00 0.00 321 THR A N 12
ATOM 20887 C CA . THR A 1 38 ? 9.542 -11.086 0.680 1.00 0.00 321 THR A CA 12
ATOM 20888 C C . THR A 1 38 ? 8.817 -10.677 -0.597 1.00 0.00 321 THR A C 12
ATOM 20889 O O . THR A 1 38 ? 7.609 -10.872 -0.724 1.00 0.00 321 THR A O 12
ATOM 20900 N N . GLU A 1 39 ? 9.563 -10.111 -1.540 1.00 0.00 322 GLU A N 12
ATOM 20901 C CA . GLU A 1 39 ? 8.989 -9.675 -2.808 1.00 0.00 322 GLU A CA 12
ATOM 20902 C C . GLU A 1 39 ? 7.980 -10.695 -3.328 1.00 0.00 322 GLU A C 12
ATOM 20903 O O . GLU A 1 39 ? 7.000 -10.337 -3.981 1.00 0.00 322 GLU A O 12
ATOM 20915 N N . ARG A 1 40 ? 8.229 -11.967 -3.034 1.00 0.00 323 ARG A N 12
ATOM 20916 C CA . ARG A 1 40 ? 7.344 -13.039 -3.472 1.00 0.00 323 ARG A CA 12
ATOM 20917 C C . ARG A 1 40 ? 5.942 -12.858 -2.898 1.00 0.00 323 ARG A C 12
ATOM 20918 O O . ARG A 1 40 ? 4.964 -12.761 -3.641 1.00 0.00 323 ARG A O 12
ATOM 20939 N N . ASP A 1 41 ? 5.852 -12.811 -1.574 1.00 0.00 324 ASP A N 12
ATOM 20940 C CA . ASP A 1 41 ? 4.570 -12.640 -0.900 1.00 0.00 324 ASP A CA 12
ATOM 20941 C C . ASP A 1 41 ? 3.754 -11.531 -1.558 1.00 0.00 324 ASP A C 12
ATOM 20942 O O . ASP A 1 41 ? 2.573 -11.709 -1.858 1.00 0.00 324 ASP A O 12
ATOM 20951 N N . LEU A 1 42 ? 4.391 -10.387 -1.780 1.00 0.00 325 LEU A N 12
ATOM 20952 C CA . LEU A 1 42 ? 3.724 -9.247 -2.401 1.00 0.00 325 LEU A CA 12
ATOM 20953 C C . LEU A 1 42 ? 3.169 -9.622 -3.771 1.00 0.00 325 LEU A C 12
ATOM 20954 O O . LEU A 1 42 ? 1.995 -9.397 -4.060 1.00 0.00 325 LEU A O 12
ATOM 20970 N N . VAL A 1 43 ? 4.023 -10.199 -4.612 1.00 0.00 326 VAL A N 12
ATOM 20971 C CA . VAL A 1 43 ? 3.617 -10.609 -5.951 1.00 0.00 326 VAL A CA 12
ATOM 20972 C C . VAL A 1 43 ? 2.284 -11.347 -5.920 1.00 0.00 326 VAL A C 12
ATOM 20973 O O . VAL A 1 43 ? 1.384 -11.059 -6.709 1.00 0.00 326 VAL A O 12
ATOM 20986 N N . SER A 1 44 ? 2.162 -12.300 -5.001 1.00 0.00 327 SER A N 12
ATOM 20987 C CA . SER A 1 44 ? 0.939 -13.083 -4.868 1.00 0.00 327 SER A CA 12
ATOM 20988 C C . SER A 1 44 ? -0.214 -12.210 -4.382 1.00 0.00 327 SER A C 12
ATOM 20989 O O . SER A 1 44 ? -1.356 -12.373 -4.812 1.00 0.00 327 SER A O 12
ATOM 20997 N N . LEU A 1 45 ? 0.094 -11.282 -3.481 1.00 0.00 328 LEU A N 12
ATOM 20998 C CA . LEU A 1 45 ? -0.916 -10.382 -2.935 1.00 0.00 328 LEU A CA 12
ATOM 20999 C C . LEU A 1 45 ? -1.623 -9.616 -4.049 1.00 0.00 328 LEU A C 12
ATOM 21000 O O . LEU A 1 45 ? -2.815 -9.324 -3.957 1.00 0.00 328 LEU A O 12
ATOM 21016 N N . PHE A 1 46 ? -0.879 -9.294 -5.102 1.00 0.00 329 PHE A N 12
ATOM 21017 C CA . PHE A 1 46 ? -1.434 -8.562 -6.236 1.00 0.00 329 PHE A CA 12
ATOM 21018 C C . PHE A 1 46 ? -1.136 -9.284 -7.547 1.00 0.00 329 PHE A C 12
ATOM 21019 O O . PHE A 1 46 ? -0.948 -8.652 -8.587 1.00 0.00 329 PHE A O 12
ATOM 21036 N N . ALA A 1 47 ? -1.092 -10.611 -7.489 1.00 0.00 330 ALA A N 12
ATOM 21037 C CA . ALA A 1 47 ? -0.818 -11.418 -8.671 1.00 0.00 330 ALA A CA 12
ATOM 21038 C C . ALA A 1 47 ? -1.999 -11.397 -9.636 1.00 0.00 330 ALA A C 12
ATOM 21039 O O . ALA A 1 47 ? -1.838 -11.108 -10.822 1.00 0.00 330 ALA A O 12
ATOM 21046 N N . ARG A 1 48 ? -3.184 -11.704 -9.121 1.00 0.00 331 ARG A N 12
ATOM 21047 C CA . ARG A 1 48 ? -4.391 -11.722 -9.938 1.00 0.00 331 ARG A CA 12
ATOM 21048 C C . ARG A 1 48 ? -4.398 -10.555 -10.922 1.00 0.00 331 ARG A C 12
ATOM 21049 O O . ARG A 1 48 ? -4.630 -10.740 -12.117 1.00 0.00 331 ARG A O 12
ATOM 21070 N N . PHE A 1 49 ? -4.145 -9.355 -10.411 1.00 0.00 332 PHE A N 12
ATOM 21071 C CA . PHE A 1 49 ? -4.124 -8.159 -11.244 1.00 0.00 332 PHE A CA 12
ATOM 21072 C C . PHE A 1 49 ? -3.168 -8.333 -12.421 1.00 0.00 332 PHE A C 12
ATOM 21073 O O . PHE A 1 49 ? -3.567 -8.211 -13.579 1.00 0.00 332 PHE A O 12
ATOM 21090 N N . GLN A 1 50 ? -1.907 -8.616 -12.115 1.00 0.00 333 GLN A N 12
ATOM 21091 C CA . GLN A 1 50 ? -0.895 -8.806 -13.148 1.00 0.00 333 GLN A CA 12
ATOM 21092 C C . GLN A 1 50 ? -1.436 -9.658 -14.290 1.00 0.00 333 GLN A C 12
ATOM 21093 O O . GLN A 1 50 ? -1.485 -10.883 -14.192 1.00 0.00 333 GLN A O 12
ATOM 21107 N N . GLU A 1 51 ? -1.839 -9.001 -15.373 1.00 0.00 334 GLU A N 12
ATOM 21108 C CA . GLU A 1 51 ? -2.378 -9.700 -16.534 1.00 0.00 334 GLU A CA 12
ATOM 21109 C C . GLU A 1 51 ? -1.433 -9.583 -17.726 1.00 0.00 334 GLU A C 12
ATOM 21110 O O . GLU A 1 51 ? -0.337 -9.032 -17.613 1.00 0.00 334 GLU A O 12
ATOM 21122 N N . LYS A 1 52 ? -1.865 -10.104 -18.869 1.00 0.00 335 LYS A N 12
ATOM 21123 C CA . LYS A 1 52 ? -1.060 -10.059 -20.084 1.00 0.00 335 LYS A CA 12
ATOM 21124 C C . LYS A 1 52 ? -0.694 -8.621 -20.441 1.00 0.00 335 LYS A C 12
ATOM 21125 O O . LYS A 1 52 ? 0.460 -8.321 -20.749 1.00 0.00 335 LYS A O 12
ATOM 21144 N N . LYS A 1 53 ? -1.682 -7.735 -20.395 1.00 0.00 336 LYS A N 12
ATOM 21145 C CA . LYS A 1 53 ? -1.466 -6.328 -20.710 1.00 0.00 336 LYS A CA 12
ATOM 21146 C C . LYS A 1 53 ? -0.614 -5.656 -19.638 1.00 0.00 336 LYS A C 12
ATOM 21147 O O . LYS A 1 53 ? -0.284 -6.265 -18.622 1.00 0.00 336 LYS A O 12
ATOM 21166 N N . GLY A 1 54 ? -0.261 -4.395 -19.873 1.00 0.00 337 GLY A N 12
ATOM 21167 C CA . GLY A 1 54 ? 0.548 -3.661 -18.918 1.00 0.00 337 GLY A CA 12
ATOM 21168 C C . GLY A 1 54 ? 1.863 -4.352 -18.620 1.00 0.00 337 GLY A C 12
ATOM 21169 O O . GLY A 1 54 ? 2.006 -5.563 -18.794 1.00 0.00 337 GLY A O 12
ATOM 21173 N N . PRO A 1 55 ? 2.854 -3.575 -18.160 1.00 0.00 338 PRO A N 12
ATOM 21174 C CA . PRO A 1 55 ? 4.182 -4.098 -17.829 1.00 0.00 338 PRO A CA 12
ATOM 21175 C C . PRO A 1 55 ? 4.189 -4.874 -16.516 1.00 0.00 338 PRO A C 12
ATOM 21176 O O . PRO A 1 55 ? 3.457 -4.560 -15.577 1.00 0.00 338 PRO A O 12
ATOM 21187 N N . PRO A 1 56 ? 5.034 -5.914 -16.446 1.00 0.00 339 PRO A N 12
ATOM 21188 C CA . PRO A 1 56 ? 5.155 -6.756 -15.253 1.00 0.00 339 PRO A CA 12
ATOM 21189 C C . PRO A 1 56 ? 5.245 -5.935 -13.970 1.00 0.00 339 PRO A C 12
ATOM 21190 O O . PRO A 1 56 ? 6.275 -5.325 -13.684 1.00 0.00 339 PRO A O 12
ATOM 21201 N N . ILE A 1 57 ? 4.160 -5.925 -13.203 1.00 0.00 340 ILE A N 12
ATOM 21202 C CA . ILE A 1 57 ? 4.117 -5.179 -11.952 1.00 0.00 340 ILE A CA 12
ATOM 21203 C C . ILE A 1 57 ? 5.479 -5.179 -11.266 1.00 0.00 340 ILE A C 12
ATOM 21204 O O . ILE A 1 57 ? 6.096 -6.228 -11.086 1.00 0.00 340 ILE A O 12
ATOM 21220 N N . GLN A 1 58 ? 5.942 -3.992 -10.883 1.00 0.00 341 GLN A N 12
ATOM 21221 C CA . GLN A 1 58 ? 7.231 -3.855 -10.216 1.00 0.00 341 GLN A CA 12
ATOM 21222 C C . GLN A 1 58 ? 7.068 -3.906 -8.700 1.00 0.00 341 GLN A C 12
ATOM 21223 O O . GLN A 1 58 ? 6.137 -3.321 -8.146 1.00 0.00 341 GLN A O 12
ATOM 21237 N N . PHE A 1 59 ? 7.977 -4.611 -8.036 1.00 0.00 342 PHE A N 12
ATOM 21238 C CA . PHE A 1 59 ? 7.933 -4.739 -6.583 1.00 0.00 342 PHE A CA 12
ATOM 21239 C C . PHE A 1 59 ? 9.275 -4.361 -5.964 1.00 0.00 342 PHE A C 12
ATOM 21240 O O . PHE A 1 59 ? 10.332 -4.756 -6.455 1.00 0.00 342 PHE A O 12
ATOM 21257 N N . ARG A 1 60 ? 9.223 -3.591 -4.881 1.00 0.00 343 ARG A N 12
ATOM 21258 C CA . ARG A 1 60 ? 10.433 -3.156 -4.194 1.00 0.00 343 ARG A CA 12
ATOM 21259 C C . ARG A 1 60 ? 10.294 -3.331 -2.685 1.00 0.00 343 ARG A C 12
ATOM 21260 O O . ARG A 1 60 ? 9.376 -2.790 -2.069 1.00 0.00 343 ARG A O 12
ATOM 21281 N N . MET A 1 61 ? 11.211 -4.091 -2.095 1.00 0.00 344 MET A N 12
ATOM 21282 C CA . MET A 1 61 ? 11.191 -4.337 -0.657 1.00 0.00 344 MET A CA 12
ATOM 21283 C C . MET A 1 61 ? 12.352 -3.628 0.032 1.00 0.00 344 MET A C 12
ATOM 21284 O O . MET A 1 61 ? 13.493 -3.699 -0.425 1.00 0.00 344 MET A O 12
ATOM 21298 N N . MET A 1 62 ? 12.053 -2.945 1.132 1.00 0.00 345 MET A N 12
ATOM 21299 C CA . MET A 1 62 ? 13.074 -2.225 1.884 1.00 0.00 345 MET A CA 12
ATOM 21300 C C . MET A 1 62 ? 13.803 -3.159 2.845 1.00 0.00 345 MET A C 12
ATOM 21301 O O . MET A 1 62 ? 13.194 -3.746 3.740 1.00 0.00 345 MET A O 12
ATOM 21315 N N . THR A 1 63 ? 15.112 -3.294 2.653 1.00 0.00 346 THR A N 12
ATOM 21316 C CA . THR A 1 63 ? 15.924 -4.158 3.501 1.00 0.00 346 THR A CA 12
ATOM 21317 C C . THR A 1 63 ? 17.283 -3.530 3.783 1.00 0.00 346 THR A C 12
ATOM 21318 O O . THR A 1 63 ? 17.858 -2.858 2.929 1.00 0.00 346 THR A O 12
ATOM 21329 N N . GLY A 1 64 ? 17.795 -3.756 4.990 1.00 0.00 347 GLY A N 12
ATOM 21330 C CA . GLY A 1 64 ? 19.085 -3.205 5.364 1.00 0.00 347 GLY A CA 12
ATOM 21331 C C . GLY A 1 64 ? 18.995 -2.277 6.558 1.00 0.00 347 GLY A C 12
ATOM 21332 O O . GLY A 1 64 ? 19.240 -2.688 7.692 1.00 0.00 347 GLY A O 12
ATOM 21336 N N . ARG A 1 65 ? 18.644 -1.021 6.305 1.00 0.00 348 ARG A N 12
ATOM 21337 C CA . ARG A 1 65 ? 18.526 -0.030 7.368 1.00 0.00 348 ARG A CA 12
ATOM 21338 C C . ARG A 1 65 ? 17.335 -0.340 8.270 1.00 0.00 348 ARG A C 12
ATOM 21339 O O . ARG A 1 65 ? 17.475 -0.436 9.488 1.00 0.00 348 ARG A O 12
ATOM 21360 N N . MET A 1 66 ? 16.164 -0.495 7.661 1.00 0.00 349 MET A N 12
ATOM 21361 C CA . MET A 1 66 ? 14.948 -0.796 8.409 1.00 0.00 349 MET A CA 12
ATOM 21362 C C . MET A 1 66 ? 13.927 -1.505 7.526 1.00 0.00 349 MET A C 12
ATOM 21363 O O . MET A 1 66 ? 13.478 -0.958 6.519 1.00 0.00 349 MET A O 12
ATOM 21377 N N . ARG A 1 67 ? 13.566 -2.725 7.909 1.00 0.00 350 ARG A N 12
ATOM 21378 C CA . ARG A 1 67 ? 12.598 -3.509 7.150 1.00 0.00 350 ARG A CA 12
ATOM 21379 C C . ARG A 1 67 ? 11.175 -3.199 7.601 1.00 0.00 350 ARG A C 12
ATOM 21380 O O . ARG A 1 67 ? 10.962 -2.443 8.547 1.00 0.00 350 ARG A O 12
ATOM 21401 N N . GLY A 1 68 ? 10.200 -3.791 6.916 1.00 0.00 351 GLY A N 12
ATOM 21402 C CA . GLY A 1 68 ? 8.808 -3.565 7.259 1.00 0.00 351 GLY A CA 12
ATOM 21403 C C . GLY A 1 68 ? 8.096 -2.688 6.249 1.00 0.00 351 GLY A C 12
ATOM 21404 O O . GLY A 1 68 ? 6.869 -2.710 6.155 1.00 0.00 351 GLY A O 12
ATOM 21408 N N . GLN A 1 69 ? 8.868 -1.912 5.493 1.00 0.00 352 GLN A N 12
ATOM 21409 C CA . GLN A 1 69 ? 8.301 -1.022 4.487 1.00 0.00 352 GLN A CA 12
ATOM 21410 C C . GLN A 1 69 ? 8.670 -1.485 3.081 1.00 0.00 352 GLN A C 12
ATOM 21411 O O . GLN A 1 69 ? 9.785 -1.948 2.842 1.00 0.00 352 GLN A O 12
ATOM 21425 N N . ALA A 1 70 ? 7.726 -1.358 2.155 1.00 0.00 353 ALA A N 12
ATOM 21426 C CA . ALA A 1 70 ? 7.953 -1.762 0.772 1.00 0.00 353 ALA A CA 12
ATOM 21427 C C . ALA A 1 70 ? 7.214 -0.843 -0.195 1.00 0.00 353 ALA A C 12
ATOM 21428 O O . ALA A 1 70 ? 6.198 -0.243 0.155 1.00 0.00 353 ALA A O 12
ATOM 21435 N N . PHE A 1 71 ? 7.732 -0.738 -1.415 1.00 0.00 354 PHE A N 12
ATOM 21436 C CA . PHE A 1 71 ? 7.122 0.109 -2.433 1.00 0.00 354 PHE A CA 12
ATOM 21437 C C . PHE A 1 71 ? 6.829 -0.689 -3.700 1.00 0.00 354 PHE A C 12
ATOM 21438 O O . PHE A 1 71 ? 7.723 -1.309 -4.277 1.00 0.00 354 PHE A O 12
ATOM 21455 N N . ILE A 1 72 ? 5.570 -0.670 -4.126 1.00 0.00 355 ILE A N 12
ATOM 21456 C CA . ILE A 1 72 ? 5.158 -1.391 -5.323 1.00 0.00 355 ILE A CA 12
ATOM 21457 C C . ILE A 1 72 ? 4.633 -0.434 -6.388 1.00 0.00 355 ILE A C 12
ATOM 21458 O O . ILE A 1 72 ? 3.891 0.502 -6.088 1.00 0.00 355 ILE A O 12
ATOM 21474 N N . THR A 1 73 ? 5.023 -0.674 -7.636 1.00 0.00 356 THR A N 12
ATOM 21475 C CA . THR A 1 73 ? 4.593 0.165 -8.748 1.00 0.00 356 THR A CA 12
ATOM 21476 C C . THR A 1 73 ? 3.699 -0.610 -9.708 1.00 0.00 356 THR A C 12
ATOM 21477 O O . THR A 1 73 ? 4.054 -1.700 -10.160 1.00 0.00 356 THR A O 12
ATOM 21488 N N . PHE A 1 74 ? 2.539 -0.043 -10.020 1.00 0.00 357 PHE A N 12
ATOM 21489 C CA . PHE A 1 74 ? 1.594 -0.682 -10.929 1.00 0.00 357 PHE A CA 12
ATOM 21490 C C . PHE A 1 74 ? 1.527 0.066 -12.258 1.00 0.00 357 PHE A C 12
ATOM 21491 O O . PHE A 1 74 ? 1.852 1.250 -12.350 1.00 0.00 357 PHE A O 12
ATOM 21508 N N . PRO A 1 75 ? 1.096 -0.642 -13.312 1.00 0.00 358 PRO A N 12
ATOM 21509 C CA . PRO A 1 75 ? 0.975 -0.066 -14.655 1.00 0.00 358 PRO A CA 12
ATOM 21510 C C . PRO A 1 75 ? 0.366 1.332 -14.635 1.00 0.00 358 PRO A C 12
ATOM 21511 O O . PRO A 1 75 ? 0.734 2.191 -15.435 1.00 0.00 358 PRO A O 12
ATOM 21522 N N . ASN A 1 76 ? -0.567 1.552 -13.713 1.00 0.00 359 ASN A N 12
ATOM 21523 C CA . ASN A 1 76 ? -1.227 2.847 -13.589 1.00 0.00 359 ASN A CA 12
ATOM 21524 C C . ASN A 1 76 ? -1.847 3.010 -12.206 1.00 0.00 359 ASN A C 12
ATOM 21525 O O . ASN A 1 76 ? -1.717 2.137 -11.346 1.00 0.00 359 ASN A O 12
ATOM 21536 N N . LYS A 1 77 ? -2.525 4.134 -11.996 1.00 0.00 360 LYS A N 12
ATOM 21537 C CA . LYS A 1 77 ? -3.168 4.413 -10.717 1.00 0.00 360 LYS A CA 12
ATOM 21538 C C . LYS A 1 77 ? -4.396 3.529 -10.522 1.00 0.00 360 LYS A C 12
ATOM 21539 O O . LYS A 1 77 ? -4.592 2.954 -9.452 1.00 0.00 360 LYS A O 12
ATOM 21558 N N . GLU A 1 78 ? -5.217 3.426 -11.562 1.00 0.00 361 GLU A N 12
ATOM 21559 C CA . GLU A 1 78 ? -6.424 2.611 -11.503 1.00 0.00 361 GLU A CA 12
ATOM 21560 C C . GLU A 1 78 ? -6.146 1.274 -10.821 1.00 0.00 361 GLU A C 12
ATOM 21561 O O . GLU A 1 78 ? -6.664 0.998 -9.739 1.00 0.00 361 GLU A O 12
ATOM 21573 N N . ILE A 1 79 ? -5.326 0.450 -11.464 1.00 0.00 362 ILE A N 12
ATOM 21574 C CA . ILE A 1 79 ? -4.978 -0.858 -10.920 1.00 0.00 362 ILE A CA 12
ATOM 21575 C C . ILE A 1 79 ? -4.499 -0.744 -9.477 1.00 0.00 362 ILE A C 12
ATOM 21576 O O . ILE A 1 79 ? -5.180 -1.181 -8.550 1.00 0.00 362 ILE A O 12
ATOM 21592 N N . ALA A 1 80 ? -3.324 -0.150 -9.295 1.00 0.00 363 ALA A N 12
ATOM 21593 C CA . ALA A 1 80 ? -2.755 0.025 -7.964 1.00 0.00 363 ALA A CA 12
ATOM 21594 C C . ALA A 1 80 ? -3.843 0.319 -6.936 1.00 0.00 363 ALA A C 12
ATOM 21595 O O . ALA A 1 80 ? -3.986 -0.402 -5.949 1.00 0.00 363 ALA A O 12
ATOM 21602 N N . TRP A 1 81 ? -4.605 1.380 -7.175 1.00 0.00 364 TRP A N 12
ATOM 21603 C CA . TRP A 1 81 ? -5.679 1.768 -6.268 1.00 0.00 364 TRP A CA 12
ATOM 21604 C C . TRP A 1 81 ? -6.552 0.569 -5.914 1.00 0.00 364 TRP A C 12
ATOM 21605 O O . TRP A 1 81 ? -6.711 0.232 -4.741 1.00 0.00 364 TRP A O 12
ATOM 21626 N N . GLN A 1 82 ? -7.113 -0.072 -6.934 1.00 0.00 365 GLN A N 12
ATOM 21627 C CA . GLN A 1 82 ? -7.970 -1.233 -6.727 1.00 0.00 365 GLN A CA 12
ATOM 21628 C C . GLN A 1 82 ? -7.294 -2.254 -5.818 1.00 0.00 365 GLN A C 12
ATOM 21629 O O . GLN A 1 82 ? -7.930 -2.831 -4.936 1.00 0.00 365 GLN A O 12
ATOM 21643 N N . ALA A 1 83 ? -6.001 -2.470 -6.036 1.00 0.00 366 ALA A N 12
ATOM 21644 C CA . ALA A 1 83 ? -5.239 -3.420 -5.235 1.00 0.00 366 ALA A CA 12
ATOM 21645 C C . ALA A 1 83 ? -5.136 -2.955 -3.787 1.00 0.00 366 ALA A C 12
ATOM 21646 O O . ALA A 1 83 ? -5.213 -3.763 -2.859 1.00 0.00 366 ALA A O 12
ATOM 21653 N N . LEU A 1 84 ? -4.960 -1.653 -3.598 1.00 0.00 367 LEU A N 12
ATOM 21654 C CA . LEU A 1 84 ? -4.846 -1.081 -2.261 1.00 0.00 367 LEU A CA 12
ATOM 21655 C C . LEU A 1 84 ? -6.110 -1.340 -1.448 1.00 0.00 367 LEU A C 12
ATOM 21656 O O . LEU A 1 84 ? -6.068 -1.987 -0.402 1.00 0.00 367 LEU A O 12
ATOM 21672 N N . HIS A 1 85 ? -7.236 -0.831 -1.937 1.00 0.00 368 HIS A N 12
ATOM 21673 C CA . HIS A 1 85 ? -8.515 -1.009 -1.258 1.00 0.00 368 HIS A CA 12
ATOM 21674 C C . HIS A 1 85 ? -8.885 -2.487 -1.175 1.00 0.00 368 HIS A C 12
ATOM 21675 O O . HIS A 1 85 ? -9.478 -2.935 -0.193 1.00 0.00 368 HIS A O 12
ATOM 21689 N N . LEU A 1 86 ? -8.530 -3.240 -2.210 1.00 0.00 369 LEU A N 12
ATOM 21690 C CA . LEU A 1 86 ? -8.825 -4.668 -2.254 1.00 0.00 369 LEU A CA 12
ATOM 21691 C C . LEU A 1 86 ? -8.023 -5.423 -1.200 1.00 0.00 369 LEU A C 12
ATOM 21692 O O . LEU A 1 86 ? -8.535 -6.332 -0.548 1.00 0.00 369 LEU A O 12
ATOM 21708 N N . VAL A 1 87 ? -6.761 -5.037 -1.035 1.00 0.00 370 VAL A N 12
ATOM 21709 C CA . VAL A 1 87 ? -5.888 -5.675 -0.057 1.00 0.00 370 VAL A CA 12
ATOM 21710 C C . VAL A 1 87 ? -5.643 -4.762 1.139 1.00 0.00 370 VAL A C 12
ATOM 21711 O O . VAL A 1 87 ? -4.572 -4.787 1.743 1.00 0.00 370 VAL A O 12
ATOM 21724 N N . ASN A 1 88 ? -6.645 -3.956 1.476 1.00 0.00 371 ASN A N 12
ATOM 21725 C CA . ASN A 1 88 ? -6.539 -3.034 2.601 1.00 0.00 371 ASN A CA 12
ATOM 21726 C C . ASN A 1 88 ? -6.671 -3.776 3.927 1.00 0.00 371 ASN A C 12
ATOM 21727 O O . ASN A 1 88 ? -7.647 -4.490 4.156 1.00 0.00 371 ASN A O 12
ATOM 21738 N N . GLY A 1 89 ? -5.683 -3.601 4.799 1.00 0.00 372 GLY A N 12
ATOM 21739 C CA . GLY A 1 89 ? -5.708 -4.259 6.092 1.00 0.00 372 GLY A CA 12
ATOM 21740 C C . GLY A 1 89 ? -5.626 -5.769 5.975 1.00 0.00 372 GLY A C 12
ATOM 21741 O O . GLY A 1 89 ? -6.282 -6.493 6.725 1.00 0.00 372 GLY A O 12
ATOM 21745 N N . TYR A 1 90 ? -4.820 -6.244 5.033 1.00 0.00 373 TYR A N 12
ATOM 21746 C CA . TYR A 1 90 ? -4.657 -7.677 4.818 1.00 0.00 373 TYR A CA 12
ATOM 21747 C C . TYR A 1 90 ? -3.719 -8.282 5.859 1.00 0.00 373 TYR A C 12
ATOM 21748 O O . TYR A 1 90 ? -2.584 -7.833 6.024 1.00 0.00 373 TYR A O 12
ATOM 21766 N N . LYS A 1 91 ? -4.200 -9.303 6.558 1.00 0.00 374 LYS A N 12
ATOM 21767 C CA . LYS A 1 91 ? -3.407 -9.972 7.581 1.00 0.00 374 LYS A CA 12
ATOM 21768 C C . LYS A 1 91 ? -2.403 -10.932 6.951 1.00 0.00 374 LYS A C 12
ATOM 21769 O O . LYS A 1 91 ? -2.781 -11.858 6.232 1.00 0.00 374 LYS A O 12
ATOM 21788 N N . LEU A 1 92 ? -1.124 -10.707 7.226 1.00 0.00 375 LEU A N 12
ATOM 21789 C CA . LEU A 1 92 ? -0.064 -11.553 6.686 1.00 0.00 375 LEU A CA 12
ATOM 21790 C C . LEU A 1 92 ? 0.823 -12.093 7.804 1.00 0.00 375 LEU A C 12
ATOM 21791 O O . LEU A 1 92 ? 1.089 -11.402 8.787 1.00 0.00 375 LEU A O 12
ATOM 21807 N N . TYR A 1 93 ? 1.282 -13.329 7.642 1.00 0.00 376 TYR A N 12
ATOM 21808 C CA . TYR A 1 93 ? 2.140 -13.962 8.636 1.00 0.00 376 TYR A CA 12
ATOM 21809 C C . TYR A 1 93 ? 1.696 -13.597 10.050 1.00 0.00 376 TYR A C 12
ATOM 21810 O O . TYR A 1 93 ? 2.518 -13.467 10.957 1.00 0.00 376 TYR A O 12
ATOM 21828 N N . GLY A 1 94 ? 0.388 -13.433 10.230 1.00 0.00 377 GLY A N 12
ATOM 21829 C CA . GLY A 1 94 ? -0.144 -13.086 11.535 1.00 0.00 377 GLY A CA 12
ATOM 21830 C C . GLY A 1 94 ? 0.164 -11.653 11.923 1.00 0.00 377 GLY A C 12
ATOM 21831 O O . GLY A 1 94 ? 0.622 -11.388 13.035 1.00 0.00 377 GLY A O 12
ATOM 21835 N N . LYS A 1 95 ? -0.084 -10.726 11.005 1.00 0.00 378 LYS A N 12
ATOM 21836 C CA . LYS A 1 95 ? 0.169 -9.312 11.256 1.00 0.00 378 LYS A CA 12
ATOM 21837 C C . LYS A 1 95 ? -0.510 -8.443 10.203 1.00 0.00 378 LYS A C 12
ATOM 21838 O O . LYS A 1 95 ? -0.231 -8.564 9.009 1.00 0.00 378 LYS A O 12
ATOM 21857 N N . ILE A 1 96 ? -1.401 -7.564 10.651 1.00 0.00 379 ILE A N 12
ATOM 21858 C CA . ILE A 1 96 ? -2.116 -6.673 9.746 1.00 0.00 379 ILE A CA 12
ATOM 21859 C C . ILE A 1 96 ? -1.151 -5.932 8.828 1.00 0.00 379 ILE A C 12
ATOM 21860 O O . ILE A 1 96 ? -0.058 -5.541 9.242 1.00 0.00 379 ILE A O 12
ATOM 21876 N N . LEU A 1 97 ? -1.561 -5.739 7.580 1.00 0.00 380 LEU A N 12
ATOM 21877 C CA . LEU A 1 97 ? -0.734 -5.042 6.600 1.00 0.00 380 LEU A CA 12
ATOM 21878 C C . LEU A 1 97 ? -1.332 -3.682 6.253 1.00 0.00 380 LEU A C 12
ATOM 21879 O O . LEU A 1 97 ? -2.551 -3.529 6.174 1.00 0.00 380 LEU A O 12
ATOM 21895 N N . VAL A 1 98 ? -0.464 -2.697 6.042 1.00 0.00 381 VAL A N 12
ATOM 21896 C CA . VAL A 1 98 ? -0.906 -1.350 5.699 1.00 0.00 381 VAL A CA 12
ATOM 21897 C C . VAL A 1 98 ? -0.505 -0.988 4.274 1.00 0.00 381 VAL A C 12
ATOM 21898 O O . VAL A 1 98 ? 0.577 -1.350 3.811 1.00 0.00 381 VAL A O 12
ATOM 21911 N N . ILE A 1 99 ? -1.383 -0.269 3.583 1.00 0.00 382 ILE A N 12
ATOM 21912 C CA . ILE A 1 99 ? -1.119 0.145 2.210 1.00 0.00 382 ILE A CA 12
ATOM 21913 C C . ILE A 1 99 ? -1.474 1.613 2.000 1.00 0.00 382 ILE A C 12
ATOM 21914 O O . ILE A 1 99 ? -2.518 2.080 2.453 1.00 0.00 382 ILE A O 12
ATOM 21930 N N . GLU A 1 100 ? -0.598 2.336 1.310 1.00 0.00 383 GLU A N 12
ATOM 21931 C CA . GLU A 1 100 ? -0.819 3.751 1.038 1.00 0.00 383 GLU A CA 12
ATOM 21932 C C . GLU A 1 100 ? -0.419 4.101 -0.392 1.00 0.00 383 GLU A C 12
ATOM 21933 O O . GLU A 1 100 ? 0.043 3.244 -1.146 1.00 0.00 383 GLU A O 12
ATOM 21945 N N . PHE A 1 101 ? -0.600 5.366 -0.757 1.00 0.00 384 PHE A N 12
ATOM 21946 C CA . PHE A 1 101 ? -0.258 5.830 -2.097 1.00 0.00 384 PHE A CA 12
ATOM 21947 C C . PHE A 1 101 ? 1.028 6.650 -2.078 1.00 0.00 384 PHE A C 12
ATOM 21948 O O . PHE A 1 101 ? 1.207 7.525 -1.231 1.00 0.00 384 PHE A O 12
ATOM 21965 N N . GLY A 1 102 ? 1.921 6.362 -3.019 1.00 0.00 385 GLY A N 12
ATOM 21966 C CA . GLY A 1 102 ? 3.180 7.079 -3.093 1.00 0.00 385 GLY A CA 12
ATOM 21967 C C . GLY A 1 102 ? 3.259 7.987 -4.304 1.00 0.00 385 GLY A C 12
ATOM 21968 O O . GLY A 1 102 ? 2.761 7.649 -5.378 1.00 0.00 385 GLY A O 12
ATOM 21972 N N . LYS A 1 103 ? 3.887 9.146 -4.133 1.00 0.00 386 LYS A N 12
ATOM 21973 C CA . LYS A 1 103 ? 4.031 10.106 -5.221 1.00 0.00 386 LYS A CA 12
ATOM 21974 C C . LYS A 1 103 ? 5.489 10.524 -5.389 1.00 0.00 386 LYS A C 12
ATOM 21975 O O . LYS A 1 103 ? 6.275 10.460 -4.445 1.00 0.00 386 LYS A O 12
ATOM 21994 N N . ASN A 1 104 ? 5.841 10.952 -6.597 1.00 0.00 387 ASN A N 12
ATOM 21995 C CA . ASN A 1 104 ? 7.204 11.380 -6.887 1.00 0.00 387 ASN A CA 12
ATOM 21996 C C . ASN A 1 104 ? 7.265 12.889 -7.111 1.00 0.00 387 ASN A C 12
ATOM 21997 O O . ASN A 1 104 ? 8.118 13.577 -6.551 1.00 0.00 387 ASN A O 12
ATOM 22008 N N . LYS A 1 105 ? 6.351 13.397 -7.931 1.00 0.00 388 LYS A N 12
ATOM 22009 C CA . LYS A 1 105 ? 6.298 14.824 -8.228 1.00 0.00 388 LYS A CA 12
ATOM 22010 C C . LYS A 1 105 ? 4.888 15.242 -8.635 1.00 0.00 388 LYS A C 12
ATOM 22011 O O . LYS A 1 105 ? 4.293 14.658 -9.540 1.00 0.00 388 LYS A O 12
ATOM 22030 N N . LYS A 1 106 ? 4.360 16.258 -7.959 1.00 0.00 389 LYS A N 12
ATOM 22031 C CA . LYS A 1 106 ? 3.021 16.756 -8.252 1.00 0.00 389 LYS A CA 12
ATOM 22032 C C . LYS A 1 106 ? 3.043 17.706 -9.445 1.00 0.00 389 LYS A C 12
ATOM 22033 O O . LYS A 1 106 ? 2.427 18.771 -9.414 1.00 0.00 389 LYS A O 12
ATOM 22052 N N . GLN A 1 107 ? 3.756 17.312 -10.496 1.00 0.00 390 GLN A N 12
ATOM 22053 C CA . GLN A 1 107 ? 3.857 18.129 -11.700 1.00 0.00 390 GLN A CA 12
ATOM 22054 C C . GLN A 1 107 ? 3.294 17.388 -12.909 1.00 0.00 390 GLN A C 12
ATOM 22055 O O . GLN A 1 107 ? 3.327 16.159 -12.966 1.00 0.00 390 GLN A O 12
ATOM 22069 N N . ARG A 1 108 ? 2.778 18.145 -13.873 1.00 0.00 391 ARG A N 12
ATOM 22070 C CA . ARG A 1 108 ? 2.207 17.560 -15.079 1.00 0.00 391 ARG A CA 12
ATOM 22071 C C . ARG A 1 108 ? 2.922 18.077 -16.325 1.00 0.00 391 ARG A C 12
ATOM 22072 O O . ARG A 1 108 ? 3.252 17.308 -17.227 1.00 0.00 391 ARG A O 12
ATOM 22093 N N . SER A 1 109 ? 3.155 19.385 -16.366 1.00 0.00 392 SER A N 12
ATOM 22094 C CA . SER A 1 109 ? 3.826 20.006 -17.502 1.00 0.00 392 SER A CA 12
ATOM 22095 C C . SER A 1 109 ? 3.233 19.515 -18.819 1.00 0.00 392 SER A C 12
ATOM 22096 O O . SER A 1 109 ? 3.960 19.193 -19.759 1.00 0.00 392 SER A O 12
ATOM 22104 N N . SER A 1 110 ? 1.905 19.459 -18.878 1.00 0.00 393 SER A N 12
ATOM 22105 C CA . SER A 1 110 ? 1.213 19.003 -20.078 1.00 0.00 393 SER A CA 12
ATOM 22106 C C . SER A 1 110 ? 1.376 20.006 -21.215 1.00 0.00 393 SER A C 12
ATOM 22107 O O . SER A 1 110 ? 1.098 21.194 -21.053 1.00 0.00 393 SER A O 12
ATOM 22115 N N . GLY A 1 111 ? 1.829 19.519 -22.366 1.00 0.00 394 GLY A N 12
ATOM 22116 C CA . GLY A 1 111 ? 2.023 20.386 -23.514 1.00 0.00 394 GLY A CA 12
ATOM 22117 C C . GLY A 1 111 ? 3.266 20.031 -24.305 1.00 0.00 394 GLY A C 12
ATOM 22118 O O . GLY A 1 111 ? 4.363 20.515 -24.029 1.00 0.00 394 GLY A O 12
ATOM 22122 N N . PRO A 1 112 ? 3.100 19.165 -25.315 1.00 0.00 395 PRO A N 12
ATOM 22123 C CA . PRO A 1 112 ? 4.207 18.725 -26.169 1.00 0.00 395 PRO A CA 12
ATOM 22124 C C . PRO A 1 112 ? 4.603 19.781 -27.196 1.00 0.00 395 PRO A C 12
ATOM 22125 O O . PRO A 1 112 ? 3.838 20.090 -28.109 1.00 0.00 395 PRO A O 12
ATOM 22136 N N . SER A 1 113 ? 5.803 20.332 -27.038 1.00 0.00 396 SER A N 12
ATOM 22137 C CA . SER A 1 113 ? 6.299 21.356 -27.950 1.00 0.00 396 SER A CA 12
ATOM 22138 C C . SER A 1 113 ? 6.213 20.884 -29.398 1.00 0.00 396 SER A C 12
ATOM 22139 O O . SER A 1 113 ? 6.957 19.998 -29.818 1.00 0.00 396 SER A O 12
ATOM 22147 N N . SER A 1 114 ? 5.299 21.482 -30.156 1.00 0.00 397 SER A N 12
ATOM 22148 C CA . SER A 1 114 ? 5.112 21.120 -31.556 1.00 0.00 397 SER A CA 12
ATOM 22149 C C . SER A 1 114 ? 5.938 22.025 -32.465 1.00 0.00 397 SER A C 12
ATOM 22150 O O . SER A 1 114 ? 6.032 23.231 -32.241 1.00 0.00 397 SER A O 12
ATOM 22158 N N . GLY A 1 115 ? 6.536 21.432 -33.494 1.00 0.00 398 GLY A N 12
ATOM 22159 C CA . GLY A 1 115 ? 7.346 22.198 -34.424 1.00 0.00 398 GLY A CA 12
ATOM 22160 C C . GLY A 1 115 ? 7.749 21.392 -35.642 1.00 0.00 398 GLY A C 12
ATOM 22161 O O . GLY A 1 115 ? 7.033 21.367 -36.643 1.00 0.00 398 GLY A O 12
ATOM 22165 N N . GLY A 1 1 ? -26.209 14.817 35.967 1.00 0.00 284 GLY A N 13
ATOM 22166 C CA . GLY A 1 1 ? -26.136 15.411 34.645 1.00 0.00 284 GLY A CA 13
ATOM 22167 C C . GLY A 1 1 ? -25.042 14.799 33.793 1.00 0.00 284 GLY A C 13
ATOM 22168 O O . GLY A 1 1 ? -24.249 15.514 33.182 1.00 0.00 284 GLY A O 13
ATOM 22172 N N . SER A 1 2 ? -24.997 13.471 33.755 1.00 0.00 285 SER A N 13
ATOM 22173 C CA . SER A 1 2 ? -23.988 12.762 32.977 1.00 0.00 285 SER A CA 13
ATOM 22174 C C . SER A 1 2 ? -24.181 13.009 31.484 1.00 0.00 285 SER A C 13
ATOM 22175 O O . SER A 1 2 ? -24.978 12.336 30.831 1.00 0.00 285 SER A O 13
ATOM 22183 N N . SER A 1 3 ? -23.446 13.979 30.951 1.00 0.00 286 SER A N 13
ATOM 22184 C CA . SER A 1 3 ? -23.539 14.319 29.536 1.00 0.00 286 SER A CA 13
ATOM 22185 C C . SER A 1 3 ? -22.172 14.708 28.979 1.00 0.00 286 SER A C 13
ATOM 22186 O O . SER A 1 3 ? -21.249 15.017 29.732 1.00 0.00 286 SER A O 13
ATOM 22194 N N . GLY A 1 4 ? -22.052 14.689 27.656 1.00 0.00 287 GLY A N 13
ATOM 22195 C CA . GLY A 1 4 ? -20.795 15.042 27.021 1.00 0.00 287 GLY A CA 13
ATOM 22196 C C . GLY A 1 4 ? -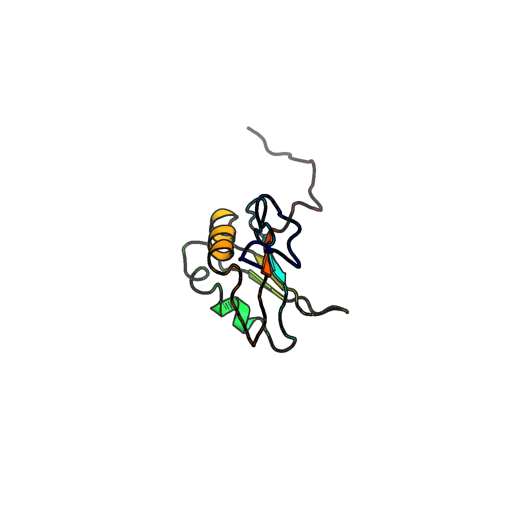20.476 14.154 25.834 1.00 0.00 287 GLY A C 13
ATOM 22197 O O . GLY A 1 4 ? -20.942 13.017 25.758 1.00 0.00 287 GLY A O 13
ATOM 22201 N N . SER A 1 5 ? -19.682 14.675 24.903 1.00 0.00 288 SER A N 13
ATOM 22202 C CA . SER A 1 5 ? -19.307 13.924 23.711 1.00 0.00 288 SER A CA 13
ATOM 22203 C C . SER A 1 5 ? -17.838 14.150 23.366 1.00 0.00 288 SER A C 13
ATOM 22204 O O . SER A 1 5 ? -17.247 15.158 23.755 1.00 0.00 288 SER A O 13
ATOM 22212 N N . SER A 1 6 ? -17.257 13.207 22.633 1.00 0.00 289 SER A N 13
ATOM 22213 C CA . SER A 1 6 ? -15.856 13.301 22.238 1.00 0.00 289 SER A CA 13
ATOM 22214 C C . SER A 1 6 ? -15.632 12.658 20.873 1.00 0.00 289 SER A C 13
ATOM 22215 O O . SER A 1 6 ? -15.823 11.455 20.702 1.00 0.00 289 SER A O 13
ATOM 22223 N N . GLY A 1 7 ? -15.225 13.470 19.902 1.00 0.00 290 GLY A N 13
ATOM 22224 C CA . GLY A 1 7 ? -14.981 12.963 18.564 1.00 0.00 290 GLY A CA 13
ATOM 22225 C C . GLY A 1 7 ? -15.477 13.908 17.487 1.00 0.00 290 GLY A C 13
ATOM 22226 O O . GLY A 1 7 ? -16.683 14.091 17.322 1.00 0.00 290 GLY A O 13
ATOM 22230 N N . GLU A 1 8 ? -14.546 14.511 16.756 1.00 0.00 291 GLU A N 13
ATOM 22231 C CA . GLU A 1 8 ? -14.897 15.444 15.691 1.00 0.00 291 GLU A CA 13
ATOM 22232 C C . GLU A 1 8 ? -14.979 14.728 14.346 1.00 0.00 291 GLU A C 13
ATOM 22233 O O . GLU A 1 8 ? -15.841 15.032 13.522 1.00 0.00 291 GLU A O 13
ATOM 22245 N N . GLU A 1 9 ? -14.075 13.777 14.132 1.00 0.00 292 GLU A N 13
ATOM 22246 C CA . GLU A 1 9 ? -14.044 13.020 12.885 1.00 0.00 292 GLU A CA 13
ATOM 22247 C C . GLU A 1 9 ? -14.835 11.721 13.019 1.00 0.00 292 GLU A C 13
ATOM 22248 O O . GLU A 1 9 ? -15.248 11.129 12.022 1.00 0.00 292 GLU A O 13
ATOM 22260 N N . ILE A 1 10 ? -15.043 11.287 14.258 1.00 0.00 293 ILE A N 13
ATOM 22261 C CA . ILE A 1 10 ? -15.784 10.059 14.522 1.00 0.00 293 ILE A CA 13
ATOM 22262 C C . ILE A 1 10 ? -17.201 10.364 14.995 1.00 0.00 293 ILE A C 13
ATOM 22263 O O . ILE A 1 10 ? -17.492 11.474 15.442 1.00 0.00 293 ILE A O 13
ATOM 22279 N N . ARG A 1 11 ? -18.078 9.372 14.894 1.00 0.00 294 ARG A N 13
ATOM 22280 C CA . ARG A 1 11 ? -19.466 9.534 15.313 1.00 0.00 294 ARG A CA 13
ATOM 22281 C C . ARG A 1 11 ? -19.763 8.688 16.548 1.00 0.00 294 ARG A C 13
ATOM 22282 O O . ARG A 1 11 ? -20.197 9.206 17.578 1.00 0.00 294 ARG A O 13
ATOM 22303 N N . LYS A 1 12 ? -19.527 7.386 16.438 1.00 0.00 295 LYS A N 13
ATOM 22304 C CA . LYS A 1 12 ? -19.769 6.468 17.544 1.00 0.00 295 LYS A CA 13
ATOM 22305 C C . LYS A 1 12 ? -18.460 5.869 18.050 1.00 0.00 295 LYS A C 13
ATOM 22306 O O . LYS A 1 12 ? -18.138 5.968 19.235 1.00 0.00 295 LYS A O 13
ATOM 22325 N N . ILE A 1 13 ? -17.710 5.249 17.145 1.00 0.00 296 ILE A N 13
ATOM 22326 C CA . ILE A 1 13 ? -16.435 4.637 17.499 1.00 0.00 296 ILE A CA 13
ATOM 22327 C C . ILE A 1 13 ? -15.270 5.560 17.163 1.00 0.00 296 ILE A C 13
ATOM 22328 O O . ILE A 1 13 ? -15.185 6.120 16.069 1.00 0.00 296 ILE A O 13
ATOM 22344 N N . PRO A 1 14 ? -14.346 5.721 18.122 1.00 0.00 297 PRO A N 13
ATOM 22345 C CA . PRO A 1 14 ? -13.166 6.575 17.950 1.00 0.00 297 PRO A CA 13
ATOM 22346 C C . PRO A 1 14 ? -12.084 5.903 17.111 1.00 0.00 297 PRO A C 13
ATOM 22347 O O . PRO A 1 14 ? -11.467 6.538 16.256 1.00 0.00 297 PRO A O 13
ATOM 22358 N N . MET A 1 15 ? -11.859 4.618 17.363 1.00 0.00 298 MET A N 13
ATOM 22359 C CA . MET A 1 15 ? -10.851 3.861 16.629 1.00 0.00 298 MET A CA 13
ATOM 22360 C C . MET A 1 15 ? -11.396 3.393 15.283 1.00 0.00 298 MET A C 13
ATOM 22361 O O . MET A 1 15 ? -11.180 2.250 14.879 1.00 0.00 298 MET A O 13
ATOM 22375 N N . PHE A 1 16 ? -12.102 4.283 14.594 1.00 0.00 299 PHE A N 13
ATOM 22376 C CA . PHE A 1 16 ? -12.679 3.960 13.295 1.00 0.00 299 PHE A CA 13
ATOM 22377 C C . PHE A 1 16 ? -11.636 4.091 12.189 1.00 0.00 299 PHE A C 13
ATOM 22378 O O . PHE A 1 16 ? -11.441 3.172 11.393 1.00 0.00 299 PHE A O 13
ATOM 22395 N N . SER A 1 17 ? -10.968 5.239 12.146 1.00 0.00 300 SER A N 13
ATOM 22396 C CA . SER A 1 17 ? -9.948 5.492 11.137 1.00 0.00 300 SER A CA 13
ATOM 22397 C C . SER A 1 17 ? -8.553 5.460 11.754 1.00 0.00 300 SER A C 13
ATOM 22398 O O . SER A 1 17 ? -8.006 6.496 12.132 1.00 0.00 300 SER A O 13
ATOM 22406 N N . SER A 1 18 ? -7.983 4.263 11.851 1.00 0.00 301 SER A N 13
ATOM 22407 C CA . SER A 1 18 ? -6.654 4.094 12.426 1.00 0.00 301 SER A CA 13
ATOM 22408 C C . SER A 1 18 ? -5.583 4.653 11.494 1.00 0.00 301 SER A C 13
ATOM 22409 O O . SER A 1 18 ? -4.751 5.463 11.902 1.00 0.00 301 SER A O 13
ATOM 22417 N N . TYR A 1 19 ? -5.612 4.215 10.240 1.00 0.00 302 TYR A N 13
ATOM 22418 C CA . TYR A 1 19 ? -4.645 4.669 9.249 1.00 0.00 302 TYR A CA 13
ATOM 22419 C C . TYR A 1 19 ? -5.341 5.084 7.957 1.00 0.00 302 TYR A C 13
ATOM 22420 O O . TYR A 1 19 ? -6.245 4.400 7.479 1.00 0.00 302 TYR A O 13
ATOM 22438 N N . ASN A 1 20 ? -4.912 6.210 7.397 1.00 0.00 303 ASN A N 13
ATOM 22439 C CA . ASN A 1 20 ? -5.494 6.718 6.159 1.00 0.00 303 ASN A CA 13
ATOM 22440 C C . ASN A 1 20 ? -4.568 6.454 4.975 1.00 0.00 303 ASN A C 13
ATOM 22441 O O . ASN A 1 20 ? -3.354 6.639 5.051 1.00 0.00 303 ASN A O 13
ATOM 22452 N N . PRO A 1 21 ? -5.156 6.012 3.853 1.00 0.00 304 PRO A N 13
ATOM 22453 C CA . PRO A 1 21 ? -4.403 5.715 2.630 1.00 0.00 304 PRO A CA 13
ATOM 22454 C C . PRO A 1 21 ? -4.050 6.974 1.846 1.00 0.00 304 PRO A C 13
ATOM 22455 O O . PRO A 1 21 ? -2.892 7.195 1.499 1.00 0.00 304 PRO A O 13
ATOM 22466 N N . GLY A 1 22 ? -5.058 7.796 1.571 1.00 0.00 305 GLY A N 13
ATOM 22467 C CA . GLY A 1 22 ? -4.833 9.023 0.830 1.00 0.00 305 GLY A CA 13
ATOM 22468 C C . GLY A 1 22 ? -5.504 9.012 -0.530 1.00 0.00 305 GLY A C 13
ATOM 22469 O O . GLY A 1 22 ? -6.432 8.237 -0.763 1.00 0.00 305 GLY A O 13
ATOM 22473 N N . GLU A 1 23 ? -5.036 9.873 -1.427 1.00 0.00 306 GLU A N 13
ATOM 22474 C CA . GLU A 1 23 ? -5.600 9.959 -2.769 1.00 0.00 306 GLU A CA 13
ATOM 22475 C C . GLU A 1 23 ? -5.030 8.867 -3.669 1.00 0.00 306 GLU A C 13
ATOM 22476 O O . GLU A 1 23 ? -3.827 8.606 -3.688 1.00 0.00 306 GLU A O 13
ATOM 22488 N N . PRO A 1 24 ? -5.915 8.212 -4.436 1.00 0.00 307 PRO A N 13
ATOM 22489 C CA . PRO A 1 24 ? -5.524 7.137 -5.353 1.00 0.00 307 PRO A CA 13
ATOM 22490 C C . PRO A 1 24 ? -4.311 7.509 -6.199 1.00 0.00 307 PRO A C 13
ATOM 22491 O O . PRO A 1 24 ? -4.327 8.506 -6.919 1.00 0.00 307 PRO A O 13
ATOM 22502 N N . ASN A 1 25 ? -3.261 6.699 -6.107 1.00 0.00 308 ASN A N 13
ATOM 22503 C CA . ASN A 1 25 ? -2.039 6.943 -6.863 1.00 0.00 308 ASN A CA 13
ATOM 22504 C C . ASN A 1 25 ? -1.595 5.684 -7.601 1.00 0.00 308 ASN A C 13
ATOM 22505 O O . ASN A 1 25 ? -2.264 4.651 -7.549 1.00 0.00 308 ASN A O 13
ATOM 22516 N N . LYS A 1 26 ? -0.462 5.776 -8.290 1.00 0.00 309 LYS A N 13
ATOM 22517 C CA . LYS A 1 26 ? 0.074 4.646 -9.037 1.00 0.00 309 LYS A CA 13
ATOM 22518 C C . LYS A 1 26 ? 1.173 3.942 -8.248 1.00 0.00 309 LYS A C 13
ATOM 22519 O O . LYS A 1 26 ? 1.570 2.825 -8.578 1.00 0.00 309 LYS A O 13
ATOM 22538 N N . VAL A 1 27 ? 1.658 4.603 -7.201 1.00 0.00 310 VAL A N 13
ATOM 22539 C CA . VAL A 1 27 ? 2.710 4.039 -6.362 1.00 0.00 310 VAL A CA 13
ATOM 22540 C C . VAL A 1 27 ? 2.182 3.706 -4.972 1.00 0.00 310 VAL A C 13
ATOM 22541 O O . VAL A 1 27 ? 1.794 4.595 -4.213 1.00 0.00 310 VAL A O 13
ATOM 22554 N N . LEU A 1 28 ? 2.174 2.419 -4.641 1.00 0.00 311 LEU A N 13
ATOM 22555 C CA . LEU A 1 28 ? 1.694 1.966 -3.339 1.00 0.00 311 LEU A CA 13
ATOM 22556 C C . LEU A 1 28 ? 2.861 1.682 -2.399 1.00 0.00 311 LEU A C 13
ATOM 22557 O O . LEU A 1 28 ? 3.884 1.135 -2.810 1.00 0.00 311 LEU A O 13
ATOM 22573 N N . TYR A 1 29 ? 2.699 2.056 -1.135 1.00 0.00 312 TYR A N 13
ATOM 22574 C CA . TYR A 1 29 ? 3.738 1.842 -0.135 1.00 0.00 312 TYR A CA 13
ATOM 22575 C C . TYR A 1 29 ? 3.213 1.004 1.027 1.00 0.00 312 TYR A C 13
ATOM 22576 O O . TYR A 1 29 ? 2.493 1.504 1.892 1.00 0.00 312 TYR A O 13
ATOM 22594 N N . LEU A 1 30 ? 3.579 -0.273 1.041 1.00 0.00 313 LEU A N 13
ATOM 22595 C CA . LEU A 1 30 ? 3.145 -1.182 2.096 1.00 0.00 313 LEU A CA 13
ATOM 22596 C C . LEU A 1 30 ? 4.084 -1.109 3.296 1.00 0.00 313 LEU A C 13
ATOM 22597 O O . LEU A 1 30 ? 5.272 -0.819 3.153 1.00 0.00 313 LEU A O 13
ATOM 22613 N N . LYS A 1 31 ? 3.543 -1.375 4.480 1.00 0.00 314 LYS A N 13
ATOM 22614 C CA . LYS A 1 31 ? 4.331 -1.343 5.706 1.00 0.00 314 LYS A CA 13
ATOM 22615 C C . LYS A 1 31 ? 3.945 -2.493 6.632 1.00 0.00 314 LYS A C 13
ATOM 22616 O O . LYS A 1 31 ? 3.125 -3.338 6.277 1.00 0.00 314 LYS A O 13
ATOM 22635 N N . ASN A 1 32 ? 4.540 -2.516 7.819 1.00 0.00 315 ASN A N 13
ATOM 22636 C CA . ASN A 1 32 ? 4.256 -3.562 8.796 1.00 0.00 315 ASN A CA 13
ATOM 22637 C C . ASN A 1 32 ? 4.475 -4.945 8.191 1.00 0.00 315 ASN A C 13
ATOM 22638 O O . ASN A 1 32 ? 3.596 -5.807 8.250 1.00 0.00 315 ASN A O 13
ATOM 22649 N N . LEU A 1 33 ? 5.650 -5.151 7.609 1.00 0.00 316 LEU A N 13
ATOM 22650 C CA . LEU A 1 33 ? 5.986 -6.430 6.993 1.00 0.00 316 LEU A CA 13
ATOM 22651 C C . LEU A 1 33 ? 7.054 -7.160 7.800 1.00 0.00 316 LEU A C 13
ATOM 22652 O O . LEU A 1 33 ? 8.232 -6.805 7.755 1.00 0.00 316 LEU A O 13
ATOM 22668 N N . SER A 1 34 ? 6.635 -8.185 8.537 1.00 0.00 317 SER A N 13
ATOM 22669 C CA . SER A 1 34 ? 7.556 -8.965 9.356 1.00 0.00 317 SER A CA 13
ATOM 22670 C C . SER A 1 34 ? 8.801 -9.345 8.560 1.00 0.00 317 SER A C 13
ATOM 22671 O O . SER A 1 34 ? 8.744 -9.621 7.362 1.00 0.00 317 SER A O 13
ATOM 22679 N N . PRO A 1 35 ? 9.956 -9.360 9.243 1.00 0.00 318 PRO A N 13
ATOM 22680 C CA . PRO A 1 35 ? 11.239 -9.705 8.622 1.00 0.00 318 PRO A CA 13
ATOM 22681 C C . PRO A 1 35 ? 11.146 -10.958 7.757 1.00 0.00 318 PRO A C 13
ATOM 22682 O O . PRO A 1 35 ? 11.997 -11.197 6.901 1.00 0.00 318 PRO A O 13
ATOM 22693 N N . ARG A 1 36 ? 10.105 -11.753 7.986 1.00 0.00 319 ARG A N 13
ATOM 22694 C CA . ARG A 1 36 ? 9.902 -12.981 7.227 1.00 0.00 319 ARG A CA 13
ATOM 22695 C C . ARG A 1 36 ? 9.341 -12.677 5.841 1.00 0.00 319 ARG A C 13
ATOM 22696 O O . ARG A 1 36 ? 9.683 -13.341 4.863 1.00 0.00 319 ARG A O 13
ATOM 22717 N N . VAL A 1 37 ? 8.476 -11.671 5.766 1.00 0.00 320 VAL A N 13
ATOM 22718 C CA . VAL A 1 37 ? 7.868 -11.279 4.500 1.00 0.00 320 VAL A CA 13
ATOM 22719 C C . VAL A 1 37 ? 8.907 -11.222 3.385 1.00 0.00 320 VAL A C 13
ATOM 22720 O O . VAL A 1 37 ? 10.089 -10.981 3.633 1.00 0.00 320 VAL A O 13
ATOM 22733 N N . THR A 1 38 ? 8.458 -11.447 2.154 1.00 0.00 321 THR A N 13
ATOM 22734 C CA . THR A 1 38 ? 9.348 -11.421 1.000 1.00 0.00 321 THR A CA 13
ATOM 22735 C C . THR A 1 38 ? 8.570 -11.186 -0.290 1.00 0.00 321 THR A C 13
ATOM 22736 O O . THR A 1 38 ? 7.344 -11.291 -0.313 1.00 0.00 321 THR A O 13
ATOM 22747 N N . GLU A 1 39 ? 9.290 -10.868 -1.361 1.00 0.00 322 GLU A N 13
ATOM 22748 C CA . GLU A 1 39 ? 8.666 -10.617 -2.655 1.00 0.00 322 GLU A CA 13
ATOM 22749 C C . GLU A 1 39 ? 7.450 -11.518 -2.854 1.00 0.00 322 GLU A C 13
ATOM 22750 O O . GLU A 1 39 ? 6.345 -11.039 -3.112 1.00 0.00 322 GLU A O 13
ATOM 22762 N N . ARG A 1 40 ? 7.662 -12.824 -2.734 1.00 0.00 323 ARG A N 13
ATOM 22763 C CA . ARG A 1 40 ? 6.584 -13.791 -2.903 1.00 0.00 323 ARG A CA 13
ATOM 22764 C C . ARG A 1 40 ? 5.279 -13.259 -2.320 1.00 0.00 323 ARG A C 13
ATOM 22765 O O . ARG A 1 40 ? 4.226 -13.338 -2.953 1.00 0.00 323 ARG A O 13
ATOM 22786 N N . ASP A 1 41 ? 5.355 -12.716 -1.111 1.00 0.00 324 ASP A N 13
ATOM 22787 C CA . ASP A 1 41 ? 4.181 -12.169 -0.441 1.00 0.00 324 ASP A CA 13
ATOM 22788 C C . ASP A 1 41 ? 3.512 -11.102 -1.303 1.00 0.00 324 ASP A C 13
ATOM 22789 O O . ASP A 1 41 ? 2.344 -11.227 -1.670 1.00 0.00 324 ASP A O 13
ATOM 22798 N N . LEU A 1 42 ? 4.261 -10.052 -1.619 1.00 0.00 325 LEU A N 13
ATOM 22799 C CA . LEU A 1 42 ? 3.741 -8.960 -2.437 1.00 0.00 325 LEU A CA 13
ATOM 22800 C C . LEU A 1 42 ? 3.236 -9.478 -3.780 1.00 0.00 325 LEU A C 13
ATOM 22801 O O . LEU A 1 42 ? 2.110 -9.192 -4.184 1.00 0.00 325 LEU A O 13
ATOM 22817 N N . VAL A 1 43 ? 4.079 -10.246 -4.466 1.00 0.00 326 VAL A N 13
ATOM 22818 C CA . VAL A 1 43 ? 3.717 -10.807 -5.763 1.00 0.00 326 VAL A CA 13
ATOM 22819 C C . VAL A 1 43 ? 2.396 -11.564 -5.685 1.00 0.00 326 VAL A C 13
ATOM 22820 O O . VAL A 1 43 ? 1.450 -11.259 -6.412 1.00 0.00 326 VAL A O 13
ATOM 22833 N N . SER A 1 44 ? 2.338 -12.552 -4.797 1.00 0.00 327 SER A N 13
ATOM 22834 C CA . SER A 1 44 ? 1.133 -13.355 -4.626 1.00 0.00 327 SER A CA 13
ATOM 22835 C C . SER A 1 44 ? -0.055 -12.477 -4.242 1.00 0.00 327 SER A C 13
ATOM 22836 O O . SER A 1 44 ? -1.175 -12.690 -4.710 1.00 0.00 327 SER A O 13
ATOM 22844 N N . LEU A 1 45 ? 0.197 -11.491 -3.388 1.00 0.00 328 LEU A N 13
ATOM 22845 C CA . LEU A 1 45 ? -0.850 -10.581 -2.939 1.00 0.00 328 LEU A CA 13
ATOM 22846 C C . LEU A 1 45 ? -1.458 -9.828 -4.119 1.00 0.00 328 LEU A C 13
ATOM 22847 O O . LEU A 1 45 ? -2.672 -9.630 -4.183 1.00 0.00 328 LEU A O 13
ATOM 22863 N N . PHE A 1 46 ? -0.607 -9.412 -5.050 1.00 0.00 329 PHE A N 13
ATOM 22864 C CA . PHE A 1 46 ? -1.060 -8.681 -6.228 1.00 0.00 329 PHE A CA 13
ATOM 22865 C C . PHE A 1 46 ? -0.609 -9.379 -7.508 1.00 0.00 329 PHE A C 13
ATOM 22866 O O . PHE A 1 46 ? -0.067 -8.747 -8.415 1.00 0.00 329 PHE A O 13
ATOM 22883 N N . ALA A 1 47 ? -0.835 -10.688 -7.573 1.00 0.00 330 ALA A N 13
ATOM 22884 C CA . ALA A 1 47 ? -0.452 -11.472 -8.741 1.00 0.00 330 ALA A CA 13
ATOM 22885 C C . ALA A 1 47 ? -1.519 -11.390 -9.828 1.00 0.00 330 ALA A C 13
ATOM 22886 O O . ALA A 1 47 ? -1.238 -10.985 -10.956 1.00 0.00 330 ALA A O 13
ATOM 22893 N N . ARG A 1 48 ? -2.741 -11.780 -9.483 1.00 0.00 331 ARG A N 13
ATOM 22894 C CA . ARG A 1 48 ? -3.848 -11.753 -10.431 1.00 0.00 331 ARG A CA 13
ATOM 22895 C C . ARG A 1 48 ? -3.831 -10.466 -11.251 1.00 0.00 331 ARG A C 13
ATOM 22896 O O . ARG A 1 48 ? -3.982 -10.494 -12.473 1.00 0.00 331 ARG A O 13
ATOM 22917 N N . PHE A 1 49 ? -3.644 -9.339 -10.571 1.00 0.00 332 PHE A N 13
ATOM 22918 C CA . PHE A 1 49 ? -3.608 -8.043 -11.236 1.00 0.00 332 PHE A CA 13
ATOM 22919 C C . PHE A 1 49 ? -2.726 -8.093 -12.479 1.00 0.00 332 PHE A C 13
ATOM 22920 O O . PHE A 1 49 ? -3.073 -7.540 -13.522 1.00 0.00 332 PHE A O 13
ATOM 22937 N N . GLN A 1 50 ? -1.582 -8.760 -12.359 1.00 0.00 333 GLN A N 13
ATOM 22938 C CA . GLN A 1 50 ? -0.649 -8.881 -13.473 1.00 0.00 333 GLN A CA 13
ATOM 22939 C C . GLN A 1 50 ? -1.316 -9.548 -14.672 1.00 0.00 333 GLN A C 13
ATOM 22940 O O . GLN A 1 50 ? -1.320 -10.773 -14.789 1.00 0.00 333 GLN A O 13
ATOM 22954 N N . GLU A 1 51 ? -1.879 -8.734 -15.558 1.00 0.00 334 GLU A N 13
ATOM 22955 C CA . GLU A 1 51 ? -2.550 -9.246 -16.748 1.00 0.00 334 GLU A CA 13
ATOM 22956 C C . GLU A 1 51 ? -1.700 -9.014 -17.994 1.00 0.00 334 GLU A C 13
ATOM 22957 O O . GLU A 1 51 ? -0.608 -8.451 -17.919 1.00 0.00 334 GLU A O 13
ATOM 22969 N N . LYS A 1 52 ? -2.211 -9.452 -19.140 1.00 0.00 335 LYS A N 13
ATOM 22970 C CA . LYS A 1 52 ? -1.501 -9.293 -20.404 1.00 0.00 335 LYS A CA 13
ATOM 22971 C C . LYS A 1 52 ? -1.449 -7.825 -20.817 1.00 0.00 335 LYS A C 13
ATOM 22972 O O . LYS A 1 52 ? -0.380 -7.288 -21.110 1.00 0.00 335 LYS A O 13
ATOM 22991 N N . LYS A 1 53 ? -2.610 -7.179 -20.838 1.00 0.00 336 LYS A N 13
ATOM 22992 C CA . LYS A 1 53 ? -2.698 -5.773 -21.212 1.00 0.00 336 LYS A CA 13
ATOM 22993 C C . LYS A 1 53 ? -1.725 -4.931 -20.393 1.00 0.00 336 LYS A C 13
ATOM 22994 O O . LYS A 1 53 ? -0.854 -4.259 -20.945 1.00 0.00 336 LYS A O 13
ATOM 23013 N N . GLY A 1 54 ? -1.879 -4.972 -19.074 1.00 0.00 337 GLY A N 13
ATOM 23014 C CA . GLY A 1 54 ? -1.005 -4.209 -18.201 1.00 0.00 337 GLY A CA 13
ATOM 23015 C C . GLY A 1 54 ? 0.346 -4.868 -18.012 1.00 0.00 337 GLY A C 13
ATOM 23016 O O . GLY A 1 54 ? 0.459 -5.949 -17.432 1.00 0.00 337 GLY A O 13
ATOM 23020 N N . PRO A 1 55 ? 1.404 -4.213 -18.513 1.00 0.00 338 PRO A N 13
ATOM 23021 C CA . PRO A 1 55 ? 2.774 -4.724 -18.409 1.00 0.00 338 PRO A CA 13
ATOM 23022 C C . PRO A 1 55 ? 3.093 -5.250 -17.013 1.00 0.00 338 PRO A C 13
ATOM 23023 O O . PRO A 1 55 ? 2.464 -4.874 -16.024 1.00 0.00 338 PRO A O 13
ATOM 23034 N N . PRO A 1 56 ? 4.092 -6.140 -16.930 1.00 0.00 339 PRO A N 13
ATOM 23035 C CA . PRO A 1 56 ? 4.518 -6.736 -15.659 1.00 0.00 339 PRO A CA 13
ATOM 23036 C C . PRO A 1 56 ? 4.651 -5.699 -14.549 1.00 0.00 339 PRO A C 13
ATOM 23037 O O . PRO A 1 56 ? 5.415 -4.741 -14.670 1.00 0.00 339 PRO A O 13
ATOM 23048 N N . ILE A 1 57 ? 3.904 -5.898 -13.469 1.00 0.00 340 ILE A N 13
ATOM 23049 C CA . ILE A 1 57 ? 3.940 -4.980 -12.336 1.00 0.00 340 ILE A CA 13
ATOM 23050 C C . ILE A 1 57 ? 5.307 -4.994 -11.661 1.00 0.00 340 ILE A C 13
ATOM 23051 O O . ILE A 1 57 ? 5.926 -6.048 -11.514 1.00 0.00 340 ILE A O 13
ATOM 23067 N N . GLN A 1 58 ? 5.771 -3.818 -11.252 1.00 0.00 341 GLN A N 13
ATOM 23068 C CA . GLN A 1 58 ? 7.065 -3.696 -10.591 1.00 0.00 341 GLN A CA 13
ATOM 23069 C C . GLN A 1 58 ? 6.903 -3.690 -9.075 1.00 0.00 341 GLN A C 13
ATOM 23070 O O . GLN A 1 58 ? 6.005 -3.041 -8.538 1.00 0.00 341 GLN A O 13
ATOM 23084 N N . PHE A 1 59 ? 7.778 -4.419 -8.389 1.00 0.00 342 PHE A N 13
ATOM 23085 C CA . PHE A 1 59 ? 7.731 -4.500 -6.934 1.00 0.00 342 PHE A CA 13
ATOM 23086 C C . PHE A 1 59 ? 9.032 -3.990 -6.319 1.00 0.00 342 PHE A C 13
ATOM 23087 O O . PHE A 1 59 ? 10.095 -4.070 -6.935 1.00 0.00 342 PHE A O 13
ATOM 23104 N N . ARG A 1 60 ? 8.939 -3.467 -5.101 1.00 0.00 343 ARG A N 13
ATOM 23105 C CA . ARG A 1 60 ? 10.106 -2.944 -4.403 1.00 0.00 343 ARG A CA 13
ATOM 23106 C C . ARG A 1 60 ? 10.050 -3.284 -2.917 1.00 0.00 343 ARG A C 13
ATOM 23107 O O . ARG A 1 60 ? 9.072 -2.974 -2.236 1.00 0.00 343 ARG A O 13
ATOM 23128 N N . MET A 1 61 ? 11.104 -3.924 -2.420 1.00 0.00 344 MET A N 13
ATOM 23129 C CA . MET A 1 61 ? 11.174 -4.306 -1.016 1.00 0.00 344 MET A CA 13
ATOM 23130 C C . MET A 1 61 ? 12.265 -3.523 -0.292 1.00 0.00 344 MET A C 13
ATOM 23131 O O . MET A 1 61 ? 13.384 -3.398 -0.789 1.00 0.00 344 MET A O 13
ATOM 23145 N N . MET A 1 62 ? 11.932 -2.998 0.882 1.00 0.00 345 MET A N 13
ATOM 23146 C CA . MET A 1 62 ? 12.884 -2.228 1.673 1.00 0.00 345 MET A CA 13
ATOM 23147 C C . MET A 1 62 ? 13.717 -3.144 2.564 1.00 0.00 345 MET A C 13
ATOM 23148 O O . MET A 1 62 ? 13.316 -4.270 2.862 1.00 0.00 345 MET A O 13
ATOM 23162 N N . THR A 1 63 ? 14.877 -2.654 2.990 1.00 0.00 346 THR A N 13
ATOM 23163 C CA . THR A 1 63 ? 15.766 -3.428 3.846 1.00 0.00 346 THR A CA 13
ATOM 23164 C C . THR A 1 63 ? 16.784 -2.530 4.539 1.00 0.00 346 THR A C 13
ATOM 23165 O O . THR A 1 63 ? 17.310 -1.593 3.938 1.00 0.00 346 THR A O 13
ATOM 23176 N N . GLY A 1 64 ? 17.056 -2.820 5.807 1.00 0.00 347 GLY A N 13
ATOM 23177 C CA . GLY A 1 64 ? 18.011 -2.028 6.561 1.00 0.00 347 GLY A CA 13
ATOM 23178 C C . GLY A 1 64 ? 17.595 -1.838 8.006 1.00 0.00 347 GLY A C 13
ATOM 23179 O O . GLY A 1 64 ? 16.854 -2.652 8.558 1.00 0.00 347 GLY A O 13
ATOM 23183 N N . ARG A 1 65 ? 18.073 -0.762 8.622 1.00 0.00 348 ARG A N 13
ATOM 23184 C CA . ARG A 1 65 ? 17.749 -0.470 10.012 1.00 0.00 348 ARG A CA 13
ATOM 23185 C C . ARG A 1 65 ? 16.239 -0.467 10.229 1.00 0.00 348 ARG A C 13
ATOM 23186 O O . ARG A 1 65 ? 15.725 -1.169 11.100 1.00 0.00 348 ARG A O 13
ATOM 23207 N N . MET A 1 66 ? 15.533 0.328 9.430 1.00 0.00 349 MET A N 13
ATOM 23208 C CA . MET A 1 66 ? 14.082 0.422 9.535 1.00 0.00 349 MET A CA 13
ATOM 23209 C C . MET A 1 66 ? 13.404 -0.407 8.448 1.00 0.00 349 MET A C 13
ATOM 23210 O O . MET A 1 66 ? 12.996 0.122 7.415 1.00 0.00 349 MET A O 13
ATOM 23224 N N . ARG A 1 67 ? 13.288 -1.709 8.689 1.00 0.00 350 ARG A N 13
ATOM 23225 C CA . ARG A 1 67 ? 12.661 -2.611 7.730 1.00 0.00 350 ARG A CA 13
ATOM 23226 C C . ARG A 1 67 ? 11.166 -2.745 8.006 1.00 0.00 350 ARG A C 13
ATOM 23227 O O . ARG A 1 67 ? 10.650 -2.181 8.970 1.00 0.00 350 ARG A O 13
ATOM 23248 N N . GLY A 1 68 ? 10.477 -3.496 7.154 1.00 0.00 351 GLY A N 13
ATOM 23249 C CA . GLY A 1 68 ? 9.049 -3.690 7.323 1.00 0.00 351 GLY A CA 13
ATOM 23250 C C . GLY A 1 68 ? 8.231 -2.840 6.370 1.00 0.00 351 GLY A C 13
ATOM 23251 O O . GLY A 1 68 ? 7.030 -2.658 6.567 1.00 0.00 351 GLY A O 13
ATOM 23255 N N . GLN A 1 69 ? 8.884 -2.318 5.337 1.00 0.00 352 GLN A N 13
ATOM 23256 C CA . GLN A 1 69 ? 8.209 -1.480 4.353 1.00 0.00 352 GLN A CA 13
ATOM 23257 C C . GLN A 1 69 ? 8.567 -1.912 2.934 1.00 0.00 352 GLN A C 13
ATOM 23258 O O . GLN A 1 69 ? 9.651 -2.441 2.691 1.00 0.00 352 GLN A O 13
ATOM 23272 N N . ALA A 1 70 ? 7.648 -1.681 2.001 1.00 0.00 353 ALA A N 13
ATOM 23273 C CA . ALA A 1 70 ? 7.868 -2.044 0.607 1.00 0.00 353 ALA A CA 13
ATOM 23274 C C . ALA A 1 70 ? 7.058 -1.151 -0.327 1.00 0.00 353 ALA A C 13
ATOM 23275 O O . ALA A 1 70 ? 5.987 -0.665 0.036 1.00 0.00 353 ALA A O 13
ATOM 23282 N N . PHE A 1 71 ? 7.577 -0.939 -1.532 1.00 0.00 354 PHE A N 13
ATOM 23283 C CA . PHE A 1 71 ? 6.902 -0.103 -2.518 1.00 0.00 354 PHE A CA 13
ATOM 23284 C C . PHE A 1 71 ? 6.465 -0.928 -3.724 1.00 0.00 354 PHE A C 13
ATOM 23285 O O . PHE A 1 71 ? 7.071 -1.953 -4.041 1.00 0.00 354 PHE A O 13
ATOM 23302 N N . ILE A 1 72 ? 5.409 -0.476 -4.391 1.00 0.00 355 ILE A N 13
ATOM 23303 C CA . ILE A 1 72 ? 4.890 -1.173 -5.563 1.00 0.00 355 ILE A CA 13
ATOM 23304 C C . ILE A 1 72 ? 4.486 -0.187 -6.654 1.00 0.00 355 ILE A C 13
ATOM 23305 O O . ILE A 1 72 ? 3.964 0.891 -6.371 1.00 0.00 355 ILE A O 13
ATOM 23321 N N . THR A 1 73 ? 4.731 -0.565 -7.905 1.00 0.00 356 THR A N 13
ATOM 23322 C CA . THR A 1 73 ? 4.392 0.284 -9.040 1.00 0.00 356 THR A CA 13
ATOM 23323 C C . THR A 1 73 ? 3.502 -0.455 -10.033 1.00 0.00 356 THR A C 13
ATOM 23324 O O . THR A 1 73 ? 3.877 -1.504 -10.558 1.00 0.00 356 THR A O 13
ATOM 23335 N N . PHE A 1 74 ? 2.321 0.099 -10.289 1.00 0.00 357 PHE A N 13
ATOM 23336 C CA . PHE A 1 74 ? 1.377 -0.508 -11.219 1.00 0.00 357 PHE A CA 13
ATOM 23337 C C . PHE A 1 74 ? 1.356 0.252 -12.544 1.00 0.00 357 PHE A C 13
ATOM 23338 O O . PHE A 1 74 ? 1.716 1.426 -12.621 1.00 0.00 357 PHE A O 13
ATOM 23355 N N . PRO A 1 75 ? 0.923 -0.436 -13.611 1.00 0.00 358 PRO A N 13
ATOM 23356 C CA . PRO A 1 75 ? 0.843 0.152 -14.951 1.00 0.00 358 PRO A CA 13
ATOM 23357 C C . PRO A 1 75 ? 0.197 1.533 -14.941 1.00 0.00 358 PRO A C 13
ATOM 23358 O O . PRO A 1 75 ? 0.601 2.423 -15.688 1.00 0.00 358 PRO A O 13
ATOM 23369 N N . ASN A 1 76 ? -0.808 1.706 -14.088 1.00 0.00 359 ASN A N 13
ATOM 23370 C CA . ASN A 1 76 ? -1.510 2.979 -13.981 1.00 0.00 359 ASN A CA 13
ATOM 23371 C C . ASN A 1 76 ? -2.022 3.201 -12.561 1.00 0.00 359 ASN A C 13
ATOM 23372 O O . ASN A 1 76 ? -1.915 2.321 -11.706 1.00 0.00 359 ASN A O 13
ATOM 23383 N N . LYS A 1 77 ? -2.579 4.382 -12.317 1.00 0.00 360 LYS A N 13
ATOM 23384 C CA . LYS A 1 77 ? -3.109 4.720 -11.001 1.00 0.00 360 LYS A CA 13
ATOM 23385 C C . LYS A 1 77 ? -4.387 3.938 -10.712 1.00 0.00 360 LYS A C 13
ATOM 23386 O O . LYS A 1 77 ? -4.701 3.652 -9.557 1.00 0.00 360 LYS A O 13
ATOM 23405 N N . GLU A 1 78 ? -5.117 3.594 -11.768 1.00 0.00 361 GLU A N 13
ATOM 23406 C CA . GLU A 1 78 ? -6.359 2.844 -11.626 1.00 0.00 361 GLU A CA 13
ATOM 23407 C C . GLU A 1 78 ? -6.106 1.495 -10.958 1.00 0.00 361 GLU A C 13
ATOM 23408 O O . GLU A 1 78 ? -6.607 1.230 -9.864 1.00 0.00 361 GLU A O 13
ATOM 23420 N N . ILE A 1 79 ? -5.329 0.648 -11.623 1.00 0.00 362 ILE A N 13
ATOM 23421 C CA . ILE A 1 79 ? -5.010 -0.672 -11.094 1.00 0.00 362 ILE A CA 13
ATOM 23422 C C . ILE A 1 79 ? -4.507 -0.582 -9.657 1.00 0.00 362 ILE A C 13
ATOM 23423 O O . ILE A 1 79 ? -5.076 -1.188 -8.750 1.00 0.00 362 ILE A O 13
ATOM 23439 N N . ALA A 1 80 ? -3.438 0.183 -9.458 1.00 0.00 363 ALA A N 13
ATOM 23440 C CA . ALA A 1 80 ? -2.860 0.356 -8.131 1.00 0.00 363 ALA A CA 13
ATOM 23441 C C . ALA A 1 80 ? -3.949 0.510 -7.074 1.00 0.00 363 ALA A C 13
ATOM 23442 O O . ALA A 1 80 ? -4.054 -0.302 -6.155 1.00 0.00 363 ALA A O 13
ATOM 23449 N N . TRP A 1 81 ? -4.755 1.556 -7.210 1.00 0.00 364 TRP A N 13
ATOM 23450 C CA . TRP A 1 81 ? -5.835 1.817 -6.266 1.00 0.00 364 TRP A CA 13
ATOM 23451 C C . TRP A 1 81 ? -6.652 0.555 -6.011 1.00 0.00 364 TRP A C 13
ATOM 23452 O O . TRP A 1 81 ? -6.698 0.052 -4.888 1.00 0.00 364 TRP A O 13
ATOM 23473 N N . GLN A 1 82 ? -7.293 0.048 -7.059 1.00 0.00 365 GLN A N 13
ATOM 23474 C CA . GLN A 1 82 ? -8.107 -1.156 -6.947 1.00 0.00 365 GLN A CA 13
ATOM 23475 C C . GLN A 1 82 ? -7.398 -2.217 -6.113 1.00 0.00 365 GLN A C 13
ATOM 23476 O O . GLN A 1 82 ? -8.017 -2.888 -5.287 1.00 0.00 365 GLN A O 13
ATOM 23490 N N . ALA A 1 83 ? -6.096 -2.365 -6.336 1.00 0.00 366 ALA A N 13
ATOM 23491 C CA . ALA A 1 83 ? -5.302 -3.345 -5.605 1.00 0.00 366 ALA A CA 13
ATOM 23492 C C . ALA A 1 83 ? -5.278 -3.028 -4.112 1.00 0.00 366 ALA A C 13
ATOM 23493 O O . ALA A 1 83 ? -5.401 -3.922 -3.275 1.00 0.00 366 ALA A O 13
ATOM 23500 N N . LEU A 1 84 ? -5.119 -1.750 -3.787 1.00 0.00 367 LEU A N 13
ATOM 23501 C CA . LEU A 1 84 ? -5.078 -1.314 -2.395 1.00 0.00 367 LEU A CA 13
ATOM 23502 C C . LEU A 1 84 ? -6.402 -1.603 -1.695 1.00 0.00 367 LEU A C 13
ATOM 23503 O O . LEU A 1 84 ? -6.443 -2.317 -0.692 1.00 0.00 367 LEU A O 13
ATOM 23519 N N . HIS A 1 85 ? -7.484 -1.044 -2.231 1.00 0.00 368 HIS A N 13
ATOM 23520 C CA . HIS A 1 85 ? -8.810 -1.245 -1.659 1.00 0.00 368 HIS A CA 13
ATOM 23521 C C . HIS A 1 85 ? -9.135 -2.731 -1.548 1.00 0.00 368 HIS A C 13
ATOM 23522 O O . HIS A 1 85 ? -9.857 -3.154 -0.644 1.00 0.00 368 HIS A O 13
ATOM 23536 N N . LEU A 1 86 ? -8.598 -3.520 -2.472 1.00 0.00 369 LEU A N 13
ATOM 23537 C CA . LEU A 1 86 ? -8.832 -4.960 -2.479 1.00 0.00 369 LEU A CA 13
ATOM 23538 C C . LEU A 1 86 ? -7.969 -5.656 -1.431 1.00 0.00 369 LEU A C 13
ATOM 23539 O O . LEU A 1 86 ? -8.404 -6.613 -0.789 1.00 0.00 369 LEU A O 13
ATOM 23555 N N . VAL A 1 87 ? -6.743 -5.169 -1.264 1.00 0.00 370 VAL A N 13
ATOM 23556 C CA . VAL A 1 87 ? -5.820 -5.742 -0.292 1.00 0.00 370 VAL A CA 13
ATOM 23557 C C . VAL A 1 87 ? -5.571 -4.780 0.863 1.00 0.00 370 VAL A C 13
ATOM 23558 O O . VAL A 1 87 ? -4.457 -4.688 1.379 1.00 0.00 370 VAL A O 13
ATOM 23571 N N . ASN A 1 88 ? -6.616 -4.065 1.267 1.00 0.00 371 ASN A N 13
ATOM 23572 C CA . ASN A 1 88 ? -6.511 -3.108 2.363 1.00 0.00 371 ASN A CA 13
ATOM 23573 C C . ASN A 1 88 ? -6.613 -3.813 3.712 1.00 0.00 371 ASN A C 13
ATOM 23574 O O . ASN A 1 88 ? -7.579 -4.527 3.980 1.00 0.00 371 ASN A O 13
ATOM 23585 N N . GLY A 1 89 ? -5.610 -3.607 4.559 1.00 0.00 372 GLY A N 13
ATOM 23586 C CA . GLY A 1 89 ? -5.606 -4.229 5.871 1.00 0.00 372 GLY A CA 13
ATOM 23587 C C . GLY A 1 89 ? -5.560 -5.742 5.795 1.00 0.00 372 GLY A C 13
ATOM 23588 O O . GLY A 1 89 ? -6.272 -6.429 6.527 1.00 0.00 372 GLY A O 13
ATOM 23592 N N . TYR A 1 90 ? -4.723 -6.262 4.906 1.00 0.00 373 TYR A N 13
ATOM 23593 C CA . TYR A 1 90 ? -4.588 -7.704 4.734 1.00 0.00 373 TYR A CA 13
ATOM 23594 C C . TYR A 1 90 ? -3.720 -8.305 5.833 1.00 0.00 373 TYR A C 13
ATOM 23595 O O . TYR A 1 90 ? -2.660 -7.773 6.165 1.00 0.00 373 TYR A O 13
ATOM 23613 N N . LYS A 1 91 ? -4.174 -9.420 6.395 1.00 0.00 374 LYS A N 13
ATOM 23614 C CA . LYS A 1 91 ? -3.440 -10.098 7.456 1.00 0.00 374 LYS A CA 13
ATOM 23615 C C . LYS A 1 91 ? -2.408 -11.060 6.875 1.00 0.00 374 LYS A C 13
ATOM 23616 O O . LYS A 1 91 ? -2.754 -11.999 6.156 1.00 0.00 374 LYS A O 13
ATOM 23635 N N . LEU A 1 92 ? -1.139 -10.822 7.190 1.00 0.00 375 LEU A N 13
ATOM 23636 C CA . LEU A 1 92 ? -0.057 -11.668 6.700 1.00 0.00 375 LEU A CA 13
ATOM 23637 C C . LEU A 1 92 ? 0.909 -12.023 7.826 1.00 0.00 375 LEU A C 13
ATOM 23638 O O . LEU A 1 92 ? 1.504 -11.142 8.447 1.00 0.00 375 LEU A O 13
ATOM 23654 N N . TYR A 1 93 ? 1.061 -13.317 8.082 1.00 0.00 376 TYR A N 13
ATOM 23655 C CA . TYR A 1 93 ? 1.955 -13.788 9.133 1.00 0.00 376 TYR A CA 13
ATOM 23656 C C . TYR A 1 93 ? 1.637 -13.112 10.463 1.00 0.00 376 TYR A C 13
ATOM 23657 O O . TYR A 1 93 ? 2.537 -12.733 11.210 1.00 0.00 376 TYR A O 13
ATOM 23675 N N . GLY A 1 94 ? 0.347 -12.966 10.751 1.00 0.00 377 GLY A N 13
ATOM 23676 C CA . GLY A 1 94 ? -0.069 -12.337 11.991 1.00 0.00 377 GLY A CA 13
ATOM 23677 C C . GLY A 1 94 ? 0.285 -10.863 12.040 1.00 0.00 377 GLY A C 13
ATOM 23678 O O . GLY A 1 94 ? 0.550 -10.316 13.111 1.00 0.00 377 GLY A O 13
ATOM 23682 N N . LYS A 1 95 ? 0.290 -10.219 10.878 1.00 0.00 378 LYS A N 13
ATOM 23683 C CA . LYS A 1 95 ? 0.615 -8.799 10.792 1.00 0.00 378 LYS A CA 13
ATOM 23684 C C . LYS A 1 95 ? -0.374 -8.070 9.888 1.00 0.00 378 LYS A C 13
ATOM 23685 O O . LYS A 1 95 ? -0.636 -8.501 8.765 1.00 0.00 378 LYS A O 13
ATOM 23704 N N . ILE A 1 96 ? -0.918 -6.964 10.385 1.00 0.00 379 ILE A N 13
ATOM 23705 C CA . ILE A 1 96 ? -1.875 -6.174 9.620 1.00 0.00 379 ILE A CA 13
ATOM 23706 C C . ILE A 1 96 ? -1.172 -5.335 8.559 1.00 0.00 379 ILE A C 13
ATOM 23707 O O . ILE A 1 96 ? -0.746 -4.210 8.823 1.00 0.00 379 ILE A O 13
ATOM 23723 N N . LEU A 1 97 ? -1.055 -5.889 7.357 1.00 0.00 380 LEU A N 13
ATOM 23724 C CA . LEU A 1 97 ? -0.404 -5.191 6.253 1.00 0.00 380 LEU A CA 13
ATOM 23725 C C . LEU A 1 97 ? -1.140 -3.898 5.917 1.00 0.00 380 LEU A C 13
ATOM 23726 O O . LEU A 1 97 ? -2.288 -3.923 5.470 1.00 0.00 380 LEU A O 13
ATOM 23742 N N . VAL A 1 98 ? -0.473 -2.769 6.132 1.00 0.00 381 VAL A N 13
ATOM 23743 C CA . VAL A 1 98 ? -1.063 -1.466 5.849 1.00 0.00 381 VAL A CA 13
ATOM 23744 C C . VAL A 1 98 ? -0.549 -0.906 4.528 1.00 0.00 381 VAL A C 13
ATOM 23745 O O . VAL A 1 98 ? 0.660 -0.832 4.301 1.00 0.00 381 VAL A O 13
ATOM 23758 N N . ILE A 1 99 ? -1.472 -0.511 3.659 1.00 0.00 382 ILE A N 13
ATOM 23759 C CA . ILE A 1 99 ? -1.113 0.044 2.361 1.00 0.00 382 ILE A CA 13
ATOM 23760 C C . ILE A 1 99 ? -1.304 1.557 2.338 1.00 0.00 382 ILE A C 13
ATOM 23761 O O . ILE A 1 99 ? -2.378 2.062 2.662 1.00 0.00 382 ILE A O 13
ATOM 23777 N N . GLU A 1 100 ? -0.255 2.275 1.950 1.00 0.00 383 GLU A N 13
ATOM 23778 C CA . GLU A 1 100 ? -0.309 3.731 1.885 1.00 0.00 383 GLU A CA 13
ATOM 23779 C C . GLU A 1 100 ? 0.167 4.232 0.523 1.00 0.00 383 GLU A C 13
ATOM 23780 O O . GLU A 1 100 ? 1.266 3.900 0.076 1.00 0.00 383 GLU A O 13
ATOM 23792 N N . PHE A 1 101 ? -0.668 5.032 -0.130 1.00 0.00 384 PHE A N 13
ATOM 23793 C CA . PHE A 1 101 ? -0.335 5.578 -1.442 1.00 0.00 384 PHE A CA 13
ATOM 23794 C C . PHE A 1 101 ? 0.944 6.408 -1.376 1.00 0.00 384 PHE A C 13
ATOM 23795 O O . PHE A 1 101 ? 1.338 6.878 -0.309 1.00 0.00 384 PHE A O 13
ATOM 23812 N N . GLY A 1 102 ? 1.588 6.584 -2.526 1.00 0.00 385 GLY A N 13
ATOM 23813 C CA . GLY A 1 102 ? 2.816 7.357 -2.578 1.00 0.00 385 GLY A CA 13
ATOM 23814 C C . GLY A 1 102 ? 2.785 8.557 -1.652 1.00 0.00 385 GLY A C 13
ATOM 23815 O O . GLY A 1 102 ? 2.068 9.525 -1.904 1.00 0.00 385 GLY A O 13
ATOM 23819 N N . LYS A 1 103 ? 3.564 8.493 -0.577 1.00 0.00 386 LYS A N 13
ATOM 23820 C CA . LYS A 1 103 ? 3.623 9.583 0.390 1.00 0.00 386 LYS A CA 13
ATOM 23821 C C . LYS A 1 103 ? 3.787 10.927 -0.314 1.00 0.00 386 LYS A C 13
ATOM 23822 O O . LYS A 1 103 ? 3.108 11.898 0.018 1.00 0.00 386 LYS A O 13
ATOM 23841 N N . ASN A 1 104 ? 4.691 10.974 -1.286 1.00 0.00 387 ASN A N 13
ATOM 23842 C CA . ASN A 1 104 ? 4.943 12.199 -2.037 1.00 0.00 387 ASN A CA 13
ATOM 23843 C C . ASN A 1 104 ? 4.437 12.072 -3.471 1.00 0.00 387 ASN A C 13
ATOM 23844 O O . ASN A 1 104 ? 4.435 10.984 -4.047 1.00 0.00 387 ASN A O 13
ATOM 23855 N N . LYS A 1 105 ? 4.007 13.192 -4.042 1.00 0.00 388 LYS A N 13
ATOM 23856 C CA . LYS A 1 105 ? 3.500 13.209 -5.409 1.00 0.00 388 LYS A CA 13
ATOM 23857 C C . LYS A 1 105 ? 4.320 14.153 -6.282 1.00 0.00 388 LYS A C 13
ATOM 23858 O O . LYS A 1 105 ? 4.671 13.821 -7.414 1.00 0.00 388 LYS A O 13
ATOM 23877 N N . LYS A 1 106 ? 4.622 15.332 -5.748 1.00 0.00 389 LYS A N 13
ATOM 23878 C CA . LYS A 1 106 ? 5.403 16.324 -6.477 1.00 0.00 389 LYS A CA 13
ATOM 23879 C C . LYS A 1 106 ? 6.478 15.655 -7.326 1.00 0.00 389 LYS A C 13
ATOM 23880 O O . LYS A 1 106 ? 7.358 14.972 -6.802 1.00 0.00 389 LYS A O 13
ATOM 23899 N N . GLN A 1 107 ? 6.401 15.856 -8.637 1.00 0.00 390 GLN A N 13
ATOM 23900 C CA . GLN A 1 107 ? 7.369 15.271 -9.558 1.00 0.00 390 GLN A CA 13
ATOM 23901 C C . GLN A 1 107 ? 7.567 16.163 -10.779 1.00 0.00 390 GLN A C 13
ATOM 23902 O O . GLN A 1 107 ? 6.624 16.791 -11.261 1.00 0.00 390 GLN A O 13
ATOM 23916 N N . ARG A 1 108 ? 8.800 16.216 -11.273 1.00 0.00 391 ARG A N 13
ATOM 23917 C CA . ARG A 1 108 ? 9.121 17.033 -12.438 1.00 0.00 391 ARG A CA 13
ATOM 23918 C C . ARG A 1 108 ? 9.555 16.159 -13.611 1.00 0.00 391 ARG A C 13
ATOM 23919 O O . ARG A 1 108 ? 10.385 15.263 -13.459 1.00 0.00 391 ARG A O 13
ATOM 23940 N N . SER A 1 109 ? 8.987 16.428 -14.782 1.00 0.00 392 SER A N 13
ATOM 23941 C CA . SER A 1 109 ? 9.310 15.664 -15.982 1.00 0.00 392 SER A CA 13
ATOM 23942 C C . SER A 1 109 ? 10.353 16.392 -16.824 1.00 0.00 392 SER A C 13
ATOM 23943 O O . SER A 1 109 ? 10.614 17.577 -16.620 1.00 0.00 392 SER A O 13
ATOM 23951 N N . SER A 1 110 ? 10.946 15.672 -17.772 1.00 0.00 393 SER A N 13
ATOM 23952 C CA . SER A 1 110 ? 11.964 16.247 -18.644 1.00 0.00 393 SER A CA 13
ATOM 23953 C C . SER A 1 110 ? 11.534 16.168 -20.106 1.00 0.00 393 SER A C 13
ATOM 23954 O O . SER A 1 110 ? 11.101 15.119 -20.581 1.00 0.00 393 SER A O 13
ATOM 23962 N N . GLY A 1 111 ? 11.658 17.287 -20.813 1.00 0.00 394 GLY A N 13
ATOM 23963 C CA . GLY A 1 111 ? 11.278 17.325 -22.214 1.00 0.00 394 GLY A CA 13
ATOM 23964 C C . GLY A 1 111 ? 12.405 16.895 -23.132 1.00 0.00 394 GLY A C 13
ATOM 23965 O O . GLY A 1 111 ? 13.580 16.929 -22.765 1.00 0.00 394 GLY A O 13
ATOM 23969 N N . PRO A 1 112 ? 12.050 16.477 -24.355 1.00 0.00 395 PRO A N 13
ATOM 23970 C CA . PRO A 1 112 ? 13.026 16.030 -25.353 1.00 0.00 395 PRO A CA 13
ATOM 23971 C C . PRO A 1 112 ? 13.755 17.194 -26.014 1.00 0.00 395 PRO A C 13
ATOM 23972 O O . PRO A 1 112 ? 13.129 18.087 -26.585 1.00 0.00 395 PRO A O 13
ATOM 23983 N N . SER A 1 113 ? 15.082 17.178 -25.933 1.00 0.00 396 SER A N 13
ATOM 23984 C CA . SER A 1 113 ? 15.897 18.236 -26.521 1.00 0.00 396 SER A CA 13
ATOM 23985 C C . SER A 1 113 ? 17.051 17.648 -27.326 1.00 0.00 396 SER A C 13
ATOM 23986 O O . SER A 1 113 ? 17.738 16.734 -26.871 1.00 0.00 396 SER A O 13
ATOM 23994 N N . SER A 1 114 ? 17.259 18.180 -28.526 1.00 0.00 397 SER A N 13
ATOM 23995 C CA . SER A 1 114 ? 18.326 17.707 -29.399 1.00 0.00 397 SER A CA 13
ATOM 23996 C C . SER A 1 114 ? 19.681 18.235 -28.934 1.00 0.00 397 SER A C 13
ATOM 23997 O O . SER A 1 114 ? 19.890 19.443 -28.841 1.00 0.00 397 SER A O 13
ATOM 24005 N N . GLY A 1 115 ? 20.598 17.317 -28.643 1.00 0.00 398 GLY A N 13
ATOM 24006 C CA . GLY A 1 115 ? 21.921 17.708 -28.191 1.00 0.00 398 GLY A CA 13
ATOM 24007 C C . GLY A 1 115 ? 22.251 17.157 -26.818 1.00 0.00 398 GLY A C 13
ATOM 24008 O O . GLY A 1 115 ? 21.579 16.250 -26.328 1.00 0.00 398 GLY A O 13
ATOM 24012 N N . GLY A 1 1 ? -27.150 13.678 35.038 1.00 0.00 284 GLY A N 14
ATOM 24013 C CA . GLY A 1 1 ? -25.938 13.290 35.737 1.00 0.00 284 GLY A CA 14
ATOM 24014 C C . GLY A 1 1 ? -25.539 11.855 35.453 1.00 0.00 284 GLY A C 14
ATOM 24015 O O . GLY A 1 1 ? -25.889 10.947 36.205 1.00 0.00 284 GLY A O 14
ATOM 24019 N N . SER A 1 2 ? -24.806 11.652 34.362 1.00 0.00 285 SER A N 14
ATOM 24020 C CA . SER A 1 2 ? -24.364 10.316 33.977 1.00 0.00 285 SER A CA 14
ATOM 24021 C C . SER A 1 2 ? -22.996 10.370 33.304 1.00 0.00 285 SER A C 14
ATOM 24022 O O . SER A 1 2 ? -22.559 11.425 32.844 1.00 0.00 285 SER A O 14
ATOM 24030 N N . SER A 1 3 ? -22.324 9.224 33.250 1.00 0.00 286 SER A N 14
ATOM 24031 C CA . SER A 1 3 ? -21.004 9.140 32.637 1.00 0.00 286 SER A CA 14
ATOM 24032 C C . SER A 1 3 ? -21.029 8.220 31.420 1.00 0.00 286 SER A C 14
ATOM 24033 O O . SER A 1 3 ? -21.846 7.305 31.336 1.00 0.00 286 SER A O 14
ATOM 24041 N N . GLY A 1 4 ? -20.124 8.471 30.478 1.00 0.00 287 GLY A N 14
ATOM 24042 C CA . GLY A 1 4 ? -20.057 7.657 29.279 1.00 0.00 287 GLY A CA 14
ATOM 24043 C C . GLY A 1 4 ? -19.138 8.248 28.227 1.00 0.00 287 GLY A C 14
ATOM 24044 O O . GLY A 1 4 ? -19.599 8.807 27.232 1.00 0.00 287 GLY A O 14
ATOM 24048 N N . SER A 1 5 ? -17.833 8.125 28.450 1.00 0.00 288 SER A N 14
ATOM 24049 C CA . SER A 1 5 ? -16.846 8.656 27.517 1.00 0.00 288 SER A CA 14
ATOM 24050 C C . SER A 1 5 ? -15.882 7.563 27.065 1.00 0.00 288 SER A C 14
ATOM 24051 O O . SER A 1 5 ? -14.826 7.365 27.665 1.00 0.00 288 SER A O 14
ATOM 24059 N N . SER A 1 6 ? -16.254 6.856 26.004 1.00 0.00 289 SER A N 14
ATOM 24060 C CA . SER A 1 6 ? -15.426 5.780 25.473 1.00 0.00 289 SER A CA 14
ATOM 24061 C C . SER A 1 6 ? -14.896 6.136 24.087 1.00 0.00 289 SER A C 14
ATOM 24062 O O . SER A 1 6 ? -15.654 6.532 23.202 1.00 0.00 289 SER A O 14
ATOM 24070 N N . GLY A 1 7 ? -13.586 5.991 23.906 1.00 0.00 290 GLY A N 14
ATOM 24071 C CA . GLY A 1 7 ? -12.975 6.301 22.627 1.00 0.00 290 GLY A CA 14
ATOM 24072 C C . GLY A 1 7 ? -12.693 7.782 22.463 1.00 0.00 290 GLY A C 14
ATOM 24073 O O . GLY A 1 7 ? -13.615 8.581 22.297 1.00 0.00 290 GLY A O 14
ATOM 24077 N N . GLU A 1 8 ? -11.416 8.149 22.511 1.00 0.00 291 GLU A N 14
ATOM 24078 C CA . GLU A 1 8 ? -11.016 9.544 22.368 1.00 0.00 291 GLU A CA 14
ATOM 24079 C C . GLU A 1 8 ? -11.367 10.071 20.980 1.00 0.00 291 GLU A C 14
ATOM 24080 O O . GLU A 1 8 ? -12.120 11.034 20.842 1.00 0.00 291 GLU A O 14
ATOM 24092 N N . GLU A 1 9 ? -10.814 9.432 19.953 1.00 0.00 292 GLU A N 14
ATOM 24093 C CA . GLU A 1 9 ? -11.067 9.837 18.575 1.00 0.00 292 GLU A CA 14
ATOM 24094 C C . GLU A 1 9 ? -12.116 8.939 17.927 1.00 0.00 292 GLU A C 14
ATOM 24095 O O . GLU A 1 9 ? -13.056 9.423 17.294 1.00 0.00 292 GLU A O 14
ATOM 24107 N N . ILE A 1 10 ? -11.951 7.631 18.092 1.00 0.00 293 ILE A N 14
ATOM 24108 C CA . ILE A 1 10 ? -12.884 6.667 17.525 1.00 0.00 293 ILE A CA 14
ATOM 24109 C C . ILE A 1 10 ? -14.297 6.894 18.051 1.00 0.00 293 ILE A C 14
ATOM 24110 O O . ILE A 1 10 ? -14.496 7.602 19.038 1.00 0.00 293 ILE A O 14
ATOM 24126 N N . ARG A 1 11 ? -15.275 6.285 17.387 1.00 0.00 294 ARG A N 14
ATOM 24127 C CA . ARG A 1 11 ? -16.671 6.420 17.789 1.00 0.00 294 ARG A CA 14
ATOM 24128 C C . ARG A 1 11 ? -17.300 5.052 18.034 1.00 0.00 294 ARG A C 14
ATOM 24129 O O . ARG A 1 11 ? -17.962 4.834 19.049 1.00 0.00 294 ARG A O 14
ATOM 24150 N N . LYS A 1 12 ? -17.090 4.134 17.098 1.00 0.00 295 LYS A N 14
ATOM 24151 C CA . LYS A 1 12 ? -17.636 2.786 17.211 1.00 0.00 295 LYS A CA 14
ATOM 24152 C C . LYS A 1 12 ? -16.541 1.739 17.036 1.00 0.00 295 LYS A C 14
ATOM 24153 O O . LYS A 1 12 ? -16.437 0.798 17.824 1.00 0.00 295 LYS A O 14
ATOM 24172 N N . ILE A 1 13 ? -15.724 1.909 16.002 1.00 0.00 296 ILE A N 14
ATOM 24173 C CA . ILE A 1 13 ? -14.636 0.980 15.726 1.00 0.00 296 ILE A CA 14
ATOM 24174 C C . ILE A 1 13 ? -13.291 1.573 16.131 1.00 0.00 296 ILE A C 14
ATOM 24175 O O . ILE A 1 13 ? -12.710 2.398 15.425 1.00 0.00 296 ILE A O 14
ATOM 24191 N N . PRO A 1 14 ? -12.781 1.145 17.295 1.00 0.00 297 PRO A N 14
ATOM 24192 C CA . PRO A 1 14 ? -11.497 1.619 17.821 1.00 0.00 297 PRO A CA 14
ATOM 24193 C C . PRO A 1 14 ? -10.416 1.670 16.747 1.00 0.00 297 PRO A C 14
ATOM 24194 O O . PRO A 1 14 ? -9.422 2.382 16.888 1.00 0.00 297 PRO A O 14
ATOM 24205 N N . MET A 1 15 ? -10.617 0.912 15.674 1.00 0.00 298 MET A N 14
ATOM 24206 C CA . MET A 1 15 ? -9.658 0.873 14.576 1.00 0.00 298 MET A CA 14
ATOM 24207 C C . MET A 1 15 ? -10.206 1.599 13.351 1.00 0.00 298 MET A C 14
ATOM 24208 O O . MET A 1 15 ? -10.107 1.104 12.228 1.00 0.00 298 MET A O 14
ATOM 24222 N N . PHE A 1 16 ? -10.782 2.776 13.575 1.00 0.00 299 PHE A N 14
ATOM 24223 C CA . PHE A 1 16 ? -11.347 3.569 12.489 1.00 0.00 299 PHE A CA 14
ATOM 24224 C C . PHE A 1 16 ? -10.342 4.606 11.995 1.00 0.00 299 PHE A C 14
ATOM 24225 O O . PHE A 1 16 ? -10.175 4.798 10.789 1.00 0.00 299 PHE A O 14
ATOM 24242 N N . SER A 1 17 ? -9.676 5.271 12.932 1.00 0.00 300 SER A N 14
ATOM 24243 C CA . SER A 1 17 ? -8.690 6.291 12.593 1.00 0.00 300 SER A CA 14
ATOM 24244 C C . SER A 1 17 ? -7.286 5.837 12.976 1.00 0.00 300 SER A C 14
ATOM 24245 O O . SER A 1 17 ? -6.828 6.075 14.095 1.00 0.00 300 SER A O 14
ATOM 24253 N N . SER A 1 18 ? -6.606 5.183 12.040 1.00 0.00 301 SER A N 14
ATOM 24254 C CA . SER A 1 18 ? -5.253 4.692 12.281 1.00 0.00 301 SER A CA 14
ATOM 24255 C C . SER A 1 18 ? -4.267 5.312 11.294 1.00 0.00 301 SER A C 14
ATOM 24256 O O . SER A 1 18 ? -3.227 5.839 11.689 1.00 0.00 301 SER A O 14
ATOM 24264 N N . TYR A 1 19 ? -4.604 5.246 10.011 1.00 0.00 302 TYR A N 14
ATOM 24265 C CA . TYR A 1 19 ? -3.747 5.798 8.968 1.00 0.00 302 TYR A CA 14
ATOM 24266 C C . TYR A 1 19 ? -4.560 6.144 7.723 1.00 0.00 302 TYR A C 14
ATOM 24267 O O . TYR A 1 19 ? -5.705 5.719 7.579 1.00 0.00 302 TYR A O 14
ATOM 24285 N N . ASN A 1 20 ? -3.957 6.920 6.828 1.00 0.00 303 ASN A N 14
ATOM 24286 C CA . ASN A 1 20 ? -4.623 7.324 5.596 1.00 0.00 303 ASN A CA 14
ATOM 24287 C C . ASN A 1 20 ? -3.801 6.921 4.375 1.00 0.00 303 ASN A C 14
ATOM 24288 O O . ASN A 1 20 ? -2.577 7.048 4.352 1.00 0.00 303 ASN A O 14
ATOM 24299 N N . PRO A 1 21 ? -4.489 6.424 3.336 1.00 0.00 304 PRO A N 14
ATOM 24300 C CA . PRO A 1 21 ? -3.842 5.992 2.094 1.00 0.00 304 PRO A CA 14
ATOM 24301 C C . PRO A 1 21 ? -3.470 7.168 1.196 1.00 0.00 304 PRO A C 14
ATOM 24302 O O . PRO A 1 21 ? -2.346 7.254 0.705 1.00 0.00 304 PRO A O 14
ATOM 24313 N N . GLY A 1 22 ? -4.423 8.071 0.987 1.00 0.00 305 GLY A N 14
ATOM 24314 C CA . GLY A 1 22 ? -4.175 9.230 0.149 1.00 0.00 305 GLY A CA 14
ATOM 24315 C C . GLY A 1 22 ? -5.001 9.213 -1.123 1.00 0.00 305 GLY A C 14
ATOM 24316 O O . GLY A 1 22 ? -6.101 8.663 -1.148 1.00 0.00 305 GLY A O 14
ATOM 24320 N N . GLU A 1 23 ? -4.468 9.820 -2.179 1.00 0.00 306 GLU A N 14
ATOM 24321 C CA . GLU A 1 23 ? -5.166 9.874 -3.459 1.00 0.00 306 GLU A CA 14
ATOM 24322 C C . GLU A 1 23 ? -4.687 8.761 -4.388 1.00 0.00 306 GLU A C 14
ATOM 24323 O O . GLU A 1 23 ? -3.497 8.456 -4.469 1.00 0.00 306 GLU A O 14
ATOM 24335 N N . PRO A 1 24 ? -5.635 8.140 -5.105 1.00 0.00 307 PRO A N 14
ATOM 24336 C CA . PRO A 1 24 ? -5.335 7.052 -6.040 1.00 0.00 307 PRO A CA 14
ATOM 24337 C C . PRO A 1 24 ? -4.149 7.375 -6.943 1.00 0.00 307 PRO A C 14
ATOM 24338 O O . PRO A 1 24 ? -4.278 8.130 -7.906 1.00 0.00 307 PRO A O 14
ATOM 24349 N N . ASN A 1 25 ? -2.995 6.798 -6.625 1.00 0.00 308 ASN A N 14
ATOM 24350 C CA . ASN A 1 25 ? -1.786 7.024 -7.408 1.00 0.00 308 ASN A CA 14
ATOM 24351 C C . ASN A 1 25 ? -1.315 5.731 -8.068 1.00 0.00 308 ASN A C 14
ATOM 24352 O O . ASN A 1 25 ? -1.897 4.667 -7.859 1.00 0.00 308 ASN A O 14
ATOM 24363 N N . LYS A 1 26 ? -0.256 5.832 -8.863 1.00 0.00 309 LYS A N 14
ATOM 24364 C CA . LYS A 1 26 ? 0.297 4.672 -9.553 1.00 0.00 309 LYS A CA 14
ATOM 24365 C C . LYS A 1 26 ? 1.368 3.994 -8.705 1.00 0.00 309 LYS A C 14
ATOM 24366 O O . LYS A 1 26 ? 2.024 3.052 -9.151 1.00 0.00 309 LYS A O 14
ATOM 24385 N N . VAL A 1 27 ? 1.541 4.479 -7.479 1.00 0.00 310 VAL A N 14
ATOM 24386 C CA . VAL A 1 27 ? 2.531 3.919 -6.567 1.00 0.00 310 VAL A CA 14
ATOM 24387 C C . VAL A 1 27 ? 1.903 3.567 -5.223 1.00 0.00 310 VAL A C 14
ATOM 24388 O O . VAL A 1 27 ? 1.213 4.385 -4.614 1.00 0.00 310 VAL A O 14
ATOM 24401 N N . LEU A 1 28 ? 2.147 2.344 -4.764 1.00 0.00 311 LEU A N 14
ATOM 24402 C CA . LEU A 1 28 ? 1.607 1.883 -3.491 1.00 0.00 311 LEU A CA 14
ATOM 24403 C C . LEU A 1 28 ? 2.727 1.581 -2.501 1.00 0.00 311 LEU A C 14
ATOM 24404 O O . LEU A 1 28 ? 3.595 0.747 -2.765 1.00 0.00 311 LEU A O 14
ATOM 24420 N N . TYR A 1 29 ? 2.702 2.261 -1.360 1.00 0.00 312 TYR A N 14
ATOM 24421 C CA . TYR A 1 29 ? 3.716 2.064 -0.331 1.00 0.00 312 TYR A CA 14
ATOM 24422 C C . TYR A 1 29 ? 3.157 1.259 0.838 1.00 0.00 312 TYR A C 14
ATOM 24423 O O . TYR A 1 29 ? 2.392 1.775 1.654 1.00 0.00 312 TYR A O 14
ATOM 24441 N N . LEU A 1 30 ? 3.545 -0.009 0.913 1.00 0.00 313 LEU A N 14
ATOM 24442 C CA . LEU A 1 30 ? 3.085 -0.888 1.982 1.00 0.00 313 LEU A CA 14
ATOM 24443 C C . LEU A 1 30 ? 4.044 -0.853 3.167 1.00 0.00 313 LEU A C 14
ATOM 24444 O O . LEU A 1 30 ? 5.258 -0.752 2.993 1.00 0.00 313 LEU A O 14
ATOM 24460 N N . LYS A 1 31 ? 3.491 -0.941 4.372 1.00 0.00 314 LYS A N 14
ATOM 24461 C CA . LYS A 1 31 ? 4.297 -0.923 5.587 1.00 0.00 314 LYS A CA 14
ATOM 24462 C C . LYS A 1 31 ? 3.865 -2.031 6.542 1.00 0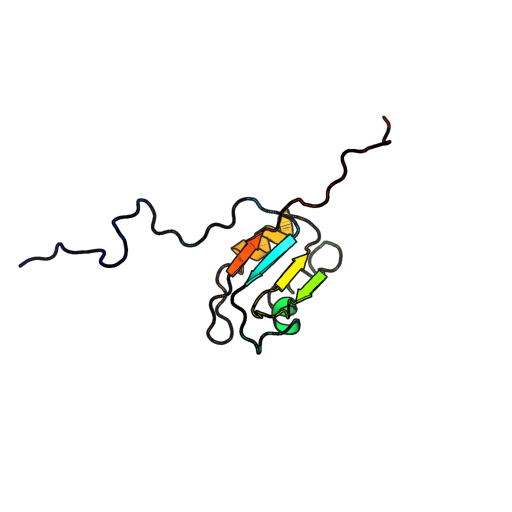.00 314 LYS A C 14
ATOM 24463 O O . LYS A 1 31 ? 2.940 -2.788 6.252 1.00 0.00 314 LYS A O 14
ATOM 24482 N N . ASN A 1 32 ? 4.541 -2.118 7.684 1.00 0.00 315 ASN A N 14
ATOM 24483 C CA . ASN A 1 32 ? 4.226 -3.134 8.682 1.00 0.00 315 ASN A CA 14
ATOM 24484 C C . ASN A 1 32 ? 4.324 -4.534 8.084 1.00 0.00 315 ASN A C 14
ATOM 24485 O O . ASN A 1 32 ? 3.396 -5.336 8.197 1.00 0.00 315 ASN A O 14
ATOM 24496 N N . LEU A 1 33 ? 5.454 -4.822 7.448 1.00 0.00 316 LEU A N 14
ATOM 24497 C CA . LEU A 1 33 ? 5.676 -6.125 6.832 1.00 0.00 316 LEU A CA 14
ATOM 24498 C C . LEU A 1 33 ? 6.711 -6.928 7.614 1.00 0.00 316 LEU A C 14
ATOM 24499 O O . LEU A 1 33 ? 7.903 -6.626 7.575 1.00 0.00 316 LEU A O 14
ATOM 24515 N N . SER A 1 34 ? 6.246 -7.953 8.322 1.00 0.00 317 SER A N 14
ATOM 24516 C CA . SER A 1 34 ? 7.132 -8.798 9.114 1.00 0.00 317 SER A CA 14
ATOM 24517 C C . SER A 1 34 ? 8.432 -9.076 8.365 1.00 0.00 317 SER A C 14
ATOM 24518 O O . SER A 1 34 ? 8.457 -9.215 7.142 1.00 0.00 317 SER A O 14
ATOM 24526 N N . PRO A 1 35 ? 9.540 -9.158 9.116 1.00 0.00 318 PRO A N 14
ATOM 24527 C CA . PRO A 1 35 ? 10.866 -9.420 8.545 1.00 0.00 318 PRO A CA 14
ATOM 24528 C C . PRO A 1 35 ? 10.852 -10.580 7.556 1.00 0.00 318 PRO A C 14
ATOM 24529 O O . PRO A 1 35 ? 11.661 -10.628 6.629 1.00 0.00 318 PRO A O 14
ATOM 24540 N N . ARG A 1 36 ? 9.927 -11.514 7.759 1.00 0.00 319 ARG A N 14
ATOM 24541 C CA . ARG A 1 36 ? 9.810 -12.674 6.884 1.00 0.00 319 ARG A CA 14
ATOM 24542 C C . ARG A 1 36 ? 9.206 -12.282 5.539 1.00 0.00 319 ARG A C 14
ATOM 24543 O O . ARG A 1 36 ? 9.511 -12.886 4.510 1.00 0.00 319 ARG A O 14
ATOM 24564 N N . VAL A 1 37 ? 8.347 -11.268 5.554 1.00 0.00 320 VAL A N 14
ATOM 24565 C CA . VAL A 1 37 ? 7.701 -10.795 4.336 1.00 0.00 320 VAL A CA 14
ATOM 24566 C C . VAL A 1 37 ? 8.726 -10.526 3.239 1.00 0.00 320 VAL A C 14
ATOM 24567 O O . VAL A 1 37 ? 9.616 -9.689 3.396 1.00 0.00 320 VAL A O 14
ATOM 24580 N N . THR A 1 38 ? 8.595 -11.240 2.126 1.00 0.00 321 THR A N 14
ATOM 24581 C CA . THR A 1 38 ? 9.509 -11.080 1.002 1.00 0.00 321 THR A CA 14
ATOM 24582 C C . THR A 1 38 ? 8.751 -10.760 -0.282 1.00 0.00 321 THR A C 14
ATOM 24583 O O . THR A 1 38 ? 7.521 -10.795 -0.312 1.00 0.00 321 THR A O 14
ATOM 24594 N N . GLU A 1 39 ? 9.494 -10.447 -1.339 1.00 0.00 322 GLU A N 14
ATOM 24595 C CA . GLU A 1 39 ? 8.891 -10.120 -2.625 1.00 0.00 322 GLU A CA 14
ATOM 24596 C C . GLU A 1 39 ? 7.773 -11.101 -2.967 1.00 0.00 322 GLU A C 14
ATOM 24597 O O . GLU A 1 39 ? 6.700 -10.703 -3.423 1.00 0.00 322 GLU A O 14
ATOM 24609 N N . ARG A 1 40 ? 8.031 -12.386 -2.743 1.00 0.00 323 ARG A N 14
ATOM 24610 C CA . ARG A 1 40 ? 7.048 -13.423 -3.028 1.00 0.00 323 ARG A CA 14
ATOM 24611 C C . ARG A 1 40 ? 5.687 -13.059 -2.444 1.00 0.00 323 ARG A C 14
ATOM 24612 O O . ARG A 1 40 ? 4.682 -13.030 -3.155 1.00 0.00 323 ARG A O 14
ATOM 24633 N N . ASP A 1 41 ? 5.662 -12.783 -1.145 1.00 0.00 324 ASP A N 14
ATOM 24634 C CA . ASP A 1 41 ? 4.424 -12.419 -0.464 1.00 0.00 324 ASP A CA 14
ATOM 24635 C C . ASP A 1 41 ? 3.682 -11.329 -1.230 1.00 0.00 324 ASP A C 14
ATOM 24636 O O . ASP A 1 41 ? 2.468 -11.405 -1.420 1.00 0.00 324 ASP A O 14
ATOM 24645 N N . LEU A 1 42 ? 4.420 -10.315 -1.669 1.00 0.00 325 LEU A N 14
ATOM 24646 C CA . LEU A 1 42 ? 3.832 -9.208 -2.415 1.00 0.00 325 LEU A CA 14
ATOM 24647 C C . LEU A 1 42 ? 3.230 -9.695 -3.729 1.00 0.00 325 LEU A C 14
ATOM 24648 O O . LEU A 1 42 ? 2.062 -9.442 -4.021 1.00 0.00 325 LEU A O 14
ATOM 24664 N N . VAL A 1 43 ? 4.038 -10.396 -4.519 1.00 0.00 326 VAL A N 14
ATOM 24665 C CA . VAL A 1 43 ? 3.585 -10.922 -5.802 1.00 0.00 326 VAL A CA 14
ATOM 24666 C C . VAL A 1 43 ? 2.204 -11.555 -5.678 1.00 0.00 326 VAL A C 14
ATOM 24667 O O . VAL A 1 43 ? 1.305 -11.268 -6.469 1.00 0.00 326 VAL A O 14
ATOM 24680 N N . SER A 1 44 ? 2.042 -12.420 -4.682 1.00 0.00 327 SER A N 14
ATOM 24681 C CA . SER A 1 44 ? 0.770 -13.098 -4.456 1.00 0.00 327 SER A CA 14
ATOM 24682 C C . SER A 1 44 ? -0.314 -12.100 -4.060 1.00 0.00 327 SER A C 14
ATOM 24683 O O . SER A 1 44 ? -1.433 -12.145 -4.572 1.00 0.00 327 SER A O 14
ATOM 24691 N N . LEU A 1 45 ? 0.026 -11.201 -3.142 1.00 0.00 328 LEU A N 14
ATOM 24692 C CA . LEU A 1 45 ? -0.918 -10.191 -2.675 1.00 0.00 328 LEU A CA 14
ATOM 24693 C C . LEU A 1 45 ? -1.528 -9.431 -3.848 1.00 0.00 328 LEU A C 14
ATOM 24694 O O . LEU A 1 45 ? -2.706 -9.076 -3.826 1.00 0.00 328 LEU A O 14
ATOM 24710 N N . PHE A 1 46 ? -0.717 -9.186 -4.873 1.00 0.00 329 PHE A N 14
ATOM 24711 C CA . PHE A 1 46 ? -1.177 -8.468 -6.056 1.00 0.00 329 PHE A CA 14
ATOM 24712 C C . PHE A 1 46 ? -0.759 -9.196 -7.330 1.00 0.00 329 PHE A C 14
ATOM 24713 O O . PHE A 1 46 ? -0.290 -8.579 -8.284 1.00 0.00 329 PHE A O 14
ATOM 24730 N N . ALA A 1 47 ? -0.934 -10.514 -7.336 1.00 0.00 330 ALA A N 14
ATOM 24731 C CA . ALA A 1 47 ? -0.576 -11.327 -8.492 1.00 0.00 330 ALA A CA 14
ATOM 24732 C C . ALA A 1 47 ? -1.659 -11.263 -9.563 1.00 0.00 330 ALA A C 14
ATOM 24733 O O . ALA A 1 47 ? -1.380 -10.965 -10.725 1.00 0.00 330 ALA A O 14
ATOM 24740 N N . ARG A 1 48 ? -2.896 -11.545 -9.166 1.00 0.00 331 ARG A N 14
ATOM 24741 C CA . ARG A 1 48 ? -4.020 -11.523 -10.094 1.00 0.00 331 ARG A CA 14
ATOM 24742 C C . ARG A 1 48 ? -3.870 -10.386 -11.102 1.00 0.00 331 ARG A C 14
ATOM 24743 O O . ARG A 1 48 ? -4.292 -10.504 -12.253 1.00 0.00 331 ARG A O 14
ATOM 24764 N N . PHE A 1 49 ? -3.267 -9.287 -10.661 1.00 0.00 332 PHE A N 14
ATOM 24765 C CA . PHE A 1 49 ? -3.062 -8.129 -11.524 1.00 0.00 332 PHE A CA 14
ATOM 24766 C C . PHE A 1 49 ? -1.951 -8.393 -12.535 1.00 0.00 332 PHE A C 14
ATOM 24767 O O . PHE A 1 49 ? -2.094 -8.102 -13.721 1.00 0.00 332 PHE A O 14
ATOM 24784 N N . GLN A 1 50 ? -0.842 -8.948 -12.055 1.00 0.00 333 GLN A N 14
ATOM 24785 C CA . GLN A 1 50 ? 0.295 -9.250 -12.916 1.00 0.00 333 GLN A CA 14
ATOM 24786 C C . GLN A 1 50 ? -0.148 -10.033 -14.148 1.00 0.00 333 GLN A C 14
ATOM 24787 O O . GLN A 1 50 ? 0.282 -9.744 -15.264 1.00 0.00 333 GLN A O 14
ATOM 24801 N N . GLU A 1 51 ? -1.010 -11.023 -13.936 1.00 0.00 334 GLU A N 14
ATOM 24802 C CA . GLU A 1 51 ? -1.509 -11.847 -15.030 1.00 0.00 334 GLU A CA 14
ATOM 24803 C C . GLU A 1 51 ? -2.689 -11.173 -15.724 1.00 0.00 334 GLU A C 14
ATOM 24804 O O . GLU A 1 51 ? -3.701 -11.812 -16.017 1.00 0.00 334 GLU A O 14
ATOM 24816 N N . LYS A 1 52 ? -2.554 -9.877 -15.983 1.00 0.00 335 LYS A N 14
ATOM 24817 C CA . LYS A 1 52 ? -3.608 -9.114 -16.643 1.00 0.00 335 LYS A CA 14
ATOM 24818 C C . LYS A 1 52 ? -3.051 -8.328 -17.825 1.00 0.00 335 LYS A C 14
ATOM 24819 O O . LYS A 1 52 ? -1.846 -8.090 -17.914 1.00 0.00 335 LYS A O 14
ATOM 24838 N N . LYS A 1 53 ? -3.936 -7.926 -18.731 1.00 0.00 336 LYS A N 14
ATOM 24839 C CA . LYS A 1 53 ? -3.534 -7.163 -19.907 1.00 0.00 336 LYS A CA 14
ATOM 24840 C C . LYS A 1 53 ? -2.432 -6.168 -19.561 1.00 0.00 336 LYS A C 14
ATOM 24841 O O . LYS A 1 53 ? -1.355 -6.187 -20.156 1.00 0.00 336 LYS A O 14
ATOM 24860 N N . GLY A 1 54 ? -2.708 -5.299 -18.594 1.00 0.00 337 GLY A N 14
ATOM 24861 C CA . GLY A 1 54 ? -1.729 -4.309 -18.183 1.00 0.00 337 GLY A CA 14
ATOM 24862 C C . GLY A 1 54 ? -0.335 -4.890 -18.058 1.00 0.00 337 GLY A C 14
ATOM 24863 O O . GLY A 1 54 ? -0.143 -5.996 -17.551 1.00 0.00 337 GLY A O 14
ATOM 24867 N N . PRO A 1 55 ? 0.670 -4.135 -18.528 1.00 0.00 338 PRO A N 14
ATOM 24868 C CA . PRO A 1 55 ? 2.071 -4.563 -18.478 1.00 0.00 338 PRO A CA 14
ATOM 24869 C C . PRO A 1 55 ? 2.467 -5.093 -17.105 1.00 0.00 338 PRO A C 14
ATOM 24870 O O . PRO A 1 55 ? 1.813 -4.824 -16.097 1.00 0.00 338 PRO A O 14
ATOM 24881 N N . PRO A 1 56 ? 3.562 -5.865 -17.061 1.00 0.00 339 PRO A N 14
ATOM 24882 C CA . PRO A 1 56 ? 4.070 -6.449 -15.815 1.00 0.00 339 PRO A CA 14
ATOM 24883 C C . PRO A 1 56 ? 4.117 -5.435 -14.677 1.00 0.00 339 PRO A C 14
ATOM 24884 O O . PRO A 1 56 ? 4.235 -4.232 -14.910 1.00 0.00 339 PRO A O 14
ATOM 24895 N N . ILE A 1 57 ? 4.027 -5.929 -13.447 1.00 0.00 340 ILE A N 14
ATOM 24896 C CA . ILE A 1 57 ? 4.061 -5.066 -12.273 1.00 0.00 340 ILE A CA 14
ATOM 24897 C C . ILE A 1 57 ? 5.441 -5.077 -11.623 1.00 0.00 340 ILE A C 14
ATOM 24898 O O . ILE A 1 57 ? 6.066 -6.129 -11.490 1.00 0.00 340 ILE A O 14
ATOM 24914 N N . GLN A 1 58 ? 5.909 -3.901 -11.220 1.00 0.00 341 GLN A N 14
ATOM 24915 C CA . GLN A 1 58 ? 7.214 -3.776 -10.582 1.00 0.00 341 GLN A CA 14
ATOM 24916 C C . GLN A 1 58 ? 7.079 -3.770 -9.063 1.00 0.00 341 GLN A C 14
ATOM 24917 O O . GLN A 1 58 ? 6.305 -2.994 -8.501 1.00 0.00 341 GLN A O 14
ATOM 24931 N N . PHE A 1 59 ? 7.837 -4.639 -8.403 1.00 0.00 342 PHE A N 14
ATOM 24932 C CA . PHE A 1 59 ? 7.801 -4.735 -6.949 1.00 0.00 342 PHE A CA 14
ATOM 24933 C C . PHE A 1 59 ? 9.161 -4.390 -6.347 1.00 0.00 342 PHE A C 14
ATOM 24934 O O . PHE A 1 59 ? 10.203 -4.734 -6.903 1.00 0.00 342 PHE A O 14
ATOM 24951 N N . ARG A 1 60 ? 9.140 -3.706 -5.207 1.00 0.00 343 ARG A N 14
ATOM 24952 C CA . ARG A 1 60 ? 10.370 -3.313 -4.531 1.00 0.00 343 ARG A CA 14
ATOM 24953 C C . ARG A 1 60 ? 10.227 -3.453 -3.018 1.00 0.00 343 ARG A C 14
ATOM 24954 O O . ARG A 1 60 ? 9.243 -3.001 -2.434 1.00 0.00 343 ARG A O 14
ATOM 24975 N N . MET A 1 61 ? 11.216 -4.081 -2.391 1.00 0.00 344 MET A N 14
ATOM 24976 C CA . MET A 1 61 ? 11.201 -4.279 -0.946 1.00 0.00 344 MET A CA 14
ATOM 24977 C C . MET A 1 61 ? 12.320 -3.489 -0.277 1.00 0.00 344 MET A C 14
ATOM 24978 O O . MET A 1 61 ? 13.416 -3.364 -0.823 1.00 0.00 344 MET A O 14
ATOM 24992 N N . MET A 1 62 ? 12.037 -2.957 0.907 1.00 0.00 345 MET A N 14
ATOM 24993 C CA . MET A 1 62 ? 13.021 -2.180 1.651 1.00 0.00 345 MET A CA 14
ATOM 24994 C C . MET A 1 62 ? 13.896 -3.088 2.509 1.00 0.00 345 MET A C 14
ATOM 24995 O O . MET A 1 62 ? 13.506 -4.207 2.843 1.00 0.00 345 MET A O 14
ATOM 25009 N N . THR A 1 63 ? 15.079 -2.599 2.866 1.00 0.00 346 THR A N 14
ATOM 25010 C CA . THR A 1 63 ? 16.008 -3.367 3.684 1.00 0.00 346 THR A CA 14
ATOM 25011 C C . THR A 1 63 ? 16.734 -2.470 4.681 1.00 0.00 346 THR A C 14
ATOM 25012 O O . THR A 1 63 ? 16.939 -1.283 4.429 1.00 0.00 346 THR A O 14
ATOM 25023 N N . GLY A 1 64 ? 17.122 -3.046 5.815 1.00 0.00 347 GLY A N 14
ATOM 25024 C CA . GLY A 1 64 ? 17.822 -2.283 6.833 1.00 0.00 347 GLY A CA 14
ATOM 25025 C C . GLY A 1 64 ? 17.157 -2.383 8.192 1.00 0.00 347 GLY A C 14
ATOM 25026 O O . GLY A 1 64 ? 16.432 -3.339 8.467 1.00 0.00 347 GLY A O 14
ATOM 25030 N N . ARG A 1 65 ? 17.404 -1.393 9.044 1.00 0.00 348 ARG A N 14
ATOM 25031 C CA . ARG A 1 65 ? 16.826 -1.374 10.381 1.00 0.00 348 ARG A CA 14
ATOM 25032 C C . ARG A 1 65 ? 15.417 -1.959 10.374 1.00 0.00 348 ARG A C 14
ATOM 25033 O O . ARG A 1 65 ? 15.186 -3.056 10.884 1.00 0.00 348 ARG A O 14
ATOM 25054 N N . MET A 1 66 ? 14.479 -1.221 9.790 1.00 0.00 349 MET A N 14
ATOM 25055 C CA . MET A 1 66 ? 13.092 -1.667 9.715 1.00 0.00 349 MET A CA 14
ATOM 25056 C C . MET A 1 66 ? 12.698 -1.976 8.274 1.00 0.00 349 MET A C 14
ATOM 25057 O O . MET A 1 66 ? 12.241 -1.096 7.544 1.00 0.00 349 MET A O 14
ATOM 25071 N N . ARG A 1 67 ? 12.878 -3.230 7.872 1.00 0.00 350 ARG A N 14
ATOM 25072 C CA . ARG A 1 67 ? 12.542 -3.654 6.518 1.00 0.00 350 ARG A CA 14
ATOM 25073 C C . ARG A 1 67 ? 11.060 -4.003 6.409 1.00 0.00 350 ARG A C 14
ATOM 25074 O O . ARG A 1 67 ? 10.665 -4.826 5.585 1.00 0.00 350 ARG A O 14
ATOM 25095 N N . GLY A 1 68 ? 10.245 -3.370 7.247 1.00 0.00 351 GLY A N 14
ATOM 25096 C CA . GLY A 1 68 ? 8.817 -3.627 7.230 1.00 0.00 351 GLY A CA 14
ATOM 25097 C C . GLY A 1 68 ? 8.074 -2.706 6.284 1.00 0.00 351 GLY A C 14
ATOM 25098 O O . GLY A 1 68 ? 6.926 -2.340 6.537 1.00 0.00 351 GLY A O 14
ATOM 25102 N N . GLN A 1 69 ? 8.730 -2.328 5.191 1.00 0.00 352 GLN A N 14
ATOM 25103 C CA . GLN A 1 69 ? 8.124 -1.441 4.204 1.00 0.00 352 GLN A CA 14
ATOM 25104 C C . GLN A 1 69 ? 8.527 -1.845 2.790 1.00 0.00 352 GLN A C 14
ATOM 25105 O O . GLN A 1 69 ? 9.657 -2.271 2.553 1.00 0.00 352 GLN A O 14
ATOM 25119 N N . ALA A 1 70 ? 7.594 -1.707 1.852 1.00 0.00 353 ALA A N 14
ATOM 25120 C CA . ALA A 1 70 ? 7.853 -2.055 0.461 1.00 0.00 353 ALA A CA 14
ATOM 25121 C C . ALA A 1 70 ? 7.103 -1.125 -0.487 1.00 0.00 353 ALA A C 14
ATOM 25122 O O . ALA A 1 70 ? 6.057 -0.578 -0.136 1.00 0.00 353 ALA A O 14
ATOM 25129 N N . PHE A 1 71 ? 7.644 -0.949 -1.687 1.00 0.00 354 PHE A N 14
ATOM 25130 C CA . PHE A 1 71 ? 7.026 -0.083 -2.685 1.00 0.00 354 PHE A CA 14
ATOM 25131 C C . PHE A 1 71 ? 6.682 -0.867 -3.948 1.00 0.00 354 PHE A C 14
ATOM 25132 O O . PHE A 1 71 ? 7.504 -1.625 -4.463 1.00 0.00 354 PHE A O 14
ATOM 25149 N N . ILE A 1 72 ? 5.462 -0.680 -4.439 1.00 0.00 355 ILE A N 14
ATOM 25150 C CA . ILE A 1 72 ? 5.009 -1.369 -5.641 1.00 0.00 355 ILE A CA 14
ATOM 25151 C C . ILE A 1 72 ? 4.532 -0.377 -6.696 1.00 0.00 355 ILE A C 14
ATOM 25152 O O . ILE A 1 72 ? 3.844 0.596 -6.384 1.00 0.00 355 ILE A O 14
ATOM 25168 N N . THR A 1 73 ? 4.899 -0.631 -7.948 1.00 0.00 356 THR A N 14
ATOM 25169 C CA . THR A 1 73 ? 4.507 0.238 -9.051 1.00 0.00 356 THR A CA 14
ATOM 25170 C C . THR A 1 73 ? 3.627 -0.503 -10.050 1.00 0.00 356 THR A C 14
ATOM 25171 O O . THR A 1 73 ? 4.057 -1.479 -10.666 1.00 0.00 356 THR A O 14
ATOM 25182 N N . PHE A 1 74 ? 2.394 -0.034 -10.208 1.00 0.00 357 PHE A N 14
ATOM 25183 C CA . PHE A 1 74 ? 1.453 -0.654 -11.135 1.00 0.00 357 PHE A CA 14
ATOM 25184 C C . PHE A 1 74 ? 1.405 0.112 -12.454 1.00 0.00 357 PHE A C 14
ATOM 25185 O O . PHE A 1 74 ? 1.759 1.288 -12.532 1.00 0.00 357 PHE A O 14
ATOM 25202 N N . PRO A 1 75 ? 0.957 -0.572 -13.517 1.00 0.00 358 PRO A N 14
ATOM 25203 C CA . PRO A 1 75 ? 0.852 0.022 -14.853 1.00 0.00 358 PRO A CA 14
ATOM 25204 C C . PRO A 1 75 ? 0.203 1.401 -14.825 1.00 0.00 358 PRO A C 14
ATOM 25205 O O . PRO A 1 75 ? 0.572 2.288 -15.594 1.00 0.00 358 PRO A O 14
ATOM 25216 N N . ASN A 1 76 ? -0.766 1.576 -13.932 1.00 0.00 359 ASN A N 14
ATOM 25217 C CA . ASN A 1 76 ? -1.467 2.849 -13.804 1.00 0.00 359 ASN A CA 14
ATOM 25218 C C . ASN A 1 76 ? -2.117 2.976 -12.430 1.00 0.00 359 ASN A C 14
ATOM 25219 O O . ASN A 1 76 ? -2.225 1.999 -11.689 1.00 0.00 359 ASN A O 14
ATOM 25230 N N . LYS A 1 77 ? -2.548 4.187 -12.094 1.00 0.00 360 LYS A N 14
ATOM 25231 C CA . LYS A 1 77 ? -3.189 4.444 -10.810 1.00 0.00 360 LYS A CA 14
ATOM 25232 C C . LYS A 1 77 ? -4.422 3.565 -10.633 1.00 0.00 360 LYS A C 14
ATOM 25233 O O . LYS A 1 77 ? -4.586 2.910 -9.603 1.00 0.00 360 LYS A O 14
ATOM 25252 N N . GLU A 1 78 ? -5.287 3.554 -11.642 1.00 0.00 361 GLU A N 14
ATOM 25253 C CA . GLU A 1 78 ? -6.505 2.753 -11.597 1.00 0.00 361 GLU A CA 14
ATOM 25254 C C . GLU A 1 78 ? -6.256 1.424 -10.890 1.00 0.00 361 GLU A C 14
ATOM 25255 O O . GLU A 1 78 ? -6.842 1.145 -9.844 1.00 0.00 361 GLU A O 14
ATOM 25267 N N . ILE A 1 79 ? -5.384 0.607 -11.472 1.00 0.00 362 ILE A N 14
ATOM 25268 C CA . ILE A 1 79 ? -5.057 -0.693 -10.899 1.00 0.00 362 ILE A CA 14
ATOM 25269 C C . ILE A 1 79 ? -4.559 -0.552 -9.465 1.00 0.00 362 ILE A C 14
ATOM 25270 O O . ILE A 1 79 ? -5.183 -1.054 -8.528 1.00 0.00 362 ILE A O 14
ATOM 25286 N N . ALA A 1 80 ? -3.435 0.136 -9.298 1.00 0.00 363 ALA A N 14
ATOM 25287 C CA . ALA A 1 80 ? -2.856 0.346 -7.977 1.00 0.00 363 ALA A CA 14
ATOM 25288 C C . ALA A 1 80 ? -3.942 0.595 -6.935 1.00 0.00 363 ALA A C 14
ATOM 25289 O O . ALA A 1 80 ? -4.061 -0.146 -5.960 1.00 0.00 363 ALA A O 14
ATOM 25296 N N . TRP A 1 81 ? -4.730 1.643 -7.149 1.00 0.00 364 TRP A N 14
ATOM 25297 C CA . TRP A 1 81 ? -5.805 1.990 -6.227 1.00 0.00 364 TRP A CA 14
ATOM 25298 C C . TRP A 1 81 ? -6.632 0.760 -5.868 1.00 0.00 364 TRP A C 14
ATOM 25299 O O . TRP A 1 81 ? -6.754 0.404 -4.696 1.00 0.00 364 TRP A O 14
ATOM 25320 N N . GLN A 1 82 ? -7.198 0.116 -6.884 1.00 0.00 365 GLN A N 14
ATOM 25321 C CA . GLN A 1 82 ? -8.015 -1.074 -6.672 1.00 0.00 365 GLN A CA 14
ATOM 25322 C C . GLN A 1 82 ? -7.253 -2.121 -5.865 1.00 0.00 365 GLN A C 14
ATOM 25323 O O . GLN A 1 82 ? -7.837 -2.837 -5.052 1.00 0.00 365 GLN A O 14
ATOM 25337 N N . ALA A 1 83 ? -5.947 -2.203 -6.094 1.00 0.00 366 ALA A N 14
ATOM 25338 C CA . ALA A 1 83 ? -5.105 -3.159 -5.386 1.00 0.00 366 ALA A CA 14
ATOM 25339 C C . ALA A 1 83 ? -4.989 -2.801 -3.909 1.00 0.00 366 ALA A C 14
ATOM 25340 O O . ALA A 1 83 ? -4.980 -3.679 -3.045 1.00 0.00 366 ALA A O 14
ATOM 25347 N N . LEU A 1 84 ? -4.900 -1.506 -3.625 1.00 0.00 367 LEU A N 14
ATOM 25348 C CA . LEU A 1 84 ? -4.783 -1.030 -2.251 1.00 0.00 367 LEU A CA 14
ATOM 25349 C C . LEU A 1 84 ? -6.058 -1.317 -1.465 1.00 0.00 367 LEU A C 14
ATOM 25350 O O . LEU A 1 84 ? -6.026 -1.978 -0.427 1.00 0.00 367 LEU A O 14
ATOM 25366 N N . HIS A 1 85 ? -7.183 -0.817 -1.968 1.00 0.00 368 HIS A N 14
ATOM 25367 C CA . HIS A 1 85 ? -8.471 -1.021 -1.314 1.00 0.00 368 HIS A CA 14
ATOM 25368 C C . HIS A 1 85 ? -8.807 -2.507 -1.232 1.00 0.00 368 HIS A C 14
ATOM 25369 O O . HIS A 1 85 ? -9.366 -2.973 -0.236 1.00 0.00 368 HIS A O 14
ATOM 25383 N N . LEU A 1 86 ? -8.466 -3.246 -2.281 1.00 0.00 369 LEU A N 14
ATOM 25384 C CA . LEU A 1 86 ? -8.732 -4.680 -2.327 1.00 0.00 369 LEU A CA 14
ATOM 25385 C C . LEU A 1 86 ? -7.916 -5.419 -1.272 1.00 0.00 369 LEU A C 14
ATOM 25386 O O . LEU A 1 86 ? -8.412 -6.337 -0.619 1.00 0.00 369 LEU A O 14
ATOM 25402 N N . VAL A 1 87 ? -6.660 -5.013 -1.111 1.00 0.00 370 VAL A N 14
ATOM 25403 C CA . VAL A 1 87 ? -5.775 -5.635 -0.133 1.00 0.00 370 VAL A CA 14
ATOM 25404 C C . VAL A 1 87 ? -5.562 -4.725 1.072 1.00 0.00 370 VAL A C 14
ATOM 25405 O O . VAL A 1 87 ? -4.519 -4.774 1.722 1.00 0.00 370 VAL A O 14
ATOM 25418 N N . ASN A 1 88 ? -6.559 -3.896 1.365 1.00 0.00 371 ASN A N 14
ATOM 25419 C CA . ASN A 1 88 ? -6.481 -2.974 2.492 1.00 0.00 371 ASN A CA 14
ATOM 25420 C C . ASN A 1 88 ? -6.704 -3.708 3.810 1.00 0.00 371 ASN A C 14
ATOM 25421 O O . ASN A 1 88 ? -7.781 -4.250 4.056 1.00 0.00 371 ASN A O 14
ATOM 25432 N N . GLY A 1 89 ? -5.679 -3.720 4.657 1.00 0.00 372 GLY A N 14
ATOM 25433 C CA . GLY A 1 89 ? -5.785 -4.389 5.940 1.00 0.00 372 GLY A CA 14
ATOM 25434 C C . GLY A 1 89 ? -5.756 -5.899 5.811 1.00 0.00 372 GLY A C 14
ATOM 25435 O O . GLY A 1 89 ? -6.568 -6.596 6.420 1.00 0.00 372 GLY A O 14
ATOM 25439 N N . TYR A 1 90 ? -4.821 -6.406 5.015 1.00 0.00 373 TYR A N 14
ATOM 25440 C CA . TYR A 1 90 ? -4.693 -7.843 4.804 1.00 0.00 373 TYR A CA 14
ATOM 25441 C C . TYR A 1 90 ? -3.842 -8.480 5.898 1.00 0.00 373 TYR A C 14
ATOM 25442 O O . TYR A 1 90 ? -2.814 -7.933 6.299 1.00 0.00 373 TYR A O 14
ATOM 25460 N N . LYS A 1 91 ? -4.276 -9.642 6.375 1.00 0.00 374 LYS A N 14
ATOM 25461 C CA . LYS A 1 91 ? -3.554 -10.358 7.420 1.00 0.00 374 LYS A CA 14
ATOM 25462 C C . LYS A 1 91 ? -2.518 -11.301 6.818 1.00 0.00 374 LYS A C 14
ATOM 25463 O O . LYS A 1 91 ? -2.845 -12.150 5.988 1.00 0.00 374 LYS A O 14
ATOM 25482 N N . LEU A 1 92 ? -1.268 -11.147 7.241 1.00 0.00 375 LEU A N 14
ATOM 25483 C CA . LEU A 1 92 ? -0.183 -11.987 6.745 1.00 0.00 375 LEU A CA 14
ATOM 25484 C C . LEU A 1 92 ? 0.716 -12.447 7.887 1.00 0.00 375 LEU A C 14
ATOM 25485 O O . LEU A 1 92 ? 0.864 -11.752 8.893 1.00 0.00 375 LEU A O 14
ATOM 25501 N N . TYR A 1 93 ? 1.317 -13.620 7.725 1.00 0.00 376 TYR A N 14
ATOM 25502 C CA . TYR A 1 93 ? 2.202 -14.173 8.743 1.00 0.00 376 TYR A CA 14
ATOM 25503 C C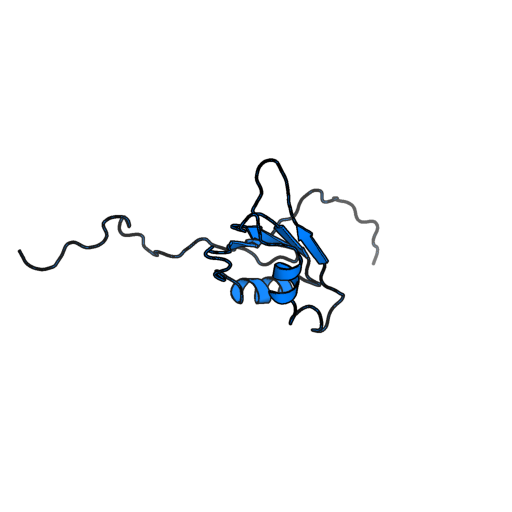 . TYR A 1 93 ? 1.705 -13.828 10.144 1.00 0.00 376 TYR A C 14
ATOM 25504 O O . TYR A 1 93 ? 2.496 -13.602 11.058 1.00 0.00 376 TYR A O 14
ATOM 25522 N N . GLY A 1 94 ? 0.385 -13.791 10.303 1.00 0.00 377 GLY A N 14
ATOM 25523 C CA . GLY A 1 94 ? -0.197 -13.475 11.593 1.00 0.00 377 GLY A CA 14
ATOM 25524 C C . GLY A 1 94 ? 0.075 -12.045 12.018 1.00 0.00 377 GLY A C 14
ATOM 25525 O O . GLY A 1 94 ? 0.579 -11.799 13.114 1.00 0.00 377 GLY A O 14
ATOM 25529 N N . LYS A 1 95 ? -0.257 -11.098 11.146 1.00 0.00 378 LYS A N 14
ATOM 25530 C CA . LYS A 1 95 ? -0.046 -9.685 11.435 1.00 0.00 378 LYS A CA 14
ATOM 25531 C C . LYS A 1 95 ? -0.691 -8.809 10.367 1.00 0.00 378 LYS A C 14
ATOM 25532 O O . LYS A 1 95 ? -0.433 -8.977 9.174 1.00 0.00 378 LYS A O 14
ATOM 25551 N N . ILE A 1 96 ? -1.529 -7.874 10.802 1.00 0.00 379 ILE A N 14
ATOM 25552 C CA . ILE A 1 96 ? -2.209 -6.970 9.882 1.00 0.00 379 ILE A CA 14
ATOM 25553 C C . ILE A 1 96 ? -1.209 -6.215 9.012 1.00 0.00 379 ILE A C 14
ATOM 25554 O O . ILE A 1 96 ? -0.117 -5.865 9.464 1.00 0.00 379 ILE A O 14
ATOM 25570 N N . LEU A 1 97 ? -1.588 -5.966 7.764 1.00 0.00 380 LEU A N 14
ATOM 25571 C CA . LEU A 1 97 ? -0.725 -5.251 6.831 1.00 0.00 380 LEU A CA 14
ATOM 25572 C C . LEU A 1 97 ? -1.309 -3.884 6.486 1.00 0.00 380 LEU A C 14
ATOM 25573 O O . LEU A 1 97 ? -2.520 -3.742 6.312 1.00 0.00 380 LEU A O 14
ATOM 25589 N N . VAL A 1 98 ? -0.441 -2.882 6.388 1.00 0.00 381 VAL A N 14
ATOM 25590 C CA . VAL A 1 98 ? -0.872 -1.529 6.061 1.00 0.00 381 VAL A CA 14
ATOM 25591 C C . VAL A 1 98 ? -0.405 -1.125 4.667 1.00 0.00 381 VAL A C 14
ATOM 25592 O O . VAL A 1 98 ? 0.684 -1.504 4.232 1.00 0.00 381 VAL A O 14
ATOM 25605 N N . ILE A 1 99 ? -1.234 -0.355 3.971 1.00 0.00 382 ILE A N 14
ATOM 25606 C CA . ILE A 1 99 ? -0.904 0.100 2.625 1.00 0.00 382 ILE A CA 14
ATOM 25607 C C . ILE A 1 99 ? -1.135 1.601 2.481 1.00 0.00 382 ILE A C 14
ATOM 25608 O O . ILE A 1 99 ? -1.981 2.177 3.166 1.00 0.00 382 ILE A O 14
ATOM 25624 N N . GLU A 1 100 ? -0.378 2.228 1.586 1.00 0.00 383 GLU A N 14
ATOM 25625 C CA . GLU A 1 100 ? -0.501 3.662 1.353 1.00 0.00 383 GLU A CA 14
ATOM 25626 C C . GLU A 1 100 ? -0.183 4.006 -0.099 1.00 0.00 383 GLU A C 14
ATOM 25627 O O . GLU A 1 100 ? 0.209 3.139 -0.883 1.00 0.00 383 GLU A O 14
ATOM 25639 N N . PHE A 1 101 ? -0.354 5.276 -0.453 1.00 0.00 384 PHE A N 14
ATOM 25640 C CA . PHE A 1 101 ? -0.086 5.735 -1.811 1.00 0.00 384 PHE A CA 14
ATOM 25641 C C . PHE A 1 101 ? 1.226 6.511 -1.873 1.00 0.00 384 PHE A C 14
ATOM 25642 O O . PHE A 1 101 ? 1.667 7.087 -0.880 1.00 0.00 384 PHE A O 14
ATOM 25659 N N . GLY A 1 102 ? 1.845 6.521 -3.051 1.00 0.00 385 GLY A N 14
ATOM 25660 C CA . GLY A 1 102 ? 3.100 7.228 -3.221 1.00 0.00 385 GLY A CA 14
ATOM 25661 C C . GLY A 1 102 ? 2.911 8.609 -3.818 1.00 0.00 385 GLY A C 14
ATOM 25662 O O . GLY A 1 102 ? 2.393 8.749 -4.926 1.00 0.00 385 GLY A O 14
ATOM 25666 N N . LYS A 1 103 ? 3.329 9.633 -3.081 1.00 0.00 386 LYS A N 14
ATOM 25667 C CA . LYS A 1 103 ? 3.203 11.010 -3.542 1.00 0.00 386 LYS A CA 14
ATOM 25668 C C . LYS A 1 103 ? 4.161 11.289 -4.694 1.00 0.00 386 LYS A C 14
ATOM 25669 O O . LYS A 1 103 ? 4.993 10.450 -5.038 1.00 0.00 386 LYS A O 14
ATOM 25688 N N . ASN A 1 104 ? 4.040 12.472 -5.287 1.00 0.00 387 ASN A N 14
ATOM 25689 C CA . ASN A 1 104 ? 4.898 12.861 -6.401 1.00 0.00 387 ASN A CA 14
ATOM 25690 C C . ASN A 1 104 ? 5.530 14.227 -6.150 1.00 0.00 387 ASN A C 14
ATOM 25691 O O . ASN A 1 104 ? 5.116 14.959 -5.251 1.00 0.00 387 ASN A O 14
ATOM 25702 N N . LYS A 1 105 ? 6.535 14.564 -6.951 1.00 0.00 388 LYS A N 14
ATOM 25703 C CA . LYS A 1 105 ? 7.224 15.841 -6.818 1.00 0.00 388 LYS A CA 14
ATOM 25704 C C . LYS A 1 105 ? 6.433 16.959 -7.492 1.00 0.00 388 LYS A C 14
ATOM 25705 O O . LYS A 1 105 ? 6.339 17.015 -8.718 1.00 0.00 388 LYS A O 14
ATOM 25724 N N . LYS A 1 106 ? 5.867 17.847 -6.683 1.00 0.00 389 LYS A N 14
ATOM 25725 C CA . LYS A 1 106 ? 5.086 18.965 -7.200 1.00 0.00 389 LYS A CA 14
ATOM 25726 C C . LYS A 1 106 ? 5.969 19.926 -7.989 1.00 0.00 389 LYS A C 14
ATOM 25727 O O . LYS A 1 106 ? 6.698 20.732 -7.411 1.00 0.00 389 LYS A O 14
ATOM 25746 N N . GLN A 1 107 ? 5.897 19.836 -9.313 1.00 0.00 390 GLN A N 14
ATOM 25747 C CA . GLN A 1 107 ? 6.689 20.699 -10.182 1.00 0.00 390 GLN A CA 14
ATOM 25748 C C . GLN A 1 107 ? 5.854 21.209 -11.351 1.00 0.00 390 GLN A C 14
ATOM 25749 O O . GLN A 1 107 ? 5.311 20.423 -12.129 1.00 0.00 390 GLN A O 14
ATOM 25763 N N . ARG A 1 108 ? 5.755 22.529 -11.469 1.00 0.00 391 ARG A N 14
ATOM 25764 C CA . ARG A 1 108 ? 4.983 23.144 -12.544 1.00 0.00 391 ARG A CA 14
ATOM 25765 C C . ARG A 1 108 ? 5.420 22.605 -13.903 1.00 0.00 391 ARG A C 14
ATOM 25766 O O . ARG A 1 108 ? 6.371 21.829 -13.999 1.00 0.00 391 ARG A O 14
ATOM 25787 N N . SER A 1 109 ? 4.719 23.022 -14.953 1.00 0.00 392 SER A N 14
ATOM 25788 C CA . SER A 1 109 ? 5.031 22.578 -16.306 1.00 0.00 392 SER A CA 14
ATOM 25789 C C . SER A 1 109 ? 4.911 23.733 -17.298 1.00 0.00 392 SER A C 14
ATOM 25790 O O . SER A 1 109 ? 3.810 24.192 -17.601 1.00 0.00 392 SER A O 14
ATOM 25798 N N . SER A 1 110 ? 6.052 24.196 -17.797 1.00 0.00 393 SER A N 14
ATOM 25799 C CA . SER A 1 110 ? 6.075 25.300 -18.751 1.00 0.00 393 SER A CA 14
ATOM 25800 C C . SER A 1 110 ? 7.077 25.028 -19.870 1.00 0.00 393 SER A C 14
ATOM 25801 O O . SER A 1 110 ? 8.154 24.481 -19.635 1.00 0.00 393 SER A O 14
ATOM 25809 N N . GLY A 1 111 ? 6.713 25.415 -21.089 1.00 0.00 394 GLY A N 14
ATOM 25810 C CA . GLY A 1 111 ? 7.589 25.206 -22.226 1.00 0.00 394 GLY A CA 14
ATOM 25811 C C . GLY A 1 111 ? 6.894 25.459 -23.548 1.00 0.00 394 GLY A C 14
ATOM 25812 O O . GLY A 1 111 ? 6.189 24.600 -24.079 1.00 0.00 394 GLY A O 14
ATOM 25816 N N . PRO A 1 112 ? 7.087 26.667 -24.102 1.00 0.00 395 PRO A N 14
ATOM 25817 C CA . PRO A 1 112 ? 6.479 27.059 -25.377 1.00 0.00 395 PRO A CA 14
ATOM 25818 C C . PRO A 1 112 ? 6.572 25.957 -26.427 1.00 0.00 395 PRO A C 14
ATOM 25819 O O . PRO A 1 112 ? 7.390 25.045 -26.312 1.00 0.00 395 PRO A O 14
ATOM 25830 N N . SER A 1 113 ? 5.727 26.049 -27.449 1.00 0.00 396 SER A N 14
ATOM 25831 C CA . SER A 1 113 ? 5.712 25.056 -28.518 1.00 0.00 396 SER A CA 14
ATOM 25832 C C . SER A 1 113 ? 5.529 25.725 -29.877 1.00 0.00 396 SER A C 14
ATOM 25833 O O . SER A 1 113 ? 5.216 26.913 -29.960 1.00 0.00 396 SER A O 14
ATOM 25841 N N . SER A 1 114 ? 5.728 24.954 -30.941 1.00 0.00 397 SER A N 14
ATOM 25842 C CA . SER A 1 114 ? 5.589 25.472 -32.297 1.00 0.00 397 SER A CA 14
ATOM 25843 C C . SER A 1 114 ? 5.668 24.343 -33.320 1.00 0.00 397 SER A C 14
ATOM 25844 O O . SER A 1 114 ? 5.876 23.182 -32.967 1.00 0.00 397 SER A O 14
ATOM 25852 N N . GLY A 1 115 ? 5.499 24.691 -34.592 1.00 0.00 398 GLY A N 14
ATOM 25853 C CA . GLY A 1 115 ? 5.554 23.697 -35.648 1.00 0.00 398 GLY A CA 14
ATOM 25854 C C . GLY A 1 115 ? 4.819 22.423 -35.283 1.00 0.00 398 GLY A C 14
ATOM 25855 O O . GLY A 1 115 ? 5.360 21.325 -35.422 1.00 0.00 398 GLY A O 14
ATOM 25859 N N . GLY A 1 1 ? -25.888 16.249 29.956 1.00 0.00 284 GLY A N 15
ATOM 25860 C CA . GLY A 1 1 ? -25.127 17.397 29.501 1.00 0.00 284 GLY A CA 15
ATOM 25861 C C . GLY A 1 1 ? -24.107 17.034 28.441 1.00 0.00 284 GLY A C 15
ATOM 25862 O O . GLY A 1 1 ? -23.552 15.935 28.455 1.00 0.00 284 GLY A O 15
ATOM 25866 N N . SER A 1 2 ? -23.859 17.958 27.518 1.00 0.00 285 SER A N 15
ATOM 25867 C CA . SER A 1 2 ? -22.903 17.727 26.442 1.00 0.00 285 SER A CA 15
ATOM 25868 C C . SER A 1 2 ? -23.084 16.335 25.844 1.00 0.00 285 SER A C 15
ATOM 25869 O O . SER A 1 2 ? -22.110 15.634 25.570 1.00 0.00 285 SER A O 15
ATOM 25877 N N . SER A 1 3 ? -24.337 15.942 25.645 1.00 0.00 286 SER A N 15
ATOM 25878 C CA . SER A 1 3 ? -24.648 14.632 25.082 1.00 0.00 286 SER A CA 15
ATOM 25879 C C . SER A 1 3 ? -24.091 14.502 23.668 1.00 0.00 286 SER A C 15
ATOM 25880 O O . SER A 1 3 ? -24.237 15.406 22.846 1.00 0.00 286 SER A O 15
ATOM 25888 N N . GLY A 1 4 ? -23.451 13.371 23.393 1.00 0.00 287 GLY A N 15
ATOM 25889 C CA . GLY A 1 4 ? -22.881 13.142 22.077 1.00 0.00 287 GLY A CA 15
ATOM 25890 C C . GLY A 1 4 ? -21.555 13.852 21.889 1.00 0.00 287 GLY A C 15
ATOM 25891 O O . GLY A 1 4 ? -21.414 15.022 22.243 1.00 0.00 287 GLY A O 15
ATOM 25895 N N . SER A 1 5 ? -20.581 13.142 21.330 1.00 0.00 288 SER A N 15
ATOM 25896 C CA . SER A 1 5 ? -19.257 13.710 21.099 1.00 0.00 288 SER A CA 15
ATOM 25897 C C . SER A 1 5 ? -19.010 13.923 19.609 1.00 0.00 288 SER A C 15
ATOM 25898 O O . SER A 1 5 ? -19.553 13.207 18.769 1.00 0.00 288 SER A O 15
ATOM 25906 N N . SER A 1 6 ? -18.185 14.915 19.290 1.00 0.00 289 SER A N 15
ATOM 25907 C CA . SER A 1 6 ? -17.867 15.228 17.901 1.00 0.00 289 SER A CA 15
ATOM 25908 C C . SER A 1 6 ? -16.368 15.102 17.644 1.00 0.00 289 SER A C 15
ATOM 25909 O O . SER A 1 6 ? -15.768 15.945 16.980 1.00 0.00 289 SER A O 15
ATOM 25917 N N . GLY A 1 7 ? -15.771 14.042 18.179 1.00 0.00 290 GLY A N 15
ATOM 25918 C CA . GLY A 1 7 ? -14.347 13.823 17.999 1.00 0.00 290 GLY A CA 15
ATOM 25919 C C . GLY A 1 7 ? -13.507 14.681 18.924 1.00 0.00 290 GLY A C 15
ATOM 25920 O O . GLY A 1 7 ? -13.826 15.846 19.159 1.00 0.00 290 GLY A O 15
ATOM 25924 N N . GLU A 1 8 ? -12.432 14.103 19.449 1.00 0.00 291 GLU A N 15
ATOM 25925 C CA . GLU A 1 8 ? -11.545 14.824 20.356 1.00 0.00 291 GLU A CA 15
ATOM 25926 C C . GLU A 1 8 ? -10.299 15.312 19.624 1.00 0.00 291 GLU A C 15
ATOM 25927 O O . GLU A 1 8 ? -9.925 16.481 19.724 1.00 0.00 291 GLU A O 15
ATOM 25939 N N . GLU A 1 9 ? -9.659 14.408 18.887 1.00 0.00 292 GLU A N 15
ATOM 25940 C CA . GLU A 1 9 ? -8.453 14.747 18.140 1.00 0.00 292 GLU A CA 15
ATOM 25941 C C . GLU A 1 9 ? -8.739 14.795 16.642 1.00 0.00 292 GLU A C 15
ATOM 25942 O O . GLU A 1 9 ? -8.129 15.573 15.908 1.00 0.00 292 GLU A O 15
ATOM 25954 N N . ILE A 1 10 ? -9.667 13.955 16.195 1.00 0.00 293 ILE A N 15
ATOM 25955 C CA . ILE A 1 10 ? -10.033 13.901 14.785 1.00 0.00 293 ILE A CA 15
ATOM 25956 C C . ILE A 1 10 ? -10.617 15.230 14.318 1.00 0.00 293 ILE A C 15
ATOM 25957 O O . ILE A 1 10 ? -11.293 15.924 15.077 1.00 0.00 293 ILE A O 15
ATOM 25973 N N . ARG A 1 11 ? -10.351 15.578 13.063 1.00 0.00 294 ARG A N 15
ATOM 25974 C CA . ARG A 1 11 ? -10.850 16.824 12.493 1.00 0.00 294 ARG A CA 15
ATOM 25975 C C . ARG A 1 11 ? -11.235 16.636 11.028 1.00 0.00 294 ARG A C 15
ATOM 25976 O O . ARG A 1 11 ? -10.549 15.939 10.279 1.00 0.00 294 ARG A O 15
ATOM 25997 N N . LYS A 1 12 ? -12.335 17.262 10.625 1.00 0.00 295 LYS A N 15
ATOM 25998 C CA . LYS A 1 12 ? -12.811 17.166 9.251 1.00 0.00 295 LYS A CA 15
ATOM 25999 C C . LYS A 1 12 ? -12.922 15.708 8.814 1.00 0.00 295 LYS A C 15
ATOM 26000 O O . LYS A 1 12 ? -12.588 15.364 7.680 1.00 0.00 295 LYS A O 15
ATOM 26019 N N . ILE A 1 13 ? -13.394 14.859 9.720 1.00 0.00 296 ILE A N 15
ATOM 26020 C CA . ILE A 1 13 ? -13.551 13.440 9.427 1.00 0.00 296 ILE A CA 15
ATOM 26021 C C . ILE A 1 13 ? -14.978 12.977 9.702 1.00 0.00 296 ILE A C 15
ATOM 26022 O O . ILE A 1 13 ? -15.477 13.056 10.824 1.00 0.00 296 ILE A O 15
ATOM 26038 N N . PRO A 1 14 ? -15.650 12.479 8.653 1.00 0.00 297 PRO A N 15
ATOM 26039 C CA . PRO A 1 14 ? -17.029 11.990 8.757 1.00 0.00 297 PRO A CA 15
ATOM 26040 C C . PRO A 1 14 ? -17.106 10.602 9.385 1.00 0.00 297 PRO A C 15
ATOM 26041 O O . PRO A 1 14 ? -17.955 10.343 10.238 1.00 0.00 297 PRO A O 15
ATOM 26052 N N . MET A 1 15 ? -16.214 9.714 8.959 1.00 0.00 298 MET A N 15
ATOM 26053 C CA . MET A 1 15 ? -16.181 8.353 9.480 1.00 0.00 298 MET A CA 15
ATOM 26054 C C . MET A 1 15 ? -14.746 7.847 9.590 1.00 0.00 298 MET A C 15
ATOM 26055 O O . MET A 1 15 ? -14.068 7.652 8.581 1.00 0.00 298 MET A O 15
ATOM 26069 N N . PHE A 1 16 ? -14.290 7.637 10.821 1.00 0.00 299 PHE A N 15
ATOM 26070 C CA . PHE A 1 16 ? -12.934 7.155 11.062 1.00 0.00 299 PHE A CA 15
ATOM 26071 C C . PHE A 1 16 ? -12.922 5.641 11.250 1.00 0.00 299 PHE A C 15
ATOM 26072 O O . PHE A 1 16 ? -13.471 5.121 12.222 1.00 0.00 299 PHE A O 15
ATOM 26089 N N . SER A 1 17 ? -12.290 4.940 10.314 1.00 0.00 300 SER A N 15
ATOM 26090 C CA . SER A 1 17 ? -12.208 3.485 10.375 1.00 0.00 300 SER A CA 15
ATOM 26091 C C . SER A 1 17 ? -10.755 3.021 10.365 1.00 0.00 300 SER A C 15
ATOM 26092 O O . SER A 1 17 ? -10.332 2.248 11.224 1.00 0.00 300 SER A O 15
ATOM 26100 N N . SER A 1 18 ? -9.994 3.501 9.386 1.00 0.00 301 SER A N 15
ATOM 26101 C CA . SER A 1 18 ? -8.588 3.133 9.260 1.00 0.00 301 SER A CA 15
ATOM 26102 C C . SER A 1 18 ? -7.828 4.167 8.434 1.00 0.00 301 SER A C 15
ATOM 26103 O O . SER A 1 18 ? -8.420 5.099 7.890 1.00 0.00 301 SER A O 15
ATOM 26111 N N . TYR A 1 19 ? -6.515 3.994 8.345 1.00 0.00 302 TYR A N 15
ATOM 26112 C CA . TYR A 1 19 ? -5.672 4.911 7.588 1.00 0.00 302 TYR A CA 15
ATOM 26113 C C . TYR A 1 19 ? -6.297 5.233 6.233 1.00 0.00 302 TYR A C 15
ATOM 26114 O O . TYR A 1 19 ? -6.780 4.343 5.533 1.00 0.00 302 TYR A O 15
ATOM 26132 N N . ASN A 1 20 ? -6.281 6.511 5.869 1.00 0.00 303 ASN A N 15
ATOM 26133 C CA . ASN A 1 20 ? -6.845 6.951 4.598 1.00 0.00 303 ASN A CA 15
ATOM 26134 C C . ASN A 1 20 ? -5.742 7.246 3.587 1.00 0.00 303 ASN A C 15
ATOM 26135 O O . ASN A 1 20 ? -5.118 8.308 3.603 1.00 0.00 303 ASN A O 15
ATOM 26146 N N . PRO A 1 21 ? -5.495 6.286 2.683 1.00 0.00 304 PRO A N 15
ATOM 26147 C CA . PRO A 1 21 ? -4.467 6.420 1.646 1.00 0.00 304 PRO A CA 15
ATOM 26148 C C . PRO A 1 21 ? -4.455 7.811 1.020 1.00 0.00 304 PRO A C 15
ATOM 26149 O O . PRO A 1 21 ? -3.394 8.350 0.707 1.00 0.00 304 PRO A O 15
ATOM 26160 N N . GLY A 1 22 ? -5.640 8.385 0.840 1.00 0.00 305 GLY A N 15
ATOM 26161 C CA . GLY A 1 22 ? -5.742 9.708 0.252 1.00 0.00 305 GLY A CA 15
ATOM 26162 C C . GLY A 1 22 ? -6.099 9.662 -1.220 1.00 0.00 305 GLY A C 15
ATOM 26163 O O . GLY A 1 22 ? -7.216 9.294 -1.583 1.00 0.00 305 GLY A O 15
ATOM 26167 N N . GLU A 1 23 ? -5.149 10.037 -2.071 1.00 0.00 306 GLU A N 15
ATOM 26168 C CA . GLU A 1 23 ? -5.371 10.039 -3.513 1.00 0.00 306 GLU A CA 15
ATOM 26169 C C . GLU A 1 23 ? -4.782 8.787 -4.155 1.00 0.00 306 GLU A C 15
ATOM 26170 O O . GLU A 1 23 ? -3.702 8.321 -3.792 1.00 0.00 306 GLU A O 15
ATOM 26182 N N . PRO A 1 24 ? -5.508 8.228 -5.135 1.00 0.00 307 PRO A N 15
ATOM 26183 C CA . PRO A 1 24 ? -5.077 7.023 -5.850 1.00 0.00 307 PRO A CA 15
ATOM 26184 C C . PRO A 1 24 ? -3.929 7.299 -6.813 1.00 0.00 307 PRO A C 15
ATOM 26185 O O . PRO A 1 24 ? -4.126 7.892 -7.873 1.00 0.00 307 PRO A O 15
ATOM 26196 N N . ASN A 1 25 ? -2.730 6.865 -6.439 1.00 0.00 308 ASN A N 15
ATOM 26197 C CA . ASN A 1 25 ? -1.551 7.066 -7.272 1.00 0.00 308 ASN A CA 15
ATOM 26198 C C . ASN A 1 25 ? -1.120 5.760 -7.930 1.00 0.00 308 ASN A C 15
ATOM 26199 O O . ASN A 1 25 ? -1.647 4.691 -7.620 1.00 0.00 308 ASN A O 15
ATOM 26210 N N . LYS A 1 26 ? -0.155 5.851 -8.840 1.00 0.00 309 LYS A N 15
ATOM 26211 C CA . LYS A 1 26 ? 0.348 4.677 -9.543 1.00 0.00 309 LYS A CA 15
ATOM 26212 C C . LYS A 1 26 ? 1.425 3.973 -8.722 1.00 0.00 309 LYS A C 15
ATOM 26213 O O . LYS A 1 26 ? 2.102 3.070 -9.212 1.00 0.00 309 LYS A O 15
ATOM 26232 N N . VAL A 1 27 ? 1.577 4.393 -7.471 1.00 0.00 310 VAL A N 15
ATOM 26233 C CA . VAL A 1 27 ? 2.570 3.802 -6.581 1.00 0.00 310 VAL A CA 15
ATOM 26234 C C . VAL A 1 27 ? 1.954 3.437 -5.235 1.00 0.00 310 VAL A C 15
ATOM 26235 O O . VAL A 1 27 ? 1.305 4.263 -4.593 1.00 0.00 310 VAL A O 15
ATOM 26248 N N . LEU A 1 28 ? 2.162 2.195 -4.813 1.00 0.00 311 LEU A N 15
ATOM 26249 C CA . LEU A 1 28 ? 1.628 1.719 -3.541 1.00 0.00 311 LEU A CA 15
ATOM 26250 C C . LEU A 1 28 ? 2.754 1.400 -2.563 1.00 0.00 311 LEU A C 15
ATOM 26251 O O . LEU A 1 28 ? 3.626 0.579 -2.849 1.00 0.00 311 LEU A O 15
ATOM 26267 N N . TYR A 1 29 ? 2.728 2.054 -1.406 1.00 0.00 312 TYR A N 15
ATOM 26268 C CA . TYR A 1 29 ? 3.746 1.841 -0.385 1.00 0.00 312 TYR A CA 15
ATOM 26269 C C . TYR A 1 29 ? 3.222 0.937 0.727 1.00 0.00 312 TYR A C 15
ATOM 26270 O O . TYR A 1 29 ? 2.399 1.352 1.544 1.00 0.00 312 TYR A O 15
ATOM 26288 N N . LEU A 1 30 ? 3.704 -0.300 0.752 1.00 0.00 313 LEU A N 15
ATOM 26289 C CA . LEU A 1 30 ? 3.285 -1.264 1.763 1.00 0.00 313 LEU A CA 15
ATOM 26290 C C . LEU A 1 30 ? 4.148 -1.149 3.015 1.00 0.00 313 LEU A C 15
ATOM 26291 O O . LEU A 1 30 ? 5.354 -0.911 2.932 1.00 0.00 313 LEU A O 15
ATOM 26307 N N . LYS A 1 31 ? 3.524 -1.322 4.176 1.00 0.00 314 LYS A N 15
ATOM 26308 C CA . LYS A 1 31 ? 4.234 -1.241 5.446 1.00 0.00 314 LYS A CA 15
ATOM 26309 C C . LYS A 1 31 ? 3.766 -2.334 6.402 1.00 0.00 314 LYS A C 15
ATOM 26310 O O . LYS A 1 31 ? 2.839 -3.082 6.097 1.00 0.00 314 LYS A O 15
ATOM 26329 N N . ASN A 1 32 ? 4.414 -2.418 7.560 1.00 0.00 315 ASN A N 15
ATOM 26330 C CA . ASN A 1 32 ? 4.063 -3.419 8.560 1.00 0.00 315 ASN A CA 15
ATOM 26331 C C . ASN A 1 32 ? 4.235 -4.829 8.003 1.00 0.00 315 ASN A C 15
ATOM 26332 O O . ASN A 1 32 ? 3.312 -5.644 8.050 1.00 0.00 315 ASN A O 15
ATOM 26343 N N . LEU A 1 33 ? 5.421 -5.110 7.476 1.00 0.00 316 LEU A N 15
ATOM 26344 C CA . LEU A 1 33 ? 5.716 -6.422 6.910 1.00 0.00 316 LEU A CA 15
ATOM 26345 C C . LEU A 1 33 ? 6.772 -7.148 7.738 1.00 0.00 316 LEU A C 15
ATOM 26346 O O . LEU A 1 33 ? 7.941 -6.764 7.743 1.00 0.00 316 LEU A O 15
ATOM 26362 N N . SER A 1 34 ? 6.351 -8.199 8.434 1.00 0.00 317 SER A N 15
ATOM 26363 C CA . SER A 1 34 ? 7.261 -8.978 9.266 1.00 0.00 317 SER A CA 15
ATOM 26364 C C . SER A 1 34 ? 8.538 -9.316 8.505 1.00 0.00 317 SER A C 15
ATOM 26365 O O . SER A 1 34 ? 8.526 -9.568 7.300 1.00 0.00 317 SER A O 15
ATOM 26373 N N . PRO A 1 35 ? 9.670 -9.322 9.224 1.00 0.00 318 PRO A N 15
ATOM 26374 C CA . PRO A 1 35 ? 10.979 -9.628 8.638 1.00 0.00 318 PRO A CA 15
ATOM 26375 C C . PRO A 1 35 ? 10.939 -10.860 7.741 1.00 0.00 318 PRO A C 15
ATOM 26376 O O . PRO A 1 35 ? 11.823 -11.064 6.909 1.00 0.00 318 PRO A O 15
ATOM 26387 N N . ARG A 1 36 ? 9.908 -11.681 7.916 1.00 0.00 319 ARG A N 15
ATOM 26388 C CA . ARG A 1 36 ? 9.753 -12.894 7.122 1.00 0.00 319 ARG A CA 15
ATOM 26389 C C . ARG A 1 36 ? 9.210 -12.569 5.733 1.00 0.00 319 ARG A C 15
ATOM 26390 O O . ARG A 1 36 ? 9.636 -13.154 4.737 1.00 0.00 319 ARG A O 15
ATOM 26411 N N . VAL A 1 37 ? 8.267 -11.633 5.676 1.00 0.00 320 VAL A N 15
ATOM 26412 C CA . VAL A 1 37 ? 7.667 -11.231 4.410 1.00 0.00 320 VAL A CA 15
ATOM 26413 C C . VAL A 1 37 ? 8.736 -10.920 3.369 1.00 0.00 320 VAL A C 15
ATOM 26414 O O . VAL A 1 37 ? 9.711 -10.223 3.651 1.00 0.00 320 VAL A O 15
ATOM 26427 N N . THR A 1 38 ? 8.548 -11.443 2.161 1.00 0.00 321 THR A N 15
ATOM 26428 C CA . THR A 1 38 ? 9.495 -11.224 1.076 1.00 0.00 321 THR A CA 15
ATOM 26429 C C . THR A 1 38 ? 8.776 -10.842 -0.213 1.00 0.00 321 THR A C 15
ATOM 26430 O O . THR A 1 38 ? 7.552 -10.929 -0.301 1.00 0.00 321 THR A O 15
ATOM 26441 N N . GLU A 1 39 ? 9.546 -10.419 -1.212 1.00 0.00 322 GLU A N 15
ATOM 26442 C CA . GLU A 1 39 ? 8.981 -10.024 -2.496 1.00 0.00 322 GLU A CA 15
ATOM 26443 C C . GLU A 1 39 ? 7.913 -11.015 -2.949 1.00 0.00 322 GLU A C 15
ATOM 26444 O O . GLU A 1 39 ? 6.822 -10.623 -3.364 1.00 0.00 322 GLU A O 15
ATOM 26456 N N . ARG A 1 40 ? 8.236 -12.302 -2.866 1.00 0.00 323 ARG A N 15
ATOM 26457 C CA . ARG A 1 40 ? 7.306 -13.350 -3.269 1.00 0.00 323 ARG A CA 15
ATOM 26458 C C . ARG A 1 40 ? 5.906 -13.073 -2.727 1.00 0.00 323 ARG A C 15
ATOM 26459 O O . ARG A 1 40 ? 4.944 -12.974 -3.489 1.00 0.00 323 ARG A O 15
ATOM 26480 N N . ASP A 1 41 ? 5.801 -12.949 -1.408 1.00 0.00 324 ASP A N 15
ATOM 26481 C CA . ASP A 1 41 ? 4.519 -12.683 -0.765 1.00 0.00 324 ASP A CA 15
ATOM 26482 C C . ASP A 1 41 ? 3.800 -11.523 -1.448 1.00 0.00 324 ASP A C 15
ATOM 26483 O O . ASP A 1 41 ? 2.592 -11.580 -1.682 1.00 0.00 324 ASP A O 15
ATOM 26492 N N . LEU A 1 42 ? 4.549 -10.472 -1.762 1.00 0.00 325 LEU A N 15
ATOM 26493 C CA . LEU A 1 42 ? 3.983 -9.298 -2.416 1.00 0.00 325 LEU A CA 15
ATOM 26494 C C . LEU A 1 42 ? 3.427 -9.655 -3.791 1.00 0.00 325 LEU A C 15
ATOM 26495 O O . LEU A 1 42 ? 2.298 -9.298 -4.129 1.00 0.00 325 LEU A O 15
ATOM 26511 N N . VAL A 1 43 ? 4.227 -10.365 -4.580 1.00 0.00 326 VAL A N 15
ATOM 26512 C CA . VAL A 1 43 ? 3.816 -10.774 -5.918 1.00 0.00 326 VAL A CA 15
ATOM 26513 C C . VAL A 1 43 ? 2.461 -11.475 -5.886 1.00 0.00 326 VAL A C 15
ATOM 26514 O O . VAL A 1 43 ? 1.544 -11.108 -6.619 1.00 0.00 326 VAL A O 15
ATOM 26527 N N . SER A 1 44 ? 2.345 -12.485 -5.030 1.00 0.00 327 SER A N 15
ATOM 26528 C CA . SER A 1 44 ? 1.104 -13.241 -4.904 1.00 0.00 327 SER A CA 15
ATOM 26529 C C . SER A 1 44 ? -0.038 -12.336 -4.451 1.00 0.00 327 SER A C 15
ATOM 26530 O O . SER A 1 44 ? -1.179 -12.488 -4.892 1.00 0.00 327 SER A O 15
ATOM 26538 N N . LEU A 1 45 ? 0.275 -11.396 -3.567 1.00 0.00 328 LEU A N 15
ATOM 26539 C CA . LEU A 1 45 ? -0.724 -10.465 -3.053 1.00 0.00 328 LEU A CA 15
ATOM 26540 C C . LEU A 1 45 ? -1.356 -9.663 -4.186 1.00 0.00 328 LEU A C 15
ATOM 26541 O O . LEU A 1 45 ? -2.555 -9.382 -4.169 1.00 0.00 328 LEU A O 15
ATOM 26557 N N . PHE A 1 46 ? -0.542 -9.299 -5.172 1.00 0.00 329 PHE A N 15
ATOM 26558 C CA . PHE A 1 46 ? -1.021 -8.531 -6.315 1.00 0.00 329 PHE A CA 15
ATOM 26559 C C . PHE A 1 46 ? -0.660 -9.224 -7.625 1.00 0.00 329 PHE A C 15
ATOM 26560 O O . PHE A 1 46 ? -0.245 -8.578 -8.587 1.00 0.00 329 PHE A O 15
ATOM 26577 N N . ALA A 1 47 ? -0.823 -10.542 -7.655 1.00 0.00 330 ALA A N 15
ATOM 26578 C CA . ALA A 1 47 ? -0.516 -11.323 -8.847 1.00 0.00 330 ALA A CA 15
ATOM 26579 C C . ALA A 1 47 ? -1.660 -11.262 -9.853 1.00 0.00 330 ALA A C 15
ATOM 26580 O O . ALA A 1 47 ? -1.443 -11.032 -11.042 1.00 0.00 330 ALA A O 15
ATOM 26587 N N . ARG A 1 48 ? -2.880 -11.471 -9.368 1.00 0.00 331 ARG A N 15
ATOM 26588 C CA . ARG A 1 48 ? -4.059 -11.441 -10.225 1.00 0.00 331 ARG A CA 15
ATOM 26589 C C . ARG A 1 48 ? -4.031 -10.224 -11.145 1.00 0.00 331 ARG A C 15
ATOM 26590 O O . ARG A 1 48 ? -4.481 -10.287 -12.290 1.00 0.00 331 ARG A O 15
ATOM 26611 N N . PHE A 1 49 ? -3.501 -9.116 -10.637 1.00 0.00 332 PHE A N 15
ATOM 26612 C CA . PHE A 1 49 ? -3.416 -7.884 -11.413 1.00 0.00 332 PHE A CA 15
ATOM 26613 C C . PHE A 1 49 ? -2.318 -7.981 -12.469 1.00 0.00 332 PHE A C 15
ATOM 26614 O O . PHE A 1 49 ? -2.526 -7.623 -13.628 1.00 0.00 332 PHE A O 15
ATOM 26631 N N . GLN A 1 50 ? -1.152 -8.467 -12.059 1.00 0.00 333 GLN A N 15
ATOM 26632 C CA . GLN A 1 50 ? -0.022 -8.610 -12.969 1.00 0.00 333 GLN A CA 15
ATOM 26633 C C . GLN A 1 50 ? -0.415 -9.414 -14.204 1.00 0.00 333 GLN A C 15
ATOM 26634 O O . GLN A 1 50 ? 0.039 -9.127 -15.312 1.00 0.00 333 GLN A O 15
ATOM 26648 N N . GLU A 1 51 ? -1.261 -10.419 -14.005 1.00 0.00 334 GLU A N 15
ATOM 26649 C CA . GLU A 1 51 ? -1.714 -11.264 -15.103 1.00 0.00 334 GLU A CA 15
ATOM 26650 C C . GLU A 1 51 ? -2.880 -10.615 -15.844 1.00 0.00 334 GLU A C 15
ATOM 26651 O O . GLU A 1 51 ? -3.906 -11.250 -16.087 1.00 0.00 334 GLU A O 15
ATOM 26663 N N . LYS A 1 52 ? -2.715 -9.346 -16.198 1.00 0.00 335 LYS A N 15
ATOM 26664 C CA . LYS A 1 52 ? -3.751 -8.608 -16.911 1.00 0.00 335 LYS A CA 15
ATOM 26665 C C . LYS A 1 52 ? -3.246 -8.136 -18.271 1.00 0.00 335 LYS A C 15
ATOM 26666 O O . LYS A 1 52 ? -2.113 -8.422 -18.657 1.00 0.00 335 LYS A O 15
ATOM 26685 N N . LYS A 1 53 ? -4.094 -7.412 -18.993 1.00 0.00 336 LYS A N 15
ATOM 26686 C CA . LYS A 1 53 ? -3.733 -6.897 -20.308 1.00 0.00 336 LYS A CA 15
ATOM 26687 C C . LYS A 1 53 ? -2.957 -5.590 -20.187 1.00 0.00 336 LYS A C 15
ATOM 26688 O O . LYS A 1 53 ? -3.273 -4.605 -20.853 1.00 0.00 336 LYS A O 15
ATOM 26707 N N . GLY A 1 54 ? -1.936 -5.589 -19.334 1.00 0.00 337 GLY A N 15
ATOM 26708 C CA . GLY A 1 54 ? -1.130 -4.398 -19.143 1.00 0.00 337 GLY A CA 15
ATOM 26709 C C . GLY A 1 54 ? 0.290 -4.720 -18.720 1.00 0.00 337 GLY A C 15
ATOM 26710 O O . GLY A 1 54 ? 0.612 -5.855 -18.368 1.00 0.00 337 GLY A O 15
ATOM 26714 N N . PRO A 1 55 ? 1.166 -3.706 -18.755 1.00 0.00 338 PRO A N 15
ATOM 26715 C CA . PRO A 1 55 ? 2.574 -3.863 -18.377 1.00 0.00 338 PRO A CA 15
ATOM 26716 C C . PRO A 1 55 ? 2.742 -4.643 -17.077 1.00 0.00 338 PRO A C 15
ATOM 26717 O O . PRO A 1 55 ? 1.794 -4.839 -16.317 1.00 0.00 338 PRO A O 15
ATOM 26728 N N . PRO A 1 56 ? 3.976 -5.100 -16.816 1.00 0.00 339 PRO A N 15
ATOM 26729 C CA . PRO A 1 56 ? 4.296 -5.865 -15.607 1.00 0.00 339 PRO A CA 15
ATOM 26730 C C . PRO A 1 56 ? 4.412 -4.978 -14.373 1.00 0.00 339 PRO A C 15
ATOM 26731 O O . PRO A 1 56 ? 4.952 -3.873 -14.440 1.00 0.00 339 PRO A O 15
ATOM 26742 N N . ILE A 1 57 ? 3.904 -5.468 -13.247 1.00 0.00 340 ILE A N 15
ATOM 26743 C CA . ILE A 1 57 ? 3.953 -4.719 -11.998 1.00 0.00 340 ILE A CA 15
ATOM 26744 C C . ILE A 1 57 ? 5.317 -4.854 -11.329 1.00 0.00 340 ILE A C 15
ATOM 26745 O O . ILE A 1 57 ? 5.791 -5.963 -11.085 1.00 0.00 340 ILE A O 15
ATOM 26761 N N . GLN A 1 58 ? 5.940 -3.718 -11.034 1.00 0.00 341 GLN A N 15
ATOM 26762 C CA . GLN A 1 58 ? 7.250 -3.711 -10.392 1.00 0.00 341 GLN A CA 15
ATOM 26763 C C . GLN A 1 58 ? 7.112 -3.758 -8.874 1.00 0.00 341 GLN A C 15
ATOM 26764 O O . GLN A 1 58 ? 6.208 -3.147 -8.303 1.00 0.00 341 GLN A O 15
ATOM 26778 N N . PHE A 1 59 ? 8.014 -4.487 -8.225 1.00 0.00 342 PHE A N 15
ATOM 26779 C CA . PHE A 1 59 ? 7.991 -4.616 -6.773 1.00 0.00 342 PHE A CA 15
ATOM 26780 C C . PHE A 1 59 ? 9.347 -4.249 -6.174 1.00 0.00 342 PHE A C 15
ATOM 26781 O O . PHE A 1 59 ? 10.392 -4.527 -6.762 1.00 0.00 342 PHE A O 15
ATOM 26798 N N . ARG A 1 60 ? 9.320 -3.625 -5.002 1.00 0.00 343 ARG A N 15
ATOM 26799 C CA . ARG A 1 60 ? 10.544 -3.218 -4.324 1.00 0.00 343 ARG A CA 15
ATOM 26800 C C . ARG A 1 60 ? 10.429 -3.435 -2.817 1.00 0.00 343 ARG A C 15
ATOM 26801 O O . ARG A 1 60 ? 9.434 -3.058 -2.201 1.00 0.00 343 ARG A O 15
ATOM 26822 N N . MET A 1 61 ? 11.456 -4.044 -2.233 1.00 0.00 344 MET A N 15
ATOM 26823 C CA . MET A 1 61 ? 11.469 -4.310 -0.799 1.00 0.00 344 MET A CA 15
ATOM 26824 C C . MET A 1 61 ? 12.584 -3.528 -0.111 1.00 0.00 344 MET A C 15
ATOM 26825 O O . MET A 1 61 ? 13.642 -3.292 -0.697 1.00 0.00 344 MET A O 15
ATOM 26839 N N . MET A 1 62 ? 12.341 -3.127 1.131 1.00 0.00 345 MET A N 15
ATOM 26840 C CA . MET A 1 62 ? 13.325 -2.372 1.898 1.00 0.00 345 MET A CA 15
ATOM 26841 C C . MET A 1 62 ? 14.152 -3.298 2.782 1.00 0.00 345 MET A C 15
ATOM 26842 O O . MET A 1 62 ? 13.773 -4.444 3.027 1.00 0.00 345 MET A O 15
ATOM 26856 N N . THR A 1 63 ? 15.287 -2.795 3.261 1.00 0.00 346 THR A N 15
ATOM 26857 C CA . THR A 1 63 ? 16.168 -3.578 4.118 1.00 0.00 346 THR A CA 15
ATOM 26858 C C . THR A 1 63 ? 16.680 -2.747 5.288 1.00 0.00 346 THR A C 15
ATOM 26859 O O . THR A 1 63 ? 16.530 -1.526 5.307 1.00 0.00 346 THR A O 15
ATOM 26870 N N . GLY A 1 64 ? 17.285 -3.416 6.264 1.00 0.00 347 GLY A N 15
ATOM 26871 C CA . GLY A 1 64 ? 17.810 -2.721 7.425 1.00 0.00 347 GLY A CA 15
ATOM 26872 C C . GLY A 1 64 ? 17.074 -3.084 8.700 1.00 0.00 347 GLY A C 15
ATOM 26873 O O . GLY A 1 64 ? 16.105 -3.841 8.671 1.00 0.00 347 GLY A O 15
ATOM 26877 N N . ARG A 1 65 ? 17.537 -2.543 9.823 1.00 0.00 348 ARG A N 15
ATOM 26878 C CA . ARG A 1 65 ? 16.918 -2.816 11.114 1.00 0.00 348 ARG A CA 15
ATOM 26879 C C . ARG A 1 65 ? 15.401 -2.906 10.981 1.00 0.00 348 ARG A C 15
ATOM 26880 O O . ARG A 1 65 ? 14.748 -3.662 11.702 1.00 0.00 348 ARG A O 15
ATOM 26901 N N . MET A 1 66 ? 14.846 -2.129 10.057 1.00 0.00 349 MET A N 15
ATOM 26902 C CA . MET A 1 66 ? 13.405 -2.122 9.829 1.00 0.00 349 MET A CA 15
ATOM 26903 C C . MET A 1 66 ? 13.086 -2.357 8.356 1.00 0.00 349 MET A C 15
ATOM 26904 O O . MET A 1 66 ? 12.884 -1.409 7.597 1.00 0.00 349 MET A O 15
ATOM 26918 N N . ARG A 1 67 ? 13.043 -3.625 7.959 1.00 0.00 350 ARG A N 15
ATOM 26919 C CA . ARG A 1 67 ? 12.750 -3.982 6.576 1.00 0.00 350 ARG A CA 15
ATOM 26920 C C . ARG A 1 67 ? 11.271 -4.315 6.402 1.00 0.00 350 ARG A C 15
ATOM 26921 O O . ARG A 1 67 ? 10.897 -5.080 5.516 1.00 0.00 350 ARG A O 15
ATOM 26942 N N . GLY A 1 68 ? 10.435 -3.733 7.257 1.00 0.00 351 GLY A N 15
ATOM 26943 C CA . GLY A 1 68 ? 9.007 -3.980 7.182 1.00 0.00 351 GLY A CA 15
ATOM 26944 C C . GLY A 1 68 ? 8.298 -3.006 6.262 1.00 0.00 351 GLY A C 15
ATOM 26945 O O . GLY A 1 68 ? 7.133 -2.672 6.481 1.00 0.00 351 GLY A O 15
ATOM 26949 N N . GLN A 1 69 ? 9.001 -2.547 5.233 1.00 0.00 352 GLN A N 15
ATOM 26950 C CA . GLN A 1 69 ? 8.431 -1.602 4.279 1.00 0.00 352 GLN A CA 15
ATOM 26951 C C . GLN A 1 69 ? 8.803 -1.981 2.850 1.00 0.00 352 GLN A C 15
ATOM 26952 O O . GLN A 1 69 ? 9.918 -2.433 2.587 1.00 0.00 352 GLN A O 15
ATOM 26966 N N . ALA A 1 70 ? 7.864 -1.794 1.929 1.00 0.00 353 ALA A N 15
ATOM 26967 C CA . ALA A 1 70 ? 8.094 -2.115 0.526 1.00 0.00 353 ALA A CA 15
ATOM 26968 C C . ALA A 1 70 ? 7.305 -1.182 -0.387 1.00 0.00 353 ALA A C 15
ATOM 26969 O O . ALA A 1 70 ? 6.262 -0.655 0.000 1.00 0.00 353 ALA A O 15
ATOM 26976 N N . PHE A 1 71 ? 7.807 -0.984 -1.601 1.00 0.00 354 PHE A N 15
ATOM 26977 C CA . PHE A 1 71 ? 7.149 -0.113 -2.569 1.00 0.00 354 PHE A CA 15
ATOM 26978 C C . PHE A 1 71 ? 6.877 -0.858 -3.872 1.00 0.00 354 PHE A C 15
ATOM 26979 O O . PHE A 1 71 ? 7.770 -1.490 -4.436 1.00 0.00 354 PHE A O 15
ATOM 26996 N N . ILE A 1 72 ? 5.637 -0.778 -4.343 1.00 0.00 355 ILE A N 15
ATOM 26997 C CA . ILE A 1 72 ? 5.245 -1.443 -5.580 1.00 0.00 355 ILE A CA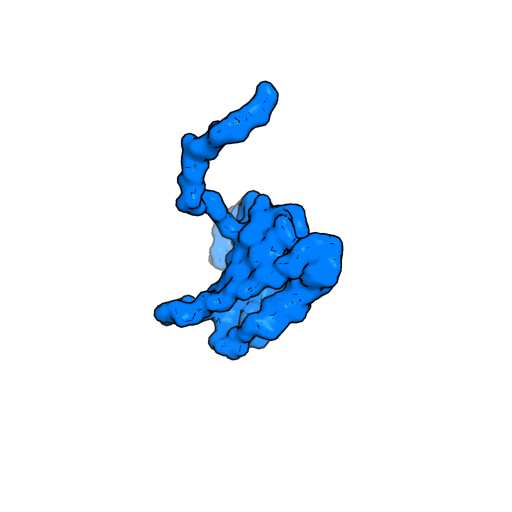 15
ATOM 26998 C C . ILE A 1 72 ? 4.660 -0.450 -6.577 1.00 0.00 355 ILE A C 15
ATOM 26999 O O . ILE A 1 72 ? 3.913 0.456 -6.203 1.00 0.00 355 ILE A O 15
ATOM 27015 N N . THR A 1 73 ? 5.001 -0.626 -7.850 1.00 0.00 356 THR A N 15
ATOM 27016 C CA . THR A 1 73 ? 4.508 0.255 -8.901 1.00 0.00 356 THR A CA 15
ATOM 27017 C C . THR A 1 73 ? 3.606 -0.499 -9.872 1.00 0.00 356 THR A C 15
ATOM 27018 O O . THR A 1 73 ? 3.971 -1.559 -10.379 1.00 0.00 356 THR A O 15
ATOM 27029 N N . PHE A 1 74 ? 2.425 0.055 -10.125 1.00 0.00 357 PHE A N 15
ATOM 27030 C CA . PHE A 1 74 ? 1.469 -0.566 -11.035 1.00 0.00 357 PHE A CA 15
ATOM 27031 C C . PHE A 1 74 ? 1.406 0.191 -12.357 1.00 0.00 357 PHE A C 15
ATOM 27032 O O . PHE A 1 74 ? 1.736 1.374 -12.441 1.00 0.00 357 PHE A O 15
ATOM 27049 N N . PRO A 1 75 ? 0.972 -0.505 -13.419 1.00 0.00 358 PRO A N 15
ATOM 27050 C CA . PRO A 1 75 ? 0.855 0.081 -14.757 1.00 0.00 358 PRO A CA 15
ATOM 27051 C C . PRO A 1 75 ? 0.180 1.447 -14.734 1.00 0.00 358 PRO A C 15
ATOM 27052 O O . PRO A 1 75 ? 0.592 2.365 -15.443 1.00 0.00 358 PRO A O 15
ATOM 27063 N N . ASN A 1 76 ? -0.859 1.576 -13.916 1.00 0.00 359 ASN A N 15
ATOM 27064 C CA . ASN A 1 76 ? -1.590 2.833 -13.801 1.00 0.00 359 ASN A CA 15
ATOM 27065 C C . ASN A 1 76 ? -1.993 3.098 -12.354 1.00 0.00 359 ASN A C 15
ATOM 27066 O O . ASN A 1 76 ? -1.647 2.335 -11.452 1.00 0.00 359 ASN A O 15
ATOM 27077 N N . LYS A 1 77 ? -2.727 4.185 -12.139 1.00 0.00 360 LYS A N 15
ATOM 27078 C CA . LYS A 1 77 ? -3.178 4.551 -10.803 1.00 0.00 360 LYS A CA 15
ATOM 27079 C C . LYS A 1 77 ? -4.484 3.842 -10.456 1.00 0.00 360 LYS A C 15
ATOM 27080 O O . LYS A 1 77 ? -4.696 3.438 -9.312 1.00 0.00 360 LYS A O 15
ATOM 27099 N N . GLU A 1 78 ? -5.353 3.693 -11.450 1.00 0.00 361 GLU A N 15
ATOM 27100 C CA . GLU A 1 78 ? -6.637 3.031 -11.248 1.00 0.00 361 GLU A CA 15
ATOM 27101 C C . GLU A 1 78 ? -6.443 1.634 -10.665 1.00 0.00 361 GLU A C 15
ATOM 27102 O O . GLU A 1 78 ? -6.988 1.311 -9.609 1.00 0.00 361 GLU A O 15
ATOM 27114 N N . ILE A 1 79 ? -5.665 0.812 -11.360 1.00 0.00 362 ILE A N 15
ATOM 27115 C CA . ILE A 1 79 ? -5.400 -0.550 -10.912 1.00 0.00 362 ILE A CA 15
ATOM 27116 C C . ILE A 1 79 ? -4.856 -0.563 -9.487 1.00 0.00 362 ILE A C 15
ATOM 27117 O O . ILE A 1 79 ? -5.417 -1.211 -8.605 1.00 0.00 362 ILE A O 15
ATOM 27133 N N . ALA A 1 80 ? -3.763 0.160 -9.270 1.00 0.00 363 ALA A N 15
ATOM 27134 C CA . ALA A 1 80 ? -3.145 0.236 -7.952 1.00 0.00 363 ALA A CA 15
ATOM 27135 C C . ALA A 1 80 ? -4.194 0.450 -6.866 1.00 0.00 363 ALA A C 15
ATOM 27136 O O . ALA A 1 80 ? -4.327 -0.361 -5.949 1.00 0.00 363 ALA A O 15
ATOM 27143 N N . TRP A 1 81 ? -4.937 1.545 -6.976 1.00 0.00 364 TRP A N 15
ATOM 27144 C CA . TRP A 1 81 ? -5.975 1.866 -6.002 1.00 0.00 364 TRP A CA 15
ATOM 27145 C C . TRP A 1 81 ? -6.867 0.657 -5.738 1.00 0.00 364 TRP A C 15
ATOM 27146 O O . TRP A 1 81 ? -6.868 0.106 -4.639 1.00 0.00 364 TRP A O 15
ATOM 27167 N N . GLN A 1 82 ? -7.621 0.252 -6.754 1.00 0.00 365 GLN A N 15
ATOM 27168 C CA . GLN A 1 82 ? -8.517 -0.892 -6.630 1.00 0.00 365 GLN A CA 15
ATOM 27169 C C . GLN A 1 82 ? -7.863 -2.011 -5.827 1.00 0.00 365 GLN A C 15
ATOM 27170 O O . GLN A 1 82 ? -8.506 -2.646 -4.991 1.00 0.00 365 GLN A O 15
ATOM 27184 N N . ALA A 1 83 ? -6.582 -2.248 -6.087 1.00 0.00 366 ALA A N 15
ATOM 27185 C CA . ALA A 1 83 ? -5.840 -3.290 -5.387 1.00 0.00 366 ALA A CA 15
ATOM 27186 C C . ALA A 1 83 ? -5.570 -2.893 -3.940 1.00 0.00 366 ALA A C 15
ATOM 27187 O O . ALA A 1 83 ? -5.647 -3.723 -3.033 1.00 0.00 366 ALA A O 15
ATOM 27194 N N . LEU A 1 84 ? -5.249 -1.621 -3.732 1.00 0.00 367 LEU A N 15
ATOM 27195 C CA . LEU A 1 84 ? -4.965 -1.113 -2.394 1.00 0.00 367 LEU A CA 15
ATOM 27196 C C . LEU A 1 84 ? -6.131 -1.386 -1.448 1.00 0.00 367 LEU A C 15
ATOM 27197 O O . LEU A 1 84 ? -5.946 -1.919 -0.354 1.00 0.00 367 LEU A O 15
ATOM 27213 N N . HIS A 1 85 ? -7.334 -1.018 -1.879 1.00 0.00 368 HIS A N 15
ATOM 27214 C CA . HIS A 1 85 ? -8.531 -1.226 -1.073 1.00 0.00 368 HIS A CA 15
ATOM 27215 C C . HIS A 1 85 ? -8.863 -2.712 -0.965 1.00 0.00 368 HIS A C 15
ATOM 27216 O O . HIS A 1 85 ? -9.333 -3.180 0.072 1.00 0.00 368 HIS A O 15
ATOM 27230 N N . LEU A 1 86 ? -8.615 -3.447 -2.043 1.00 0.00 369 LEU A N 15
ATOM 27231 C CA . LEU A 1 86 ? -8.889 -4.880 -2.070 1.00 0.00 369 LEU A CA 15
ATOM 27232 C C . LEU A 1 86 ? -8.037 -5.616 -1.042 1.00 0.00 369 LEU A C 15
ATOM 27233 O O . LEU A 1 86 ? -8.541 -6.435 -0.274 1.00 0.00 369 LEU A O 15
ATOM 27249 N N . VAL A 1 87 ? -6.742 -5.318 -1.030 1.00 0.00 370 VAL A N 15
ATOM 27250 C CA . VAL A 1 87 ? -5.819 -5.949 -0.093 1.00 0.00 370 VAL A CA 15
ATOM 27251 C C . VAL A 1 87 ? -5.854 -5.253 1.263 1.00 0.00 370 VAL A C 15
ATOM 27252 O O . VAL A 1 87 ? -5.593 -5.871 2.295 1.00 0.00 370 VAL A O 15
ATOM 27265 N N . ASN A 1 88 ? -6.177 -3.965 1.253 1.00 0.00 371 ASN A N 15
ATOM 27266 C CA . ASN A 1 88 ? -6.245 -3.185 2.484 1.00 0.00 371 ASN A CA 15
ATOM 27267 C C . ASN A 1 88 ? -6.783 -4.029 3.635 1.00 0.00 371 ASN A C 15
ATOM 27268 O O . ASN A 1 88 ? -7.897 -4.547 3.570 1.00 0.00 371 ASN A O 15
ATOM 27279 N N . GLY A 1 89 ? -5.983 -4.163 4.688 1.00 0.00 372 GLY A N 15
ATOM 27280 C CA . GLY A 1 89 ? -6.397 -4.945 5.839 1.00 0.00 372 GLY A CA 15
ATOM 27281 C C . GLY A 1 89 ? -6.143 -6.428 5.652 1.00 0.00 372 GLY A C 15
ATOM 27282 O O . GLY A 1 89 ? -6.933 -7.261 6.100 1.00 0.00 372 GLY A O 15
ATOM 27286 N N . TYR A 1 90 ? -5.042 -6.760 4.990 1.00 0.00 373 TYR A N 15
ATOM 27287 C CA . TYR A 1 90 ? -4.688 -8.153 4.742 1.00 0.00 373 TYR A CA 15
ATOM 27288 C C . TYR A 1 90 ? -3.793 -8.694 5.852 1.00 0.00 373 TYR A C 15
ATOM 27289 O O . TYR A 1 90 ? -2.599 -8.397 5.904 1.00 0.00 373 TYR A O 15
ATOM 27307 N N . LYS A 1 91 ? -4.378 -9.491 6.740 1.00 0.00 374 LYS A N 15
ATOM 27308 C CA . LYS A 1 91 ? -3.636 -10.077 7.849 1.00 0.00 374 LYS A CA 15
ATOM 27309 C C . LYS A 1 91 ? -2.679 -11.157 7.354 1.00 0.00 374 LYS A C 15
ATOM 27310 O O . LYS A 1 91 ? -3.092 -12.281 7.066 1.00 0.00 374 LYS A O 15
ATOM 27329 N N . LEU A 1 92 ? -1.401 -10.810 7.258 1.00 0.00 375 LEU A N 15
ATOM 27330 C CA . LEU A 1 92 ? -0.385 -11.750 6.799 1.00 0.00 375 LEU A CA 15
ATOM 27331 C C . LEU A 1 92 ? 0.608 -12.068 7.914 1.00 0.00 375 LEU A C 15
ATOM 27332 O O . LEU A 1 92 ? 1.208 -11.166 8.499 1.00 0.00 375 LEU A O 15
ATOM 27348 N N . TYR A 1 93 ? 0.775 -13.353 8.200 1.00 0.00 376 TYR A N 15
ATOM 27349 C CA . TYR A 1 93 ? 1.695 -13.789 9.245 1.00 0.00 376 TYR A CA 15
ATOM 27350 C C . TYR A 1 93 ? 1.460 -13.012 10.537 1.00 0.00 376 TYR A C 15
ATOM 27351 O O . TYR A 1 93 ? 2.403 -12.667 11.247 1.00 0.00 376 TYR A O 15
ATOM 27369 N N . GLY A 1 94 ? 0.193 -12.741 10.835 1.00 0.00 377 GLY A N 15
ATOM 27370 C CA . GLY A 1 94 ? -0.145 -12.007 12.040 1.00 0.00 377 GLY A CA 15
ATOM 27371 C C . GLY A 1 94 ? 0.270 -10.551 11.968 1.00 0.00 377 GLY A C 15
ATOM 27372 O O . GLY A 1 94 ? 0.704 -9.970 12.963 1.00 0.00 377 GLY A O 15
ATOM 27376 N N . LYS A 1 95 ? 0.137 -9.958 10.787 1.00 0.00 378 LYS A N 15
ATOM 27377 C CA . LYS A 1 95 ? 0.501 -8.560 10.587 1.00 0.00 378 LYS A CA 15
ATOM 27378 C C . LYS A 1 95 ? -0.497 -7.864 9.667 1.00 0.00 378 LYS A C 15
ATOM 27379 O O . LYS A 1 95 ? -0.698 -8.280 8.526 1.00 0.00 378 LYS A O 15
ATOM 27398 N N . ILE A 1 96 ? -1.118 -6.803 10.171 1.00 0.00 379 ILE A N 15
ATOM 27399 C CA . ILE A 1 96 ? -2.093 -6.049 9.393 1.00 0.00 379 ILE A CA 15
ATOM 27400 C C . ILE A 1 96 ? -1.405 -5.162 8.360 1.00 0.00 379 ILE A C 15
ATOM 27401 O O . ILE A 1 96 ? -1.132 -3.988 8.615 1.00 0.00 379 ILE A O 15
ATOM 27417 N N . LEU A 1 97 ? -1.129 -5.730 7.192 1.00 0.00 380 LEU A N 15
ATOM 27418 C CA . LEU A 1 97 ? -0.474 -4.991 6.117 1.00 0.00 380 LEU A CA 15
ATOM 27419 C C . LEU A 1 97 ? -1.141 -3.636 5.903 1.00 0.00 380 LEU A C 15
ATOM 27420 O O . LEU A 1 97 ? -2.368 -3.536 5.866 1.00 0.00 380 LEU A O 15
ATOM 27436 N N . VAL A 1 98 ? -0.325 -2.598 5.759 1.00 0.00 381 VAL A N 15
ATOM 27437 C CA . VAL A 1 98 ? -0.836 -1.248 5.545 1.00 0.00 381 VAL A CA 15
ATOM 27438 C C . VAL A 1 98 ? -0.399 -0.705 4.190 1.00 0.00 381 VAL A C 15
ATOM 27439 O O . VAL A 1 98 ? 0.782 -0.435 3.969 1.00 0.00 381 VAL A O 15
ATOM 27452 N N . ILE A 1 99 ? -1.359 -0.543 3.285 1.00 0.00 382 ILE A N 15
ATOM 27453 C CA . ILE A 1 99 ? -1.073 -0.030 1.951 1.00 0.00 382 ILE A CA 15
ATOM 27454 C C . ILE A 1 99 ? -1.384 1.460 1.858 1.00 0.00 382 ILE A C 15
ATOM 27455 O O . ILE A 1 99 ? -2.525 1.879 2.051 1.00 0.00 382 ILE A O 15
ATOM 27471 N N . GLU A 1 100 ? -0.361 2.256 1.559 1.00 0.00 383 GLU A N 15
ATOM 27472 C CA . GLU A 1 100 ? -0.526 3.699 1.440 1.00 0.00 383 GLU A CA 15
ATOM 27473 C C . GLU A 1 100 ? 0.084 4.210 0.138 1.00 0.00 383 GLU A C 15
ATOM 27474 O O . GLU A 1 100 ? 1.246 3.939 -0.166 1.00 0.00 383 GLU A O 15
ATOM 27486 N N . PHE A 1 101 ? -0.710 4.950 -0.630 1.00 0.00 384 PHE A N 15
ATOM 27487 C CA . PHE A 1 101 ? -0.250 5.498 -1.900 1.00 0.00 384 PHE A CA 15
ATOM 27488 C C . PHE A 1 101 ? 1.031 6.306 -1.713 1.00 0.00 384 PHE A C 15
ATOM 27489 O O . PHE A 1 101 ? 1.184 7.027 -0.730 1.00 0.00 384 PHE A O 15
ATOM 27506 N N . GLY A 1 102 ? 1.948 6.177 -2.667 1.00 0.00 385 GLY A N 15
ATOM 27507 C CA . GLY A 1 102 ? 3.204 6.900 -2.588 1.00 0.00 385 GLY A CA 15
ATOM 27508 C C . GLY A 1 102 ? 3.009 8.372 -2.285 1.00 0.00 385 GLY A C 15
ATOM 27509 O O . GLY A 1 102 ? 2.628 9.150 -3.160 1.00 0.00 385 GLY A O 15
ATOM 27513 N N . LYS A 1 103 ? 3.267 8.758 -1.039 1.00 0.00 386 LYS A N 15
ATOM 27514 C CA . LYS A 1 103 ? 3.116 10.146 -0.621 1.00 0.00 386 LYS A CA 15
ATOM 27515 C C . LYS A 1 103 ? 4.140 11.038 -1.315 1.00 0.00 386 LYS A C 15
ATOM 27516 O O . LYS A 1 103 ? 3.783 12.024 -1.958 1.00 0.00 386 LYS A O 15
ATOM 27535 N N . ASN A 1 104 ? 5.414 10.682 -1.183 1.00 0.00 387 ASN A N 15
ATOM 27536 C CA . ASN A 1 104 ? 6.490 11.451 -1.800 1.00 0.00 387 ASN A CA 15
ATOM 27537 C C . ASN A 1 104 ? 6.114 11.873 -3.216 1.00 0.00 387 ASN A C 15
ATOM 27538 O O . ASN A 1 104 ? 5.529 11.098 -3.973 1.00 0.00 387 ASN A O 15
ATOM 27549 N N . LYS A 1 105 ? 6.455 13.107 -3.571 1.00 0.00 388 LYS A N 15
ATOM 27550 C CA . LYS A 1 105 ? 6.155 13.634 -4.897 1.00 0.00 388 LYS A CA 15
ATOM 27551 C C . LYS A 1 105 ? 7.429 13.786 -5.723 1.00 0.00 388 LYS A C 15
ATOM 27552 O O . LYS A 1 105 ? 8.249 14.667 -5.462 1.00 0.00 388 LYS A O 15
ATOM 27571 N N . LYS A 1 106 ? 7.589 12.923 -6.720 1.00 0.00 389 LYS A N 15
ATOM 27572 C CA . LYS A 1 106 ? 8.761 12.962 -7.586 1.00 0.00 389 LYS A CA 15
ATOM 27573 C C . LYS A 1 106 ? 8.352 12.979 -9.055 1.00 0.00 389 LYS A C 15
ATOM 27574 O O . LYS A 1 106 ? 8.245 11.929 -9.690 1.00 0.00 389 LYS A O 15
ATOM 27593 N N . GLN A 1 107 ? 8.125 14.174 -9.588 1.00 0.00 390 GLN A N 15
ATOM 27594 C CA . GLN A 1 107 ? 7.729 14.326 -10.983 1.00 0.00 390 GLN A CA 15
ATOM 27595 C C . GLN A 1 107 ? 8.560 13.421 -11.887 1.00 0.00 390 GLN A C 15
ATOM 27596 O O . GLN A 1 107 ? 9.743 13.192 -11.633 1.00 0.00 390 GLN A O 15
ATOM 27610 N N . ARG A 1 108 ? 7.934 12.911 -12.942 1.00 0.00 391 ARG A N 15
ATOM 27611 C CA . ARG A 1 108 ? 8.616 12.029 -13.882 1.00 0.00 391 ARG A CA 15
ATOM 27612 C C . ARG A 1 108 ? 8.196 12.337 -15.317 1.00 0.00 391 ARG A C 15
ATOM 27613 O O . ARG A 1 108 ? 7.036 12.156 -15.687 1.00 0.00 391 ARG A O 15
ATOM 27634 N N . SER A 1 109 ? 9.148 12.802 -16.120 1.00 0.00 392 SER A N 15
ATOM 27635 C CA . SER A 1 109 ? 8.876 13.137 -17.512 1.00 0.00 392 SER A CA 15
ATOM 27636 C C . SER A 1 109 ? 10.174 13.384 -18.276 1.00 0.00 392 SER A C 15
ATOM 27637 O O . SER A 1 109 ? 10.923 14.312 -17.966 1.00 0.00 392 SER A O 15
ATOM 27645 N N . SER A 1 110 ? 10.434 12.548 -19.274 1.00 0.00 393 SER A N 15
ATOM 27646 C CA . SER A 1 110 ? 11.643 12.671 -20.080 1.00 0.00 393 SER A CA 15
ATOM 27647 C C . SER A 1 110 ? 11.301 13.045 -21.520 1.00 0.00 393 SER A C 15
ATOM 27648 O O . SER A 1 110 ? 10.200 12.776 -21.997 1.00 0.00 393 SER A O 15
ATOM 27656 N N . GLY A 1 111 ? 12.255 13.668 -22.205 1.00 0.00 394 GLY A N 15
ATOM 27657 C CA . GLY A 1 111 ? 12.037 14.069 -23.583 1.00 0.00 394 GLY A CA 15
ATOM 27658 C C . GLY A 1 111 ? 13.128 14.985 -24.100 1.00 0.00 394 GLY A C 15
ATOM 27659 O O . GLY A 1 111 ? 13.096 16.199 -23.898 1.00 0.00 394 GLY A O 15
ATOM 27663 N N . PRO A 1 112 ? 14.124 14.400 -24.781 1.00 0.00 395 PRO A N 15
ATOM 27664 C CA . PRO A 1 112 ? 15.250 15.154 -25.342 1.00 0.00 395 PRO A CA 15
ATOM 27665 C C . PRO A 1 112 ? 14.800 16.428 -26.047 1.00 0.00 395 PRO A C 15
ATOM 27666 O O . PRO A 1 112 ? 13.936 16.392 -26.923 1.00 0.00 395 PRO A O 15
ATOM 27677 N N . SER A 1 113 ? 15.391 17.555 -25.661 1.00 0.00 396 SER A N 15
ATOM 27678 C CA . SER A 1 113 ? 15.048 18.841 -26.255 1.00 0.00 396 SER A CA 15
ATOM 27679 C C . SER A 1 113 ? 15.389 18.861 -27.742 1.00 0.00 396 SER A C 15
ATOM 27680 O O . SER A 1 113 ? 16.559 18.908 -28.121 1.00 0.00 396 SER A O 15
ATOM 27688 N N . SER A 1 114 ? 14.357 18.824 -28.579 1.00 0.00 397 SER A N 15
ATOM 27689 C CA . SER A 1 114 ? 14.546 18.835 -30.025 1.00 0.00 397 SER A CA 15
ATOM 27690 C C . SER A 1 114 ? 15.714 17.939 -30.427 1.00 0.00 397 SER A C 15
ATOM 27691 O O . SER A 1 114 ? 16.526 18.301 -31.278 1.00 0.00 397 SER A O 15
ATOM 27699 N N . GLY A 1 115 ? 15.792 16.765 -29.808 1.00 0.00 398 GLY A N 15
ATOM 27700 C CA . GLY A 1 115 ? 16.862 15.835 -30.113 1.00 0.00 398 GLY A CA 15
ATOM 27701 C C . GLY A 1 115 ? 17.775 15.591 -28.927 1.00 0.00 398 GLY A C 15
ATOM 27702 O O . GLY A 1 115 ? 18.500 14.598 -28.886 1.00 0.00 398 GLY A O 15
ATOM 27706 N N . GLY A 1 1 ? -32.182 10.120 30.801 1.00 0.00 284 GLY A N 16
ATOM 27707 C CA . GLY A 1 1 ? -32.799 9.755 29.539 1.00 0.00 284 GLY A CA 16
ATOM 27708 C C . GLY A 1 1 ? -32.159 8.532 28.913 1.00 0.00 284 GLY A C 16
ATOM 27709 O O . GLY A 1 1 ? -32.335 7.414 29.396 1.00 0.00 284 GLY A O 16
ATOM 27713 N N . SER A 1 2 ? -31.415 8.744 27.832 1.00 0.00 285 SER A N 16
ATOM 27714 C CA . SER A 1 2 ? -30.750 7.649 27.135 1.00 0.00 285 SER A CA 16
ATOM 27715 C C . SER A 1 2 ? -29.300 8.005 26.822 1.00 0.00 285 SER A C 16
ATOM 27716 O O . SER A 1 2 ? -28.997 9.132 26.431 1.00 0.00 285 SER A O 16
ATOM 27724 N N . SER A 1 3 ? -28.409 7.034 26.994 1.00 0.00 286 SER A N 16
ATOM 27725 C CA . SER A 1 3 ? -26.989 7.245 26.734 1.00 0.00 286 SER A CA 16
ATOM 27726 C C . SER A 1 3 ? -26.787 8.112 25.495 1.00 0.00 286 SER A C 16
ATOM 27727 O O . SER A 1 3 ? -26.089 9.124 25.540 1.00 0.00 286 SER A O 16
ATOM 27735 N N . GLY A 1 4 ? -27.405 7.707 24.389 1.00 0.00 287 GLY A N 16
ATOM 27736 C CA . GLY A 1 4 ? -27.280 8.457 23.153 1.00 0.00 287 GLY A CA 16
ATOM 27737 C C . GLY A 1 4 ? -26.165 7.937 22.269 1.00 0.00 287 GLY A C 16
ATOM 27738 O O . GLY A 1 4 ? -25.124 7.504 22.762 1.00 0.00 287 GLY A O 16
ATOM 27742 N N . SER A 1 5 ? -26.382 7.977 20.959 1.00 0.00 288 SER A N 16
ATOM 27743 C CA . SER A 1 5 ? -25.389 7.501 20.003 1.00 0.00 288 SER A CA 16
ATOM 27744 C C . SER A 1 5 ? -24.246 8.503 19.864 1.00 0.00 288 SER A C 16
ATOM 27745 O O . SER A 1 5 ? -24.436 9.707 20.035 1.00 0.00 288 SER A O 16
ATOM 27753 N N . SER A 1 6 ? -23.058 7.995 19.551 1.00 0.00 289 SER A N 16
ATOM 27754 C CA . SER A 1 6 ? -21.883 8.843 19.392 1.00 0.00 289 SER A CA 16
ATOM 27755 C C . SER A 1 6 ? -21.469 8.929 17.926 1.00 0.00 289 SER A C 16
ATOM 27756 O O . SER A 1 6 ? -20.284 8.864 17.599 1.00 0.00 289 SER A O 16
ATOM 27764 N N . GLY A 1 7 ? -22.455 9.075 17.047 1.00 0.00 290 GLY A N 16
ATOM 27765 C CA . GLY A 1 7 ? -22.175 9.168 15.626 1.00 0.00 290 GLY A CA 16
ATOM 27766 C C . GLY A 1 7 ? -23.423 9.018 14.779 1.00 0.00 290 GLY A C 16
ATOM 27767 O O . GLY A 1 7 ? -24.270 8.170 15.056 1.00 0.00 290 GLY A O 16
ATOM 27771 N N . GLU A 1 8 ? -23.536 9.845 13.744 1.00 0.00 291 GLU A N 16
ATOM 27772 C CA . GLU A 1 8 ? -24.691 9.802 12.855 1.00 0.00 291 GLU A CA 16
ATOM 27773 C C . GLU A 1 8 ? -24.422 8.895 11.657 1.00 0.00 291 GLU A C 16
ATOM 27774 O O . GLU A 1 8 ? -25.160 7.942 11.409 1.00 0.00 291 GLU A O 16
ATOM 27786 N N . GLU A 1 9 ? -23.360 9.201 10.918 1.00 0.00 292 GLU A N 16
ATOM 27787 C CA . GLU A 1 9 ? -22.995 8.416 9.745 1.00 0.00 292 GLU A CA 16
ATOM 27788 C C . GLU A 1 9 ? -22.665 6.978 10.134 1.00 0.00 292 GLU A C 16
ATOM 27789 O O . GLU A 1 9 ? -23.184 6.029 9.546 1.00 0.00 292 GLU A O 16
ATOM 27801 N N . ILE A 1 10 ? -21.798 6.825 11.130 1.00 0.00 293 ILE A N 16
ATOM 27802 C CA . ILE A 1 10 ? -21.400 5.503 11.600 1.00 0.00 293 ILE A CA 16
ATOM 27803 C C . ILE A 1 10 ? -22.610 4.694 12.056 1.00 0.00 293 ILE A C 16
ATOM 27804 O O . ILE A 1 10 ? -23.562 5.242 12.612 1.00 0.00 293 ILE A O 16
ATOM 27820 N N . ARG A 1 11 ? -22.563 3.387 11.819 1.00 0.00 294 ARG A N 16
ATOM 27821 C CA . ARG A 1 11 ? -23.655 2.502 12.208 1.00 0.00 294 ARG A CA 16
ATOM 27822 C C . ARG A 1 11 ? -23.121 1.251 12.899 1.00 0.00 294 ARG A C 16
ATOM 27823 O O . ARG A 1 11 ? -22.937 0.210 12.269 1.00 0.00 294 ARG A O 16
ATOM 27844 N N . LYS A 1 12 ? -22.873 1.361 14.200 1.00 0.00 295 LYS A N 16
ATOM 27845 C CA . LYS A 1 12 ? -22.361 0.240 14.980 1.00 0.00 295 LYS A CA 16
ATOM 27846 C C . LYS A 1 12 ? -21.061 -0.290 14.381 1.00 0.00 295 LYS A C 16
ATOM 27847 O O . LYS A 1 12 ? -20.864 -1.501 14.280 1.00 0.00 295 LYS A O 16
ATOM 27866 N N . ILE A 1 13 ? -20.180 0.624 13.988 1.00 0.00 296 ILE A N 16
ATOM 27867 C CA . ILE A 1 13 ? -18.900 0.247 13.403 1.00 0.00 296 ILE A CA 16
ATOM 27868 C C . ILE A 1 13 ? -17.826 0.103 14.476 1.00 0.00 296 ILE A C 16
ATOM 27869 O O . ILE A 1 13 ? -17.404 1.076 15.102 1.00 0.00 296 ILE A O 16
ATOM 27885 N N . PRO A 1 14 ? -17.370 -1.139 14.694 1.00 0.00 297 PRO A N 16
ATOM 27886 C CA . PRO A 1 14 ? -16.337 -1.440 15.690 1.00 0.00 297 PRO A CA 16
ATOM 27887 C C . PRO A 1 14 ? -15.178 -0.452 15.640 1.00 0.00 297 PRO A C 16
ATOM 27888 O O . PRO A 1 14 ? -14.712 0.028 16.673 1.00 0.00 297 PRO A O 16
ATOM 27899 N N . MET A 1 15 ? -14.715 -0.151 14.430 1.00 0.00 298 MET A N 16
ATOM 27900 C CA . MET A 1 15 ? -13.610 0.782 14.245 1.00 0.00 298 MET A CA 16
ATOM 27901 C C . MET A 1 15 ? -13.795 1.598 12.969 1.00 0.00 298 MET A C 16
ATOM 27902 O O . MET A 1 15 ? -14.250 1.080 11.950 1.00 0.00 298 MET A O 16
ATOM 27916 N N . PHE A 1 16 ? -13.441 2.878 13.034 1.00 0.00 299 PHE A N 16
ATOM 27917 C CA . PHE A 1 16 ? -13.569 3.765 11.884 1.00 0.00 299 PHE A CA 16
ATOM 27918 C C . PHE A 1 16 ? -12.295 4.579 11.680 1.00 0.00 299 PHE A C 16
ATOM 27919 O O . PHE A 1 16 ? -11.821 4.740 10.556 1.00 0.00 299 PHE A O 16
ATOM 27936 N N . SER A 1 17 ? -11.744 5.090 12.777 1.00 0.00 300 SER A N 16
ATOM 27937 C CA . SER A 1 17 ? -10.527 5.891 12.719 1.00 0.00 300 SER A CA 16
ATOM 27938 C C . SER A 1 17 ? -9.317 5.018 12.403 1.00 0.00 300 SER A C 16
ATOM 27939 O O . SER A 1 17 ? -8.902 4.193 13.217 1.00 0.00 300 SER A O 16
ATOM 27947 N N . SER A 1 18 ? -8.753 5.207 11.213 1.00 0.00 301 SER A N 16
ATOM 27948 C CA . SER A 1 18 ? -7.593 4.435 10.786 1.00 0.00 301 SER A CA 16
ATOM 27949 C C . SER A 1 18 ? -6.873 5.128 9.632 1.00 0.00 301 SER A C 16
ATOM 27950 O O . SER A 1 18 ? -7.271 6.210 9.199 1.00 0.00 301 SER A O 16
ATOM 27958 N N . TYR A 1 19 ? -5.814 4.498 9.140 1.00 0.00 302 TYR A N 16
ATOM 27959 C CA . TYR A 1 19 ? -5.037 5.054 8.038 1.00 0.00 302 TYR A CA 16
ATOM 27960 C C . TYR A 1 19 ? -5.943 5.440 6.873 1.00 0.00 302 TYR A C 16
ATOM 27961 O O . TYR A 1 19 ? -7.003 4.849 6.675 1.00 0.00 302 TYR A O 16
ATOM 27979 N N . ASN A 1 20 ? -5.515 6.437 6.105 1.00 0.00 303 ASN A N 16
ATOM 27980 C CA . ASN A 1 20 ? -6.286 6.903 4.959 1.00 0.00 303 ASN A CA 16
ATOM 27981 C C . ASN A 1 20 ? -5.417 6.960 3.705 1.00 0.00 303 ASN A C 16
ATOM 27982 O O . ASN A 1 20 ? -4.393 7.642 3.659 1.00 0.00 303 ASN A O 16
ATOM 27993 N N . PRO A 1 21 ? -5.836 6.226 2.663 1.00 0.00 304 PRO A N 16
ATOM 27994 C CA . PRO A 1 21 ? -5.111 6.177 1.389 1.00 0.00 304 PRO A CA 16
ATOM 27995 C C . PRO A 1 21 ? -5.287 7.453 0.573 1.00 0.00 304 PRO A C 16
ATOM 27996 O O . PRO A 1 21 ? -4.350 7.922 -0.072 1.00 0.00 304 PRO A O 16
ATOM 28007 N N . GLY A 1 22 ? -6.494 8.008 0.604 1.00 0.00 305 GLY A N 16
ATOM 28008 C CA . GLY A 1 22 ? -6.770 9.225 -0.137 1.00 0.00 305 GLY A CA 16
ATOM 28009 C C . GLY A 1 22 ? -6.740 9.009 -1.638 1.00 0.00 305 GLY A C 16
ATOM 28010 O O . GLY A 1 22 ? -6.839 7.878 -2.110 1.00 0.00 305 GLY A O 16
ATOM 28014 N N . GLU A 1 23 ? -6.605 10.098 -2.388 1.00 0.00 306 GLU A N 16
ATOM 28015 C CA . GLU A 1 23 ? -6.565 10.022 -3.844 1.00 0.00 306 GLU A CA 16
ATOM 28016 C C . GLU A 1 23 ? -5.721 8.837 -4.303 1.00 0.00 306 GLU A C 16
ATOM 28017 O O . GLU A 1 23 ? -4.692 8.509 -3.712 1.00 0.00 306 GLU A O 16
ATOM 28029 N N . PRO A 1 24 ? -6.165 8.178 -5.383 1.00 0.00 307 PRO A N 16
ATOM 28030 C CA . PRO A 1 24 ? -5.466 7.019 -5.947 1.00 0.00 307 PRO A CA 16
ATOM 28031 C C . PRO A 1 24 ? -4.219 7.418 -6.729 1.00 0.00 307 PRO A C 16
ATOM 28032 O O . PRO A 1 24 ? -4.233 8.389 -7.485 1.00 0.00 307 PRO A O 16
ATOM 28043 N N . ASN A 1 25 ? -3.142 6.663 -6.542 1.00 0.00 308 ASN A N 16
ATOM 28044 C CA . ASN A 1 25 ? -1.886 6.938 -7.230 1.00 0.00 308 ASN A CA 16
ATOM 28045 C C . ASN A 1 25 ? -1.354 5.683 -7.914 1.00 0.00 308 ASN A C 16
ATOM 28046 O O . ASN A 1 25 ? -1.789 4.570 -7.620 1.00 0.00 308 ASN A O 16
ATOM 28057 N N . LYS A 1 26 ? -0.408 5.870 -8.829 1.00 0.00 309 LYS A N 16
ATOM 28058 C CA . LYS A 1 26 ? 0.187 4.754 -9.555 1.00 0.00 309 LYS A CA 16
ATOM 28059 C C . LYS A 1 26 ? 1.270 4.078 -8.721 1.00 0.00 309 LYS A C 16
ATOM 28060 O O . LYS A 1 26 ? 2.010 3.228 -9.216 1.00 0.00 309 LYS A O 16
ATOM 28079 N N . VAL A 1 27 ? 1.359 4.461 -7.450 1.00 0.00 310 VAL A N 16
ATOM 28080 C CA . VAL A 1 27 ? 2.351 3.890 -6.547 1.00 0.00 310 VAL A CA 16
ATOM 28081 C C . VAL A 1 27 ? 1.709 3.441 -5.239 1.00 0.00 310 VAL A C 16
ATOM 28082 O O . VAL A 1 27 ? 0.979 4.200 -4.600 1.00 0.00 310 VAL A O 16
ATOM 28095 N N . LEU A 1 28 ? 1.984 2.202 -4.846 1.00 0.00 311 LEU A N 16
ATOM 28096 C CA . LEU A 1 28 ? 1.433 1.650 -3.613 1.00 0.00 311 LEU A CA 16
ATOM 28097 C C . LEU A 1 28 ? 2.543 1.338 -2.614 1.00 0.00 311 LEU A C 16
ATOM 28098 O O . LEU A 1 28 ? 3.421 0.516 -2.881 1.00 0.00 311 LEU A O 16
ATOM 28114 N N . TYR A 1 29 ? 2.496 1.998 -1.461 1.00 0.00 312 TYR A N 16
ATOM 28115 C CA . TYR A 1 29 ? 3.498 1.791 -0.422 1.00 0.00 312 TYR A CA 16
ATOM 28116 C C . TYR A 1 29 ? 2.952 0.898 0.689 1.00 0.00 312 TYR A C 16
ATOM 28117 O O . TYR A 1 29 ? 2.062 1.296 1.441 1.00 0.00 312 TYR A O 16
ATOM 28135 N N . LEU A 1 30 ? 3.494 -0.310 0.787 1.00 0.00 313 LEU A N 16
ATOM 28136 C CA . LEU A 1 30 ? 3.064 -1.261 1.806 1.00 0.00 313 LEU A CA 16
ATOM 28137 C C . LEU A 1 30 ? 3.988 -1.215 3.019 1.00 0.00 313 LEU A C 16
ATOM 28138 O O . LEU A 1 30 ? 5.186 -0.962 2.891 1.00 0.00 313 LEU A O 16
ATOM 28154 N N . LYS A 1 31 ? 3.424 -1.463 4.196 1.00 0.00 314 LYS A N 16
ATOM 28155 C CA . LYS A 1 31 ? 4.197 -1.454 5.433 1.00 0.00 314 LYS A CA 16
ATOM 28156 C C . LYS A 1 31 ? 3.741 -2.569 6.368 1.00 0.00 314 LYS A C 16
ATOM 28157 O O . LYS A 1 31 ? 2.891 -3.382 6.010 1.00 0.00 314 LYS A O 16
ATOM 28176 N N . ASN A 1 32 ? 4.313 -2.601 7.567 1.00 0.00 315 ASN A N 16
ATOM 28177 C CA . ASN A 1 32 ? 3.965 -3.616 8.554 1.00 0.00 315 ASN A CA 16
ATOM 28178 C C . ASN A 1 32 ? 4.169 -5.018 7.987 1.00 0.00 315 ASN A C 16
ATOM 28179 O O . ASN A 1 32 ? 3.251 -5.840 7.988 1.00 0.00 315 ASN A O 16
ATOM 28190 N N . LEU A 1 33 ? 5.377 -5.284 7.503 1.00 0.00 316 LEU A N 16
ATOM 28191 C CA . LEU A 1 33 ? 5.703 -6.587 6.934 1.00 0.00 316 LEU A CA 16
ATOM 28192 C C . LEU A 1 33 ? 6.756 -7.301 7.775 1.00 0.00 316 LEU A C 16
ATOM 28193 O O . LEU A 1 33 ? 7.920 -6.903 7.800 1.00 0.00 316 LEU A O 16
ATOM 28209 N N . SER A 1 34 ? 6.338 -8.360 8.462 1.00 0.00 317 SER A N 16
ATOM 28210 C CA . SER A 1 34 ? 7.245 -9.129 9.306 1.00 0.00 317 SER A CA 16
ATOM 28211 C C . SER A 1 34 ? 8.504 -9.520 8.537 1.00 0.00 317 SER A C 16
ATOM 28212 O O . SER A 1 34 ? 8.467 -9.809 7.341 1.00 0.00 317 SER A O 16
ATOM 28220 N N . PRO A 1 35 ? 9.647 -9.528 9.239 1.00 0.00 318 PRO A N 16
ATOM 28221 C CA . PRO A 1 35 ? 10.939 -9.880 8.645 1.00 0.00 318 PRO A CA 16
ATOM 28222 C C . PRO A 1 35 ? 10.860 -11.145 7.796 1.00 0.00 318 PRO A C 16
ATOM 28223 O O . PRO A 1 35 ? 11.709 -11.379 6.935 1.00 0.00 318 PRO A O 16
ATOM 28234 N N . ARG A 1 36 ? 9.836 -11.955 8.042 1.00 0.00 319 ARG A N 16
ATOM 28235 C CA . ARG A 1 36 ? 9.648 -13.195 7.301 1.00 0.00 319 ARG A CA 16
ATOM 28236 C C . ARG A 1 36 ? 9.123 -12.915 5.896 1.00 0.00 319 ARG A C 16
ATOM 28237 O O . ARG A 1 36 ? 9.474 -13.608 4.941 1.00 0.00 319 ARG A O 16
ATOM 28258 N N . VAL A 1 37 ? 8.280 -11.894 5.778 1.00 0.00 320 VAL A N 16
ATOM 28259 C CA . VAL A 1 37 ? 7.706 -11.521 4.490 1.00 0.00 320 VAL A CA 16
ATOM 28260 C C . VAL A 1 37 ? 8.773 -11.493 3.401 1.00 0.00 320 VAL A C 16
ATOM 28261 O O . VAL A 1 37 ? 9.882 -11.003 3.615 1.00 0.00 320 VAL A O 16
ATOM 28274 N N . THR A 1 38 ? 8.430 -12.023 2.230 1.00 0.00 321 THR A N 16
ATOM 28275 C CA . THR A 1 38 ? 9.358 -12.059 1.107 1.00 0.00 321 THR A CA 16
ATOM 28276 C C . THR A 1 38 ? 8.692 -11.564 -0.171 1.00 0.00 321 THR A C 16
ATOM 28277 O O . THR A 1 38 ? 7.483 -11.702 -0.346 1.00 0.00 321 THR A O 16
ATOM 28288 N N . GLU A 1 39 ? 9.491 -10.987 -1.065 1.00 0.00 322 GLU A N 16
ATOM 28289 C CA . GLU A 1 39 ? 8.978 -10.472 -2.328 1.00 0.00 322 GLU A CA 16
ATOM 28290 C C . GLU A 1 39 ? 7.820 -11.326 -2.834 1.00 0.00 322 GLU A C 16
ATOM 28291 O O . GLU A 1 39 ? 6.822 -10.806 -3.333 1.00 0.00 322 GLU A O 16
ATOM 28303 N N . ARG A 1 40 ? 7.962 -12.642 -2.703 1.00 0.00 323 ARG A N 16
ATOM 28304 C CA . ARG A 1 40 ? 6.929 -13.570 -3.149 1.00 0.00 323 ARG A CA 16
ATOM 28305 C C . ARG A 1 40 ? 5.551 -13.117 -2.675 1.00 0.00 323 ARG A C 16
ATOM 28306 O O . ARG A 1 40 ? 4.633 -12.946 -3.477 1.00 0.00 323 ARG A O 16
ATOM 28327 N N . ASP A 1 41 ? 5.414 -12.926 -1.368 1.00 0.00 324 ASP A N 16
ATOM 28328 C CA . ASP A 1 41 ? 4.148 -12.494 -0.786 1.00 0.00 324 ASP A CA 16
ATOM 28329 C C . ASP A 1 41 ? 3.558 -11.328 -1.575 1.00 0.00 324 ASP A C 16
ATOM 28330 O O . ASP A 1 41 ? 2.362 -11.304 -1.866 1.00 0.00 324 ASP A O 16
ATOM 28339 N N . LEU A 1 42 ? 4.406 -10.365 -1.919 1.00 0.00 325 LEU A N 16
ATOM 28340 C CA . LEU A 1 42 ? 3.969 -9.194 -2.672 1.00 0.00 325 LEU A CA 16
ATOM 28341 C C . LEU A 1 42 ? 3.452 -9.596 -4.050 1.00 0.00 325 LEU A C 16
ATOM 28342 O O . LEU A 1 42 ? 2.383 -9.159 -4.477 1.00 0.00 325 LEU A O 16
ATOM 28358 N N . VAL A 1 43 ? 4.217 -10.435 -4.743 1.00 0.00 326 VAL A N 16
ATOM 28359 C CA . VAL A 1 43 ? 3.835 -10.900 -6.071 1.00 0.00 326 VAL A CA 16
ATOM 28360 C C . VAL A 1 43 ? 2.471 -11.581 -6.043 1.00 0.00 326 VAL A C 16
ATOM 28361 O O . VAL A 1 43 ? 1.593 -11.268 -6.847 1.00 0.00 326 VAL A O 16
ATOM 28374 N N . SER A 1 44 ? 2.301 -12.514 -5.113 1.00 0.00 327 SER A N 16
ATOM 28375 C CA . SER A 1 44 ? 1.044 -13.243 -4.981 1.00 0.00 327 SER A CA 16
ATOM 28376 C C . SER A 1 44 ? -0.085 -12.307 -4.559 1.00 0.00 327 SER A C 16
ATOM 28377 O O . SER A 1 44 ? -1.200 -12.390 -5.075 1.00 0.00 327 SER A O 16
ATOM 28385 N N . LEU A 1 45 ? 0.212 -11.419 -3.616 1.00 0.00 328 LEU A N 16
ATOM 28386 C CA . LEU A 1 45 ? -0.777 -10.468 -3.123 1.00 0.00 328 LEU A CA 16
ATOM 28387 C C . LEU A 1 45 ? -1.424 -9.708 -4.277 1.00 0.00 328 LEU A C 16
ATOM 28388 O O . LEU A 1 45 ? -2.633 -9.480 -4.282 1.00 0.00 328 LEU A O 16
ATOM 28404 N N . PHE A 1 46 ? -0.610 -9.320 -5.254 1.00 0.00 329 PHE A N 16
ATOM 28405 C CA . PHE A 1 46 ? -1.104 -8.588 -6.414 1.00 0.00 329 PHE A CA 16
ATOM 28406 C C . PHE A 1 46 ? -0.710 -9.291 -7.709 1.00 0.00 329 PHE A C 16
ATOM 28407 O O . PHE A 1 46 ? -0.331 -8.648 -8.688 1.00 0.00 329 PHE A O 16
ATOM 28424 N N . ALA A 1 47 ? -0.804 -10.617 -7.707 1.00 0.00 330 ALA A N 16
ATOM 28425 C CA . ALA A 1 47 ? -0.460 -11.409 -8.882 1.00 0.00 330 ALA A CA 16
ATOM 28426 C C . ALA A 1 47 ? -1.543 -11.304 -9.951 1.00 0.00 330 ALA A C 16
ATOM 28427 O O . ALA A 1 47 ? -1.244 -11.203 -11.142 1.00 0.00 330 ALA A O 16
ATOM 28434 N N . ARG A 1 48 ? -2.799 -11.330 -9.518 1.00 0.00 331 ARG A N 16
ATOM 28435 C CA . ARG A 1 48 ? -3.925 -11.240 -10.440 1.00 0.00 331 ARG A CA 16
ATOM 28436 C C . ARG A 1 48 ? -3.759 -10.056 -11.388 1.00 0.00 331 ARG A C 16
ATOM 28437 O O . ARG A 1 48 ? -3.968 -10.180 -12.595 1.00 0.00 331 ARG A O 16
ATOM 28458 N N . PHE A 1 49 ? -3.383 -8.910 -10.833 1.00 0.00 332 PHE A N 16
ATOM 28459 C CA . PHE A 1 49 ? -3.191 -7.702 -11.629 1.00 0.00 332 PHE A CA 16
ATOM 28460 C C . PHE A 1 49 ? -2.040 -7.879 -12.616 1.00 0.00 332 PHE A C 16
ATOM 28461 O O . PHE A 1 49 ? -2.168 -7.557 -13.796 1.00 0.00 332 PHE A O 16
ATOM 28478 N N . GLN A 1 50 ? -0.918 -8.393 -12.122 1.00 0.00 333 GLN A N 16
ATOM 28479 C CA . GLN A 1 50 ? 0.255 -8.611 -12.960 1.00 0.00 333 GLN A CA 16
ATOM 28480 C C . GLN A 1 50 ? -0.153 -9.022 -14.370 1.00 0.00 333 GLN A C 16
ATOM 28481 O O . GLN A 1 50 ? 0.444 -8.583 -15.352 1.00 0.00 333 GLN A O 16
ATOM 28495 N N . GLU A 1 51 ? -1.174 -9.869 -14.463 1.00 0.00 334 GLU A N 16
ATOM 28496 C CA . GLU A 1 51 ? -1.660 -10.340 -15.755 1.00 0.00 334 GLU A CA 16
ATOM 28497 C C . GLU A 1 51 ? -2.796 -9.457 -16.264 1.00 0.00 334 GLU A C 16
ATOM 28498 O O . GLU A 1 51 ? -3.949 -9.883 -16.327 1.00 0.00 334 GLU A O 16
ATOM 28510 N N . LYS A 1 52 ? -2.461 -8.222 -16.625 1.00 0.00 335 LYS A N 16
ATOM 28511 C CA . LYS A 1 52 ? -3.451 -7.278 -17.129 1.00 0.00 335 LYS A CA 16
ATOM 28512 C C . LYS A 1 52 ? -2.819 -6.307 -18.122 1.00 0.00 335 LYS A C 16
ATOM 28513 O O . LYS A 1 52 ? -1.612 -6.345 -18.362 1.00 0.00 335 LYS A O 16
ATOM 28532 N N . LYS A 1 53 ? -3.643 -5.436 -18.696 1.00 0.00 336 LYS A N 16
ATOM 28533 C CA . LYS A 1 53 ? -3.165 -4.453 -19.661 1.00 0.00 336 LYS A CA 16
ATOM 28534 C C . LYS A 1 53 ? -2.145 -3.515 -19.022 1.00 0.00 336 LYS A C 16
ATOM 28535 O O . LYS A 1 53 ? -2.487 -2.698 -18.169 1.00 0.00 336 LYS A O 16
ATOM 28554 N N . GLY A 1 54 ? -0.890 -3.639 -19.444 1.00 0.00 337 GLY A N 16
ATOM 28555 C CA . GLY A 1 54 ? 0.160 -2.795 -18.905 1.00 0.00 337 GLY A CA 16
ATOM 28556 C C . GLY A 1 54 ? 1.451 -3.555 -18.670 1.00 0.00 337 GLY A C 16
ATOM 28557 O O . GLY A 1 54 ? 1.515 -4.775 -18.823 1.00 0.00 337 GLY A O 16
ATOM 28561 N N . PRO A 1 55 ? 2.511 -2.826 -18.291 1.00 0.00 338 PRO A N 16
ATOM 28562 C CA . PRO A 1 55 ? 3.827 -3.417 -18.029 1.00 0.00 338 PRO A CA 16
ATOM 28563 C C . PRO A 1 55 ? 3.872 -4.163 -16.699 1.00 0.00 338 PRO A C 16
ATOM 28564 O O . PRO A 1 55 ? 3.203 -3.798 -15.732 1.00 0.00 338 PRO A O 16
ATOM 28575 N N . PRO A 1 56 ? 4.679 -5.234 -16.648 1.00 0.00 339 PRO A N 16
ATOM 28576 C CA . PRO A 1 56 ? 4.831 -6.052 -15.441 1.00 0.00 339 PRO A CA 16
ATOM 28577 C C . PRO A 1 56 ? 5.015 -5.207 -14.186 1.00 0.00 339 PRO A C 16
ATOM 28578 O O . PRO A 1 56 ? 5.973 -4.442 -14.076 1.00 0.00 339 PRO A O 16
ATOM 28589 N N . ILE A 1 57 ? 4.090 -5.350 -13.242 1.00 0.00 340 ILE A N 16
ATOM 28590 C CA . ILE A 1 57 ? 4.152 -4.599 -11.994 1.00 0.00 340 ILE A CA 16
ATOM 28591 C C . ILE A 1 57 ? 5.538 -4.692 -11.365 1.00 0.00 340 ILE A C 16
ATOM 28592 O O . ILE A 1 57 ? 6.069 -5.784 -11.168 1.00 0.00 340 ILE A O 16
ATOM 28608 N N . GLN A 1 58 ? 6.118 -3.537 -11.051 1.00 0.00 341 GLN A N 16
ATOM 28609 C CA . GLN A 1 58 ? 7.442 -3.488 -10.443 1.00 0.00 341 GLN A CA 16
ATOM 28610 C C . GLN A 1 58 ? 7.345 -3.519 -8.922 1.00 0.00 341 GLN A C 16
ATOM 28611 O O . GLN A 1 58 ? 6.730 -2.644 -8.311 1.00 0.00 341 GLN A O 16
ATOM 28625 N N . PHE A 1 59 ? 7.953 -4.533 -8.315 1.00 0.00 342 PHE A N 16
ATOM 28626 C CA . PHE A 1 59 ? 7.933 -4.679 -6.864 1.00 0.00 342 PHE A CA 16
ATOM 28627 C C . PHE A 1 59 ? 9.287 -4.315 -6.263 1.00 0.00 342 PHE A C 16
ATOM 28628 O O . PHE A 1 59 ? 10.335 -4.667 -6.806 1.00 0.00 342 PHE A O 16
ATOM 28645 N N . ARG A 1 60 ? 9.258 -3.609 -5.137 1.00 0.00 343 ARG A N 16
ATOM 28646 C CA . ARG A 1 60 ? 10.482 -3.196 -4.463 1.00 0.00 343 ARG A CA 16
ATOM 28647 C C . ARG A 1 60 ? 10.367 -3.401 -2.954 1.00 0.00 343 ARG A C 16
ATOM 28648 O O . ARG A 1 60 ? 9.395 -2.974 -2.333 1.00 0.00 343 ARG A O 16
ATOM 28669 N N . MET A 1 61 ? 11.367 -4.057 -2.375 1.00 0.00 344 MET A N 16
ATOM 28670 C CA . MET A 1 61 ? 11.378 -4.318 -0.939 1.00 0.00 344 MET A CA 16
ATOM 28671 C C . MET A 1 61 ? 12.468 -3.507 -0.248 1.00 0.00 344 MET A C 16
ATOM 28672 O O . MET A 1 61 ? 13.530 -3.263 -0.819 1.00 0.00 344 MET A O 16
ATOM 28686 N N . MET A 1 62 ? 12.198 -3.090 0.985 1.00 0.00 345 MET A N 16
ATOM 28687 C CA . MET A 1 62 ? 13.156 -2.306 1.755 1.00 0.00 345 MET A CA 16
ATOM 28688 C C . MET A 1 62 ? 14.168 -3.214 2.448 1.00 0.00 345 MET A C 16
ATOM 28689 O O . MET A 1 62 ? 13.947 -4.417 2.584 1.00 0.00 345 MET A O 16
ATOM 28703 N N . THR A 1 63 ? 15.278 -2.628 2.887 1.00 0.00 346 THR A N 16
ATOM 28704 C CA . THR A 1 63 ? 16.324 -3.384 3.565 1.00 0.00 346 THR A CA 16
ATOM 28705 C C . THR A 1 63 ? 16.785 -2.670 4.831 1.00 0.00 346 THR A C 16
ATOM 28706 O O . THR A 1 63 ? 16.859 -1.442 4.870 1.00 0.00 346 THR A O 16
ATOM 28717 N N . GLY A 1 64 ? 17.095 -3.446 5.864 1.00 0.00 347 GLY A N 16
ATOM 28718 C CA . GLY A 1 64 ? 17.545 -2.870 7.117 1.00 0.00 347 GLY A CA 16
ATOM 28719 C C . GLY A 1 64 ? 16.767 -3.392 8.308 1.00 0.00 347 GLY A C 16
ATOM 28720 O O . GLY A 1 64 ? 15.696 -3.980 8.150 1.00 0.00 347 GLY A O 16
ATOM 28724 N N . ARG A 1 65 ? 17.305 -3.178 9.505 1.00 0.00 348 ARG A N 16
ATOM 28725 C CA . ARG A 1 65 ? 16.655 -3.633 10.727 1.00 0.00 348 ARG A CA 16
ATOM 28726 C C . ARG A 1 65 ? 15.137 -3.549 10.600 1.00 0.00 348 ARG A C 16
ATOM 28727 O O . ARG A 1 65 ? 14.413 -4.411 11.100 1.00 0.00 348 ARG A O 16
ATOM 28748 N N . MET A 1 66 ? 14.662 -2.506 9.928 1.00 0.00 349 MET A N 16
ATOM 28749 C CA . MET A 1 66 ? 13.230 -2.309 9.735 1.00 0.00 349 MET A CA 16
ATOM 28750 C C . MET A 1 66 ? 12.844 -2.521 8.275 1.00 0.00 349 MET A C 16
ATOM 28751 O O . MET A 1 66 ? 12.349 -1.608 7.615 1.00 0.00 349 MET A O 16
ATOM 28765 N N . ARG A 1 67 ? 13.075 -3.732 7.776 1.00 0.00 350 ARG A N 16
ATOM 28766 C CA . ARG A 1 67 ? 12.753 -4.063 6.393 1.00 0.00 350 ARG A CA 16
ATOM 28767 C C . ARG A 1 67 ? 11.289 -4.468 6.258 1.00 0.00 350 ARG A C 16
ATOM 28768 O O . ARG A 1 67 ? 10.933 -5.270 5.396 1.00 0.00 350 ARG A O 16
ATOM 28789 N N . GLY A 1 68 ? 10.443 -3.908 7.117 1.00 0.00 351 GLY A N 16
ATOM 28790 C CA . GLY A 1 68 ? 9.027 -4.224 7.078 1.00 0.00 351 GLY A CA 16
ATOM 28791 C C . GLY A 1 68 ? 8.251 -3.293 6.168 1.00 0.00 351 GLY A C 16
ATOM 28792 O O . GLY A 1 68 ? 7.056 -3.074 6.369 1.00 0.00 351 GLY A O 16
ATOM 28796 N N . GLN A 1 69 ? 8.930 -2.743 5.168 1.00 0.00 352 GLN A N 16
ATOM 28797 C CA . GLN A 1 69 ? 8.297 -1.827 4.226 1.00 0.00 352 GLN A CA 16
ATOM 28798 C C . GLN A 1 69 ? 8.659 -2.186 2.790 1.00 0.00 352 GLN A C 16
ATOM 28799 O O . GLN A 1 69 ? 9.769 -2.640 2.514 1.00 0.00 352 GLN A O 16
ATOM 28813 N N . ALA A 1 70 ? 7.714 -1.982 1.877 1.00 0.00 353 ALA A N 16
ATOM 28814 C CA . ALA A 1 70 ? 7.935 -2.283 0.468 1.00 0.00 353 ALA A CA 16
ATOM 28815 C C . ALA A 1 70 ? 7.171 -1.314 -0.427 1.00 0.00 353 ALA A C 16
ATOM 28816 O O . ALA A 1 70 ? 6.073 -0.874 -0.087 1.00 0.00 353 ALA A O 16
ATOM 28823 N N . PHE A 1 71 ? 7.760 -0.983 -1.572 1.00 0.00 354 PHE A N 16
ATOM 28824 C CA . PHE A 1 71 ? 7.135 -0.064 -2.515 1.00 0.00 354 PHE A CA 16
ATOM 28825 C C . PHE A 1 71 ? 6.834 -0.763 -3.838 1.00 0.00 354 PHE A C 16
ATOM 28826 O O . PHE A 1 71 ? 7.726 -1.326 -4.472 1.00 0.00 354 PHE A O 16
ATOM 28843 N N . ILE A 1 72 ? 5.569 -0.723 -4.246 1.00 0.00 355 ILE A N 16
ATOM 28844 C CA . ILE A 1 72 ? 5.150 -1.352 -5.494 1.00 0.00 355 ILE A CA 16
ATOM 28845 C C . ILE A 1 72 ? 4.685 -0.309 -6.505 1.00 0.00 355 ILE A C 16
ATOM 28846 O O . ILE A 1 72 ? 4.029 0.670 -6.148 1.00 0.00 355 ILE A O 16
ATOM 28862 N N . THR A 1 73 ? 5.027 -0.528 -7.771 1.00 0.00 356 THR A N 16
ATOM 28863 C CA . THR A 1 73 ? 4.644 0.391 -8.836 1.00 0.00 356 THR A CA 16
ATOM 28864 C C . THR A 1 73 ? 3.745 -0.295 -9.857 1.00 0.00 356 THR A C 16
ATOM 28865 O O . THR A 1 73 ? 4.169 -1.218 -10.552 1.00 0.00 356 THR A O 16
ATOM 28876 N N . PHE A 1 74 ? 2.499 0.162 -9.942 1.00 0.00 357 PHE A N 16
ATOM 28877 C CA . PHE A 1 74 ? 1.539 -0.408 -10.879 1.00 0.00 357 PHE A CA 16
ATOM 28878 C C . PHE A 1 74 ? 1.459 0.427 -12.153 1.00 0.00 357 PHE A C 16
ATOM 28879 O O . PHE A 1 74 ? 1.818 1.605 -12.177 1.00 0.00 357 PHE A O 16
ATOM 28896 N N . PRO A 1 75 ? 0.979 -0.195 -13.240 1.00 0.00 358 PRO A N 16
ATOM 28897 C CA . PRO A 1 75 ? 0.841 0.471 -14.538 1.00 0.00 358 PRO A CA 16
ATOM 28898 C C . PRO A 1 75 ? 0.252 1.871 -14.411 1.00 0.00 358 PRO A C 16
ATOM 28899 O O . PRO A 1 75 ? 0.727 2.814 -15.043 1.00 0.00 358 PRO A O 16
ATOM 28910 N N . ASN A 1 76 ? -0.786 1.999 -13.591 1.00 0.00 359 ASN A N 16
ATOM 28911 C CA . ASN A 1 76 ? -1.441 3.285 -13.381 1.00 0.00 359 ASN A CA 16
ATOM 28912 C C . ASN A 1 76 ? -2.078 3.353 -11.997 1.00 0.00 359 ASN A C 16
ATOM 28913 O O . ASN A 1 76 ? -1.931 2.437 -11.188 1.00 0.00 359 ASN A O 16
ATOM 28924 N N . LYS A 1 77 ? -2.788 4.445 -11.731 1.00 0.00 360 LYS A N 16
ATOM 28925 C CA . LYS A 1 77 ? -3.451 4.632 -10.446 1.00 0.00 360 LYS A CA 16
ATOM 28926 C C . LYS A 1 77 ? -4.694 3.756 -10.341 1.00 0.00 360 LYS A C 16
ATOM 28927 O O . LYS A 1 77 ? -4.980 3.192 -9.285 1.00 0.00 360 LYS A O 16
ATOM 28946 N N . GLU A 1 78 ? -5.429 3.645 -11.443 1.00 0.00 361 GLU A N 16
ATOM 28947 C CA . GLU A 1 78 ? -6.642 2.837 -11.475 1.00 0.00 361 GLU A CA 16
ATOM 28948 C C . GLU A 1 78 ? -6.396 1.462 -10.860 1.00 0.00 361 GLU A C 16
ATOM 28949 O O . GLU A 1 78 ? -6.953 1.129 -9.813 1.00 0.00 361 GLU A O 16
ATOM 28961 N N . ILE A 1 79 ? -5.556 0.669 -11.518 1.00 0.00 362 ILE A N 16
ATOM 28962 C CA . ILE A 1 79 ? -5.236 -0.669 -11.037 1.00 0.00 362 ILE A CA 16
ATOM 28963 C C . ILE A 1 79 ? -4.719 -0.628 -9.602 1.00 0.00 362 ILE A C 16
ATOM 28964 O O . ILE A 1 79 ? -5.262 -1.290 -8.718 1.00 0.00 362 ILE A O 16
ATOM 28980 N N . ALA A 1 80 ? -3.670 0.155 -9.379 1.00 0.00 363 ALA A N 16
ATOM 28981 C CA . ALA A 1 80 ? -3.082 0.285 -8.051 1.00 0.00 363 ALA A CA 16
ATOM 28982 C C . ALA A 1 80 ? -4.164 0.416 -6.983 1.00 0.00 363 ALA A C 16
ATOM 28983 O O . ALA A 1 80 ? -4.262 -0.417 -6.083 1.00 0.00 363 ALA A O 16
ATOM 28990 N N . TRP A 1 81 ? -4.971 1.464 -7.090 1.00 0.00 364 TRP A N 16
ATOM 28991 C CA . TRP A 1 81 ? -6.045 1.704 -6.132 1.00 0.00 364 TRP A CA 16
ATOM 28992 C C . TRP A 1 81 ? -6.838 0.427 -5.875 1.00 0.00 364 TRP A C 16
ATOM 28993 O O . TRP A 1 81 ? -6.918 -0.045 -4.742 1.00 0.00 364 TRP A O 16
ATOM 29014 N N . GLN A 1 82 ? -7.424 -0.124 -6.934 1.00 0.00 365 GLN A N 16
ATOM 29015 C CA . GLN A 1 82 ? -8.211 -1.345 -6.820 1.00 0.00 365 GLN A CA 16
ATOM 29016 C C . GLN A 1 82 ? -7.483 -2.387 -5.977 1.00 0.00 365 GLN A C 16
ATOM 29017 O O . GLN A 1 82 ? -8.083 -3.040 -5.125 1.00 0.00 365 GLN A O 16
ATOM 29031 N N . ALA A 1 83 ? -6.185 -2.538 -6.224 1.00 0.00 366 ALA A N 16
ATOM 29032 C CA . ALA A 1 83 ? -5.374 -3.499 -5.487 1.00 0.00 366 ALA A CA 16
ATOM 29033 C C . ALA A 1 83 ? -5.298 -3.133 -4.009 1.00 0.00 366 ALA A C 16
ATOM 29034 O O . ALA A 1 83 ? -5.354 -4.004 -3.139 1.00 0.00 366 ALA A O 16
ATOM 29041 N N . LEU A 1 84 ? -5.169 -1.841 -3.729 1.00 0.00 367 LEU A N 16
ATOM 29042 C CA . LEU A 1 84 ? -5.084 -1.360 -2.355 1.00 0.00 367 LEU A CA 16
ATOM 29043 C C . LEU A 1 84 ? -6.374 -1.652 -1.595 1.00 0.00 367 LEU A C 16
ATOM 29044 O O . LEU A 1 84 ? -6.350 -2.231 -0.508 1.00 0.00 367 LEU A O 16
ATOM 29060 N N . HIS A 1 85 ? -7.501 -1.250 -2.175 1.00 0.00 368 HIS A N 16
ATOM 29061 C CA . HIS A 1 85 ? -8.802 -1.471 -1.554 1.00 0.00 368 HIS A CA 16
ATOM 29062 C C . HIS A 1 85 ? -9.089 -2.963 -1.410 1.00 0.00 368 HIS A C 16
ATOM 29063 O O . HIS A 1 85 ? -9.732 -3.393 -0.452 1.00 0.00 368 HIS A O 16
ATOM 29077 N N . LEU A 1 86 ? -8.608 -3.747 -2.370 1.00 0.00 369 LEU A N 16
ATOM 29078 C CA . LEU A 1 86 ? -8.814 -5.191 -2.351 1.00 0.00 369 LEU A CA 16
ATOM 29079 C C . LEU A 1 86 ? -7.966 -5.849 -1.268 1.00 0.00 369 LEU A C 16
ATOM 29080 O O . LEU A 1 86 ? -8.430 -6.740 -0.557 1.00 0.00 369 LEU A O 16
ATOM 29096 N N . VAL A 1 87 ? -6.720 -5.401 -1.147 1.00 0.00 370 VAL A N 16
ATOM 29097 C CA . VAL A 1 87 ? -5.807 -5.943 -0.148 1.00 0.00 370 VAL A CA 16
ATOM 29098 C C . VAL A 1 87 ? -5.614 -4.967 1.008 1.00 0.00 370 VAL A C 16
ATOM 29099 O O . VAL A 1 87 ? -4.545 -4.912 1.615 1.00 0.00 370 VAL A O 16
ATOM 29112 N N . ASN A 1 88 ? -6.655 -4.198 1.306 1.00 0.00 371 ASN A N 16
ATOM 29113 C CA . ASN A 1 88 ? -6.601 -3.223 2.390 1.00 0.00 371 ASN A CA 16
ATOM 29114 C C . ASN A 1 88 ? -6.704 -3.912 3.746 1.00 0.00 371 ASN A C 16
ATOM 29115 O O . ASN A 1 88 ? -7.620 -4.696 3.989 1.00 0.00 371 ASN A O 16
ATOM 29126 N N . GLY A 1 89 ? -5.756 -3.612 4.630 1.00 0.00 372 GLY A N 16
ATOM 29127 C CA . GLY A 1 89 ? -5.758 -4.210 5.952 1.00 0.00 372 GLY A CA 16
ATOM 29128 C C . GLY A 1 89 ? -5.693 -5.723 5.904 1.00 0.00 372 GLY A C 16
ATOM 29129 O O . GLY A 1 89 ? -6.431 -6.406 6.615 1.00 0.00 372 GLY A O 16
ATOM 29133 N N . TYR A 1 90 ? -4.811 -6.250 5.062 1.00 0.00 373 TYR A N 16
ATOM 29134 C CA . TYR A 1 90 ? -4.655 -7.693 4.921 1.00 0.00 373 TYR A CA 16
ATOM 29135 C C . TYR A 1 90 ? -3.722 -8.248 5.992 1.00 0.00 373 TYR A C 16
ATOM 29136 O O . TYR A 1 90 ? -2.525 -7.954 6.003 1.00 0.00 373 TYR A O 16
ATOM 29154 N N . LYS A 1 91 ? -4.276 -9.053 6.892 1.00 0.00 374 LYS A N 16
ATOM 29155 C CA . LYS A 1 91 ? -3.496 -9.652 7.968 1.00 0.00 374 LYS A CA 16
ATOM 29156 C C . LYS A 1 91 ? -2.474 -10.641 7.413 1.00 0.00 374 LYS A C 16
ATOM 29157 O O . LYS A 1 91 ? -2.823 -11.755 7.020 1.00 0.00 374 LYS A O 16
ATOM 29176 N N . LEU A 1 92 ? -1.212 -10.226 7.385 1.00 0.00 375 LEU A N 16
ATOM 29177 C CA . LEU A 1 92 ? -0.139 -11.076 6.880 1.00 0.00 375 LEU A CA 16
ATOM 29178 C C . LEU A 1 92 ? 0.890 -11.360 7.969 1.00 0.00 375 LEU A C 16
ATOM 29179 O O . LEU A 1 92 ? 1.292 -10.459 8.707 1.00 0.00 375 LEU A O 16
ATOM 29195 N N . TYR A 1 93 ? 1.312 -12.616 8.064 1.00 0.00 376 TYR A N 16
ATOM 29196 C CA . TYR A 1 93 ? 2.294 -13.018 9.064 1.00 0.00 376 TYR A CA 16
ATOM 29197 C C . TYR A 1 93 ? 1.995 -12.371 10.412 1.00 0.00 376 TYR A C 16
ATOM 29198 O O . TYR A 1 93 ? 2.873 -11.776 11.036 1.00 0.00 376 TYR A O 16
ATOM 29216 N N . GLY A 1 94 ? 0.748 -12.494 10.857 1.00 0.00 377 GLY A N 16
ATOM 29217 C CA . GLY A 1 94 ? 0.354 -11.917 12.129 1.00 0.00 377 GLY A CA 16
ATOM 29218 C C . GLY A 1 94 ? 0.683 -10.440 12.223 1.00 0.00 377 GLY A C 16
ATOM 29219 O O . GLY A 1 94 ? 1.143 -9.964 13.262 1.00 0.00 377 GLY A O 16
ATOM 29223 N N . LYS A 1 95 ? 0.451 -9.714 11.135 1.00 0.00 378 LYS A N 16
ATOM 29224 C CA . LYS A 1 95 ? 0.726 -8.282 11.099 1.00 0.00 378 LYS A CA 16
ATOM 29225 C C . LYS A 1 95 ? -0.120 -7.593 10.032 1.00 0.00 378 LYS A C 16
ATOM 29226 O O . LYS A 1 95 ? 0.097 -7.784 8.836 1.00 0.00 378 LYS A O 16
ATOM 29245 N N . ILE A 1 96 ? -1.082 -6.792 10.474 1.00 0.00 379 ILE A N 16
ATOM 29246 C CA . ILE A 1 96 ? -1.959 -6.073 9.558 1.00 0.00 379 ILE A CA 16
ATOM 29247 C C . ILE A 1 96 ? -1.152 -5.304 8.515 1.00 0.00 379 ILE A C 16
ATOM 29248 O O . ILE A 1 96 ? -0.367 -4.417 8.852 1.00 0.00 379 ILE A O 16
ATOM 29264 N N . LEU A 1 97 ? -1.352 -5.651 7.248 1.00 0.00 380 LEU A N 16
ATOM 29265 C CA . LEU A 1 97 ? -0.644 -4.992 6.155 1.00 0.00 380 LEU A CA 16
ATOM 29266 C C . LEU A 1 97 ? -1.255 -3.628 5.854 1.00 0.00 380 LEU A C 16
ATOM 29267 O O . LEU A 1 97 ? -2.404 -3.532 5.421 1.00 0.00 380 LEU A O 16
ATOM 29283 N N . VAL A 1 98 ? -0.479 -2.574 6.086 1.00 0.00 381 VAL A N 16
ATOM 29284 C CA . VAL A 1 98 ? -0.942 -1.214 5.837 1.00 0.00 381 VAL A CA 16
ATOM 29285 C C . VAL A 1 98 ? -0.520 -0.734 4.453 1.00 0.00 381 VAL A C 16
ATOM 29286 O O . VAL A 1 98 ? 0.670 -0.652 4.150 1.00 0.00 381 VAL A O 16
ATOM 29299 N N . ILE A 1 99 ? -1.504 -0.418 3.616 1.00 0.00 382 ILE A N 16
ATOM 29300 C CA . ILE A 1 99 ? -1.233 0.055 2.265 1.00 0.00 382 ILE A CA 16
ATOM 29301 C C . ILE A 1 99 ? -1.526 1.545 2.136 1.00 0.00 382 ILE A C 16
ATOM 29302 O O . ILE A 1 99 ? -2.613 2.007 2.485 1.00 0.00 382 ILE A O 16
ATOM 29318 N N . GLU A 1 100 ? -0.550 2.294 1.630 1.00 0.00 383 GLU A N 16
ATOM 29319 C CA . GLU A 1 100 ? -0.705 3.733 1.453 1.00 0.00 383 GLU A CA 16
ATOM 29320 C C . GLU A 1 100 ? -0.096 4.187 0.130 1.00 0.00 383 GLU A C 16
ATOM 29321 O O . GLU A 1 100 ? 1.044 3.848 -0.191 1.00 0.00 383 GLU A O 16
ATOM 29333 N N . PHE A 1 101 ? -0.864 4.956 -0.635 1.00 0.00 384 PHE A N 16
ATOM 29334 C CA . PHE A 1 101 ? -0.401 5.456 -1.924 1.00 0.00 384 PHE A CA 16
ATOM 29335 C C . PHE A 1 101 ? 0.881 6.267 -1.765 1.00 0.00 384 PHE A C 16
ATOM 29336 O O . PHE A 1 101 ? 0.978 7.132 -0.895 1.00 0.00 384 PHE A O 16
ATOM 29353 N N . GLY A 1 102 ? 1.865 5.981 -2.612 1.00 0.00 385 GLY A N 16
ATOM 29354 C CA . GLY A 1 102 ? 3.129 6.691 -2.549 1.00 0.00 385 GLY A CA 16
ATOM 29355 C C . GLY A 1 102 ? 2.947 8.177 -2.315 1.00 0.00 385 GLY A C 16
ATOM 29356 O O . GLY A 1 102 ? 2.511 8.905 -3.207 1.00 0.00 385 GLY A O 16
ATOM 29360 N N . LYS A 1 103 ? 3.281 8.631 -1.112 1.00 0.00 386 LYS A N 16
ATOM 29361 C CA . LYS A 1 103 ? 3.152 10.040 -0.762 1.00 0.00 386 LYS A CA 16
ATOM 29362 C C . LYS A 1 103 ? 3.805 10.926 -1.819 1.00 0.00 386 LYS A C 16
ATOM 29363 O O . LYS A 1 103 ? 4.718 10.496 -2.524 1.00 0.00 386 LYS A O 16
ATOM 29382 N N . ASN A 1 104 ? 3.334 12.164 -1.922 1.00 0.00 387 ASN A N 16
ATOM 29383 C CA . ASN A 1 104 ? 3.874 13.110 -2.892 1.00 0.00 387 ASN A CA 16
ATOM 29384 C C . ASN A 1 104 ? 4.113 14.472 -2.249 1.00 0.00 387 ASN A C 16
ATOM 29385 O O . ASN A 1 104 ? 5.240 14.967 -2.217 1.00 0.00 387 ASN A O 16
ATOM 29396 N N . LYS A 1 105 ? 3.044 15.073 -1.737 1.00 0.00 388 LYS A N 16
ATOM 29397 C CA . LYS A 1 105 ? 3.136 16.378 -1.092 1.00 0.00 388 LYS A CA 16
ATOM 29398 C C . LYS A 1 105 ? 2.102 16.510 0.021 1.00 0.00 388 LYS A C 16
ATOM 29399 O O . LYS A 1 105 ? 1.025 15.916 -0.046 1.00 0.00 388 LYS A O 16
ATOM 29418 N N . LYS A 1 106 ? 2.434 17.291 1.043 1.00 0.00 389 LYS A N 16
ATOM 29419 C CA . LYS A 1 106 ? 1.532 17.503 2.169 1.00 0.00 389 LYS A CA 16
ATOM 29420 C C . LYS A 1 106 ? 0.549 18.630 1.874 1.00 0.00 389 LYS A C 16
ATOM 29421 O O . LYS A 1 106 ? -0.573 18.634 2.382 1.00 0.00 389 LYS A O 16
ATOM 29440 N N . GLN A 1 107 ? 0.975 19.581 1.050 1.00 0.00 390 GLN A N 16
ATOM 29441 C CA . GLN A 1 107 ? 0.129 20.712 0.688 1.00 0.00 390 GLN A CA 16
ATOM 29442 C C . GLN A 1 107 ? 0.337 21.102 -0.772 1.00 0.00 390 GLN A C 16
ATOM 29443 O O . GLN A 1 107 ? 1.378 21.650 -1.136 1.00 0.00 390 GLN A O 16
ATOM 29457 N N . ARG A 1 108 ? -0.659 20.814 -1.604 1.00 0.00 391 ARG A N 16
ATOM 29458 C CA . ARG A 1 108 ? -0.584 21.133 -3.025 1.00 0.00 391 ARG A CA 16
ATOM 29459 C C . ARG A 1 108 ? -1.090 22.548 -3.291 1.00 0.00 391 ARG A C 16
ATOM 29460 O O . ARG A 1 108 ? -2.101 22.971 -2.734 1.00 0.00 391 ARG A O 16
ATOM 29481 N N . SER A 1 109 ? -0.378 23.273 -4.149 1.00 0.00 392 SER A N 16
ATOM 29482 C CA . SER A 1 109 ? -0.753 24.641 -4.487 1.00 0.00 392 SER A CA 16
ATOM 29483 C C . SER A 1 109 ? -1.934 24.659 -5.451 1.00 0.00 392 SER A C 16
ATOM 29484 O O . SER A 1 109 ? -2.277 23.638 -6.049 1.00 0.00 392 SER A O 16
ATOM 29492 N N . SER A 1 110 ? -2.553 25.826 -5.598 1.00 0.00 393 SER A N 16
ATOM 29493 C CA . SER A 1 110 ? -3.699 25.978 -6.486 1.00 0.00 393 SER A CA 16
ATOM 29494 C C . SER A 1 110 ? -4.814 25.009 -6.106 1.00 0.00 393 SER A C 16
ATOM 29495 O O . SER A 1 110 ? -5.443 24.397 -6.967 1.00 0.00 393 SER A O 16
ATOM 29503 N N . GLY A 1 111 ? -5.054 24.874 -4.804 1.00 0.00 394 GLY A N 16
ATOM 29504 C CA . GLY A 1 111 ? -6.092 23.979 -4.330 1.00 0.00 394 GLY A CA 16
ATOM 29505 C C . GLY A 1 111 ? -6.694 24.434 -3.015 1.00 0.00 394 GLY A C 16
ATOM 29506 O O . GLY A 1 111 ? -6.007 24.977 -2.148 1.00 0.00 394 GLY A O 16
ATOM 29510 N N . PRO A 1 112 ? -8.007 24.214 -2.853 1.00 0.00 395 PRO A N 16
ATOM 29511 C CA . PRO A 1 112 ? -8.730 24.598 -1.637 1.00 0.00 395 PRO A CA 16
ATOM 29512 C C . PRO A 1 112 ? -8.501 23.618 -0.492 1.00 0.00 395 PRO A C 16
ATOM 29513 O O . PRO A 1 112 ? -8.773 22.424 -0.621 1.00 0.00 395 PRO A O 16
ATOM 29524 N N . SER A 1 113 ? -8.002 24.128 0.629 1.00 0.00 396 SER A N 16
ATOM 29525 C CA . SER A 1 113 ? -7.735 23.296 1.796 1.00 0.00 396 SER A CA 16
ATOM 29526 C C . SER A 1 113 ? -8.966 23.205 2.692 1.00 0.00 396 SER A C 16
ATOM 29527 O O . SER A 1 113 ? -9.532 24.223 3.093 1.00 0.00 396 SER A O 16
ATOM 29535 N N . SER A 1 114 ? -9.374 21.980 3.004 1.00 0.00 397 SER A N 16
ATOM 29536 C CA . SER A 1 114 ? -10.540 21.754 3.850 1.00 0.00 397 SER A CA 16
ATOM 29537 C C . SER A 1 114 ? -10.263 22.191 5.285 1.00 0.00 397 SER A C 16
ATOM 29538 O O . SER A 1 114 ? -10.964 23.039 5.834 1.00 0.00 397 SER A O 16
ATOM 29546 N N . GLY A 1 115 ? -9.233 21.603 5.886 1.00 0.00 398 GLY A N 16
ATOM 29547 C CA . GLY A 1 115 ? -8.881 21.943 7.253 1.00 0.00 398 GLY A CA 16
ATOM 29548 C C . GLY A 1 115 ? -9.423 20.946 8.257 1.00 0.00 398 GLY A C 16
ATOM 29549 O O . GLY A 1 115 ? -9.089 19.762 8.209 1.00 0.00 398 GLY A O 16
ATOM 29553 N N . GLY A 1 1 ? -26.306 0.691 30.827 1.00 0.00 284 GLY A N 17
ATOM 29554 C CA . GLY A 1 1 ? -26.686 0.590 29.430 1.00 0.00 284 GLY A CA 17
ATOM 29555 C C . GLY A 1 1 ? -25.506 0.284 28.529 1.00 0.00 284 GLY A C 17
ATOM 29556 O O . GLY A 1 1 ? -24.362 0.583 28.871 1.00 0.00 284 GLY A O 17
ATOM 29560 N N . SER A 1 2 ? -25.784 -0.315 27.375 1.00 0.00 285 SER A N 17
ATOM 29561 C CA . SER A 1 2 ? -24.737 -0.667 26.425 1.00 0.00 285 SER A CA 17
ATOM 29562 C C . SER A 1 2 ? -25.309 -0.830 25.021 1.00 0.00 285 SER A C 17
ATOM 29563 O O . SER A 1 2 ? -26.462 -1.225 24.850 1.00 0.00 285 SER A O 17
ATOM 29571 N N . SER A 1 3 ? -24.494 -0.523 24.017 1.00 0.00 286 SER A N 17
ATOM 29572 C CA . SER A 1 3 ? -24.920 -0.631 22.626 1.00 0.00 286 SER A CA 17
ATOM 29573 C C . SER A 1 3 ? -24.101 -1.687 21.888 1.00 0.00 286 SER A C 17
ATOM 29574 O O . SER A 1 3 ? -24.648 -2.647 21.348 1.00 0.00 286 SER A O 17
ATOM 29582 N N . GLY A 1 4 ? -22.785 -1.500 21.870 1.00 0.00 287 GLY A N 17
ATOM 29583 C CA . GLY A 1 4 ? -21.911 -2.443 21.196 1.00 0.00 287 GLY A CA 17
ATOM 29584 C C . GLY A 1 4 ? -21.152 -1.810 20.047 1.00 0.00 287 GLY A C 17
ATOM 29585 O O . GLY A 1 4 ? -21.726 -1.074 19.245 1.00 0.00 287 GLY A O 17
ATOM 29589 N N . SER A 1 5 ? -19.856 -2.095 19.969 1.00 0.00 288 SER A N 17
ATOM 29590 C CA . SER A 1 5 ? -19.014 -1.544 18.912 1.00 0.00 288 SER A CA 17
ATOM 29591 C C . SER A 1 5 ? -19.396 -2.125 17.554 1.00 0.00 288 SER A C 17
ATOM 29592 O O . SER A 1 5 ? -18.807 -3.105 17.099 1.00 0.00 288 SER A O 17
ATOM 29600 N N . SER A 1 6 ? -20.387 -1.514 16.913 1.00 0.00 289 SER A N 17
ATOM 29601 C CA . SER A 1 6 ? -20.851 -1.972 15.609 1.00 0.00 289 SER A CA 17
ATOM 29602 C C . SER A 1 6 ? -20.706 -0.871 14.563 1.00 0.00 289 SER A C 17
ATOM 29603 O O . SER A 1 6 ? -20.722 0.315 14.889 1.00 0.00 289 SER A O 17
ATOM 29611 N N . GLY A 1 7 ? -20.565 -1.273 13.304 1.00 0.00 290 GLY A N 17
ATOM 29612 C CA . GLY A 1 7 ? -20.419 -0.311 12.229 1.00 0.00 290 GLY A CA 17
ATOM 29613 C C . GLY A 1 7 ? -21.416 0.826 12.330 1.00 0.00 290 GLY A C 17
ATOM 29614 O O . GLY A 1 7 ? -22.536 0.638 12.805 1.00 0.00 290 GLY A O 17
ATOM 29618 N N . GLU A 1 8 ? -21.010 2.010 11.881 1.00 0.00 291 GLU A N 17
ATOM 29619 C CA . GLU A 1 8 ? -21.876 3.182 11.926 1.00 0.00 291 GLU A CA 17
ATOM 29620 C C . GLU A 1 8 ? -23.086 3.000 11.013 1.00 0.00 291 GLU A C 17
ATOM 29621 O O . GLU A 1 8 ? -24.228 3.152 11.443 1.00 0.00 291 GLU A O 17
ATOM 29633 N N . GLU A 1 9 ? -22.824 2.674 9.751 1.00 0.00 292 GLU A N 17
ATOM 29634 C CA . GLU A 1 9 ? -23.891 2.473 8.778 1.00 0.00 292 GLU A CA 17
ATOM 29635 C C . GLU A 1 9 ? -23.987 1.005 8.372 1.00 0.00 292 GLU A C 17
ATOM 29636 O O . GLU A 1 9 ? -25.068 0.416 8.387 1.00 0.00 292 GLU A O 17
ATOM 29648 N N . ILE A 1 10 ? -22.849 0.422 8.010 1.00 0.00 293 ILE A N 17
ATOM 29649 C CA . ILE A 1 10 ? -22.805 -0.977 7.602 1.00 0.00 293 ILE A CA 17
ATOM 29650 C C . ILE A 1 10 ? -23.551 -1.864 8.593 1.00 0.00 293 ILE A C 17
ATOM 29651 O O . ILE A 1 10 ? -24.232 -2.812 8.203 1.00 0.00 293 ILE A O 17
ATOM 29667 N N . ARG A 1 11 ? -23.419 -1.548 9.877 1.00 0.00 294 ARG A N 17
ATOM 29668 C CA . ARG A 1 11 ? -24.081 -2.314 10.925 1.00 0.00 294 ARG A CA 17
ATOM 29669 C C . ARG A 1 11 ? -24.043 -3.807 10.612 1.00 0.00 294 ARG A C 17
ATOM 29670 O O . ARG A 1 11 ? -24.931 -4.560 11.013 1.00 0.00 294 ARG A O 17
ATOM 29691 N N . LYS A 1 12 ? -23.009 -4.230 9.893 1.00 0.00 295 LYS A N 17
ATOM 29692 C CA . LYS A 1 12 ? -22.853 -5.632 9.526 1.00 0.00 295 LYS A CA 17
ATOM 29693 C C . LYS A 1 12 ? -21.521 -6.180 10.026 1.00 0.00 295 LYS A C 17
ATOM 29694 O O . LYS A 1 12 ? -21.460 -7.278 10.581 1.00 0.00 295 LYS A O 17
ATOM 29713 N N . ILE A 1 13 ? -20.457 -5.410 9.825 1.00 0.00 296 ILE A N 17
ATOM 29714 C CA . ILE A 1 13 ? -19.126 -5.819 10.258 1.00 0.00 296 ILE A CA 17
ATOM 29715 C C . ILE A 1 13 ? -18.385 -4.664 10.924 1.00 0.00 296 ILE A C 17
ATOM 29716 O O . ILE A 1 13 ? -18.288 -3.562 10.383 1.00 0.00 296 ILE A O 17
ATOM 29732 N N . PRO A 1 14 ? -17.849 -4.920 12.127 1.00 0.00 297 PRO A N 17
ATOM 29733 C CA . PRO A 1 14 ? -17.106 -3.915 12.892 1.00 0.00 297 PRO A CA 17
ATOM 29734 C C . PRO A 1 14 ? -15.719 -3.655 12.314 1.00 0.00 297 PRO A C 17
ATOM 29735 O O . PRO A 1 14 ? -15.237 -2.522 12.318 1.00 0.00 297 PRO A O 17
ATOM 29746 N N . MET A 1 15 ? -15.083 -4.711 11.817 1.00 0.00 298 MET A N 17
ATOM 29747 C CA . MET A 1 15 ? -13.752 -4.594 11.234 1.00 0.00 298 MET A CA 17
ATOM 29748 C C . MET A 1 15 ? -13.835 -4.372 9.727 1.00 0.00 298 MET A C 17
ATOM 29749 O O . MET A 1 15 ? -13.555 -5.275 8.939 1.00 0.00 298 MET A O 17
ATOM 29763 N N . PHE A 1 16 ? -14.224 -3.164 9.334 1.00 0.00 299 PHE A N 17
ATOM 29764 C CA . PHE A 1 16 ? -14.346 -2.822 7.920 1.00 0.00 299 PHE A CA 17
ATOM 29765 C C . PHE A 1 16 ? -13.316 -1.769 7.524 1.00 0.00 299 PHE A C 17
ATOM 29766 O O . PHE A 1 16 ? -12.495 -1.991 6.635 1.00 0.00 299 PHE A O 17
ATOM 29783 N N . SER A 1 17 ? -13.367 -0.620 8.192 1.00 0.00 300 SER A N 17
ATOM 29784 C CA . SER A 1 17 ? -12.442 0.471 7.907 1.00 0.00 300 SER A CA 17
ATOM 29785 C C . SER A 1 17 ? -11.098 0.237 8.591 1.00 0.00 300 SER A C 17
ATOM 29786 O O . SER A 1 17 ? -10.925 0.553 9.767 1.00 0.00 300 SER A O 17
ATOM 29794 N N . SER A 1 18 ? -10.150 -0.321 7.844 1.00 0.00 301 SER A N 17
ATOM 29795 C CA . SER A 1 18 ? -8.824 -0.602 8.378 1.00 0.00 301 SER A CA 17
ATOM 29796 C C . SER A 1 18 ? -7.983 0.669 8.442 1.00 0.00 301 SER A C 17
ATOM 29797 O O . SER A 1 18 ? -7.435 1.013 9.489 1.00 0.00 301 SER A O 17
ATOM 29805 N N . TYR A 1 19 ? -7.885 1.363 7.313 1.00 0.00 302 TYR A N 17
ATOM 29806 C CA . TYR A 1 19 ? -7.109 2.595 7.238 1.00 0.00 302 TYR A CA 17
ATOM 29807 C C . TYR A 1 19 ? -7.428 3.363 5.958 1.00 0.00 302 TYR A C 17
ATOM 29808 O O . TYR A 1 19 ? -7.357 2.816 4.859 1.00 0.00 302 TYR A O 17
ATOM 29826 N N . ASN A 1 20 ? -7.780 4.635 6.112 1.00 0.00 303 ASN A N 17
ATOM 29827 C CA . ASN A 1 20 ? -8.110 5.479 4.970 1.00 0.00 303 ASN A CA 17
ATOM 29828 C C . ASN A 1 20 ? -6.849 5.895 4.218 1.00 0.00 303 ASN A C 17
ATOM 29829 O O . ASN A 1 20 ? -5.987 6.601 4.742 1.00 0.00 303 ASN A O 17
ATOM 29840 N N . PRO A 1 21 ? -6.737 5.448 2.958 1.00 0.00 304 PRO A N 17
ATOM 29841 C CA . PRO A 1 21 ? -5.585 5.761 2.106 1.00 0.00 304 PRO A CA 17
ATOM 29842 C C . PRO A 1 21 ? -5.655 7.173 1.534 1.00 0.00 304 PRO A C 17
ATOM 29843 O O . PRO A 1 21 ? -4.698 7.940 1.630 1.00 0.00 304 PRO A O 17
ATOM 29854 N N . GLY A 1 22 ? -6.796 7.510 0.939 1.00 0.00 305 GLY A N 17
ATOM 29855 C CA . GLY A 1 22 ? -6.968 8.830 0.361 1.00 0.00 305 GLY A CA 17
ATOM 29856 C C . GLY A 1 22 ? -6.994 8.800 -1.154 1.00 0.00 305 GLY A C 17
ATOM 29857 O O . GLY A 1 22 ? -7.632 7.935 -1.753 1.00 0.00 305 GLY A O 17
ATOM 29861 N N . GLU A 1 23 ? -6.300 9.749 -1.775 1.00 0.00 306 GLU A N 17
ATOM 29862 C CA . GLU A 1 23 ? -6.250 9.828 -3.230 1.00 0.00 306 GLU A CA 17
ATOM 29863 C C . GLU A 1 23 ? -5.460 8.660 -3.812 1.00 0.00 306 GLU A C 17
ATOM 29864 O O . GLU A 1 23 ? -4.442 8.233 -3.267 1.00 0.00 306 GLU A O 17
ATOM 29876 N N . PRO A 1 24 ? -5.939 8.128 -4.946 1.00 0.00 307 PRO A N 17
ATOM 29877 C CA . PRO A 1 24 ? -5.293 7.002 -5.627 1.00 0.00 307 PRO A CA 17
ATOM 29878 C C . PRO A 1 24 ? -4.041 7.424 -6.388 1.00 0.00 307 PRO A C 17
ATOM 29879 O O . PRO A 1 24 ? -3.980 8.522 -6.938 1.00 0.00 307 PRO A O 17
ATOM 29890 N N . ASN A 1 25 ? -3.045 6.546 -6.414 1.00 0.00 308 ASN A N 17
ATOM 29891 C CA . ASN A 1 25 ? -1.794 6.828 -7.107 1.00 0.00 308 ASN A CA 17
ATOM 29892 C C . ASN A 1 25 ? -1.289 5.592 -7.845 1.00 0.00 308 ASN A C 17
ATOM 29893 O O . ASN A 1 25 ? -1.709 4.471 -7.560 1.00 0.00 308 ASN A O 17
ATOM 29904 N N . LYS A 1 26 ? -0.385 5.805 -8.795 1.00 0.00 309 LYS A N 17
ATOM 29905 C CA . LYS A 1 26 ? 0.180 4.710 -9.574 1.00 0.00 309 LYS A CA 17
ATOM 29906 C C . LYS A 1 26 ? 1.115 3.859 -8.720 1.00 0.00 309 LYS A C 17
ATOM 29907 O O . LYS A 1 26 ? 1.328 2.680 -9.001 1.00 0.00 309 LYS A O 17
ATOM 29926 N N . VAL A 1 27 ? 1.668 4.465 -7.674 1.00 0.00 310 VAL A N 17
ATOM 29927 C CA . VAL A 1 27 ? 2.579 3.763 -6.777 1.00 0.00 310 VAL A CA 17
ATOM 29928 C C . VAL A 1 27 ? 1.905 3.450 -5.446 1.00 0.00 310 VAL A C 17
ATOM 29929 O O . VAL A 1 27 ? 1.114 4.244 -4.936 1.00 0.00 310 VAL A O 17
ATOM 29942 N N . LEU A 1 28 ? 2.223 2.288 -4.887 1.00 0.00 311 LEU A N 17
ATOM 29943 C CA . LEU A 1 28 ? 1.650 1.868 -3.613 1.00 0.00 311 LEU A CA 17
ATOM 29944 C C . LEU A 1 28 ? 2.745 1.545 -2.602 1.00 0.00 311 LEU A C 17
ATOM 29945 O O . LEU A 1 28 ? 3.587 0.678 -2.839 1.00 0.00 311 LEU A O 17
ATOM 29961 N N . TYR A 1 29 ? 2.728 2.246 -1.474 1.00 0.00 312 TYR A N 17
ATOM 29962 C CA . TYR A 1 29 ? 3.720 2.034 -0.427 1.00 0.00 312 TYR A CA 17
ATOM 29963 C C . TYR A 1 29 ? 3.196 1.072 0.634 1.00 0.00 312 TYR A C 17
ATOM 29964 O O . TYR A 1 29 ? 2.390 1.449 1.487 1.00 0.00 312 TYR A O 17
ATOM 29982 N N . LEU A 1 30 ? 3.657 -0.172 0.575 1.00 0.00 313 LEU A N 17
ATOM 29983 C CA . LEU A 1 30 ? 3.235 -1.190 1.531 1.00 0.00 313 LEU A CA 17
ATOM 29984 C C . LEU A 1 30 ? 4.095 -1.145 2.789 1.00 0.00 313 LEU A C 17
ATOM 29985 O O . LEU A 1 30 ? 5.321 -1.065 2.715 1.00 0.00 313 LEU A O 17
ATOM 30001 N N . LYS A 1 31 ? 3.445 -1.199 3.947 1.00 0.00 314 LYS A N 17
ATOM 30002 C CA . LYS A 1 31 ? 4.149 -1.168 5.223 1.00 0.00 314 LYS A CA 17
ATOM 30003 C C . LYS A 1 31 ? 3.622 -2.249 6.162 1.00 0.00 314 LYS A C 17
ATOM 30004 O O . LYS A 1 31 ? 2.757 -3.038 5.790 1.00 0.00 314 LYS A O 17
ATOM 30023 N N . ASN A 1 32 ? 4.151 -2.276 7.381 1.00 0.00 315 ASN A N 17
ATOM 30024 C CA . ASN A 1 32 ? 3.733 -3.260 8.373 1.00 0.00 315 ASN A CA 17
ATOM 30025 C C . ASN A 1 32 ? 4.000 -4.679 7.879 1.00 0.00 315 ASN A C 17
ATOM 30026 O O . ASN A 1 32 ? 3.108 -5.528 7.883 1.00 0.00 315 ASN A O 17
ATOM 30037 N N . LEU A 1 33 ? 5.234 -4.929 7.454 1.00 0.00 316 LEU A N 17
ATOM 30038 C CA . LEU A 1 33 ? 5.620 -6.245 6.956 1.00 0.00 316 LEU A CA 17
ATOM 30039 C C . LEU A 1 33 ? 6.644 -6.897 7.880 1.00 0.00 316 LEU A C 17
ATOM 30040 O O . LEU A 1 33 ? 7.713 -6.340 8.128 1.00 0.00 316 LEU A O 17
ATOM 30056 N N . SER A 1 34 ? 6.310 -8.080 8.383 1.00 0.00 317 SER A N 17
ATOM 30057 C CA . SER A 1 34 ? 7.199 -8.807 9.281 1.00 0.00 317 SER A CA 17
ATOM 30058 C C . SER A 1 34 ? 8.513 -9.149 8.584 1.00 0.00 317 SER A C 17
ATOM 30059 O O . SER A 1 34 ? 8.552 -9.452 7.391 1.00 0.00 317 SER A O 17
ATOM 30067 N N . PRO A 1 35 ? 9.616 -9.101 9.346 1.00 0.00 318 PRO A N 17
ATOM 30068 C CA . PRO A 1 35 ? 10.953 -9.403 8.824 1.00 0.00 318 PRO A CA 17
ATOM 30069 C C . PRO A 1 35 ? 10.968 -10.663 7.965 1.00 0.00 318 PRO A C 17
ATOM 30070 O O . PRO A 1 35 ? 11.828 -10.822 7.097 1.00 0.00 318 PRO A O 17
ATOM 30081 N N . ARG A 1 36 ? 10.013 -11.553 8.210 1.00 0.00 319 ARG A N 17
ATOM 30082 C CA . ARG A 1 36 ? 9.919 -12.799 7.459 1.00 0.00 319 ARG A CA 17
ATOM 30083 C C . ARG A 1 36 ? 9.383 -12.546 6.053 1.00 0.00 319 ARG A C 17
ATOM 30084 O O . ARG A 1 36 ? 9.841 -13.152 5.085 1.00 0.00 319 ARG A O 17
ATOM 30105 N N . VAL A 1 37 ? 8.408 -11.649 5.949 1.00 0.00 320 VAL A N 17
ATOM 30106 C CA . VAL A 1 37 ? 7.810 -11.316 4.662 1.00 0.00 320 VAL A CA 17
ATOM 30107 C C . VAL A 1 37 ? 8.866 -11.256 3.564 1.00 0.00 320 VAL A C 17
ATOM 30108 O O . VAL A 1 37 ? 9.932 -10.668 3.744 1.00 0.00 320 VAL A O 17
ATOM 30121 N N . THR A 1 38 ? 8.562 -11.869 2.424 1.00 0.00 321 THR A N 17
ATOM 30122 C CA . THR A 1 38 ? 9.485 -11.886 1.296 1.00 0.00 321 THR A CA 17
ATOM 30123 C C . THR A 1 38 ? 8.808 -11.387 0.024 1.00 0.00 321 THR A C 17
ATOM 30124 O O . THR A 1 38 ? 7.599 -11.539 -0.146 1.00 0.00 321 THR A O 17
ATOM 30135 N N . GLU A 1 39 ? 9.597 -10.790 -0.865 1.00 0.00 322 GLU A N 17
ATOM 30136 C CA . GLU A 1 39 ? 9.072 -10.268 -2.121 1.00 0.00 322 GLU A CA 17
ATOM 30137 C C . GLU A 1 39 ? 7.936 -11.144 -2.642 1.00 0.00 322 GLU A C 17
ATOM 30138 O O . GLU A 1 39 ? 6.924 -10.640 -3.129 1.00 0.00 322 GLU A O 17
ATOM 30150 N N . ARG A 1 40 ? 8.112 -12.457 -2.536 1.00 0.00 323 ARG A N 17
ATOM 30151 C CA . ARG A 1 40 ? 7.104 -13.403 -2.997 1.00 0.00 323 ARG A CA 17
ATOM 30152 C C . ARG A 1 40 ? 5.711 -12.978 -2.542 1.00 0.00 323 ARG A C 17
ATOM 30153 O O . ARG A 1 40 ? 4.804 -12.813 -3.358 1.00 0.00 323 ARG A O 17
ATOM 30174 N N . ASP A 1 41 ? 5.549 -12.803 -1.235 1.00 0.00 324 ASP A N 17
ATOM 30175 C CA . ASP A 1 41 ? 4.267 -12.396 -0.671 1.00 0.00 324 ASP A CA 17
ATOM 30176 C C . ASP A 1 41 ? 3.642 -11.275 -1.493 1.00 0.00 324 ASP A C 17
ATOM 30177 O O . ASP A 1 41 ? 2.484 -11.360 -1.902 1.00 0.00 324 ASP A O 17
ATOM 30186 N N . LEU A 1 42 ? 4.418 -10.222 -1.733 1.00 0.00 325 LEU A N 17
ATOM 30187 C CA . LEU A 1 42 ? 3.940 -9.081 -2.505 1.00 0.00 325 LEU A CA 17
ATOM 30188 C C . LEU A 1 42 ? 3.448 -9.521 -3.880 1.00 0.00 325 LEU A C 17
ATOM 30189 O O . LEU A 1 42 ? 2.357 -9.147 -4.310 1.00 0.00 325 LEU A O 17
ATOM 30205 N N . VAL A 1 43 ? 4.258 -10.322 -4.564 1.00 0.00 326 VAL A N 17
ATOM 30206 C CA . VAL A 1 43 ? 3.903 -10.818 -5.889 1.00 0.00 326 VAL A CA 17
ATOM 30207 C C . VAL A 1 43 ? 2.562 -11.542 -5.864 1.00 0.00 326 VAL A C 17
ATOM 30208 O O . VAL A 1 43 ? 1.661 -11.228 -6.642 1.00 0.00 326 VAL A O 17
ATOM 30221 N N . SER A 1 44 ? 2.436 -12.512 -4.965 1.00 0.00 327 SER A N 17
ATOM 30222 C CA . SER A 1 44 ? 1.205 -13.283 -4.839 1.00 0.00 327 SER A CA 17
ATOM 30223 C C . SER A 1 44 ? 0.049 -12.394 -4.391 1.00 0.00 327 SER A C 17
ATOM 30224 O O . SER A 1 44 ? -1.100 -12.606 -4.780 1.00 0.00 327 SER A O 17
ATOM 30232 N N . LEU A 1 45 ? 0.363 -11.398 -3.568 1.00 0.00 328 LEU A N 17
ATOM 30233 C CA . LEU A 1 45 ? -0.649 -10.475 -3.064 1.00 0.00 328 LEU A CA 17
ATOM 30234 C C . LEU A 1 45 ? -1.237 -9.641 -4.198 1.00 0.00 328 LEU A C 17
ATOM 30235 O O . LEU A 1 45 ? -2.424 -9.315 -4.191 1.00 0.00 328 LEU A O 17
ATOM 30251 N N . PHE A 1 46 ? -0.399 -9.301 -5.173 1.00 0.00 329 PHE A N 17
ATOM 30252 C CA . PHE A 1 46 ? -0.837 -8.507 -6.314 1.00 0.00 329 PHE A CA 17
ATOM 30253 C C . PHE A 1 46 ? -0.451 -9.182 -7.627 1.00 0.00 329 PHE A C 17
ATOM 30254 O O . PHE A 1 46 ? 0.043 -8.533 -8.549 1.00 0.00 329 PHE A O 17
ATOM 30271 N N . ALA A 1 47 ? -0.681 -10.488 -7.703 1.00 0.00 330 ALA A N 17
ATOM 30272 C CA . ALA A 1 47 ? -0.359 -11.252 -8.903 1.00 0.00 330 ALA A CA 17
ATOM 30273 C C . ALA A 1 47 ? -1.464 -11.128 -9.946 1.00 0.00 330 ALA A C 17
ATOM 30274 O O . ALA A 1 47 ? -1.225 -10.677 -11.066 1.00 0.00 330 ALA A O 17
ATOM 30281 N N . ARG A 1 48 ? -2.674 -11.529 -9.570 1.00 0.00 331 ARG A N 17
ATOM 30282 C CA . ARG A 1 48 ? -3.815 -11.464 -10.475 1.00 0.00 331 ARG A CA 17
ATOM 30283 C C . ARG A 1 48 ? -3.802 -10.165 -11.275 1.00 0.00 331 ARG A C 17
ATOM 30284 O O . ARG A 1 48 ? -4.074 -10.161 -12.475 1.00 0.00 331 ARG A O 17
ATOM 30305 N N . PHE A 1 49 ? -3.485 -9.065 -10.601 1.00 0.00 332 PHE A N 17
ATOM 30306 C CA . PHE A 1 49 ? -3.437 -7.759 -11.248 1.00 0.00 332 PHE A CA 17
ATOM 30307 C C . PHE A 1 49 ? -2.402 -7.745 -12.369 1.00 0.00 332 PHE A C 17
ATOM 30308 O O . PHE A 1 49 ? -2.621 -7.147 -13.422 1.00 0.00 332 PHE A O 17
ATOM 30325 N N . GLN A 1 50 ? -1.275 -8.408 -12.134 1.00 0.00 333 GLN A N 17
ATOM 30326 C CA . GLN A 1 50 ? -0.205 -8.471 -13.123 1.00 0.00 333 GLN A CA 17
ATOM 30327 C C . GLN A 1 50 ? -0.775 -8.532 -14.537 1.00 0.00 333 GLN A C 17
ATOM 30328 O O . GLN A 1 50 ? -0.395 -7.745 -15.403 1.00 0.00 333 GLN A O 17
ATOM 30342 N N . GLU A 1 51 ? -1.685 -9.474 -14.762 1.00 0.00 334 GLU A N 17
ATOM 30343 C CA . GLU A 1 51 ? -2.305 -9.638 -16.071 1.00 0.00 334 GLU A CA 17
ATOM 30344 C C . GLU A 1 51 ? -3.442 -8.638 -16.266 1.00 0.00 334 GLU A C 17
ATOM 30345 O O . GLU A 1 51 ? -4.601 -8.935 -15.979 1.00 0.00 334 GLU A O 17
ATOM 30357 N N . LYS A 1 52 ? -3.098 -7.451 -16.753 1.00 0.00 335 LYS A N 17
ATOM 30358 C CA . LYS A 1 52 ? -4.087 -6.404 -16.987 1.00 0.00 335 LYS A CA 17
ATOM 30359 C C . LYS A 1 52 ? -3.543 -5.347 -17.942 1.00 0.00 335 LYS A C 17
ATOM 30360 O O . LYS A 1 52 ? -2.341 -5.087 -17.978 1.00 0.00 335 LYS A O 17
ATOM 30379 N N . LYS A 1 53 ? -4.438 -4.736 -18.713 1.00 0.00 336 LYS A N 17
ATOM 30380 C CA . LYS A 1 53 ? -4.050 -3.704 -19.666 1.00 0.00 336 LYS A CA 17
ATOM 30381 C C . LYS A 1 53 ? -2.930 -2.835 -19.101 1.00 0.00 336 LYS A C 17
ATOM 30382 O O . LYS A 1 53 ? -3.182 -1.876 -18.373 1.00 0.00 336 LYS A O 17
ATOM 30401 N N . GLY A 1 54 ? -1.691 -3.177 -19.444 1.00 0.00 337 GLY A N 17
ATOM 30402 C CA . GLY A 1 54 ? -0.552 -2.418 -18.962 1.00 0.00 337 GLY A CA 17
ATOM 30403 C C . GLY A 1 54 ? 0.636 -3.300 -18.636 1.00 0.00 337 GLY A C 17
ATOM 30404 O O . GLY A 1 54 ? 0.488 -4.430 -18.168 1.00 0.00 337 GLY A O 17
ATOM 30408 N N . PRO A 1 55 ? 1.849 -2.783 -18.884 1.00 0.00 338 PRO A N 17
ATOM 30409 C CA . PRO A 1 55 ? 3.091 -3.515 -18.621 1.00 0.00 338 PRO A CA 17
ATOM 30410 C C . PRO A 1 55 ? 3.106 -4.155 -17.237 1.00 0.00 338 PRO A C 17
ATOM 30411 O O . PRO A 1 55 ? 2.410 -3.721 -16.319 1.00 0.00 338 PRO A O 17
ATOM 30422 N N . PRO A 1 56 ? 3.917 -5.212 -17.081 1.00 0.00 339 PRO A N 17
ATOM 30423 C CA . PRO A 1 56 ? 4.041 -5.933 -15.811 1.00 0.00 339 PRO A CA 17
ATOM 30424 C C . PRO A 1 56 ? 4.192 -4.991 -14.621 1.00 0.00 339 PRO A C 17
ATOM 30425 O O . PRO A 1 56 ? 4.592 -3.837 -14.779 1.00 0.00 339 PRO A O 17
ATOM 30436 N N . ILE A 1 57 ? 3.872 -5.490 -13.433 1.00 0.00 340 ILE A N 17
ATOM 30437 C CA . ILE A 1 57 ? 3.973 -4.693 -12.218 1.00 0.00 340 ILE A CA 17
ATOM 30438 C C . ILE A 1 57 ? 5.366 -4.801 -11.604 1.00 0.00 340 ILE A C 17
ATOM 30439 O O . ILE A 1 57 ? 5.953 -5.880 -11.561 1.00 0.00 340 ILE A O 17
ATOM 30455 N N . GLN A 1 58 ? 5.886 -3.673 -11.130 1.00 0.00 341 GLN A N 17
ATOM 30456 C CA . GLN A 1 58 ? 7.209 -3.641 -10.519 1.00 0.00 341 GLN A CA 17
ATOM 30457 C C . GLN A 1 58 ? 7.108 -3.706 -8.999 1.00 0.00 341 GLN A C 17
ATOM 30458 O O . GLN A 1 58 ? 6.274 -3.034 -8.392 1.00 0.00 341 GLN A O 17
ATOM 30472 N N . PHE A 1 59 ? 7.963 -4.520 -8.388 1.00 0.00 342 PHE A N 17
ATOM 30473 C CA . PHE A 1 59 ? 7.969 -4.675 -6.938 1.00 0.00 342 PHE A CA 17
ATOM 30474 C C . PHE A 1 59 ? 9.346 -4.357 -6.363 1.00 0.00 342 PHE A C 17
ATOM 30475 O O . PHE A 1 59 ? 10.370 -4.686 -6.961 1.00 0.00 342 PHE A O 17
ATOM 30492 N N . ARG A 1 60 ? 9.361 -3.714 -5.200 1.00 0.00 343 ARG A N 17
ATOM 30493 C CA . ARG A 1 60 ? 10.611 -3.351 -4.544 1.00 0.00 343 ARG A CA 17
ATOM 30494 C C . ARG A 1 60 ? 10.511 -3.550 -3.034 1.00 0.00 343 ARG A C 17
ATOM 30495 O O . ARG A 1 60 ? 9.583 -3.059 -2.394 1.00 0.00 343 ARG A O 17
ATOM 30516 N N . MET A 1 61 ? 11.474 -4.275 -2.474 1.00 0.00 344 MET A N 17
ATOM 30517 C CA . MET A 1 61 ? 11.494 -4.539 -1.040 1.00 0.00 344 MET A CA 17
ATOM 30518 C C . MET A 1 61 ? 12.639 -3.788 -0.366 1.00 0.00 344 MET A C 17
ATOM 30519 O O . MET A 1 61 ? 13.702 -3.602 -0.954 1.00 0.00 344 MET A O 17
ATOM 30533 N N . MET A 1 62 ? 12.411 -3.361 0.872 1.00 0.00 345 MET A N 17
ATOM 30534 C CA . MET A 1 62 ? 13.424 -2.631 1.626 1.00 0.00 345 MET A CA 17
ATOM 30535 C C . MET A 1 62 ? 14.294 -3.588 2.436 1.00 0.00 345 MET A C 17
ATOM 30536 O O . MET A 1 62 ? 13.988 -4.775 2.550 1.00 0.00 345 MET A O 17
ATOM 30550 N N . THR A 1 63 ? 15.378 -3.064 2.997 1.00 0.00 346 THR A N 17
ATOM 30551 C CA . THR A 1 63 ? 16.293 -3.872 3.795 1.00 0.00 346 THR A CA 17
ATOM 30552 C C . THR A 1 63 ? 16.923 -3.048 4.912 1.00 0.00 346 THR A C 17
ATOM 30553 O O . THR A 1 63 ? 17.053 -1.830 4.800 1.00 0.00 346 THR A O 17
ATOM 30564 N N . GLY A 1 64 ? 17.316 -3.721 5.989 1.00 0.00 347 GLY A N 17
ATOM 30565 C CA . GLY A 1 64 ? 17.929 -3.034 7.110 1.00 0.00 347 GLY A CA 17
ATOM 30566 C C . GLY A 1 64 ? 17.237 -3.338 8.424 1.00 0.00 347 GLY A C 17
ATOM 30567 O O . GLY A 1 64 ? 16.330 -4.169 8.479 1.00 0.00 347 GLY A O 17
ATOM 30571 N N . ARG A 1 65 ? 17.665 -2.664 9.487 1.00 0.00 348 ARG A N 17
ATOM 30572 C CA . ARG A 1 65 ? 17.083 -2.868 10.808 1.00 0.00 348 ARG A CA 17
ATOM 30573 C C . ARG A 1 65 ? 15.563 -2.975 10.721 1.00 0.00 348 ARG A C 17
ATOM 30574 O O . ARG A 1 65 ? 14.951 -3.805 11.392 1.00 0.00 348 ARG A O 17
ATOM 30595 N N . MET A 1 66 ? 14.962 -2.130 9.890 1.00 0.00 349 MET A N 17
ATOM 30596 C CA . MET A 1 66 ? 13.515 -2.131 9.715 1.00 0.00 349 MET A CA 17
ATOM 30597 C C . MET A 1 66 ? 13.141 -2.436 8.268 1.00 0.00 349 MET A C 17
ATOM 30598 O O . MET A 1 66 ? 12.689 -1.556 7.535 1.00 0.00 349 MET A O 17
ATOM 30612 N N . ARG A 1 67 ? 13.334 -3.688 7.863 1.00 0.00 350 ARG A N 17
ATOM 30613 C CA . ARG A 1 67 ? 13.020 -4.107 6.503 1.00 0.00 350 ARG A CA 17
ATOM 30614 C C . ARG A 1 67 ? 11.552 -4.509 6.384 1.00 0.00 350 ARG A C 17
ATOM 30615 O O . ARG A 1 67 ? 11.194 -5.356 5.566 1.00 0.00 350 ARG A O 17
ATOM 30636 N N . GLY A 1 68 ? 10.707 -3.895 7.206 1.00 0.00 351 GLY A N 17
ATOM 30637 C CA . GLY A 1 68 ? 9.289 -4.203 7.178 1.00 0.00 351 GLY A CA 17
ATOM 30638 C C . GLY A 1 68 ? 8.511 -3.267 6.275 1.00 0.00 351 GLY A C 17
ATOM 30639 O O . GLY A 1 68 ? 7.352 -2.955 6.544 1.00 0.00 351 GLY A O 17
ATOM 30643 N N . GLN A 1 69 ? 9.150 -2.816 5.199 1.00 0.00 352 GLN A N 17
ATOM 30644 C CA . GLN A 1 69 ? 8.511 -1.908 4.256 1.00 0.00 352 GLN A CA 17
ATOM 30645 C C . GLN A 1 69 ? 8.836 -2.299 2.818 1.00 0.00 352 GLN A C 17
ATOM 30646 O O . GLN A 1 69 ? 9.844 -2.956 2.557 1.00 0.00 352 GLN A O 17
ATOM 30660 N N . ALA A 1 70 ? 7.977 -1.893 1.890 1.00 0.00 353 ALA A N 17
ATOM 30661 C CA . ALA A 1 70 ? 8.174 -2.200 0.479 1.00 0.00 353 ALA A CA 17
ATOM 30662 C C . ALA A 1 70 ? 7.422 -1.213 -0.408 1.00 0.00 353 ALA A C 17
ATOM 30663 O O . ALA A 1 70 ? 6.440 -0.604 0.017 1.00 0.00 353 ALA A O 17
ATOM 30670 N N . PHE A 1 71 ? 7.889 -1.059 -1.643 1.00 0.00 354 PHE A N 17
ATOM 30671 C CA . PHE A 1 71 ? 7.262 -0.145 -2.589 1.00 0.00 354 PHE A CA 17
ATOM 30672 C C . PHE A 1 71 ? 6.931 -0.857 -3.896 1.00 0.00 354 PHE A C 17
ATOM 30673 O O . PHE A 1 71 ? 7.798 -1.473 -4.518 1.00 0.00 354 PHE A O 17
ATOM 30690 N N . ILE A 1 72 ? 5.670 -0.771 -4.309 1.00 0.00 355 ILE A N 17
ATOM 30691 C CA . ILE A 1 72 ? 5.224 -1.407 -5.542 1.00 0.00 355 ILE A CA 17
ATOM 30692 C C . ILE A 1 72 ? 4.692 -0.376 -6.530 1.00 0.00 355 ILE A C 17
ATOM 30693 O O . ILE A 1 72 ? 4.089 0.625 -6.138 1.00 0.00 355 ILE A O 17
ATOM 30709 N N . THR A 1 73 ? 4.916 -0.626 -7.817 1.00 0.00 356 THR A N 17
ATOM 30710 C CA . THR A 1 73 ? 4.459 0.280 -8.864 1.00 0.00 356 THR A CA 17
ATOM 30711 C C . THR A 1 73 ? 3.525 -0.432 -9.836 1.00 0.00 356 THR A C 17
ATOM 30712 O O . THR A 1 73 ? 3.845 -1.505 -10.347 1.00 0.00 356 THR A O 17
ATOM 30723 N N . PHE A 1 74 ? 2.370 0.174 -10.090 1.00 0.00 357 PHE A N 17
ATOM 30724 C CA . PHE A 1 74 ? 1.389 -0.402 -11.002 1.00 0.00 357 PHE A CA 17
ATOM 30725 C C . PHE A 1 74 ? 1.296 0.416 -12.287 1.00 0.00 357 PHE A C 17
ATOM 30726 O O . PHE A 1 74 ? 1.662 1.590 -12.334 1.00 0.00 357 PHE A O 17
ATOM 30743 N N . PRO A 1 75 ? 0.795 -0.220 -13.358 1.00 0.00 358 PRO A N 17
ATOM 30744 C CA . PRO A 1 75 ? 0.642 0.428 -14.663 1.00 0.00 358 PRO A CA 17
ATOM 30745 C C . PRO A 1 75 ? 0.025 1.818 -14.551 1.00 0.00 358 PRO A C 17
ATOM 30746 O O . PRO A 1 75 ? 0.566 2.792 -15.075 1.00 0.00 358 PRO A O 17
ATOM 30757 N N . ASN A 1 76 ? -1.110 1.904 -13.865 1.00 0.00 359 ASN A N 17
ATOM 30758 C CA . ASN A 1 76 ? -1.801 3.176 -13.685 1.00 0.00 359 ASN A CA 17
ATOM 30759 C C . ASN A 1 76 ? -2.332 3.309 -12.261 1.00 0.00 359 ASN A C 17
ATOM 30760 O O . ASN A 1 76 ? -2.312 2.352 -11.487 1.00 0.00 359 ASN A O 17
ATOM 30771 N N . LYS A 1 77 ? -2.809 4.502 -11.923 1.00 0.00 360 LYS A N 17
ATOM 30772 C CA . LYS A 1 77 ? -3.349 4.762 -10.593 1.00 0.00 360 LYS A CA 17
ATOM 30773 C C . LYS A 1 77 ? -4.632 3.970 -10.362 1.00 0.00 360 LYS A C 17
ATOM 30774 O O . LYS A 1 77 ? -4.869 3.462 -9.268 1.00 0.00 360 LYS A O 17
ATOM 30793 N N . GLU A 1 78 ? -5.455 3.869 -11.402 1.00 0.00 361 GLU A N 17
ATOM 30794 C CA . GLU A 1 78 ? -6.713 3.138 -11.311 1.00 0.00 361 GLU A CA 17
ATOM 30795 C C . GLU A 1 78 ? -6.496 1.753 -10.710 1.00 0.00 361 GLU A C 17
ATOM 30796 O O . GLU A 1 78 ? -6.975 1.458 -9.615 1.00 0.00 361 GLU A O 17
ATOM 30808 N N . ILE A 1 79 ? -5.770 0.908 -11.435 1.00 0.00 362 ILE A N 17
ATOM 30809 C CA . ILE A 1 79 ? -5.488 -0.446 -10.974 1.00 0.00 362 ILE A CA 17
ATOM 30810 C C . ILE A 1 79 ? -4.910 -0.436 -9.563 1.00 0.00 362 ILE A C 17
ATOM 30811 O O . ILE A 1 79 ? -5.459 -1.056 -8.652 1.00 0.00 362 ILE A O 17
ATOM 30827 N N . ALA A 1 80 ? -3.798 0.271 -9.389 1.00 0.00 363 ALA A N 17
ATOM 30828 C CA . ALA A 1 80 ? -3.147 0.364 -8.089 1.00 0.00 363 ALA A CA 17
ATOM 30829 C C . ALA A 1 80 ? -4.172 0.526 -6.972 1.00 0.00 363 ALA A C 17
ATOM 30830 O O . ALA A 1 80 ? -4.169 -0.228 -6.000 1.00 0.00 363 ALA A O 17
ATOM 30837 N N . TRP A 1 81 ? -5.047 1.515 -7.117 1.00 0.00 364 TRP A N 17
ATOM 30838 C CA . TRP A 1 81 ? -6.078 1.776 -6.119 1.00 0.00 364 TRP A CA 17
ATOM 30839 C C . TRP A 1 81 ? -6.906 0.525 -5.851 1.00 0.00 364 TRP A C 17
ATOM 30840 O O . TRP A 1 81 ? -6.870 -0.028 -4.752 1.00 0.00 364 TRP A O 17
ATOM 30861 N N . GLN A 1 82 ? -7.648 0.083 -6.862 1.00 0.00 365 GLN A N 17
ATOM 30862 C CA . GLN A 1 82 ? -8.485 -1.104 -6.732 1.00 0.00 365 GLN A CA 17
ATOM 30863 C C . GLN A 1 82 ? -7.802 -2.160 -5.870 1.00 0.00 365 GLN A C 17
ATOM 30864 O O . GLN A 1 82 ? -8.417 -2.735 -4.973 1.00 0.00 365 GLN A O 17
ATOM 30878 N N . ALA A 1 83 ? -6.526 -2.410 -6.147 1.00 0.00 366 ALA A N 17
ATOM 30879 C CA . ALA A 1 83 ? -5.760 -3.395 -5.395 1.00 0.00 366 ALA A CA 17
ATOM 30880 C C . ALA A 1 83 ? -5.561 -2.949 -3.950 1.00 0.00 366 ALA A C 17
ATOM 30881 O O . ALA A 1 83 ? -5.815 -3.709 -3.015 1.00 0.00 366 ALA A O 17
ATOM 30888 N N . LEU A 1 84 ? -5.104 -1.714 -3.774 1.00 0.00 367 LEU A N 17
ATOM 30889 C CA . LEU A 1 84 ? -4.868 -1.168 -2.442 1.00 0.00 367 LEU A CA 17
ATOM 30890 C C . LEU A 1 84 ? -6.081 -1.386 -1.543 1.00 0.00 367 LEU A C 17
ATOM 30891 O O . LEU A 1 84 ? -5.956 -1.887 -0.425 1.00 0.00 367 LEU A O 17
ATOM 30907 N N . HIS A 1 85 ? -7.256 -1.010 -2.039 1.00 0.00 368 HIS A N 17
ATOM 30908 C CA . HIS A 1 85 ? -8.492 -1.168 -1.282 1.00 0.00 368 HIS A CA 17
ATOM 30909 C C . HIS A 1 85 ? -8.809 -2.644 -1.061 1.00 0.00 368 HIS A C 17
ATOM 30910 O O . HIS A 1 85 ? -9.324 -3.028 -0.009 1.00 0.00 368 HIS A O 17
ATOM 30924 N N . LEU A 1 86 ? -8.499 -3.466 -2.057 1.00 0.00 369 LEU A N 17
ATOM 30925 C CA . LEU A 1 86 ? -8.751 -4.900 -1.971 1.00 0.00 369 LEU A CA 17
ATOM 30926 C C . LEU A 1 86 ? -7.909 -5.537 -0.872 1.00 0.00 369 LEU A C 17
ATOM 30927 O O . LEU A 1 86 ? -8.440 -6.117 0.076 1.00 0.00 369 LEU A O 17
ATOM 30943 N N . VAL A 1 87 ? -6.591 -5.424 -1.003 1.00 0.00 370 VAL A N 17
ATOM 30944 C CA . VAL A 1 87 ? -5.673 -5.986 -0.018 1.00 0.00 370 VAL A CA 17
ATOM 30945 C C . VAL A 1 87 ? -5.763 -5.238 1.307 1.00 0.00 370 VAL A C 17
ATOM 30946 O O . VAL A 1 87 ? -5.595 -5.824 2.375 1.00 0.00 370 VAL A O 17
ATOM 30959 N N . ASN A 1 88 ? -6.031 -3.938 1.229 1.00 0.00 371 ASN A N 17
ATOM 30960 C CA . ASN A 1 88 ? -6.143 -3.109 2.424 1.00 0.00 371 ASN A CA 17
ATOM 30961 C C . ASN A 1 88 ? -6.767 -3.892 3.575 1.00 0.00 371 ASN A C 17
ATOM 30962 O O . ASN A 1 88 ? -7.962 -4.182 3.566 1.00 0.00 371 ASN A O 17
ATOM 30973 N N . GLY A 1 89 ? -5.946 -4.234 4.564 1.00 0.00 372 GLY A N 17
ATOM 30974 C CA . GLY A 1 89 ? -6.434 -4.981 5.708 1.00 0.00 372 GLY A CA 17
ATOM 30975 C C . GLY A 1 89 ? -6.134 -6.463 5.603 1.00 0.00 372 GLY A C 17
ATOM 30976 O O . GLY A 1 89 ? -6.910 -7.296 6.071 1.00 0.00 372 GLY A O 17
ATOM 30980 N N . TYR A 1 90 ? -5.004 -6.794 4.986 1.00 0.00 373 TYR A N 17
ATOM 30981 C CA . TYR A 1 90 ? -4.605 -8.186 4.819 1.00 0.00 373 TYR A CA 17
ATOM 30982 C C . TYR A 1 90 ? -3.640 -8.613 5.920 1.00 0.00 373 TYR A C 17
ATOM 30983 O O . TYR A 1 90 ? -2.481 -8.197 5.944 1.00 0.00 373 TYR A O 17
ATOM 31001 N N . LYS A 1 91 ? -4.127 -9.448 6.834 1.00 0.00 374 LYS A N 17
ATOM 31002 C CA . LYS A 1 91 ? -3.310 -9.934 7.938 1.00 0.00 374 LYS A CA 17
ATOM 31003 C C . LYS A 1 91 ? -2.384 -11.056 7.478 1.00 0.00 374 LYS A C 17
ATOM 31004 O O . LYS A 1 91 ? -2.823 -12.186 7.261 1.00 0.00 374 LYS A O 17
ATOM 31023 N N . LEU A 1 92 ? -1.102 -10.738 7.332 1.00 0.00 375 LEU A N 17
ATOM 31024 C CA . LEU A 1 92 ? -0.115 -11.719 6.898 1.00 0.00 375 LEU A CA 17
ATOM 31025 C C . LEU A 1 92 ? 0.812 -12.104 8.047 1.00 0.00 375 LEU A C 17
ATOM 31026 O O . LEU A 1 92 ? 1.287 -11.243 8.790 1.00 0.00 375 LEU A O 17
ATOM 31042 N N . TYR A 1 93 ? 1.065 -13.399 8.188 1.00 0.00 376 TYR A N 17
ATOM 31043 C CA . TYR A 1 93 ? 1.935 -13.898 9.247 1.00 0.00 376 TYR A CA 17
ATOM 31044 C C . TYR A 1 93 ? 1.486 -13.379 10.609 1.00 0.00 376 TYR A C 17
ATOM 31045 O O . TYR A 1 93 ? 2.290 -13.245 11.531 1.00 0.00 376 TYR A O 17
ATOM 31063 N N . GLY A 1 94 ? 0.194 -13.088 10.729 1.00 0.00 377 GLY A N 17
ATOM 31064 C CA . GLY A 1 94 ? -0.341 -12.588 11.981 1.00 0.00 377 GLY A CA 17
ATOM 31065 C C . GLY A 1 94 ? -0.068 -11.110 12.179 1.00 0.00 377 GLY A C 17
ATOM 31066 O O . GLY A 1 94 ? 0.147 -10.655 13.303 1.00 0.00 377 GLY A O 17
ATOM 31070 N N . LYS A 1 95 ? -0.075 -10.357 11.085 1.00 0.00 378 LYS A N 17
ATOM 31071 C CA . LYS A 1 95 ? 0.174 -8.921 11.141 1.00 0.00 378 LYS A CA 17
ATOM 31072 C C . LYS A 1 95 ? -0.571 -8.196 10.024 1.00 0.00 378 LYS A C 17
ATOM 31073 O O . LYS A 1 95 ? -0.374 -8.487 8.844 1.00 0.00 378 LYS A O 17
ATOM 31092 N N . ILE A 1 96 ? -1.423 -7.250 10.405 1.00 0.00 379 ILE A N 17
ATOM 31093 C CA . ILE A 1 96 ? -2.193 -6.482 9.435 1.00 0.00 379 ILE A CA 17
ATOM 31094 C C . ILE A 1 96 ? -1.280 -5.653 8.540 1.00 0.00 379 ILE A C 17
ATOM 31095 O O . ILE A 1 96 ? -0.330 -5.026 9.013 1.00 0.00 379 ILE A O 17
ATOM 31111 N N . LEU A 1 97 ? -1.572 -5.651 7.244 1.00 0.00 380 LEU A N 17
ATOM 31112 C CA . LEU A 1 97 ? -0.778 -4.896 6.281 1.00 0.00 380 LEU A CA 17
ATOM 31113 C C . LEU A 1 97 ? -1.419 -3.543 5.989 1.00 0.00 380 LEU A C 17
ATOM 31114 O O . LEU A 1 97 ? -2.622 -3.454 5.742 1.00 0.00 380 LEU A O 17
ATOM 31130 N N . VAL A 1 98 ? -0.607 -2.491 6.016 1.00 0.00 381 VAL A N 17
ATOM 31131 C CA . VAL A 1 98 ? -1.093 -1.143 5.750 1.00 0.00 381 VAL A CA 17
ATOM 31132 C C . VAL A 1 98 ? -0.497 -0.587 4.462 1.00 0.00 381 VAL A C 17
ATOM 31133 O O . VAL A 1 98 ? 0.721 -0.457 4.335 1.00 0.00 381 VAL A O 17
ATOM 31146 N N . ILE A 1 99 ? -1.363 -0.260 3.509 1.00 0.00 382 ILE A N 17
ATOM 31147 C CA . ILE A 1 99 ? -0.922 0.283 2.230 1.00 0.00 382 ILE A CA 17
ATOM 31148 C C . ILE A 1 99 ? -1.165 1.786 2.158 1.00 0.00 382 ILE A C 17
ATOM 31149 O O . ILE A 1 99 ? -2.199 2.280 2.606 1.00 0.00 382 ILE A O 17
ATOM 31165 N N . GLU A 1 100 ? -0.204 2.510 1.591 1.00 0.00 383 GLU A N 17
ATOM 31166 C CA . GLU A 1 100 ? -0.315 3.958 1.461 1.00 0.00 383 GLU A CA 17
ATOM 31167 C C . GLU A 1 100 ? 0.146 4.416 0.080 1.00 0.00 383 GLU A C 17
ATOM 31168 O O . GLU A 1 100 ? 1.294 4.197 -0.308 1.00 0.00 383 GLU A O 17
ATOM 31180 N N . PHE A 1 101 ? -0.757 5.053 -0.658 1.00 0.00 384 PHE A N 17
ATOM 31181 C CA . PHE A 1 101 ? -0.445 5.541 -1.996 1.00 0.00 384 PHE A CA 17
ATOM 31182 C C . PHE A 1 101 ? 0.863 6.325 -1.998 1.00 0.00 384 PHE A C 17
ATOM 31183 O O . PHE A 1 101 ? 0.985 7.354 -1.333 1.00 0.00 384 PHE A O 17
ATOM 31200 N N . GLY A 1 102 ? 1.842 5.832 -2.750 1.00 0.00 385 GLY A N 17
ATOM 31201 C CA . GLY A 1 102 ? 3.129 6.498 -2.824 1.00 0.00 385 GLY A CA 17
ATOM 31202 C C . GLY A 1 102 ? 3.008 7.949 -3.245 1.00 0.00 385 GLY A C 17
ATOM 31203 O O . GLY A 1 102 ? 2.209 8.285 -4.118 1.00 0.00 385 GLY A O 17
ATOM 31207 N N . LYS A 1 103 ? 3.802 8.812 -2.621 1.00 0.00 386 LYS A N 17
ATOM 31208 C CA . LYS A 1 103 ? 3.782 10.236 -2.935 1.00 0.00 386 LYS A CA 17
ATOM 31209 C C . LYS A 1 103 ? 5.189 10.751 -3.219 1.00 0.00 386 LYS A C 17
ATOM 31210 O O . LYS A 1 103 ? 5.905 11.165 -2.308 1.00 0.00 386 LYS A O 17
ATOM 31229 N N . ASN A 1 104 ? 5.579 10.725 -4.490 1.00 0.00 387 ASN A N 17
ATOM 31230 C CA . ASN A 1 104 ? 6.901 11.191 -4.893 1.00 0.00 387 ASN A CA 17
ATOM 31231 C C . ASN A 1 104 ? 6.967 11.395 -6.403 1.00 0.00 387 ASN A C 17
ATOM 31232 O O . ASN A 1 104 ? 6.339 10.663 -7.169 1.00 0.00 387 ASN A O 17
ATOM 31243 N N . LYS A 1 105 ? 7.733 12.396 -6.826 1.00 0.00 388 LYS A N 17
ATOM 31244 C CA . LYS A 1 105 ? 7.885 12.698 -8.245 1.00 0.00 388 LYS A CA 17
ATOM 31245 C C . LYS A 1 105 ? 6.529 12.956 -8.893 1.00 0.00 388 LYS A C 17
ATOM 31246 O O . LYS A 1 105 ? 6.217 12.400 -9.947 1.00 0.00 388 LYS A O 17
ATOM 31265 N N . LYS A 1 106 ? 5.726 13.803 -8.259 1.00 0.00 389 LYS A N 17
ATOM 31266 C CA . LYS A 1 106 ? 4.405 14.138 -8.775 1.00 0.00 389 LYS A CA 17
ATOM 31267 C C . LYS A 1 106 ? 4.513 14.984 -10.041 1.00 0.00 389 LYS A C 17
ATOM 31268 O O . LYS A 1 106 ? 3.792 14.757 -11.012 1.00 0.00 389 LYS A O 17
ATOM 31287 N N . GLN A 1 107 ? 5.419 15.956 -10.022 1.00 0.00 390 GLN A N 17
ATOM 31288 C CA . GLN A 1 107 ? 5.621 16.832 -11.169 1.00 0.00 390 GLN A CA 17
ATOM 31289 C C . GLN A 1 107 ? 6.668 16.257 -12.117 1.00 0.00 390 GLN A C 17
ATOM 31290 O O . GLN A 1 107 ? 7.843 16.149 -11.766 1.00 0.00 390 GLN A O 17
ATOM 31304 N N . ARG A 1 108 ? 6.234 15.890 -13.317 1.00 0.00 391 ARG A N 17
ATOM 31305 C CA . ARG A 1 108 ? 7.134 15.323 -14.315 1.00 0.00 391 ARG A CA 17
ATOM 31306 C C . ARG A 1 108 ? 7.298 16.272 -15.500 1.00 0.00 391 ARG A C 17
ATOM 31307 O O . ARG A 1 108 ? 6.649 17.316 -15.566 1.00 0.00 391 ARG A O 17
ATOM 31328 N N . SER A 1 109 ? 8.171 15.901 -16.432 1.00 0.00 392 SER A N 17
ATOM 31329 C CA . SER A 1 109 ? 8.424 16.720 -17.610 1.00 0.00 392 SER A CA 17
ATOM 31330 C C . SER A 1 109 ? 9.366 16.006 -18.576 1.00 0.00 392 SER A C 17
ATOM 31331 O O . SER A 1 109 ? 10.259 15.269 -18.158 1.00 0.00 392 SER A O 17
ATOM 31339 N N . SER A 1 110 ? 9.158 16.230 -19.869 1.00 0.00 393 SER A N 17
ATOM 31340 C CA . SER A 1 110 ? 9.985 15.606 -20.896 1.00 0.00 393 SER A CA 17
ATOM 31341 C C . SER A 1 110 ? 10.286 16.588 -22.024 1.00 0.00 393 SER A C 17
ATOM 31342 O O . SER A 1 110 ? 9.471 17.455 -22.340 1.00 0.00 393 SER A O 17
ATOM 31350 N N . GLY A 1 111 ? 11.462 16.447 -22.625 1.00 0.00 394 GLY A N 17
ATOM 31351 C CA . GLY A 1 111 ? 11.851 17.328 -23.711 1.00 0.00 394 GLY A CA 17
ATOM 31352 C C . GLY A 1 111 ? 13.160 16.914 -24.354 1.00 0.00 394 GLY A C 17
ATOM 31353 O O . GLY A 1 111 ? 14.110 16.521 -23.678 1.00 0.00 394 GLY A O 17
ATOM 31357 N N . PRO A 1 112 ? 13.220 17.000 -25.691 1.00 0.00 395 PRO A N 17
ATOM 31358 C CA . PRO A 1 112 ? 14.417 16.634 -26.454 1.00 0.00 395 PRO A CA 17
ATOM 31359 C C . PRO A 1 112 ? 15.477 17.731 -26.431 1.00 0.00 395 PRO A C 17
ATOM 31360 O O . PRO A 1 112 ? 15.262 18.803 -25.866 1.00 0.00 395 PRO A O 17
ATOM 31371 N N . SER A 1 113 ? 16.620 17.455 -27.050 1.00 0.00 396 SER A N 17
ATOM 31372 C CA . SER A 1 113 ? 17.715 18.418 -27.097 1.00 0.00 396 SER A CA 17
ATOM 31373 C C . SER A 1 113 ? 18.146 18.680 -28.537 1.00 0.00 396 SER A C 17
ATOM 31374 O O . SER A 1 113 ? 18.935 17.926 -29.108 1.00 0.00 396 SER A O 17
ATOM 31382 N N . SER A 1 114 ? 17.622 19.754 -29.119 1.00 0.00 397 SER A N 17
ATOM 31383 C CA . SER A 1 114 ? 17.947 20.115 -30.493 1.00 0.00 397 SER A CA 17
ATOM 31384 C C . SER A 1 114 ? 18.690 21.448 -30.544 1.00 0.00 397 SER A C 17
ATOM 31385 O O . SER A 1 114 ? 18.672 22.217 -29.584 1.00 0.00 397 SER A O 17
ATOM 31393 N N . GLY A 1 115 ? 19.341 21.712 -31.671 1.00 0.00 398 GLY A N 17
ATOM 31394 C CA . GLY A 1 115 ? 20.080 22.952 -31.828 1.00 0.00 398 GLY A CA 17
ATOM 31395 C C . GLY A 1 115 ? 20.904 23.294 -30.602 1.00 0.00 398 GLY A C 17
ATOM 31396 O O . GLY A 1 115 ? 21.381 24.420 -30.460 1.00 0.00 398 GLY A O 17
ATOM 31400 N N . GLY A 1 1 ? -13.590 30.277 8.777 1.00 0.00 284 GLY A N 18
ATOM 31401 C CA . GLY A 1 1 ? -13.082 29.045 8.203 1.00 0.00 284 GLY A CA 18
ATOM 31402 C C . GLY A 1 1 ? -12.290 28.223 9.202 1.00 0.00 284 GLY A C 18
ATOM 31403 O O . GLY A 1 1 ? -11.720 28.766 10.149 1.00 0.00 284 GLY A O 18
ATOM 31407 N N . SER A 1 2 ? -12.257 26.912 8.991 1.00 0.00 285 SER A N 18
ATOM 31408 C CA . SER A 1 2 ? -11.534 26.012 9.884 1.00 0.00 285 SER A CA 18
ATOM 31409 C C . SER A 1 2 ? -10.484 25.214 9.118 1.00 0.00 285 SER A C 18
ATOM 31410 O O . SER A 1 2 ? -10.776 24.618 8.081 1.00 0.00 285 SER A O 18
ATOM 31418 N N . SER A 1 3 ? -9.260 25.207 9.636 1.00 0.00 286 SER A N 18
ATOM 31419 C CA . SER A 1 3 ? -8.164 24.485 8.999 1.00 0.00 286 SER A CA 18
ATOM 31420 C C . SER A 1 3 ? -8.222 23.000 9.339 1.00 0.00 286 SER A C 18
ATOM 31421 O O . SER A 1 3 ? -8.681 22.615 10.414 1.00 0.00 286 SER A O 18
ATOM 31429 N N . GLY A 1 4 ? -7.755 22.168 8.413 1.00 0.00 287 GLY A N 18
ATOM 31430 C CA . GLY A 1 4 ? -7.763 20.733 8.631 1.00 0.00 287 GLY A CA 18
ATOM 31431 C C . GLY A 1 4 ? -9.083 20.239 9.189 1.00 0.00 287 GLY A C 18
ATOM 31432 O O . GLY A 1 4 ? -10.114 20.312 8.520 1.00 0.00 287 GLY A O 18
ATOM 31436 N N . SER A 1 5 ? -9.052 19.734 10.417 1.00 0.00 288 SER A N 18
ATOM 31437 C CA . SER A 1 5 ? -10.254 19.220 11.063 1.00 0.00 288 SER A CA 18
ATOM 31438 C C . SER A 1 5 ? -11.087 18.397 10.085 1.00 0.00 288 SER A C 18
ATOM 31439 O O . SER A 1 5 ? -12.317 18.430 10.117 1.00 0.00 288 SER A O 18
ATOM 31447 N N . SER A 1 6 ? -10.406 17.657 9.215 1.00 0.00 289 SER A N 18
ATOM 31448 C CA . SER A 1 6 ? -11.080 16.828 8.224 1.00 0.00 289 SER A CA 18
ATOM 31449 C C . SER A 1 6 ? -11.532 15.506 8.837 1.00 0.00 289 SER A C 18
ATOM 31450 O O . SER A 1 6 ? -10.865 14.957 9.715 1.00 0.00 289 SER A O 18
ATOM 31458 N N . GLY A 1 7 ? -12.669 15.000 8.369 1.00 0.00 290 GLY A N 18
ATOM 31459 C CA . GLY A 1 7 ? -13.190 13.747 8.882 1.00 0.00 290 GLY A CA 18
ATOM 31460 C C . GLY A 1 7 ? -14.698 13.658 8.770 1.00 0.00 290 GLY A C 18
ATOM 31461 O O . GLY A 1 7 ? -15.415 13.903 9.740 1.00 0.00 290 GLY A O 18
ATOM 31465 N N . GLU A 1 8 ? -15.182 13.306 7.583 1.00 0.00 291 GLU A N 18
ATOM 31466 C CA . GLU A 1 8 ? -16.617 13.187 7.348 1.00 0.00 291 GLU A CA 18
ATOM 31467 C C . GLU A 1 8 ? -17.045 11.722 7.324 1.00 0.00 291 GLU A C 18
ATOM 31468 O O . GLU A 1 8 ? -16.382 10.882 6.718 1.00 0.00 291 GLU A O 18
ATOM 31480 N N . GLU A 1 9 ? -18.156 11.427 7.990 1.00 0.00 292 GLU A N 18
ATOM 31481 C CA . GLU A 1 9 ? -18.672 10.064 8.046 1.00 0.00 292 GLU A CA 18
ATOM 31482 C C . GLU A 1 9 ? -17.552 9.070 8.339 1.00 0.00 292 GLU A C 18
ATOM 31483 O O . GLU A 1 9 ? -17.457 8.021 7.702 1.00 0.00 292 GLU A O 18
ATOM 31495 N N . ILE A 1 10 ? -16.707 9.409 9.307 1.00 0.00 293 ILE A N 18
ATOM 31496 C CA . ILE A 1 10 ? -15.593 8.547 9.685 1.00 0.00 293 ILE A CA 18
ATOM 31497 C C . ILE A 1 10 ? -15.961 7.665 10.875 1.00 0.00 293 ILE A C 18
ATOM 31498 O O . ILE A 1 10 ? -15.577 6.498 10.936 1.00 0.00 293 ILE A O 18
ATOM 31514 N N . ARG A 1 11 ? -16.708 8.232 11.816 1.00 0.00 294 ARG A N 18
ATOM 31515 C CA . ARG A 1 11 ? -17.127 7.498 13.003 1.00 0.00 294 ARG A CA 18
ATOM 31516 C C . ARG A 1 11 ? -18.004 6.308 12.625 1.00 0.00 294 ARG A C 18
ATOM 31517 O O . ARG A 1 11 ? -17.797 5.193 13.104 1.00 0.00 294 ARG A O 18
ATOM 31538 N N . LYS A 1 12 ? -18.985 6.553 11.764 1.00 0.00 295 LYS A N 18
ATOM 31539 C CA . LYS A 1 12 ? -19.894 5.503 11.320 1.00 0.00 295 LYS A CA 18
ATOM 31540 C C . LYS A 1 12 ? -19.124 4.245 10.929 1.00 0.00 295 LYS A C 18
ATOM 31541 O O . LYS A 1 12 ? -19.419 3.151 11.412 1.00 0.00 295 LYS A O 18
ATOM 31560 N N . ILE A 1 13 ? -18.135 4.410 10.056 1.00 0.00 296 ILE A N 18
ATOM 31561 C CA . ILE A 1 13 ? -17.322 3.288 9.605 1.00 0.00 296 ILE A CA 18
ATOM 31562 C C . ILE A 1 13 ? -15.889 3.409 10.112 1.00 0.00 296 ILE A C 18
ATOM 31563 O O . ILE A 1 13 ? -15.077 4.165 9.579 1.00 0.00 296 ILE A O 18
ATOM 31579 N N . PRO A 1 14 ? -15.568 2.645 11.167 1.00 0.00 297 PRO A N 18
ATOM 31580 C CA . PRO A 1 14 ? -14.231 2.647 11.769 1.00 0.00 297 PRO A CA 18
ATOM 31581 C C . PRO A 1 14 ? -13.125 2.607 10.721 1.00 0.00 297 PRO A C 18
ATOM 31582 O O . PRO A 1 14 ? -12.119 3.307 10.841 1.00 0.00 297 PRO A O 18
ATOM 31593 N N . MET A 1 15 ? -13.316 1.786 9.694 1.00 0.00 298 MET A N 18
ATOM 31594 C CA . MET A 1 15 ? -12.334 1.658 8.625 1.00 0.00 298 MET A CA 18
ATOM 31595 C C . MET A 1 15 ? -11.820 3.027 8.191 1.00 0.00 298 MET A C 18
ATOM 31596 O O . MET A 1 15 ? -10.628 3.203 7.941 1.00 0.00 298 MET A O 18
ATOM 31610 N N . PHE A 1 16 ? -12.727 3.995 8.105 1.00 0.00 299 PHE A N 18
ATOM 31611 C CA . PHE A 1 16 ? -12.365 5.348 7.701 1.00 0.00 299 PHE A CA 18
ATOM 31612 C C . PHE A 1 16 ? -11.437 5.992 8.726 1.00 0.00 299 PHE A C 18
ATOM 31613 O O . PHE A 1 16 ? -10.470 6.664 8.369 1.00 0.00 299 PHE A O 18
ATOM 31630 N N . SER A 1 17 ? -11.740 5.782 10.004 1.00 0.00 300 SER A N 18
ATOM 31631 C CA . SER A 1 17 ? -10.936 6.346 11.082 1.00 0.00 300 SER A CA 18
ATOM 31632 C C . SER A 1 17 ? -9.570 5.670 11.151 1.00 0.00 300 SER A C 18
ATOM 31633 O O . SER A 1 17 ? -8.554 6.322 11.398 1.00 0.00 300 SER A O 18
ATOM 31641 N N . SER A 1 18 ? -9.553 4.359 10.932 1.00 0.00 301 SER A N 18
ATOM 31642 C CA . SER A 1 18 ? -8.312 3.593 10.972 1.00 0.00 301 SER A CA 18
ATOM 31643 C C . SER A 1 18 ? -7.180 4.357 10.291 1.00 0.00 301 SER A C 18
ATOM 31644 O O . SER A 1 18 ? -6.179 4.699 10.921 1.00 0.00 301 SER A O 18
ATOM 31652 N N . TYR A 1 19 ? -7.347 4.620 9.000 1.00 0.00 302 TYR A N 18
ATOM 31653 C CA . TYR A 1 19 ? -6.339 5.340 8.231 1.00 0.00 302 TYR A CA 18
ATOM 31654 C C . TYR A 1 19 ? -6.847 5.659 6.829 1.00 0.00 302 TYR A C 18
ATOM 31655 O O . TYR A 1 19 ? -7.684 4.941 6.282 1.00 0.00 302 TYR A O 18
ATOM 31673 N N . ASN A 1 20 ? -6.335 6.740 6.251 1.00 0.00 303 ASN A N 18
ATOM 31674 C CA . ASN A 1 20 ? -6.736 7.155 4.912 1.00 0.00 303 ASN A CA 18
ATOM 31675 C C . ASN A 1 20 ? -5.580 7.007 3.927 1.00 0.00 303 ASN A C 18
ATOM 31676 O O . ASN A 1 20 ? -4.663 7.827 3.882 1.00 0.00 303 ASN A O 18
ATOM 31687 N N . PRO A 1 21 ? -5.624 5.939 3.118 1.00 0.00 304 PRO A N 18
ATOM 31688 C CA . PRO A 1 21 ? -4.589 5.659 2.119 1.00 0.00 304 PRO A CA 18
ATOM 31689 C C . PRO A 1 21 ? -4.149 6.915 1.372 1.00 0.00 304 PRO A C 18
ATOM 31690 O O . PRO A 1 21 ? -2.965 7.250 1.345 1.00 0.00 304 PRO A O 18
ATOM 31701 N N . GLY A 1 22 ? -5.112 7.607 0.769 1.00 0.00 305 GLY A N 18
ATOM 31702 C CA . GLY A 1 22 ? -4.803 8.818 0.031 1.00 0.00 305 GLY A CA 18
ATOM 31703 C C . GLY A 1 22 ? -5.542 8.895 -1.290 1.00 0.00 305 GLY A C 18
ATOM 31704 O O . GLY A 1 22 ? -6.701 8.492 -1.384 1.00 0.00 305 GLY A O 18
ATOM 31708 N N . GLU A 1 23 ? -4.872 9.418 -2.311 1.00 0.00 306 GLU A N 18
ATOM 31709 C CA . GLU A 1 23 ? -5.474 9.551 -3.632 1.00 0.00 306 GLU A CA 18
ATOM 31710 C C . GLU A 1 23 ? -4.952 8.474 -4.579 1.00 0.00 306 GLU A C 18
ATOM 31711 O O . GLU A 1 23 ? -3.764 8.149 -4.595 1.00 0.00 306 GLU A O 18
ATOM 31723 N N . PRO A 1 24 ? -5.859 7.907 -5.388 1.00 0.00 307 PRO A N 18
ATOM 31724 C CA . PRO A 1 24 ? -5.513 6.859 -6.353 1.00 0.00 307 PRO A CA 18
ATOM 31725 C C . PRO A 1 24 ? -4.262 7.200 -7.155 1.00 0.00 307 PRO A C 18
ATOM 31726 O O . PRO A 1 24 ? -4.292 8.059 -8.036 1.00 0.00 307 PRO A O 18
ATOM 31737 N N . ASN A 1 25 ? -3.163 6.519 -6.846 1.00 0.00 308 ASN A N 18
ATOM 31738 C CA . ASN A 1 25 ? -1.900 6.750 -7.539 1.00 0.00 308 ASN A CA 18
ATOM 31739 C C . ASN A 1 25 ? -1.356 5.452 -8.125 1.00 0.00 308 ASN A C 18
ATOM 31740 O O . ASN A 1 25 ? -1.799 4.361 -7.763 1.00 0.00 308 ASN A O 18
ATOM 31751 N N . LYS A 1 26 ? -0.392 5.576 -9.031 1.00 0.00 309 LYS A N 18
ATOM 31752 C CA . LYS A 1 26 ? 0.215 4.413 -9.667 1.00 0.00 309 LYS A CA 18
ATOM 31753 C C . LYS A 1 26 ? 1.303 3.815 -8.781 1.00 0.00 309 LYS A C 18
ATOM 31754 O O . LYS A 1 26 ? 2.103 2.994 -9.232 1.00 0.00 309 LYS A O 18
ATOM 31773 N N . VAL A 1 27 ? 1.328 4.230 -7.519 1.00 0.00 310 VAL A N 18
ATOM 31774 C CA . VAL A 1 27 ? 2.317 3.734 -6.569 1.00 0.00 310 VAL A CA 18
ATOM 31775 C C . VAL A 1 27 ? 1.680 3.441 -5.216 1.00 0.00 310 VAL A C 18
ATOM 31776 O O . VAL A 1 27 ? 0.975 4.281 -4.654 1.00 0.00 310 VAL A O 18
ATOM 31789 N N . LEU A 1 28 ? 1.932 2.246 -4.695 1.00 0.00 311 LEU A N 18
ATOM 31790 C CA . LEU A 1 28 ? 1.385 1.841 -3.405 1.00 0.00 311 LEU A CA 18
ATOM 31791 C C . LEU A 1 28 ? 2.500 1.509 -2.419 1.00 0.00 311 LEU A C 18
ATOM 31792 O O . LEU A 1 28 ? 3.285 0.586 -2.641 1.00 0.00 311 LEU A O 18
ATOM 31808 N N . TYR A 1 29 ? 2.564 2.265 -1.329 1.00 0.00 312 TYR A N 18
ATOM 31809 C CA . TYR A 1 29 ? 3.583 2.052 -0.308 1.00 0.00 312 TYR A CA 18
ATOM 31810 C C . TYR A 1 29 ? 3.061 1.146 0.802 1.00 0.00 312 TYR A C 18
ATOM 31811 O O . TYR A 1 29 ? 2.256 1.564 1.634 1.00 0.00 312 TYR A O 18
ATOM 31829 N N . LEU A 1 30 ? 3.526 -0.099 0.808 1.00 0.00 313 LEU A N 18
ATOM 31830 C CA . LEU A 1 30 ? 3.108 -1.067 1.816 1.00 0.00 313 LEU A CA 18
ATOM 31831 C C . LEU A 1 30 ? 4.005 -0.992 3.048 1.00 0.00 313 LEU A C 18
ATOM 31832 O O . LEU A 1 30 ? 5.206 -0.744 2.941 1.00 0.00 313 LEU A O 18
ATOM 31848 N N . LYS A 1 31 ? 3.413 -1.209 4.218 1.00 0.00 314 LYS A N 18
ATOM 31849 C CA . LYS A 1 31 ? 4.158 -1.170 5.471 1.00 0.00 314 LYS A CA 18
ATOM 31850 C C . LYS A 1 31 ? 3.642 -2.226 6.443 1.00 0.00 314 LYS A C 18
ATOM 31851 O O . LYS A 1 31 ? 2.614 -2.856 6.202 1.00 0.00 314 LYS A O 18
ATOM 31870 N N . ASN A 1 32 ? 4.364 -2.412 7.545 1.00 0.00 315 ASN A N 18
ATOM 31871 C CA . ASN A 1 32 ? 3.977 -3.391 8.554 1.00 0.00 315 ASN A CA 18
ATOM 31872 C C . ASN A 1 32 ? 4.105 -4.811 8.012 1.00 0.00 315 ASN A C 18
ATOM 31873 O O . ASN A 1 32 ? 3.149 -5.587 8.039 1.00 0.00 315 ASN A O 18
ATOM 31884 N N . LEU A 1 33 ? 5.293 -5.146 7.520 1.00 0.00 316 LEU A N 18
ATOM 31885 C CA . LEU A 1 33 ? 5.549 -6.473 6.971 1.00 0.00 316 LEU A CA 18
ATOM 31886 C C . LEU A 1 33 ? 6.575 -7.223 7.814 1.00 0.00 316 LEU A C 18
ATOM 31887 O O . LEU A 1 33 ? 7.705 -6.767 7.985 1.00 0.00 316 LEU A O 18
ATOM 31903 N N . SER A 1 34 ? 6.173 -8.377 8.338 1.00 0.00 317 SER A N 18
ATOM 31904 C CA . SER A 1 34 ? 7.058 -9.190 9.164 1.00 0.00 317 SER A CA 18
ATOM 31905 C C . SER A 1 34 ? 8.331 -9.551 8.405 1.00 0.00 317 SER A C 18
ATOM 31906 O O . SER A 1 34 ? 8.318 -9.789 7.197 1.00 0.00 317 SER A O 18
ATOM 31914 N N . PRO A 1 35 ? 9.459 -9.594 9.130 1.00 0.00 318 PRO A N 18
ATOM 31915 C CA . PRO A 1 35 ? 10.762 -9.926 8.547 1.00 0.00 318 PRO A CA 18
ATOM 31916 C C . PRO A 1 35 ? 10.686 -11.113 7.594 1.00 0.00 318 PRO A C 18
ATOM 31917 O O . PRO A 1 35 ? 11.489 -11.231 6.668 1.00 0.00 318 PRO A O 18
ATOM 31928 N N . ARG A 1 36 ? 9.714 -11.990 7.825 1.00 0.00 319 ARG A N 18
ATOM 31929 C CA . ARG A 1 36 ? 9.533 -13.169 6.987 1.00 0.00 319 ARG A CA 18
ATOM 31930 C C . ARG A 1 36 ? 9.002 -12.781 5.610 1.00 0.00 319 ARG A C 18
ATOM 31931 O O . ARG A 1 36 ? 9.402 -13.351 4.594 1.00 0.00 319 ARG A O 18
ATOM 31952 N N . VAL A 1 37 ? 8.098 -11.806 5.583 1.00 0.00 320 VAL A N 18
ATOM 31953 C CA . VAL A 1 37 ? 7.512 -11.341 4.333 1.00 0.00 320 VAL A CA 18
ATOM 31954 C C . VAL A 1 37 ? 8.586 -11.106 3.276 1.00 0.00 320 VAL A C 18
ATOM 31955 O O . VAL A 1 37 ? 9.516 -10.325 3.482 1.00 0.00 320 VAL A O 18
ATOM 31968 N N . THR A 1 38 ? 8.453 -11.788 2.142 1.00 0.00 321 THR A N 18
ATOM 31969 C CA . THR A 1 38 ? 9.412 -11.655 1.053 1.00 0.00 321 THR A CA 18
ATOM 31970 C C . THR A 1 38 ? 8.712 -11.328 -0.260 1.00 0.00 321 THR A C 18
ATOM 31971 O O . THR A 1 38 ? 7.488 -11.412 -0.358 1.00 0.00 321 THR A O 18
ATOM 31982 N N . GLU A 1 39 ? 9.495 -10.956 -1.267 1.00 0.00 322 GLU A N 18
ATOM 31983 C CA . GLU A 1 39 ? 8.946 -10.615 -2.575 1.00 0.00 322 GLU A CA 18
ATOM 31984 C C . GLU A 1 39 ? 7.801 -11.552 -2.946 1.00 0.00 322 GLU A C 18
ATOM 31985 O O . GLU A 1 39 ? 6.729 -11.107 -3.355 1.00 0.00 322 GLU A O 18
ATOM 31997 N N . ARG A 1 40 ? 8.036 -12.852 -2.798 1.00 0.00 323 ARG A N 18
ATOM 31998 C CA . ARG A 1 40 ? 7.026 -13.853 -3.119 1.00 0.00 323 ARG A CA 18
ATOM 31999 C C . ARG A 1 40 ? 5.662 -13.443 -2.571 1.00 0.00 323 ARG A C 18
ATOM 32000 O O . ARG A 1 40 ? 4.663 -13.459 -3.289 1.00 0.00 323 ARG A O 18
ATOM 32021 N N . ASP A 1 41 ? 5.629 -13.077 -1.294 1.00 0.00 324 ASP A N 18
ATOM 32022 C CA . ASP A 1 41 ? 4.389 -12.662 -0.650 1.00 0.00 324 ASP A CA 18
ATOM 32023 C C . ASP A 1 41 ? 3.714 -11.545 -1.438 1.00 0.00 324 ASP A C 18
ATOM 32024 O O . ASP A 1 41 ? 2.526 -11.624 -1.755 1.00 0.00 324 ASP A O 18
ATOM 32033 N N . LEU A 1 42 ? 4.478 -10.504 -1.751 1.00 0.00 325 LEU A N 18
ATOM 32034 C CA . LEU A 1 42 ? 3.953 -9.369 -2.503 1.00 0.00 325 LEU A CA 18
ATOM 32035 C C . LEU A 1 42 ? 3.334 -9.826 -3.819 1.00 0.00 325 LEU A C 18
ATOM 32036 O O . LEU A 1 42 ? 2.192 -9.489 -4.132 1.00 0.00 325 LEU A O 18
ATOM 32052 N N . VAL A 1 43 ? 4.096 -10.597 -4.588 1.00 0.00 326 VAL A N 18
ATOM 32053 C CA . VAL A 1 43 ? 3.623 -11.104 -5.871 1.00 0.00 326 VAL A CA 18
ATOM 32054 C C . VAL A 1 43 ? 2.219 -11.687 -5.747 1.00 0.00 326 VAL A C 18
ATOM 32055 O O . VAL A 1 43 ? 1.287 -11.233 -6.409 1.00 0.00 326 VAL A O 18
ATOM 32068 N N . SER A 1 44 ? 2.078 -12.696 -4.894 1.00 0.00 327 SER A N 18
ATOM 32069 C CA . SER A 1 44 ? 0.788 -13.345 -4.685 1.00 0.00 327 SER A CA 18
ATOM 32070 C C . SER A 1 44 ? -0.282 -12.321 -4.320 1.00 0.00 327 SER A C 18
ATOM 32071 O O . SER A 1 44 ? -1.379 -12.325 -4.881 1.00 0.00 327 SER A O 18
ATOM 32079 N N . LEU A 1 45 ? 0.044 -11.443 -3.378 1.00 0.00 328 LEU A N 18
ATOM 32080 C CA . LEU A 1 45 ? -0.889 -10.412 -2.937 1.00 0.00 328 LEU A CA 18
ATOM 32081 C C . LEU A 1 45 ? -1.483 -9.669 -4.130 1.00 0.00 328 LEU A C 18
ATOM 32082 O O . LEU A 1 45 ? -2.693 -9.451 -4.199 1.00 0.00 328 LEU A O 18
ATOM 32098 N N . PHE A 1 46 ? -0.624 -9.284 -5.068 1.00 0.00 329 PHE A N 18
ATOM 32099 C CA . PHE A 1 46 ? -1.064 -8.567 -6.259 1.00 0.00 329 PHE A CA 18
ATOM 32100 C C . PHE A 1 46 ? -0.717 -9.348 -7.524 1.00 0.00 329 PHE A C 18
ATOM 32101 O O . PHE A 1 46 ? -0.273 -8.775 -8.518 1.00 0.00 329 PHE A O 18
ATOM 32118 N N . ALA A 1 47 ? -0.922 -10.661 -7.477 1.00 0.00 330 ALA A N 18
ATOM 32119 C CA . ALA A 1 47 ? -0.632 -11.521 -8.617 1.00 0.00 330 ALA A CA 18
ATOM 32120 C C . ALA A 1 47 ? -1.809 -11.559 -9.588 1.00 0.00 330 ALA A C 18
ATOM 32121 O O . ALA A 1 47 ? -1.634 -11.821 -10.778 1.00 0.00 330 ALA A O 18
ATOM 32128 N N . ARG A 1 48 ? -3.005 -11.298 -9.071 1.00 0.00 331 ARG A N 18
ATOM 32129 C CA . ARG A 1 48 ? -4.209 -11.305 -9.893 1.00 0.00 331 ARG A CA 18
ATOM 32130 C C . ARG A 1 48 ? -4.160 -10.195 -10.939 1.00 0.00 331 ARG A C 18
ATOM 32131 O O . ARG A 1 48 ? -4.613 -10.373 -12.070 1.00 0.00 331 ARG A O 18
ATOM 32152 N N . PHE A 1 49 ? -3.608 -9.050 -10.553 1.00 0.00 332 PHE A N 18
ATOM 32153 C CA . PHE A 1 49 ? -3.501 -7.910 -11.456 1.00 0.00 332 PHE A CA 18
ATOM 32154 C C . PHE A 1 49 ? -2.146 -7.897 -12.157 1.00 0.00 332 PHE A C 18
ATOM 32155 O O . PHE A 1 49 ? -1.705 -6.863 -12.658 1.00 0.00 332 PHE A O 18
ATOM 32172 N N . GLN A 1 50 ? -1.491 -9.053 -12.187 1.00 0.00 333 GLN A N 18
ATOM 32173 C CA . GLN A 1 50 ? -0.185 -9.174 -12.826 1.00 0.00 333 GLN A CA 18
ATOM 32174 C C . GLN A 1 50 ? -0.255 -10.097 -14.037 1.00 0.00 333 GLN A C 18
ATOM 32175 O O . GLN A 1 50 ? 0.085 -11.276 -13.952 1.00 0.00 333 GLN A O 18
ATOM 32189 N N . GLU A 1 51 ? -0.699 -9.551 -15.165 1.00 0.00 334 GLU A N 18
ATOM 32190 C CA . GLU A 1 51 ? -0.815 -10.326 -16.395 1.00 0.00 334 GLU A CA 18
ATOM 32191 C C . GLU A 1 51 ? -0.581 -9.446 -17.618 1.00 0.00 334 GLU A C 18
ATOM 32192 O O . GLU A 1 51 ? -0.419 -8.231 -17.501 1.00 0.00 334 GLU A O 18
ATOM 32204 N N . LYS A 1 52 ? -0.565 -10.067 -18.793 1.00 0.00 335 LYS A N 18
ATOM 32205 C CA . LYS A 1 52 ? -0.352 -9.341 -20.040 1.00 0.00 335 LYS A CA 18
ATOM 32206 C C . LYS A 1 52 ? -1.030 -7.975 -19.997 1.00 0.00 335 LYS A C 18
ATOM 32207 O O . LYS A 1 52 ? -0.410 -6.953 -20.295 1.00 0.00 335 LYS A O 18
ATOM 32226 N N . LYS A 1 53 ? -2.305 -7.964 -19.623 1.00 0.00 336 LYS A N 18
ATOM 32227 C CA . LYS A 1 53 ? -3.066 -6.723 -19.538 1.00 0.00 336 LYS A CA 18
ATOM 32228 C C . LYS A 1 53 ? -2.176 -5.567 -19.092 1.00 0.00 336 LYS A C 18
ATOM 32229 O O . LYS A 1 53 ? -2.073 -4.550 -19.776 1.00 0.00 336 LYS A O 18
ATOM 32248 N N . GLY A 1 54 ? -1.532 -5.732 -17.940 1.00 0.00 337 GLY A N 18
ATOM 32249 C CA . GLY A 1 54 ? -0.658 -4.695 -17.424 1.00 0.00 337 GLY A CA 18
ATOM 32250 C C . GLY A 1 54 ? 0.778 -5.160 -17.292 1.00 0.00 337 GLY A C 18
ATOM 32251 O O . GLY A 1 54 ? 1.054 -6.283 -16.868 1.00 0.00 337 GLY A O 18
ATOM 32255 N N . PRO A 1 55 ? 1.725 -4.285 -17.664 1.00 0.00 338 PRO A N 18
ATOM 32256 C CA . PRO A 1 55 ? 3.156 -4.590 -17.595 1.00 0.00 338 PRO A CA 18
ATOM 32257 C C . PRO A 1 55 ? 3.553 -5.213 -16.261 1.00 0.00 338 PRO A C 18
ATOM 32258 O O . PRO A 1 55 ? 2.915 -4.993 -15.232 1.00 0.00 338 PRO A O 18
ATOM 32269 N N . PRO A 1 56 ? 4.632 -6.010 -16.276 1.00 0.00 339 PRO A N 18
ATOM 32270 C CA . PRO A 1 56 ? 5.138 -6.680 -15.075 1.00 0.00 339 PRO A CA 18
ATOM 32271 C C . PRO A 1 56 ? 5.266 -5.728 -13.890 1.00 0.00 339 PRO A C 18
ATOM 32272 O O . PRO A 1 56 ? 6.254 -5.003 -13.767 1.00 0.00 339 PRO A O 18
ATOM 32283 N N . ILE A 1 57 ? 4.261 -5.735 -13.020 1.00 0.00 340 ILE A N 18
ATOM 32284 C CA . ILE A 1 57 ? 4.263 -4.873 -11.845 1.00 0.00 340 ILE A CA 18
ATOM 32285 C C . ILE A 1 57 ? 5.646 -4.819 -11.204 1.00 0.00 340 ILE A C 18
ATOM 32286 O O . ILE A 1 57 ? 6.288 -5.850 -11.004 1.00 0.00 340 ILE A O 18
ATOM 32302 N N . GLN A 1 58 ? 6.097 -3.611 -10.885 1.00 0.00 341 GLN A N 18
ATOM 32303 C CA . GLN A 1 58 ? 7.404 -3.423 -10.265 1.00 0.00 341 GLN A CA 18
ATOM 32304 C C . GLN A 1 58 ? 7.299 -3.479 -8.744 1.00 0.00 341 GLN A C 18
ATOM 32305 O O . GLN A 1 58 ? 6.649 -2.635 -8.126 1.00 0.00 341 GLN A O 18
ATOM 32319 N N . PHE A 1 59 ? 7.941 -4.478 -8.148 1.00 0.00 342 PHE A N 18
ATOM 32320 C CA . PHE A 1 59 ? 7.919 -4.644 -6.699 1.00 0.00 342 PHE A CA 18
ATOM 32321 C C . PHE A 1 59 ? 9.269 -4.277 -6.089 1.00 0.00 342 PHE A C 18
ATOM 32322 O O . PHE A 1 59 ? 10.314 -4.740 -6.545 1.00 0.00 342 PHE A O 18
ATOM 32339 N N . ARG A 1 60 ? 9.236 -3.443 -5.056 1.00 0.00 343 ARG A N 18
ATOM 32340 C CA . ARG A 1 60 ? 10.457 -3.012 -4.383 1.00 0.00 343 ARG A CA 18
ATOM 32341 C C . ARG A 1 60 ? 10.337 -3.193 -2.873 1.00 0.00 343 ARG A C 18
ATOM 32342 O O . ARG A 1 60 ? 9.484 -2.582 -2.230 1.00 0.00 343 ARG A O 18
ATOM 32363 N N . MET A 1 61 ? 11.198 -4.036 -2.312 1.00 0.00 344 MET A N 18
ATOM 32364 C CA . MET A 1 61 ? 11.190 -4.296 -0.878 1.00 0.00 344 MET A CA 18
ATOM 32365 C C . MET A 1 61 ? 12.341 -3.572 -0.187 1.00 0.00 344 MET A C 18
ATOM 32366 O O . MET A 1 61 ? 13.416 -3.403 -0.764 1.00 0.00 344 MET A O 18
ATOM 32380 N N . MET A 1 62 ? 12.109 -3.145 1.049 1.00 0.00 345 MET A N 18
ATOM 32381 C CA . MET A 1 62 ? 13.127 -2.439 1.819 1.00 0.00 345 MET A CA 18
ATOM 32382 C C . MET A 1 62 ? 13.627 -3.298 2.975 1.00 0.00 345 MET A C 18
ATOM 32383 O O . MET A 1 62 ? 13.029 -4.322 3.307 1.00 0.00 345 MET A O 18
ATOM 32397 N N . THR A 1 63 ? 14.730 -2.876 3.587 1.00 0.00 346 THR A N 18
ATOM 32398 C CA . THR A 1 63 ? 15.311 -3.607 4.706 1.00 0.00 346 THR A CA 18
ATOM 32399 C C . THR A 1 63 ? 16.065 -2.669 5.643 1.00 0.00 346 THR A C 18
ATOM 32400 O O . THR A 1 63 ? 16.583 -1.637 5.220 1.00 0.00 346 THR A O 18
ATOM 32411 N N . GLY A 1 64 ? 16.124 -3.038 6.919 1.00 0.00 347 GLY A N 18
ATOM 32412 C CA . GLY A 1 64 ? 16.818 -2.219 7.896 1.00 0.00 347 GLY A CA 18
ATOM 32413 C C . GLY A 1 64 ? 16.077 -2.137 9.216 1.00 0.00 347 GLY A C 18
ATOM 32414 O O . GLY A 1 64 ? 15.025 -2.755 9.384 1.00 0.00 347 GLY A O 18
ATOM 32418 N N . ARG A 1 65 ? 16.627 -1.376 10.155 1.00 0.00 348 ARG A N 18
ATOM 32419 C CA . ARG A 1 65 ? 16.013 -1.219 11.468 1.00 0.00 348 ARG A CA 18
ATOM 32420 C C . ARG A 1 65 ? 14.503 -1.033 11.343 1.00 0.00 348 ARG A C 18
ATOM 32421 O O . ARG A 1 65 ? 13.726 -1.742 11.982 1.00 0.00 348 ARG A O 18
ATOM 32442 N N . MET A 1 66 ? 14.097 -0.076 10.516 1.00 0.00 349 MET A N 18
ATOM 32443 C CA . MET A 1 66 ? 12.680 0.202 10.307 1.00 0.00 349 MET A CA 18
ATOM 32444 C C . MET A 1 66 ? 12.117 -0.661 9.182 1.00 0.00 349 MET A C 18
ATOM 32445 O O . MET A 1 66 ? 11.280 -0.209 8.401 1.00 0.00 349 MET A O 18
ATOM 32459 N N . ARG A 1 67 ? 12.582 -1.904 9.106 1.00 0.00 350 ARG A N 18
ATOM 32460 C CA . ARG A 1 67 ? 12.126 -2.827 8.075 1.00 0.00 350 ARG A CA 18
ATOM 32461 C C . ARG A 1 67 ? 10.615 -3.025 8.152 1.00 0.00 350 ARG A C 18
ATOM 32462 O O . ARG A 1 67 ? 9.954 -2.489 9.040 1.00 0.00 350 ARG A O 18
ATOM 32483 N N . GLY A 1 68 ? 10.075 -3.798 7.214 1.00 0.00 351 GLY A N 18
ATOM 32484 C CA . GLY A 1 68 ? 8.647 -4.052 7.193 1.00 0.00 351 GLY A CA 18
ATOM 32485 C C . GLY A 1 68 ? 7.900 -3.091 6.289 1.00 0.00 351 GLY A C 18
ATOM 32486 O O . GLY A 1 68 ? 6.789 -2.668 6.605 1.00 0.00 351 GLY A O 18
ATOM 32490 N N . GLN A 1 69 ? 8.514 -2.746 5.161 1.00 0.00 352 GLN A N 18
ATOM 32491 C CA . GLN A 1 69 ? 7.900 -1.827 4.209 1.00 0.00 352 GLN A CA 18
ATOM 32492 C C . GLN A 1 69 ? 8.408 -2.090 2.795 1.00 0.00 352 GLN A C 18
ATOM 32493 O O . GLN A 1 69 ? 9.581 -2.400 2.594 1.00 0.00 352 GLN A O 18
ATOM 32507 N N . ALA A 1 70 ? 7.515 -1.963 1.819 1.00 0.00 353 ALA A N 18
ATOM 32508 C CA . ALA A 1 70 ? 7.873 -2.186 0.423 1.00 0.00 353 ALA A CA 18
ATOM 32509 C C . ALA A 1 70 ? 7.099 -1.249 -0.498 1.00 0.00 353 ALA A C 18
ATOM 32510 O O . ALA A 1 70 ? 5.926 -0.957 -0.261 1.00 0.00 353 ALA A O 18
ATOM 32517 N N . PHE A 1 71 ? 7.762 -0.780 -1.550 1.00 0.00 354 PHE A N 18
ATOM 32518 C CA . PHE A 1 71 ? 7.136 0.127 -2.506 1.00 0.00 354 PHE A CA 18
ATOM 32519 C C . PHE A 1 71 ? 6.805 -0.600 -3.807 1.00 0.00 354 PHE A C 18
ATOM 32520 O O . PHE A 1 71 ? 7.698 -1.063 -4.516 1.00 0.00 354 PHE A O 18
ATOM 32537 N N . ILE A 1 72 ? 5.515 -0.696 -4.111 1.00 0.00 355 ILE A N 18
ATOM 32538 C CA . ILE A 1 72 ? 5.065 -1.365 -5.326 1.00 0.00 355 ILE A CA 18
ATOM 32539 C C . ILE A 1 72 ? 4.540 -0.359 -6.345 1.00 0.00 355 ILE A C 18
ATOM 32540 O O . ILE A 1 72 ? 3.706 0.488 -6.026 1.00 0.00 355 ILE A O 18
ATOM 32556 N N . THR A 1 73 ? 5.034 -0.458 -7.575 1.00 0.00 356 THR A N 18
ATOM 32557 C CA . THR A 1 73 ? 4.616 0.441 -8.642 1.00 0.00 356 THR A CA 18
ATOM 32558 C C . THR A 1 73 ? 3.764 -0.290 -9.675 1.00 0.00 356 THR A C 18
ATOM 32559 O O . THR A 1 73 ? 4.236 -1.204 -10.351 1.00 0.00 356 THR A O 18
ATOM 32570 N N . PHE A 1 74 ? 2.505 0.120 -9.792 1.00 0.00 357 PHE A N 18
ATOM 32571 C CA . PHE A 1 74 ? 1.586 -0.496 -10.743 1.00 0.00 357 PHE A CA 18
ATOM 32572 C C . PHE A 1 74 ? 1.561 0.281 -12.055 1.00 0.00 357 PHE A C 18
ATOM 32573 O O . PHE A 1 74 ? 1.925 1.456 -12.119 1.00 0.00 357 PHE A O 18
ATOM 32590 N N . PRO A 1 75 ? 1.118 -0.389 -13.130 1.00 0.00 358 PRO A N 18
ATOM 32591 C CA . PRO A 1 75 ? 1.033 0.219 -14.462 1.00 0.00 358 PRO A CA 18
ATOM 32592 C C . PRO A 1 75 ? 0.426 1.618 -14.424 1.00 0.00 358 PRO A C 18
ATOM 32593 O O . PRO A 1 75 ? 0.958 2.551 -15.021 1.00 0.00 358 PRO A O 18
ATOM 32604 N N . ASN A 1 76 ? -0.691 1.753 -13.717 1.00 0.00 359 ASN A N 18
ATOM 32605 C CA . ASN A 1 76 ? -1.371 3.038 -13.602 1.00 0.00 359 ASN A CA 18
ATOM 32606 C C . ASN A 1 76 ? -1.951 3.223 -12.202 1.00 0.00 359 ASN A C 18
ATOM 32607 O O . ASN A 1 76 ? -1.873 2.326 -11.363 1.00 0.00 359 ASN A O 18
ATOM 32618 N N . LYS A 1 77 ? -2.532 4.392 -11.959 1.00 0.00 360 LYS A N 18
ATOM 32619 C CA . LYS A 1 77 ? -3.128 4.696 -10.662 1.00 0.00 360 LYS A CA 18
ATOM 32620 C C . LYS A 1 77 ? -4.454 3.963 -10.488 1.00 0.00 360 LYS A C 18
ATOM 32621 O O . LYS A 1 77 ? -4.848 3.634 -9.370 1.00 0.00 360 LYS A O 18
ATOM 32640 N N . GLU A 1 78 ? -5.136 3.710 -11.600 1.00 0.00 361 GLU A N 18
ATOM 32641 C CA . GLU A 1 78 ? -6.417 3.016 -11.568 1.00 0.00 361 GLU A CA 18
ATOM 32642 C C . GLU A 1 78 ? -6.257 1.604 -11.011 1.00 0.00 361 GLU A C 18
ATOM 32643 O O . GLU A 1 78 ? -6.903 1.236 -10.029 1.00 0.00 361 GLU A O 18
ATOM 32655 N N . ILE A 1 79 ? -5.394 0.819 -11.645 1.00 0.00 362 ILE A N 18
ATOM 32656 C CA . ILE A 1 79 ? -5.148 -0.552 -11.213 1.00 0.00 362 ILE A CA 18
ATOM 32657 C C . ILE A 1 79 ? -4.714 -0.597 -9.753 1.00 0.00 362 ILE A C 18
ATOM 32658 O O . ILE A 1 79 ? -5.334 -1.272 -8.931 1.00 0.00 362 ILE A O 18
ATOM 32674 N N . ALA A 1 80 ? -3.645 0.125 -9.436 1.00 0.00 363 ALA A N 18
ATOM 32675 C CA . ALA A 1 80 ? -3.130 0.171 -8.072 1.00 0.00 363 ALA A CA 18
ATOM 32676 C C . ALA A 1 80 ? -4.242 0.474 -7.075 1.00 0.00 363 ALA A C 18
ATOM 32677 O O . ALA A 1 80 ? -4.380 -0.207 -6.059 1.00 0.00 363 ALA A O 18
ATOM 32684 N N . TRP A 1 81 ? -5.032 1.500 -7.371 1.00 0.00 364 TRP A N 18
ATOM 32685 C CA . TRP A 1 81 ? -6.132 1.893 -6.498 1.00 0.00 364 TRP A CA 18
ATOM 32686 C C . TRP A 1 81 ? -7.014 0.696 -6.161 1.00 0.00 364 TRP A C 18
ATOM 32687 O O . TRP A 1 81 ? -7.331 0.457 -4.996 1.00 0.00 364 TRP A O 18
ATOM 32708 N N . GLN A 1 82 ? -7.408 -0.052 -7.187 1.00 0.00 365 GLN A N 18
ATOM 32709 C CA . GLN A 1 82 ? -8.254 -1.225 -6.996 1.00 0.00 365 GLN A CA 18
ATOM 32710 C C . GLN A 1 82 ? -7.562 -2.258 -6.115 1.00 0.00 365 GLN A C 18
ATOM 32711 O O . GLN A 1 82 ? -8.122 -2.716 -5.120 1.00 0.00 365 GLN A O 18
ATOM 32725 N N . ALA A 1 83 ? -6.339 -2.623 -6.487 1.00 0.00 366 ALA A N 18
ATOM 32726 C CA . ALA A 1 83 ? -5.569 -3.602 -5.730 1.00 0.00 366 ALA A CA 18
ATOM 32727 C C . ALA A 1 83 ? -5.409 -3.168 -4.277 1.00 0.00 366 ALA A C 18
ATOM 32728 O O . ALA A 1 83 ? -5.384 -4.001 -3.369 1.00 0.00 366 ALA A O 18
ATOM 32735 N N . LEU A 1 84 ? -5.299 -1.862 -4.063 1.00 0.00 367 LEU A N 18
ATOM 32736 C CA . LEU A 1 84 ? -5.139 -1.318 -2.719 1.00 0.00 367 LEU A CA 18
ATOM 32737 C C . LEU A 1 84 ? -6.380 -1.583 -1.874 1.00 0.00 367 LEU A C 18
ATOM 32738 O O . LEU A 1 84 ? -6.337 -2.346 -0.908 1.00 0.00 367 LEU A O 18
ATOM 32754 N N . HIS A 1 85 ? -7.489 -0.948 -2.244 1.00 0.00 368 HIS A N 18
ATOM 32755 C CA . HIS A 1 85 ? -8.745 -1.117 -1.521 1.00 0.00 368 HIS A CA 18
ATOM 32756 C C . HIS A 1 85 ? -9.018 -2.592 -1.245 1.00 0.00 368 HIS A C 18
ATOM 32757 O O . HIS A 1 85 ? -9.554 -2.950 -0.195 1.00 0.00 368 HIS A O 18
ATOM 32771 N N . LEU A 1 86 ? -8.646 -3.446 -2.193 1.00 0.00 369 LEU A N 18
ATOM 32772 C CA . LEU A 1 86 ? -8.852 -4.883 -2.053 1.00 0.00 369 LEU A CA 18
ATOM 32773 C C . LEU A 1 86 ? -7.900 -5.470 -1.014 1.00 0.00 369 LEU A C 18
ATOM 32774 O O . LEU A 1 86 ? -8.333 -6.065 -0.027 1.00 0.00 369 LEU A O 18
ATOM 32790 N N . VAL A 1 87 ? -6.603 -5.296 -1.243 1.00 0.00 370 VAL A N 18
ATOM 32791 C CA . VAL A 1 87 ? -5.590 -5.806 -0.326 1.00 0.00 370 VAL A CA 18
ATOM 32792 C C . VAL A 1 87 ? -5.377 -4.850 0.844 1.00 0.00 370 VAL A C 18
ATOM 32793 O O . VAL A 1 87 ? -4.254 -4.667 1.310 1.00 0.00 370 VAL A O 18
ATOM 32806 N N . ASN A 1 88 ? -6.464 -4.245 1.311 1.00 0.00 371 ASN A N 18
ATOM 32807 C CA . ASN A 1 88 ? -6.395 -3.308 2.427 1.00 0.00 371 ASN A CA 18
ATOM 32808 C C . ASN A 1 88 ? -6.449 -4.046 3.761 1.00 0.00 371 ASN A C 18
ATOM 32809 O O . ASN A 1 88 ? -7.249 -4.962 3.945 1.00 0.00 371 ASN A O 18
ATOM 32820 N N . GLY A 1 89 ? -5.590 -3.638 4.691 1.00 0.00 372 GLY A N 18
ATOM 32821 C CA . GLY A 1 89 ? -5.556 -4.271 5.997 1.00 0.00 372 GLY A CA 18
ATOM 32822 C C . GLY A 1 89 ? -5.499 -5.782 5.908 1.00 0.00 372 GLY A C 18
ATOM 32823 O O . GLY A 1 89 ? -6.126 -6.482 6.704 1.00 0.00 372 GLY A O 18
ATOM 32827 N N . TYR A 1 90 ? -4.747 -6.287 4.937 1.00 0.00 373 TYR A N 18
ATOM 32828 C CA . TYR A 1 90 ? -4.613 -7.727 4.744 1.00 0.00 373 TYR A CA 18
ATOM 32829 C C . TYR A 1 90 ? -3.640 -8.324 5.757 1.00 0.00 373 TYR A C 18
ATOM 32830 O O . TYR A 1 90 ? -2.529 -7.827 5.936 1.00 0.00 373 TYR A O 18
ATOM 32848 N N . LYS A 1 91 ? -4.068 -9.395 6.416 1.00 0.00 374 LYS A N 18
ATOM 32849 C CA . LYS A 1 91 ? -3.236 -10.064 7.410 1.00 0.00 374 LYS A CA 18
ATOM 32850 C C . LYS A 1 91 ? -2.080 -10.803 6.743 1.00 0.00 374 LYS A C 18
ATOM 32851 O O . LYS A 1 91 ? -2.281 -11.570 5.800 1.00 0.00 374 LYS A O 18
ATOM 32870 N N . LEU A 1 92 ? -0.870 -10.570 7.240 1.00 0.00 375 LEU A N 18
ATOM 32871 C CA . LEU A 1 92 ? 0.319 -11.215 6.692 1.00 0.00 375 LEU A CA 18
ATOM 32872 C C . LEU A 1 92 ? 1.314 -11.550 7.799 1.00 0.00 375 LEU A C 18
ATOM 32873 O O . LEU A 1 92 ? 1.730 -10.675 8.559 1.00 0.00 375 LEU A O 18
ATOM 32889 N N . TYR A 1 93 ? 1.693 -12.820 7.882 1.00 0.00 376 TYR A N 18
ATOM 32890 C CA . TYR A 1 93 ? 2.640 -13.271 8.894 1.00 0.00 376 TYR A CA 18
ATOM 32891 C C . TYR A 1 93 ? 2.313 -12.661 10.255 1.00 0.00 376 TYR A C 18
ATOM 32892 O O . TYR A 1 93 ? 3.190 -12.137 10.939 1.00 0.00 376 TYR A O 18
ATOM 32910 N N . GLY A 1 94 ? 1.042 -12.737 10.640 1.00 0.00 377 GLY A N 18
ATOM 32911 C CA . GLY A 1 94 ? 0.621 -12.190 11.917 1.00 0.00 377 GLY A CA 18
ATOM 32912 C C . GLY A 1 94 ? 0.888 -10.702 12.027 1.00 0.00 377 GLY A C 18
ATOM 32913 O O . GLY A 1 94 ? 1.345 -10.220 13.063 1.00 0.00 377 GLY A O 18
ATOM 32917 N N . LYS A 1 95 ? 0.604 -9.971 10.954 1.00 0.00 378 LYS A N 18
ATOM 32918 C CA . LYS A 1 95 ? 0.816 -8.529 10.932 1.00 0.00 378 LYS A CA 18
ATOM 32919 C C . LYS A 1 95 ? -0.096 -7.861 9.909 1.00 0.00 378 LYS A C 18
ATOM 32920 O O . LYS A 1 95 ? -0.021 -8.149 8.714 1.00 0.00 378 LYS A O 18
ATOM 32939 N N . ILE A 1 96 ? -0.956 -6.965 10.384 1.00 0.00 379 ILE A N 18
ATOM 32940 C CA . ILE A 1 96 ? -1.880 -6.255 9.510 1.00 0.00 379 ILE A CA 18
ATOM 32941 C C . ILE A 1 96 ? -1.128 -5.417 8.479 1.00 0.00 379 ILE A C 18
ATOM 32942 O O . ILE A 1 96 ? -0.541 -4.387 8.811 1.00 0.00 379 ILE A O 18
ATOM 32958 N N . LEU A 1 97 ? -1.153 -5.866 7.229 1.00 0.00 380 LEU A N 18
ATOM 32959 C CA . LEU A 1 97 ? -0.476 -5.158 6.149 1.00 0.00 380 LEU A CA 18
ATOM 32960 C C . LEU A 1 97 ? -1.204 -3.861 5.807 1.00 0.00 380 LEU A C 18
ATOM 32961 O O . LEU A 1 97 ? -2.345 -3.881 5.348 1.00 0.00 380 LEU A O 18
ATOM 32977 N N . VAL A 1 98 ? -0.533 -2.736 6.032 1.00 0.00 381 VAL A N 18
ATOM 32978 C CA . VAL A 1 98 ? -1.114 -1.430 5.746 1.00 0.00 381 VAL A CA 18
ATOM 32979 C C . VAL A 1 98 ? -0.609 -0.883 4.416 1.00 0.00 381 VAL A C 18
ATOM 32980 O O . VAL A 1 98 ? 0.583 -0.964 4.113 1.00 0.00 381 VAL A O 18
ATOM 32993 N N . ILE A 1 99 ? -1.520 -0.327 3.626 1.00 0.00 382 ILE A N 18
ATOM 32994 C CA . ILE A 1 99 ? -1.166 0.235 2.328 1.00 0.00 382 ILE A CA 18
ATOM 32995 C C . ILE A 1 99 ? -1.352 1.748 2.315 1.00 0.00 382 ILE A C 18
ATOM 32996 O O . ILE A 1 99 ? -2.364 2.263 2.789 1.00 0.00 382 ILE A O 18
ATOM 33012 N N . GLU A 1 100 ? -0.369 2.456 1.765 1.00 0.00 383 GLU A N 18
ATOM 33013 C CA . GLU A 1 100 ? -0.426 3.910 1.690 1.00 0.00 383 GLU A CA 18
ATOM 33014 C C . GLU A 1 100 ? 0.053 4.403 0.328 1.00 0.00 383 GLU A C 18
ATOM 33015 O O . GLU A 1 100 ? 1.201 4.177 -0.058 1.00 0.00 383 GLU A O 18
ATOM 33027 N N . PHE A 1 101 ? -0.833 5.078 -0.396 1.00 0.00 384 PHE A N 18
ATOM 33028 C CA . PHE A 1 101 ? -0.502 5.602 -1.716 1.00 0.00 384 PHE A CA 18
ATOM 33029 C C . PHE A 1 101 ? 0.831 6.344 -1.689 1.00 0.00 384 PHE A C 18
ATOM 33030 O O . PHE A 1 101 ? 1.226 6.894 -0.662 1.00 0.00 384 PHE A O 18
ATOM 33047 N N . GLY A 1 102 ? 1.520 6.354 -2.826 1.00 0.00 385 GLY A N 18
ATOM 33048 C CA . GLY A 1 102 ? 2.801 7.031 -2.911 1.00 0.00 385 GLY A CA 18
ATOM 33049 C C . GLY A 1 102 ? 2.718 8.484 -2.491 1.00 0.00 385 GLY A C 18
ATOM 33050 O O . GLY A 1 102 ? 1.627 9.025 -2.306 1.00 0.00 385 GLY A O 18
ATOM 33054 N N . LYS A 1 103 ? 3.874 9.121 -2.337 1.00 0.00 386 LYS A N 18
ATOM 33055 C CA . LYS A 1 103 ? 3.929 10.522 -1.935 1.00 0.00 386 LYS A CA 18
ATOM 33056 C C . LYS A 1 103 ? 3.290 11.416 -2.992 1.00 0.00 386 LYS A C 18
ATOM 33057 O O . LYS A 1 103 ? 3.953 11.860 -3.928 1.00 0.00 386 LYS A O 18
ATOM 33076 N N . ASN A 1 104 ? 1.996 11.679 -2.834 1.00 0.00 387 ASN A N 18
ATOM 33077 C CA . ASN A 1 104 ? 1.267 12.522 -3.774 1.00 0.00 387 ASN A CA 18
ATOM 33078 C C . ASN A 1 104 ? 2.139 13.675 -4.261 1.00 0.00 387 ASN A C 18
ATOM 33079 O O . ASN A 1 104 ? 2.416 14.617 -3.518 1.00 0.00 387 ASN A O 18
ATOM 33090 N N . LYS A 1 105 ? 2.571 13.596 -5.516 1.00 0.00 388 LYS A N 18
ATOM 33091 C CA . LYS A 1 105 ? 3.410 14.632 -6.104 1.00 0.00 388 LYS A CA 18
ATOM 33092 C C . LYS A 1 105 ? 2.643 15.418 -7.162 1.00 0.00 388 LYS A C 18
ATOM 33093 O O . LYS A 1 105 ? 1.512 15.074 -7.508 1.00 0.00 388 LYS A O 18
ATOM 33112 N N . LYS A 1 106 ? 3.265 16.474 -7.675 1.00 0.00 389 LYS A N 18
ATOM 33113 C CA . LYS A 1 106 ? 2.643 17.307 -8.697 1.00 0.00 389 LYS A CA 18
ATOM 33114 C C . LYS A 1 106 ? 2.979 16.798 -10.095 1.00 0.00 389 LYS A C 18
ATOM 33115 O O . LYS A 1 106 ? 3.266 17.583 -10.998 1.00 0.00 389 LYS A O 18
ATOM 33134 N N . GLN A 1 107 ? 2.942 15.480 -10.264 1.00 0.00 390 GLN A N 18
ATOM 33135 C CA . GLN A 1 107 ? 3.242 14.867 -11.553 1.00 0.00 390 GLN A CA 18
ATOM 33136 C C . GLN A 1 107 ? 1.961 14.499 -12.292 1.00 0.00 390 GLN A C 18
ATOM 33137 O O . GLN A 1 107 ? 1.344 13.472 -12.011 1.00 0.00 390 GLN A O 18
ATOM 33151 N N . ARG A 1 108 ? 1.568 15.344 -13.240 1.00 0.00 391 ARG A N 18
ATOM 33152 C CA . ARG A 1 108 ? 0.358 15.108 -14.020 1.00 0.00 391 ARG A CA 18
ATOM 33153 C C . ARG A 1 108 ? 0.694 14.894 -15.493 1.00 0.00 391 ARG A C 18
ATOM 33154 O O . ARG A 1 108 ? 1.572 15.559 -16.042 1.00 0.00 391 ARG A O 18
ATOM 33175 N N . SER A 1 109 ? -0.011 13.962 -16.125 1.00 0.00 392 SER A N 18
ATOM 33176 C CA . SER A 1 109 ? 0.215 13.658 -17.534 1.00 0.00 392 SER A CA 18
ATOM 33177 C C . SER A 1 109 ? -0.564 14.617 -18.429 1.00 0.00 392 SER A C 18
ATOM 33178 O O . SER A 1 109 ? -1.689 14.328 -18.835 1.00 0.00 392 SER A O 18
ATOM 33186 N N . SER A 1 110 ? 0.044 15.759 -18.731 1.00 0.00 393 SER A N 18
ATOM 33187 C CA . SER A 1 110 ? -0.592 16.764 -19.575 1.00 0.00 393 SER A CA 18
ATOM 33188 C C . SER A 1 110 ? 0.423 17.803 -20.042 1.00 0.00 393 SER A C 18
ATOM 33189 O O . SER A 1 110 ? 1.333 18.175 -19.303 1.00 0.00 393 SER A O 18
ATOM 33197 N N . GLY A 1 111 ? 0.259 18.268 -21.277 1.00 0.00 394 GLY A N 18
ATOM 33198 C CA . GLY A 1 111 ? 1.167 19.259 -21.824 1.00 0.00 394 GLY A CA 18
ATOM 33199 C C . GLY A 1 111 ? 1.928 18.746 -23.030 1.00 0.00 394 GLY A C 18
ATOM 33200 O O . GLY A 1 111 ? 2.929 18.040 -22.905 1.00 0.00 394 GLY A O 18
ATOM 33204 N N . PRO A 1 112 ? 1.449 19.100 -24.232 1.00 0.00 395 PRO A N 18
ATOM 33205 C CA . PRO A 1 112 ? 2.076 18.681 -25.489 1.00 0.00 395 PRO A CA 18
ATOM 33206 C C . PRO A 1 112 ? 3.364 19.444 -25.777 1.00 0.00 395 PRO A C 18
ATOM 33207 O O . PRO A 1 112 ? 3.631 20.482 -25.171 1.00 0.00 395 PRO A O 18
ATOM 33218 N N . SER A 1 113 ? 4.158 18.924 -26.707 1.00 0.00 396 SER A N 18
ATOM 33219 C CA . SER A 1 113 ? 5.421 19.556 -27.074 1.00 0.00 396 SER A CA 18
ATOM 33220 C C . SER A 1 113 ? 5.842 19.150 -28.483 1.00 0.00 396 SER A C 18
ATOM 33221 O O . SER A 1 113 ? 5.839 17.969 -28.828 1.00 0.00 396 SER A O 18
ATOM 33229 N N . SER A 1 114 ? 6.205 20.140 -29.293 1.00 0.00 397 SER A N 18
ATOM 33230 C CA . SER A 1 114 ? 6.625 19.888 -30.667 1.00 0.00 397 SER A CA 18
ATOM 33231 C C . SER A 1 114 ? 7.753 18.862 -30.711 1.00 0.00 397 SER A C 18
ATOM 33232 O O . SER A 1 114 ? 8.287 18.466 -29.675 1.00 0.00 397 SER A O 18
ATOM 33240 N N . GLY A 1 115 ? 8.111 18.436 -31.918 1.00 0.00 398 GLY A N 18
ATOM 33241 C CA . GLY A 1 115 ? 9.174 17.459 -32.075 1.00 0.00 398 GLY A CA 18
ATOM 33242 C C . GLY A 1 115 ? 9.169 16.415 -30.977 1.00 0.00 398 GLY A C 18
ATOM 33243 O O . GLY A 1 115 ? 10.224 16.029 -30.474 1.00 0.00 398 GLY A O 18
ATOM 33247 N N . GLY A 1 1 ? -34.810 -0.744 30.072 1.00 0.00 284 GLY A N 19
ATOM 33248 C CA . GLY A 1 1 ? -33.638 -1.362 29.479 1.00 0.00 284 GLY A CA 19
ATOM 33249 C C . GLY A 1 1 ? -33.856 -1.745 28.030 1.00 0.00 284 GLY A C 19
ATOM 33250 O O . GLY A 1 1 ? -34.931 -2.219 27.660 1.00 0.00 284 GLY A O 19
ATOM 33254 N N . SER A 1 2 ? -32.835 -1.538 27.204 1.00 0.00 285 SER A N 19
ATOM 33255 C CA . SER A 1 2 ? -32.922 -1.861 25.784 1.00 0.00 285 SER A CA 19
ATOM 33256 C C . SER A 1 2 ? -31.895 -2.924 25.405 1.00 0.00 285 SER A C 19
ATOM 33257 O O . SER A 1 2 ? -32.231 -3.934 24.787 1.00 0.00 285 SER A O 19
ATOM 33265 N N . SER A 1 3 ? -30.642 -2.686 25.778 1.00 0.00 286 SER A N 19
ATOM 33266 C CA . SER A 1 3 ? -29.564 -3.620 25.474 1.00 0.00 286 SER A CA 19
ATOM 33267 C C . SER A 1 3 ? -29.595 -4.024 24.003 1.00 0.00 286 SER A C 19
ATOM 33268 O O . SER A 1 3 ? -29.384 -5.187 23.663 1.00 0.00 286 SER A O 19
ATOM 33276 N N . GLY A 1 4 ? -29.858 -3.052 23.133 1.00 0.00 287 GLY A N 19
ATOM 33277 C CA . GLY A 1 4 ? -29.912 -3.326 21.709 1.00 0.00 287 GLY A CA 19
ATOM 33278 C C . GLY A 1 4 ? -29.326 -2.199 20.881 1.00 0.00 287 GLY A C 19
ATOM 33279 O O . GLY A 1 4 ? -30.054 -1.467 20.213 1.00 0.00 287 GLY A O 19
ATOM 33283 N N . SER A 1 5 ? -28.004 -2.060 20.925 1.00 0.00 288 SER A N 19
ATOM 33284 C CA . SER A 1 5 ? -27.321 -1.012 20.176 1.00 0.00 288 SER A CA 19
ATOM 33285 C C . SER A 1 5 ? -26.542 -1.600 19.003 1.00 0.00 288 SER A C 19
ATOM 33286 O O . SER A 1 5 ? -25.471 -2.180 19.184 1.00 0.00 288 SER A O 19
ATOM 33294 N N . SER A 1 6 ? -27.090 -1.446 17.802 1.00 0.00 289 SER A N 19
ATOM 33295 C CA . SER A 1 6 ? -26.450 -1.966 16.599 1.00 0.00 289 SER A CA 19
ATOM 33296 C C . SER A 1 6 ? -26.899 -1.187 15.366 1.00 0.00 289 SER A C 19
ATOM 33297 O O . SER A 1 6 ? -27.879 -0.444 15.410 1.00 0.00 289 SER A O 19
ATOM 33305 N N . GLY A 1 7 ? -26.174 -1.365 14.266 1.00 0.00 290 GLY A N 19
ATOM 33306 C CA . GLY A 1 7 ? -26.512 -0.672 13.035 1.00 0.00 290 GLY A CA 19
ATOM 33307 C C . GLY A 1 7 ? -27.589 -1.388 12.245 1.00 0.00 290 GLY A C 19
ATOM 33308 O O . GLY A 1 7 ? -27.715 -2.609 12.321 1.00 0.00 290 GLY A O 19
ATOM 33312 N N . GLU A 1 8 ? -28.369 -0.625 11.486 1.00 0.00 291 GLU A N 19
ATOM 33313 C CA . GLU A 1 8 ? -29.443 -1.195 10.680 1.00 0.00 291 GLU A CA 19
ATOM 33314 C C . GLU A 1 8 ? -28.880 -2.053 9.551 1.00 0.00 291 GLU A C 19
ATOM 33315 O O . GLU A 1 8 ? -29.383 -3.142 9.276 1.00 0.00 291 GLU A O 19
ATOM 33327 N N . GLU A 1 9 ? -27.833 -1.553 8.902 1.00 0.00 292 GLU A N 19
ATOM 33328 C CA . GLU A 1 9 ? -27.202 -2.274 7.802 1.00 0.00 292 GLU A CA 19
ATOM 33329 C C . GLU A 1 9 ? -25.776 -2.679 8.164 1.00 0.00 292 GLU A C 19
ATOM 33330 O O . GLU A 1 9 ? -25.388 -3.836 8.000 1.00 0.00 292 GLU A O 19
ATOM 33342 N N . ILE A 1 10 ? -25.001 -1.719 8.656 1.00 0.00 293 ILE A N 19
ATOM 33343 C CA . ILE A 1 10 ? -23.619 -1.975 9.042 1.00 0.00 293 ILE A CA 19
ATOM 33344 C C . ILE A 1 10 ? -23.546 -2.962 10.201 1.00 0.00 293 ILE A C 19
ATOM 33345 O O . ILE A 1 10 ? -24.502 -3.113 10.963 1.00 0.00 293 ILE A O 19
ATOM 33361 N N . ARG A 1 11 ? -22.404 -3.629 10.332 1.00 0.00 294 ARG A N 19
ATOM 33362 C CA . ARG A 1 11 ? -22.206 -4.602 11.400 1.00 0.00 294 ARG A CA 19
ATOM 33363 C C . ARG A 1 11 ? -21.857 -3.905 12.712 1.00 0.00 294 ARG A C 19
ATOM 33364 O O . ARG A 1 11 ? -21.437 -2.748 12.720 1.00 0.00 294 ARG A O 19
ATOM 33385 N N . LYS A 1 12 ? -22.036 -4.617 13.820 1.00 0.00 295 LYS A N 19
ATOM 33386 C CA . LYS A 1 12 ? -21.740 -4.068 15.138 1.00 0.00 295 LYS A CA 19
ATOM 33387 C C . LYS A 1 12 ? -20.576 -3.086 15.069 1.00 0.00 295 LYS A C 19
ATOM 33388 O O . LYS A 1 12 ? -20.645 -1.987 15.621 1.00 0.00 295 LYS A O 19
ATOM 33407 N N . ILE A 1 13 ? -19.507 -3.487 14.390 1.00 0.00 296 ILE A N 19
ATOM 33408 C CA . ILE A 1 13 ? -18.329 -2.641 14.248 1.00 0.00 296 ILE A CA 19
ATOM 33409 C C . ILE A 1 13 ? -18.708 -1.249 13.757 1.00 0.00 296 ILE A C 19
ATOM 33410 O O . ILE A 1 13 ? -19.236 -1.072 12.659 1.00 0.00 296 ILE A O 19
ATOM 33426 N N . PRO A 1 14 ? -18.433 -0.232 14.588 1.00 0.00 297 PRO A N 19
ATOM 33427 C CA . PRO A 1 14 ? -18.736 1.164 14.260 1.00 0.00 297 PRO A CA 19
ATOM 33428 C C . PRO A 1 14 ? -17.788 1.730 13.207 1.00 0.00 297 PRO A C 19
ATOM 33429 O O . PRO A 1 14 ? -18.225 2.288 12.202 1.00 0.00 297 PRO A O 19
ATOM 33440 N N . MET A 1 15 ? -16.489 1.580 13.447 1.00 0.00 298 MET A N 19
ATOM 33441 C CA . MET A 1 15 ? -15.480 2.076 12.517 1.00 0.00 298 MET A CA 19
ATOM 33442 C C . MET A 1 15 ? -15.757 1.585 11.100 1.00 0.00 298 MET A C 19
ATOM 33443 O O . MET A 1 15 ? -15.995 2.382 10.192 1.00 0.00 298 MET A O 19
ATOM 33457 N N . PHE A 1 16 ? -15.726 0.269 10.918 1.00 0.00 299 PHE A N 19
ATOM 33458 C CA . PHE A 1 16 ? -15.973 -0.328 9.610 1.00 0.00 299 PHE A CA 19
ATOM 33459 C C . PHE A 1 16 ? -15.046 0.269 8.556 1.00 0.00 299 PHE A C 19
ATOM 33460 O O . PHE A 1 16 ? -15.474 0.587 7.446 1.00 0.00 299 PHE A O 19
ATOM 33477 N N . SER A 1 17 ? -13.774 0.420 8.912 1.00 0.00 300 SER A N 19
ATOM 33478 C CA . SER A 1 17 ? -12.786 0.983 8.000 1.00 0.00 300 SER A CA 19
ATOM 33479 C C . SER A 1 17 ? -11.372 0.778 8.535 1.00 0.00 300 SER A C 19
ATOM 33480 O O . SER A 1 17 ? -10.989 1.365 9.547 1.00 0.00 300 SER A O 19
ATOM 33488 N N . SER A 1 18 ? -10.603 -0.061 7.848 1.00 0.00 301 SER A N 19
ATOM 33489 C CA . SER A 1 18 ? -9.233 -0.348 8.256 1.00 0.00 301 SER A CA 19
ATOM 33490 C C . SER A 1 18 ? -8.403 0.931 8.313 1.00 0.00 301 SER A C 19
ATOM 33491 O O . SER A 1 18 ? -7.830 1.268 9.350 1.00 0.00 301 SER A O 19
ATOM 33499 N N . TYR A 1 19 ? -8.343 1.640 7.190 1.00 0.00 302 TYR A N 19
ATOM 33500 C CA . TYR A 1 19 ? -7.582 2.881 7.111 1.00 0.00 302 TYR A CA 19
ATOM 33501 C C . TYR A 1 19 ? -7.934 3.656 5.843 1.00 0.00 302 TYR A C 19
ATOM 33502 O O . TYR A 1 19 ? -8.250 3.066 4.811 1.00 0.00 302 TYR A O 19
ATOM 33520 N N . ASN A 1 20 ? -7.876 4.980 5.931 1.00 0.00 303 ASN A N 19
ATOM 33521 C CA . ASN A 1 20 ? -8.187 5.836 4.793 1.00 0.00 303 ASN A CA 19
ATOM 33522 C C . ASN A 1 20 ? -6.912 6.322 4.113 1.00 0.00 303 ASN A C 19
ATOM 33523 O O . ASN A 1 20 ? -6.148 7.115 4.662 1.00 0.00 303 ASN A O 19
ATOM 33534 N N . PRO A 1 21 ? -6.674 5.835 2.885 1.00 0.00 304 PRO A N 19
ATOM 33535 C CA . PRO A 1 21 ? -5.492 6.207 2.102 1.00 0.00 304 PRO A CA 19
ATOM 33536 C C . PRO A 1 21 ? -5.630 7.584 1.462 1.00 0.00 304 PRO A C 19
ATOM 33537 O O . PRO A 1 21 ? -4.754 8.436 1.605 1.00 0.00 304 PRO A O 19
ATOM 33548 N N . GLY A 1 22 ? -6.736 7.795 0.756 1.00 0.00 305 GLY A N 19
ATOM 33549 C CA . GLY A 1 22 ? -6.968 9.072 0.105 1.00 0.00 305 GLY A CA 19
ATOM 33550 C C . GLY A 1 22 ? -6.891 8.975 -1.405 1.00 0.00 305 GLY A C 19
ATOM 33551 O O . GLY A 1 22 ? -7.275 7.962 -1.988 1.00 0.00 305 GLY A O 19
ATOM 33555 N N . GLU A 1 23 ? -6.396 10.033 -2.041 1.00 0.00 306 GLU A N 19
ATOM 33556 C CA . GLU A 1 23 ? -6.274 10.063 -3.494 1.00 0.00 306 GLU A CA 19
ATOM 33557 C C . GLU A 1 23 ? -5.435 8.890 -3.993 1.00 0.00 306 GLU A C 19
ATOM 33558 O O . GLU A 1 23 ? -4.395 8.553 -3.426 1.00 0.00 306 GLU A O 19
ATOM 33570 N N . PRO A 1 24 ? -5.896 8.253 -5.079 1.00 0.00 307 PRO A N 19
ATOM 33571 C CA . PRO A 1 24 ? -5.204 7.108 -5.679 1.00 0.00 307 PRO A CA 19
ATOM 33572 C C . PRO A 1 24 ? -3.965 7.526 -6.464 1.00 0.00 307 PRO A C 19
ATOM 33573 O O . PRO A 1 24 ? -3.939 8.591 -7.079 1.00 0.00 307 PRO A O 19
ATOM 33584 N N . ASN A 1 25 ? -2.941 6.680 -6.438 1.00 0.00 308 ASN A N 19
ATOM 33585 C CA . ASN A 1 25 ? -1.698 6.962 -7.147 1.00 0.00 308 ASN A CA 19
ATOM 33586 C C . ASN A 1 25 ? -1.177 5.711 -7.850 1.00 0.00 308 ASN A C 19
ATOM 33587 O O . ASN A 1 25 ? -1.662 4.605 -7.613 1.00 0.00 308 ASN A O 19
ATOM 33598 N N . LYS A 1 26 ? -0.185 5.896 -8.715 1.00 0.00 309 LYS A N 19
ATOM 33599 C CA . LYS A 1 26 ? 0.405 4.784 -9.451 1.00 0.00 309 LYS A CA 19
ATOM 33600 C C . LYS A 1 26 ? 1.266 3.921 -8.535 1.00 0.00 309 LYS A C 19
ATOM 33601 O O . LYS A 1 26 ? 1.347 2.705 -8.706 1.00 0.00 309 LYS A O 19
ATOM 33620 N N . VAL A 1 27 ? 1.908 4.558 -7.559 1.00 0.00 310 VAL A N 19
ATOM 33621 C CA . VAL A 1 27 ? 2.761 3.848 -6.614 1.00 0.00 310 VAL A CA 19
ATOM 33622 C C . VAL A 1 27 ? 2.021 3.563 -5.312 1.00 0.00 310 VAL A C 19
ATOM 33623 O O . VAL A 1 27 ? 1.188 4.356 -4.873 1.00 0.00 310 VAL A O 19
ATOM 33636 N N . LEU A 1 28 ? 2.331 2.426 -4.700 1.00 0.00 311 LEU A N 19
ATOM 33637 C CA . LEU A 1 28 ? 1.695 2.035 -3.445 1.00 0.00 311 LEU A CA 19
ATOM 33638 C C . LEU A 1 28 ? 2.740 1.690 -2.390 1.00 0.00 311 LEU A C 19
ATOM 33639 O O . LEU A 1 28 ? 3.480 0.715 -2.529 1.00 0.00 311 LEU A O 19
ATOM 33655 N N . TYR A 1 29 ? 2.794 2.493 -1.333 1.00 0.00 312 TYR A N 19
ATOM 33656 C CA . TYR A 1 29 ? 3.749 2.272 -0.254 1.00 0.00 312 TYR A CA 19
ATOM 33657 C C . TYR A 1 29 ? 3.162 1.354 0.814 1.00 0.00 312 TYR A C 19
ATOM 33658 O O . TYR A 1 29 ? 2.302 1.763 1.596 1.00 0.00 312 TYR A O 19
ATOM 33676 N N . LEU A 1 30 ? 3.631 0.112 0.840 1.00 0.00 313 LEU A N 19
ATOM 33677 C CA . LEU A 1 30 ? 3.154 -0.866 1.812 1.00 0.00 313 LEU A CA 19
ATOM 33678 C C . LEU A 1 30 ? 4.045 -0.882 3.051 1.00 0.00 313 LEU A C 19
ATOM 33679 O O . LEU A 1 30 ? 5.250 -0.644 2.966 1.00 0.00 313 LEU A O 19
ATOM 33695 N N . LYS A 1 31 ? 3.445 -1.168 4.201 1.00 0.00 314 LYS A N 19
ATOM 33696 C CA . LYS A 1 31 ? 4.183 -1.220 5.457 1.00 0.00 314 LYS A CA 19
ATOM 33697 C C . LYS A 1 31 ? 3.631 -2.312 6.368 1.00 0.00 314 LYS A C 19
ATOM 33698 O O . LYS A 1 31 ? 2.650 -2.976 6.033 1.00 0.00 314 LYS A O 19
ATOM 33717 N N . ASN A 1 32 ? 4.266 -2.492 7.521 1.00 0.00 315 ASN A N 19
ATOM 33718 C CA . ASN A 1 32 ? 3.838 -3.503 8.480 1.00 0.00 315 ASN A CA 19
ATOM 33719 C C . ASN A 1 32 ? 4.066 -4.907 7.929 1.00 0.00 315 ASN A C 19
ATOM 33720 O O . ASN A 1 32 ? 3.151 -5.731 7.898 1.00 0.00 315 ASN A O 19
ATOM 33731 N N . LEU A 1 33 ? 5.294 -5.174 7.495 1.00 0.00 316 LEU A N 19
ATOM 33732 C CA . LEU A 1 33 ? 5.644 -6.479 6.945 1.00 0.00 316 LEU A CA 19
ATOM 33733 C C . LEU A 1 33 ? 6.722 -7.153 7.789 1.00 0.00 316 LEU A C 19
ATOM 33734 O O . LEU A 1 33 ? 7.866 -6.702 7.827 1.00 0.00 316 LEU A O 19
ATOM 33750 N N . SER A 1 34 ? 6.347 -8.238 8.460 1.00 0.00 317 SER A N 19
ATOM 33751 C CA . SER A 1 34 ? 7.281 -8.974 9.304 1.00 0.00 317 SER A CA 19
ATOM 33752 C C . SER A 1 34 ? 8.663 -9.035 8.660 1.00 0.00 317 SER A C 19
ATOM 33753 O O . SER A 1 34 ? 8.812 -8.949 7.441 1.00 0.00 317 SER A O 19
ATOM 33761 N N . PRO A 1 35 ? 9.699 -9.184 9.499 1.00 0.00 318 PRO A N 19
ATOM 33762 C CA . PRO A 1 35 ? 11.088 -9.260 9.036 1.00 0.00 318 PRO A CA 19
ATOM 33763 C C . PRO A 1 35 ? 11.373 -10.544 8.265 1.00 0.00 318 PRO A C 19
ATOM 33764 O O . PRO A 1 35 ? 12.503 -10.784 7.837 1.00 0.00 318 PRO A O 19
ATOM 33775 N N . ARG A 1 36 ? 10.344 -11.366 8.092 1.00 0.00 319 ARG A N 19
ATOM 33776 C CA . ARG A 1 36 ? 10.484 -12.626 7.374 1.00 0.00 319 ARG A CA 19
ATOM 33777 C C . ARG A 1 36 ? 9.794 -12.558 6.015 1.00 0.00 319 ARG A C 19
ATOM 33778 O O . ARG A 1 36 ? 10.148 -13.288 5.089 1.00 0.00 319 ARG A O 19
ATOM 33799 N N . VAL A 1 37 ? 8.805 -11.676 5.903 1.00 0.00 320 VAL A N 19
ATOM 33800 C CA . VAL A 1 37 ? 8.065 -11.511 4.658 1.00 0.00 320 VAL A CA 19
ATOM 33801 C C . VAL A 1 37 ? 9.011 -11.315 3.478 1.00 0.00 320 VAL A C 19
ATOM 33802 O O . VAL A 1 37 ? 10.048 -10.662 3.599 1.00 0.00 320 VAL A O 19
ATOM 33815 N N . THR A 1 38 ? 8.648 -11.888 2.334 1.00 0.00 321 THR A N 19
ATOM 33816 C CA . THR A 1 38 ? 9.465 -11.778 1.131 1.00 0.00 321 THR A CA 19
ATOM 33817 C C . THR A 1 38 ? 8.610 -11.430 -0.083 1.00 0.00 321 THR A C 19
ATOM 33818 O O . THR A 1 38 ? 7.390 -11.584 -0.058 1.00 0.00 321 THR A O 19
ATOM 33829 N N . GLU A 1 39 ? 9.261 -10.962 -1.143 1.00 0.00 322 GLU A N 19
ATOM 33830 C CA . GLU A 1 39 ? 8.559 -10.593 -2.367 1.00 0.00 322 GLU A CA 19
ATOM 33831 C C . GLU A 1 39 ? 7.429 -11.575 -2.664 1.00 0.00 322 GLU A C 19
ATOM 33832 O O . GLU A 1 39 ? 6.278 -11.176 -2.846 1.00 0.00 322 GLU A O 19
ATOM 33844 N N . ARG A 1 40 ? 7.765 -12.860 -2.709 1.00 0.00 323 ARG A N 19
ATOM 33845 C CA . ARG A 1 40 ? 6.780 -13.898 -2.985 1.00 0.00 323 ARG A CA 19
ATOM 33846 C C . ARG A 1 40 ? 5.426 -13.537 -2.382 1.00 0.00 323 ARG A C 19
ATOM 33847 O O . ARG A 1 40 ? 4.386 -13.715 -3.016 1.00 0.00 323 ARG A O 19
ATOM 33868 N N . ASP A 1 41 ? 5.447 -13.028 -1.155 1.00 0.00 324 ASP A N 19
ATOM 33869 C CA . ASP A 1 41 ? 4.221 -12.640 -0.467 1.00 0.00 324 ASP A CA 19
ATOM 33870 C C . ASP A 1 41 ? 3.510 -11.518 -1.215 1.00 0.00 324 ASP A C 19
ATOM 33871 O O . ASP A 1 41 ? 2.313 -11.604 -1.494 1.00 0.00 324 ASP A O 19
ATOM 33880 N N . LEU A 1 42 ? 4.252 -10.465 -1.537 1.00 0.00 325 LEU A N 19
ATOM 33881 C CA . LEU A 1 42 ? 3.693 -9.323 -2.252 1.00 0.00 325 LEU A CA 19
ATOM 33882 C C . LEU A 1 42 ? 3.137 -9.749 -3.608 1.00 0.00 325 LEU A C 19
ATOM 33883 O O . LEU A 1 42 ? 2.012 -9.402 -3.965 1.00 0.00 325 LEU A O 19
ATOM 33899 N N . VAL A 1 43 ? 3.934 -10.504 -4.357 1.00 0.00 326 VAL A N 19
ATOM 33900 C CA . VAL A 1 43 ? 3.522 -10.980 -5.672 1.00 0.00 326 VAL A CA 19
ATOM 33901 C C . VAL A 1 43 ? 2.137 -11.614 -5.616 1.00 0.00 326 VAL A C 19
ATOM 33902 O O . VAL A 1 43 ? 1.207 -11.158 -6.282 1.00 0.00 326 VAL A O 19
ATOM 33915 N N . SER A 1 44 ? 2.006 -12.669 -4.819 1.00 0.00 327 SER A N 19
ATOM 33916 C CA . SER A 1 44 ? 0.734 -13.369 -4.679 1.00 0.00 327 SER A CA 19
ATOM 33917 C C . SER A 1 44 ? -0.382 -12.399 -4.303 1.00 0.00 327 SER A C 19
ATOM 33918 O O . SER A 1 44 ? -1.511 -12.519 -4.780 1.00 0.00 327 SER A O 19
ATOM 33926 N N . LEU A 1 45 ? -0.057 -11.437 -3.446 1.00 0.00 328 LEU A N 19
ATOM 33927 C CA . LEU A 1 45 ? -1.031 -10.445 -3.005 1.00 0.00 328 LEU A CA 19
ATOM 33928 C C . LEU A 1 45 ? -1.529 -9.612 -4.181 1.00 0.00 328 LEU A C 19
ATOM 33929 O O . LEU A 1 45 ? -2.719 -9.312 -4.284 1.00 0.00 328 LEU A O 19
ATOM 33945 N N . PHE A 1 46 ? -0.611 -9.240 -5.069 1.00 0.00 329 PHE A N 19
ATOM 33946 C CA . PHE A 1 46 ? -0.957 -8.443 -6.239 1.00 0.00 329 PHE A CA 19
ATOM 33947 C C . PHE A 1 46 ? -0.618 -9.189 -7.525 1.00 0.00 329 PHE A C 19
ATOM 33948 O O . PHE A 1 46 ? -0.031 -8.623 -8.447 1.00 0.00 329 PHE A O 19
ATOM 33965 N N . ALA A 1 47 ? -0.991 -10.463 -7.580 1.00 0.00 330 ALA A N 19
ATOM 33966 C CA . ALA A 1 47 ? -0.728 -11.287 -8.753 1.00 0.00 330 ALA A CA 19
ATOM 33967 C C . ALA A 1 47 ? -1.904 -11.252 -9.723 1.00 0.00 330 ALA A C 19
ATOM 33968 O O . ALA A 1 47 ? -1.752 -10.871 -10.884 1.00 0.00 330 ALA A O 19
ATOM 33975 N N . ARG A 1 48 ? -3.076 -11.652 -9.241 1.00 0.00 331 ARG A N 19
ATOM 33976 C CA . ARG A 1 48 ? -4.277 -11.668 -10.066 1.00 0.00 331 ARG A CA 19
ATOM 33977 C C . ARG A 1 48 ? -4.317 -10.456 -10.993 1.00 0.00 331 ARG A C 19
ATOM 33978 O O . ARG A 1 48 ? -4.571 -10.584 -12.190 1.00 0.00 331 ARG A O 19
ATOM 33999 N N . PHE A 1 49 ? -4.063 -9.279 -10.430 1.00 0.00 332 PHE A N 19
ATOM 34000 C CA . PHE A 1 49 ? -4.070 -8.043 -11.203 1.00 0.00 332 PHE A CA 19
ATOM 34001 C C . PHE A 1 49 ? -3.262 -8.201 -12.488 1.00 0.00 332 PHE A C 19
ATOM 34002 O O . PHE A 1 49 ? -3.725 -7.848 -13.573 1.00 0.00 332 PHE A O 19
ATOM 34019 N N . GLN A 1 50 ? -2.051 -8.733 -12.356 1.00 0.00 333 GLN A N 19
ATOM 34020 C CA . GLN A 1 50 ? -1.177 -8.937 -13.506 1.00 0.00 333 GLN A CA 19
ATOM 34021 C C . GLN A 1 50 ? -1.725 -10.028 -14.420 1.00 0.00 333 GLN A C 19
ATOM 34022 O O . GLN A 1 50 ? -1.227 -11.152 -14.427 1.00 0.00 333 GLN A O 19
ATOM 34036 N N . GLU A 1 51 ? -2.755 -9.686 -15.189 1.00 0.00 334 GLU A N 19
ATOM 34037 C CA . GLU A 1 51 ? -3.371 -10.638 -16.106 1.00 0.00 334 GLU A CA 19
ATOM 34038 C C . GLU A 1 51 ? -3.335 -10.114 -17.539 1.00 0.00 334 GLU A C 19
ATOM 34039 O O . GLU A 1 51 ? -4.332 -9.604 -18.052 1.00 0.00 334 GLU A O 19
ATOM 34051 N N . LYS A 1 52 ? -2.179 -10.243 -18.181 1.00 0.00 335 LYS A N 19
ATOM 34052 C CA . LYS A 1 52 ? -2.011 -9.784 -19.554 1.00 0.00 335 LYS A CA 19
ATOM 34053 C C . LYS A 1 52 ? -2.505 -8.350 -19.713 1.00 0.00 335 LYS A C 19
ATOM 34054 O O . LYS A 1 52 ? -3.098 -7.996 -20.733 1.00 0.00 335 LYS A O 19
ATOM 34073 N N . LYS A 1 53 ? -2.257 -7.528 -18.700 1.00 0.00 336 LYS A N 19
ATOM 34074 C CA . LYS A 1 53 ? -2.674 -6.130 -18.728 1.00 0.00 336 LYS A CA 19
ATOM 34075 C C . LYS A 1 53 ? -1.474 -5.201 -18.581 1.00 0.00 336 LYS A C 19
ATOM 34076 O O . LYS A 1 53 ? -0.697 -5.320 -17.634 1.00 0.00 336 LYS A O 19
ATOM 34095 N N . GLY A 1 54 ? -1.330 -4.273 -19.522 1.00 0.00 337 GLY A N 19
ATOM 34096 C CA . GLY A 1 54 ? -0.223 -3.336 -19.476 1.00 0.00 337 GLY A CA 19
ATOM 34097 C C . GLY A 1 54 ? 1.093 -4.008 -19.138 1.00 0.00 337 GLY A C 19
ATOM 34098 O O . GLY A 1 54 ? 1.244 -5.224 -19.264 1.00 0.00 337 GLY A O 19
ATOM 34102 N N . PRO A 1 55 ? 2.075 -3.208 -18.699 1.00 0.00 338 PRO A N 19
ATOM 34103 C CA . PRO A 1 55 ? 3.402 -3.712 -18.333 1.00 0.00 338 PRO A CA 19
ATOM 34104 C C . PRO A 1 55 ? 3.381 -4.517 -17.038 1.00 0.00 338 PRO A C 19
ATOM 34105 O O . PRO A 1 55 ? 2.386 -4.545 -16.313 1.00 0.00 338 PRO A O 19
ATOM 34116 N N . PRO A 1 56 ? 4.503 -5.189 -16.740 1.00 0.00 339 PRO A N 19
ATOM 34117 C CA . PRO A 1 56 ? 4.637 -6.007 -15.531 1.00 0.00 339 PRO A CA 19
ATOM 34118 C C . PRO A 1 56 ? 4.796 -5.161 -14.273 1.00 0.00 339 PRO A C 19
ATOM 34119 O O . PRO A 1 56 ? 5.694 -4.322 -14.188 1.00 0.00 339 PRO A O 19
ATOM 34130 N N . ILE A 1 57 ? 3.921 -5.387 -13.299 1.00 0.00 340 ILE A N 19
ATOM 34131 C CA . ILE A 1 57 ? 3.966 -4.645 -12.046 1.00 0.00 340 ILE A CA 19
ATOM 34132 C C . ILE A 1 57 ? 5.330 -4.777 -11.377 1.00 0.00 340 ILE A C 19
ATOM 34133 O O . ILE A 1 57 ? 5.810 -5.885 -11.137 1.00 0.00 340 ILE A O 19
ATOM 34149 N N . GLN A 1 58 ? 5.950 -3.640 -11.078 1.00 0.00 341 GLN A N 19
ATOM 34150 C CA . GLN A 1 58 ? 7.259 -3.629 -10.435 1.00 0.00 341 GLN A CA 19
ATOM 34151 C C . GLN A 1 58 ? 7.120 -3.677 -8.917 1.00 0.00 341 GLN A C 19
ATOM 34152 O O . GLN A 1 58 ? 6.321 -2.946 -8.333 1.00 0.00 341 GLN A O 19
ATOM 34166 N N . PHE A 1 59 ? 7.905 -4.543 -8.284 1.00 0.00 342 PHE A N 19
ATOM 34167 C CA . PHE A 1 59 ? 7.869 -4.687 -6.834 1.00 0.00 342 PHE A CA 19
ATOM 34168 C C . PHE A 1 59 ? 9.223 -4.341 -6.220 1.00 0.00 342 PHE A C 19
ATOM 34169 O O . PHE A 1 59 ? 10.271 -4.689 -6.764 1.00 0.00 342 PHE A O 19
ATOM 34186 N N . ARG A 1 60 ? 9.192 -3.654 -5.082 1.00 0.00 343 ARG A N 19
ATOM 34187 C CA . ARG A 1 60 ? 10.415 -3.259 -4.394 1.00 0.00 343 ARG A CA 19
ATOM 34188 C C . ARG A 1 60 ? 10.282 -3.463 -2.888 1.00 0.00 343 ARG A C 19
ATOM 34189 O O . ARG A 1 60 ? 9.372 -2.928 -2.258 1.00 0.00 343 ARG A O 19
ATOM 34210 N N . MET A 1 61 ? 11.197 -4.243 -2.319 1.00 0.00 344 MET A N 19
ATOM 34211 C CA . MET A 1 61 ? 11.181 -4.516 -0.887 1.00 0.00 344 MET A CA 19
ATOM 34212 C C . MET A 1 61 ? 12.248 -3.698 -0.166 1.00 0.00 344 MET A C 19
ATOM 34213 O O . MET A 1 61 ? 13.397 -3.637 -0.601 1.00 0.00 344 MET A O 19
ATOM 34227 N N . MET A 1 62 ? 11.859 -3.071 0.941 1.00 0.00 345 MET A N 19
ATOM 34228 C CA . MET A 1 62 ? 12.783 -2.259 1.722 1.00 0.00 345 MET A CA 19
ATOM 34229 C C . MET A 1 62 ? 13.492 -3.102 2.776 1.00 0.00 345 MET A C 19
ATOM 34230 O O . MET A 1 62 ? 12.908 -4.026 3.345 1.00 0.00 345 MET A O 19
ATOM 34244 N N . THR A 1 63 ? 14.757 -2.781 3.034 1.00 0.00 346 THR A N 19
ATOM 34245 C CA . THR A 1 63 ? 15.546 -3.511 4.017 1.00 0.00 346 THR A CA 19
ATOM 34246 C C . THR A 1 63 ? 16.411 -2.563 4.840 1.00 0.00 346 THR A C 19
ATOM 34247 O O . THR A 1 63 ? 16.778 -1.483 4.378 1.00 0.00 346 THR A O 19
ATOM 34258 N N . GLY A 1 64 ? 16.735 -2.975 6.063 1.00 0.00 347 GLY A N 19
ATOM 34259 C CA . GLY A 1 64 ? 17.555 -2.150 6.931 1.00 0.00 347 GLY A CA 19
ATOM 34260 C C . GLY A 1 64 ? 16.945 -1.970 8.307 1.00 0.00 347 GLY A C 19
ATOM 34261 O O . GLY A 1 64 ? 16.381 -2.908 8.869 1.00 0.00 347 GLY A O 19
ATOM 34265 N N . ARG A 1 65 ? 17.061 -0.763 8.850 1.00 0.00 348 ARG A N 19
ATOM 34266 C CA . ARG A 1 65 ? 16.519 -0.465 10.170 1.00 0.00 348 ARG A CA 19
ATOM 34267 C C . ARG A 1 65 ? 15.088 -0.983 10.300 1.00 0.00 348 ARG A C 19
ATOM 34268 O O . ARG A 1 65 ? 14.738 -1.620 11.293 1.00 0.00 348 ARG A O 19
ATOM 34289 N N . MET A 1 66 ? 14.270 -0.703 9.292 1.00 0.00 349 MET A N 19
ATOM 34290 C CA . MET A 1 66 ? 12.879 -1.141 9.294 1.00 0.00 349 MET A CA 19
ATOM 34291 C C . MET A 1 66 ? 12.554 -1.925 8.026 1.00 0.00 349 MET A C 19
ATOM 34292 O O . MET A 1 66 ? 12.080 -1.361 7.040 1.00 0.00 349 MET A O 19
ATOM 34306 N N . ARG A 1 67 ? 12.813 -3.228 8.060 1.00 0.00 350 ARG A N 19
ATOM 34307 C CA . ARG A 1 67 ? 12.548 -4.089 6.913 1.00 0.00 350 ARG A CA 19
ATOM 34308 C C . ARG A 1 67 ? 11.049 -4.239 6.680 1.00 0.00 350 ARG A C 19
ATOM 34309 O O . ARG A 1 67 ? 10.620 -4.883 5.722 1.00 0.00 350 ARG A O 19
ATOM 34330 N N . GLY A 1 68 ? 10.254 -3.642 7.564 1.00 0.00 351 GLY A N 19
ATOM 34331 C CA . GLY A 1 68 ? 8.811 -3.722 7.436 1.00 0.00 351 GLY A CA 19
ATOM 34332 C C . GLY A 1 68 ? 8.253 -2.673 6.495 1.00 0.00 351 GLY A C 19
ATOM 34333 O O . GLY A 1 68 ? 7.280 -1.993 6.820 1.00 0.00 351 GLY A O 19
ATOM 34337 N N . GLN A 1 69 ? 8.871 -2.541 5.325 1.00 0.00 352 GLN A N 19
ATOM 34338 C CA . GLN A 1 69 ? 8.431 -1.566 4.334 1.00 0.00 352 GLN A CA 19
ATOM 34339 C C . GLN A 1 69 ? 8.662 -2.085 2.919 1.00 0.00 352 GLN A C 19
ATOM 34340 O O . GLN A 1 69 ? 9.620 -2.815 2.664 1.00 0.00 352 GLN A O 19
ATOM 34354 N N . ALA A 1 70 ? 7.779 -1.704 2.002 1.00 0.00 353 ALA A N 19
ATOM 34355 C CA . ALA A 1 70 ? 7.888 -2.130 0.613 1.00 0.00 353 ALA A CA 19
ATOM 34356 C C . ALA A 1 70 ? 7.199 -1.140 -0.320 1.00 0.00 353 ALA A C 19
ATOM 34357 O O . ALA A 1 70 ? 6.149 -0.588 0.010 1.00 0.00 353 ALA A O 19
ATOM 34364 N N . PHE A 1 71 ? 7.795 -0.920 -1.487 1.00 0.00 354 PHE A N 19
ATOM 34365 C CA . PHE A 1 71 ? 7.238 0.006 -2.468 1.00 0.00 354 PHE A CA 19
ATOM 34366 C C . PHE A 1 71 ? 6.932 -0.712 -3.779 1.00 0.00 354 PHE A C 19
ATOM 34367 O O . PHE A 1 71 ? 7.818 -1.304 -4.397 1.00 0.00 354 PHE A O 19
ATOM 34384 N N . ILE A 1 72 ? 5.672 -0.655 -4.197 1.00 0.00 355 ILE A N 19
ATOM 34385 C CA . ILE A 1 72 ? 5.249 -1.299 -5.435 1.00 0.00 355 ILE A CA 19
ATOM 34386 C C . ILE A 1 72 ? 4.788 -0.269 -6.460 1.00 0.00 355 ILE A C 19
ATOM 34387 O O . ILE A 1 72 ? 4.201 0.755 -6.108 1.00 0.00 355 ILE A O 19
ATOM 34403 N N . THR A 1 73 ? 5.057 -0.547 -7.732 1.00 0.00 356 THR A N 19
ATOM 34404 C CA . THR A 1 73 ? 4.669 0.355 -8.810 1.00 0.00 356 THR A CA 19
ATOM 34405 C C . THR A 1 73 ? 3.773 -0.350 -9.821 1.00 0.00 356 THR A C 19
ATOM 34406 O O . THR A 1 73 ? 4.186 -1.315 -10.466 1.00 0.00 356 THR A O 19
ATOM 34417 N N . PHE A 1 74 ? 2.545 0.138 -9.957 1.00 0.00 357 PHE A N 19
ATOM 34418 C CA . PHE A 1 74 ? 1.589 -0.447 -10.891 1.00 0.00 357 PHE A CA 19
ATOM 34419 C C . PHE A 1 74 ? 1.524 0.364 -12.182 1.00 0.00 357 PHE A C 19
ATOM 34420 O O . PHE A 1 74 ? 1.869 1.545 -12.220 1.00 0.00 357 PHE A O 19
ATOM 34437 N N . PRO A 1 75 ? 1.074 -0.285 -13.266 1.00 0.00 358 PRO A N 19
ATOM 34438 C CA . PRO A 1 75 ? 0.954 0.356 -14.578 1.00 0.00 358 PRO A CA 19
ATOM 34439 C C . PRO A 1 75 ? 0.380 1.765 -14.485 1.00 0.00 358 PRO A C 19
ATOM 34440 O O . PRO A 1 75 ? 0.826 2.675 -15.184 1.00 0.00 358 PRO A O 19
ATOM 34451 N N . ASN A 1 76 ? -0.611 1.940 -13.618 1.00 0.00 359 ASN A N 19
ATOM 34452 C CA . ASN A 1 76 ? -1.246 3.240 -13.433 1.00 0.00 359 ASN A CA 19
ATOM 34453 C C . ASN A 1 76 ? -1.964 3.310 -12.089 1.00 0.00 359 ASN A C 19
ATOM 34454 O O . ASN A 1 76 ? -2.101 2.304 -11.392 1.00 0.00 359 ASN A O 19
ATOM 34465 N N . LYS A 1 77 ? -2.422 4.505 -11.730 1.00 0.00 360 LYS A N 19
ATOM 34466 C CA . LYS A 1 77 ? -3.128 4.706 -10.470 1.00 0.00 360 LYS A CA 19
ATOM 34467 C C . LYS A 1 77 ? -4.362 3.812 -10.389 1.00 0.00 360 LYS A C 19
ATOM 34468 O O . LYS A 1 77 ? -4.529 3.057 -9.432 1.00 0.00 360 LYS A O 19
ATOM 34487 N N . GLU A 1 78 ? -5.221 3.902 -11.400 1.00 0.00 361 GLU A N 19
ATOM 34488 C CA . GLU A 1 78 ? -6.438 3.100 -11.441 1.00 0.00 361 GLU A CA 19
ATOM 34489 C C . GLU A 1 78 ? -6.193 1.709 -10.864 1.00 0.00 361 GLU A C 19
ATOM 34490 O O . GLU A 1 78 ? -6.759 1.345 -9.833 1.00 0.00 361 GLU A O 19
ATOM 34502 N N . ILE A 1 79 ? -5.345 0.937 -11.537 1.00 0.00 362 ILE A N 19
ATOM 34503 C CA . ILE A 1 79 ? -5.024 -0.413 -11.091 1.00 0.00 362 ILE A CA 19
ATOM 34504 C C . ILE A 1 79 ? -4.509 -0.410 -9.656 1.00 0.00 362 ILE A C 19
ATOM 34505 O O . ILE A 1 79 ? -5.064 -1.081 -8.786 1.00 0.00 362 ILE A O 19
ATOM 34521 N N . ALA A 1 80 ? -3.445 0.349 -9.416 1.00 0.00 363 ALA A N 19
ATOM 34522 C CA . ALA A 1 80 ? -2.858 0.442 -8.085 1.00 0.00 363 ALA A CA 19
ATOM 34523 C C . ALA A 1 80 ? -3.939 0.552 -7.015 1.00 0.00 363 ALA A C 19
ATOM 34524 O O . ALA A 1 80 ? -4.038 -0.299 -6.131 1.00 0.00 363 ALA A O 19
ATOM 34531 N N . TRP A 1 81 ? -4.744 1.605 -7.099 1.00 0.00 364 TRP A N 19
ATOM 34532 C CA . TRP A 1 81 ? -5.817 1.825 -6.136 1.00 0.00 364 TRP A CA 19
ATOM 34533 C C . TRP A 1 81 ? -6.627 0.552 -5.923 1.00 0.00 364 TRP A C 19
ATOM 34534 O O . TRP A 1 81 ? -6.640 -0.008 -4.827 1.00 0.00 364 TRP A O 19
ATOM 34555 N N . GLN A 1 82 ? -7.301 0.101 -6.975 1.00 0.00 365 GLN A N 19
ATOM 34556 C CA . GLN A 1 82 ? -8.114 -1.107 -6.901 1.00 0.00 365 GLN A CA 19
ATOM 34557 C C . GLN A 1 82 ? -7.443 -2.161 -6.025 1.00 0.00 365 GLN A C 19
ATOM 34558 O O . GLN A 1 82 ? -8.086 -2.774 -5.174 1.00 0.00 365 GLN A O 19
ATOM 34572 N N . ALA A 1 83 ? -6.149 -2.366 -6.242 1.00 0.00 366 ALA A N 19
ATOM 34573 C CA . ALA A 1 83 ? -5.391 -3.346 -5.471 1.00 0.00 366 ALA A CA 19
ATOM 34574 C C . ALA A 1 83 ? -5.318 -2.948 -4.001 1.00 0.00 366 ALA A C 19
ATOM 34575 O O . ALA A 1 83 ? -5.387 -3.799 -3.113 1.00 0.00 366 ALA A O 19
ATOM 34582 N N . LEU A 1 84 ? -5.175 -1.651 -3.749 1.00 0.00 367 LEU A N 19
ATOM 34583 C CA . LEU A 1 84 ? -5.090 -1.140 -2.386 1.00 0.00 367 LEU A CA 19
ATOM 34584 C C . LEU A 1 84 ? -6.371 -1.439 -1.612 1.00 0.00 367 LEU A C 19
ATOM 34585 O O . LEU A 1 84 ? -6.348 -2.144 -0.602 1.00 0.00 367 LEU A O 19
ATOM 34601 N N . HIS A 1 85 ? -7.486 -0.900 -2.093 1.00 0.00 368 HIS A N 19
ATOM 34602 C CA . HIS A 1 85 ? -8.777 -1.112 -1.449 1.00 0.00 368 HIS A CA 19
ATOM 34603 C C . HIS A 1 85 ? -9.086 -2.601 -1.326 1.00 0.00 368 HIS A C 19
ATOM 34604 O O . HIS A 1 85 ? -9.773 -3.030 -0.399 1.00 0.00 368 HIS A O 19
ATOM 34618 N N . LEU A 1 86 ? -8.575 -3.385 -2.270 1.00 0.00 369 LEU A N 19
ATOM 34619 C CA . LEU A 1 86 ? -8.797 -4.827 -2.268 1.00 0.00 369 LEU A CA 19
ATOM 34620 C C . LEU A 1 86 ? -7.984 -5.503 -1.167 1.00 0.00 369 LEU A C 19
ATOM 34621 O O . LEU A 1 86 ? -8.520 -6.275 -0.372 1.00 0.00 369 LEU A O 19
ATOM 34637 N N . VAL A 1 87 ? -6.690 -5.204 -1.127 1.00 0.00 370 VAL A N 19
ATOM 34638 C CA . VAL A 1 87 ? -5.804 -5.779 -0.123 1.00 0.00 370 VAL A CA 19
ATOM 34639 C C . VAL A 1 87 ? -5.579 -4.810 1.031 1.00 0.00 370 VAL A C 19
ATOM 34640 O O . VAL A 1 87 ? -4.482 -4.727 1.582 1.00 0.00 370 VAL A O 19
ATOM 34653 N N . ASN A 1 88 ? -6.627 -4.077 1.394 1.00 0.00 371 ASN A N 19
ATOM 34654 C CA . ASN A 1 88 ? -6.544 -3.112 2.484 1.00 0.00 371 ASN A CA 19
ATOM 34655 C C . ASN A 1 88 ? -6.855 -3.774 3.822 1.00 0.00 371 ASN A C 19
ATOM 34656 O O . ASN A 1 88 ? -8.000 -3.781 4.272 1.00 0.00 371 ASN A O 19
ATOM 34667 N N . GLY A 1 89 ? -5.826 -4.330 4.455 1.00 0.00 372 GLY A N 19
ATOM 34668 C CA . GLY A 1 89 ? -6.010 -4.987 5.736 1.00 0.00 372 GLY A CA 19
ATOM 34669 C C . GLY A 1 89 ? -5.817 -6.488 5.651 1.00 0.00 372 GLY A C 19
ATOM 34670 O O . GLY A 1 89 ? -6.583 -7.254 6.235 1.00 0.00 372 GLY A O 19
ATOM 34674 N N . TYR A 1 90 ? -4.791 -6.910 4.919 1.00 0.00 373 TYR A N 19
ATOM 34675 C CA . TYR A 1 90 ? -4.503 -8.329 4.756 1.00 0.00 373 TYR A CA 19
ATOM 34676 C C . TYR A 1 90 ? -3.572 -8.826 5.858 1.00 0.00 373 TYR A C 19
ATOM 34677 O O . TYR A 1 90 ? -2.495 -8.271 6.076 1.00 0.00 373 TYR A O 19
ATOM 34695 N N . LYS A 1 91 ? -3.995 -9.879 6.551 1.00 0.00 374 LYS A N 19
ATOM 34696 C CA . LYS A 1 91 ? -3.201 -10.455 7.630 1.00 0.00 374 LYS A CA 19
ATOM 34697 C C . LYS A 1 91 ? -2.018 -11.242 7.074 1.00 0.00 374 LYS A C 19
ATOM 34698 O O . LYS A 1 91 ? -2.143 -12.423 6.748 1.00 0.00 374 LYS A O 19
ATOM 34717 N N . LEU A 1 92 ? -0.871 -10.581 6.970 1.00 0.00 375 LEU A N 19
ATOM 34718 C CA . LEU A 1 92 ? 0.336 -11.219 6.457 1.00 0.00 375 LEU A CA 19
ATOM 34719 C C . LEU A 1 92 ? 1.305 -11.545 7.589 1.00 0.00 375 LEU A C 19
ATOM 34720 O O . LEU A 1 92 ? 1.589 -10.699 8.437 1.00 0.00 375 LEU A O 19
ATOM 34736 N N . TYR A 1 93 ? 1.811 -12.773 7.593 1.00 0.00 376 TYR A N 19
ATOM 34737 C CA . TYR A 1 93 ? 2.748 -13.210 8.621 1.00 0.00 376 TYR A CA 19
ATOM 34738 C C . TYR A 1 93 ? 2.262 -12.804 10.009 1.00 0.00 376 TYR A C 19
ATOM 34739 O O . TYR A 1 93 ? 3.043 -12.348 10.844 1.00 0.00 376 TYR A O 19
ATOM 34757 N N . GLY A 1 94 ? 0.965 -12.974 10.249 1.00 0.00 377 GLY A N 19
ATOM 34758 C CA . GLY A 1 94 ? 0.396 -12.621 11.537 1.00 0.00 377 GLY A CA 19
ATOM 34759 C C . GLY A 1 94 ? 0.478 -11.134 11.819 1.00 0.00 377 GLY A C 19
ATOM 34760 O O . GLY A 1 94 ? 0.771 -10.722 12.942 1.00 0.00 377 GLY A O 19
ATOM 34764 N N . LYS A 1 95 ? 0.221 -10.324 10.797 1.00 0.00 378 LYS A N 19
ATOM 34765 C CA . LYS A 1 95 ? 0.267 -8.874 10.938 1.00 0.00 378 LYS A CA 19
ATOM 34766 C C . LYS A 1 95 ? -0.663 -8.199 9.936 1.00 0.00 378 LYS A C 19
ATOM 34767 O O . LYS A 1 95 ? -0.887 -8.713 8.839 1.00 0.00 378 LYS A O 19
ATOM 34786 N N . ILE A 1 96 ? -1.202 -7.047 10.318 1.00 0.00 379 ILE A N 19
ATOM 34787 C CA . ILE A 1 96 ? -2.106 -6.301 9.450 1.00 0.00 379 ILE A CA 19
ATOM 34788 C C . ILE A 1 96 ? -1.331 -5.423 8.475 1.00 0.00 379 ILE A C 19
ATOM 34789 O O . ILE A 1 96 ? -0.757 -4.403 8.860 1.00 0.00 379 ILE A O 19
ATOM 34805 N N . LEU A 1 97 ? -1.321 -5.822 7.207 1.00 0.00 380 LEU A N 19
ATOM 34806 C CA . LEU A 1 97 ? -0.617 -5.070 6.174 1.00 0.00 380 LEU A CA 19
ATOM 34807 C C . LEU A 1 97 ? -1.359 -3.780 5.841 1.00 0.00 380 LEU A C 19
ATOM 34808 O O . LEU A 1 97 ? -2.568 -3.787 5.610 1.00 0.00 380 LEU A O 19
ATOM 34824 N N . VAL A 1 98 ? -0.624 -2.672 5.816 1.00 0.00 381 VAL A N 19
ATOM 34825 C CA . VAL A 1 98 ? -1.211 -1.372 5.508 1.00 0.00 381 VAL A CA 19
ATOM 34826 C C . VAL A 1 98 ? -0.687 -0.834 4.181 1.00 0.00 381 VAL A C 19
ATOM 34827 O O . VAL A 1 98 ? 0.500 -0.533 4.047 1.00 0.00 381 VAL A O 19
ATOM 34840 N N . ILE A 1 99 ? -1.580 -0.715 3.204 1.00 0.00 382 ILE A N 19
ATOM 34841 C CA . ILE A 1 99 ? -1.207 -0.211 1.888 1.00 0.00 382 ILE A CA 19
ATOM 34842 C C . ILE A 1 99 ? -1.547 1.270 1.749 1.00 0.00 382 ILE A C 19
ATOM 34843 O O . ILE A 1 99 ? -2.666 1.688 2.042 1.00 0.00 382 ILE A O 19
ATOM 34859 N N . GLU A 1 100 ? -0.573 2.055 1.302 1.00 0.00 383 GLU A N 19
ATOM 34860 C CA . GLU A 1 100 ? -0.769 3.489 1.124 1.00 0.00 383 GLU A CA 19
ATOM 34861 C C . GLU A 1 100 ? -0.383 3.921 -0.288 1.00 0.00 383 GLU A C 19
ATOM 34862 O O . GLU A 1 100 ? 0.230 3.159 -1.036 1.00 0.00 383 GLU A O 19
ATOM 34874 N N . PHE A 1 101 ? -0.747 5.147 -0.646 1.00 0.00 384 PHE A N 19
ATOM 34875 C CA . PHE A 1 101 ? -0.441 5.681 -1.968 1.00 0.00 384 PHE A CA 19
ATOM 34876 C C . PHE A 1 101 ? 0.852 6.491 -1.942 1.00 0.00 384 PHE A C 19
ATOM 34877 O O . PHE A 1 101 ? 1.089 7.272 -1.022 1.00 0.00 384 PHE A O 19
ATOM 34894 N N . GLY A 1 102 ? 1.686 6.296 -2.959 1.00 0.00 385 GLY A N 19
ATOM 34895 C CA . GLY A 1 102 ? 2.945 7.014 -3.033 1.00 0.00 385 GLY A CA 19
ATOM 34896 C C . GLY A 1 102 ? 2.784 8.407 -3.607 1.00 0.00 385 GLY A C 19
ATOM 34897 O O . GLY A 1 102 ? 1.667 8.905 -3.749 1.00 0.00 385 GLY A O 19
ATOM 34901 N N . LYS A 1 103 ? 3.904 9.042 -3.938 1.00 0.00 386 LYS A N 19
ATOM 34902 C CA . LYS A 1 103 ? 3.884 10.387 -4.500 1.00 0.00 386 LYS A CA 19
ATOM 34903 C C . LYS A 1 103 ? 4.261 10.365 -5.978 1.00 0.00 386 LYS A C 19
ATOM 34904 O O . LYS A 1 103 ? 5.223 9.708 -6.373 1.00 0.00 386 LYS A O 19
ATOM 34923 N N . ASN A 1 104 ? 3.496 11.089 -6.789 1.00 0.00 387 ASN A N 19
ATOM 34924 C CA . ASN A 1 104 ? 3.751 11.153 -8.223 1.00 0.00 387 ASN A CA 19
ATOM 34925 C C . ASN A 1 104 ? 5.051 11.897 -8.513 1.00 0.00 387 ASN A C 19
ATOM 34926 O O . ASN A 1 104 ? 5.379 12.879 -7.847 1.00 0.00 387 ASN A O 19
ATOM 34937 N N . LYS A 1 105 ? 5.787 11.423 -9.512 1.00 0.00 388 LYS A N 19
ATOM 34938 C CA . LYS A 1 105 ? 7.052 12.043 -9.892 1.00 0.00 388 LYS A CA 19
ATOM 34939 C C . LYS A 1 105 ? 7.308 11.882 -11.387 1.00 0.00 388 LYS A C 19
ATOM 34940 O O . LYS A 1 105 ? 7.160 10.792 -11.939 1.00 0.00 388 LYS A O 19
ATOM 34959 N N . LYS A 1 106 ? 7.694 12.974 -12.038 1.00 0.00 389 LYS A N 19
ATOM 34960 C CA . LYS A 1 106 ? 7.974 12.955 -13.469 1.00 0.00 389 LYS A CA 19
ATOM 34961 C C . LYS A 1 106 ? 8.672 14.239 -13.904 1.00 0.00 389 LYS A C 19
ATOM 34962 O O . LYS A 1 106 ? 8.380 15.318 -13.390 1.00 0.00 389 LYS A O 19
ATOM 34981 N N . GLN A 1 107 ? 9.592 14.115 -14.854 1.00 0.00 390 GLN A N 19
ATOM 34982 C CA . GLN A 1 107 ? 10.329 15.267 -15.359 1.00 0.00 390 GLN A CA 19
ATOM 34983 C C . GLN A 1 107 ? 11.182 14.883 -16.563 1.00 0.00 390 GLN A C 19
ATOM 34984 O O . GLN A 1 107 ? 11.545 13.719 -16.734 1.00 0.00 390 GLN A O 19
ATOM 34998 N N . ARG A 1 108 ? 11.499 15.869 -17.396 1.00 0.00 391 ARG A N 19
ATOM 34999 C CA . ARG A 1 108 ? 12.307 15.634 -18.587 1.00 0.00 391 ARG A CA 19
ATOM 35000 C C . ARG A 1 108 ? 13.780 15.481 -18.221 1.00 0.00 391 ARG A C 19
ATOM 35001 O O . ARG A 1 108 ? 14.212 15.907 -17.149 1.00 0.00 391 ARG A O 19
ATOM 35022 N N . SER A 1 109 ? 14.548 14.872 -19.120 1.00 0.00 392 SER A N 19
ATOM 35023 C CA . SER A 1 109 ? 15.972 14.660 -18.891 1.00 0.00 392 SER A CA 19
ATOM 35024 C C . SER A 1 109 ? 16.781 15.016 -20.133 1.00 0.00 392 SER A C 19
ATOM 35025 O O . SER A 1 109 ? 17.712 15.821 -20.071 1.00 0.00 392 SER A O 19
ATOM 35033 N N . SER A 1 110 ? 16.420 14.413 -21.260 1.00 0.00 393 SER A N 19
ATOM 35034 C CA . SER A 1 110 ? 17.115 14.663 -22.519 1.00 0.00 393 SER A CA 19
ATOM 35035 C C . SER A 1 110 ? 16.329 14.093 -23.695 1.00 0.00 393 SER A C 19
ATOM 35036 O O . SER A 1 110 ? 15.923 12.932 -23.682 1.00 0.00 393 SER A O 19
ATOM 35044 N N . GLY A 1 111 ? 16.117 14.922 -24.714 1.00 0.00 394 GLY A N 19
ATOM 35045 C CA . GLY A 1 111 ? 15.380 14.484 -25.885 1.00 0.00 394 GLY A CA 19
ATOM 35046 C C . GLY A 1 111 ? 16.174 13.517 -26.741 1.00 0.00 394 GLY A C 19
ATOM 35047 O O . GLY A 1 111 ? 17.401 13.451 -26.666 1.00 0.00 394 GLY A O 19
ATOM 35051 N N . PRO A 1 112 ? 15.467 12.742 -27.577 1.00 0.00 395 PRO A N 19
ATOM 35052 C CA . PRO A 1 112 ? 16.092 11.760 -28.466 1.00 0.00 395 PRO A CA 19
ATOM 35053 C C . PRO A 1 112 ? 16.734 12.408 -29.687 1.00 0.00 395 PRO A C 19
ATOM 35054 O O . PRO A 1 112 ? 16.047 12.998 -30.522 1.00 0.00 395 PRO A O 19
ATOM 35065 N N . SER A 1 113 ? 18.054 12.295 -29.786 1.00 0.00 396 SER A N 19
ATOM 35066 C CA . SER A 1 113 ? 18.790 12.873 -30.905 1.00 0.00 396 SER A CA 19
ATOM 35067 C C . SER A 1 113 ? 19.053 11.826 -31.982 1.00 0.00 396 SER A C 19
ATOM 35068 O O . SER A 1 113 ? 19.781 10.859 -31.759 1.00 0.00 396 SER A O 19
ATOM 35076 N N . SER A 1 114 ? 18.454 12.025 -33.152 1.00 0.00 397 SER A N 19
ATOM 35077 C CA . SER A 1 114 ? 18.620 11.097 -34.264 1.00 0.00 397 SER A CA 19
ATOM 35078 C C . SER A 1 114 ? 18.733 11.849 -35.588 1.00 0.00 397 SER A C 19
ATOM 35079 O O . SER A 1 114 ? 18.017 12.821 -35.825 1.00 0.00 397 SER A O 19
ATOM 35087 N N . GLY A 1 115 ? 19.638 11.390 -36.446 1.00 0.00 398 GLY A N 19
ATOM 35088 C CA . GLY A 1 115 ? 19.830 12.030 -37.735 1.00 0.00 398 GLY A CA 19
ATOM 35089 C C . GLY A 1 115 ? 21.272 12.432 -37.973 1.00 0.00 398 GLY A C 19
ATOM 35090 O O . GLY A 1 115 ? 21.733 12.468 -39.114 1.00 0.00 398 GLY A O 19
ATOM 35094 N N . GLY A 1 1 ? -30.389 13.041 29.754 1.00 0.00 284 GLY A N 20
ATOM 35095 C CA . GLY A 1 1 ? -29.068 13.077 29.154 1.00 0.00 284 GLY A CA 20
ATOM 35096 C C . GLY A 1 1 ? -28.277 11.811 29.416 1.00 0.00 284 GLY A C 20
ATOM 35097 O O . GLY A 1 1 ? -28.631 11.021 30.292 1.00 0.00 284 GLY A O 20
ATOM 35101 N N . SER A 1 2 ? -27.206 11.616 28.654 1.00 0.00 285 SER A N 20
ATOM 35102 C CA . SER A 1 2 ? -26.366 10.433 28.805 1.00 0.00 285 SER A CA 20
ATOM 35103 C C . SER A 1 2 ? -24.888 10.808 28.757 1.00 0.00 285 SER A C 20
ATOM 35104 O O . SER A 1 2 ? -24.536 11.961 28.513 1.00 0.00 285 SER A O 20
ATOM 35112 N N . SER A 1 3 ? -24.026 9.822 28.992 1.00 0.00 286 SER A N 20
ATOM 35113 C CA . SER A 1 3 ? -22.586 10.047 28.979 1.00 0.00 286 SER A CA 20
ATOM 35114 C C . SER A 1 3 ? -21.906 9.154 27.945 1.00 0.00 286 SER A C 20
ATOM 35115 O O . SER A 1 3 ? -22.385 8.064 27.639 1.00 0.00 286 SER A O 20
ATOM 35123 N N . GLY A 1 4 ? -20.783 9.627 27.412 1.00 0.00 287 GLY A N 20
ATOM 35124 C CA . GLY A 1 4 ? -20.054 8.859 26.419 1.00 0.00 287 GLY A CA 20
ATOM 35125 C C . GLY A 1 4 ? -19.523 9.724 25.293 1.00 0.00 287 GLY A C 20
ATOM 35126 O O . GLY A 1 4 ? -20.268 10.107 24.391 1.00 0.00 287 GLY A O 20
ATOM 35130 N N . SER A 1 5 ? -18.232 10.035 25.345 1.00 0.00 288 SER A N 20
ATOM 35131 C CA . SER A 1 5 ? -17.604 10.866 24.325 1.00 0.00 288 SER A CA 20
ATOM 35132 C C . SER A 1 5 ? -16.385 10.166 23.729 1.00 0.00 288 SER A C 20
ATOM 35133 O O . SER A 1 5 ? -15.390 9.938 24.416 1.00 0.00 288 SER A O 20
ATOM 35141 N N . SER A 1 6 ? -16.472 9.828 22.447 1.00 0.00 289 SER A N 20
ATOM 35142 C CA . SER A 1 6 ? -15.380 9.151 21.759 1.00 0.00 289 SER A CA 20
ATOM 35143 C C . SER A 1 6 ? -15.539 9.262 20.245 1.00 0.00 289 SER A C 20
ATOM 35144 O O . SER A 1 6 ? -16.653 9.358 19.733 1.00 0.00 289 SER A O 20
ATOM 35152 N N . GLY A 1 7 ? -14.416 9.247 19.535 1.00 0.00 290 GLY A N 20
ATOM 35153 C CA . GLY A 1 7 ? -14.451 9.346 18.089 1.00 0.00 290 GLY A CA 20
ATOM 35154 C C . GLY A 1 7 ? -14.635 10.772 17.609 1.00 0.00 290 GLY A C 20
ATOM 35155 O O . GLY A 1 7 ? -15.756 11.274 17.550 1.00 0.00 290 GLY A O 20
ATOM 35159 N N . GLU A 1 8 ? -13.529 11.428 17.268 1.00 0.00 291 GLU A N 20
ATOM 35160 C CA . GLU A 1 8 ? -13.575 12.806 16.795 1.00 0.00 291 GLU A CA 20
ATOM 35161 C C . GLU A 1 8 ? -14.017 12.866 15.335 1.00 0.00 291 GLU A C 20
ATOM 35162 O O . GLU A 1 8 ? -14.957 13.581 14.990 1.00 0.00 291 GLU A O 20
ATOM 35174 N N . GLU A 1 9 ? -13.331 12.110 14.484 1.00 0.00 292 GLU A N 20
ATOM 35175 C CA . GLU A 1 9 ? -13.652 12.078 13.062 1.00 0.00 292 GLU A CA 20
ATOM 35176 C C . GLU A 1 9 ? -14.850 11.172 12.795 1.00 0.00 292 GLU A C 20
ATOM 35177 O O . GLU A 1 9 ? -15.765 11.538 12.056 1.00 0.00 292 GLU A O 20
ATOM 35189 N N . ILE A 1 10 ? -14.836 9.989 13.399 1.00 0.00 293 ILE A N 20
ATOM 35190 C CA . ILE A 1 10 ? -15.921 9.031 13.227 1.00 0.00 293 ILE A CA 20
ATOM 35191 C C . ILE A 1 10 ? -17.171 9.475 13.981 1.00 0.00 293 ILE A C 20
ATOM 35192 O O . ILE A 1 10 ? -17.110 10.352 14.843 1.00 0.00 293 ILE A O 20
ATOM 35208 N N . ARG A 1 11 ? -18.303 8.862 13.651 1.00 0.00 294 ARG A N 20
ATOM 35209 C CA . ARG A 1 11 ? -19.567 9.193 14.298 1.00 0.00 294 ARG A CA 20
ATOM 35210 C C . ARG A 1 11 ? -20.241 7.939 14.846 1.00 0.00 294 ARG A C 20
ATOM 35211 O O . ARG A 1 11 ? -20.658 7.901 16.004 1.00 0.00 294 ARG A O 20
ATOM 35232 N N . LYS A 1 12 ? -20.346 6.914 14.007 1.00 0.00 295 LYS A N 20
ATOM 35233 C CA . LYS A 1 12 ? -20.969 5.658 14.407 1.00 0.00 295 LYS A CA 20
ATOM 35234 C C . LYS A 1 12 ? -19.964 4.512 14.360 1.00 0.00 295 LYS A C 20
ATOM 35235 O O . LYS A 1 12 ? -19.768 3.805 15.347 1.00 0.00 295 LYS A O 20
ATOM 35254 N N . ILE A 1 13 ? -19.328 4.336 13.205 1.00 0.00 296 ILE A N 20
ATOM 35255 C CA . ILE A 1 13 ? -18.341 3.278 13.031 1.00 0.00 296 ILE A CA 20
ATOM 35256 C C . ILE A 1 13 ? -16.970 3.718 13.535 1.00 0.00 296 ILE A C 20
ATOM 35257 O O . ILE A 1 13 ? -16.467 4.786 13.189 1.00 0.00 296 ILE A O 20
ATOM 35273 N N . PRO A 1 14 ? -16.349 2.872 14.371 1.00 0.00 297 PRO A N 20
ATOM 35274 C CA . PRO A 1 14 ? -15.026 3.150 14.939 1.00 0.00 297 PRO A CA 20
ATOM 35275 C C . PRO A 1 14 ? -13.902 2.900 13.939 1.00 0.00 297 PRO A C 20
ATOM 35276 O O . PRO A 1 14 ? -13.030 3.746 13.748 1.00 0.00 297 PRO A O 20
ATOM 35287 N N . MET A 1 15 ? -13.930 1.732 13.304 1.00 0.00 298 MET A N 20
ATOM 35288 C CA . MET A 1 15 ? -12.913 1.372 12.323 1.00 0.00 298 MET A CA 20
ATOM 35289 C C . MET A 1 15 ? -13.233 1.979 10.961 1.00 0.00 298 MET A C 20
ATOM 35290 O O . MET A 1 15 ? -13.098 1.322 9.929 1.00 0.00 298 MET A O 20
ATOM 35304 N N . PHE A 1 16 ? -13.658 3.239 10.964 1.00 0.00 299 PHE A N 20
ATOM 35305 C CA . PHE A 1 16 ? -13.998 3.935 9.730 1.00 0.00 299 PHE A CA 20
ATOM 35306 C C . PHE A 1 16 ? -12.779 4.647 9.153 1.00 0.00 299 PHE A C 20
ATOM 35307 O O . PHE A 1 16 ? -12.360 4.373 8.028 1.00 0.00 299 PHE A O 20
ATOM 35324 N N . SER A 1 17 ? -12.214 5.564 9.932 1.00 0.00 300 SER A N 20
ATOM 35325 C CA . SER A 1 17 ? -11.045 6.320 9.498 1.00 0.00 300 SER A CA 20
ATOM 35326 C C . SER A 1 17 ? -9.772 5.760 10.126 1.00 0.00 300 SER A C 20
ATOM 35327 O O . SER A 1 17 ? -8.909 6.510 10.582 1.00 0.00 300 SER A O 20
ATOM 35335 N N . SER A 1 18 ? -9.662 4.435 10.144 1.00 0.00 301 SER A N 20
ATOM 35336 C CA . SER A 1 18 ? -8.497 3.773 10.720 1.00 0.00 301 SER A CA 20
ATOM 35337 C C . SER A 1 18 ? -7.209 4.467 10.287 1.00 0.00 301 SER A C 20
ATOM 35338 O O . SER A 1 18 ? -6.425 4.919 11.121 1.00 0.00 301 SER A O 20
ATOM 35346 N N . TYR A 1 19 ? -6.999 4.547 8.978 1.00 0.00 302 TYR A N 20
ATOM 35347 C CA . TYR A 1 19 ? -5.806 5.183 8.433 1.00 0.00 302 TYR A CA 20
ATOM 35348 C C . TYR A 1 19 ? -6.091 5.796 7.066 1.00 0.00 302 TYR A C 20
ATOM 35349 O O . TYR A 1 19 ? -7.037 5.406 6.384 1.00 0.00 302 TYR A O 20
ATOM 35367 N N . ASN A 1 20 ? -5.264 6.759 6.673 1.00 0.00 303 ASN A N 20
ATOM 35368 C CA . ASN A 1 20 ? -5.426 7.428 5.387 1.00 0.00 303 ASN A CA 20
ATOM 35369 C C . ASN A 1 20 ? -4.489 6.831 4.341 1.00 0.00 303 ASN A C 20
ATOM 35370 O O . ASN A 1 20 ? -3.265 6.914 4.449 1.00 0.00 303 ASN A O 20
ATOM 35381 N N . PRO A 1 21 ? -5.075 6.216 3.303 1.00 0.00 304 PRO A N 20
ATOM 35382 C CA . PRO A 1 21 ? -4.310 5.594 2.218 1.00 0.00 304 PRO A CA 20
ATOM 35383 C C . PRO A 1 21 ? -3.731 6.624 1.253 1.00 0.00 304 PRO A C 20
ATOM 35384 O O . PRO A 1 21 ? -2.590 6.500 0.808 1.00 0.00 304 PRO A O 20
ATOM 35395 N N . GLY A 1 22 ? -4.526 7.641 0.934 1.00 0.00 305 GLY A N 20
ATOM 35396 C CA . GLY A 1 22 ? -4.073 8.678 0.024 1.00 0.00 305 GLY A CA 20
ATOM 35397 C C . GLY A 1 22 ? -4.839 8.675 -1.284 1.00 0.00 305 GLY A C 20
ATOM 35398 O O . GLY A 1 22 ? -5.781 7.903 -1.457 1.00 0.00 305 GLY A O 20
ATOM 35402 N N . GLU A 1 23 ? -4.434 9.542 -2.207 1.00 0.00 306 GLU A N 20
ATOM 35403 C CA . GLU A 1 23 ? -5.091 9.638 -3.505 1.00 0.00 306 GLU A CA 20
ATOM 35404 C C . GLU A 1 23 ? -4.737 8.441 -4.384 1.00 0.00 306 GLU A C 20
ATOM 35405 O O . GLU A 1 23 ? -3.577 8.042 -4.495 1.00 0.00 306 GLU A O 20
ATOM 35417 N N . PRO A 1 24 ? -5.759 7.853 -5.024 1.00 0.00 307 PRO A N 20
ATOM 35418 C CA . PRO A 1 24 ? -5.582 6.694 -5.903 1.00 0.00 307 PRO A CA 20
ATOM 35419 C C . PRO A 1 24 ? -4.397 6.861 -6.848 1.00 0.00 307 PRO A C 20
ATOM 35420 O O . PRO A 1 24 ? -4.536 7.404 -7.943 1.00 0.00 307 PRO A O 20
ATOM 35431 N N . ASN A 1 25 ? -3.232 6.388 -6.418 1.00 0.00 308 ASN A N 20
ATOM 35432 C CA . ASN A 1 25 ? -2.022 6.485 -7.227 1.00 0.00 308 ASN A CA 20
ATOM 35433 C C . ASN A 1 25 ? -1.635 5.122 -7.792 1.00 0.00 308 ASN A C 20
ATOM 35434 O O . ASN A 1 25 ? -2.263 4.109 -7.484 1.00 0.00 308 ASN A O 20
ATOM 35445 N N . LYS A 1 26 ? -0.596 5.103 -8.621 1.00 0.00 309 LYS A N 20
ATOM 35446 C CA . LYS A 1 26 ? -0.123 3.866 -9.227 1.00 0.00 309 LYS A CA 20
ATOM 35447 C C . LYS A 1 26 ? 0.854 3.145 -8.303 1.00 0.00 309 LYS A C 20
ATOM 35448 O O . LYS A 1 26 ? 0.992 1.923 -8.361 1.00 0.00 309 LYS A O 20
ATOM 35467 N N . VAL A 1 27 ? 1.527 3.909 -7.448 1.00 0.00 310 VAL A N 20
ATOM 35468 C CA . VAL A 1 27 ? 2.488 3.342 -6.509 1.00 0.00 310 VAL A CA 20
ATOM 35469 C C . VAL A 1 27 ? 1.858 3.137 -5.136 1.00 0.00 310 VAL A C 20
ATOM 35470 O O . VAL A 1 27 ? 1.329 4.074 -4.538 1.00 0.00 310 VAL A O 20
ATOM 35483 N N . LEU A 1 28 ? 1.921 1.906 -4.642 1.00 0.00 311 LEU A N 20
ATOM 35484 C CA . LEU A 1 28 ? 1.357 1.577 -3.337 1.00 0.00 311 LEU A CA 20
ATOM 35485 C C . LEU A 1 28 ? 2.456 1.211 -2.345 1.00 0.00 311 LEU A C 20
ATOM 35486 O O . LEU A 1 28 ? 3.150 0.208 -2.513 1.00 0.00 311 LEU A O 20
ATOM 35502 N N . TYR A 1 29 ? 2.610 2.030 -1.310 1.00 0.00 312 TYR A N 20
ATOM 35503 C CA . TYR A 1 29 ? 3.625 1.793 -0.291 1.00 0.00 312 TYR A CA 20
ATOM 35504 C C . TYR A 1 29 ? 3.087 0.888 0.814 1.00 0.00 312 TYR A C 20
ATOM 35505 O O . TYR A 1 29 ? 2.313 1.322 1.667 1.00 0.00 312 TYR A O 20
ATOM 35523 N N . LEU A 1 30 ? 3.505 -0.374 0.790 1.00 0.00 313 LEU A N 20
ATOM 35524 C CA . LEU A 1 30 ? 3.067 -1.342 1.790 1.00 0.00 313 LEU A CA 20
ATOM 35525 C C . LEU A 1 30 ? 3.951 -1.280 3.032 1.00 0.00 313 LEU A C 20
ATOM 35526 O O . LEU A 1 30 ? 5.172 -1.170 2.932 1.00 0.00 313 LEU A O 20
ATOM 35542 N N . LYS A 1 31 ? 3.324 -1.355 4.201 1.00 0.00 314 LYS A N 20
ATOM 35543 C CA . LYS A 1 31 ? 4.053 -1.312 5.463 1.00 0.00 314 LYS A CA 20
ATOM 35544 C C . LYS A 1 31 ? 3.561 -2.400 6.413 1.00 0.00 314 LYS A C 20
ATOM 35545 O O . LYS A 1 31 ? 2.625 -3.134 6.099 1.00 0.00 314 LYS A O 20
ATOM 35564 N N . ASN A 1 32 ? 4.198 -2.495 7.575 1.00 0.00 315 ASN A N 20
ATOM 35565 C CA . ASN A 1 32 ? 3.823 -3.493 8.572 1.00 0.00 315 ASN A CA 20
ATOM 35566 C C . ASN A 1 32 ? 4.010 -4.905 8.024 1.00 0.00 315 ASN A C 20
ATOM 35567 O O . ASN A 1 32 ? 3.080 -5.713 8.034 1.00 0.00 315 ASN A O 20
ATOM 35578 N N . LEU A 1 33 ? 5.216 -5.195 7.551 1.00 0.00 316 LEU A N 20
ATOM 35579 C CA . LEU A 1 33 ? 5.526 -6.509 6.999 1.00 0.00 316 LEU A CA 20
ATOM 35580 C C . LEU A 1 33 ? 6.492 -7.265 7.905 1.00 0.00 316 LEU A C 20
ATOM 35581 O O . LEU A 1 33 ? 7.549 -6.749 8.270 1.00 0.00 316 LEU A O 20
ATOM 35597 N N . SER A 1 34 ? 6.124 -8.491 8.263 1.00 0.00 317 SER A N 20
ATOM 35598 C CA . SER A 1 34 ? 6.958 -9.318 9.127 1.00 0.00 317 SER A CA 20
ATOM 35599 C C . SER A 1 34 ? 8.306 -9.604 8.471 1.00 0.00 317 SER A C 20
ATOM 35600 O O . SER A 1 34 ? 8.408 -9.788 7.258 1.00 0.00 317 SER A O 20
ATOM 35608 N N . PRO A 1 35 ? 9.366 -9.640 9.292 1.00 0.00 318 PRO A N 20
ATOM 35609 C CA . PRO A 1 35 ? 10.727 -9.903 8.814 1.00 0.00 318 PRO A CA 20
ATOM 35610 C C . PRO A 1 35 ? 10.791 -11.099 7.871 1.00 0.00 318 PRO A C 20
ATOM 35611 O O . PRO A 1 35 ? 11.744 -11.250 7.108 1.00 0.00 318 PRO A O 20
ATOM 35622 N N . ARG A 1 36 ? 9.768 -11.946 7.928 1.00 0.00 319 ARG A N 20
ATOM 35623 C CA . ARG A 1 36 ? 9.708 -13.129 7.079 1.00 0.00 319 ARG A CA 20
ATOM 35624 C C . ARG A 1 36 ? 9.176 -12.777 5.693 1.00 0.00 319 ARG A C 20
ATOM 35625 O O . ARG A 1 36 ? 9.573 -13.376 4.693 1.00 0.00 319 ARG A O 20
ATOM 35646 N N . VAL A 1 37 ? 8.272 -11.804 5.641 1.00 0.00 320 VAL A N 20
ATOM 35647 C CA . VAL A 1 37 ? 7.686 -11.371 4.379 1.00 0.00 320 VAL A CA 20
ATOM 35648 C C . VAL A 1 37 ? 8.750 -11.232 3.297 1.00 0.00 320 VAL A C 20
ATOM 35649 O O . VAL A 1 37 ? 9.807 -10.640 3.522 1.00 0.00 320 VAL A O 20
ATOM 35662 N N . THR A 1 38 ? 8.466 -11.780 2.119 1.00 0.00 321 THR A N 20
ATOM 35663 C CA . THR A 1 38 ? 9.399 -11.717 1.002 1.00 0.00 321 THR A CA 20
ATOM 35664 C C . THR A 1 38 ? 8.710 -11.216 -0.262 1.00 0.00 321 THR A C 20
ATOM 35665 O O . THR A 1 38 ? 7.508 -11.408 -0.442 1.00 0.00 321 THR A O 20
ATOM 35676 N N . GLU A 1 39 ? 9.480 -10.573 -1.135 1.00 0.00 322 GLU A N 20
ATOM 35677 C CA . GLU A 1 39 ? 8.942 -10.043 -2.382 1.00 0.00 322 GLU A CA 20
ATOM 35678 C C . GLU A 1 39 ? 7.843 -10.950 -2.928 1.00 0.00 322 GLU A C 20
ATOM 35679 O O . GLU A 1 39 ? 6.837 -10.476 -3.455 1.00 0.00 322 GLU A O 20
ATOM 35691 N N . ARG A 1 40 ? 8.046 -12.258 -2.800 1.00 0.00 323 ARG A N 20
ATOM 35692 C CA . ARG A 1 40 ? 7.075 -13.232 -3.283 1.00 0.00 323 ARG A CA 20
ATOM 35693 C C . ARG A 1 40 ? 5.666 -12.871 -2.820 1.00 0.00 323 ARG A C 20
ATOM 35694 O O . ARG A 1 40 ? 4.755 -12.717 -3.633 1.00 0.00 323 ARG A O 20
ATOM 35715 N N . ASP A 1 41 ? 5.496 -12.737 -1.509 1.00 0.00 324 ASP A N 20
ATOM 35716 C CA . ASP A 1 41 ? 4.200 -12.394 -0.938 1.00 0.00 324 ASP A CA 20
ATOM 35717 C C . ASP A 1 41 ? 3.560 -11.236 -1.698 1.00 0.00 324 ASP A C 20
ATOM 35718 O O . ASP A 1 41 ? 2.371 -11.271 -2.017 1.00 0.00 324 ASP A O 20
ATOM 35727 N N . LEU A 1 42 ? 4.355 -10.211 -1.983 1.00 0.00 325 LEU A N 20
ATOM 35728 C CA . LEU A 1 42 ? 3.867 -9.041 -2.705 1.00 0.00 325 LEU A CA 20
ATOM 35729 C C . LEU A 1 42 ? 3.378 -9.426 -4.098 1.00 0.00 325 LEU A C 20
ATOM 35730 O O . LEU A 1 42 ? 2.303 -9.008 -4.527 1.00 0.00 325 LEU A O 20
ATOM 35746 N N . VAL A 1 43 ? 4.175 -10.227 -4.799 1.00 0.00 326 VAL A N 20
ATOM 35747 C CA . VAL A 1 43 ? 3.822 -10.672 -6.141 1.00 0.00 326 VAL A CA 20
ATOM 35748 C C . VAL A 1 43 ? 2.469 -11.375 -6.150 1.00 0.00 326 VAL A C 20
ATOM 35749 O O . VAL A 1 43 ? 1.578 -11.021 -6.924 1.00 0.00 326 VAL A O 20
ATOM 35762 N N . SER A 1 44 ? 2.322 -12.373 -5.284 1.00 0.00 327 SER A N 20
ATOM 35763 C CA . SER A 1 44 ? 1.078 -13.129 -5.194 1.00 0.00 327 SER A CA 20
ATOM 35764 C C . SER A 1 44 ? -0.074 -12.229 -4.758 1.00 0.00 327 SER A C 20
ATOM 35765 O O . SER A 1 44 ? -1.184 -12.325 -5.283 1.00 0.00 327 SER A O 20
ATOM 35773 N N . LEU A 1 45 ? 0.197 -11.357 -3.794 1.00 0.00 328 LEU A N 20
ATOM 35774 C CA . LEU A 1 45 ? -0.816 -10.439 -3.286 1.00 0.00 328 LEU A CA 20
ATOM 35775 C C . LEU A 1 45 ? -1.423 -9.616 -4.417 1.00 0.00 328 LEU A C 20
ATOM 35776 O O . LEU A 1 45 ? -2.634 -9.397 -4.460 1.00 0.00 328 LEU A O 20
ATOM 35792 N N . PHE A 1 46 ? -0.573 -9.164 -5.334 1.00 0.00 329 PHE A N 20
ATOM 35793 C CA . PHE A 1 46 ? -1.026 -8.366 -6.468 1.00 0.00 329 PHE A CA 20
ATOM 35794 C C . PHE A 1 46 ? -0.639 -9.028 -7.787 1.00 0.00 329 PHE A C 20
ATOM 35795 O O . PHE A 1 46 ? -0.224 -8.357 -8.732 1.00 0.00 329 PHE A O 20
ATOM 35812 N N . ALA A 1 47 ? -0.780 -10.348 -7.843 1.00 0.00 330 ALA A N 20
ATOM 35813 C CA . ALA A 1 47 ? -0.449 -11.102 -9.046 1.00 0.00 330 ALA A CA 20
ATOM 35814 C C . ALA A 1 47 ? -1.563 -11.001 -10.082 1.00 0.00 330 ALA A C 20
ATOM 35815 O O . ALA A 1 47 ? -1.327 -10.613 -11.225 1.00 0.00 330 ALA A O 20
ATOM 35822 N N . ARG A 1 48 ? -2.778 -11.354 -9.673 1.00 0.00 331 ARG A N 20
ATOM 35823 C CA . ARG A 1 48 ? -3.928 -11.305 -10.567 1.00 0.00 331 ARG A CA 20
ATOM 35824 C C . ARG A 1 48 ? -3.877 -10.064 -11.452 1.00 0.00 331 ARG A C 20
ATOM 35825 O O . ARG A 1 48 ? -4.315 -10.091 -12.603 1.00 0.00 331 ARG A O 20
ATOM 35846 N N . PHE A 1 49 ? -3.340 -8.977 -10.909 1.00 0.00 332 PHE A N 20
ATOM 35847 C CA . PHE A 1 49 ? -3.231 -7.725 -11.648 1.00 0.00 332 PHE A CA 20
ATOM 35848 C C . PHE A 1 49 ? -2.104 -7.795 -12.674 1.00 0.00 332 PHE A C 20
ATOM 35849 O O . PHE A 1 49 ? -2.233 -7.285 -13.787 1.00 0.00 332 PHE A O 20
ATOM 35866 N N . GLN A 1 50 ? -1.001 -8.430 -12.291 1.00 0.00 333 GLN A N 20
ATOM 35867 C CA . GLN A 1 50 ? 0.148 -8.565 -13.177 1.00 0.00 333 GLN A CA 20
ATOM 35868 C C . GLN A 1 50 ? -0.289 -8.978 -14.578 1.00 0.00 333 GLN A C 20
ATOM 35869 O O . GLN A 1 50 ? 0.145 -8.395 -15.570 1.00 0.00 333 GLN A O 20
ATOM 35883 N N . GLU A 1 51 ? -1.150 -9.989 -14.650 1.00 0.00 334 GLU A N 20
ATOM 35884 C CA . GLU A 1 51 ? -1.646 -10.480 -15.930 1.00 0.00 334 GLU A CA 20
ATOM 35885 C C . GLU A 1 51 ? -2.882 -9.701 -16.371 1.00 0.00 334 GLU A C 20
ATOM 35886 O O . GLU A 1 51 ? -3.842 -10.276 -16.884 1.00 0.00 334 GLU A O 20
ATOM 35898 N N . LYS A 1 52 ? -2.851 -8.388 -16.167 1.00 0.00 335 LYS A N 20
ATOM 35899 C CA . LYS A 1 52 ? -3.968 -7.529 -16.541 1.00 0.00 335 LYS A CA 20
ATOM 35900 C C . LYS A 1 52 ? -3.498 -6.387 -17.436 1.00 0.00 335 LYS A C 20
ATOM 35901 O O . LYS A 1 52 ? -2.304 -6.094 -17.512 1.00 0.00 335 LYS A O 20
ATOM 35920 N N . LYS A 1 53 ? -4.444 -5.743 -18.112 1.00 0.00 336 LYS A N 20
ATOM 35921 C CA . LYS A 1 53 ? -4.129 -4.630 -19.000 1.00 0.00 336 LYS A CA 20
ATOM 35922 C C . LYS A 1 53 ? -2.952 -3.821 -18.461 1.00 0.00 336 LYS A C 20
ATOM 35923 O O . LYS A 1 53 ? -3.076 -3.123 -17.456 1.00 0.00 336 LYS A O 20
ATOM 35942 N N . GLY A 1 54 ? -1.813 -3.920 -19.138 1.00 0.00 337 GLY A N 20
ATOM 35943 C CA . GLY A 1 54 ? -0.632 -3.190 -18.713 1.00 0.00 337 GLY A CA 20
ATOM 35944 C C . GLY A 1 54 ? 0.527 -4.108 -18.379 1.00 0.00 337 GLY A C 20
ATOM 35945 O O . GLY A 1 54 ? 0.354 -5.169 -17.780 1.00 0.00 337 GLY A O 20
ATOM 35949 N N . PRO A 1 55 ? 1.743 -3.702 -18.774 1.00 0.00 338 PRO A N 20
ATOM 35950 C CA . PRO A 1 55 ? 2.958 -4.480 -18.525 1.00 0.00 338 PRO A CA 20
ATOM 35951 C C . PRO A 1 55 ? 3.051 -4.965 -17.082 1.00 0.00 338 PRO A C 20
ATOM 35952 O O . PRO A 1 55 ? 2.348 -4.484 -16.194 1.00 0.00 338 PRO A O 20
ATOM 35963 N N . PRO A 1 56 ? 3.939 -5.941 -16.841 1.00 0.00 339 PRO A N 20
ATOM 35964 C CA . PRO A 1 56 ? 4.145 -6.511 -15.506 1.00 0.00 339 PRO A CA 20
ATOM 35965 C C . PRO A 1 56 ? 4.258 -5.438 -14.429 1.00 0.00 339 PRO A C 20
ATOM 35966 O O . PRO A 1 56 ? 4.531 -4.274 -14.725 1.00 0.00 339 PRO A O 20
ATOM 35977 N N . ILE A 1 57 ? 4.046 -5.836 -13.179 1.00 0.00 340 ILE A N 20
ATOM 35978 C CA . ILE A 1 57 ? 4.126 -4.908 -12.057 1.00 0.00 340 ILE A CA 20
ATOM 35979 C C . ILE A 1 57 ? 5.527 -4.894 -11.456 1.00 0.00 340 ILE A C 20
ATOM 35980 O O . ILE A 1 57 ? 6.200 -5.921 -11.403 1.00 0.00 340 ILE A O 20
ATOM 35996 N N . GLN A 1 58 ? 5.957 -3.721 -11.001 1.00 0.00 341 GLN A N 20
ATOM 35997 C CA . GLN A 1 58 ? 7.278 -3.573 -10.401 1.00 0.00 341 GLN A CA 20
ATOM 35998 C C . GLN A 1 58 ? 7.190 -3.605 -8.879 1.00 0.00 341 GLN A C 20
ATOM 35999 O O . GLN A 1 58 ? 6.474 -2.809 -8.271 1.00 0.00 341 GLN A O 20
ATOM 36013 N N . PHE A 1 59 ? 7.924 -4.530 -8.268 1.00 0.00 342 PHE A N 20
ATOM 36014 C CA . PHE A 1 59 ? 7.928 -4.666 -6.816 1.00 0.00 342 PHE A CA 20
ATOM 36015 C C . PHE A 1 59 ? 9.301 -4.328 -6.242 1.00 0.00 342 PHE A C 20
ATOM 36016 O O . PHE A 1 59 ? 10.331 -4.685 -6.816 1.00 0.00 342 PHE A O 20
ATOM 36033 N N . ARG A 1 60 ? 9.307 -3.637 -5.107 1.00 0.00 343 ARG A N 20
ATOM 36034 C CA . ARG A 1 60 ? 10.552 -3.248 -4.456 1.00 0.00 343 ARG A CA 20
ATOM 36035 C C . ARG A 1 60 ? 10.434 -3.369 -2.940 1.00 0.00 343 ARG A C 20
ATOM 36036 O O . ARG A 1 60 ? 9.542 -2.781 -2.328 1.00 0.00 343 ARG A O 20
ATOM 36057 N N . MET A 1 61 ? 11.339 -4.134 -2.339 1.00 0.00 344 MET A N 20
ATOM 36058 C CA . MET A 1 61 ? 11.334 -4.331 -0.894 1.00 0.00 344 MET A CA 20
ATOM 36059 C C . MET A 1 61 ? 12.506 -3.601 -0.243 1.00 0.00 344 MET A C 20
ATOM 36060 O O . MET A 1 61 ? 13.625 -3.627 -0.754 1.00 0.00 344 MET A O 20
ATOM 36074 N N . MET A 1 62 ? 12.239 -2.952 0.885 1.00 0.00 345 MET A N 20
ATOM 36075 C CA . MET A 1 62 ? 13.271 -2.216 1.605 1.00 0.00 345 MET A CA 20
ATOM 36076 C C . MET A 1 62 ? 13.748 -3.000 2.824 1.00 0.00 345 MET A C 20
ATOM 36077 O O . MET A 1 62 ? 12.941 -3.513 3.599 1.00 0.00 345 MET A O 20
ATOM 36091 N N . THR A 1 63 ? 15.065 -3.088 2.989 1.00 0.00 346 THR A N 20
ATOM 36092 C CA . THR A 1 63 ? 15.647 -3.811 4.113 1.00 0.00 346 THR A CA 20
ATOM 36093 C C . THR A 1 63 ? 16.415 -2.868 5.033 1.00 0.00 346 THR A C 20
ATOM 36094 O O . THR A 1 63 ? 17.421 -3.249 5.627 1.00 0.00 346 THR A O 20
ATOM 36105 N N . GLY A 1 64 ? 15.930 -1.635 5.147 1.00 0.00 347 GLY A N 20
ATOM 36106 C CA . GLY A 1 64 ? 16.582 -0.658 5.999 1.00 0.00 347 GLY A CA 20
ATOM 36107 C C . GLY A 1 64 ? 16.073 -0.700 7.425 1.00 0.00 347 GLY A C 20
ATOM 36108 O O . GLY A 1 64 ? 15.571 -1.726 7.882 1.00 0.00 347 GLY A O 20
ATOM 36112 N N . ARG A 1 65 ? 16.203 0.419 8.132 1.00 0.00 348 ARG A N 20
ATOM 36113 C CA . ARG A 1 65 ? 15.755 0.505 9.516 1.00 0.00 348 ARG A CA 20
ATOM 36114 C C . ARG A 1 65 ? 14.505 -0.343 9.736 1.00 0.00 348 ARG A C 20
ATOM 36115 O O . ARG A 1 65 ? 14.424 -1.108 10.697 1.00 0.00 348 ARG A O 20
ATOM 36136 N N . MET A 1 66 ? 13.534 -0.202 8.841 1.00 0.00 349 MET A N 20
ATOM 36137 C CA . MET A 1 66 ? 12.290 -0.955 8.938 1.00 0.00 349 MET A CA 20
ATOM 36138 C C . MET A 1 66 ? 12.092 -1.838 7.709 1.00 0.00 349 MET A C 20
ATOM 36139 O O . MET A 1 66 ? 11.516 -1.407 6.709 1.00 0.00 349 MET A O 20
ATOM 36153 N N . ARG A 1 67 ? 12.572 -3.075 7.792 1.00 0.00 350 ARG A N 20
ATOM 36154 C CA . ARG A 1 67 ? 12.449 -4.016 6.685 1.00 0.00 350 ARG A CA 20
ATOM 36155 C C . ARG A 1 67 ? 10.991 -4.412 6.467 1.00 0.00 350 ARG A C 20
ATOM 36156 O O . ARG A 1 67 ? 10.673 -5.164 5.548 1.00 0.00 350 ARG A O 20
ATOM 36177 N N . GLY A 1 68 ? 10.111 -3.898 7.320 1.00 0.00 351 GLY A N 20
ATOM 36178 C CA . GLY A 1 68 ? 8.698 -4.209 7.204 1.00 0.00 351 GLY A CA 20
ATOM 36179 C C . GLY A 1 68 ? 7.965 -3.246 6.292 1.00 0.00 351 GLY A C 20
ATOM 36180 O O . GLY A 1 68 ? 6.817 -2.885 6.552 1.00 0.00 351 GLY A O 20
ATOM 36184 N N . GLN A 1 69 ? 8.630 -2.827 5.220 1.00 0.00 352 GLN A N 20
ATOM 36185 C CA . GLN A 1 69 ? 8.036 -1.897 4.267 1.00 0.00 352 GLN A CA 20
ATOM 36186 C C . GLN A 1 69 ? 8.485 -2.214 2.845 1.00 0.00 352 GLN A C 20
ATOM 36187 O O . GLN A 1 69 ? 9.632 -2.598 2.616 1.00 0.00 352 GLN A O 20
ATOM 36201 N N . ALA A 1 70 ? 7.573 -2.052 1.891 1.00 0.00 353 ALA A N 20
ATOM 36202 C CA . ALA A 1 70 ? 7.876 -2.319 0.491 1.00 0.00 353 ALA A CA 20
ATOM 36203 C C . ALA A 1 70 ? 7.126 -1.358 -0.427 1.00 0.00 353 ALA A C 20
ATOM 36204 O O . ALA A 1 70 ? 6.000 -0.955 -0.132 1.00 0.00 353 ALA A O 20
ATOM 36211 N N . PHE A 1 71 ? 7.756 -0.996 -1.539 1.00 0.00 354 PHE A N 20
ATOM 36212 C CA . PHE A 1 71 ? 7.148 -0.082 -2.498 1.00 0.00 354 PHE A CA 20
ATOM 36213 C C . PHE A 1 71 ? 6.813 -0.804 -3.800 1.00 0.00 354 PHE A C 20
ATOM 36214 O O . PHE A 1 71 ? 7.682 -1.407 -4.430 1.00 0.00 354 PHE A O 20
ATOM 36231 N N . ILE A 1 72 ? 5.547 -0.736 -4.197 1.00 0.00 355 ILE A N 20
ATOM 36232 C CA . ILE A 1 72 ? 5.096 -1.383 -5.424 1.00 0.00 355 ILE A CA 20
ATOM 36233 C C . ILE A 1 72 ? 4.585 -0.357 -6.430 1.00 0.00 355 ILE A C 20
ATOM 36234 O O . ILE A 1 72 ? 3.927 0.616 -6.062 1.00 0.00 355 ILE A O 20
ATOM 36250 N N . THR A 1 73 ? 4.890 -0.583 -7.704 1.00 0.00 356 THR A N 20
ATOM 36251 C CA . THR A 1 73 ? 4.461 0.321 -8.765 1.00 0.00 356 THR A CA 20
ATOM 36252 C C . THR A 1 73 ? 3.579 -0.400 -9.777 1.00 0.00 356 THR A C 20
ATOM 36253 O O . THR A 1 73 ? 4.013 -1.349 -10.430 1.00 0.00 356 THR A O 20
ATOM 36264 N N . PHE A 1 74 ? 2.338 0.057 -9.905 1.00 0.00 357 PHE A N 20
ATOM 36265 C CA . PHE A 1 74 ? 1.394 -0.545 -10.840 1.00 0.00 357 PHE A CA 20
ATOM 36266 C C . PHE A 1 74 ? 1.405 0.193 -12.176 1.00 0.00 357 PHE A C 20
ATOM 36267 O O . PHE A 1 74 ? 1.761 1.369 -12.261 1.00 0.00 357 PHE A O 20
ATOM 36284 N N . PRO A 1 75 ? 1.009 -0.514 -13.245 1.00 0.00 358 PRO A N 20
ATOM 36285 C CA . PRO A 1 75 ? 0.964 0.053 -14.596 1.00 0.00 358 PRO A CA 20
ATOM 36286 C C . PRO A 1 75 ? 0.268 1.409 -14.633 1.00 0.00 358 PRO A C 20
ATOM 36287 O O . PRO A 1 75 ? 0.613 2.272 -15.440 1.00 0.00 358 PRO A O 20
ATOM 36298 N N . ASN A 1 76 ? -0.713 1.590 -13.755 1.00 0.00 359 ASN A N 20
ATOM 36299 C CA . ASN A 1 76 ? -1.458 2.842 -13.688 1.00 0.00 359 ASN A CA 20
ATOM 36300 C C . ASN A 1 76 ? -1.994 3.081 -12.280 1.00 0.00 359 ASN A C 20
ATOM 36301 O O . ASN A 1 76 ? -1.771 2.278 -11.373 1.00 0.00 359 ASN A O 20
ATOM 36312 N N . LYS A 1 77 ? -2.702 4.191 -12.103 1.00 0.00 360 LYS A N 20
ATOM 36313 C CA . LYS A 1 77 ? -3.273 4.537 -10.807 1.00 0.00 360 LYS A CA 20
ATOM 36314 C C . LYS A 1 77 ? -4.537 3.730 -10.537 1.00 0.00 360 LYS A C 20
ATOM 36315 O O . LYS A 1 77 ? -4.758 3.260 -9.421 1.00 0.00 360 LYS A O 20
ATOM 36334 N N . GLU A 1 78 ? -5.365 3.572 -11.565 1.00 0.00 361 GLU A N 20
ATOM 36335 C CA . GLU A 1 78 ? -6.608 2.821 -11.437 1.00 0.00 361 GLU A CA 20
ATOM 36336 C C . GLU A 1 78 ? -6.344 1.424 -10.881 1.00 0.00 361 GLU A C 20
ATOM 36337 O O . GLU A 1 78 ? -6.810 1.080 -9.794 1.00 0.00 361 GLU A O 20
ATOM 36349 N N . ILE A 1 79 ? -5.595 0.626 -11.633 1.00 0.00 362 ILE A N 20
ATOM 36350 C CA . ILE A 1 79 ? -5.268 -0.732 -11.215 1.00 0.00 362 ILE A CA 20
ATOM 36351 C C . ILE A 1 79 ? -4.795 -0.763 -9.767 1.00 0.00 362 ILE A C 20
ATOM 36352 O O . ILE A 1 79 ? -5.414 -1.397 -8.913 1.00 0.00 362 ILE A O 20
ATOM 36368 N N . ALA A 1 80 ? -3.693 -0.070 -9.495 1.00 0.00 363 ALA A N 20
ATOM 36369 C CA . ALA A 1 80 ? -3.137 -0.015 -8.148 1.00 0.00 363 ALA A CA 20
ATOM 36370 C C . ALA A 1 80 ? -4.234 0.210 -7.112 1.00 0.00 363 ALA A C 20
ATOM 36371 O O . ALA A 1 80 ? -4.495 -0.653 -6.275 1.00 0.00 363 ALA A O 20
ATOM 36378 N N . TRP A 1 81 ? -4.869 1.374 -7.173 1.00 0.00 364 TRP A N 20
ATOM 36379 C CA . TRP A 1 81 ? -5.937 1.712 -6.239 1.00 0.00 364 TRP A CA 20
ATOM 36380 C C . TRP A 1 81 ? -6.777 0.485 -5.905 1.00 0.00 364 TRP A C 20
ATOM 36381 O O . TRP A 1 81 ? -7.006 0.179 -4.735 1.00 0.00 364 TRP A O 20
ATOM 36402 N N . GLN A 1 82 ? -7.234 -0.213 -6.940 1.00 0.00 365 GLN A N 20
ATOM 36403 C CA . GLN A 1 82 ? -8.050 -1.408 -6.755 1.00 0.00 365 GLN A CA 20
ATOM 36404 C C . GLN A 1 82 ? -7.346 -2.413 -5.848 1.00 0.00 365 GLN A C 20
ATOM 36405 O O . GLN A 1 82 ? -7.910 -2.869 -4.855 1.00 0.00 365 GLN A O 20
ATOM 36419 N N . ALA A 1 83 ? -6.110 -2.753 -6.199 1.00 0.00 366 ALA A N 20
ATOM 36420 C CA . ALA A 1 83 ? -5.328 -3.703 -5.417 1.00 0.00 366 ALA A CA 20
ATOM 36421 C C . ALA A 1 83 ? -5.272 -3.291 -3.950 1.00 0.00 366 ALA A C 20
ATOM 36422 O O . ALA A 1 83 ? -5.367 -4.131 -3.054 1.00 0.00 366 ALA A O 20
ATOM 36429 N N . LEU A 1 84 ? -5.115 -1.993 -3.711 1.00 0.00 367 LEU A N 20
ATOM 36430 C CA . LEU A 1 84 ? -5.044 -1.469 -2.351 1.00 0.00 367 LEU A CA 20
ATOM 36431 C C . LEU A 1 84 ? -6.316 -1.796 -1.576 1.00 0.00 367 LEU A C 20
ATOM 36432 O O . LEU A 1 84 ? -6.295 -2.592 -0.636 1.00 0.00 367 LEU A O 20
ATOM 36448 N N . HIS A 1 85 ? -7.422 -1.178 -1.975 1.00 0.00 368 HIS A N 20
ATOM 36449 C CA . HIS A 1 85 ? -8.706 -1.406 -1.319 1.00 0.00 368 HIS A CA 20
ATOM 36450 C C . HIS A 1 85 ? -8.990 -2.898 -1.185 1.00 0.00 368 HIS A C 20
ATOM 36451 O O . HIS A 1 85 ? -9.605 -3.339 -0.213 1.00 0.00 368 HIS A O 20
ATOM 36465 N N . LEU A 1 86 ? -8.539 -3.671 -2.167 1.00 0.00 369 LEU A N 20
ATOM 36466 C CA . LEU A 1 86 ? -8.746 -5.115 -2.159 1.00 0.00 369 LEU A CA 20
ATOM 36467 C C . LEU A 1 86 ? -7.858 -5.788 -1.117 1.00 0.00 369 LEU A C 20
ATOM 36468 O O . LEU A 1 86 ? -8.280 -6.724 -0.438 1.00 0.00 369 LEU A O 20
ATOM 36484 N N . VAL A 1 87 ? -6.627 -5.303 -0.995 1.00 0.00 370 VAL A N 20
ATOM 36485 C CA . VAL A 1 87 ? -5.680 -5.854 -0.033 1.00 0.00 370 VAL A CA 20
ATOM 36486 C C . VAL A 1 87 ? -5.424 -4.876 1.109 1.00 0.00 370 VAL A C 20
ATOM 36487 O O . VAL A 1 87 ? -4.292 -4.719 1.563 1.00 0.00 370 VAL A O 20
ATOM 36500 N N . ASN A 1 88 ? -6.486 -4.221 1.568 1.00 0.00 371 ASN A N 20
ATOM 36501 C CA . ASN A 1 88 ? -6.377 -3.258 2.658 1.00 0.00 371 ASN A CA 20
ATOM 36502 C C . ASN A 1 88 ? -6.392 -3.963 4.011 1.00 0.00 371 ASN A C 20
ATOM 36503 O O . ASN A 1 88 ? -7.122 -4.932 4.208 1.00 0.00 371 ASN A O 20
ATOM 36514 N N . GLY A 1 89 ? -5.580 -3.466 4.940 1.00 0.00 372 GLY A N 20
ATOM 36515 C CA . GLY A 1 89 ? -5.516 -4.060 6.263 1.00 0.00 372 GLY A CA 20
ATOM 36516 C C . GLY A 1 89 ? -5.364 -5.568 6.214 1.00 0.00 372 GLY A C 20
ATOM 36517 O O . GLY A 1 89 ? -5.827 -6.274 7.110 1.00 0.00 372 GLY A O 20
ATOM 36521 N N . TYR A 1 90 ? -4.713 -6.062 5.167 1.00 0.00 373 TYR A N 20
ATOM 36522 C CA . TYR A 1 90 ? -4.505 -7.496 5.003 1.00 0.00 373 TYR A CA 20
ATOM 36523 C C . TYR A 1 90 ? -3.503 -8.020 6.027 1.00 0.00 373 TYR A C 20
ATOM 36524 O O . TYR A 1 90 ? -2.306 -7.744 5.940 1.00 0.00 373 TYR A O 20
ATOM 36542 N N . LYS A 1 91 ? -4.000 -8.781 6.997 1.00 0.00 374 LYS A N 20
ATOM 36543 C CA . LYS A 1 91 ? -3.150 -9.347 8.037 1.00 0.00 374 LYS A CA 20
ATOM 36544 C C . LYS A 1 91 ? -2.272 -10.461 7.475 1.00 0.00 374 LYS A C 20
ATOM 36545 O O . LYS A 1 91 ? -2.708 -11.605 7.347 1.00 0.00 374 LYS A O 20
ATOM 36564 N N . LEU A 1 92 ? -1.032 -10.119 7.142 1.00 0.00 375 LEU A N 20
ATOM 36565 C CA . LEU A 1 92 ? -0.090 -11.090 6.596 1.00 0.00 375 LEU A CA 20
ATOM 36566 C C . LEU A 1 92 ? 0.891 -11.558 7.666 1.00 0.00 375 LEU A C 20
ATOM 36567 O O . LEU A 1 92 ? 1.478 -10.747 8.381 1.00 0.00 375 LEU A O 20
ATOM 36583 N N . TYR A 1 93 ? 1.065 -12.871 7.767 1.00 0.00 376 TYR A N 20
ATOM 36584 C CA . TYR A 1 93 ? 1.975 -13.448 8.749 1.00 0.00 376 TYR A CA 20
ATOM 36585 C C . TYR A 1 93 ? 1.655 -12.941 10.152 1.00 0.00 376 TYR A C 20
ATOM 36586 O O . TYR A 1 93 ? 2.543 -12.798 10.991 1.00 0.00 376 TYR A O 20
ATOM 36604 N N . GLY A 1 94 ? 0.377 -12.672 10.400 1.00 0.00 377 GLY A N 20
ATOM 36605 C CA . GLY A 1 94 ? -0.040 -12.184 11.701 1.00 0.00 377 GLY A CA 20
ATOM 36606 C C . GLY A 1 94 ? 0.353 -10.739 11.933 1.00 0.00 377 GLY A C 20
ATOM 36607 O O . GLY A 1 94 ? 0.679 -10.348 13.054 1.00 0.00 377 GLY A O 20
ATOM 36611 N N . LYS A 1 95 ? 0.324 -9.943 10.870 1.00 0.00 378 LYS A N 20
ATOM 36612 C CA . LYS A 1 95 ? 0.680 -8.531 10.960 1.00 0.00 378 LYS A CA 20
ATOM 36613 C C . LYS A 1 95 ? -0.209 -7.686 10.053 1.00 0.00 378 LYS A C 20
ATOM 36614 O O . LYS A 1 95 ? -0.131 -7.784 8.828 1.00 0.00 378 LYS A O 20
ATOM 36633 N N . ILE A 1 96 ? -1.051 -6.858 10.661 1.00 0.00 379 ILE A N 20
ATOM 36634 C CA . ILE A 1 96 ? -1.951 -5.996 9.907 1.00 0.00 379 ILE A CA 20
ATOM 36635 C C . ILE A 1 96 ? -1.189 -5.174 8.874 1.00 0.00 379 ILE A C 20
ATOM 36636 O O . ILE A 1 96 ? -0.571 -4.160 9.204 1.00 0.00 379 ILE A O 20
ATOM 36652 N N . LEU A 1 97 ? -1.237 -5.616 7.622 1.00 0.00 380 LEU A N 20
ATOM 36653 C CA . LEU A 1 97 ? -0.551 -4.920 6.538 1.00 0.00 380 LEU A CA 20
ATOM 36654 C C . LEU A 1 97 ? -1.219 -3.581 6.242 1.00 0.00 380 LEU A C 20
ATOM 36655 O O . LEU A 1 97 ? -2.400 -3.526 5.901 1.00 0.00 380 LEU A O 20
ATOM 36671 N N . VAL A 1 98 ? -0.454 -2.502 6.374 1.00 0.00 381 VAL A N 20
ATOM 36672 C CA . VAL A 1 98 ? -0.970 -1.163 6.117 1.00 0.00 381 VAL A CA 20
ATOM 36673 C C . VAL A 1 98 ? -0.477 -0.631 4.776 1.00 0.00 381 VAL A C 20
ATOM 36674 O O . VAL A 1 98 ? 0.727 -0.507 4.551 1.00 0.00 381 VAL A O 20
ATOM 36687 N N . ILE A 1 99 ? -1.416 -0.319 3.889 1.00 0.00 382 ILE A N 20
ATOM 36688 C CA . ILE A 1 99 ? -1.077 0.201 2.570 1.00 0.00 382 ILE A CA 20
ATOM 36689 C C . ILE A 1 99 ? -1.216 1.719 2.526 1.00 0.00 382 ILE A C 20
ATOM 36690 O O . ILE A 1 99 ? -2.168 2.280 3.065 1.00 0.00 382 ILE A O 20
ATOM 36706 N N . GLU A 1 100 ? -0.259 2.376 1.876 1.00 0.00 383 GLU A N 20
ATOM 36707 C CA . GLU A 1 100 ? -0.277 3.829 1.760 1.00 0.00 383 GLU A CA 20
ATOM 36708 C C . GLU A 1 100 ? 0.172 4.270 0.370 1.00 0.00 383 GLU A C 20
ATOM 36709 O O . GLU A 1 100 ? 1.287 3.972 -0.059 1.00 0.00 383 GLU A O 20
ATOM 36721 N N . PHE A 1 101 ? -0.705 4.981 -0.331 1.00 0.00 384 PHE A N 20
ATOM 36722 C CA . PHE A 1 101 ? -0.402 5.461 -1.674 1.00 0.00 384 PHE A CA 20
ATOM 36723 C C . PHE A 1 101 ? 0.892 6.270 -1.683 1.00 0.00 384 PHE A C 20
ATOM 36724 O O . PHE A 1 101 ? 1.222 6.944 -0.707 1.00 0.00 384 PHE A O 20
ATOM 36741 N N . GLY A 1 102 ? 1.622 6.196 -2.792 1.00 0.00 385 GLY A N 20
ATOM 36742 C CA . GLY A 1 102 ? 2.872 6.925 -2.907 1.00 0.00 385 GLY A CA 20
ATOM 36743 C C . GLY A 1 102 ? 2.679 8.425 -2.804 1.00 0.00 385 GLY A C 20
ATOM 36744 O O . GLY A 1 102 ? 1.571 8.931 -2.982 1.00 0.00 385 GLY A O 20
ATOM 36748 N N . LYS A 1 103 ? 3.762 9.140 -2.514 1.00 0.00 386 LYS A N 20
ATOM 36749 C CA . LYS A 1 103 ? 3.709 10.591 -2.387 1.00 0.00 386 LYS A CA 20
ATOM 36750 C C . LYS A 1 103 ? 3.784 11.261 -3.755 1.00 0.00 386 LYS A C 20
ATOM 36751 O O . LYS A 1 103 ? 4.275 10.673 -4.718 1.00 0.00 386 LYS A O 20
ATOM 36770 N N . ASN A 1 104 ? 3.296 12.495 -3.832 1.00 0.00 387 ASN A N 20
ATOM 36771 C CA . ASN A 1 104 ? 3.308 13.244 -5.083 1.00 0.00 387 ASN A CA 20
ATOM 36772 C C . ASN A 1 104 ? 3.584 14.724 -4.828 1.00 0.00 387 ASN A C 20
ATOM 36773 O O . ASN A 1 104 ? 3.039 15.316 -3.895 1.00 0.00 387 ASN A O 20
ATOM 36784 N N . LYS A 1 105 ? 4.430 15.315 -5.663 1.00 0.00 388 LYS A N 20
ATOM 36785 C CA . LYS A 1 105 ? 4.777 16.725 -5.531 1.00 0.00 388 LYS A CA 20
ATOM 36786 C C . LYS A 1 105 ? 4.068 17.562 -6.592 1.00 0.00 388 LYS A C 20
ATOM 36787 O O . LYS A 1 105 ? 3.503 17.024 -7.545 1.00 0.00 388 LYS A O 20
ATOM 36806 N N . LYS A 1 106 ? 4.103 18.879 -6.422 1.00 0.00 389 LYS A N 20
ATOM 36807 C CA . LYS A 1 106 ? 3.468 19.790 -7.365 1.00 0.00 389 LYS A CA 20
ATOM 36808 C C . LYS A 1 106 ? 3.701 19.335 -8.803 1.00 0.00 389 LYS A C 20
ATOM 36809 O O . LYS A 1 106 ? 4.759 18.799 -9.128 1.00 0.00 389 LYS A O 20
ATOM 36828 N N . GLN A 1 107 ? 2.706 19.554 -9.656 1.00 0.00 390 GLN A N 20
ATOM 36829 C CA . GLN A 1 107 ? 2.805 19.167 -11.059 1.00 0.00 390 GLN A CA 20
ATOM 36830 C C . GLN A 1 107 ? 2.283 20.275 -11.968 1.00 0.00 390 GLN A C 20
ATOM 36831 O O . GLN A 1 107 ? 1.685 21.243 -11.501 1.00 0.00 390 GLN A O 20
ATOM 36845 N N . ARG A 1 108 ? 2.513 20.124 -13.268 1.00 0.00 391 ARG A N 20
ATOM 36846 C CA . ARG A 1 108 ? 2.067 21.113 -14.242 1.00 0.00 391 ARG A CA 20
ATOM 36847 C C . ARG A 1 108 ? 1.346 20.442 -15.407 1.00 0.00 391 ARG A C 20
ATOM 36848 O O . ARG A 1 108 ? 1.891 19.548 -16.055 1.00 0.00 391 ARG A O 20
ATOM 36869 N N . SER A 1 109 ? 0.118 20.878 -15.667 1.00 0.00 392 SER A N 20
ATOM 36870 C CA . SER A 1 109 ? -0.679 20.317 -16.751 1.00 0.00 392 SER A CA 20
ATOM 36871 C C . SER A 1 109 ? 0.057 20.433 -18.083 1.00 0.00 392 SER A C 20
ATOM 36872 O O . SER A 1 109 ? -0.013 21.461 -18.755 1.00 0.00 392 SER A O 20
ATOM 36880 N N . SER A 1 110 ? 0.760 19.370 -18.458 1.00 0.00 393 SER A N 20
ATOM 36881 C CA . SER A 1 110 ? 1.513 19.353 -19.707 1.00 0.00 393 SER A CA 20
ATOM 36882 C C . SER A 1 110 ? 0.949 18.309 -20.666 1.00 0.00 393 SER A C 20
ATOM 36883 O O . SER A 1 110 ? 1.098 17.106 -20.451 1.00 0.00 393 SER A O 20
ATOM 36891 N N . GLY A 1 111 ? 0.300 18.778 -21.728 1.00 0.00 394 GLY A N 20
ATOM 36892 C CA . GLY A 1 111 ? -0.277 17.872 -22.705 1.00 0.00 394 GLY A CA 20
ATOM 36893 C C . GLY A 1 111 ? -1.432 18.496 -23.462 1.00 0.00 394 GLY A C 20
ATOM 36894 O O . GLY A 1 111 ? -2.597 18.350 -23.090 1.00 0.00 394 GLY A O 20
ATOM 36898 N N . PRO A 1 112 ? -1.114 19.212 -24.551 1.00 0.00 395 PRO A N 20
ATOM 36899 C CA . PRO A 1 112 ? -2.121 19.875 -25.384 1.00 0.00 395 PRO A CA 20
ATOM 36900 C C . PRO A 1 112 ? -3.309 18.969 -25.691 1.00 0.00 395 PRO A C 20
ATOM 36901 O O . PRO A 1 112 ? -4.455 19.416 -25.701 1.00 0.00 395 PRO A O 20
ATOM 36912 N N . SER A 1 113 ? -3.025 17.694 -25.939 1.00 0.00 396 SER A N 20
ATOM 36913 C CA . SER A 1 113 ? -4.072 16.726 -26.249 1.00 0.00 396 SER A CA 20
ATOM 36914 C C . SER A 1 113 ? -5.160 17.359 -27.110 1.00 0.00 396 SER A C 20
ATOM 36915 O O . SER A 1 113 ? -6.350 17.131 -26.893 1.00 0.00 396 SER A O 20
ATOM 36923 N N . SER A 1 114 ? -4.742 18.155 -28.089 1.00 0.00 397 SER A N 20
ATOM 36924 C CA . SER A 1 114 ? -5.680 18.824 -28.983 1.00 0.00 397 SER A CA 20
ATOM 36925 C C . SER A 1 114 ? -5.231 18.699 -30.435 1.00 0.00 397 SER A C 20
ATOM 36926 O O . SER A 1 114 ? -4.209 19.258 -30.831 1.00 0.00 397 SER A O 20
ATOM 36934 N N . GLY A 1 115 ? -6.004 17.961 -31.226 1.00 0.00 398 GLY A N 20
ATOM 36935 C CA . GLY A 1 115 ? -5.670 17.775 -32.626 1.00 0.00 398 GLY A CA 20
ATOM 36936 C C . GLY A 1 115 ? -6.658 16.876 -33.343 1.00 0.00 398 GLY A C 20
ATOM 36937 O O . GLY A 1 115 ? -7.509 17.352 -34.093 1.00 0.00 398 GLY A O 20
#

Solvent-accessible surface area: 9445 Å² total; per-residue (Å²): 138,110,121,66,118,96,30,144,162,71,210,167,61,131,142,128,85,92,77,116,52,62,136,45,36,97,47,0,51,0,81,68,14,17,116,194,8,69,98,197,21,0,54,84,17,0,36,139,17,85,143,125,177,36,96,109,16,123,44,130,59,45,99,36,243,139,167,10,31,0,52,0,34,2,33,77,110,109,31,0,121,99,0,5,132,113,8,71,38,105,147,26,122,62,93,92,1,32,0,40,23,22,167,132,158,195,129,192,104,92,59,133,108,120,124

GO terms:
  GO:0005515 protein binding (F, IPI)

Nearest PDB structures (foldseek):
  2cpx-assembly1_A  TM=8.068E-01  e=5.226E-20  Homo sapiens
  2rrb-assembly1_A  TM=6.915E-01  e=1.527E-07  Homo sapiens
  2cqb-assembly1_A  TM=6.569E-01  e=4.411E-07  Homo sapiens
  2cq3-assembly1_A  TM=6.642E-01  e=1.775E-06  Homo sapiens
  2ku7-assembly1_A  TM=6.313E-01  e=7.140E-06  Homo sapiens

Organism: Homo sapiens (NCBI:txid9606)

CATH classification: 3.30.70.330

Secondary structure (DSSP, 8-state):
--S----SSS---S--------S--SEEEEE---TT--HHHHHHHTHHHHHSSSSPPEEEEE-SSS-SEEEEE-SSHHHHHHHHHHSTT-B-SS-B-EEEE----S---------

Radius of gyration: 18.67 Å; Cα contacts (8 Å, |Δi|>4): 153; chains: 1; bounding box: 45×36×69 Å

Sequence (115 aa):
GSSGSSGEEIRKIPMFSSYNPGEPNKVLYLKNLSPRVTERDLVSLFARFQEKKGPPIQFRMMTGRMRGQAFITFPNKEIAWQALHLVNGYKLYGKILVIEFGKNKKQRSSGPSSGGSSGSSGEEIRKIPMFSSYNPGEPNKVLYLKNLSPRVTERDLVSLFARFQEKKGPPIQFRMMTGRMRGQAFITFPNKEIAWQALHLVNGYKLYGKILVIEFGKNKKQRSSGPSSGGSSGSSGEEIRKIPMFSSYNPGEPNKVLYLKNLSPRVTERDLVSLFARFQEKKGPPIQFRMMTGRMRGQAFITFPNKEIAWQALHLVNGYKLYGKILVIEFGKNKKQRSSGPSSGGSSGSSGEEIRKIPMFSSYNPGEPNKVLYLKNLSPRVTERDLVSLFARFQEKKGPPIQFRMMTGRMRGQAFITFPNKEIAWQALHLVNGYKLYGKILVIEFGKNKKQRSSGPSSGGSSGSSGEEIRKIPMFSSYNPGEPNKVLYLKNLSPRVTERDLVSLFARFQEKKGPPIQFRMMTGRMRGQAFITFPNKEIAWQALHLVNGYKLYGKILVIEFGKNKKQRSSGPSSGGSSGSSGEEIRKIPMFSSYNPGEPNKVLYLKNLSPRVTERDLVSLFARFQEKKGPPIQFRMMTGRMRGQAFITFPNKEIAWQALHLVNGYKLYGKILVIEFGKNKKQRSSGPSSGGSSGSSGEEIRKIPMFSSYNPGEPNKVLYLKNLSPRVTERDLVSLFARFQEKKGPPIQFRMMTGRMRGQAFITFPNKEIAWQALHLVNGYKLYGKILVIEFGKNKKQRSSGPSSGGSSGSSGEEIRKIPMFSSYNPGEPNKVLYLKNLSPRVTERDLVSLFARFQEKKGPPIQFRMMTGRMRGQAFITFPNKEIAWQALHLVNGYKLYGKILVIEFGKNKKQRSSGPSSGGSSGSSGEEIRKIPMFSSYNPGEPNKVLYLKNLSPRVTERDLVSLFARFQEKKGPPIQFRMMTGRMRGQAFITFPNKEIAWQALHLVNGYKLYGKILVIEFGKNKKQRSSGPSSGGSSGSSGEEIRKIPMFSSYNPGEPNKVLYLKNLSPRVTERDLVSLFARFQEKKGPPIQFRMMTGRMRGQAFITFPNKEIAWQALHLVNGYKLYGKILVIEFGKNKKQRSSGPSSGGSSGSSGEEIRKIPMFSSYNPGEPNKVLYLKNLSPRVTERDLVSLFARFQEKKGPPIQFRMMTGRMRGQAFITFPNKEIAWQALHLVNGYKLYGKILVIEFGKNKKQRSSGPSSGGSSGSSGEEIRKIPMFSSYNPGEPNKVLYLKNLSPRVTERDLVSLFARFQEKKGPPIQFRMMTGRMRGQAFITFPNKEIAWQALHLVNGYKLYGKILVIEFGKNKKQRSSGPSSGGSSGSSGEEIRKIPMFSSYNPGEPNKVLYLKNLSPRVTERDLVSLFARFQEKKGPPIQFRMMTGRMRGQAFITFPNKEIAWQALHLVNGYKLYGKILVIEFGKNKKQRSSGPSSGGSSGSSGEEIRKIPMFSSYNPGEPNKVLYLKNLSPRVTERDLVSLFARFQEKKGPPIQFRMMTGRMRGQAFITFPNKEIAWQALHLVNGYKLYGKILVIEFGKNKKQRSSGPSSGGSSGSSGEEIRKIPMFSSYNPGEPNKVLYLKNLSPRVTERDLVSLFARFQEKKGPPIQFRMMTGRMRGQAFITFPNKEIAWQALHLVNGYKLYGKILVIEFGKNKKQRSSGPSSGGSSGSSGEEIRKIPMFSSYNPGEPNKVLYLKNLSPRVTERDLVSLFARFQEKKGPPIQFRMMTGRMRGQAFITFPNKEIAWQALHLVNGYKLYGKILVIEFGKNKKQRSSGPSSGGSSGSSGEEIRKIPMFSSYNPGEPNKVLYLKNLSPRVTERDLVSLFARFQEKKGPPIQFRMMTGRMRGQAFITFPNKEIAWQALHLVNGYKLYGKILVIEFGKNKKQRSSGPSSGGSSGSSGEEIRKIPMFSSYNPGEPNKVLYLKNLSPRVTERDLVSLFARFQEKKGPPIQFRMMTGRMRGQAFITFPNKEIAWQALHLVNGYKLYGKILVIEFGKNKKQRSSGPSSGGSSGSSGEEIRKIPMFSSYNPGEPNKVLYLKNLSPRVTERDLVSLFARFQEKKGPPIQFRMMTGRMRGQAFITFPNKEIAWQALHLVNGYKLYGKILVIEFGKNKKQRSSGPSSGGSSGSSGEEIRKIPMFSSYNPGEPNKVLYLKNLSPRVTERDLVSLFARFQEKKGPPIQFRMMTGRMRGQAFITFPNKEIAWQALHLVNGYKLYGKILVIEFGKNKKQRSSGPSSG